Protein 2MZY (pdb70)

Nearest PDB structures (foldseek):
  2mzy-assembly1_A  TM=8.324E-01  e=4.249E-14  Burkholderia pseudomallei 1710b
  1t07-assembly1_A  TM=6.565E-01  e=4.373E-06  Pseudomonas aeruginosa
  1yhd-assembly1_A  TM=6.899E-01  e=6.058E-06  Escherichia coli
  1xs8-assembly1_A  TM=5.961E-01  e=4.283E-05  Salmonella enterica subsp. enterica serovar Typhimurium
  2mzy-assembly1_A  TM=8.734E-01  e=3.561E-15  Burkholderia pseudomallei 1710b

Structure (mmCIF, N/CA/C/O backbone):
data_2MZY
#
_entry.id   2MZY
#
loop_
_atom_site.group_PDB
_atom_site.id
_atom_site.type_symbol
_atom_site.label_atom_id
_atom_site.label_alt_id
_atom_site.label_comp_id
_atom_site.label_asym_id
_atom_site.label_entity_id
_atom_site.label_seq_id
_atom_site.pdbx_PDB_ins_code
_atom_site.Cartn_x
_atom_site.Cartn_y
_atom_site.Cartn_z
_atom_site.occupancy
_atom_site.B_iso_or_equiv
_atom_site.auth_seq_id
_atom_site.auth_comp_id
_atom_site.auth_asym_id
_atom_site.auth_atom_id
_atom_site.pdbx_PDB_model_num
ATOM 1 N N . MET A 1 1 ? 1.329 0.000 0.000 1.00 0.00 1 MET A N 1
ATOM 2 C CA . MET A 1 1 ? 2.093 -0.001 -1.242 1.00 52.33 1 MET A CA 1
ATOM 3 C C . MET A 1 1 ? 1.477 -0.957 -2.258 1.00 62.45 1 MET A C 1
ATOM 4 O O . MET A 1 1 ? 0.744 -1.877 -1.895 1.00 4.44 1 MET A O 1
ATOM 18 N N . ALA A 1 2 ? 1.780 -0.734 -3.533 1.00 75.42 2 ALA A N 1
ATOM 19 C CA . ALA A 1 2 ? 1.257 -1.578 -4.601 1.00 41.21 2 ALA A CA 1
ATOM 20 C C . ALA A 1 2 ? 2.166 -2.777 -4.848 1.00 33.34 2 ALA A C 1
ATOM 21 O O . ALA A 1 2 ? 1.852 -3.898 -4.448 1.00 35.52 2 ALA A O 1
ATOM 28 N N . ARG A 1 3 ? 3.293 -2.534 -5.509 1.00 33.13 3 ARG A N 1
ATOM 29 C CA . ARG A 1 3 ? 4.246 -3.595 -5.810 1.00 71.31 3 ARG A CA 1
ATOM 30 C C . ARG A 1 3 ? 5.554 -3.382 -5.054 1.00 33.35 3 ARG A C 1
ATOM 31 O O . ARG A 1 3 ? 5.636 -2.537 -4.163 1.00 44.00 3 ARG A O 1
ATOM 52 N N . MET A 1 4 ? 6.573 -4.155 -5.414 1.00 73.44 4 MET A N 1
ATOM 53 C CA . MET A 1 4 ? 7.877 -4.051 -4.770 1.00 13.42 4 MET A CA 1
ATOM 54 C C . MET A 1 4 ? 8.993 -3.997 -5.808 1.00 3.14 4 MET A C 1
ATOM 55 O O . MET A 1 4 ? 9.405 -5.026 -6.344 1.00 33.32 4 MET A O 1
ATOM 69 N N . ILE A 1 5 ? 9.479 -2.792 -6.086 1.00 11.21 5 ILE A N 1
ATOM 70 C CA . ILE A 1 5 ? 10.548 -2.606 -7.059 1.00 1.41 5 ILE A CA 1
ATOM 71 C C . ILE A 1 5 ? 11.541 -1.548 -6.589 1.00 11.20 5 ILE A C 1
ATOM 72 O O . ILE A 1 5 ? 11.302 -0.851 -5.602 1.00 33.20 5 ILE A O 1
ATOM 88 N N . HIS A 1 6 ? 12.656 -1.431 -7.303 1.00 72.45 6 HIS A N 1
ATOM 89 C CA . HIS A 1 6 ? 13.685 -0.456 -6.961 1.00 72.02 6 HIS A CA 1
ATOM 90 C C . HIS A 1 6 ? 13.639 0.738 -7.910 1.00 63.44 6 HIS A C 1
ATOM 91 O O . HIS A 1 6 ? 14.189 0.688 -9.012 1.00 13.44 6 HIS A O 1
ATOM 105 N N . CYS A 1 7 ? 12.981 1.807 -7.477 1.00 61.11 7 CYS A N 1
ATOM 106 C CA . CYS A 1 7 ? 12.863 3.013 -8.289 1.00 74.23 7 CYS A CA 1
ATOM 107 C C . CYS A 1 7 ? 14.211 3.399 -8.889 1.00 13.21 7 CYS A C 1
ATOM 108 O O . CYS A 1 7 ? 15.090 3.904 -8.191 1.00 53.02 7 CYS A O 1
ATOM 116 N N . ALA A 1 8 ? 14.367 3.157 -10.186 1.00 74.22 8 ALA A N 1
ATOM 117 C CA . ALA A 1 8 ? 15.607 3.480 -10.880 1.00 23.41 8 ALA A CA 1
ATOM 118 C C . ALA A 1 8 ? 15.731 4.982 -11.112 1.00 64.55 8 ALA A C 1
ATOM 119 O O . ALA A 1 8 ? 16.809 5.484 -11.430 1.00 44.34 8 ALA A O 1
ATOM 126 N N . LYS A 1 9 ? 14.621 5.694 -10.953 1.00 23.02 9 LYS A N 1
ATOM 127 C CA . LYS A 1 9 ? 14.605 7.139 -11.145 1.00 11.34 9 LYS A CA 1
ATOM 128 C C . LYS A 1 9 ? 15.294 7.850 -9.984 1.00 12.00 9 LYS A C 1
ATOM 129 O O . LYS A 1 9 ? 15.539 9.056 -10.039 1.00 22.12 9 LYS A O 1
ATOM 148 N N . LEU A 1 10 ? 15.605 7.096 -8.935 1.00 53.14 10 LEU A N 1
ATOM 149 C CA . LEU A 1 10 ? 16.267 7.654 -7.762 1.00 24.14 10 LEU A CA 1
ATOM 150 C C . LEU A 1 10 ? 17.365 6.720 -7.261 1.00 13.24 10 LEU A C 1
ATOM 151 O O . LEU A 1 10 ? 18.503 7.139 -7.052 1.00 34.21 10 LEU A O 1
ATOM 167 N N . GLY A 1 11 ? 17.015 5.451 -7.072 1.00 13.44 11 GLY A N 1
ATOM 168 C CA . GLY A 1 11 ? 17.981 4.478 -6.599 1.00 24.21 11 GLY A CA 1
ATOM 169 C C . GLY A 1 11 ? 17.596 3.882 -5.260 1.00 23.54 11 GLY A C 1
ATOM 170 O O . GLY A 1 11 ? 18.460 3.489 -4.475 1.00 33.15 11 GLY A O 1
ATOM 174 N N . LYS A 1 12 ? 16.296 3.814 -4.996 1.00 12.33 12 LYS A N 1
ATOM 175 C CA . LYS A 1 12 ? 15.797 3.262 -3.742 1.00 15.31 12 LYS A CA 1
ATOM 176 C C . LYS A 1 12 ? 14.761 2.173 -4.001 1.00 54.12 12 LYS A C 1
ATOM 177 O O . LYS A 1 12 ? 14.643 1.670 -5.118 1.00 23.53 12 LYS A O 1
ATOM 196 N N . GLU A 1 13 ? 14.011 1.816 -2.963 1.00 3.12 13 GLU A N 1
ATOM 197 C CA . GLU A 1 13 ? 12.985 0.787 -3.080 1.00 71.13 13 GLU A CA 1
ATOM 198 C C . GLU A 1 13 ? 11.589 1.397 -2.984 1.00 24.32 13 GLU A C 1
ATOM 199 O O . GLU A 1 13 ? 11.157 1.817 -1.911 1.00 70.10 13 GLU A O 1
ATOM 211 N N . ALA A 1 14 ? 10.890 1.442 -4.113 1.00 64.32 14 ALA A N 1
ATOM 212 C CA . ALA A 1 14 ? 9.544 1.998 -4.157 1.00 11.34 14 ALA A CA 1
ATOM 213 C C . ALA A 1 14 ? 8.544 0.975 -4.684 1.00 52.22 14 ALA A C 1
ATOM 214 O O . ALA A 1 14 ? 8.897 -0.175 -4.941 1.00 33.21 14 ALA A O 1
ATOM 221 N N . GLU A 1 15 ? 7.295 1.403 -4.843 1.00 31.42 15 GLU A N 1
ATOM 222 C CA . GLU A 1 15 ? 6.244 0.522 -5.339 1.00 20.44 15 GLU A CA 1
ATOM 223 C C . GLU A 1 15 ? 6.137 0.604 -6.859 1.00 10.24 15 GLU A C 1
ATOM 224 O O . GLU A 1 15 ? 6.142 1.692 -7.434 1.00 34.50 15 GLU A O 1
ATOM 236 N N . GLY A 1 16 ? 6.041 -0.555 -7.503 1.00 42.12 16 GLY A N 1
ATOM 237 C CA . GLY A 1 16 ? 5.935 -0.592 -8.950 1.00 62.41 16 GLY A CA 1
ATOM 238 C C . GLY A 1 16 ? 4.498 -0.541 -9.428 1.00 35.34 16 GLY A C 1
ATOM 239 O O . GLY A 1 16 ? 3.568 -0.739 -8.644 1.00 73.12 16 GLY A O 1
ATOM 243 N N . LEU A 1 17 ? 4.313 -0.274 -10.716 1.00 11.34 17 LEU A N 1
ATOM 244 C CA . LEU A 1 17 ? 2.977 -0.195 -11.297 1.00 22.20 17 LEU A CA 1
ATOM 245 C C . LEU A 1 17 ? 2.266 -1.542 -11.212 1.00 23.02 17 LEU A C 1
ATOM 246 O O . LEU A 1 17 ? 1.052 -1.603 -11.020 1.00 32.15 17 LEU A O 1
ATOM 262 N N . ASP A 1 18 ? 3.031 -2.619 -11.354 1.00 1.20 18 ASP A N 1
ATOM 263 C CA . ASP A 1 18 ? 2.475 -3.965 -11.290 1.00 22.52 18 ASP A CA 1
ATOM 264 C C . ASP A 1 18 ? 1.489 -4.201 -12.429 1.00 55.12 18 ASP A C 1
ATOM 265 O O . ASP A 1 18 ? 0.525 -4.954 -12.285 1.00 24.13 18 ASP A O 1
ATOM 274 N N . PHE A 1 19 ? 1.735 -3.551 -13.562 1.00 15.11 19 PHE A N 1
ATOM 275 C CA . PHE A 1 19 ? 0.867 -3.688 -14.726 1.00 13.32 19 PHE A CA 1
ATOM 276 C C . PHE A 1 19 ? 1.598 -3.279 -16.001 1.00 4.11 19 PHE A C 1
ATOM 277 O O . PHE A 1 19 ? 2.542 -2.489 -15.979 1.00 5.21 19 PHE A O 1
ATOM 294 N N . PRO A 1 20 ? 1.154 -3.830 -17.140 1.00 52.31 20 PRO A N 1
ATOM 295 C CA . PRO A 1 20 ? 1.751 -3.538 -18.446 1.00 43.15 20 PRO A CA 1
ATOM 296 C C . PRO A 1 20 ? 1.466 -2.113 -18.909 1.00 61.21 20 PRO A C 1
ATOM 297 O O . PRO A 1 20 ? 0.330 -1.749 -19.212 1.00 13.11 20 PRO A O 1
ATOM 308 N N . PRO A 1 21 ? 2.521 -1.286 -18.966 1.00 73.45 21 PRO A N 1
ATOM 309 C CA . PRO A 1 21 ? 2.408 0.112 -19.393 1.00 24.34 21 PRO A CA 1
ATOM 310 C C . PRO A 1 21 ? 2.102 0.241 -20.881 1.00 12.33 21 PRO A C 1
ATOM 311 O O . PRO A 1 21 ? 1.480 1.212 -21.315 1.00 34.23 21 PRO A O 1
ATOM 322 N N . LEU A 1 22 ? 2.541 -0.742 -21.658 1.00 43.03 22 LEU A N 1
ATOM 323 C CA . LEU A 1 22 ? 2.313 -0.738 -23.099 1.00 62.21 22 LEU A CA 1
ATOM 324 C C . LEU A 1 22 ? 2.309 -2.159 -23.654 1.00 24.14 22 LEU A C 1
ATOM 325 O O . LEU A 1 22 ? 2.809 -3.096 -23.030 1.00 72.35 22 LEU A O 1
ATOM 341 N N . PRO A 1 23 ? 1.735 -2.325 -24.854 1.00 51.43 23 PRO A N 1
ATOM 342 C CA . PRO A 1 23 ? 1.655 -3.628 -25.521 1.00 11.23 23 PRO A CA 1
ATOM 343 C C . PRO A 1 23 ? 3.017 -4.121 -25.996 1.00 4.42 23 PRO A C 1
ATOM 344 O O . PRO A 1 23 ? 3.558 -3.624 -26.983 1.00 61.42 23 PRO A O 1
ATOM 355 N N . GLY A 1 24 ? 3.568 -5.101 -25.286 1.00 32.01 24 GLY A N 1
ATOM 356 C CA . GLY A 1 24 ? 4.863 -5.645 -25.651 1.00 52.32 24 GLY A CA 1
ATOM 357 C C . GLY A 1 24 ? 5.652 -6.122 -24.448 1.00 14.20 24 GLY A C 1
ATOM 358 O O . GLY A 1 24 ? 5.212 -5.967 -23.309 1.00 41.12 24 GLY A O 1
ATOM 362 N N . GLU A 1 25 ? 6.819 -6.705 -24.701 1.00 20.20 25 GLU A N 1
ATOM 363 C CA . GLU A 1 25 ? 7.669 -7.209 -23.628 1.00 51.24 25 GLU A CA 1
ATOM 364 C C . GLU A 1 25 ? 8.386 -6.064 -22.919 1.00 50.42 25 GLU A C 1
ATOM 365 O O . GLU A 1 25 ? 8.733 -6.167 -21.742 1.00 21.51 25 GLU A O 1
ATOM 377 N N . LEU A 1 26 ? 8.605 -4.972 -23.644 1.00 1.13 26 LEU A N 1
ATOM 378 C CA . LEU A 1 26 ? 9.281 -3.806 -23.085 1.00 64.14 26 LEU A CA 1
ATOM 379 C C . LEU A 1 26 ? 8.585 -3.329 -21.815 1.00 22.43 26 LEU A C 1
ATOM 380 O O . LEU A 1 26 ? 9.224 -3.127 -20.783 1.00 44.22 26 LEU A O 1
ATOM 396 N N . GLY A 1 27 ? 7.270 -3.154 -21.897 1.00 33.34 27 GLY A N 1
ATOM 397 C CA . GLY A 1 27 ? 6.508 -2.705 -20.746 1.00 20.01 27 GLY A CA 1
ATOM 398 C C . GLY A 1 27 ? 6.772 -3.545 -19.512 1.00 5.41 27 GLY A C 1
ATOM 399 O O . GLY A 1 27 ? 6.825 -3.025 -18.397 1.00 42.41 27 GLY A O 1
ATOM 403 N N . LYS A 1 28 ? 6.938 -4.848 -19.709 1.00 72.14 28 LYS A N 1
ATOM 404 C CA . LYS A 1 28 ? 7.198 -5.763 -18.604 1.00 72.03 28 LYS A CA 1
ATOM 405 C C . LYS A 1 28 ? 8.399 -5.300 -17.786 1.00 30.41 28 LYS A C 1
ATOM 406 O O . LYS A 1 28 ? 8.467 -5.534 -16.579 1.00 53.11 28 LYS A O 1
ATOM 425 N N . ARG A 1 29 ? 9.344 -4.642 -18.450 1.00 34.40 29 ARG A N 1
ATOM 426 C CA . ARG A 1 29 ? 10.542 -4.147 -17.783 1.00 52.25 29 ARG A CA 1
ATOM 427 C C . ARG A 1 29 ? 10.331 -2.724 -17.274 1.00 4.01 29 ARG A C 1
ATOM 428 O O . ARG A 1 29 ? 11.067 -2.248 -16.409 1.00 3.35 29 ARG A O 1
ATOM 449 N N . LEU A 1 30 ? 9.323 -2.050 -17.816 1.00 62.12 30 LEU A N 1
ATOM 450 C CA . LEU A 1 30 ? 9.016 -0.681 -17.417 1.00 54.02 30 LEU A CA 1
ATOM 451 C C . LEU A 1 30 ? 8.314 -0.653 -16.063 1.00 62.01 30 LEU A C 1
ATOM 452 O O . LEU A 1 30 ? 8.666 0.137 -15.186 1.00 62.44 30 LEU A O 1
ATOM 468 N N . TYR A 1 31 ? 7.322 -1.521 -15.899 1.00 0.23 31 TYR A N 1
ATOM 469 C CA . TYR A 1 31 ? 6.571 -1.596 -14.651 1.00 51.43 31 TYR A CA 1
ATOM 470 C C . TYR A 1 31 ? 7.412 -2.228 -13.546 1.00 54.41 31 TYR A C 1
ATOM 471 O O . TYR A 1 31 ? 7.120 -2.067 -12.361 1.00 41.05 31 TYR A O 1
ATOM 489 N N . GLU A 1 32 ? 8.457 -2.946 -13.944 1.00 73.32 32 GLU A N 1
ATOM 490 C CA . GLU A 1 32 ? 9.340 -3.603 -12.988 1.00 2.12 32 GLU A CA 1
ATOM 491 C C . GLU A 1 32 ? 10.544 -2.722 -12.665 1.00 52.13 32 GLU A C 1
ATOM 492 O O . GLU A 1 32 ? 11.420 -3.109 -11.893 1.00 4.13 32 GLU A O 1
ATOM 504 N N . SER A 1 33 ? 10.579 -1.536 -13.264 1.00 14.43 33 SER A N 1
ATOM 505 C CA . SER A 1 33 ? 11.676 -0.601 -13.044 1.00 40.33 33 SER A CA 1
ATOM 506 C C . SER A 1 33 ? 11.156 0.734 -12.519 1.00 51.03 33 SER A C 1
ATOM 507 O O . SER A 1 33 ? 11.759 1.344 -11.636 1.00 54.32 33 SER A O 1
ATOM 515 N N . VAL A 1 34 ? 10.032 1.182 -13.070 1.00 31.23 34 VAL A N 1
ATOM 516 C CA . VAL A 1 34 ? 9.428 2.443 -12.657 1.00 45.43 34 VAL A CA 1
ATOM 517 C C . VAL A 1 34 ? 8.678 2.289 -11.340 1.00 33.25 34 VAL A C 1
ATOM 518 O O . VAL A 1 34 ? 8.239 1.194 -10.988 1.00 23.42 34 VAL A O 1
ATOM 531 N N . SER A 1 35 ? 8.533 3.393 -10.614 1.00 54.23 35 SER A N 1
ATOM 532 C CA . SER A 1 35 ? 7.837 3.380 -9.333 1.00 2.14 35 SER A CA 1
ATOM 533 C C . SER A 1 35 ? 6.687 4.382 -9.329 1.00 12.35 35 SER A C 1
ATOM 534 O O . SER A 1 35 ? 6.562 5.206 -10.235 1.00 1.43 35 SER A O 1
ATOM 542 N N . LYS A 1 36 ? 5.847 4.306 -8.301 1.00 64.54 36 LYS A N 1
ATOM 543 C CA . LYS A 1 36 ? 4.707 5.205 -8.176 1.00 11.21 36 LYS A CA 1
ATOM 544 C C . LYS A 1 36 ? 5.165 6.658 -8.104 1.00 44.34 36 LYS A C 1
ATOM 545 O O . LYS A 1 36 ? 4.389 7.576 -8.365 1.00 53.51 36 LYS A O 1
ATOM 564 N N . GLN A 1 37 ? 6.431 6.858 -7.751 1.00 60.00 37 GLN A N 1
ATOM 565 C CA . GLN A 1 37 ? 6.992 8.200 -7.647 1.00 32.14 37 GLN A CA 1
ATOM 566 C C . GLN A 1 37 ? 7.594 8.643 -8.976 1.00 25.03 37 GLN A C 1
ATOM 567 O O . GLN A 1 37 ? 7.353 9.758 -9.437 1.00 34.11 37 GLN A O 1
ATOM 581 N N . ALA A 1 38 ? 8.381 7.762 -9.586 1.00 55.32 38 ALA A N 1
ATOM 582 C CA . ALA A 1 38 ? 9.016 8.062 -10.863 1.00 44.31 38 ALA A CA 1
ATOM 583 C C . ALA A 1 38 ? 7.981 8.192 -11.975 1.00 71.20 38 ALA A C 1
ATOM 584 O O . ALA A 1 38 ? 8.231 8.831 -12.997 1.00 13.21 38 ALA A O 1
ATOM 591 N N . TRP A 1 39 ? 6.820 7.581 -11.769 1.00 52.14 39 TRP A N 1
ATOM 592 C CA . TRP A 1 39 ? 5.747 7.628 -12.756 1.00 15.01 39 TRP A CA 1
ATOM 593 C C . TRP A 1 39 ? 5.434 9.067 -13.153 1.00 23.33 39 TRP A C 1
ATOM 594 O O . TRP A 1 39 ? 5.280 9.374 -14.334 1.00 65.34 39 TRP A O 1
ATOM 615 N N . GLN A 1 40 ? 5.343 9.944 -12.158 1.00 75.32 40 GLN A N 1
ATOM 616 C CA . GLN A 1 40 ? 5.048 11.350 -12.405 1.00 40.24 40 GLN A CA 1
ATOM 617 C C . GLN A 1 40 ? 6.039 11.947 -13.399 1.00 51.33 40 GLN A C 1
ATOM 618 O O . GLN A 1 40 ? 5.674 12.779 -14.231 1.00 23.13 40 GLN A O 1
ATOM 632 N N . ASP A 1 41 ? 7.293 11.518 -13.307 1.00 53.12 41 ASP A N 1
ATOM 633 C CA . ASP A 1 41 ? 8.337 12.010 -14.199 1.00 34.21 41 ASP A CA 1
ATOM 634 C C . ASP A 1 41 ? 8.119 11.503 -15.621 1.00 65.13 41 ASP A C 1
ATOM 635 O O . ASP A 1 41 ? 8.377 12.216 -16.591 1.00 13.52 41 ASP A O 1
ATOM 644 N N . TRP A 1 42 ? 7.646 10.268 -15.738 1.00 21.45 42 TRP A N 1
ATOM 645 C CA . TRP A 1 42 ? 7.396 9.665 -17.042 1.00 34.11 42 TRP A CA 1
ATOM 646 C C . TRP A 1 42 ? 6.390 10.489 -17.838 1.00 73.21 42 TRP A C 1
ATOM 647 O O . TRP A 1 42 ? 6.510 10.625 -19.056 1.00 51.34 42 TRP A O 1
ATOM 668 N N . LEU A 1 43 ? 5.398 11.036 -17.144 1.00 4.42 43 LEU A N 1
ATOM 669 C CA . LEU A 1 43 ? 4.371 11.848 -17.787 1.00 30.01 43 LEU A CA 1
ATOM 670 C C . LEU A 1 43 ? 4.949 13.174 -18.272 1.00 34.23 43 LEU A C 1
ATOM 671 O O . LEU A 1 43 ? 4.523 13.713 -19.293 1.00 74.25 43 LEU A O 1
ATOM 687 N N . LYS A 1 44 ? 5.923 13.694 -17.533 1.00 52.21 44 LYS A N 1
ATOM 688 C CA . LYS A 1 44 ? 6.563 14.955 -17.888 1.00 53.22 44 LYS A CA 1
ATOM 689 C C . LYS A 1 44 ? 7.148 14.891 -19.295 1.00 63.13 44 LYS A C 1
ATOM 690 O O . LYS A 1 44 ? 6.729 15.630 -20.185 1.00 42.23 44 LYS A O 1
ATOM 709 N N . GLN A 1 45 ? 8.117 14.002 -19.488 1.00 23.20 45 GLN A N 1
ATOM 710 C CA . GLN A 1 45 ? 8.759 13.841 -20.788 1.00 12.55 45 GLN A CA 1
ATOM 711 C C . GLN A 1 45 ? 7.744 13.430 -21.849 1.00 33.54 45 GLN A C 1
ATOM 712 O O . GLN A 1 45 ? 7.871 13.795 -23.017 1.00 22.41 45 GLN A O 1
ATOM 726 N N . GLN A 1 46 ? 6.737 12.667 -21.433 1.00 42.32 46 GLN A N 1
ATOM 727 C CA . GLN A 1 46 ? 5.701 12.205 -22.349 1.00 41.22 46 GLN A CA 1
ATOM 728 C C . GLN A 1 46 ? 5.122 13.368 -23.147 1.00 53.54 46 GLN A C 1
ATOM 729 O O . GLN A 1 46 ? 4.989 13.293 -24.369 1.00 64.34 46 GLN A O 1
ATOM 743 N N . THR A 1 47 ? 4.777 14.446 -22.449 1.00 33.43 47 THR A N 1
ATOM 744 C CA . THR A 1 47 ? 4.210 15.624 -23.092 1.00 10.45 47 THR A CA 1
ATOM 745 C C . THR A 1 47 ? 5.252 16.342 -23.941 1.00 65.13 47 THR A C 1
ATOM 746 O O . THR A 1 47 ? 5.000 16.677 -25.098 1.00 54.40 47 THR A O 1
ATOM 757 N N . MET A 1 48 ? 6.425 16.574 -23.360 1.00 61.44 48 MET A N 1
ATOM 758 C CA . MET A 1 48 ? 7.507 17.250 -24.067 1.00 11.15 48 MET A CA 1
ATOM 759 C C . MET A 1 48 ? 7.780 16.583 -25.411 1.00 34.32 48 MET A C 1
ATOM 760 O O . MET A 1 48 ? 8.018 17.257 -26.413 1.00 45.53 48 MET A O 1
ATOM 774 N N . LEU A 1 49 ? 7.743 15.255 -25.425 1.00 70.12 49 LEU A N 1
ATOM 775 C CA . LEU A 1 49 ? 7.986 14.496 -26.647 1.00 25.00 49 LEU A CA 1
ATOM 776 C C . LEU A 1 49 ? 6.817 14.634 -27.616 1.00 34.21 49 LEU A C 1
ATOM 777 O O . LEU A 1 49 ? 7.012 14.783 -28.823 1.00 13.25 49 LEU A O 1
ATOM 793 N N . ILE A 1 50 ? 5.602 14.585 -27.080 1.00 31.45 50 ILE A N 1
ATOM 794 C CA . ILE A 1 50 ? 4.401 14.707 -27.897 1.00 1.35 50 ILE A CA 1
ATOM 795 C C . ILE A 1 50 ? 4.337 16.070 -28.579 1.00 21.34 50 ILE A C 1
ATOM 796 O O . ILE A 1 50 ? 3.811 16.198 -29.683 1.00 62.23 50 ILE A O 1
ATOM 812 N N . ASN A 1 51 ? 4.878 17.085 -27.913 1.00 21.24 51 ASN A N 1
ATOM 813 C CA . ASN A 1 51 ? 4.884 18.438 -28.455 1.00 52.52 51 ASN A CA 1
ATOM 814 C C . ASN A 1 51 ? 6.139 18.686 -29.287 1.00 33.12 51 ASN A C 1
ATOM 815 O O . ASN A 1 51 ? 6.126 19.484 -30.224 1.00 25.53 51 ASN A O 1
ATOM 826 N N . GLU A 1 52 ? 7.220 17.996 -28.937 1.00 34.41 52 GLU A N 1
ATOM 827 C CA . GLU A 1 52 ? 8.482 18.141 -29.651 1.00 45.13 52 GLU A CA 1
ATOM 828 C C . GLU A 1 52 ? 8.470 17.335 -30.947 1.00 45.42 52 GLU A C 1
ATOM 829 O O . GLU A 1 52 ? 9.236 17.612 -31.869 1.00 63.14 52 GLU A O 1
ATOM 841 N N . ASN A 1 53 ? 7.595 16.337 -31.008 1.00 65.31 53 ASN A N 1
ATOM 842 C CA . ASN A 1 53 ? 7.484 15.489 -32.190 1.00 12.42 53 ASN A CA 1
ATOM 843 C C . ASN A 1 53 ? 6.103 15.621 -32.825 1.00 50.01 53 ASN A C 1
ATOM 844 O O . ASN A 1 53 ? 5.890 15.203 -33.963 1.00 73.21 53 ASN A O 1
ATOM 855 N N . ARG A 1 54 ? 5.169 16.205 -32.082 1.00 0.52 54 ARG A N 1
ATOM 856 C CA . ARG A 1 54 ? 3.809 16.392 -32.572 1.00 34.12 54 ARG A CA 1
ATOM 857 C C . ARG A 1 54 ? 3.155 15.049 -32.885 1.00 52.32 54 ARG A C 1
ATOM 858 O O . ARG A 1 54 ? 2.446 14.910 -33.883 1.00 31.42 54 ARG A O 1
ATOM 879 N N . LEU A 1 55 ? 3.398 14.064 -32.028 1.00 1.33 55 LEU A N 1
ATOM 880 C CA . LEU A 1 55 ? 2.834 12.732 -32.213 1.00 33.12 55 LEU A CA 1
ATOM 881 C C . LEU A 1 55 ? 1.322 12.748 -32.011 1.00 52.34 55 LEU A C 1
ATOM 882 O O . LEU A 1 55 ? 0.746 13.771 -31.641 1.00 62.52 55 LEU A O 1
ATOM 898 N N . ASN A 1 56 ? 0.685 11.608 -32.256 1.00 20.52 56 ASN A N 1
ATOM 899 C CA . ASN A 1 56 ? -0.760 11.490 -32.100 1.00 12.34 56 ASN A CA 1
ATOM 900 C C . ASN A 1 56 ? -1.109 10.661 -30.868 1.00 23.54 56 ASN A C 1
ATOM 901 O O . ASN A 1 56 ? -1.188 9.434 -30.935 1.00 54.41 56 ASN A O 1
ATOM 912 N N . MET A 1 57 ? -1.316 11.339 -29.744 1.00 22.45 57 MET A N 1
ATOM 913 C CA . MET A 1 57 ? -1.658 10.664 -28.497 1.00 3.04 57 MET A CA 1
ATOM 914 C C . MET A 1 57 ? -2.824 9.702 -28.701 1.00 11.52 57 MET A C 1
ATOM 915 O O . MET A 1 57 ? -2.834 8.599 -28.156 1.00 3.34 57 MET A O 1
ATOM 929 N N . ALA A 1 58 ? -3.806 10.129 -29.489 1.00 24.30 58 ALA A N 1
ATOM 930 C CA . ALA A 1 58 ? -4.975 9.305 -29.766 1.00 34.51 58 ALA A CA 1
ATOM 931 C C . ALA A 1 58 ? -4.567 7.915 -30.245 1.00 15.44 58 ALA A C 1
ATOM 932 O O . ALA A 1 58 ? -5.168 6.913 -29.856 1.00 5.25 58 ALA A O 1
ATOM 939 N N . ASP A 1 59 ? -3.545 7.863 -31.091 1.00 3.12 59 ASP A N 1
ATOM 940 C CA . ASP A 1 59 ? -3.056 6.596 -31.623 1.00 13.15 59 ASP A CA 1
ATOM 941 C C . ASP A 1 59 ? -1.884 6.076 -30.796 1.00 72.24 59 ASP A C 1
ATOM 942 O O . ASP A 1 59 ? -1.224 6.821 -30.073 1.00 3.34 59 ASP A O 1
ATOM 951 N N . PRO A 1 60 ? -1.619 4.765 -30.905 1.00 10.44 60 PRO A N 1
ATOM 952 C CA . PRO A 1 60 ? -0.526 4.116 -30.174 1.00 74.14 60 PRO A CA 1
ATOM 953 C C . PRO A 1 60 ? 0.846 4.536 -30.690 1.00 52.11 60 PRO A C 1
ATOM 954 O O . PRO A 1 60 ? 1.862 4.307 -30.035 1.00 25.41 60 PRO A O 1
ATOM 965 N N . ARG A 1 61 ? 0.867 5.153 -31.867 1.00 60.53 61 ARG A N 1
ATOM 966 C CA . ARG A 1 61 ? 2.115 5.604 -32.471 1.00 30.02 61 ARG A CA 1
ATOM 967 C C . ARG A 1 61 ? 2.827 6.604 -31.565 1.00 14.44 61 ARG A C 1
ATOM 968 O O . ARG A 1 61 ? 4.050 6.729 -31.601 1.00 23.51 61 ARG A O 1
ATOM 989 N N . ALA A 1 62 ? 2.051 7.316 -30.753 1.00 72.31 62 ALA A N 1
ATOM 990 C CA . ALA A 1 62 ? 2.607 8.304 -29.837 1.00 34.42 62 ALA A CA 1
ATOM 991 C C . ALA A 1 62 ? 3.178 7.636 -28.591 1.00 2.25 62 ALA A C 1
ATOM 992 O O . ALA A 1 62 ? 4.099 8.159 -27.962 1.00 70.41 62 ALA A O 1
ATOM 999 N N . ARG A 1 63 ? 2.626 6.480 -28.238 1.00 61.33 63 ARG A N 1
ATOM 1000 C CA . ARG A 1 63 ? 3.080 5.742 -27.066 1.00 2.14 63 ARG A CA 1
ATOM 1001 C C . ARG A 1 63 ? 4.234 4.810 -27.423 1.00 5.32 63 ARG A C 1
ATOM 1002 O O . ARG A 1 63 ? 5.102 4.537 -26.594 1.00 63.22 63 ARG A O 1
ATOM 1023 N N . GLN A 1 64 ? 4.236 4.326 -28.661 1.00 2.44 64 GLN A N 1
ATOM 1024 C CA . GLN A 1 64 ? 5.283 3.424 -29.126 1.00 50.42 64 GLN A CA 1
ATOM 1025 C C . GLN A 1 64 ? 6.574 4.187 -29.404 1.00 64.42 64 GLN A C 1
ATOM 1026 O O . GLN A 1 64 ? 7.668 3.628 -29.314 1.00 2.43 64 GLN A O 1
ATOM 1040 N N . TYR A 1 65 ? 6.440 5.464 -29.743 1.00 22.11 65 TYR A N 1
ATOM 1041 C CA . TYR A 1 65 ? 7.596 6.302 -30.037 1.00 4.20 65 TYR A CA 1
ATOM 1042 C C . TYR A 1 65 ? 8.323 6.697 -28.755 1.00 1.20 65 TYR A C 1
ATOM 1043 O O . TYR A 1 65 ? 9.551 6.790 -28.727 1.00 1.25 65 TYR A O 1
ATOM 1061 N N . LEU A 1 66 ? 7.556 6.928 -27.695 1.00 41.03 66 LEU A N 1
ATOM 1062 C CA . LEU A 1 66 ? 8.125 7.313 -26.408 1.00 71.52 66 LEU A CA 1
ATOM 1063 C C . LEU A 1 66 ? 8.800 6.122 -25.734 1.00 11.52 66 LEU A C 1
ATOM 1064 O O . LEU A 1 66 ? 9.729 6.289 -24.945 1.00 24.13 66 LEU A O 1
ATOM 1080 N N . MET A 1 67 ? 8.327 4.922 -26.052 1.00 72.00 67 MET A N 1
ATOM 1081 C CA . MET A 1 67 ? 8.887 3.704 -25.479 1.00 64.32 67 MET A CA 1
ATOM 1082 C C . MET A 1 67 ? 10.381 3.602 -25.773 1.00 73.21 67 MET A C 1
ATOM 1083 O O . MET A 1 67 ? 11.130 2.975 -25.024 1.00 2.32 67 MET A O 1
ATOM 1097 N N . LYS A 1 68 ? 10.807 4.221 -26.869 1.00 1.24 68 LYS A N 1
ATOM 1098 C CA . LYS A 1 68 ? 12.211 4.202 -27.262 1.00 20.42 68 LYS A CA 1
ATOM 1099 C C . LYS A 1 68 ? 13.023 5.190 -26.430 1.00 72.52 68 LYS A C 1
ATOM 1100 O O . LYS A 1 68 ? 14.244 5.074 -26.331 1.00 30.40 68 LYS A O 1
ATOM 1119 N N . GLN A 1 69 ? 12.336 6.159 -25.834 1.00 61.21 69 GLN A N 1
ATOM 1120 C CA . GLN A 1 69 ? 12.995 7.166 -25.011 1.00 33.25 69 GLN A CA 1
ATOM 1121 C C . GLN A 1 69 ? 13.144 6.680 -23.572 1.00 51.34 69 GLN A C 1
ATOM 1122 O O . GLN A 1 69 ? 13.976 7.186 -22.818 1.00 33.42 69 GLN A O 1
ATOM 1136 N N . THR A 1 70 ? 12.332 5.696 -23.198 1.00 0.31 70 THR A N 1
ATOM 1137 C CA . THR A 1 70 ? 12.372 5.143 -21.850 1.00 44.41 70 THR A CA 1
ATOM 1138 C C . THR A 1 70 ? 13.348 3.976 -21.764 1.00 24.42 70 THR A C 1
ATOM 1139 O O . THR A 1 70 ? 14.023 3.793 -20.751 1.00 33.41 70 THR A O 1
ATOM 1150 N N . GLU A 1 71 ? 13.419 3.189 -22.833 1.00 72.21 71 GLU A N 1
ATOM 1151 C CA . GLU A 1 71 ? 14.314 2.038 -22.876 1.00 55.24 71 GLU A CA 1
ATOM 1152 C C . GLU A 1 71 ? 15.765 2.483 -23.027 1.00 43.33 71 GLU A C 1
ATOM 1153 O O . GLU A 1 71 ? 16.612 2.174 -22.189 1.00 1.23 71 GLU A O 1
ATOM 1165 N N . LYS A 1 72 ? 16.046 3.211 -24.103 1.00 1.11 72 LYS A N 1
ATOM 1166 C CA . LYS A 1 72 ? 17.394 3.700 -24.366 1.00 2.53 72 LYS A CA 1
ATOM 1167 C C . LYS A 1 72 ? 17.895 4.563 -23.211 1.00 73.32 72 LYS A C 1
ATOM 1168 O O . LYS A 1 72 ? 19.095 4.803 -23.078 1.00 30.52 72 LYS A O 1
ATOM 1187 N N . TYR A 1 73 ? 16.968 5.025 -22.379 1.00 21.50 73 TYR A N 1
ATOM 1188 C CA . TYR A 1 73 ? 17.316 5.861 -21.236 1.00 74.22 73 TYR A CA 1
ATOM 1189 C C . TYR A 1 73 ? 18.097 5.064 -20.196 1.00 11.22 73 TYR A C 1
ATOM 1190 O O . TYR A 1 73 ? 19.306 5.238 -20.043 1.00 42.21 73 TYR A O 1
ATOM 1208 N N . PHE A 1 74 ? 17.397 4.189 -19.482 1.00 74.44 74 PHE A N 1
ATOM 1209 C CA . PHE A 1 74 ? 18.023 3.364 -18.455 1.00 51.24 74 PHE A CA 1
ATOM 1210 C C . PHE A 1 74 ? 18.427 2.005 -19.020 1.00 53.42 74 PHE A C 1
ATOM 1211 O O . PHE A 1 74 ? 19.551 1.546 -18.819 1.00 2.20 74 PHE A O 1
ATOM 1228 N N . PHE A 1 75 ? 17.501 1.367 -19.728 1.00 31.42 75 PHE A N 1
ATOM 1229 C CA . PHE A 1 75 ? 17.759 0.060 -20.321 1.00 34.40 75 PHE A CA 1
ATOM 1230 C C . PHE A 1 75 ? 18.776 0.167 -21.453 1.00 5.23 75 PHE A C 1
ATOM 1231 O O . PHE A 1 75 ? 19.234 -0.841 -21.988 1.00 63.25 75 PHE A O 1
ATOM 1248 N N . GLY A 1 76 ? 19.126 1.399 -21.812 1.00 34.12 76 GLY A N 1
ATOM 1249 C CA . GLY A 1 76 ? 20.086 1.617 -22.878 1.00 31.21 76 GLY A CA 1
ATOM 1250 C C . GLY A 1 76 ? 21.335 2.328 -22.397 1.00 11.23 76 GLY A C 1
ATOM 1251 O O . GLY A 1 76 ? 22.177 1.731 -21.727 1.00 1.30 76 GLY A O 1
ATOM 1255 N N . GLU A 1 77 ? 21.455 3.607 -22.740 1.00 65.33 77 GLU A N 1
ATOM 1256 C CA . GLU A 1 77 ? 22.613 4.399 -22.340 1.00 72.44 77 GLU A CA 1
ATOM 1257 C C . GLU A 1 77 ? 22.874 4.263 -20.843 1.00 72.20 77 GLU A C 1
ATOM 1258 O O . GLU A 1 77 ? 24.018 4.319 -20.394 1.00 33.33 77 GLU A O 1
ATOM 1270 N N . GLY A 1 78 ? 21.803 4.084 -20.075 1.00 50.42 78 GLY A N 1
ATOM 1271 C CA . GLY A 1 78 ? 21.936 3.944 -18.637 1.00 5.21 78 GLY A CA 1
ATOM 1272 C C . GLY A 1 78 ? 22.262 5.258 -17.954 1.00 73.20 78 GLY A C 1
ATOM 1273 O O . GLY A 1 78 ? 23.358 5.794 -18.115 1.00 55.10 78 GLY A O 1
ATOM 1277 N N . ALA A 1 79 ? 21.307 5.778 -17.190 1.00 54.35 79 ALA A N 1
ATOM 1278 C CA . ALA A 1 79 ? 21.497 7.037 -16.481 1.00 1.04 79 ALA A CA 1
ATOM 1279 C C . ALA A 1 79 ? 20.676 7.073 -15.196 1.00 23.50 79 ALA A C 1
ATOM 1280 O O . ALA A 1 79 ? 19.447 7.022 -15.232 1.00 73.11 79 ALA A O 1
ATOM 1287 N N . ASP A 1 80 ? 21.364 7.159 -14.063 1.00 13.05 80 ASP A N 1
ATOM 1288 C CA . ASP A 1 80 ? 20.698 7.202 -12.766 1.00 32.42 80 ASP A CA 1
ATOM 1289 C C . ASP A 1 80 ? 21.334 8.254 -11.863 1.00 34.13 80 ASP A C 1
ATOM 1290 O O . ASP A 1 80 ? 22.553 8.421 -11.853 1.00 12.14 80 ASP A O 1
ATOM 1299 N N . GLN A 1 81 ? 20.499 8.960 -11.107 1.00 51.54 81 GLN A N 1
ATOM 1300 C CA . GLN A 1 81 ? 20.980 9.998 -10.203 1.00 22.23 81 GLN A CA 1
ATOM 1301 C C . GLN A 1 81 ? 20.217 9.966 -8.883 1.00 31.23 81 GLN A C 1
ATOM 1302 O O . GLN A 1 81 ? 19.083 9.493 -8.822 1.00 35.42 81 GLN A O 1
ATOM 1316 N N . ALA A 1 82 ? 20.847 10.472 -7.828 1.00 2.01 82 ALA A N 1
ATOM 1317 C CA . ALA A 1 82 ? 20.227 10.503 -6.509 1.00 73.23 82 ALA A CA 1
ATOM 1318 C C . ALA A 1 82 ? 19.619 11.871 -6.220 1.00 51.24 82 ALA A C 1
ATOM 1319 O O . ALA A 1 82 ? 20.336 12.836 -5.957 1.00 40.41 82 ALA A O 1
ATOM 1326 N N . SER A 1 83 ? 18.293 11.947 -6.272 1.00 51.52 83 SER A N 1
ATOM 1327 C CA . SER A 1 83 ? 17.589 13.199 -6.020 1.00 51.44 83 SER A CA 1
ATOM 1328 C C . SER A 1 83 ? 16.083 12.968 -5.934 1.00 4.12 83 SER A C 1
ATOM 1329 O O . SER A 1 83 ? 15.613 11.834 -6.008 1.00 31.22 83 SER A O 1
ATOM 1337 N N . GLY A 1 84 ? 15.332 14.054 -5.776 1.00 61.12 84 GLY A N 1
ATOM 1338 C CA . GLY A 1 84 ? 13.888 13.949 -5.682 1.00 13.23 84 GLY A CA 1
ATOM 1339 C C . GLY A 1 84 ? 13.403 13.892 -4.247 1.00 22.14 84 GLY A C 1
ATOM 1340 O O . GLY A 1 84 ? 14.169 13.571 -3.338 1.00 22.42 84 GLY A O 1
ATOM 1344 N N . TYR A 1 85 ? 12.129 14.206 -4.041 1.00 71.43 85 TYR A N 1
ATOM 1345 C CA . TYR A 1 85 ? 11.544 14.192 -2.706 1.00 1.53 85 TYR A CA 1
ATOM 1346 C C . TYR A 1 85 ? 10.375 13.215 -2.633 1.00 12.34 85 TYR A C 1
ATOM 1347 O O . TYR A 1 85 ? 9.927 12.688 -3.651 1.00 34.34 85 TYR A O 1
ATOM 1365 N N . VAL A 1 86 ? 9.884 12.979 -1.420 1.00 4.22 86 VAL A N 1
ATOM 1366 C CA . VAL A 1 86 ? 8.766 12.067 -1.212 1.00 10.34 86 VAL A CA 1
ATOM 1367 C C . VAL A 1 86 ? 7.578 12.789 -0.586 1.00 32.24 86 VAL A C 1
ATOM 1368 O O . VAL A 1 86 ? 7.317 12.683 0.613 1.00 51.21 86 VAL A O 1
ATOM 1381 N N . PRO A 1 87 ? 6.838 13.540 -1.415 1.00 3.43 87 PRO A N 1
ATOM 1382 C CA . PRO A 1 87 ? 5.664 14.294 -0.965 1.00 21.11 87 PRO A CA 1
ATOM 1383 C C . PRO A 1 87 ? 4.499 13.384 -0.593 1.00 32.42 87 PRO A C 1
ATOM 1384 O O . PRO A 1 87 ? 4.497 12.187 -0.883 1.00 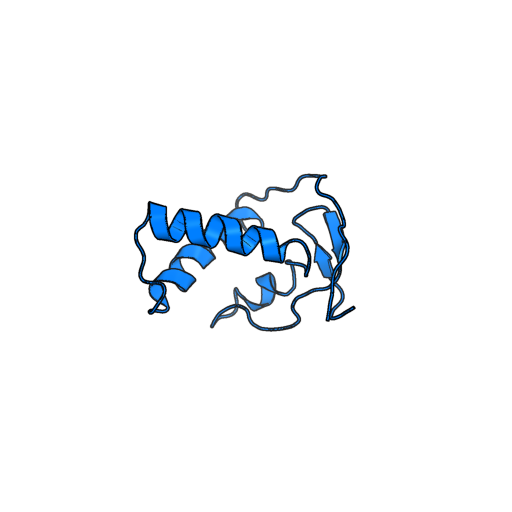2.12 87 PRO A O 1
ATOM 1395 N N . PRO A 1 88 ? 3.482 13.961 0.065 1.00 42.14 88 PRO A N 1
ATOM 1396 C CA . PRO A 1 88 ? 2.291 13.219 0.489 1.00 2.55 88 PRO A CA 1
ATOM 1397 C C . PRO A 1 88 ? 1.419 12.799 -0.689 1.00 2.03 88 PRO A C 1
ATOM 1398 O O . PRO A 1 88 ? 1.737 13.087 -1.842 1.00 52.41 88 PRO A O 1
ATOM 1409 N N . ALA A 1 89 ? 0.319 12.116 -0.390 1.00 53.34 89 ALA A N 1
ATOM 1410 C CA . ALA A 1 89 ? -0.600 11.659 -1.425 1.00 73.41 89 ALA A CA 1
ATOM 1411 C C . ALA A 1 89 ? -2.027 11.573 -0.893 1.00 61.44 89 ALA A C 1
ATOM 1412 O O . ALA A 1 89 ? -2.285 11.884 0.269 1.00 40.53 89 ALA A O 1
ATOM 1419 N N . GLN A 1 90 ? -2.949 11.149 -1.752 1.00 21.53 90 GLN A N 1
ATOM 1420 C CA . GLN A 1 90 ? -4.350 11.023 -1.367 1.00 42.43 90 GLN A CA 1
ATOM 1421 C C . GLN A 1 90 ? -5.010 9.854 -2.090 1.00 53.21 90 GLN A C 1
ATOM 1422 O O . GLN A 1 90 ? -4.461 9.315 -3.050 1.00 34.42 90 GLN A O 1
ATOM 1436 N N . GLY A 1 91 ? -6.193 9.467 -1.622 1.00 11.11 91 GLY A N 1
ATOM 1437 C CA . GLY A 1 91 ? -6.909 8.364 -2.235 1.00 62.33 91 GLY A CA 1
ATOM 1438 C C . GLY A 1 91 ? -6.202 7.036 -2.044 1.00 12.40 91 GLY A C 1
ATOM 1439 O O . GLY A 1 91 ? -6.700 6.156 -1.342 1.00 50.22 91 GLY A O 1
ATOM 1443 N N . MET A 1 1 ? -0.646 -6.892 -1.321 1.00 74.24 1 MET A N 2
ATOM 1444 C CA . MET A 1 1 ? 0.619 -7.432 -1.806 1.00 11.22 1 MET A CA 2
ATOM 1445 C C . MET A 1 1 ? 0.459 -8.019 -3.204 1.00 65.25 1 MET A C 2
ATOM 1446 O O . MET A 1 1 ? 0.220 -9.216 -3.361 1.00 61.14 1 MET A O 2
ATOM 1460 N N . ALA A 1 2 ? 0.593 -7.169 -4.217 1.00 64.23 2 ALA A N 2
ATOM 1461 C CA . ALA A 1 2 ? 0.466 -7.605 -5.602 1.00 71.03 2 ALA A CA 2
ATOM 1462 C C . ALA A 1 2 ? 1.581 -8.576 -5.977 1.00 54.33 2 ALA A C 2
ATOM 1463 O O . ALA A 1 2 ? 1.361 -9.784 -6.063 1.00 64.13 2 ALA A O 2
ATOM 1470 N N . ARG A 1 3 ? 2.776 -8.039 -6.200 1.00 31.20 3 ARG A N 2
ATOM 1471 C CA . ARG A 1 3 ? 3.924 -8.858 -6.568 1.00 25.42 3 ARG A CA 2
ATOM 1472 C C . ARG A 1 3 ? 5.043 -8.719 -5.539 1.00 61.53 3 ARG A C 2
ATOM 1473 O O . ARG A 1 3 ? 4.846 -8.149 -4.467 1.00 1.21 3 ARG A O 2
ATOM 1494 N N . MET A 1 4 ? 6.217 -9.246 -5.874 1.00 54.43 4 MET A N 2
ATOM 1495 C CA . MET A 1 4 ? 7.367 -9.179 -4.980 1.00 34.51 4 MET A CA 2
ATOM 1496 C C . MET A 1 4 ? 8.623 -8.765 -5.739 1.00 71.25 4 MET A C 2
ATOM 1497 O O . MET A 1 4 ? 9.257 -9.586 -6.403 1.00 22.34 4 MET A O 2
ATOM 1511 N N . ILE A 1 5 ? 8.976 -7.488 -5.638 1.00 71.34 5 ILE A N 2
ATOM 1512 C CA . ILE A 1 5 ? 10.157 -6.967 -6.315 1.00 53.25 5 ILE A CA 2
ATOM 1513 C C . ILE A 1 5 ? 10.886 -5.950 -5.444 1.00 23.42 5 ILE A C 2
ATOM 1514 O O . ILE A 1 5 ? 10.379 -5.531 -4.403 1.00 55.33 5 ILE A O 2
ATOM 1530 N N . HIS A 1 6 ? 12.080 -5.557 -5.876 1.00 41.21 6 HIS A N 2
ATOM 1531 C CA . HIS A 1 6 ? 12.879 -4.587 -5.136 1.00 45.32 6 HIS A CA 2
ATOM 1532 C C . HIS A 1 6 ? 12.810 -3.212 -5.793 1.00 43.44 6 HIS A C 2
ATOM 1533 O O . HIS A 1 6 ? 13.518 -2.941 -6.764 1.00 42.33 6 HIS A O 2
ATOM 1547 N N . CYS A 1 7 ? 11.954 -2.348 -5.259 1.00 72.30 7 CYS A N 2
ATOM 1548 C CA . CYS A 1 7 ? 11.791 -1.001 -5.795 1.00 22.42 7 CYS A CA 2
ATOM 1549 C C . CYS A 1 7 ? 13.146 -0.341 -6.026 1.00 64.12 7 CYS A C 2
ATOM 1550 O O . CYS A 1 7 ? 13.814 0.076 -5.081 1.00 1.44 7 CYS A O 2
ATOM 1558 N N . ALA A 1 8 ? 13.547 -0.252 -7.290 1.00 40.42 8 ALA A N 2
ATOM 1559 C CA . ALA A 1 8 ? 14.822 0.358 -7.646 1.00 3.10 8 ALA A CA 2
ATOM 1560 C C . ALA A 1 8 ? 14.760 1.876 -7.517 1.00 51.35 8 ALA A C 2
ATOM 1561 O O . ALA A 1 8 ? 15.790 2.551 -7.492 1.00 34.32 8 ALA A O 2
ATOM 1568 N N . LYS A 1 9 ? 13.545 2.409 -7.438 1.00 3.13 9 LYS A N 2
ATOM 1569 C CA . LYS A 1 9 ? 13.347 3.848 -7.311 1.00 44.22 9 LYS A CA 2
ATOM 1570 C C . LYS A 1 9 ? 13.759 4.334 -5.925 1.00 54.21 9 LYS A C 2
ATOM 1571 O O . LYS A 1 9 ? 13.890 5.536 -5.691 1.00 41.42 9 LYS A O 2
ATOM 1590 N N . LEU A 1 10 ? 13.962 3.393 -5.009 1.00 55.45 10 LEU A N 2
ATOM 1591 C CA . LEU A 1 10 ? 14.360 3.726 -3.646 1.00 72.10 10 LEU A CA 2
ATOM 1592 C C . LEU A 1 10 ? 15.490 2.818 -3.172 1.00 61.01 10 LEU A C 2
ATOM 1593 O O . LEU A 1 10 ? 16.512 3.289 -2.675 1.00 12.51 10 LEU A O 2
ATOM 1609 N N . GLY A 1 11 ? 15.300 1.512 -3.332 1.00 71.30 11 GLY A N 2
ATOM 1610 C CA . GLY A 1 11 ? 16.312 0.558 -2.918 1.00 5.45 11 GLY A CA 2
ATOM 1611 C C . GLY A 1 11 ? 15.819 -0.376 -1.831 1.00 72.31 11 GLY A C 2
ATOM 1612 O O . GLY A 1 11 ? 16.597 -0.832 -0.992 1.00 55.23 11 GLY A O 2
ATOM 1616 N N . LYS A 1 12 ? 14.521 -0.662 -1.844 1.00 23.43 12 LYS A N 2
ATOM 1617 C CA . LYS A 1 12 ? 13.923 -1.548 -0.852 1.00 61.52 12 LYS A CA 2
ATOM 1618 C C . LYS A 1 12 ? 13.113 -2.651 -1.526 1.00 54.13 12 LYS A C 2
ATOM 1619 O O . LYS A 1 12 ? 13.238 -2.879 -2.729 1.00 5.51 12 LYS A O 2
ATOM 1638 N N . GLU A 1 13 ? 12.281 -3.331 -0.743 1.00 54.33 13 GLU A N 2
ATOM 1639 C CA . GLU A 1 13 ? 11.450 -4.409 -1.266 1.00 54.45 13 GLU A CA 2
ATOM 1640 C C . GLU A 1 13 ? 9.980 -3.998 -1.295 1.00 21.14 13 GLU A C 2
ATOM 1641 O O . GLU A 1 13 ? 9.332 -3.899 -0.253 1.00 23.40 13 GLU A O 2
ATOM 1653 N N . ALA A 1 14 ? 9.461 -3.760 -2.495 1.00 3.33 14 ALA A N 2
ATOM 1654 C CA . ALA A 1 14 ? 8.069 -3.361 -2.660 1.00 31.35 14 ALA A CA 2
ATOM 1655 C C . ALA A 1 14 ? 7.302 -4.379 -3.498 1.00 3.15 14 ALA A C 2
ATOM 1656 O O . ALA A 1 14 ? 7.843 -5.417 -3.877 1.00 45.34 14 ALA A O 2
ATOM 1663 N N . GLU A 1 15 ? 6.040 -4.074 -3.781 1.00 73.31 15 GLU A N 2
ATOM 1664 C CA . GLU A 1 15 ? 5.199 -4.965 -4.573 1.00 42.41 15 GLU A CA 2
ATOM 1665 C C . GLU A 1 15 ? 5.257 -4.595 -6.052 1.00 45.34 15 GLU A C 2
ATOM 1666 O O . GLU A 1 15 ? 5.034 -3.444 -6.425 1.00 2.30 15 GLU A O 2
ATOM 1678 N N . GLY A 1 16 ? 5.560 -5.581 -6.892 1.00 2.33 16 GLY A N 2
ATOM 1679 C CA . GLY A 1 16 ? 5.643 -5.339 -8.320 1.00 64.53 16 GLY A CA 2
ATOM 1680 C C . GLY A 1 16 ? 4.289 -5.058 -8.941 1.00 3.14 16 GLY A C 2
ATOM 1681 O O . GLY A 1 16 ? 3.252 -5.360 -8.349 1.00 10.43 16 GLY A O 2
ATOM 1685 N N . LEU A 1 17 ? 4.297 -4.477 -10.135 1.00 51.31 17 LEU A N 2
ATOM 1686 C CA . LEU A 1 17 ? 3.059 -4.152 -10.836 1.00 64.31 17 LEU A CA 2
ATOM 1687 C C . LEU A 1 17 ? 2.349 -5.419 -11.301 1.00 71.33 17 LEU A C 2
ATOM 1688 O O . LEU A 1 17 ? 1.119 -5.480 -11.326 1.00 25.35 17 LEU A O 2
ATOM 1704 N N . ASP A 1 18 ? 3.131 -6.429 -11.668 1.00 14.02 18 ASP A N 2
ATOM 1705 C CA . ASP A 1 18 ? 2.576 -7.697 -12.129 1.00 44.51 18 ASP A CA 2
ATOM 1706 C C . ASP A 1 18 ? 1.728 -7.495 -13.381 1.00 63.31 18 ASP A C 2
ATOM 1707 O O . ASP A 1 18 ? 0.673 -8.111 -13.534 1.00 41.23 18 ASP A O 2
ATOM 1716 N N . PHE A 1 19 ? 2.196 -6.629 -14.273 1.00 41.25 19 PHE A N 2
ATOM 1717 C CA . PHE A 1 19 ? 1.480 -6.345 -15.511 1.00 52.44 19 PHE A CA 2
ATOM 1718 C C . PHE A 1 19 ? 2.321 -5.472 -16.438 1.00 53.53 19 PHE A C 2
ATOM 1719 O O . PHE A 1 19 ? 2.950 -4.501 -16.017 1.00 12.23 19 PHE A O 2
ATOM 1736 N N . PRO A 1 20 ? 2.333 -5.824 -17.732 1.00 63.23 20 PRO A N 2
ATOM 1737 C CA . PRO A 1 20 ? 3.093 -5.087 -18.746 1.00 55.25 20 PRO A CA 2
ATOM 1738 C C . PRO A 1 20 ? 2.500 -3.710 -19.026 1.00 44.33 20 PRO A C 2
ATOM 1739 O O . PRO A 1 20 ? 1.406 -3.578 -19.574 1.00 14.22 20 PRO A O 2
ATOM 1750 N N . PRO A 1 21 ? 3.239 -2.658 -18.643 1.00 43.12 21 PRO A N 2
ATOM 1751 C CA . PRO A 1 21 ? 2.807 -1.272 -18.844 1.00 41.40 21 PRO A CA 2
ATOM 1752 C C . PRO A 1 21 ? 2.818 -0.868 -20.315 1.00 22.25 21 PRO A C 2
ATOM 1753 O O . PRO A 1 21 ? 1.848 -0.302 -20.821 1.00 25.01 21 PRO A O 2
ATOM 1764 N N . LEU A 1 22 ? 3.920 -1.163 -20.996 1.00 32.13 22 LEU A N 2
ATOM 1765 C CA . LEU A 1 22 ? 4.057 -0.831 -22.410 1.00 32.43 22 LEU A CA 2
ATOM 1766 C C . LEU A 1 22 ? 4.461 -2.059 -23.220 1.00 50.22 22 LEU A C 2
ATOM 1767 O O . LEU A 1 22 ? 5.006 -3.029 -22.694 1.00 3.13 22 LEU A O 2
ATOM 1783 N N . PRO A 1 23 ? 4.190 -2.017 -24.533 1.00 41.42 23 PRO A N 2
ATOM 1784 C CA . PRO A 1 23 ? 4.520 -3.116 -25.445 1.00 74.02 23 PRO A CA 2
ATOM 1785 C C . PRO A 1 23 ? 6.022 -3.260 -25.660 1.00 63.22 23 PRO A C 2
ATOM 1786 O O . PRO A 1 23 ? 6.737 -2.269 -25.802 1.00 51.14 23 PRO A O 2
ATOM 1797 N N . GLY A 1 24 ? 6.496 -4.503 -25.683 1.00 51.51 24 GLY A N 2
ATOM 1798 C CA . GLY A 1 24 ? 7.911 -4.753 -25.882 1.00 25.23 24 GLY A CA 2
ATOM 1799 C C . GLY A 1 24 ? 8.562 -5.392 -24.671 1.00 65.42 24 GLY A C 2
ATOM 1800 O O . GLY A 1 24 ? 7.879 -5.784 -23.726 1.00 70.42 24 GLY A O 2
ATOM 1804 N N . GLU A 1 25 ? 9.887 -5.499 -24.701 1.00 3.13 25 GLU A N 2
ATOM 1805 C CA . GLU A 1 25 ? 10.630 -6.098 -23.598 1.00 15.23 25 GLU A CA 2
ATOM 1806 C C . GLU A 1 25 ? 10.773 -5.113 -22.441 1.00 23.34 25 GLU A C 2
ATOM 1807 O O . GLU A 1 25 ? 10.886 -5.513 -21.281 1.00 0.21 25 GLU A O 2
ATOM 1819 N N . LEU A 1 26 ? 10.769 -3.825 -22.764 1.00 42.11 26 LEU A N 2
ATOM 1820 C CA . LEU A 1 26 ? 10.900 -2.782 -21.753 1.00 14.32 26 LEU A CA 2
ATOM 1821 C C . LEU A 1 26 ? 9.846 -2.946 -20.662 1.00 51.22 26 LEU A C 2
ATOM 1822 O O . LEU A 1 26 ? 10.162 -2.941 -19.473 1.00 64.23 26 LEU A O 2
ATOM 1838 N N . GLY A 1 27 ? 8.591 -3.093 -21.076 1.00 51.00 27 GLY A N 2
ATOM 1839 C CA . GLY A 1 27 ? 7.510 -3.259 -20.122 1.00 52.22 27 GLY A CA 2
ATOM 1840 C C . GLY A 1 27 ? 7.780 -4.370 -19.128 1.00 33.44 27 GLY A C 2
ATOM 1841 O O . GLY A 1 27 ? 7.648 -4.178 -17.919 1.00 2.04 27 GLY A O 2
ATOM 1845 N N . LYS A 1 28 ? 8.157 -5.539 -19.636 1.00 52.52 28 LYS A N 2
ATOM 1846 C CA . LYS A 1 28 ? 8.446 -6.687 -18.785 1.00 53.32 28 LYS A CA 2
ATOM 1847 C C . LYS A 1 28 ? 9.494 -6.335 -17.734 1.00 55.10 28 LYS A C 2
ATOM 1848 O O . LYS A 1 28 ? 9.507 -6.905 -16.643 1.00 2.32 28 LYS A O 2
ATOM 1867 N N . ARG A 1 29 ? 10.368 -5.392 -18.069 1.00 64.45 29 ARG A N 2
ATOM 1868 C CA . ARG A 1 29 ? 11.419 -4.965 -17.154 1.00 44.10 29 ARG A CA 2
ATOM 1869 C C . ARG A 1 29 ? 10.948 -3.798 -16.292 1.00 14.15 29 ARG A C 2
ATOM 1870 O O . ARG A 1 29 ? 11.525 -3.515 -15.241 1.00 20.11 29 ARG A O 2
ATOM 1891 N N . LEU A 1 30 ? 9.896 -3.123 -16.742 1.00 73.43 30 LEU A N 2
ATOM 1892 C CA . LEU A 1 30 ? 9.346 -1.986 -16.012 1.00 72.25 30 LEU A CA 2
ATOM 1893 C C . LEU A 1 30 ? 8.565 -2.451 -14.787 1.00 62.43 30 LEU A C 2
ATOM 1894 O O . LEU A 1 30 ? 8.645 -1.843 -13.720 1.00 2.01 30 LEU A O 2
ATOM 1910 N N . TYR A 1 31 ? 7.813 -3.534 -14.948 1.00 32.10 31 TYR A N 2
ATOM 1911 C CA . TYR A 1 31 ? 7.017 -4.081 -13.855 1.00 65.21 31 TYR A CA 2
ATOM 1912 C C . TYR A 1 31 ? 7.876 -4.944 -12.935 1.00 70.15 31 TYR A C 2
ATOM 1913 O O . TYR A 1 31 ? 7.514 -5.196 -11.787 1.00 35.21 31 TYR A O 2
ATOM 1931 N N . GLU A 1 32 ? 9.016 -5.393 -13.450 1.00 64.24 32 GLU A N 2
ATOM 1932 C CA . GLU A 1 32 ? 9.927 -6.228 -12.676 1.00 21.11 32 GLU A CA 2
ATOM 1933 C C . GLU A 1 32 ? 10.972 -5.376 -11.962 1.00 44.21 32 GLU A C 2
ATOM 1934 O O . GLU A 1 32 ? 11.832 -5.896 -11.250 1.00 15.50 32 GLU A O 2
ATOM 1946 N N . SER A 1 33 ? 10.893 -4.064 -12.159 1.00 55.30 33 SER A N 2
ATOM 1947 C CA . SER A 1 33 ? 11.834 -3.139 -11.538 1.00 53.14 33 SER A CA 2
ATOM 1948 C C . SER A 1 33 ? 11.095 -2.043 -10.775 1.00 64.40 33 SER A C 2
ATOM 1949 O O . SER A 1 33 ? 11.519 -1.629 -9.696 1.00 20.11 33 SER A O 2
ATOM 1957 N N . VAL A 1 34 ? 9.988 -1.578 -11.344 1.00 12.01 34 VAL A N 2
ATOM 1958 C CA . VAL A 1 34 ? 9.189 -0.531 -10.718 1.00 33.40 34 VAL A CA 2
ATOM 1959 C C . VAL A 1 34 ? 8.070 -1.127 -9.871 1.00 12.23 34 VAL A C 2
ATOM 1960 O O . VAL A 1 34 ? 7.386 -2.059 -10.294 1.00 13.44 34 VAL A O 2
ATOM 1973 N N . SER A 1 35 ? 7.889 -0.582 -8.672 1.00 32.01 35 SER A N 2
ATOM 1974 C CA . SER A 1 35 ? 6.855 -1.061 -7.763 1.00 34.54 35 SER A CA 2
ATOM 1975 C C . SER A 1 35 ? 5.705 -0.062 -7.672 1.00 24.14 35 SER A C 2
ATOM 1976 O O . SER A 1 35 ? 5.698 0.958 -8.360 1.00 51.45 35 SER A O 2
ATOM 1984 N N . LYS A 1 36 ? 4.734 -0.363 -6.816 1.00 25.01 36 LYS A N 2
ATOM 1985 C CA . LYS A 1 36 ? 3.579 0.508 -6.632 1.00 24.54 36 LYS A CA 2
ATOM 1986 C C . LYS A 1 36 ? 3.995 1.840 -6.016 1.00 40.04 36 LYS A C 2
ATOM 1987 O O . LYS A 1 36 ? 3.308 2.848 -6.176 1.00 53.23 36 LYS A O 2
ATOM 2006 N N . GLN A 1 37 ? 5.124 1.836 -5.315 1.00 13.25 37 GLN A N 2
ATOM 2007 C CA . GLN A 1 37 ? 5.630 3.046 -4.677 1.00 21.43 37 GLN A CA 2
ATOM 2008 C C . GLN A 1 37 ? 6.164 4.026 -5.716 1.00 14.44 37 GLN A C 2
ATOM 2009 O O . GLN A 1 37 ? 5.867 5.220 -5.666 1.00 65.24 37 GLN A O 2
ATOM 2023 N N . ALA A 1 38 ? 6.952 3.515 -6.655 1.00 62.21 38 ALA A N 2
ATOM 2024 C CA . ALA A 1 38 ? 7.526 4.345 -7.707 1.00 14.33 38 ALA A CA 2
ATOM 2025 C C . ALA A 1 38 ? 6.504 4.625 -8.804 1.00 22.21 38 ALA A C 2
ATOM 2026 O O . ALA A 1 38 ? 6.681 5.536 -9.612 1.00 43.30 38 ALA A O 2
ATOM 2033 N N . TRP A 1 39 ? 5.437 3.835 -8.827 1.00 13.24 39 TRP A N 2
ATOM 2034 C CA . TRP A 1 39 ? 4.387 3.998 -9.826 1.00 70.11 39 TRP A CA 2
ATOM 2035 C C . TRP A 1 39 ? 3.897 5.441 -9.871 1.00 32.03 39 TRP A C 2
ATOM 2036 O O . TRP A 1 39 ? 3.472 5.929 -10.918 1.00 33.44 39 TRP A O 2
ATOM 2057 N N . GLN A 1 40 ? 3.959 6.118 -8.729 1.00 3.32 40 GLN A N 2
ATOM 2058 C CA . GLN A 1 40 ? 3.521 7.506 -8.639 1.00 73.03 40 GLN A CA 2
ATOM 2059 C C . GLN A 1 40 ? 4.450 8.422 -9.429 1.00 15.42 40 GLN A C 2
ATOM 2060 O O . GLN A 1 40 ? 3.997 9.233 -10.238 1.00 65.41 40 GLN A O 2
ATOM 2074 N N . ASP A 1 41 ? 5.749 8.289 -9.188 1.00 0.02 41 ASP A N 2
ATOM 2075 C CA . ASP A 1 41 ? 6.742 9.105 -9.877 1.00 22.21 41 ASP A CA 2
ATOM 2076 C C . ASP A 1 41 ? 6.646 8.917 -11.388 1.00 24.53 41 ASP A C 2
ATOM 2077 O O . ASP A 1 41 ? 7.041 9.792 -12.158 1.00 63.42 41 ASP A O 2
ATOM 2086 N N . TRP A 1 42 ? 6.121 7.770 -11.803 1.00 60.14 42 TRP A N 2
ATOM 2087 C CA . TRP A 1 42 ? 5.975 7.467 -13.223 1.00 33.54 42 TRP A CA 2
ATOM 2088 C C . TRP A 1 42 ? 4.877 8.318 -13.851 1.00 44.40 42 TRP A C 2
ATOM 2089 O O . TRP A 1 42 ? 4.901 8.591 -15.052 1.00 12.40 42 TRP A O 2
ATOM 2110 N N . LEU A 1 43 ? 3.917 8.736 -13.033 1.00 44.14 43 LEU A N 2
ATOM 2111 C CA . LEU A 1 43 ? 2.811 9.558 -13.510 1.00 14.30 43 LEU A CA 2
ATOM 2112 C C . LEU A 1 43 ? 3.168 11.040 -13.451 1.00 60.10 43 LEU A C 2
ATOM 2113 O O . LEU A 1 43 ? 2.540 11.868 -14.111 1.00 13.34 43 LEU A O 2
ATOM 2129 N N . LYS A 1 44 ? 4.183 11.367 -12.658 1.00 52.32 44 LYS A N 2
ATOM 2130 C CA . LYS A 1 44 ? 4.628 12.748 -12.515 1.00 13.41 44 LYS A CA 2
ATOM 2131 C C . LYS A 1 44 ? 5.440 13.187 -13.729 1.00 4.00 44 LYS A C 2
ATOM 2132 O O . LYS A 1 44 ? 5.167 14.227 -14.326 1.00 53.55 44 LYS A O 2
ATOM 2151 N N . GLN A 1 45 ? 6.439 12.386 -14.088 1.00 15.20 45 GLN A N 2
ATOM 2152 C CA . GLN A 1 45 ? 7.290 12.693 -15.232 1.00 34.34 45 GLN A CA 2
ATOM 2153 C C . GLN A 1 45 ? 6.522 12.534 -16.540 1.00 14.24 45 GLN A C 2
ATOM 2154 O O . GLN A 1 45 ? 6.861 13.153 -17.548 1.00 10.23 45 GLN A O 2
ATOM 2168 N N . GLN A 1 46 ? 5.486 11.701 -16.515 1.00 64.01 46 GLN A N 2
ATOM 2169 C CA . GLN A 1 46 ? 4.671 11.461 -17.700 1.00 64.11 46 GLN A CA 2
ATOM 2170 C C . GLN A 1 46 ? 3.998 12.747 -18.168 1.00 2.14 46 GLN A C 2
ATOM 2171 O O . GLN A 1 46 ? 4.140 13.151 -19.322 1.00 51.03 46 GLN A O 2
ATOM 2185 N N . THR A 1 47 ? 3.264 13.388 -17.263 1.00 70.40 47 THR A N 2
ATOM 2186 C CA . THR A 1 47 ? 2.567 14.627 -17.583 1.00 3.12 47 THR A CA 2
ATOM 2187 C C . THR A 1 47 ? 3.542 15.794 -17.690 1.00 24.12 47 THR A C 2
ATOM 2188 O O . THR A 1 47 ? 3.279 16.773 -18.388 1.00 21.15 47 THR A O 2
ATOM 2199 N N . MET A 1 48 ? 4.670 15.683 -16.995 1.00 34.34 48 MET A N 2
ATOM 2200 C CA . MET A 1 48 ? 5.685 16.729 -17.014 1.00 2.11 48 MET A CA 2
ATOM 2201 C C . MET A 1 48 ? 6.430 16.739 -18.345 1.00 3.11 48 MET A C 2
ATOM 2202 O O . MET A 1 48 ? 6.942 17.774 -18.774 1.00 14.41 48 MET A O 2
ATOM 2216 N N . LEU A 1 49 ? 6.488 15.582 -18.994 1.00 25.52 49 LEU A N 2
ATOM 2217 C CA . LEU A 1 49 ? 7.172 15.457 -20.277 1.00 13.12 49 LEU A CA 2
ATOM 2218 C C . LEU A 1 49 ? 6.226 15.775 -21.430 1.00 71.25 49 LEU A C 2
ATOM 2219 O O . LEU A 1 49 ? 6.628 16.374 -22.428 1.00 72.24 49 LEU A O 2
ATOM 2235 N N . ILE A 1 50 ? 4.968 15.372 -21.286 1.00 21.53 50 ILE A N 2
ATOM 2236 C CA . ILE A 1 50 ? 3.965 15.616 -22.314 1.00 52.43 50 ILE A CA 2
ATOM 2237 C C . ILE A 1 50 ? 3.652 17.104 -22.434 1.00 12.02 50 ILE A C 2
ATOM 2238 O O . ILE A 1 50 ? 3.433 17.616 -23.531 1.00 13.24 50 ILE A O 2
ATOM 2254 N N . ASN A 1 51 ? 3.634 17.793 -21.297 1.00 64.32 51 ASN A N 2
ATOM 2255 C CA . ASN A 1 51 ? 3.350 19.223 -21.274 1.00 74.23 51 ASN A CA 2
ATOM 2256 C C . ASN A 1 51 ? 4.552 20.025 -21.764 1.00 34.22 51 ASN A C 2
ATOM 2257 O O . ASN A 1 51 ? 4.404 20.982 -22.523 1.00 34.21 51 ASN A O 2
ATOM 2268 N N . GLU A 1 52 ? 5.741 19.626 -21.324 1.00 0.23 52 GLU A N 2
ATOM 2269 C CA . GLU A 1 52 ? 6.968 20.308 -21.717 1.00 43.32 52 GLU A CA 2
ATOM 2270 C C . GLU A 1 52 ? 7.257 20.096 -23.201 1.00 12.54 52 GLU A C 2
ATOM 2271 O O . GLU A 1 52 ? 7.360 21.054 -23.966 1.00 63.33 52 GLU A O 2
ATOM 2283 N N . ASN A 1 53 ? 7.386 18.835 -23.598 1.00 22.21 53 ASN A N 2
ATOM 2284 C CA . ASN A 1 53 ? 7.664 18.496 -24.989 1.00 40.20 53 ASN A CA 2
ATOM 2285 C C . ASN A 1 53 ? 6.439 18.745 -25.864 1.00 64.34 53 ASN A C 2
ATOM 2286 O O . ASN A 1 53 ? 6.546 18.835 -27.088 1.00 2.15 53 ASN A O 2
ATOM 2297 N N . ARG A 1 54 ? 5.277 18.855 -25.229 1.00 63.22 54 ARG A N 2
ATOM 2298 C CA . ARG A 1 54 ? 4.032 19.092 -25.950 1.00 3.34 54 ARG A CA 2
ATOM 2299 C C . ARG A 1 54 ? 3.728 17.941 -26.903 1.00 72.23 54 ARG A C 2
ATOM 2300 O O . ARG A 1 54 ? 3.379 18.158 -28.065 1.00 31.14 54 ARG A O 2
ATOM 2321 N N . LEU A 1 55 ? 3.863 16.716 -26.406 1.00 54.40 55 LEU A N 2
ATOM 2322 C CA . LEU A 1 55 ? 3.602 15.530 -27.214 1.00 25.44 55 LEU A CA 2
ATOM 2323 C C . LEU A 1 55 ? 2.105 15.332 -27.424 1.00 32.41 55 LEU A C 2
ATOM 2324 O O . LEU A 1 55 ? 1.290 16.107 -26.925 1.00 22.32 55 LEU A O 2
ATOM 2340 N N . ASN A 1 56 ? 1.749 14.287 -28.165 1.00 25.24 56 ASN A N 2
ATOM 2341 C CA . ASN A 1 56 ? 0.349 13.986 -28.439 1.00 62.45 56 ASN A CA 2
ATOM 2342 C C . ASN A 1 56 ? -0.029 12.612 -27.894 1.00 10.03 56 ASN A C 2
ATOM 2343 O O . ASN A 1 56 ? 0.067 11.606 -28.596 1.00 3.02 56 ASN A O 2
ATOM 2354 N N . MET A 1 57 ? -0.460 12.579 -26.637 1.00 31.00 57 MET A N 2
ATOM 2355 C CA . MET A 1 57 ? -0.855 11.329 -25.997 1.00 42.25 57 MET A CA 2
ATOM 2356 C C . MET A 1 57 ? -1.861 10.572 -26.858 1.00 55.41 57 MET A C 2
ATOM 2357 O O . MET A 1 57 ? -1.890 9.342 -26.860 1.00 2.15 57 MET A O 2
ATOM 2371 N N . ALA A 1 58 ? -2.686 11.316 -27.588 1.00 72.03 58 ALA A N 2
ATOM 2372 C CA . ALA A 1 58 ? -3.693 10.715 -28.454 1.00 62.41 58 ALA A CA 2
ATOM 2373 C C . ALA A 1 58 ? -3.057 9.745 -29.445 1.00 2.34 58 ALA A C 2
ATOM 2374 O O . ALA A 1 58 ? -3.684 8.773 -29.866 1.00 25.13 58 ALA A O 2
ATOM 2381 N N . ASP A 1 59 ? -1.810 10.017 -29.813 1.00 62.11 59 ASP A N 2
ATOM 2382 C CA . ASP A 1 59 ? -1.089 9.168 -30.754 1.00 45.25 59 ASP A CA 2
ATOM 2383 C C . ASP A 1 59 ? -0.045 8.321 -30.033 1.00 33.31 59 ASP A C 2
ATOM 2384 O O . ASP A 1 59 ? 0.368 8.622 -28.913 1.00 62.10 59 ASP A O 2
ATOM 2393 N N . PRO A 1 60 ? 0.391 7.234 -30.687 1.00 55.14 60 PRO A N 2
ATOM 2394 C CA . PRO A 1 60 ? 1.390 6.320 -30.127 1.00 4.41 60 PRO A CA 2
ATOM 2395 C C . PRO A 1 60 ? 2.776 6.952 -30.053 1.00 43.20 60 PRO A C 2
ATOM 2396 O O . PRO A 1 60 ? 3.670 6.434 -29.384 1.00 63.42 60 PRO A O 2
ATOM 2407 N N . ARG A 1 61 ? 2.947 8.075 -30.744 1.00 24.43 61 ARG A N 2
ATOM 2408 C CA . ARG A 1 61 ? 4.225 8.777 -30.757 1.00 22.55 61 ARG A CA 2
ATOM 2409 C C . ARG A 1 61 ? 4.665 9.131 -29.339 1.00 53.40 61 ARG A C 2
ATOM 2410 O O . ARG A 1 61 ? 5.832 8.976 -28.983 1.00 64.34 61 ARG A O 2
ATOM 2431 N N . ALA A 1 62 ? 3.721 9.610 -28.535 1.00 30.43 62 ALA A N 2
ATOM 2432 C CA . ALA A 1 62 ? 4.010 9.985 -27.156 1.00 43.13 62 ALA A CA 2
ATOM 2433 C C . ALA A 1 62 ? 4.203 8.752 -26.280 1.00 72.22 62 ALA A C 2
ATOM 2434 O O . ALA A 1 62 ? 4.989 8.769 -25.333 1.00 34.54 62 ALA A O 2
ATOM 2441 N N . ARG A 1 63 ? 3.480 7.684 -26.603 1.00 2.14 63 ARG A N 2
ATOM 2442 C CA . ARG A 1 63 ? 3.570 6.443 -25.843 1.00 64.22 63 ARG A CA 2
ATOM 2443 C C . ARG A 1 63 ? 4.865 5.702 -26.165 1.00 32.40 63 ARG A C 2
ATOM 2444 O O . ARG A 1 63 ? 5.332 4.880 -25.377 1.00 62.21 63 ARG A O 2
ATOM 2465 N N . GLN A 1 64 ? 5.437 5.998 -27.327 1.00 42.13 64 GLN A N 2
ATOM 2466 C CA . GLN A 1 64 ? 6.677 5.359 -27.753 1.00 34.40 64 GLN A CA 2
ATOM 2467 C C . GLN A 1 64 ? 7.890 6.150 -27.275 1.00 55.13 64 GLN A C 2
ATOM 2468 O O . GLN A 1 64 ? 8.983 5.602 -27.129 1.00 55.34 64 GLN A O 2
ATOM 2482 N N . TYR A 1 65 ? 7.690 7.441 -27.034 1.00 34.12 65 TYR A N 2
ATOM 2483 C CA . TYR A 1 65 ? 8.768 8.309 -26.575 1.00 71.42 65 TYR A CA 2
ATOM 2484 C C . TYR A 1 65 ? 8.908 8.248 -25.057 1.00 73.02 65 TYR A C 2
ATOM 2485 O O . TYR A 1 65 ? 10.011 8.352 -24.519 1.00 14.24 65 TYR A O 2
ATOM 2503 N N . LEU A 1 66 ? 7.782 8.078 -24.372 1.00 41.25 66 LEU A N 2
ATOM 2504 C CA . LEU A 1 66 ? 7.777 8.002 -22.916 1.00 12.44 66 LEU A CA 2
ATOM 2505 C C . LEU A 1 66 ? 8.590 6.807 -22.430 1.00 31.14 66 LEU A C 2
ATOM 2506 O O . LEU A 1 66 ? 9.253 6.874 -21.395 1.00 41.31 66 LEU A O 2
ATOM 2522 N N . MET A 1 67 ? 8.535 5.714 -23.184 1.00 42.43 67 MET A N 2
ATOM 2523 C CA . MET A 1 67 ? 9.270 4.505 -22.832 1.00 34.13 67 MET A CA 2
ATOM 2524 C C . MET A 1 67 ? 10.759 4.798 -22.678 1.00 53.33 67 MET A C 2
ATOM 2525 O O . MET A 1 67 ? 11.442 4.185 -21.858 1.00 13.02 67 MET A O 2
ATOM 2539 N N . LYS A 1 68 ? 11.257 5.739 -23.473 1.00 54.52 68 LYS A N 2
ATOM 2540 C CA . LYS A 1 68 ? 12.665 6.116 -23.426 1.00 35.43 68 LYS A CA 2
ATOM 2541 C C . LYS A 1 68 ? 12.965 6.943 -22.180 1.00 50.00 68 LYS A C 2
ATOM 2542 O O . LYS A 1 68 ? 14.116 7.050 -21.759 1.00 2.23 68 LYS A O 2
ATOM 2561 N N . GLN A 1 69 ? 11.922 7.524 -21.596 1.00 3.34 69 GLN A N 2
ATOM 2562 C CA . GLN A 1 69 ? 12.076 8.341 -20.398 1.00 1.24 69 GLN A CA 2
ATOM 2563 C C . GLN A 1 69 ? 12.028 7.479 -19.141 1.00 22.43 69 GLN A C 2
ATOM 2564 O O . GLN A 1 69 ? 12.503 7.883 -18.079 1.00 32.55 69 GLN A O 2
ATOM 2578 N N . THR A 1 70 ? 11.451 6.288 -19.268 1.00 24.41 70 THR A N 2
ATOM 2579 C CA . THR A 1 70 ? 11.340 5.368 -18.142 1.00 52.34 70 THR A CA 2
ATOM 2580 C C . THR A 1 70 ? 12.549 4.443 -18.066 1.00 72.15 70 THR A C 2
ATOM 2581 O O . THR A 1 70 ? 13.136 4.261 -17.001 1.00 1.24 70 THR A O 2
ATOM 2592 N N . GLU A 1 71 ? 12.915 3.861 -19.204 1.00 63.11 71 GLU A N 2
ATOM 2593 C CA . GLU A 1 71 ? 14.055 2.954 -19.265 1.00 23.23 71 GLU A CA 2
ATOM 2594 C C . GLU A 1 71 ? 15.350 3.683 -18.919 1.00 1.34 71 GLU A C 2
ATOM 2595 O O . GLU A 1 71 ? 16.030 3.341 -17.951 1.00 20.20 71 GLU A O 2
ATOM 2607 N N . LYS A 1 72 ? 15.686 4.691 -19.717 1.00 12.23 72 LYS A N 2
ATOM 2608 C CA . LYS A 1 72 ? 16.898 5.471 -19.497 1.00 11.24 72 LYS A CA 2
ATOM 2609 C C . LYS A 1 72 ? 16.892 6.106 -18.110 1.00 0.13 72 LYS A C 2
ATOM 2610 O O . LYS A 1 72 ? 17.935 6.515 -17.599 1.00 62.11 72 LYS A O 2
ATOM 2629 N N . TYR A 1 73 ? 15.712 6.184 -17.505 1.00 10.11 73 TYR A N 2
ATOM 2630 C CA . TYR A 1 73 ? 15.571 6.770 -16.177 1.00 52.12 73 TYR A CA 2
ATOM 2631 C C . TYR A 1 73 ? 16.450 6.043 -15.164 1.00 61.15 73 TYR A C 2
ATOM 2632 O O . TYR A 1 73 ? 17.426 6.599 -14.660 1.00 21.51 73 TYR A O 2
ATOM 2650 N N . PHE A 1 74 ? 16.097 4.796 -14.872 1.00 70.52 74 PHE A N 2
ATOM 2651 C CA . PHE A 1 74 ? 16.853 3.990 -13.920 1.00 14.33 74 PHE A CA 2
ATOM 2652 C C . PHE A 1 74 ? 17.911 3.155 -14.633 1.00 63.32 74 PHE A C 2
ATOM 2653 O O . PHE A 1 74 ? 19.076 3.136 -14.235 1.00 1.22 74 PHE A O 2
ATOM 2670 N N . PHE A 1 75 ? 17.498 2.464 -15.690 1.00 74.42 75 PHE A N 2
ATOM 2671 C CA . PHE A 1 75 ? 18.409 1.624 -16.459 1.00 51.33 75 PHE A CA 2
ATOM 2672 C C . PHE A 1 75 ? 19.463 2.471 -17.166 1.00 2.42 75 PHE A C 2
ATOM 2673 O O . PHE A 1 75 ? 20.606 2.047 -17.334 1.00 54.13 75 PHE A O 2
ATOM 2690 N N . GLY A 1 76 ? 19.070 3.673 -17.578 1.00 32.11 76 GLY A N 2
ATOM 2691 C CA . GLY A 1 76 ? 19.991 4.561 -18.262 1.00 64.00 76 GLY A CA 2
ATOM 2692 C C . GLY A 1 76 ? 20.824 3.841 -19.304 1.00 43.31 76 GLY A C 2
ATOM 2693 O O . GLY A 1 76 ? 22.033 4.054 -19.396 1.00 53.04 76 GLY A O 2
ATOM 2697 N N . GLU A 1 77 ? 20.177 2.986 -20.089 1.00 61.14 77 GLU A N 2
ATOM 2698 C CA . GLU A 1 77 ? 20.868 2.231 -21.128 1.00 72.31 77 GLU A CA 2
ATOM 2699 C C . GLU A 1 77 ? 21.656 3.162 -22.045 1.00 20.23 77 GLU A C 2
ATOM 2700 O O . GLU A 1 77 ? 22.619 2.748 -22.689 1.00 20.23 77 GLU A O 2
ATOM 2712 N N . GLY A 1 78 ? 21.238 4.423 -22.098 1.00 45.12 78 GLY A N 2
ATOM 2713 C CA . GLY A 1 78 ? 21.915 5.394 -22.939 1.00 21.52 78 GLY A CA 2
ATOM 2714 C C . GLY A 1 78 ? 20.991 6.013 -23.969 1.00 22.15 78 GLY A C 2
ATOM 2715 O O . GLY A 1 78 ? 20.843 7.233 -24.025 1.00 12.23 78 GLY A O 2
ATOM 2719 N N . ALA A 1 79 ? 20.370 5.170 -24.787 1.00 33.04 79 ALA A N 2
ATOM 2720 C CA . ALA A 1 79 ? 19.455 5.642 -25.819 1.00 64.21 79 ALA A CA 2
ATOM 2721 C C . ALA A 1 79 ? 18.404 6.580 -25.235 1.00 25.30 79 ALA A C 2
ATOM 2722 O O . ALA A 1 79 ? 17.555 6.162 -24.447 1.00 43.34 79 ALA A O 2
ATOM 2729 N N . ASP A 1 80 ? 18.468 7.848 -25.625 1.00 60.00 80 ASP A N 2
ATOM 2730 C CA . ASP A 1 80 ? 17.521 8.845 -25.140 1.00 2.40 80 ASP A CA 2
ATOM 2731 C C . ASP A 1 80 ? 17.395 10.001 -26.128 1.00 71.43 80 ASP A C 2
ATOM 2732 O O . ASP A 1 80 ? 18.379 10.416 -26.740 1.00 75.11 80 ASP A O 2
ATOM 2741 N N . GLN A 1 81 ? 16.178 10.513 -26.279 1.00 51.31 81 GLN A N 2
ATOM 2742 C CA . GLN A 1 81 ? 15.924 11.619 -27.195 1.00 14.23 81 GLN A CA 2
ATOM 2743 C C . GLN A 1 81 ? 15.041 12.677 -26.539 1.00 64.32 81 GLN A C 2
ATOM 2744 O O . GLN A 1 81 ? 14.503 12.463 -25.453 1.00 52.55 81 GLN A O 2
ATOM 2758 N N . ALA A 1 82 ? 14.898 13.817 -27.206 1.00 45.23 82 ALA A N 2
ATOM 2759 C CA . ALA A 1 82 ? 14.080 14.907 -26.689 1.00 44.23 82 ALA A CA 2
ATOM 2760 C C . ALA A 1 82 ? 14.028 16.070 -27.675 1.00 71.50 82 ALA A C 2
ATOM 2761 O O . ALA A 1 82 ? 15.060 16.630 -28.044 1.00 71.45 82 ALA A O 2
ATOM 2768 N N . SER A 1 83 ? 12.819 16.427 -28.098 1.00 24.41 83 SER A N 2
ATOM 2769 C CA . SER A 1 83 ? 12.633 17.520 -29.045 1.00 21.22 83 SER A CA 2
ATOM 2770 C C . SER A 1 83 ? 11.164 17.921 -29.129 1.00 14.44 83 SER A C 2
ATOM 2771 O O . SER A 1 83 ? 10.271 17.103 -28.909 1.00 43.32 83 SER A O 2
ATOM 2779 N N . GLY A 1 84 ? 10.920 19.189 -29.448 1.00 62.01 84 GLY A N 2
ATOM 2780 C CA . GLY A 1 84 ? 9.558 19.679 -29.555 1.00 62.53 84 GLY A CA 2
ATOM 2781 C C . GLY A 1 84 ? 9.476 21.189 -29.465 1.00 4.42 84 GLY A C 2
ATOM 2782 O O . GLY A 1 84 ? 10.488 21.881 -29.582 1.00 3.04 84 GLY A O 2
ATOM 2786 N N . TYR A 1 85 ? 8.269 21.703 -29.258 1.00 2.43 85 TYR A N 2
ATOM 2787 C CA . TYR A 1 85 ? 8.058 23.143 -29.156 1.00 24.41 85 TYR A CA 2
ATOM 2788 C C . TYR A 1 85 ? 8.867 23.731 -28.004 1.00 42.51 85 TYR A C 2
ATOM 2789 O O . TYR A 1 85 ? 9.458 23.002 -27.208 1.00 63.30 85 TYR A O 2
ATOM 2807 N N . VAL A 1 86 ? 8.888 25.058 -27.922 1.00 0.13 86 VAL A N 2
ATOM 2808 C CA . VAL A 1 86 ? 9.622 25.747 -26.867 1.00 50.21 86 VAL A CA 2
ATOM 2809 C C . VAL A 1 86 ? 9.249 25.203 -25.493 1.00 2.34 86 VAL A C 2
ATOM 2810 O O . VAL A 1 86 ? 8.171 24.645 -25.290 1.00 33.00 86 VAL A O 2
ATOM 2823 N N . PRO A 1 87 ? 10.161 25.369 -24.523 1.00 43.43 87 PRO A N 2
ATOM 2824 C CA . PRO A 1 87 ? 9.951 24.903 -23.150 1.00 34.14 87 PRO A CA 2
ATOM 2825 C C . PRO A 1 87 ? 8.884 25.712 -22.420 1.00 1.23 87 PRO A C 2
ATOM 2826 O O . PRO A 1 87 ? 8.455 26.772 -22.875 1.00 51.44 87 PRO A O 2
ATOM 2837 N N . PRO A 1 88 ? 8.445 25.203 -21.259 1.00 40.30 88 PRO A N 2
ATOM 2838 C CA . PRO A 1 88 ? 7.424 25.864 -20.441 1.00 34.01 88 PRO A CA 2
ATOM 2839 C C . PRO A 1 88 ? 7.937 27.147 -19.797 1.00 5.02 88 PRO A C 2
ATOM 2840 O O . PRO A 1 88 ? 9.076 27.554 -20.024 1.00 64.13 88 PRO A O 2
ATOM 2851 N N . ALA A 1 89 ? 7.090 27.780 -18.992 1.00 24.23 89 ALA A N 2
ATOM 2852 C CA . ALA A 1 89 ? 7.460 29.015 -18.313 1.00 3.53 89 ALA A CA 2
ATOM 2853 C C . ALA A 1 89 ? 7.217 28.911 -16.811 1.00 24.41 89 ALA A C 2
ATOM 2854 O O . ALA A 1 89 ? 6.079 28.991 -16.351 1.00 31.13 89 ALA A O 2
ATOM 2861 N N . GLN A 1 90 ? 8.294 28.730 -16.053 1.00 44.22 90 GLN A N 2
ATOM 2862 C CA . GLN A 1 90 ? 8.197 28.613 -14.603 1.00 75.21 90 GLN A CA 2
ATOM 2863 C C . GLN A 1 90 ? 9.011 29.702 -13.913 1.00 14.13 90 GLN A C 2
ATOM 2864 O O . GLN A 1 90 ? 9.826 30.375 -14.542 1.00 54.22 90 GLN A O 2
ATOM 2878 N N . GLY A 1 91 ? 8.784 29.870 -12.613 1.00 55.33 91 GLY A N 2
ATOM 2879 C CA . GLY A 1 91 ? 9.503 30.880 -11.859 1.00 63.20 91 GLY A CA 2
ATOM 2880 C C . GLY A 1 91 ? 8.727 32.176 -11.738 1.00 44.32 91 GLY A C 2
ATOM 2881 O O . GLY A 1 91 ? 8.501 32.672 -10.634 1.00 63.52 91 GLY A O 2
ATOM 2885 N N . MET A 1 1 ? 7.065 1.565 4.938 1.00 1.31 1 MET A N 3
ATOM 2886 C CA . MET A 1 1 ? 7.947 0.764 4.098 1.00 64.21 1 MET A CA 3
ATOM 2887 C C . MET A 1 1 ? 7.315 0.508 2.734 1.00 54.13 1 MET A C 3
ATOM 2888 O O . MET A 1 1 ? 6.259 -0.118 2.636 1.00 5.32 1 MET A O 3
ATOM 2902 N N . ALA A 1 2 ? 7.966 0.997 1.683 1.00 31.43 2 ALA A N 3
ATOM 2903 C CA . ALA A 1 2 ? 7.467 0.819 0.325 1.00 4.12 2 ALA A CA 3
ATOM 2904 C C . ALA A 1 2 ? 7.996 -0.473 -0.289 1.00 41.53 2 ALA A C 3
ATOM 2905 O O . ALA A 1 2 ? 7.272 -1.463 -0.394 1.00 25.05 2 ALA A O 3
ATOM 2912 N N . ARG A 1 3 ? 9.261 -0.455 -0.695 1.00 44.43 3 ARG A N 3
ATOM 2913 C CA . ARG A 1 3 ? 9.886 -1.624 -1.301 1.00 70.25 3 ARG A CA 3
ATOM 2914 C C . ARG A 1 3 ? 11.403 -1.569 -1.151 1.00 65.43 3 ARG A C 3
ATOM 2915 O O . ARG A 1 3 ? 11.935 -0.732 -0.423 1.00 10.10 3 ARG A O 3
ATOM 2936 N N . MET A 1 4 ? 12.094 -2.468 -1.845 1.00 24.21 4 MET A N 3
ATOM 2937 C CA . MET A 1 4 ? 13.551 -2.521 -1.789 1.00 34.41 4 MET A CA 3
ATOM 2938 C C . MET A 1 4 ? 14.141 -2.727 -3.180 1.00 61.02 4 MET A C 3
ATOM 2939 O O . MET A 1 4 ? 14.175 -3.847 -3.691 1.00 21.24 4 MET A O 3
ATOM 2953 N N . ILE A 1 5 ? 14.604 -1.640 -3.788 1.00 62.11 5 ILE A N 3
ATOM 2954 C CA . ILE A 1 5 ? 15.194 -1.703 -5.120 1.00 14.23 5 ILE A CA 3
ATOM 2955 C C . ILE A 1 5 ? 16.458 -0.854 -5.202 1.00 13.21 5 ILE A C 3
ATOM 2956 O O . ILE A 1 5 ? 16.770 -0.095 -4.284 1.00 13.23 5 ILE A O 3
ATOM 2972 N N . HIS A 1 6 ? 17.182 -0.986 -6.309 1.00 14.30 6 HIS A N 3
ATOM 2973 C CA . HIS A 1 6 ? 18.412 -0.229 -6.513 1.00 15.51 6 HIS A CA 3
ATOM 2974 C C . HIS A 1 6 ? 18.187 0.920 -7.492 1.00 73.53 6 HIS A C 3
ATOM 2975 O O . HIS A 1 6 ? 18.220 0.726 -8.708 1.00 42.42 6 HIS A O 3
ATOM 2989 N N . CYS A 1 7 ? 17.957 2.112 -6.955 1.00 41.41 7 CYS A N 3
ATOM 2990 C CA . CYS A 1 7 ? 17.725 3.291 -7.782 1.00 0.51 7 CYS A CA 3
ATOM 2991 C C . CYS A 1 7 ? 18.721 3.351 -8.936 1.00 34.12 7 CYS A C 3
ATOM 2992 O O . CYS A 1 7 ? 19.898 3.650 -8.738 1.00 52.01 7 CYS A O 3
ATOM 3000 N N . ALA A 1 8 ? 18.240 3.062 -10.141 1.00 11.33 8 ALA A N 3
ATOM 3001 C CA . ALA A 1 8 ? 19.087 3.083 -11.326 1.00 43.24 8 ALA A CA 3
ATOM 3002 C C . ALA A 1 8 ? 19.406 4.514 -11.748 1.00 71.44 8 ALA A C 3
ATOM 3003 O O . ALA A 1 8 ? 20.287 4.746 -12.576 1.00 3.32 8 ALA A O 3
ATOM 3010 N N . LYS A 1 9 ? 18.683 5.470 -11.175 1.00 74.52 9 LYS A N 3
ATOM 3011 C CA . LYS A 1 9 ? 18.888 6.878 -11.491 1.00 13.11 9 LYS A CA 3
ATOM 3012 C C . LYS A 1 9 ? 20.173 7.397 -10.855 1.00 24.35 9 LYS A C 3
ATOM 3013 O O . LYS A 1 9 ? 20.701 8.436 -11.254 1.00 73.30 9 LYS A O 3
ATOM 3032 N N . LEU A 1 10 ? 20.674 6.667 -9.864 1.00 31.30 10 LEU A N 3
ATOM 3033 C CA . LEU A 1 10 ? 21.900 7.052 -9.173 1.00 55.21 10 LEU A CA 3
ATOM 3034 C C . LEU A 1 10 ? 22.873 5.881 -9.096 1.00 61.55 10 LEU A C 3
ATOM 3035 O O . LEU A 1 10 ? 24.032 5.997 -9.492 1.00 23.54 10 LEU A O 3
ATOM 3051 N N . GLY A 1 11 ? 22.392 4.750 -8.587 1.00 4.44 11 GLY A N 3
ATOM 3052 C CA . GLY A 1 11 ? 23.233 3.573 -8.470 1.00 34.04 11 GLY A CA 3
ATOM 3053 C C . GLY A 1 11 ? 23.330 3.070 -7.043 1.00 73.51 11 GLY A C 3
ATOM 3054 O O . GLY A 1 11 ? 24.275 2.365 -6.688 1.00 11.10 11 GLY A O 3
ATOM 3058 N N . LYS A 1 12 ? 22.351 3.432 -6.221 1.00 55.34 12 LYS A N 3
ATOM 3059 C CA . LYS A 1 12 ? 22.329 3.014 -4.825 1.00 35.31 12 LYS A CA 3
ATOM 3060 C C . LYS A 1 12 ? 21.095 2.166 -4.530 1.00 40.23 12 LYS A C 3
ATOM 3061 O O . LYS A 1 12 ? 20.414 1.706 -5.446 1.00 42.54 12 LYS A O 3
ATOM 3080 N N . GLU A 1 13 ? 20.813 1.965 -3.247 1.00 3.13 13 GLU A N 3
ATOM 3081 C CA . GLU A 1 13 ? 19.661 1.173 -2.833 1.00 51.22 13 GLU A CA 3
ATOM 3082 C C . GLU A 1 13 ? 18.575 2.063 -2.235 1.00 42.54 13 GLU A C 3
ATOM 3083 O O . GLU A 1 13 ? 18.734 2.605 -1.142 1.00 4.20 13 GLU A O 3
ATOM 3095 N N . ALA A 1 14 ? 17.472 2.210 -2.962 1.00 32.25 14 ALA A N 3
ATOM 3096 C CA . ALA A 1 14 ? 16.359 3.032 -2.503 1.00 42.43 14 ALA A CA 3
ATOM 3097 C C . ALA A 1 14 ? 15.066 2.226 -2.450 1.00 52.45 14 ALA A C 3
ATOM 3098 O O . ALA A 1 14 ? 15.063 1.023 -2.709 1.00 1.41 14 ALA A O 3
ATOM 3105 N N . GLU A 1 15 ? 13.969 2.898 -2.113 1.00 70.43 15 GLU A N 3
ATOM 3106 C CA . GLU A 1 15 ? 12.670 2.242 -2.025 1.00 74.33 15 GLU A CA 3
ATOM 3107 C C . GLU A 1 15 ? 11.979 2.217 -3.386 1.00 42.30 15 GLU A C 3
ATOM 3108 O O . GLU A 1 15 ? 12.000 3.202 -4.123 1.00 2.43 15 GLU A O 3
ATOM 3120 N N . GLY A 1 16 ? 11.368 1.083 -3.713 1.00 33.32 16 GLY A N 3
ATOM 3121 C CA . GLY A 1 16 ? 10.680 0.950 -4.984 1.00 23.11 16 GLY A CA 3
ATOM 3122 C C . GLY A 1 16 ? 9.275 1.516 -4.945 1.00 34.23 16 GLY A C 3
ATOM 3123 O O . GLY A 1 16 ? 8.712 1.728 -3.869 1.00 64.14 16 GLY A O 3
ATOM 3127 N N . LEU A 1 17 ? 8.705 1.763 -6.119 1.00 61.21 17 LEU A N 3
ATOM 3128 C CA . LEU A 1 17 ? 7.356 2.310 -6.215 1.00 61.44 17 LEU A CA 3
ATOM 3129 C C . LEU A 1 17 ? 6.317 1.271 -5.806 1.00 71.21 17 LEU A C 3
ATOM 3130 O O . LEU A 1 17 ? 5.299 1.602 -5.198 1.00 2.42 17 LEU A O 3
ATOM 3146 N N . ASP A 1 18 ? 6.581 0.013 -6.142 1.00 44.00 18 ASP A N 3
ATOM 3147 C CA . ASP A 1 18 ? 5.671 -1.076 -5.807 1.00 12.43 18 ASP A CA 3
ATOM 3148 C C . ASP A 1 18 ? 4.337 -0.910 -6.528 1.00 71.01 18 ASP A C 3
ATOM 3149 O O . ASP A 1 18 ? 3.284 -1.260 -5.996 1.00 34.53 18 ASP A O 3
ATOM 3158 N N . PHE A 1 19 ? 4.389 -0.373 -7.742 1.00 45.24 19 PHE A N 3
ATOM 3159 C CA . PHE A 1 19 ? 3.185 -0.159 -8.536 1.00 42.44 19 PHE A CA 3
ATOM 3160 C C . PHE A 1 19 ? 3.516 -0.114 -10.025 1.00 43.53 19 PHE A C 3
ATOM 3161 O O . PHE A 1 19 ? 4.538 0.431 -10.444 1.00 2.03 19 PHE A O 3
ATOM 3178 N N . PRO A 1 20 ? 2.632 -0.700 -10.846 1.00 20.35 20 PRO A N 3
ATOM 3179 C CA . PRO A 1 20 ? 2.808 -0.741 -12.300 1.00 73.13 20 PRO A CA 3
ATOM 3180 C C . PRO A 1 20 ? 2.641 0.632 -12.943 1.00 61.40 20 PRO A C 3
ATOM 3181 O O . PRO A 1 20 ? 1.551 1.204 -12.968 1.00 62.33 20 PRO A O 3
ATOM 3192 N N . PRO A 1 21 ? 3.746 1.174 -13.476 1.00 12.40 21 PRO A N 3
ATOM 3193 C CA . PRO A 1 21 ? 3.747 2.486 -14.130 1.00 11.53 21 PRO A CA 3
ATOM 3194 C C . PRO A 1 21 ? 2.995 2.474 -15.456 1.00 73.11 21 PRO A C 3
ATOM 3195 O O . PRO A 1 21 ? 2.256 3.408 -15.771 1.00 72.45 21 PRO A O 3
ATOM 3206 N N . LEU A 1 22 ? 3.187 1.411 -16.230 1.00 14.15 22 LEU A N 3
ATOM 3207 C CA . LEU A 1 22 ? 2.525 1.277 -17.523 1.00 23.41 22 LEU A CA 3
ATOM 3208 C C . LEU A 1 22 ? 2.352 -0.192 -17.896 1.00 23.31 22 LEU A C 3
ATOM 3209 O O . LEU A 1 22 ? 3.043 -1.074 -17.385 1.00 5.43 22 LEU A O 3
ATOM 3225 N N . PRO A 1 23 ? 1.409 -0.464 -18.810 1.00 41.22 23 PRO A N 3
ATOM 3226 C CA . PRO A 1 23 ? 1.125 -1.825 -19.274 1.00 42.14 23 PRO A CA 3
ATOM 3227 C C . PRO A 1 23 ? 2.254 -2.394 -20.127 1.00 22.01 23 PRO A C 3
ATOM 3228 O O . PRO A 1 23 ? 2.793 -1.711 -20.997 1.00 73.31 23 PRO A O 3
ATOM 3239 N N . GLY A 1 24 ? 2.608 -3.650 -19.871 1.00 32.02 24 GLY A N 3
ATOM 3240 C CA . GLY A 1 24 ? 3.671 -4.290 -20.624 1.00 11.52 24 GLY A CA 3
ATOM 3241 C C . GLY A 1 24 ? 4.691 -4.964 -19.728 1.00 71.11 24 GLY A C 3
ATOM 3242 O O . GLY A 1 24 ? 4.461 -5.130 -18.531 1.00 10.43 24 GLY A O 3
ATOM 3246 N N . GLU A 1 25 ? 5.820 -5.356 -20.310 1.00 42.50 25 GLU A N 3
ATOM 3247 C CA . GLU A 1 25 ? 6.878 -6.018 -19.556 1.00 34.43 25 GLU A CA 3
ATOM 3248 C C . GLU A 1 25 ? 7.852 -4.998 -18.974 1.00 21.43 25 GLU A C 3
ATOM 3249 O O . GLU A 1 25 ? 8.536 -5.270 -17.986 1.00 10.42 25 GLU A O 3
ATOM 3261 N N . LEU A 1 26 ? 7.910 -3.825 -19.593 1.00 45.31 26 LEU A N 3
ATOM 3262 C CA . LEU A 1 26 ? 8.801 -2.763 -19.138 1.00 4.10 26 LEU A CA 3
ATOM 3263 C C . LEU A 1 26 ? 8.347 -2.211 -17.790 1.00 61.25 26 LEU A C 3
ATOM 3264 O O . LEU A 1 26 ? 9.164 -1.948 -16.909 1.00 13.31 26 LEU A O 3
ATOM 3280 N N . GLY A 1 27 ? 7.037 -2.041 -17.638 1.00 3.34 27 GLY A N 3
ATOM 3281 C CA . GLY A 1 27 ? 6.497 -1.523 -16.394 1.00 73.41 27 GLY A CA 3
ATOM 3282 C C . GLY A 1 27 ? 6.989 -2.292 -15.184 1.00 3.42 27 GLY A C 3
ATOM 3283 O O . GLY A 1 27 ? 7.504 -1.703 -14.232 1.00 60.45 27 GLY A O 3
ATOM 3287 N N . LYS A 1 28 ? 6.830 -3.610 -15.217 1.00 63.42 28 LYS A N 3
ATOM 3288 C CA . LYS A 1 28 ? 7.262 -4.462 -14.115 1.00 11.31 28 LYS A CA 3
ATOM 3289 C C . LYS A 1 28 ? 8.743 -4.255 -13.815 1.00 41.43 28 LYS A C 3
ATOM 3290 O O . LYS A 1 28 ? 9.197 -4.481 -12.693 1.00 74.44 28 LYS A O 3
ATOM 3309 N N . ARG A 1 29 ? 9.492 -3.822 -14.825 1.00 15.44 29 ARG A N 3
ATOM 3310 C CA . ARG A 1 29 ? 10.921 -3.584 -14.668 1.00 44.23 29 ARG A CA 3
ATOM 3311 C C . ARG A 1 29 ? 11.190 -2.140 -14.256 1.00 4.44 29 ARG A C 3
ATOM 3312 O O . ARG A 1 29 ? 12.269 -1.816 -13.756 1.00 13.10 29 ARG A O 3
ATOM 3333 N N . LEU A 1 30 ? 10.204 -1.276 -14.468 1.00 51.42 30 LEU A N 3
ATOM 3334 C CA . LEU A 1 30 ? 10.334 0.135 -14.119 1.00 33.21 30 LEU A CA 3
ATOM 3335 C C . LEU A 1 30 ? 10.144 0.344 -12.620 1.00 1.31 30 LEU A C 3
ATOM 3336 O O . LEU A 1 30 ? 11.008 0.907 -11.947 1.00 65.42 30 LEU A O 3
ATOM 3352 N N . TYR A 1 31 ? 9.009 -0.113 -12.103 1.00 23.31 31 TYR A N 3
ATOM 3353 C CA . TYR A 1 31 ? 8.706 0.024 -10.683 1.00 61.14 31 TYR A CA 3
ATOM 3354 C C . TYR A 1 31 ? 9.761 -0.675 -9.831 1.00 34.21 31 TYR A C 3
ATOM 3355 O O . TYR A 1 31 ? 9.905 -0.387 -8.643 1.00 53.14 31 TYR A O 3
ATOM 3373 N N . GLU A 1 32 ? 10.496 -1.595 -10.447 1.00 73.55 32 GLU A N 3
ATOM 3374 C CA . GLU A 1 32 ? 11.537 -2.336 -9.746 1.00 22.34 32 GLU A CA 3
ATOM 3375 C C . GLU A 1 32 ? 12.916 -1.756 -10.048 1.00 14.41 32 GLU A C 3
ATOM 3376 O O . GLU A 1 32 ? 13.930 -2.250 -9.557 1.00 4.34 32 GLU A O 3
ATOM 3388 N N . SER A 1 33 ? 12.943 -0.704 -10.860 1.00 41.03 33 SER A N 3
ATOM 3389 C CA . SER A 1 33 ? 14.196 -0.058 -11.232 1.00 43.04 33 SER A CA 3
ATOM 3390 C C . SER A 1 33 ? 14.270 1.354 -10.660 1.00 5.22 33 SER A C 3
ATOM 3391 O O . SER A 1 33 ? 15.321 1.792 -10.191 1.00 21.05 33 SER A O 3
ATOM 3399 N N . VAL A 1 34 ? 13.147 2.063 -10.702 1.00 73.11 34 VAL A N 3
ATOM 3400 C CA . VAL A 1 34 ? 13.082 3.425 -10.187 1.00 43.41 34 VAL A CA 3
ATOM 3401 C C . VAL A 1 34 ? 12.694 3.438 -8.713 1.00 35.10 34 VAL A C 3
ATOM 3402 O O . VAL A 1 34 ? 12.045 2.513 -8.224 1.00 12.33 34 VAL A O 3
ATOM 3415 N N . SER A 1 35 ? 13.094 4.492 -8.010 1.00 3.31 35 SER A N 3
ATOM 3416 C CA . SER A 1 35 ? 12.791 4.624 -6.590 1.00 13.33 35 SER A CA 3
ATOM 3417 C C . SER A 1 35 ? 12.104 5.956 -6.302 1.00 44.24 35 SER A C 3
ATOM 3418 O O . SER A 1 35 ? 11.868 6.755 -7.209 1.00 4.21 35 SER A O 3
ATOM 3426 N N . LYS A 1 36 ? 11.786 6.189 -5.034 1.00 20.25 36 LYS A N 3
ATOM 3427 C CA . LYS A 1 36 ? 11.128 7.423 -4.623 1.00 52.53 36 LYS A CA 3
ATOM 3428 C C . LYS A 1 36 ? 12.061 8.619 -4.789 1.00 71.35 36 LYS A C 3
ATOM 3429 O O . LYS A 1 36 ? 11.612 9.762 -4.861 1.00 13.24 36 LYS A O 3
ATOM 3448 N N . GLN A 1 37 ? 13.360 8.345 -4.852 1.00 0.21 37 GLN A N 3
ATOM 3449 C CA . GLN A 1 37 ? 14.355 9.399 -5.011 1.00 2.03 37 GLN A CA 3
ATOM 3450 C C . GLN A 1 37 ? 14.351 9.941 -6.436 1.00 50.41 37 GLN A C 3
ATOM 3451 O O . GLN A 1 37 ? 14.438 11.150 -6.651 1.00 32.01 37 GLN A O 3
ATOM 3465 N N . ALA A 1 38 ? 14.250 9.039 -7.407 1.00 11.41 38 ALA A N 3
ATOM 3466 C CA . ALA A 1 38 ? 14.233 9.428 -8.812 1.00 32.33 38 ALA A CA 3
ATOM 3467 C C . ALA A 1 38 ? 12.820 9.774 -9.268 1.00 52.33 38 ALA A C 3
ATOM 3468 O O . ALA A 1 38 ? 12.629 10.370 -10.329 1.00 33.05 38 ALA A O 3
ATOM 3475 N N . TRP A 1 39 ? 11.834 9.397 -8.463 1.00 12.35 39 TRP A N 3
ATOM 3476 C CA . TRP A 1 39 ? 10.437 9.668 -8.785 1.00 44.11 39 TRP A CA 3
ATOM 3477 C C . TRP A 1 39 ? 10.233 11.140 -9.126 1.00 61.04 39 TRP A C 3
ATOM 3478 O O . TRP A 1 39 ? 9.605 11.471 -10.131 1.00 51.04 39 TRP A O 3
ATOM 3499 N N . GLN A 1 40 ? 10.768 12.018 -8.284 1.00 13.11 40 GLN A N 3
ATOM 3500 C CA . GLN A 1 40 ? 10.643 13.455 -8.498 1.00 35.02 40 GLN A CA 3
ATOM 3501 C C . GLN A 1 40 ? 11.205 13.854 -9.858 1.00 71.22 40 GLN A C 3
ATOM 3502 O O . GLN A 1 40 ? 10.596 14.638 -10.587 1.00 24.22 40 GLN A O 3
ATOM 3516 N N . ASP A 1 41 ? 12.369 13.310 -10.194 1.00 23.31 41 ASP A N 3
ATOM 3517 C CA . ASP A 1 41 ? 13.014 13.608 -11.468 1.00 11.25 41 ASP A CA 3
ATOM 3518 C C . ASP A 1 41 ? 12.162 13.120 -12.635 1.00 65.42 41 ASP A C 3
ATOM 3519 O O . ASP A 1 41 ? 12.104 13.761 -13.685 1.00 25.45 41 ASP A O 3
ATOM 3528 N N . TRP A 1 42 ? 11.505 11.981 -12.445 1.00 41.44 42 TRP A N 3
ATOM 3529 C CA . TRP A 1 42 ? 10.658 11.406 -13.484 1.00 14.32 42 TRP A CA 3
ATOM 3530 C C . TRP A 1 42 ? 9.534 12.365 -13.862 1.00 70.13 42 TRP A C 3
ATOM 3531 O O . TRP A 1 42 ? 8.987 12.292 -14.964 1.00 1.24 42 TRP A O 3
ATOM 3552 N N . LEU A 1 43 ? 9.194 13.263 -12.944 1.00 72.41 43 LEU A N 3
ATOM 3553 C CA . LEU A 1 43 ? 8.134 14.237 -13.182 1.00 63.23 43 LEU A CA 3
ATOM 3554 C C . LEU A 1 43 ? 8.691 15.498 -13.834 1.00 42.34 43 LEU A C 3
ATOM 3555 O O . LEU A 1 43 ? 7.978 16.213 -14.539 1.00 12.23 43 LEU A O 3
ATOM 3571 N N . LYS A 1 44 ? 9.971 15.765 -13.597 1.00 11.31 44 LYS A N 3
ATOM 3572 C CA . LYS A 1 44 ? 10.626 16.938 -14.163 1.00 42.23 44 LYS A CA 3
ATOM 3573 C C . LYS A 1 44 ? 10.793 16.793 -15.672 1.00 64.54 44 LYS A C 3
ATOM 3574 O O . LYS A 1 44 ? 10.287 17.608 -16.443 1.00 24.21 44 LYS A O 3
ATOM 3593 N N . GLN A 1 45 ? 11.505 15.749 -16.086 1.00 72.14 45 GLN A N 3
ATOM 3594 C CA . GLN A 1 45 ? 11.737 15.497 -17.504 1.00 0.13 45 GLN A CA 3
ATOM 3595 C C . GLN A 1 45 ? 10.425 15.216 -18.229 1.00 1.12 45 GLN A C 3
ATOM 3596 O O . GLN A 1 45 ? 10.269 15.555 -19.401 1.00 51.33 45 GLN A O 3
ATOM 3610 N N . GLN A 1 46 ? 9.486 14.594 -17.523 1.00 41.20 46 GLN A N 3
ATOM 3611 C CA . GLN A 1 46 ? 8.188 14.267 -18.101 1.00 30.21 46 GLN A CA 3
ATOM 3612 C C . GLN A 1 46 ? 7.557 15.493 -18.753 1.00 5.13 46 GLN A C 3
ATOM 3613 O O . GLN A 1 46 ? 7.092 15.435 -19.892 1.00 24.34 46 GLN A O 3
ATOM 3627 N N . THR A 1 47 ? 7.544 16.604 -18.023 1.00 3.30 47 THR A N 3
ATOM 3628 C CA . THR A 1 47 ? 6.970 17.844 -18.529 1.00 54.31 47 THR A CA 3
ATOM 3629 C C . THR A 1 47 ? 7.858 18.465 -19.601 1.00 23.11 47 THR A C 3
ATOM 3630 O O . THR A 1 47 ? 7.374 18.911 -20.640 1.00 74.14 47 THR A O 3
ATOM 3641 N N . MET A 1 48 ? 9.161 18.490 -19.341 1.00 65.41 48 MET A N 3
ATOM 3642 C CA . MET A 1 48 ? 10.118 19.054 -20.286 1.00 1.51 48 MET A CA 3
ATOM 3643 C C . MET A 1 48 ? 9.987 18.393 -21.654 1.00 33.52 48 MET A C 3
ATOM 3644 O O . MET A 1 48 ? 10.059 19.059 -22.687 1.00 12.40 48 MET A O 3
ATOM 3658 N N . LEU A 1 49 ? 9.794 17.078 -21.654 1.00 11.21 49 LEU A N 3
ATOM 3659 C CA . LEU A 1 49 ? 9.653 16.326 -22.896 1.00 34.33 49 LEU A CA 3
ATOM 3660 C C . LEU A 1 49 ? 8.339 16.667 -23.593 1.00 23.34 49 LEU A C 3
ATOM 3661 O O . LEU A 1 49 ? 8.301 16.852 -24.809 1.00 71.03 49 LEU A O 3
ATOM 3677 N N . ILE A 1 50 ? 7.266 16.750 -22.813 1.00 63.24 50 ILE A N 3
ATOM 3678 C CA . ILE A 1 50 ? 5.952 17.072 -23.356 1.00 22.04 50 ILE A CA 3
ATOM 3679 C C . ILE A 1 50 ? 5.927 18.483 -23.934 1.00 32.15 50 ILE A C 3
ATOM 3680 O O . ILE A 1 50 ? 5.270 18.740 -24.942 1.00 24.32 50 ILE A O 3
ATOM 3696 N N . ASN A 1 51 ? 6.648 19.394 -23.288 1.00 72.11 51 ASN A N 3
ATOM 3697 C CA . ASN A 1 51 ? 6.709 20.780 -23.739 1.00 23.43 51 ASN A CA 3
ATOM 3698 C C . ASN A 1 51 ? 7.737 20.944 -24.854 1.00 62.21 51 ASN A C 3
ATOM 3699 O O . ASN A 1 51 ? 7.633 21.852 -25.678 1.00 60.41 51 ASN A O 3
ATOM 3710 N N . GLU A 1 52 ? 8.729 20.058 -24.873 1.00 13.52 52 GLU A N 3
ATOM 3711 C CA . GLU A 1 52 ? 9.775 20.106 -25.887 1.00 4.11 52 GLU A CA 3
ATOM 3712 C C . GLU A 1 52 ? 9.287 19.505 -27.202 1.00 31.44 52 GLU A C 3
ATOM 3713 O O . GLU A 1 52 ? 9.400 20.123 -28.259 1.00 62.10 52 GLU A O 3
ATOM 3725 N N . ASN A 1 53 ? 8.744 18.294 -27.126 1.00 14.01 53 ASN A N 3
ATOM 3726 C CA . ASN A 1 53 ? 8.239 17.608 -28.309 1.00 74.54 53 ASN A CA 3
ATOM 3727 C C . ASN A 1 53 ? 6.795 18.008 -28.596 1.00 14.11 53 ASN A C 3
ATOM 3728 O O . ASN A 1 53 ? 6.247 17.684 -29.650 1.00 22.31 53 ASN A O 3
ATOM 3739 N N . ARG A 1 54 ? 6.184 18.715 -27.651 1.00 11.31 54 ARG A N 3
ATOM 3740 C CA . ARG A 1 54 ? 4.804 19.160 -27.801 1.00 75.12 54 ARG A CA 3
ATOM 3741 C C . ARG A 1 54 ? 3.869 17.972 -28.011 1.00 24.44 54 ARG A C 3
ATOM 3742 O O . ARG A 1 54 ? 3.012 17.990 -28.895 1.00 44.12 54 ARG A O 3
ATOM 3763 N N . LEU A 1 55 ? 4.041 16.940 -27.192 1.00 61.50 55 LEU A N 3
ATOM 3764 C CA . LEU A 1 55 ? 3.214 15.742 -27.287 1.00 71.33 55 LEU A CA 3
ATOM 3765 C C . LEU A 1 55 ? 1.817 15.998 -26.730 1.00 5.50 55 LEU A C 3
ATOM 3766 O O . LEU A 1 55 ? 1.557 17.046 -26.140 1.00 51.34 55 LEU A O 3
ATOM 3782 N N . ASN A 1 56 ? 0.924 15.033 -26.919 1.00 54.34 56 ASN A N 3
ATOM 3783 C CA . ASN A 1 56 ? -0.446 15.154 -26.434 1.00 54.30 56 ASN A CA 3
ATOM 3784 C C . ASN A 1 56 ? -0.704 14.185 -25.284 1.00 5.51 56 ASN A C 3
ATOM 3785 O O . ASN A 1 56 ? -1.077 13.033 -25.501 1.00 40.24 56 ASN A O 3
ATOM 3796 N N . MET A 1 57 ? -0.501 14.662 -24.060 1.00 34.22 57 MET A N 3
ATOM 3797 C CA . MET A 1 57 ? -0.713 13.838 -22.875 1.00 53.30 57 MET A CA 3
ATOM 3798 C C . MET A 1 57 ? -2.101 13.205 -22.894 1.00 11.51 57 MET A C 3
ATOM 3799 O O . MET A 1 57 ? -2.307 12.123 -22.347 1.00 31.34 57 MET A O 3
ATOM 3813 N N . ALA A 1 58 ? -3.049 13.888 -23.527 1.00 14.42 58 ALA A N 3
ATOM 3814 C CA . ALA A 1 58 ? -4.417 13.392 -23.618 1.00 22.20 58 ALA A CA 3
ATOM 3815 C C . ALA A 1 58 ? -4.457 12.008 -24.258 1.00 2.12 58 ALA A C 3
ATOM 3816 O O . ALA A 1 58 ? -5.392 11.239 -24.037 1.00 72.42 58 ALA A O 3
ATOM 3823 N N . ASP A 1 59 ? -3.437 11.699 -25.051 1.00 72.30 59 ASP A N 3
ATOM 3824 C CA . ASP A 1 59 ? -3.356 10.407 -25.723 1.00 22.11 59 ASP A CA 3
ATOM 3825 C C . ASP A 1 59 ? -2.154 9.610 -25.225 1.00 44.44 59 ASP A C 3
ATOM 3826 O O . ASP A 1 59 ? -1.207 10.157 -24.659 1.00 12.24 59 ASP A O 3
ATOM 3835 N N . PRO A 1 60 ? -2.190 8.287 -25.441 1.00 31.05 60 PRO A N 3
ATOM 3836 C CA . PRO A 1 60 ? -1.112 7.387 -25.021 1.00 62.22 60 PRO A CA 3
ATOM 3837 C C . PRO A 1 60 ? 0.159 7.584 -25.840 1.00 62.24 60 PRO A C 3
ATOM 3838 O O . PRO A 1 60 ? 1.208 7.023 -25.521 1.00 73.24 60 PRO A O 3
ATOM 3849 N N . ARG A 1 61 ? 0.059 8.384 -26.897 1.00 11.14 61 ARG A N 3
ATOM 3850 C CA . ARG A 1 61 ? 1.201 8.654 -27.762 1.00 12.22 61 ARG A CA 3
ATOM 3851 C C . ARG A 1 61 ? 2.295 9.399 -27.002 1.00 34.22 61 ARG A C 3
ATOM 3852 O O . ARG A 1 61 ? 3.483 9.157 -27.210 1.00 2.40 61 ARG A O 3
ATOM 3873 N N . ALA A 1 62 ? 1.884 10.305 -26.121 1.00 32.03 62 ALA A N 3
ATOM 3874 C CA . ALA A 1 62 ? 2.828 11.084 -25.329 1.00 20.40 62 ALA A CA 3
ATOM 3875 C C . ALA A 1 62 ? 3.379 10.262 -24.168 1.00 43.43 62 ALA A C 3
ATOM 3876 O O . ALA A 1 62 ? 4.427 10.586 -23.609 1.00 1.40 62 ALA A O 3
ATOM 3883 N N . ARG A 1 63 ? 2.667 9.199 -23.811 1.00 31.01 63 ARG A N 3
ATOM 3884 C CA . ARG A 1 63 ? 3.084 8.333 -22.715 1.00 64.31 63 ARG A CA 3
ATOM 3885 C C . ARG A 1 63 ? 4.033 7.246 -23.213 1.00 32.35 63 ARG A C 3
ATOM 3886 O O . ARG A 1 63 ? 4.935 6.819 -22.492 1.00 51.52 63 ARG A O 3
ATOM 3907 N N . GLN A 1 64 ? 3.821 6.802 -24.447 1.00 53.34 64 GLN A N 3
ATOM 3908 C CA . GLN A 1 64 ? 4.656 5.764 -25.040 1.00 1.32 64 GLN A CA 3
ATOM 3909 C C . GLN A 1 64 ? 5.986 6.340 -25.513 1.00 44.54 64 GLN A C 3
ATOM 3910 O O . GLN A 1 64 ? 6.988 5.629 -25.596 1.00 2.45 64 GLN A O 3
ATOM 3924 N N . TYR A 1 65 ? 5.989 7.632 -25.824 1.00 72.12 65 TYR A N 3
ATOM 3925 C CA . TYR A 1 65 ? 7.195 8.303 -26.293 1.00 5.15 65 TYR A CA 3
ATOM 3926 C C . TYR A 1 65 ? 8.162 8.553 -25.139 1.00 43.12 65 TYR A C 3
ATOM 3927 O O . TYR A 1 65 ? 9.380 8.467 -25.304 1.00 30.30 65 TYR A O 3
ATOM 3945 N N . LEU A 1 66 ? 7.611 8.863 -23.971 1.00 3.12 66 LEU A N 3
ATOM 3946 C CA . LEU A 1 66 ? 8.423 9.125 -22.788 1.00 3.54 66 LEU A CA 3
ATOM 3947 C C . LEU A 1 66 ? 9.073 7.843 -22.278 1.00 44.20 66 LEU A C 3
ATOM 3948 O O . LEU A 1 66 ? 10.154 7.875 -21.690 1.00 60.11 66 LEU A O 3
ATOM 3964 N N . MET A 1 67 ? 8.408 6.716 -22.510 1.00 3.23 67 MET A N 3
ATOM 3965 C CA . MET A 1 67 ? 8.924 5.422 -22.077 1.00 13.41 67 MET A CA 3
ATOM 3966 C C . MET A 1 67 ? 10.303 5.159 -22.674 1.00 14.34 67 MET A C 3
ATOM 3967 O O . MET A 1 67 ? 11.093 4.392 -22.123 1.00 53.11 67 MET A O 3
ATOM 3981 N N . LYS A 1 68 ? 10.586 5.800 -23.803 1.00 11.14 68 LYS A N 3
ATOM 3982 C CA . LYS A 1 68 ? 11.870 5.637 -24.474 1.00 73.42 68 LYS A CA 3
ATOM 3983 C C . LYS A 1 68 ? 12.950 6.471 -23.793 1.00 61.15 68 LYS A C 3
ATOM 3984 O O . LYS A 1 68 ? 14.142 6.211 -23.957 1.00 52.44 68 LYS A O 3
ATOM 4003 N N . GLN A 1 69 ? 12.525 7.472 -23.029 1.00 32.50 69 GLN A N 3
ATOM 4004 C CA . GLN A 1 69 ? 13.457 8.343 -22.323 1.00 61.51 69 GLN A CA 3
ATOM 4005 C C . GLN A 1 69 ? 13.820 7.761 -20.961 1.00 11.34 69 GLN A C 3
ATOM 4006 O O . GLN A 1 69 ? 14.877 8.064 -20.406 1.00 30.53 69 GLN A O 3
ATOM 4020 N N . THR A 1 70 ? 12.936 6.925 -20.425 1.00 20.00 70 THR A N 3
ATOM 4021 C CA . THR A 1 70 ? 13.162 6.302 -19.127 1.00 2.53 70 THR A CA 3
ATOM 4022 C C . THR A 1 70 ? 13.893 4.973 -19.274 1.00 61.13 70 THR A C 3
ATOM 4023 O O . THR A 1 70 ? 14.903 4.733 -18.614 1.00 1.54 70 THR A O 3
ATOM 4034 N N . GLU A 1 71 ? 13.376 4.112 -20.146 1.00 2.14 71 GLU A N 3
ATOM 4035 C CA . GLU A 1 71 ? 13.981 2.806 -20.379 1.00 4.11 71 GLU A CA 3
ATOM 4036 C C . GLU A 1 71 ? 15.396 2.953 -20.932 1.00 21.03 71 GLU A C 3
ATOM 4037 O O . GLU A 1 71 ? 16.363 2.490 -20.327 1.00 30.54 71 GLU A O 3
ATOM 4049 N N . LYS A 1 72 ? 15.509 3.601 -22.086 1.00 64.23 72 LYS A N 3
ATOM 4050 C CA . LYS A 1 72 ? 16.804 3.811 -22.723 1.00 24.44 72 LYS A CA 3
ATOM 4051 C C . LYS A 1 72 ? 17.764 4.528 -21.779 1.00 43.21 72 LYS A C 3
ATOM 4052 O O . LYS A 1 72 ? 18.980 4.492 -21.970 1.00 2.43 72 LYS A O 3
ATOM 4071 N N . TYR A 1 73 ? 17.211 5.178 -20.761 1.00 72.31 73 TYR A N 3
ATOM 4072 C CA . TYR A 1 73 ? 18.018 5.904 -19.788 1.00 42.45 73 TYR A CA 3
ATOM 4073 C C . TYR A 1 73 ? 18.988 4.967 -19.076 1.00 61.52 73 TYR A C 3
ATOM 4074 O O . TYR A 1 73 ? 20.204 5.074 -19.236 1.00 22.11 73 TYR A O 3
ATOM 4092 N N . PHE A 1 74 ? 18.441 4.046 -18.290 1.00 33.14 74 PHE A N 3
ATOM 4093 C CA . PHE A 1 74 ? 19.256 3.088 -17.552 1.00 11.24 74 PHE A CA 3
ATOM 4094 C C . PHE A 1 74 ? 19.423 1.793 -18.342 1.00 13.44 74 PHE A C 3
ATOM 4095 O O . PHE A 1 74 ? 20.531 1.277 -18.481 1.00 64.34 74 PHE A O 3
ATOM 4112 N N . PHE A 1 75 ? 18.313 1.274 -18.856 1.00 32.12 75 PHE A N 3
ATOM 4113 C CA . PHE A 1 75 ? 18.335 0.039 -19.631 1.00 35.34 75 PHE A CA 3
ATOM 4114 C C . PHE A 1 75 ? 19.053 0.244 -20.961 1.00 73.22 75 PHE A C 3
ATOM 4115 O O . PHE A 1 75 ? 19.701 -0.666 -21.476 1.00 72.31 75 PHE A O 3
ATOM 4132 N N . GLY A 1 76 ? 18.931 1.447 -21.513 1.00 44.42 76 GLY A N 3
ATOM 4133 C CA . GLY A 1 76 ? 19.573 1.751 -22.779 1.00 10.10 76 GLY A CA 3
ATOM 4134 C C . GLY A 1 76 ? 19.349 0.669 -23.817 1.00 13.41 76 GLY A C 3
ATOM 4135 O O . GLY A 1 76 ? 20.289 0.231 -24.479 1.00 1.54 76 GLY A O 3
ATOM 4139 N N . GLU A 1 77 ? 18.100 0.237 -23.958 1.00 73.41 77 GLU A N 3
ATOM 4140 C CA . GLU A 1 77 ? 17.756 -0.803 -24.921 1.00 44.25 77 GLU A CA 3
ATOM 4141 C C . GLU A 1 77 ? 16.800 -0.267 -25.983 1.00 2.51 77 GLU A C 3
ATOM 4142 O O . GLU A 1 77 ? 16.928 -0.581 -27.165 1.00 62.43 77 GLU A O 3
ATOM 4154 N N . GLY A 1 78 ? 15.840 0.546 -25.551 1.00 24.25 78 GLY A N 3
ATOM 4155 C CA . GLY A 1 78 ? 14.876 1.112 -26.475 1.00 11.51 78 GLY A CA 3
ATOM 4156 C C . GLY A 1 78 ? 13.874 0.088 -26.968 1.00 34.44 78 GLY A C 3
ATOM 4157 O O . GLY A 1 78 ? 13.538 0.057 -28.151 1.00 65.43 78 GLY A O 3
ATOM 4161 N N . ALA A 1 79 ? 13.395 -0.755 -26.058 1.00 1.32 79 ALA A N 3
ATOM 4162 C CA . ALA A 1 79 ? 12.425 -1.785 -26.406 1.00 62.43 79 ALA A CA 3
ATOM 4163 C C . ALA A 1 79 ? 11.076 -1.514 -25.750 1.00 53.11 79 ALA A C 3
ATOM 4164 O O . ALA A 1 79 ? 10.998 -1.274 -24.545 1.00 72.11 79 ALA A O 3
ATOM 4171 N N . ASP A 1 80 ? 10.016 -1.552 -26.550 1.00 71.50 80 ASP A N 3
ATOM 4172 C CA . ASP A 1 80 ? 8.669 -1.311 -26.047 1.00 12.25 80 ASP A CA 3
ATOM 4173 C C . ASP A 1 80 ? 7.622 -1.887 -26.996 1.00 4.34 80 ASP A C 3
ATOM 4174 O O . ASP A 1 80 ? 7.608 -1.568 -28.184 1.00 75.12 80 ASP A O 3
ATOM 4183 N N . GLN A 1 81 ? 6.751 -2.736 -26.462 1.00 73.30 81 GLN A N 3
ATOM 4184 C CA . GLN A 1 81 ? 5.702 -3.358 -27.263 1.00 4.34 81 GLN A CA 3
ATOM 4185 C C . GLN A 1 81 ? 4.759 -2.305 -27.835 1.00 72.34 81 GLN A C 3
ATOM 4186 O O . GLN A 1 81 ? 4.711 -1.173 -27.355 1.00 33.41 81 GLN A O 3
ATOM 4200 N N . ALA A 1 82 ? 4.010 -2.686 -28.865 1.00 65.54 82 ALA A N 3
ATOM 4201 C CA . ALA A 1 82 ? 3.067 -1.776 -29.503 1.00 21.14 82 ALA A CA 3
ATOM 4202 C C . ALA A 1 82 ? 1.787 -2.503 -29.902 1.00 2.34 82 ALA A C 3
ATOM 4203 O O . ALA A 1 82 ? 1.833 -3.573 -30.508 1.00 51.11 82 ALA A O 3
ATOM 4210 N N . SER A 1 83 ? 0.646 -1.915 -29.557 1.00 2.45 83 SER A N 3
ATOM 4211 C CA . SER A 1 83 ? -0.647 -2.509 -29.875 1.00 2.30 83 SER A CA 3
ATOM 4212 C C . SER A 1 83 ? -1.778 -1.517 -29.621 1.00 42.31 83 SER A C 3
ATOM 4213 O O . SER A 1 83 ? -1.833 -0.877 -28.572 1.00 15.31 83 SER A O 3
ATOM 4221 N N . GLY A 1 84 ? -2.679 -1.395 -30.591 1.00 41.24 84 GLY A N 3
ATOM 4222 C CA . GLY A 1 84 ? -3.797 -0.479 -30.455 1.00 24.40 84 GLY A CA 3
ATOM 4223 C C . GLY A 1 84 ? -4.955 -0.839 -31.365 1.00 3.24 84 GLY A C 3
ATOM 4224 O O . GLY A 1 84 ? -4.751 -1.294 -32.490 1.00 62.23 84 GLY A O 3
ATOM 4228 N N . TYR A 1 85 ? -6.173 -0.636 -30.877 1.00 12.35 85 TYR A N 3
ATOM 4229 C CA . TYR A 1 85 ? -7.369 -0.945 -31.652 1.00 24.41 85 TYR A CA 3
ATOM 4230 C C . TYR A 1 85 ? -7.978 0.322 -32.243 1.00 13.13 85 TYR A C 3
ATOM 4231 O O . TYR A 1 85 ? -7.573 1.435 -31.906 1.00 54.14 85 TYR A O 3
ATOM 4249 N N . VAL A 1 86 ? -8.956 0.145 -33.126 1.00 21.33 86 VAL A N 3
ATOM 4250 C CA . VAL A 1 86 ? -9.624 1.273 -33.763 1.00 73.23 86 VAL A CA 3
ATOM 4251 C C . VAL A 1 86 ? -11.138 1.168 -33.619 1.00 33.32 86 VAL A C 3
ATOM 4252 O O . VAL A 1 86 ? -11.862 0.903 -34.579 1.00 63.42 86 VAL A O 3
ATOM 4265 N N . PRO A 1 87 ? -11.632 1.381 -32.390 1.00 24.52 87 PRO A N 3
ATOM 4266 C CA . PRO A 1 87 ? -13.065 1.316 -32.090 1.00 11.20 87 PRO A CA 3
ATOM 4267 C C . PRO A 1 87 ? -13.839 2.476 -32.708 1.00 31.40 87 PRO A C 3
ATOM 4268 O O . PRO A 1 87 ? -13.263 3.455 -33.182 1.00 15.32 87 PRO A O 3
ATOM 4279 N N . PRO A 1 88 ? -15.176 2.365 -32.704 1.00 22.31 88 PRO A N 3
ATOM 4280 C CA . PRO A 1 88 ? -16.057 3.396 -33.260 1.00 34.43 88 PRO A CA 3
ATOM 4281 C C . PRO A 1 88 ? -16.062 4.668 -32.420 1.00 14.41 88 PRO A C 3
ATOM 4282 O O . PRO A 1 88 ? -15.308 4.790 -31.456 1.00 23.14 88 PRO A O 3
ATOM 4293 N N . ALA A 1 89 ? -16.918 5.614 -32.793 1.00 13.33 89 ALA A N 3
ATOM 4294 C CA . ALA A 1 89 ? -17.023 6.877 -32.072 1.00 21.11 89 ALA A CA 3
ATOM 4295 C C . ALA A 1 89 ? -18.476 7.325 -31.958 1.00 10.04 89 ALA A C 3
ATOM 4296 O O . ALA A 1 89 ? -19.181 7.437 -32.960 1.00 65.14 89 ALA A O 3
ATOM 4303 N N . GLN A 1 90 ? -18.917 7.579 -30.730 1.00 13.21 90 GLN A N 3
ATOM 4304 C CA . GLN A 1 90 ? -20.288 8.014 -30.486 1.00 24.31 90 GLN A CA 3
ATOM 4305 C C . GLN A 1 90 ? -20.316 9.424 -29.905 1.00 73.42 90 GLN A C 3
ATOM 4306 O O . GLN A 1 90 ? -19.384 9.843 -29.221 1.00 42.22 90 GLN A O 3
ATOM 4320 N N . GLY A 1 91 ? -21.394 10.151 -30.183 1.00 40.23 91 GLY A N 3
ATOM 4321 C CA . GLY A 1 91 ? -21.524 11.507 -29.681 1.00 63.42 91 GLY A CA 3
ATOM 4322 C C . GLY A 1 91 ? -22.835 12.151 -30.084 1.00 13.11 91 GLY A C 3
ATOM 4323 O O . GLY A 1 91 ? -22.858 13.067 -30.906 1.00 3.23 91 GLY A O 3
ATOM 4327 N N . MET A 1 1 ? -6.581 -6.926 -3.345 1.00 13.30 1 MET A N 4
ATOM 4328 C CA . MET A 1 1 ? -5.308 -6.215 -3.322 1.00 53.53 1 MET A CA 4
ATOM 4329 C C . MET A 1 1 ? -4.641 -6.251 -4.693 1.00 41.45 1 MET A C 4
ATOM 4330 O O . MET A 1 1 ? -4.743 -7.240 -5.418 1.00 22.33 1 MET A O 4
ATOM 4344 N N . ALA A 1 2 ? -3.959 -5.165 -5.043 1.00 63.13 2 ALA A N 4
ATOM 4345 C CA . ALA A 1 2 ? -3.274 -5.074 -6.327 1.00 25.13 2 ALA A CA 4
ATOM 4346 C C . ALA A 1 2 ? -1.875 -5.676 -6.246 1.00 61.42 2 ALA A C 4
ATOM 4347 O O . ALA A 1 2 ? -1.637 -6.783 -6.730 1.00 22.20 2 ALA A O 4
ATOM 4354 N N . ARG A 1 3 ? -0.953 -4.941 -5.633 1.00 53.12 3 ARG A N 4
ATOM 4355 C CA . ARG A 1 3 ? 0.422 -5.402 -5.492 1.00 24.35 3 ARG A CA 4
ATOM 4356 C C . ARG A 1 3 ? 1.114 -4.701 -4.326 1.00 51.21 3 ARG A C 4
ATOM 4357 O O . ARG A 1 3 ? 0.480 -3.972 -3.564 1.00 2.32 3 ARG A O 4
ATOM 4378 N N . MET A 1 4 ? 2.417 -4.927 -4.195 1.00 32.42 4 MET A N 4
ATOM 4379 C CA . MET A 1 4 ? 3.194 -4.316 -3.123 1.00 21.42 4 MET A CA 4
ATOM 4380 C C . MET A 1 4 ? 4.522 -3.783 -3.650 1.00 65.42 4 MET A C 4
ATOM 4381 O O . MET A 1 4 ? 5.464 -4.546 -3.871 1.00 11.23 4 MET A O 4
ATOM 4395 N N . ILE A 1 5 ? 4.591 -2.472 -3.850 1.00 51.43 5 ILE A N 4
ATOM 4396 C CA . ILE A 1 5 ? 5.804 -1.838 -4.351 1.00 24.10 5 ILE A CA 4
ATOM 4397 C C . ILE A 1 5 ? 6.035 -0.487 -3.682 1.00 63.13 5 ILE A C 4
ATOM 4398 O O . ILE A 1 5 ? 5.177 0.012 -2.953 1.00 64.51 5 ILE A O 4
ATOM 4414 N N . HIS A 1 6 ? 7.199 0.102 -3.937 1.00 64.11 6 HIS A N 4
ATOM 4415 C CA . HIS A 1 6 ? 7.543 1.397 -3.362 1.00 12.53 6 HIS A CA 4
ATOM 4416 C C . HIS A 1 6 ? 7.428 2.504 -4.406 1.00 75.52 6 HIS A C 4
ATOM 4417 O O . HIS A 1 6 ? 8.298 2.653 -5.265 1.00 10.04 6 HIS A O 4
ATOM 4431 N N . CYS A 1 7 ? 6.349 3.275 -4.328 1.00 32.45 7 CYS A N 4
ATOM 4432 C CA . CYS A 1 7 ? 6.119 4.366 -5.267 1.00 40.23 7 CYS A CA 4
ATOM 4433 C C . CYS A 1 7 ? 7.390 5.185 -5.471 1.00 15.25 7 CYS A C 4
ATOM 4434 O O . CYS A 1 7 ? 7.901 5.798 -4.534 1.00 50.42 7 CYS A O 4
ATOM 4442 N N . ALA A 1 8 ? 7.895 5.189 -6.700 1.00 34.12 8 ALA A N 4
ATOM 4443 C CA . ALA A 1 8 ? 9.105 5.932 -7.026 1.00 41.41 8 ALA A CA 4
ATOM 4444 C C . ALA A 1 8 ? 8.798 7.408 -7.256 1.00 53.23 8 ALA A C 4
ATOM 4445 O O . ALA A 1 8 ? 9.693 8.202 -7.546 1.00 61.02 8 ALA A O 4
ATOM 4452 N N . LYS A 1 9 ? 7.526 7.770 -7.126 1.00 52.01 9 LYS A N 4
ATOM 4453 C CA . LYS A 1 9 ? 7.099 9.151 -7.319 1.00 61.22 9 LYS A CA 4
ATOM 4454 C C . LYS A 1 9 ? 6.964 9.871 -5.981 1.00 71.32 9 LYS A C 4
ATOM 4455 O O . LYS A 1 9 ? 7.381 11.021 -5.838 1.00 64.34 9 LYS A O 4
ATOM 4474 N N . LEU A 1 10 ? 6.380 9.187 -5.003 1.00 53.24 10 LEU A N 4
ATOM 4475 C CA . LEU A 1 10 ? 6.191 9.761 -3.676 1.00 1.15 10 LEU A CA 4
ATOM 4476 C C . LEU A 1 10 ? 7.401 9.489 -2.788 1.00 21.24 10 LEU A C 4
ATOM 4477 O O . LEU A 1 10 ? 8.005 10.412 -2.243 1.00 52.23 10 LEU A O 4
ATOM 4493 N N . GLY A 1 11 ? 7.751 8.214 -2.648 1.00 23.32 11 GLY A N 4
ATOM 4494 C CA . GLY A 1 11 ? 8.889 7.843 -1.827 1.00 20.32 11 GLY A CA 4
ATOM 4495 C C . GLY A 1 11 ? 8.506 6.915 -0.691 1.00 3.13 11 GLY A C 4
ATOM 4496 O O . GLY A 1 11 ? 9.238 6.789 0.292 1.00 55.42 11 GLY A O 4
ATOM 4500 N N . LYS A 1 12 ? 7.356 6.264 -0.823 1.00 15.13 12 LYS A N 4
ATOM 4501 C CA . LYS A 1 12 ? 6.875 5.343 0.201 1.00 42.14 12 LYS A CA 4
ATOM 4502 C C . LYS A 1 12 ? 6.392 4.039 -0.425 1.00 75.20 12 LYS A C 4
ATOM 4503 O O . LYS A 1 12 ? 6.637 3.777 -1.602 1.00 74.20 12 LYS A O 4
ATOM 4522 N N . GLU A 1 13 ? 5.703 3.226 0.370 1.00 33.10 13 GLU A N 4
ATOM 4523 C CA . GLU A 1 13 ? 5.185 1.949 -0.108 1.00 14.42 13 GLU A CA 4
ATOM 4524 C C . GLU A 1 13 ? 3.733 2.086 -0.558 1.00 70.32 13 GLU A C 4
ATOM 4525 O O . GLU A 1 13 ? 2.850 2.395 0.241 1.00 4.45 13 GLU A O 4
ATOM 4537 N N . ALA A 1 14 ? 3.494 1.853 -1.845 1.00 24.43 14 ALA A N 4
ATOM 4538 C CA . ALA A 1 14 ? 2.151 1.948 -2.402 1.00 31.41 14 ALA A CA 4
ATOM 4539 C C . ALA A 1 14 ? 1.828 0.734 -3.267 1.00 44.12 14 ALA A C 4
ATOM 4540 O O . ALA A 1 14 ? 2.705 -0.076 -3.566 1.00 73.14 14 ALA A O 4
ATOM 4547 N N . GLU A 1 15 ? 0.565 0.616 -3.665 1.00 65.51 15 GLU A N 4
ATOM 4548 C CA . GLU A 1 15 ? 0.128 -0.501 -4.495 1.00 4.00 15 GLU A CA 4
ATOM 4549 C C . GLU A 1 15 ? 0.669 -0.367 -5.916 1.00 24.44 15 GLU A C 4
ATOM 4550 O O . GLU A 1 15 ? 0.658 0.717 -6.496 1.00 71.05 15 GLU A O 4
ATOM 4562 N N . GLY A 1 16 ? 1.144 -1.479 -6.469 1.00 71.50 16 GLY A N 4
ATOM 4563 C CA . GLY A 1 16 ? 1.683 -1.466 -7.816 1.00 43.22 16 GLY A CA 4
ATOM 4564 C C . GLY A 1 16 ? 0.816 -2.231 -8.796 1.00 30.12 16 GLY A C 4
ATOM 4565 O O . GLY A 1 16 ? -0.093 -2.959 -8.395 1.00 13.33 16 GLY A O 4
ATOM 4569 N N . LEU A 1 17 ? 1.095 -2.067 -10.084 1.00 50.51 17 LEU A N 4
ATOM 4570 C CA . LEU A 1 17 ? 0.332 -2.747 -11.125 1.00 41.41 17 LEU A CA 4
ATOM 4571 C C . LEU A 1 17 ? 0.676 -4.232 -11.170 1.00 30.02 17 LEU A C 4
ATOM 4572 O O . LEU A 1 17 ? 1.494 -4.714 -10.386 1.00 43.23 17 LEU A O 4
ATOM 4588 N N . ASP A 1 18 ? 0.047 -4.952 -12.093 1.00 4.25 18 ASP A N 4
ATOM 4589 C CA . ASP A 1 18 ? 0.289 -6.382 -12.242 1.00 61.21 18 ASP A CA 4
ATOM 4590 C C . ASP A 1 18 ? 0.549 -6.740 -13.702 1.00 44.51 18 ASP A C 4
ATOM 4591 O O . ASP A 1 18 ? 0.204 -7.831 -14.156 1.00 45.21 18 ASP A O 4
ATOM 4600 N N . PHE A 1 19 ? 1.159 -5.812 -14.433 1.00 63.42 19 PHE A N 4
ATOM 4601 C CA . PHE A 1 19 ? 1.464 -6.029 -15.843 1.00 1.42 19 PHE A CA 4
ATOM 4602 C C . PHE A 1 19 ? 2.120 -4.794 -16.453 1.00 42.50 19 PHE A C 4
ATOM 4603 O O . PHE A 1 19 ? 1.952 -3.671 -15.977 1.00 55.41 19 PHE A O 4
ATOM 4620 N N . PRO A 1 20 ? 2.888 -5.004 -17.533 1.00 32.34 20 PRO A N 4
ATOM 4621 C CA . PRO A 1 20 ? 3.585 -3.921 -18.232 1.00 22.02 20 PRO A CA 4
ATOM 4622 C C . PRO A 1 20 ? 2.625 -2.997 -18.974 1.00 21.34 20 PRO A C 4
ATOM 4623 O O . PRO A 1 20 ? 1.658 -3.437 -19.596 1.00 24.50 20 PRO A O 4
ATOM 4634 N N . PRO A 1 21 ? 2.896 -1.685 -18.908 1.00 33.21 21 PRO A N 4
ATOM 4635 C CA . PRO A 1 21 ? 2.068 -0.672 -19.569 1.00 34.12 21 PRO A CA 4
ATOM 4636 C C . PRO A 1 21 ? 2.193 -0.722 -21.088 1.00 12.23 21 PRO A C 4
ATOM 4637 O O . PRO A 1 21 ? 1.299 -0.276 -21.809 1.00 65.34 21 PRO A O 4
ATOM 4648 N N . LEU A 1 22 ? 3.305 -1.266 -21.567 1.00 65.34 22 LEU A N 4
ATOM 4649 C CA . LEU A 1 22 ? 3.547 -1.375 -23.002 1.00 4.21 22 LEU A CA 4
ATOM 4650 C C . LEU A 1 22 ? 4.381 -2.611 -23.321 1.00 64.25 22 LEU A C 4
ATOM 4651 O O . LEU A 1 22 ? 5.074 -3.161 -22.465 1.00 70.40 22 LEU A O 4
ATOM 4667 N N . PRO A 1 23 ? 4.317 -3.059 -24.584 1.00 51.33 23 PRO A N 4
ATOM 4668 C CA . PRO A 1 23 ? 5.062 -4.233 -25.047 1.00 20.30 23 PRO A CA 4
ATOM 4669 C C . PRO A 1 23 ? 6.564 -3.979 -25.110 1.00 42.12 23 PRO A C 4
ATOM 4670 O O . PRO A 1 23 ? 7.077 -3.478 -26.110 1.00 63.40 23 PRO A O 4
ATOM 4681 N N . GLY A 1 24 ? 7.265 -4.328 -24.035 1.00 52.33 24 GLY A N 4
ATOM 4682 C CA . GLY A 1 24 ? 8.702 -4.130 -23.990 1.00 13.41 24 GLY A CA 4
ATOM 4683 C C . GLY A 1 24 ? 9.290 -4.462 -22.633 1.00 43.21 24 GLY A C 4
ATOM 4684 O O . GLY A 1 24 ? 8.558 -4.686 -21.670 1.00 73.24 24 GLY A O 4
ATOM 4688 N N . GLU A 1 25 ? 10.617 -4.495 -22.557 1.00 61.03 25 GLU A N 4
ATOM 4689 C CA . GLU A 1 25 ? 11.303 -4.805 -21.308 1.00 73.23 25 GLU A CA 4
ATOM 4690 C C . GLU A 1 25 ? 11.290 -3.604 -20.368 1.00 2.42 25 GLU A C 4
ATOM 4691 O O . GLU A 1 25 ? 11.446 -3.749 -19.155 1.00 11.45 25 GLU A O 4
ATOM 4703 N N . LEU A 1 26 ? 11.105 -2.417 -20.936 1.00 34.20 26 LEU A N 4
ATOM 4704 C CA . LEU A 1 26 ? 11.072 -1.189 -20.150 1.00 1.14 26 LEU A CA 4
ATOM 4705 C C . LEU A 1 26 ? 9.816 -1.128 -19.286 1.00 22.40 26 LEU A C 4
ATOM 4706 O O . LEU A 1 26 ? 9.895 -0.973 -18.068 1.00 72.31 26 LEU A O 4
ATOM 4722 N N . GLY A 1 27 ? 8.657 -1.254 -19.926 1.00 4.02 27 GLY A N 4
ATOM 4723 C CA . GLY A 1 27 ? 7.401 -1.213 -19.200 1.00 42.03 27 GLY A CA 4
ATOM 4724 C C . GLY A 1 27 ? 7.370 -2.187 -18.040 1.00 30.45 27 GLY A C 4
ATOM 4725 O O . GLY A 1 27 ? 6.701 -1.946 -17.034 1.00 64.41 27 GLY A O 4
ATOM 4729 N N . LYS A 1 28 ? 8.094 -3.293 -18.178 1.00 32.03 28 LYS A N 4
ATOM 4730 C CA . LYS A 1 28 ? 8.147 -4.309 -17.133 1.00 0.20 28 LYS A CA 4
ATOM 4731 C C . LYS A 1 28 ? 8.581 -3.700 -15.803 1.00 52.35 28 LYS A C 4
ATOM 4732 O O . LYS A 1 28 ? 8.247 -4.215 -14.736 1.00 44.41 28 LYS A O 4
ATOM 4751 N N . ARG A 1 29 ? 9.324 -2.601 -15.876 1.00 2.51 29 ARG A N 4
ATOM 4752 C CA . ARG A 1 29 ? 9.803 -1.922 -14.678 1.00 12.43 29 ARG A CA 4
ATOM 4753 C C . ARG A 1 29 ? 8.831 -0.827 -14.248 1.00 53.43 29 ARG A C 4
ATOM 4754 O O . ARG A 1 29 ? 8.852 -0.377 -13.102 1.00 31.44 29 ARG A O 4
ATOM 4775 N N . LEU A 1 30 ? 7.980 -0.401 -15.176 1.00 21.13 30 LEU A N 4
ATOM 4776 C CA . LEU A 1 30 ? 7.000 0.642 -14.894 1.00 32.11 30 LEU A CA 4
ATOM 4777 C C . LEU A 1 30 ? 5.943 0.145 -13.913 1.00 73.00 30 LEU A C 4
ATOM 4778 O O . LEU A 1 30 ? 5.528 0.872 -13.010 1.00 42.31 30 LEU A O 4
ATOM 4794 N N . TYR A 1 31 ? 5.512 -1.098 -14.095 1.00 62.32 31 TYR A N 4
ATOM 4795 C CA . TYR A 1 31 ? 4.503 -1.693 -13.227 1.00 2.24 31 TYR A CA 4
ATOM 4796 C C . TYR A 1 31 ? 5.121 -2.155 -11.911 1.00 23.14 31 TYR A C 4
ATOM 4797 O O . TYR A 1 31 ? 4.418 -2.366 -10.923 1.00 63.20 31 TYR A O 4
ATOM 4815 N N . GLU A 1 32 ? 6.442 -2.309 -11.906 1.00 73.54 32 GLU A N 4
ATOM 4816 C CA . GLU A 1 32 ? 7.155 -2.747 -10.712 1.00 43.24 32 GLU A CA 4
ATOM 4817 C C . GLU A 1 32 ? 7.785 -1.560 -9.989 1.00 51.43 32 GLU A C 4
ATOM 4818 O O . GLU A 1 32 ? 8.437 -1.722 -8.958 1.00 62.01 32 GLU A O 4
ATOM 4830 N N . SER A 1 33 ? 7.585 -0.366 -10.539 1.00 12.14 33 SER A N 4
ATOM 4831 C CA . SER A 1 33 ? 8.136 0.849 -9.949 1.00 61.25 33 SER A CA 4
ATOM 4832 C C . SER A 1 33 ? 7.035 1.871 -9.682 1.00 63.21 33 SER A C 4
ATOM 4833 O O . SER A 1 33 ? 7.033 2.543 -8.651 1.00 5.12 33 SER A O 4
ATOM 4841 N N . VAL A 1 34 ? 6.100 1.982 -10.620 1.00 15.24 34 VAL A N 4
ATOM 4842 C CA . VAL A 1 34 ? 4.992 2.921 -10.486 1.00 71.14 34 VAL A CA 4
ATOM 4843 C C . VAL A 1 34 ? 3.859 2.321 -9.661 1.00 24.13 34 VAL A C 4
ATOM 4844 O O . VAL A 1 34 ? 3.559 1.132 -9.772 1.00 14.53 34 VAL A O 4
ATOM 4857 N N . SER A 1 35 ? 3.234 3.151 -8.832 1.00 40.44 35 SER A N 4
ATOM 4858 C CA . SER A 1 35 ? 2.136 2.702 -7.985 1.00 11.34 35 SER A CA 4
ATOM 4859 C C . SER A 1 35 ? 0.812 3.303 -8.447 1.00 72.22 35 SER A C 4
ATOM 4860 O O . SER A 1 35 ? 0.761 4.040 -9.432 1.00 10.43 35 SER A O 4
ATOM 4868 N N . LYS A 1 36 ? -0.259 2.981 -7.729 1.00 51.44 36 LYS A N 4
ATOM 4869 C CA . LYS A 1 36 ? -1.585 3.488 -8.063 1.00 42.51 36 LYS A CA 4
ATOM 4870 C C . LYS A 1 36 ? -1.639 5.006 -7.918 1.00 34.15 36 LYS A C 4
ATOM 4871 O O . LYS A 1 36 ? -2.514 5.661 -8.484 1.00 45.02 36 LYS A O 4
ATOM 4890 N N . GLN A 1 37 ? -0.700 5.557 -7.156 1.00 43.02 37 GLN A N 4
ATOM 4891 C CA . GLN A 1 37 ? -0.642 6.998 -6.938 1.00 24.51 37 GLN A CA 4
ATOM 4892 C C . GLN A 1 37 ? -0.010 7.704 -8.133 1.00 12.21 37 GLN A C 4
ATOM 4893 O O . GLN A 1 37 ? -0.637 8.553 -8.767 1.00 21.42 37 GLN A O 4
ATOM 4907 N N . ALA A 1 38 ? 1.234 7.349 -8.434 1.00 64.44 38 ALA A N 4
ATOM 4908 C CA . ALA A 1 38 ? 1.950 7.948 -9.554 1.00 71.52 38 ALA A CA 4
ATOM 4909 C C . ALA A 1 38 ? 1.333 7.532 -10.885 1.00 61.54 38 ALA A C 4
ATOM 4910 O O . ALA A 1 38 ? 1.545 8.182 -11.909 1.00 2.34 38 ALA A O 4
ATOM 4917 N N . TRP A 1 39 ? 0.571 6.445 -10.864 1.00 74.55 39 TRP A N 4
ATOM 4918 C CA . TRP A 1 39 ? -0.076 5.942 -12.071 1.00 73.41 39 TRP A CA 4
ATOM 4919 C C . TRP A 1 39 ? -0.861 7.047 -12.769 1.00 34.22 39 TRP A C 4
ATOM 4920 O O . TRP A 1 39 ? -1.009 7.038 -13.991 1.00 31.15 39 TRP A O 4
ATOM 4941 N N . GLN A 1 40 ? -1.362 7.996 -11.985 1.00 51.42 40 GLN A N 4
ATOM 4942 C CA . GLN A 1 40 ? -2.133 9.108 -12.530 1.00 4.11 40 GLN A CA 4
ATOM 4943 C C . GLN A 1 40 ? -1.211 10.220 -13.022 1.00 33.44 40 GLN A C 4
ATOM 4944 O O . GLN A 1 40 ? -1.533 10.930 -13.974 1.00 14.30 40 GLN A O 4
ATOM 4958 N N . ASP A 1 41 ? -0.065 10.364 -12.366 1.00 40.32 41 ASP A N 4
ATOM 4959 C CA . ASP A 1 41 ? 0.904 11.389 -12.737 1.00 52.22 41 ASP A CA 4
ATOM 4960 C C . ASP A 1 41 ? 1.464 11.128 -14.132 1.00 23.13 41 ASP A C 4
ATOM 4961 O O . ASP A 1 41 ? 1.580 12.043 -14.946 1.00 53.44 41 ASP A O 4
ATOM 4970 N N . TRP A 1 42 ? 1.812 9.874 -14.398 1.00 53.14 42 TRP A N 4
ATOM 4971 C CA . TRP A 1 42 ? 2.361 9.493 -15.694 1.00 65.24 42 TRP A CA 4
ATOM 4972 C C . TRP A 1 42 ? 1.365 9.776 -16.813 1.00 71.31 42 TRP A C 4
ATOM 4973 O O . TRP A 1 42 ? 1.750 9.968 -17.967 1.00 40.41 42 TRP A O 4
ATOM 4994 N N . LEU A 1 43 ? 0.083 9.800 -16.465 1.00 60.24 43 LEU A N 4
ATOM 4995 C CA . LEU A 1 43 ? -0.970 10.060 -17.441 1.00 64.03 43 LEU A CA 4
ATOM 4996 C C . LEU A 1 43 ? -1.102 11.555 -17.714 1.00 63.24 43 LEU A C 4
ATOM 4997 O O . LEU A 1 43 ? -1.598 11.964 -18.764 1.00 64.14 43 LEU A O 4
ATOM 5013 N N . LYS A 1 44 ? -0.653 12.367 -16.763 1.00 63.42 44 LYS A N 4
ATOM 5014 C CA . LYS A 1 44 ? -0.717 13.817 -16.901 1.00 64.22 44 LYS A CA 4
ATOM 5015 C C . LYS A 1 44 ? 0.283 14.309 -17.943 1.00 20.21 44 LYS A C 4
ATOM 5016 O O . LYS A 1 44 ? -0.097 14.931 -18.934 1.00 43.14 44 LYS A O 4
ATOM 5035 N N . GLN A 1 45 ? 1.561 14.024 -17.711 1.00 55.33 45 GLN A N 4
ATOM 5036 C CA . GLN A 1 45 ? 2.614 14.438 -18.631 1.00 74.11 45 GLN A CA 4
ATOM 5037 C C . GLN A 1 45 ? 2.443 13.768 -19.991 1.00 11.34 45 GLN A C 4
ATOM 5038 O O . GLN A 1 45 ? 2.806 14.335 -21.021 1.00 71.41 45 GLN A O 4
ATOM 5052 N N . GLN A 1 46 ? 1.889 12.560 -19.984 1.00 52.24 46 GLN A N 4
ATOM 5053 C CA . GLN A 1 46 ? 1.671 11.814 -21.218 1.00 25.42 46 GLN A CA 4
ATOM 5054 C C . GLN A 1 46 ? 0.845 12.627 -22.208 1.00 43.44 46 GLN A C 4
ATOM 5055 O O . GLN A 1 46 ? 1.168 12.696 -23.395 1.00 22.41 46 GLN A O 4
ATOM 5069 N N . THR A 1 47 ? -0.224 13.244 -21.714 1.00 2.01 47 THR A N 4
ATOM 5070 C CA . THR A 1 47 ? -1.097 14.052 -22.555 1.00 54.03 47 THR A CA 4
ATOM 5071 C C . THR A 1 47 ? -0.410 15.345 -22.980 1.00 32.23 47 THR A C 4
ATOM 5072 O O . THR A 1 47 ? -0.505 15.759 -24.135 1.00 23.42 47 THR A O 4
ATOM 5083 N N . MET A 1 48 ? 0.282 15.978 -22.038 1.00 51.24 48 MET A N 4
ATOM 5084 C CA . MET A 1 48 ? 0.987 17.224 -22.317 1.00 10.13 48 MET A CA 4
ATOM 5085 C C . MET A 1 48 ? 2.044 17.021 -23.397 1.00 64.40 48 MET A C 4
ATOM 5086 O O . MET A 1 48 ? 2.227 17.871 -24.269 1.00 3.20 48 MET A O 4
ATOM 5100 N N . LEU A 1 49 ? 2.738 15.890 -23.334 1.00 23.43 49 LEU A N 4
ATOM 5101 C CA . LEU A 1 49 ? 3.778 15.575 -24.307 1.00 24.40 49 LEU A CA 4
ATOM 5102 C C . LEU A 1 49 ? 3.172 15.277 -25.675 1.00 2.03 49 LEU A C 4
ATOM 5103 O O . LEU A 1 49 ? 3.658 15.760 -26.698 1.00 15.41 49 LEU A O 4
ATOM 5119 N N . ILE A 1 50 ? 2.109 14.481 -25.684 1.00 74.20 50 ILE A N 4
ATOM 5120 C CA . ILE A 1 50 ? 1.434 14.122 -26.926 1.00 4.05 50 ILE A CA 4
ATOM 5121 C C . ILE A 1 50 ? 0.782 15.341 -27.569 1.00 21.10 50 ILE A C 4
ATOM 5122 O O . ILE A 1 50 ? 0.747 15.466 -28.792 1.00 63.43 50 ILE A O 4
ATOM 5138 N N . ASN A 1 51 ? 0.267 16.239 -26.735 1.00 43.03 51 ASN A N 4
ATOM 5139 C CA . ASN A 1 51 ? -0.383 17.450 -27.223 1.00 31.13 51 ASN A CA 4
ATOM 5140 C C . ASN A 1 51 ? 0.650 18.491 -27.643 1.00 61.22 51 ASN A C 4
ATOM 5141 O O . ASN A 1 51 ? 0.478 19.179 -28.648 1.00 54.33 51 ASN A O 4
ATOM 5152 N N . GLU A 1 52 ? 1.724 18.598 -26.866 1.00 54.55 52 GLU A N 4
ATOM 5153 C CA . GLU A 1 52 ? 2.784 19.556 -27.159 1.00 22.42 52 GLU A CA 4
ATOM 5154 C C . GLU A 1 52 ? 3.574 19.132 -28.394 1.00 23.34 52 GLU A C 4
ATOM 5155 O O . GLU A 1 52 ? 3.753 19.913 -29.327 1.00 71.32 52 GLU A O 4
ATOM 5167 N N . ASN A 1 53 ? 4.045 17.889 -28.390 1.00 25.04 53 ASN A N 4
ATOM 5168 C CA . ASN A 1 53 ? 4.818 17.361 -29.508 1.00 73.33 53 ASN A CA 4
ATOM 5169 C C . ASN A 1 53 ? 3.901 16.950 -30.656 1.00 73.53 53 ASN A C 4
ATOM 5170 O O . ASN A 1 53 ? 4.355 16.735 -31.780 1.00 54.04 53 ASN A O 4
ATOM 5181 N N . ARG A 1 54 ? 2.609 16.842 -30.365 1.00 15.32 54 ARG A N 4
ATOM 5182 C CA . ARG A 1 54 ? 1.628 16.456 -31.372 1.00 14.40 54 ARG A CA 4
ATOM 5183 C C . ARG A 1 54 ? 1.968 15.094 -31.968 1.00 71.33 54 ARG A C 4
ATOM 5184 O O . ARG A 1 54 ? 1.918 14.906 -33.185 1.00 1.33 54 ARG A O 4
ATOM 5205 N N . LEU A 1 55 ? 2.314 14.146 -31.105 1.00 20.45 55 LEU A N 4
ATOM 5206 C CA . LEU A 1 55 ? 2.663 12.800 -31.545 1.00 63.42 55 LEU A CA 4
ATOM 5207 C C . LEU A 1 55 ? 1.415 12.011 -31.927 1.00 61.43 55 LEU A C 4
ATOM 5208 O O . LEU A 1 55 ? 0.292 12.452 -31.687 1.00 2.00 55 LEU A O 4
ATOM 5224 N N . ASN A 1 56 ? 1.620 10.840 -32.522 1.00 22.21 56 ASN A N 4
ATOM 5225 C CA . ASN A 1 56 ? 0.511 9.988 -32.936 1.00 21.13 56 ASN A CA 4
ATOM 5226 C C . ASN A 1 56 ? 0.454 8.720 -32.089 1.00 52.01 56 ASN A C 4
ATOM 5227 O O . ASN A 1 56 ? 1.082 7.714 -32.417 1.00 5.14 56 ASN A O 4
ATOM 5238 N N . MET A 1 57 ? -0.305 8.776 -30.999 1.00 50.45 57 MET A N 4
ATOM 5239 C CA . MET A 1 57 ? -0.446 7.632 -30.107 1.00 30.12 57 MET A CA 4
ATOM 5240 C C . MET A 1 57 ? -0.841 6.381 -30.885 1.00 31.10 57 MET A C 4
ATOM 5241 O O . MET A 1 57 ? -0.493 5.265 -30.502 1.00 65.40 57 MET A O 4
ATOM 5255 N N . ALA A 1 58 ? -1.571 6.575 -31.979 1.00 4.53 58 ALA A N 4
ATOM 5256 C CA . ALA A 1 58 ? -2.011 5.463 -32.811 1.00 72.00 58 ALA A CA 4
ATOM 5257 C C . ALA A 1 58 ? -0.834 4.587 -33.224 1.00 63.52 58 ALA A C 4
ATOM 5258 O O . ALA A 1 58 ? -0.992 3.389 -33.461 1.00 72.21 58 ALA A O 4
ATOM 5265 N N . ASP A 1 59 ? 0.346 5.191 -33.309 1.00 62.24 59 ASP A N 4
ATOM 5266 C CA . ASP A 1 59 ? 1.551 4.465 -33.694 1.00 21.21 59 ASP A CA 4
ATOM 5267 C C . ASP A 1 59 ? 2.504 4.328 -32.511 1.00 1.24 59 ASP A C 4
ATOM 5268 O O . ASP A 1 59 ? 2.421 5.064 -31.527 1.00 43.32 59 ASP A O 4
ATOM 5277 N N . PRO A 1 60 ? 3.431 3.363 -32.605 1.00 51.22 60 PRO A N 4
ATOM 5278 C CA . PRO A 1 60 ? 4.417 3.107 -31.551 1.00 62.14 60 PRO A CA 4
ATOM 5279 C C . PRO A 1 60 ? 5.450 4.223 -31.440 1.00 13.43 60 PRO A C 4
ATOM 5280 O O . PRO A 1 60 ? 6.214 4.281 -30.476 1.00 61.44 60 PRO A O 4
ATOM 5291 N N . ARG A 1 61 ? 5.466 5.109 -32.430 1.00 43.05 61 ARG A N 4
ATOM 5292 C CA . ARG A 1 61 ? 6.406 6.224 -32.443 1.00 71.32 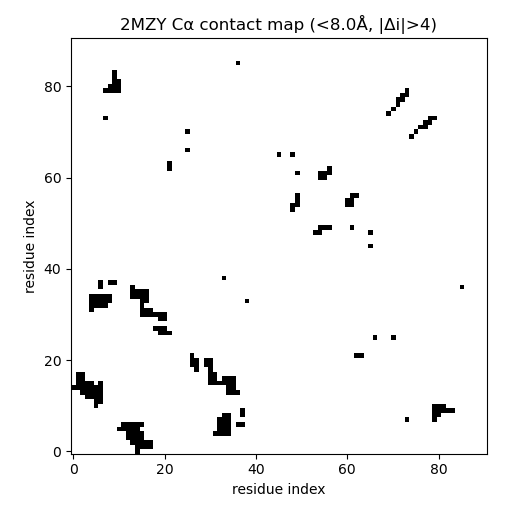61 ARG A CA 4
ATOM 5293 C C . ARG A 1 61 ? 6.194 7.128 -31.232 1.00 73.53 61 ARG A C 4
ATOM 5294 O O . ARG A 1 61 ? 7.152 7.595 -30.619 1.00 5.31 61 ARG A O 4
ATOM 5315 N N . ALA A 1 62 ? 4.931 7.369 -30.895 1.00 2.13 62 ALA A N 4
ATOM 5316 C CA . ALA A 1 62 ? 4.593 8.215 -29.757 1.00 41.20 62 ALA A CA 4
ATOM 5317 C C . ALA A 1 62 ? 4.711 7.445 -28.446 1.00 44.40 62 ALA A C 4
ATOM 5318 O O . ALA A 1 62 ? 4.828 8.040 -27.374 1.00 43.14 62 ALA A O 4
ATOM 5325 N N . ARG A 1 63 ? 4.680 6.120 -28.539 1.00 35.05 63 ARG A N 4
ATOM 5326 C CA . ARG A 1 63 ? 4.781 5.269 -27.359 1.00 42.10 63 ARG A CA 4
ATOM 5327 C C . ARG A 1 63 ? 6.241 5.029 -26.986 1.00 43.11 63 ARG A C 4
ATOM 5328 O O . ARG A 1 63 ? 6.569 4.840 -25.815 1.00 40.40 63 ARG A O 4
ATOM 5349 N N . GLN A 1 64 ? 7.112 5.038 -27.990 1.00 62.50 64 GLN A N 4
ATOM 5350 C CA . GLN A 1 64 ? 8.537 4.819 -27.767 1.00 15.51 64 GLN A CA 4
ATOM 5351 C C . GLN A 1 64 ? 9.215 6.099 -27.288 1.00 34.23 64 GLN A C 4
ATOM 5352 O O . GLN A 1 64 ? 10.238 6.052 -26.605 1.00 43.41 64 GLN A O 4
ATOM 5366 N N . TYR A 1 65 ? 8.638 7.239 -27.650 1.00 11.22 65 TYR A N 4
ATOM 5367 C CA . TYR A 1 65 ? 9.188 8.532 -27.259 1.00 62.32 65 TYR A CA 4
ATOM 5368 C C . TYR A 1 65 ? 8.856 8.848 -25.804 1.00 51.12 65 TYR A C 4
ATOM 5369 O O . TYR A 1 65 ? 9.719 9.276 -25.036 1.00 71.15 65 TYR A O 4
ATOM 5387 N N . LEU A 1 66 ? 7.599 8.634 -25.431 1.00 51.05 66 LEU A N 4
ATOM 5388 C CA . LEU A 1 66 ? 7.150 8.895 -24.068 1.00 61.01 66 LEU A CA 4
ATOM 5389 C C . LEU A 1 66 ? 7.961 8.083 -23.063 1.00 74.32 66 LEU A C 4
ATOM 5390 O O . LEU A 1 66 ? 8.300 8.571 -21.986 1.00 22.12 66 LEU A O 4
ATOM 5406 N N . MET A 1 67 ? 8.269 6.841 -23.425 1.00 12.54 67 MET A N 4
ATOM 5407 C CA . MET A 1 67 ? 9.043 5.963 -22.555 1.00 72.35 67 MET A CA 4
ATOM 5408 C C . MET A 1 67 ? 10.391 6.588 -22.211 1.00 14.50 67 MET A C 4
ATOM 5409 O O . MET A 1 67 ? 11.000 6.254 -21.195 1.00 3.52 67 MET A O 4
ATOM 5423 N N . LYS A 1 68 ? 10.851 7.498 -23.064 1.00 30.45 68 LYS A N 4
ATOM 5424 C CA . LYS A 1 68 ? 12.126 8.171 -22.850 1.00 2.44 68 LYS A CA 4
ATOM 5425 C C . LYS A 1 68 ? 12.001 9.244 -21.773 1.00 12.34 68 LYS A C 4
ATOM 5426 O O . LYS A 1 68 ? 12.997 9.664 -21.184 1.00 53.33 68 LYS A O 4
ATOM 5445 N N . GLN A 1 69 ? 10.771 9.682 -21.520 1.00 25.43 69 GLN A N 4
ATOM 5446 C CA . GLN A 1 69 ? 10.517 10.705 -20.513 1.00 24.14 69 GLN A CA 4
ATOM 5447 C C . GLN A 1 69 ? 10.265 10.074 -19.147 1.00 54.12 69 GLN A C 4
ATOM 5448 O O . GLN A 1 69 ? 10.469 10.707 -18.111 1.00 10.22 69 GLN A O 4
ATOM 5462 N N . THR A 1 70 ? 9.818 8.822 -19.153 1.00 30.22 70 THR A N 4
ATOM 5463 C CA . THR A 1 70 ? 9.536 8.106 -17.915 1.00 74.43 70 THR A CA 4
ATOM 5464 C C . THR A 1 70 ? 10.767 7.356 -17.420 1.00 44.34 70 THR A C 4
ATOM 5465 O O . THR A 1 70 ? 11.006 7.263 -16.217 1.00 11.21 70 THR A O 4
ATOM 5476 N N . GLU A 1 71 ? 11.547 6.824 -18.357 1.00 11.41 71 GLU A N 4
ATOM 5477 C CA . GLU A 1 71 ? 12.755 6.083 -18.014 1.00 33.12 71 GLU A CA 4
ATOM 5478 C C . GLU A 1 71 ? 13.856 7.027 -17.540 1.00 63.32 71 GLU A C 4
ATOM 5479 O O . GLU A 1 71 ? 14.368 6.894 -16.428 1.00 50.22 71 GLU A O 4
ATOM 5491 N N . LYS A 1 72 ? 14.218 7.980 -18.393 1.00 35.25 72 LYS A N 4
ATOM 5492 C CA . LYS A 1 72 ? 15.258 8.947 -18.063 1.00 55.34 72 LYS A CA 4
ATOM 5493 C C . LYS A 1 72 ? 14.902 9.718 -16.796 1.00 23.12 72 LYS A C 4
ATOM 5494 O O . LYS A 1 72 ? 15.764 10.338 -16.172 1.00 65.54 72 LYS A O 4
ATOM 5513 N N . TYR A 1 73 ? 13.629 9.674 -16.420 1.00 1.03 73 TYR A N 4
ATOM 5514 C CA . TYR A 1 73 ? 13.160 10.369 -15.227 1.00 2.02 73 TYR A CA 4
ATOM 5515 C C . TYR A 1 73 ? 13.723 9.724 -13.964 1.00 1.11 73 TYR A C 4
ATOM 5516 O O . TYR A 1 73 ? 14.603 10.281 -13.307 1.00 41.34 73 TYR A O 4
ATOM 5534 N N . PHE A 1 74 ? 13.209 8.545 -13.630 1.00 51.10 74 PHE A N 4
ATOM 5535 C CA . PHE A 1 74 ? 13.659 7.823 -12.446 1.00 33.41 74 PHE A CA 4
ATOM 5536 C C . PHE A 1 74 ? 14.753 6.821 -12.803 1.00 2.10 74 PHE A C 4
ATOM 5537 O O . PHE A 1 74 ? 15.795 6.764 -12.150 1.00 4.21 74 PHE A O 4
ATOM 5554 N N . PHE A 1 75 ? 14.508 6.032 -13.844 1.00 43.20 75 PHE A N 4
ATOM 5555 C CA . PHE A 1 75 ? 15.471 5.031 -14.288 1.00 44.30 75 PHE A CA 4
ATOM 5556 C C . PHE A 1 75 ? 16.710 5.695 -14.882 1.00 64.33 75 PHE A C 4
ATOM 5557 O O . PHE A 1 75 ? 17.699 5.029 -15.186 1.00 61.22 75 PHE A O 4
ATOM 5574 N N . GLY A 1 76 ? 16.648 7.013 -15.046 1.00 30.14 76 GLY A N 4
ATOM 5575 C CA . GLY A 1 76 ? 17.770 7.745 -15.603 1.00 51.24 76 GLY A CA 4
ATOM 5576 C C . GLY A 1 76 ? 18.343 8.756 -14.631 1.00 4.34 76 GLY A C 4
ATOM 5577 O O . GLY A 1 76 ? 19.029 8.389 -13.677 1.00 42.31 76 GLY A O 4
ATOM 5581 N N . GLU A 1 77 ? 18.064 10.033 -14.873 1.00 14.21 77 GLU A N 4
ATOM 5582 C CA . GLU A 1 77 ? 18.559 11.100 -14.011 1.00 64.03 77 GLU A CA 4
ATOM 5583 C C . GLU A 1 77 ? 18.267 10.795 -12.545 1.00 11.30 77 GLU A C 4
ATOM 5584 O O . GLU A 1 77 ? 19.028 11.177 -11.657 1.00 34.04 77 GLU A O 4
ATOM 5596 N N . GLY A 1 78 ? 17.157 10.105 -12.300 1.00 24.32 78 GLY A N 4
ATOM 5597 C CA . GLY A 1 78 ? 16.783 9.761 -10.941 1.00 33.24 78 GLY A CA 4
ATOM 5598 C C . GLY A 1 78 ? 17.337 8.418 -10.509 1.00 23.15 78 GLY A C 4
ATOM 5599 O O . GLY A 1 78 ? 16.646 7.633 -9.859 1.00 44.42 78 GLY A O 4
ATOM 5603 N N . ALA A 1 79 ? 18.588 8.152 -10.871 1.00 31.41 79 ALA A N 4
ATOM 5604 C CA . ALA A 1 79 ? 19.235 6.894 -10.516 1.00 52.52 79 ALA A CA 4
ATOM 5605 C C . ALA A 1 79 ? 20.631 7.135 -9.953 1.00 43.42 79 ALA A C 4
ATOM 5606 O O . ALA A 1 79 ? 21.036 8.278 -9.739 1.00 50.21 79 ALA A O 4
ATOM 5613 N N . ASP A 1 80 ? 21.363 6.052 -9.715 1.00 51.51 80 ASP A N 4
ATOM 5614 C CA . ASP A 1 80 ? 22.715 6.146 -9.177 1.00 1.40 80 ASP A CA 4
ATOM 5615 C C . ASP A 1 80 ? 23.726 5.528 -10.137 1.00 62.41 80 ASP A C 4
ATOM 5616 O O . ASP A 1 80 ? 24.527 4.678 -9.747 1.00 12.52 80 ASP A O 4
ATOM 5625 N N . GLN A 1 81 ? 23.682 5.959 -11.394 1.00 30.44 81 GLN A N 4
ATOM 5626 C CA . GLN A 1 81 ? 24.593 5.445 -12.409 1.00 43.14 81 GLN A CA 4
ATOM 5627 C C . GLN A 1 81 ? 25.373 6.580 -13.065 1.00 53.14 81 GLN A C 4
ATOM 5628 O O . GLN A 1 81 ? 24.943 7.733 -13.047 1.00 33.01 81 GLN A O 4
ATOM 5642 N N . ALA A 1 82 ? 26.521 6.245 -13.644 1.00 43.41 82 ALA A N 4
ATOM 5643 C CA . ALA A 1 82 ? 27.360 7.236 -14.307 1.00 53.33 82 ALA A CA 4
ATOM 5644 C C . ALA A 1 82 ? 27.782 8.335 -13.338 1.00 53.42 82 ALA A C 4
ATOM 5645 O O . ALA A 1 82 ? 27.651 9.523 -13.636 1.00 33.40 82 ALA A O 4
ATOM 5652 N N . SER A 1 83 ? 28.288 7.932 -12.177 1.00 51.12 83 SER A N 4
ATOM 5653 C CA . SER A 1 83 ? 28.725 8.883 -11.162 1.00 51.41 83 SER A CA 4
ATOM 5654 C C . SER A 1 83 ? 30.238 8.823 -10.977 1.00 0.14 83 SER A C 4
ATOM 5655 O O . SER A 1 83 ? 30.754 9.100 -9.895 1.00 13.44 83 SER A O 4
ATOM 5663 N N . GLY A 1 84 ? 30.945 8.458 -12.042 1.00 73.12 84 GLY A N 4
ATOM 5664 C CA . GLY A 1 84 ? 32.392 8.367 -11.977 1.00 54.02 84 GLY A CA 4
ATOM 5665 C C . GLY A 1 84 ? 33.070 9.094 -13.121 1.00 1.41 84 GLY A C 4
ATOM 5666 O O . GLY A 1 84 ? 33.218 10.316 -13.088 1.00 54.42 84 GLY A O 4
ATOM 5670 N N . TYR A 1 85 ? 33.486 8.343 -14.134 1.00 75.23 85 TYR A N 4
ATOM 5671 C CA . TYR A 1 85 ? 34.156 8.923 -15.292 1.00 2.04 85 TYR A CA 4
ATOM 5672 C C . TYR A 1 85 ? 33.234 8.934 -16.507 1.00 61.50 85 TYR A C 4
ATOM 5673 O O . TYR A 1 85 ? 32.158 8.336 -16.490 1.00 31.11 85 TYR A O 4
ATOM 5691 N N . VAL A 1 86 ? 33.665 9.617 -17.562 1.00 53.45 86 VAL A N 4
ATOM 5692 C CA . VAL A 1 86 ? 32.880 9.705 -18.788 1.00 43.53 86 VAL A CA 4
ATOM 5693 C C . VAL A 1 86 ? 33.746 10.144 -19.964 1.00 72.33 86 VAL A C 4
ATOM 5694 O O . VAL A 1 86 ? 33.723 11.300 -20.387 1.00 24.12 86 VAL A O 4
ATOM 5707 N N . PRO A 1 87 ? 34.528 9.199 -20.508 1.00 11.23 87 PRO A N 4
ATOM 5708 C CA . PRO A 1 87 ? 35.416 9.464 -21.644 1.00 35.31 87 PRO A CA 4
ATOM 5709 C C . PRO A 1 87 ? 34.645 9.708 -22.937 1.00 0.21 87 PRO A C 4
ATOM 5710 O O . PRO A 1 87 ? 33.442 9.461 -23.027 1.00 64.23 87 PRO A O 4
ATOM 5721 N N . PRO A 1 88 ? 35.352 10.205 -23.963 1.00 13.21 88 PRO A N 4
ATOM 5722 C CA . PRO A 1 88 ? 34.754 10.493 -25.270 1.00 70.11 88 PRO A CA 4
ATOM 5723 C C . PRO A 1 88 ? 34.368 9.224 -26.023 1.00 0.21 88 PRO A C 4
ATOM 5724 O O . PRO A 1 88 ? 34.558 8.114 -25.526 1.00 45.44 88 PRO A O 4
ATOM 5735 N N . ALA A 1 89 ? 33.825 9.396 -27.224 1.00 1.23 89 ALA A N 4
ATOM 5736 C CA . ALA A 1 89 ? 33.415 8.265 -28.046 1.00 31.42 89 ALA A CA 4
ATOM 5737 C C . ALA A 1 89 ? 34.623 7.461 -28.516 1.00 52.42 89 ALA A C 4
ATOM 5738 O O . ALA A 1 89 ? 35.672 8.026 -28.826 1.00 34.32 89 ALA A O 4
ATOM 5745 N N . GLN A 1 90 ? 34.467 6.142 -28.566 1.00 43.34 90 GLN A N 4
ATOM 5746 C CA . GLN A 1 90 ? 35.547 5.262 -28.998 1.00 11.30 90 GLN A CA 4
ATOM 5747 C C . GLN A 1 90 ? 36.096 5.698 -30.352 1.00 42.43 90 GLN A C 4
ATOM 5748 O O . GLN A 1 90 ? 37.277 5.513 -30.643 1.00 42.42 90 GLN A O 4
ATOM 5762 N N . GLY A 1 91 ? 35.230 6.279 -31.178 1.00 23.51 91 GLY A N 4
ATOM 5763 C CA . GLY A 1 91 ? 35.647 6.731 -32.492 1.00 45.30 91 GLY A CA 4
ATOM 5764 C C . GLY A 1 91 ? 35.337 5.721 -33.579 1.00 1.32 91 GLY A C 4
ATOM 5765 O O . GLY A 1 91 ? 34.712 6.055 -34.585 1.00 51.03 91 GLY A O 4
ATOM 5769 N N . MET A 1 1 ? -3.580 1.161 -1.461 1.00 54.30 1 MET A N 5
ATOM 5770 C CA . MET A 1 1 ? -2.463 0.291 -1.808 1.00 42.10 1 MET A CA 5
ATOM 5771 C C . MET A 1 1 ? -2.533 -0.126 -3.273 1.00 75.35 1 MET A C 5
ATOM 5772 O O . MET A 1 1 ? -3.619 -0.296 -3.828 1.00 44.14 1 MET A O 5
ATOM 5786 N N . ALA A 1 2 ? -1.370 -0.290 -3.894 1.00 42.23 2 ALA A N 5
ATOM 5787 C CA . ALA A 1 2 ? -1.301 -0.689 -5.295 1.00 5.05 2 ALA A CA 5
ATOM 5788 C C . ALA A 1 2 ? -0.329 -1.848 -5.487 1.00 62.24 2 ALA A C 5
ATOM 5789 O O . ALA A 1 2 ? -0.742 -2.991 -5.682 1.00 75.31 2 ALA A O 5
ATOM 5796 N N . ARG A 1 3 ? 0.964 -1.546 -5.433 1.00 2.21 3 ARG A N 5
ATOM 5797 C CA . ARG A 1 3 ? 1.995 -2.563 -5.604 1.00 35.03 3 ARG A CA 5
ATOM 5798 C C . ARG A 1 3 ? 3.256 -2.195 -4.828 1.00 41.54 3 ARG A C 5
ATOM 5799 O O . ARG A 1 3 ? 3.250 -1.269 -4.017 1.00 34.41 3 ARG A O 5
ATOM 5820 N N . MET A 1 4 ? 4.336 -2.925 -5.084 1.00 62.42 4 MET A N 5
ATOM 5821 C CA . MET A 1 4 ? 5.605 -2.675 -4.411 1.00 2.43 4 MET A CA 5
ATOM 5822 C C . MET A 1 4 ? 6.774 -2.823 -5.380 1.00 13.21 4 MET A C 5
ATOM 5823 O O . MET A 1 4 ? 7.211 -3.936 -5.673 1.00 4.10 4 MET A O 5
ATOM 5837 N N . ILE A 1 5 ? 7.274 -1.695 -5.874 1.00 34.22 5 ILE A N 5
ATOM 5838 C CA . ILE A 1 5 ? 8.392 -1.701 -6.809 1.00 54.11 5 ILE A CA 5
ATOM 5839 C C . ILE A 1 5 ? 9.473 -0.715 -6.380 1.00 33.04 5 ILE A C 5
ATOM 5840 O O . ILE A 1 5 ? 9.272 0.083 -5.464 1.00 13.52 5 ILE A O 5
ATOM 5856 N N . HIS A 1 6 ? 10.620 -0.775 -7.048 1.00 40.12 6 HIS A N 5
ATOM 5857 C CA . HIS A 1 6 ? 11.733 0.115 -6.737 1.00 63.25 6 HIS A CA 5
ATOM 5858 C C . HIS A 1 6 ? 11.792 1.277 -7.725 1.00 21.35 6 HIS A C 5
ATOM 5859 O O . HIS A 1 6 ? 12.307 1.135 -8.834 1.00 41.53 6 HIS A O 5
ATOM 5873 N N . CYS A 1 7 ? 11.261 2.423 -7.314 1.00 22.14 7 CYS A N 5
ATOM 5874 C CA . CYS A 1 7 ? 11.252 3.609 -8.163 1.00 31.04 7 CYS A CA 5
ATOM 5875 C C . CYS A 1 7 ? 12.632 3.860 -8.762 1.00 31.43 7 CYS A C 5
ATOM 5876 O O . CYS A 1 7 ? 13.604 4.072 -8.038 1.00 43.51 7 CYS A O 5
ATOM 5884 N N . ALA A 1 8 ? 12.709 3.831 -10.088 1.00 45.01 8 ALA A N 5
ATOM 5885 C CA . ALA A 1 8 ? 13.970 4.055 -10.785 1.00 1.43 8 ALA A CA 5
ATOM 5886 C C . ALA A 1 8 ? 14.260 5.546 -10.928 1.00 25.41 8 ALA A C 5
ATOM 5887 O O . ALA A 1 8 ? 15.273 5.939 -11.508 1.00 74.34 8 ALA A O 5
ATOM 5894 N N . LYS A 1 9 ? 13.366 6.372 -10.396 1.00 21.31 9 LYS A N 5
ATOM 5895 C CA . LYS A 1 9 ? 13.526 7.819 -10.463 1.00 52.44 9 LYS A CA 5
ATOM 5896 C C . LYS A 1 9 ? 14.023 8.375 -9.132 1.00 74.34 9 LYS A C 5
ATOM 5897 O O . LYS A 1 9 ? 14.885 9.254 -9.098 1.00 32.32 9 LYS A O 5
ATOM 5916 N N . LEU A 1 10 ? 13.475 7.856 -8.039 1.00 30.10 10 LEU A N 5
ATOM 5917 C CA . LEU A 1 10 ? 13.864 8.299 -6.705 1.00 31.04 10 LEU A CA 5
ATOM 5918 C C . LEU A 1 10 ? 15.059 7.501 -6.193 1.00 1.42 10 LEU A C 5
ATOM 5919 O O . LEU A 1 10 ? 16.128 8.057 -5.943 1.00 31.15 10 LEU A O 5
ATOM 5935 N N . GLY A 1 11 ? 14.871 6.194 -6.042 1.00 32.24 11 GLY A N 5
ATOM 5936 C CA . GLY A 1 11 ? 15.943 5.340 -5.563 1.00 15.53 11 GLY A CA 5
ATOM 5937 C C . GLY A 1 11 ? 15.504 4.443 -4.423 1.00 14.14 11 GLY A C 5
ATOM 5938 O O . GLY A 1 11 ? 16.310 3.704 -3.858 1.00 62.11 11 GLY A O 5
ATOM 5942 N N . LYS A 1 12 ? 14.221 4.508 -4.081 1.00 22.21 12 LYS A N 5
ATOM 5943 C CA . LYS A 1 12 ? 13.675 3.695 -3.000 1.00 50.53 12 LYS A CA 5
ATOM 5944 C C . LYS A 1 12 ? 12.495 2.861 -3.489 1.00 43.35 12 LYS A C 5
ATOM 5945 O O . LYS A 1 12 ? 12.210 2.816 -4.685 1.00 54.45 12 LYS A O 5
ATOM 5964 N N . GLU A 1 13 ? 11.814 2.204 -2.556 1.00 73.14 13 GLU A N 5
ATOM 5965 C CA . GLU A 1 13 ? 10.665 1.372 -2.894 1.00 53.24 13 GLU A CA 5
ATOM 5966 C C . GLU A 1 13 ? 9.375 2.188 -2.866 1.00 4.11 13 GLU A C 5
ATOM 5967 O O . GLU A 1 13 ? 8.960 2.676 -1.815 1.00 60.42 13 GLU A O 5
ATOM 5979 N N . ALA A 1 14 ? 8.748 2.332 -4.028 1.00 54.34 14 ALA A N 5
ATOM 5980 C CA . ALA A 1 14 ? 7.505 3.087 -4.137 1.00 45.23 14 ALA A CA 5
ATOM 5981 C C . ALA A 1 14 ? 6.406 2.246 -4.776 1.00 71.15 14 ALA A C 5
ATOM 5982 O O . ALA A 1 14 ? 6.640 1.108 -5.182 1.00 72.00 14 ALA A O 5
ATOM 5989 N N . GLU A 1 15 ? 5.207 2.813 -4.862 1.00 51.50 15 GLU A N 5
ATOM 5990 C CA . GLU A 1 15 ? 4.071 2.113 -5.451 1.00 3.41 15 GLU A CA 5
ATOM 5991 C C . GLU A 1 15 ? 4.331 1.796 -6.921 1.00 33.33 15 GLU A C 5
ATOM 5992 O O . GLU A 1 15 ? 5.013 2.545 -7.618 1.00 2.00 15 GLU A O 5
ATOM 6004 N N . GLY A 1 16 ? 3.781 0.677 -7.385 1.00 13.54 16 GLY A N 5
ATOM 6005 C CA . GLY A 1 16 ? 3.964 0.279 -8.768 1.00 1.01 16 GLY A CA 5
ATOM 6006 C C . GLY A 1 16 ? 2.715 0.486 -9.601 1.00 40.14 16 GLY A C 5
ATOM 6007 O O . GLY A 1 16 ? 1.601 0.485 -9.075 1.00 43.52 16 GLY A O 5
ATOM 6011 N N . LEU A 1 17 ? 2.899 0.665 -10.905 1.00 14.53 17 LEU A N 5
ATOM 6012 C CA . LEU A 1 17 ? 1.777 0.877 -11.813 1.00 60.34 17 LEU A CA 5
ATOM 6013 C C . LEU A 1 17 ? 0.889 -0.362 -11.879 1.00 13.51 17 LEU A C 5
ATOM 6014 O O . LEU A 1 17 ? -0.337 -0.262 -11.823 1.00 12.12 17 LEU A O 5
ATOM 6030 N N . ASP A 1 18 ? 1.515 -1.527 -11.996 1.00 21.13 18 ASP A N 5
ATOM 6031 C CA . ASP A 1 18 ? 0.782 -2.786 -12.065 1.00 52.33 18 ASP A CA 5
ATOM 6032 C C . ASP A 1 18 ? -0.123 -2.821 -13.293 1.00 44.54 18 ASP A C 5
ATOM 6033 O O . ASP A 1 18 ? -1.228 -3.361 -13.248 1.00 40.31 18 ASP A O 5
ATOM 6042 N N . PHE A 1 19 ? 0.354 -2.240 -14.390 1.00 1.25 19 PHE A N 5
ATOM 6043 C CA . PHE A 1 19 ? -0.412 -2.202 -15.630 1.00 30.53 19 PHE A CA 5
ATOM 6044 C C . PHE A 1 19 ? 0.513 -2.074 -16.837 1.00 13.54 19 PHE A C 5
ATOM 6045 O O . PHE A 1 19 ? 0.872 -0.975 -17.260 1.00 44.05 19 PHE A O 5
ATOM 6062 N N . PRO A 1 20 ? 0.908 -3.223 -17.404 1.00 10.11 20 PRO A N 5
ATOM 6063 C CA . PRO A 1 20 ? 1.796 -3.266 -18.570 1.00 32.04 20 PRO A CA 5
ATOM 6064 C C . PRO A 1 20 ? 1.114 -2.761 -19.837 1.00 31.34 20 PRO A C 5
ATOM 6065 O O . PRO A 1 20 ? 0.191 -3.383 -20.364 1.00 23.22 20 PRO A O 5
ATOM 6076 N N . PRO A 1 21 ? 1.577 -1.607 -20.339 1.00 73.01 21 PRO A N 5
ATOM 6077 C CA . PRO A 1 21 ? 1.026 -0.994 -21.551 1.00 71.04 21 PRO A CA 5
ATOM 6078 C C . PRO A 1 21 ? 1.363 -1.790 -22.808 1.00 10.41 21 PRO A C 5
ATOM 6079 O O . PRO A 1 21 ? 0.489 -2.076 -23.627 1.00 34.42 21 PRO A O 5
ATOM 6090 N N . LEU A 1 22 ? 2.635 -2.144 -22.954 1.00 72.05 22 LEU A N 5
ATOM 6091 C CA . LEU A 1 22 ? 3.088 -2.908 -24.112 1.00 14.11 22 LEU A CA 5
ATOM 6092 C C . LEU A 1 22 ? 3.291 -4.376 -23.750 1.00 40.41 22 LEU A C 5
ATOM 6093 O O . LEU A 1 22 ? 3.842 -4.711 -22.702 1.00 24.33 22 LEU A O 5
ATOM 6109 N N . PRO A 1 23 ? 2.838 -5.273 -24.638 1.00 52.33 23 PRO A N 5
ATOM 6110 C CA . PRO A 1 23 ? 2.961 -6.719 -24.436 1.00 22.33 23 PRO A CA 5
ATOM 6111 C C . PRO A 1 23 ? 4.405 -7.198 -24.541 1.00 70.33 23 PRO A C 5
ATOM 6112 O O . PRO A 1 23 ? 4.762 -8.246 -24.005 1.00 5.03 23 PRO A O 5
ATOM 6123 N N . GLY A 1 24 ? 5.232 -6.423 -25.237 1.00 33.21 24 GLY A N 5
ATOM 6124 C CA . GLY A 1 24 ? 6.628 -6.785 -25.400 1.00 35.43 24 GLY A CA 5
ATOM 6125 C C . GLY A 1 24 ? 7.358 -6.890 -24.075 1.00 75.13 24 GLY A C 5
ATOM 6126 O O . GLY A 1 24 ? 6.735 -6.876 -23.014 1.00 41.20 24 GLY A O 5
ATOM 6130 N N . GLU A 1 25 ? 8.681 -6.997 -24.138 1.00 21.43 25 GLU A N 5
ATOM 6131 C CA . GLU A 1 25 ? 9.496 -7.108 -22.933 1.00 55.32 25 GLU A CA 5
ATOM 6132 C C . GLU A 1 25 ? 9.793 -5.729 -22.349 1.00 72.53 25 GLU A C 5
ATOM 6133 O O . GLU A 1 25 ? 10.313 -5.612 -21.239 1.00 41.01 25 GLU A O 5
ATOM 6145 N N . LEU A 1 26 ? 9.459 -4.689 -23.105 1.00 64.10 26 LEU A N 5
ATOM 6146 C CA . LEU A 1 26 ? 9.690 -3.318 -22.664 1.00 44.21 26 LEU A CA 5
ATOM 6147 C C . LEU A 1 26 ? 8.539 -2.824 -21.794 1.00 73.13 26 LEU A C 5
ATOM 6148 O O . LEU A 1 26 ? 8.741 -2.420 -20.650 1.00 55.52 26 LEU A O 5
ATOM 6164 N N . GLY A 1 27 ? 7.329 -2.862 -22.345 1.00 61.51 27 GLY A N 5
ATOM 6165 C CA . GLY A 1 27 ? 6.163 -2.418 -21.605 1.00 35.21 27 GLY A CA 5
ATOM 6166 C C . GLY A 1 27 ? 6.038 -3.098 -20.256 1.00 61.51 27 GLY A C 5
ATOM 6167 O O . GLY A 1 27 ? 5.679 -2.465 -19.263 1.00 42.02 27 GLY A O 5
ATOM 6171 N N . LYS A 1 28 ? 6.334 -4.393 -20.219 1.00 33.33 28 LYS A N 5
ATOM 6172 C CA . LYS A 1 28 ? 6.253 -5.162 -18.982 1.00 41.32 28 LYS A CA 5
ATOM 6173 C C . LYS A 1 28 ? 7.320 -4.709 -17.990 1.00 73.30 28 LYS A C 5
ATOM 6174 O O . LYS A 1 28 ? 7.177 -4.899 -16.782 1.00 4.00 28 LYS A O 5
ATOM 6193 N N . ARG A 1 29 ? 8.387 -4.110 -18.508 1.00 13.42 29 ARG A N 5
ATOM 6194 C CA . ARG A 1 29 ? 9.477 -3.630 -17.667 1.00 32.02 29 ARG A CA 5
ATOM 6195 C C . ARG A 1 29 ? 9.242 -2.182 -17.246 1.00 22.34 29 ARG A C 5
ATOM 6196 O O . ARG A 1 29 ? 9.826 -1.706 -16.271 1.00 54.42 29 ARG A O 5
ATOM 6217 N N . LEU A 1 30 ? 8.385 -1.488 -17.986 1.00 2.11 30 LEU A N 5
ATOM 6218 C CA . LEU A 1 30 ? 8.073 -0.094 -17.690 1.00 42.20 30 LEU A CA 5
ATOM 6219 C C . LEU A 1 30 ? 7.220 0.018 -16.431 1.00 33.32 30 LEU A C 5
ATOM 6220 O O . LEU A 1 30 ? 7.491 0.840 -15.556 1.00 15.42 30 LEU A O 5
ATOM 6236 N N . TYR A 1 31 ? 6.189 -0.816 -16.345 1.00 64.42 31 TYR A N 5
ATOM 6237 C CA . TYR A 1 31 ? 5.296 -0.812 -15.193 1.00 52.50 31 TYR A CA 5
ATOM 6238 C C . TYR A 1 31 ? 5.952 -1.485 -13.992 1.00 3.55 31 TYR A C 5
ATOM 6239 O O . TYR A 1 31 ? 5.544 -1.274 -12.850 1.00 24.52 31 TYR A O 5
ATOM 6257 N N . GLU A 1 32 ? 6.972 -2.294 -14.259 1.00 63.11 32 GLU A N 5
ATOM 6258 C CA . GLU A 1 32 ? 7.686 -2.998 -13.200 1.00 72.43 32 GLU A CA 5
ATOM 6259 C C . GLU A 1 32 ? 8.865 -2.171 -12.695 1.00 73.43 32 GLU A C 5
ATOM 6260 O O . GLU A 1 32 ? 9.595 -2.594 -11.799 1.00 71.52 32 GLU A O 5
ATOM 6272 N N . SER A 1 33 ? 9.044 -0.990 -13.278 1.00 30.22 33 SER A N 5
ATOM 6273 C CA . SER A 1 33 ? 10.136 -0.105 -12.891 1.00 2.02 33 SER A CA 5
ATOM 6274 C C . SER A 1 33 ? 9.607 1.270 -12.496 1.00 10.40 33 SER A C 5
ATOM 6275 O O . SER A 1 33 ? 10.082 1.880 -11.538 1.00 23.33 33 SER A O 5
ATOM 6283 N N . VAL A 1 34 ? 8.619 1.754 -13.242 1.00 71.03 34 VAL A N 5
ATOM 6284 C CA . VAL A 1 34 ? 8.023 3.057 -12.971 1.00 70.30 34 VAL A CA 5
ATOM 6285 C C . VAL A 1 34 ? 7.206 3.030 -11.684 1.00 60.01 34 VAL A C 5
ATOM 6286 O O . VAL A 1 34 ? 6.763 1.971 -11.240 1.00 54.01 34 VAL A O 5
ATOM 6299 N N . SER A 1 35 ? 7.010 4.203 -11.090 1.00 23.45 35 SER A N 5
ATOM 6300 C CA . SER A 1 35 ? 6.249 4.314 -9.851 1.00 30.22 35 SER A CA 5
ATOM 6301 C C . SER A 1 35 ? 5.155 5.369 -9.979 1.00 12.43 35 SER A C 5
ATOM 6302 O O . SER A 1 35 ? 4.979 5.974 -11.037 1.00 3.23 35 SER A O 5
ATOM 6310 N N . LYS A 1 36 ? 4.421 5.586 -8.893 1.00 33.24 36 LYS A N 5
ATOM 6311 C CA . LYS A 1 36 ? 3.344 6.569 -8.880 1.00 34.41 36 LYS A CA 5
ATOM 6312 C C . LYS A 1 36 ? 3.897 7.980 -8.714 1.00 41.33 36 LYS A C 5
ATOM 6313 O O . LYS A 1 36 ? 3.225 8.961 -9.033 1.00 31.35 36 LYS A O 5
ATOM 6332 N N . GLN A 1 37 ? 5.126 8.075 -8.216 1.00 73.32 37 GLN A N 5
ATOM 6333 C CA . GLN A 1 37 ? 5.769 9.367 -8.010 1.00 14.12 37 GLN A CA 5
ATOM 6334 C C . GLN A 1 37 ? 6.480 9.829 -9.277 1.00 4.51 37 GLN A C 5
ATOM 6335 O O . GLN A 1 37 ? 6.343 10.979 -9.693 1.00 51.32 37 GLN A O 5
ATOM 6349 N N . ALA A 1 38 ? 7.242 8.926 -9.885 1.00 74.24 38 ALA A N 5
ATOM 6350 C CA . ALA A 1 38 ? 7.974 9.241 -11.106 1.00 33.22 38 ALA A CA 5
ATOM 6351 C C . ALA A 1 38 ? 7.034 9.324 -12.304 1.00 13.43 38 ALA A C 5
ATOM 6352 O O . ALA A 1 38 ? 7.373 9.913 -13.330 1.00 55.33 38 ALA A O 5
ATOM 6359 N N . TRP A 1 39 ? 5.853 8.732 -12.166 1.00 24.42 39 TRP A N 5
ATOM 6360 C CA . TRP A 1 39 ? 4.865 8.739 -13.238 1.00 73.11 39 TRP A CA 5
ATOM 6361 C C . TRP A 1 39 ? 4.623 10.156 -13.746 1.00 41.01 39 TRP A C 5
ATOM 6362 O O . TRP A 1 39 ? 4.353 10.362 -14.929 1.00 1.41 39 TRP A O 5
ATOM 6383 N N . GLN A 1 40 ? 4.722 11.128 -12.845 1.00 43.11 40 GLN A N 5
ATOM 6384 C CA . GLN A 1 40 ? 4.514 12.526 -13.204 1.00 74.21 40 GLN A CA 5
ATOM 6385 C C . GLN A 1 40 ? 5.613 13.018 -14.140 1.00 21.43 40 GLN A C 5
ATOM 6386 O O . GLN A 1 40 ? 5.335 13.582 -15.198 1.00 13.02 40 GLN A O 5
ATOM 6400 N N . ASP A 1 41 ? 6.862 12.800 -13.743 1.00 31.14 41 ASP A N 5
ATOM 6401 C CA . ASP A 1 41 ? 8.004 13.220 -14.546 1.00 50.41 41 ASP A CA 5
ATOM 6402 C C . ASP A 1 41 ? 8.135 12.358 -15.798 1.00 12.03 41 ASP A C 5
ATOM 6403 O O . ASP A 1 41 ? 8.780 12.751 -16.769 1.00 41.34 41 ASP A O 5
ATOM 6412 N N . TRP A 1 42 ? 7.520 11.182 -15.766 1.00 33.52 42 TRP A N 5
ATOM 6413 C CA . TRP A 1 42 ? 7.569 10.263 -16.898 1.00 34.24 42 TRP A CA 5
ATOM 6414 C C . TRP A 1 42 ? 6.496 10.608 -17.925 1.00 63.53 42 TRP A C 5
ATOM 6415 O O . TRP A 1 42 ? 6.736 10.546 -19.132 1.00 2.41 42 TRP A O 5
ATOM 6436 N N . LEU A 1 43 ? 5.314 10.970 -17.441 1.00 34.11 43 LEU A N 5
ATOM 6437 C CA . LEU A 1 43 ? 4.204 11.325 -18.318 1.00 53.04 43 LEU A CA 5
ATOM 6438 C C . LEU A 1 43 ? 4.369 12.742 -18.859 1.00 71.43 43 LEU A C 5
ATOM 6439 O O . LEU A 1 43 ? 3.767 13.106 -19.870 1.00 2.33 43 LEU A O 5
ATOM 6455 N N . LYS A 1 44 ? 5.190 13.536 -18.181 1.00 41.23 44 LYS A N 5
ATOM 6456 C CA . LYS A 1 44 ? 5.439 14.912 -18.595 1.00 14.24 44 LYS A CA 5
ATOM 6457 C C . LYS A 1 44 ? 6.058 14.959 -19.988 1.00 31.52 44 LYS A C 5
ATOM 6458 O O . LYS A 1 44 ? 5.494 15.552 -20.907 1.00 64.41 44 LYS A O 5
ATOM 6477 N N . GLN A 1 45 ? 7.219 14.328 -20.136 1.00 14.23 45 GLN A N 5
ATOM 6478 C CA . GLN A 1 45 ? 7.913 14.298 -21.418 1.00 32.34 45 GLN A CA 5
ATOM 6479 C C . GLN A 1 45 ? 7.110 13.518 -22.453 1.00 74.42 45 GLN A C 5
ATOM 6480 O O . GLN A 1 45 ? 7.165 13.814 -23.646 1.00 61.13 45 GLN A O 5
ATOM 6494 N N . GLN A 1 46 ? 6.365 12.520 -21.988 1.00 74.01 46 GLN A N 5
ATOM 6495 C CA . GLN A 1 46 ? 5.551 11.697 -22.875 1.00 61.11 46 GLN A CA 5
ATOM 6496 C C . GLN A 1 46 ? 4.655 12.564 -23.753 1.00 45.34 46 GLN A C 5
ATOM 6497 O O . GLN A 1 46 ? 4.415 12.247 -24.919 1.00 1.21 46 GLN A O 5
ATOM 6511 N N . THR A 1 47 ? 4.163 13.661 -23.187 1.00 12.52 47 THR A N 5
ATOM 6512 C CA . THR A 1 47 ? 3.292 14.574 -23.917 1.00 44.03 47 THR A CA 5
ATOM 6513 C C . THR A 1 47 ? 4.102 15.641 -24.646 1.00 73.42 47 THR A C 5
ATOM 6514 O O . THR A 1 47 ? 3.667 16.173 -25.667 1.00 64.43 47 THR A O 5
ATOM 6525 N N . MET A 1 48 ? 5.281 15.948 -24.115 1.00 74.02 48 MET A N 5
ATOM 6526 C CA . MET A 1 48 ? 6.152 16.951 -24.718 1.00 34.43 48 MET A CA 5
ATOM 6527 C C . MET A 1 48 ? 6.629 16.499 -26.094 1.00 51.54 48 MET A C 5
ATOM 6528 O O . MET A 1 48 ? 6.740 17.306 -27.019 1.00 70.31 48 MET A O 5
ATOM 6542 N N . LEU A 1 49 ? 6.910 15.208 -26.224 1.00 61.31 49 LEU A N 5
ATOM 6543 C CA . LEU A 1 49 ? 7.376 14.649 -27.489 1.00 10.33 49 LEU A CA 5
ATOM 6544 C C . LEU A 1 49 ? 6.253 14.628 -28.521 1.00 22.51 49 LEU A C 5
ATOM 6545 O O . LEU A 1 49 ? 6.472 14.921 -29.697 1.00 21.23 49 LEU A O 5
ATOM 6561 N N . ILE A 1 50 ? 5.051 14.280 -28.073 1.00 4.51 50 ILE A N 5
ATOM 6562 C CA . ILE A 1 50 ? 3.894 14.224 -28.957 1.00 40.12 50 ILE A CA 5
ATOM 6563 C C . ILE A 1 50 ? 3.503 15.617 -29.440 1.00 33.32 50 ILE A C 5
ATOM 6564 O O . ILE A 1 50 ? 2.996 15.781 -30.549 1.00 32.53 50 ILE A O 5
ATOM 6580 N N . ASN A 1 51 ? 3.743 16.618 -28.599 1.00 65.33 51 ASN A N 5
ATOM 6581 C CA . ASN A 1 51 ? 3.417 17.998 -28.941 1.00 23.44 51 ASN A CA 5
ATOM 6582 C C . ASN A 1 51 ? 4.572 18.661 -29.685 1.00 52.14 51 ASN A C 5
ATOM 6583 O O . ASN A 1 51 ? 4.367 19.589 -30.467 1.00 12.33 51 ASN A O 5
ATOM 6594 N N . GLU A 1 52 ? 5.785 18.177 -29.437 1.00 51.42 52 GLU A N 5
ATOM 6595 C CA . GLU A 1 52 ? 6.972 18.724 -30.084 1.00 53.24 52 GLU A CA 5
ATOM 6596 C C . GLU A 1 52 ? 7.186 18.089 -31.455 1.00 75.52 52 GLU A C 5
ATOM 6597 O O . GLU A 1 52 ? 7.790 18.689 -32.342 1.00 5.31 52 GLU A O 5
ATOM 6609 N N . ASN A 1 53 ? 6.685 16.869 -31.620 1.00 34.52 53 ASN A N 5
ATOM 6610 C CA . ASN A 1 53 ? 6.821 16.150 -32.882 1.00 23.05 53 ASN A CA 5
ATOM 6611 C C . ASN A 1 53 ? 5.477 16.043 -33.595 1.00 20.10 53 ASN A C 5
ATOM 6612 O O . ASN A 1 53 ? 5.418 15.749 -34.789 1.00 42.21 53 ASN A O 5
ATOM 6623 N N . ARG A 1 54 ? 4.400 16.284 -32.855 1.00 33.30 54 ARG A N 5
ATOM 6624 C CA . ARG A 1 54 ? 3.056 16.214 -33.416 1.00 70.13 54 ARG A CA 5
ATOM 6625 C C . ARG A 1 54 ? 2.738 14.799 -33.891 1.00 50.00 54 ARG A C 5
ATOM 6626 O O . ARG A 1 54 ? 2.207 14.604 -34.985 1.00 41.43 54 ARG A O 5
ATOM 6647 N N . LEU A 1 55 ? 3.066 13.815 -33.062 1.00 23.43 55 LEU A N 5
ATOM 6648 C CA . LEU A 1 55 ? 2.816 12.417 -33.396 1.00 63.23 55 LEU A CA 5
ATOM 6649 C C . LEU A 1 55 ? 1.332 12.086 -33.280 1.00 11.15 55 LEU A C 5
ATOM 6650 O O . LEU A 1 55 ? 0.544 12.891 -32.786 1.00 54.31 55 LEU A O 5
ATOM 6666 N N . ASN A 1 56 ? 0.959 10.895 -33.735 1.00 72.43 56 ASN A N 5
ATOM 6667 C CA . ASN A 1 56 ? -0.431 10.456 -33.680 1.00 51.34 56 ASN A CA 5
ATOM 6668 C C . ASN A 1 56 ? -0.636 9.437 -32.564 1.00 15.45 56 ASN A C 5
ATOM 6669 O O . ASN A 1 56 ? -0.427 8.240 -32.756 1.00 13.11 56 ASN A O 5
ATOM 6680 N N . MET A 1 57 ? -1.048 9.922 -31.396 1.00 62.13 57 MET A N 5
ATOM 6681 C CA . MET A 1 57 ? -1.283 9.053 -30.249 1.00 54.10 57 MET A CA 5
ATOM 6682 C C . MET A 1 57 ? -2.314 7.979 -30.583 1.00 23.11 57 MET A C 5
ATOM 6683 O O . MET A 1 57 ? -2.324 6.907 -29.979 1.00 60.32 57 MET A O 5
ATOM 6697 N N . ALA A 1 58 ? -3.179 8.275 -31.548 1.00 23.54 58 ALA A N 5
ATOM 6698 C CA . ALA A 1 58 ? -4.212 7.333 -31.962 1.00 45.32 58 ALA A CA 5
ATOM 6699 C C . ALA A 1 58 ? -3.615 5.965 -32.272 1.00 64.33 58 ALA A C 5
ATOM 6700 O O . ALA A 1 58 ? -4.274 4.938 -32.110 1.00 31.03 58 ALA A O 5
ATOM 6707 N N . ASP A 1 59 ? -2.364 5.958 -32.720 1.00 61.20 59 ASP A N 5
ATOM 6708 C CA . ASP A 1 59 ? -1.678 4.715 -33.053 1.00 22.23 59 ASP A CA 5
ATOM 6709 C C . ASP A 1 59 ? -0.474 4.498 -32.141 1.00 31.40 59 ASP A C 5
ATOM 6710 O O . ASP A 1 59 ? 0.045 5.429 -31.525 1.00 32.42 59 ASP A O 5
ATOM 6719 N N . PRO A 1 60 ? -0.019 3.239 -32.051 1.00 10.11 60 PRO A N 5
ATOM 6720 C CA . PRO A 1 60 ? 1.128 2.870 -31.216 1.00 41.03 60 PRO A CA 5
ATOM 6721 C C . PRO A 1 60 ? 2.443 3.410 -31.767 1.00 44.20 60 PRO A C 5
ATOM 6722 O O . PRO A 1 60 ? 3.477 3.353 -31.100 1.00 54.01 60 PRO A O 5
ATOM 6733 N N . ARG A 1 61 ? 2.398 3.935 -32.987 1.00 73.23 61 ARG A N 5
ATOM 6734 C CA . ARG A 1 61 ? 3.586 4.485 -33.628 1.00 25.35 61 ARG A CA 5
ATOM 6735 C C . ARG A 1 61 ? 4.205 5.586 -32.771 1.00 61.22 61 ARG A C 5
ATOM 6736 O O . ARG A 1 61 ? 5.424 5.753 -32.743 1.00 51.24 61 ARG A O 5
ATOM 6757 N N . ALA A 1 62 ? 3.356 6.334 -32.074 1.00 71.15 62 ALA A N 5
ATOM 6758 C CA . ALA A 1 62 ? 3.819 7.418 -31.217 1.00 31.55 62 ALA A CA 5
ATOM 6759 C C . ALA A 1 62 ? 4.330 6.882 -29.883 1.00 43.15 62 ALA A C 5
ATOM 6760 O O . ALA A 1 62 ? 5.224 7.466 -29.271 1.00 45.12 62 ALA A O 5
ATOM 6767 N N . ARG A 1 63 ? 3.757 5.768 -29.439 1.00 51.52 63 ARG A N 5
ATOM 6768 C CA . ARG A 1 63 ? 4.154 5.156 -28.177 1.00 71.33 63 ARG A CA 5
ATOM 6769 C C . ARG A 1 63 ? 5.441 4.354 -28.344 1.00 24.33 63 ARG A C 5
ATOM 6770 O O . ARG A 1 63 ? 6.193 4.163 -27.388 1.00 15.54 63 ARG A O 5
ATOM 6791 N N . GLN A 1 64 ? 5.688 3.886 -29.563 1.00 40.42 64 GLN A N 5
ATOM 6792 C CA . GLN A 1 64 ? 6.884 3.104 -29.854 1.00 13.23 64 GLN A CA 5
ATOM 6793 C C . GLN A 1 64 ? 8.112 4.003 -29.951 1.00 0.05 64 GLN A C 5
ATOM 6794 O O . GLN A 1 64 ? 9.235 3.565 -29.699 1.00 42.53 64 GLN A O 5
ATOM 6808 N N . TYR A 1 65 ? 7.891 5.261 -30.317 1.00 21.45 65 TYR A N 5
ATOM 6809 C CA . TYR A 1 65 ? 8.980 6.221 -30.449 1.00 65.44 65 TYR A CA 5
ATOM 6810 C C . TYR A 1 65 ? 9.411 6.748 -29.084 1.00 42.33 65 TYR A C 5
ATOM 6811 O O . TYR A 1 65 ? 10.602 6.919 -28.819 1.00 32.14 65 TYR A O 5
ATOM 6829 N N . LEU A 1 66 ? 8.434 7.005 -28.221 1.00 62.55 66 LEU A N 5
ATOM 6830 C CA . LEU A 1 66 ? 8.710 7.512 -26.882 1.00 0.30 66 LEU A CA 5
ATOM 6831 C C . LEU A 1 66 ? 9.399 6.452 -26.029 1.00 10.11 66 LEU A C 5
ATOM 6832 O O . LEU A 1 66 ? 10.146 6.774 -25.105 1.00 72.22 66 LEU A O 5
ATOM 6848 N N . MET A 1 67 ? 9.144 5.187 -26.346 1.00 41.05 67 MET A N 5
ATOM 6849 C CA . MET A 1 67 ? 9.743 4.079 -25.611 1.00 11.32 67 MET A CA 5
ATOM 6850 C C . MET A 1 67 ? 11.265 4.169 -25.637 1.00 4.31 67 MET A C 5
ATOM 6851 O O . MET A 1 67 ? 11.945 3.631 -24.762 1.00 54.12 67 MET A O 5
ATOM 6865 N N . LYS A 1 68 ? 11.796 4.852 -26.645 1.00 41.54 68 LYS A N 5
ATOM 6866 C CA . LYS A 1 68 ? 13.238 5.014 -26.786 1.00 4.35 68 LYS A CA 5
ATOM 6867 C C . LYS A 1 68 ? 13.777 6.003 -25.757 1.00 44.30 68 LYS A C 5
ATOM 6868 O O . LYS A 1 68 ? 14.971 6.010 -25.456 1.00 53.34 68 LYS A O 5
ATOM 6887 N N . GLN A 1 69 ? 12.890 6.835 -25.221 1.00 1.01 69 GLN A N 5
ATOM 6888 C CA . GLN A 1 69 ? 13.278 7.827 -24.225 1.00 43.34 69 GLN A CA 5
ATOM 6889 C C . GLN A 1 69 ? 13.167 7.256 -22.816 1.00 13.44 69 GLN A C 5
ATOM 6890 O O . GLN A 1 69 ? 13.850 7.707 -21.895 1.00 54.32 69 GLN A O 5
ATOM 6904 N N . THR A 1 70 ? 12.301 6.261 -22.652 1.00 55.21 70 THR A N 5
ATOM 6905 C CA . THR A 1 70 ? 12.098 5.630 -21.354 1.00 61.54 70 THR A CA 5
ATOM 6906 C C . THR A 1 70 ? 13.046 4.451 -21.162 1.00 41.44 70 THR A C 5
ATOM 6907 O O . THR A 1 70 ? 13.530 4.207 -20.058 1.00 30.41 70 THR A O 5
ATOM 6918 N N . GLU A 1 71 ? 13.308 3.726 -22.245 1.00 74.50 71 GLU A N 5
ATOM 6919 C CA . GLU A 1 71 ? 14.199 2.572 -22.194 1.00 13.41 71 GLU A CA 5
ATOM 6920 C C . GLU A 1 71 ? 15.653 3.014 -22.057 1.00 51.25 71 GLU A C 5
ATOM 6921 O O . GLU A 1 71 ? 16.345 2.629 -21.115 1.00 64.33 71 GLU A O 5
ATOM 6933 N N . LYS A 1 72 ? 16.110 3.825 -23.005 1.00 50.44 72 LYS A N 5
ATOM 6934 C CA . LYS A 1 72 ? 17.481 4.322 -22.993 1.00 31.50 72 LYS A CA 5
ATOM 6935 C C . LYS A 1 72 ? 17.767 5.098 -21.712 1.00 12.32 72 LYS A C 5
ATOM 6936 O O . LYS A 1 72 ? 18.924 5.320 -21.354 1.00 31.54 72 LYS A O 5
ATOM 6955 N N . TYR A 1 73 ? 16.706 5.508 -21.025 1.00 43.51 73 TYR A N 5
ATOM 6956 C CA . TYR A 1 73 ? 16.844 6.261 -19.784 1.00 12.30 73 TYR A CA 5
ATOM 6957 C C . TYR A 1 73 ? 17.436 5.390 -18.681 1.00 21.32 73 TYR A C 5
ATOM 6958 O O . TYR A 1 73 ? 18.594 5.554 -18.298 1.00 5.53 73 TYR A O 5
ATOM 6976 N N . PHE A 1 74 ? 16.632 4.461 -18.174 1.00 62.42 74 PHE A N 5
ATOM 6977 C CA . PHE A 1 74 ? 17.075 3.562 -17.115 1.00 31.24 74 PHE A CA 5
ATOM 6978 C C . PHE A 1 74 ? 17.615 2.259 -17.697 1.00 3.01 74 PHE A C 5
ATOM 6979 O O . PHE A 1 74 ? 18.702 1.808 -17.335 1.00 62.11 74 PHE A O 5
ATOM 6996 N N . PHE A 1 75 ? 16.848 1.659 -18.601 1.00 31.23 75 PHE A N 5
ATOM 6997 C CA . PHE A 1 75 ? 17.248 0.407 -19.233 1.00 33.13 75 PHE A CA 5
ATOM 6998 C C . PHE A 1 75 ? 18.437 0.623 -20.164 1.00 55.45 75 PHE A C 5
ATOM 6999 O O . PHE A 1 75 ? 19.009 -0.330 -20.691 1.00 35.23 75 PHE A O 5
ATOM 7016 N N . GLY A 1 76 ? 18.802 1.886 -20.364 1.00 4.11 76 GLY A N 5
ATOM 7017 C CA . GLY A 1 76 ? 19.920 2.206 -21.232 1.00 42.14 76 GLY A CA 5
ATOM 7018 C C . GLY A 1 76 ? 21.073 2.845 -20.483 1.00 34.53 76 GLY A C 5
ATOM 7019 O O . GLY A 1 76 ? 21.814 2.163 -19.776 1.00 45.11 76 GLY A O 5
ATOM 7023 N N . GLU A 1 77 ? 21.224 4.156 -20.638 1.00 53.13 77 GLU A N 5
ATOM 7024 C CA . GLU A 1 77 ? 22.296 4.885 -19.972 1.00 4.23 77 GLU A CA 5
ATOM 7025 C C . GLU A 1 77 ? 22.337 4.553 -18.483 1.00 14.01 77 GLU A C 5
ATOM 7026 O O . GLU A 1 77 ? 23.403 4.523 -17.871 1.00 4.30 77 GLU A O 5
ATOM 7038 N N . GLY A 1 78 ? 21.165 4.304 -17.906 1.00 13.20 78 GLY A N 5
ATOM 7039 C CA . GLY A 1 78 ? 21.087 3.978 -16.494 1.00 3.30 78 GLY A CA 5
ATOM 7040 C C . GLY A 1 78 ? 20.309 5.011 -15.702 1.00 64.24 78 GLY A C 5
ATOM 7041 O O . GLY A 1 78 ? 19.384 4.670 -14.966 1.00 3.20 78 GLY A O 5
ATOM 7045 N N . ALA A 1 79 ? 20.686 6.276 -15.853 1.00 2.41 79 ALA A N 5
ATOM 7046 C CA . ALA A 1 79 ? 20.017 7.362 -15.146 1.00 61.35 79 ALA A CA 5
ATOM 7047 C C . ALA A 1 79 ? 20.483 8.720 -15.660 1.00 13.12 79 ALA A C 5
ATOM 7048 O O . ALA A 1 79 ? 21.421 8.807 -16.452 1.00 22.41 79 ALA A O 5
ATOM 7055 N N . ASP A 1 80 ? 19.821 9.778 -15.204 1.00 75.15 80 ASP A N 5
ATOM 7056 C CA . ASP A 1 80 ? 20.167 11.133 -15.618 1.00 20.23 80 ASP A CA 5
ATOM 7057 C C . ASP A 1 80 ? 20.484 12.006 -14.407 1.00 74.24 80 ASP A C 5
ATOM 7058 O O . ASP A 1 80 ? 20.344 13.227 -14.459 1.00 0.44 80 ASP A O 5
ATOM 7067 N N . GLN A 1 81 ? 20.909 11.370 -13.321 1.00 21.04 81 GLN A N 5
ATOM 7068 C CA . GLN A 1 81 ? 21.243 12.089 -12.097 1.00 44.31 81 GLN A CA 5
ATOM 7069 C C . GLN A 1 81 ? 22.247 11.303 -11.260 1.00 71.21 81 GLN A C 5
ATOM 7070 O O . GLN A 1 81 ? 22.350 10.083 -11.382 1.00 31.53 81 GLN A O 5
ATOM 7084 N N . ALA A 1 82 ? 22.985 12.010 -10.411 1.00 50.20 82 ALA A N 5
ATOM 7085 C CA . ALA A 1 82 ? 23.979 11.378 -9.553 1.00 21.12 82 ALA A CA 5
ATOM 7086 C C . ALA A 1 82 ? 23.562 11.445 -8.088 1.00 1.34 82 ALA A C 5
ATOM 7087 O O . ALA A 1 82 ? 24.406 11.523 -7.195 1.00 22.50 82 ALA A O 5
ATOM 7094 N N . SER A 1 83 ? 22.255 11.416 -7.847 1.00 41.41 83 SER A N 5
ATOM 7095 C CA . SER A 1 83 ? 21.726 11.479 -6.490 1.00 21.13 83 SER A CA 5
ATOM 7096 C C . SER A 1 83 ? 20.212 11.290 -6.488 1.00 1.44 83 SER A C 5
ATOM 7097 O O . SER A 1 83 ? 19.586 11.192 -7.542 1.00 11.21 83 SER A O 5
ATOM 7105 N N . GLY A 1 84 ? 19.630 11.241 -5.293 1.00 72.42 84 GLY A N 5
ATOM 7106 C CA . GLY A 1 84 ? 18.194 11.064 -5.175 1.00 23.24 84 GLY A CA 5
ATOM 7107 C C . GLY A 1 84 ? 17.601 11.881 -4.044 1.00 30.31 84 GLY A C 5
ATOM 7108 O O . GLY A 1 84 ? 18.230 12.058 -3.000 1.00 72.23 84 GLY A O 5
ATOM 7112 N N . TYR A 1 85 ? 16.388 12.381 -4.251 1.00 41.12 85 TYR A N 5
ATOM 7113 C CA . TYR A 1 85 ? 15.711 13.188 -3.242 1.00 64.43 85 TYR A CA 5
ATOM 7114 C C . TYR A 1 85 ? 14.320 12.636 -2.947 1.00 22.41 85 TYR A C 5
ATOM 7115 O O . TYR A 1 85 ? 13.884 11.660 -3.558 1.00 32.12 85 TYR A O 5
ATOM 7133 N N . VAL A 1 86 ? 13.627 13.268 -2.005 1.00 44.22 86 VAL A N 5
ATOM 7134 C CA . VAL A 1 86 ? 12.285 12.843 -1.628 1.00 54.23 86 VAL A CA 5
ATOM 7135 C C . VAL A 1 86 ? 12.296 11.432 -1.051 1.00 44.14 86 VAL A C 5
ATOM 7136 O O . VAL A 1 86 ? 11.821 10.478 -1.668 1.00 51.50 86 VAL A O 5
ATOM 7149 N N . PRO A 1 87 ? 12.852 11.293 0.161 1.00 4.44 87 PRO A N 5
ATOM 7150 C CA . PRO A 1 87 ? 12.939 10.002 0.850 1.00 51.04 87 PRO A CA 5
ATOM 7151 C C . PRO A 1 87 ? 11.575 9.498 1.309 1.00 22.51 87 PRO A C 5
ATOM 7152 O O . PRO A 1 87 ? 10.583 10.227 1.305 1.00 22.40 87 PRO A O 5
ATOM 7163 N N . PRO A 1 88 ? 11.522 8.220 1.716 1.00 41.53 88 PRO A N 5
ATOM 7164 C CA . PRO A 1 88 ? 10.285 7.591 2.187 1.00 61.41 88 PRO A CA 5
ATOM 7165 C C . PRO A 1 88 ? 9.831 8.141 3.535 1.00 42.05 88 PRO A C 5
ATOM 7166 O O . PRO A 1 88 ? 10.434 9.070 4.071 1.00 21.00 88 PRO A O 5
ATOM 7177 N N . ALA A 1 89 ? 8.765 7.561 4.077 1.00 40.45 89 ALA A N 5
ATOM 7178 C CA . ALA A 1 89 ? 8.232 7.993 5.363 1.00 63.31 89 ALA A CA 5
ATOM 7179 C C . ALA A 1 89 ? 7.228 6.983 5.908 1.00 62.43 89 ALA A C 5
ATOM 7180 O O . ALA A 1 89 ? 6.797 6.077 5.195 1.00 62.22 89 ALA A O 5
ATOM 7187 N N . GLN A 1 90 ? 6.861 7.145 7.175 1.00 71.22 90 GLN A N 5
ATOM 7188 C CA . GLN A 1 90 ? 5.908 6.245 7.815 1.00 43.15 90 GLN A CA 5
ATOM 7189 C C . GLN A 1 90 ? 4.575 6.946 8.055 1.00 21.33 90 GLN A C 5
ATOM 7190 O O . GLN A 1 90 ? 4.534 8.065 8.563 1.00 13.41 90 GLN A O 5
ATOM 7204 N N . GLY A 1 91 ? 3.486 6.278 7.686 1.00 0.03 91 GLY A N 5
ATOM 7205 C CA . GLY A 1 91 ? 2.166 6.853 7.870 1.00 60.53 91 GLY A CA 5
ATOM 7206 C C . GLY A 1 91 ? 1.145 5.827 8.321 1.00 50.12 91 GLY A C 5
ATOM 7207 O O . GLY A 1 91 ? 1.450 4.638 8.416 1.00 12.32 91 GLY A O 5
ATOM 7211 N N . MET A 1 1 ? -3.785 7.095 0.833 1.00 42.05 1 MET A N 6
ATOM 7212 C CA . MET A 1 1 ? -2.440 6.545 0.710 1.00 23.05 1 MET A CA 6
ATOM 7213 C C . MET A 1 1 ? -2.338 5.621 -0.499 1.00 42.21 1 MET A C 6
ATOM 7214 O O . MET A 1 1 ? -3.088 4.653 -0.617 1.00 53.13 1 MET A O 6
ATOM 7228 N N . ALA A 1 2 ? -1.405 5.927 -1.395 1.00 11.40 2 ALA A N 6
ATOM 7229 C CA . ALA A 1 2 ? -1.205 5.123 -2.594 1.00 44.42 2 ALA A CA 6
ATOM 7230 C C . ALA A 1 2 ? -0.129 4.066 -2.373 1.00 24.15 2 ALA A C 6
ATOM 7231 O O . ALA A 1 2 ? -0.431 2.883 -2.215 1.00 22.13 2 ALA A O 6
ATOM 7238 N N . ARG A 1 3 ? 1.128 4.500 -2.363 1.00 34.54 3 ARG A N 6
ATOM 7239 C CA . ARG A 1 3 ? 2.249 3.589 -2.162 1.00 54.22 3 ARG A CA 6
ATOM 7240 C C . ARG A 1 3 ? 3.454 4.329 -1.590 1.00 44.15 3 ARG A C 6
ATOM 7241 O O . ARG A 1 3 ? 3.352 5.490 -1.194 1.00 61.34 3 ARG A O 6
ATOM 7262 N N . MET A 1 4 ? 4.595 3.649 -1.551 1.00 23.34 4 MET A N 6
ATOM 7263 C CA . MET A 1 4 ? 5.821 4.242 -1.028 1.00 13.00 4 MET A CA 6
ATOM 7264 C C . MET A 1 4 ? 7.012 3.903 -1.918 1.00 72.24 4 MET A C 6
ATOM 7265 O O . MET A 1 4 ? 7.571 2.809 -1.833 1.00 33.12 4 MET A O 6
ATOM 7279 N N . ILE A 1 5 ? 7.394 4.846 -2.772 1.00 4.50 5 ILE A N 6
ATOM 7280 C CA . ILE A 1 5 ? 8.519 4.647 -3.677 1.00 24.31 5 ILE A CA 6
ATOM 7281 C C . ILE A 1 5 ? 9.415 5.880 -3.722 1.00 14.32 5 ILE A C 6
ATOM 7282 O O . ILE A 1 5 ? 9.066 6.933 -3.187 1.00 2.42 5 ILE A O 6
ATOM 7298 N N . HIS A 1 6 ? 10.570 5.744 -4.365 1.00 73.53 6 HIS A N 6
ATOM 7299 C CA . HIS A 1 6 ? 11.515 6.848 -4.483 1.00 10.23 6 HIS A CA 6
ATOM 7300 C C . HIS A 1 6 ? 11.398 7.521 -5.847 1.00 55.00 6 HIS A C 6
ATOM 7301 O O . HIS A 1 6 ? 11.895 7.006 -6.849 1.00 23.32 6 HIS A O 6
ATOM 7315 N N . CYS A 1 7 ? 10.736 8.673 -5.878 1.00 65.32 7 CYS A N 6
ATOM 7316 C CA . CYS A 1 7 ? 10.552 9.415 -7.120 1.00 43.22 7 CYS A CA 6
ATOM 7317 C C . CYS A 1 7 ? 11.870 9.545 -7.877 1.00 4.15 7 CYS A C 6
ATOM 7318 O O . CYS A 1 7 ? 12.802 10.201 -7.412 1.00 21.13 7 CYS A O 6
ATOM 7326 N N . ALA A 1 8 ? 11.941 8.914 -9.044 1.00 43.10 8 ALA A N 6
ATOM 7327 C CA . ALA A 1 8 ? 13.145 8.959 -9.865 1.00 11.40 8 ALA A CA 6
ATOM 7328 C C . ALA A 1 8 ? 13.233 10.271 -10.638 1.00 72.45 8 ALA A C 6
ATOM 7329 O O . ALA A 1 8 ? 14.196 10.511 -11.366 1.00 63.13 8 ALA A O 6
ATOM 7336 N N . LYS A 1 9 ? 12.221 11.116 -10.477 1.00 52.31 9 LYS A N 6
ATOM 7337 C CA . LYS A 1 9 ? 12.183 12.404 -11.159 1.00 41.35 9 LYS A CA 6
ATOM 7338 C C . LYS A 1 9 ? 12.688 13.518 -10.248 1.00 11.13 9 LYS A C 6
ATOM 7339 O O . LYS A 1 9 ? 13.295 14.485 -10.710 1.00 4.05 9 LYS A O 6
ATOM 7358 N N . LEU A 1 10 ? 12.434 13.376 -8.951 1.00 63.35 10 LEU A N 6
ATOM 7359 C CA . LEU A 1 10 ? 12.865 14.370 -7.974 1.00 74.51 10 LEU A CA 6
ATOM 7360 C C . LEU A 1 10 ? 14.053 13.859 -7.166 1.00 4.21 10 LEU A C 6
ATOM 7361 O O . LEU A 1 10 ? 15.016 14.588 -6.930 1.00 53.51 10 LEU A O 6
ATOM 7377 N N . GLY A 1 11 ? 13.980 12.600 -6.746 1.00 20.25 11 GLY A N 6
ATOM 7378 C CA . GLY A 1 11 ? 15.057 12.013 -5.970 1.00 62.33 11 GLY A CA 6
ATOM 7379 C C . GLY A 1 11 ? 14.699 11.855 -4.506 1.00 14.20 11 GLY A C 6
ATOM 7380 O O . GLY A 1 11 ? 15.570 11.625 -3.667 1.00 35.23 11 GLY A O 6
ATOM 7384 N N . LYS A 1 12 ? 13.413 11.981 -4.197 1.00 14.34 12 LYS A N 6
ATOM 7385 C CA . LYS A 1 12 ? 12.939 11.852 -2.823 1.00 43.25 12 LYS A CA 6
ATOM 7386 C C . LYS A 1 12 ? 11.964 10.687 -2.691 1.00 64.54 12 LYS A C 6
ATOM 7387 O O . LYS A 1 12 ? 11.843 9.862 -3.597 1.00 11.31 12 LYS A O 6
ATOM 7406 N N . GLU A 1 13 ? 11.271 10.626 -1.558 1.00 65.25 13 GLU A N 6
ATOM 7407 C CA . GLU A 1 13 ? 10.307 9.561 -1.310 1.00 31.21 13 GLU A CA 6
ATOM 7408 C C . GLU A 1 13 ? 8.884 10.042 -1.579 1.00 31.03 13 GLU A C 6
ATOM 7409 O O . GLU A 1 13 ? 8.356 10.886 -0.856 1.00 11.15 13 GLU A O 6
ATOM 7421 N N . ALA A 1 14 ? 8.270 9.499 -2.624 1.00 75.44 14 ALA A N 6
ATOM 7422 C CA . ALA A 1 14 ? 6.908 9.871 -2.989 1.00 30.55 14 ALA A CA 6
ATOM 7423 C C . ALA A 1 14 ? 6.036 8.635 -3.188 1.00 1.44 14 ALA A C 6
ATOM 7424 O O . ALA A 1 14 ? 6.534 7.511 -3.211 1.00 65.43 14 ALA A O 6
ATOM 7431 N N . GLU A 1 15 ? 4.732 8.853 -3.329 1.00 44.54 15 GLU A N 6
ATOM 7432 C CA . GLU A 1 15 ? 3.792 7.756 -3.525 1.00 11.43 15 GLU A CA 6
ATOM 7433 C C . GLU A 1 15 ? 3.826 7.261 -4.967 1.00 65.55 15 GLU A C 6
ATOM 7434 O O . GLU A 1 15 ? 3.835 8.054 -5.908 1.00 31.41 15 GLU A O 6
ATOM 7446 N N . GLY A 1 16 ? 3.847 5.941 -5.134 1.00 0.45 16 GLY A N 6
ATOM 7447 C CA . GLY A 1 16 ? 3.881 5.362 -6.463 1.00 63.54 16 GLY A CA 6
ATOM 7448 C C . GLY A 1 16 ? 2.564 4.719 -6.850 1.00 30.22 16 GLY A C 6
ATOM 7449 O O . GLY A 1 16 ? 1.708 4.479 -5.997 1.00 52.23 16 GLY A O 6
ATOM 7453 N N . LEU A 1 17 ? 2.399 4.440 -8.138 1.00 41.11 17 LEU A N 6
ATOM 7454 C CA . LEU A 1 17 ? 1.175 3.822 -8.637 1.00 1.53 17 LEU A CA 6
ATOM 7455 C C . LEU A 1 17 ? 1.076 2.369 -8.186 1.00 63.53 17 LEU A C 6
ATOM 7456 O O . LEU A 1 17 ? 1.876 1.904 -7.374 1.00 4.20 17 LEU A O 6
ATOM 7472 N N . ASP A 1 18 ? 0.092 1.655 -8.721 1.00 35.24 18 ASP A N 6
ATOM 7473 C CA . ASP A 1 18 ? -0.110 0.252 -8.376 1.00 51.13 18 ASP A CA 6
ATOM 7474 C C . ASP A 1 18 ? -0.566 -0.546 -9.594 1.00 31.13 18 ASP A C 6
ATOM 7475 O O . ASP A 1 18 ? -1.273 -1.546 -9.464 1.00 40.24 18 ASP A O 6
ATOM 7484 N N . PHE A 1 19 ? -0.158 -0.097 -10.776 1.00 22.20 19 PHE A N 6
ATOM 7485 C CA . PHE A 1 19 ? -0.526 -0.768 -12.017 1.00 71.32 19 PHE A CA 6
ATOM 7486 C C . PHE A 1 19 ? 0.412 -0.367 -13.152 1.00 4.05 19 PHE A C 6
ATOM 7487 O O . PHE A 1 19 ? 0.974 0.728 -13.168 1.00 44.31 19 PHE A O 6
ATOM 7504 N N . PRO A 1 20 ? 0.587 -1.275 -14.123 1.00 42.13 20 PRO A N 6
ATOM 7505 C CA . PRO A 1 20 ? 1.457 -1.039 -15.280 1.00 33.23 20 PRO A CA 6
ATOM 7506 C C . PRO A 1 20 ? 0.888 0.011 -16.228 1.00 62.31 20 PRO A C 6
ATOM 7507 O O . PRO A 1 20 ? -0.129 -0.201 -16.889 1.00 44.23 20 PRO A O 6
ATOM 7518 N N . PRO A 1 21 ? 1.558 1.170 -16.299 1.00 3.54 21 PRO A N 6
ATOM 7519 C CA . PRO A 1 21 ? 1.138 2.276 -17.165 1.00 0.15 21 PRO A CA 6
ATOM 7520 C C . PRO A 1 21 ? 1.333 1.961 -18.644 1.00 22.44 21 PRO A C 6
ATOM 7521 O O . PRO A 1 21 ? 0.808 2.658 -19.512 1.00 51.23 21 PRO A O 6
ATOM 7532 N N . LEU A 1 22 ? 2.091 0.906 -18.924 1.00 33.13 22 LEU A N 6
ATOM 7533 C CA . LEU A 1 22 ? 2.355 0.497 -20.299 1.00 12.21 22 LEU A CA 6
ATOM 7534 C C . LEU A 1 22 ? 2.299 -1.021 -20.436 1.00 45.10 22 LEU A C 6
ATOM 7535 O O . LEU A 1 22 ? 2.783 -1.764 -19.582 1.00 31.03 22 LEU A O 6
ATOM 7551 N N . PRO A 1 23 ? 1.698 -1.494 -21.538 1.00 21.35 23 PRO A N 6
ATOM 7552 C CA . PRO A 1 23 ? 1.568 -2.928 -21.814 1.00 52.02 23 PRO A CA 6
ATOM 7553 C C . PRO A 1 23 ? 2.906 -3.578 -22.147 1.00 24.22 23 PRO A C 6
ATOM 7554 O O . PRO A 1 23 ? 3.248 -3.756 -23.315 1.00 51.12 23 PRO A O 6
ATOM 7565 N N . GLY A 1 24 ? 3.661 -3.932 -21.111 1.00 1.02 24 GLY A N 6
ATOM 7566 C CA . GLY A 1 24 ? 4.954 -4.559 -21.315 1.00 31.13 24 GLY A CA 6
ATOM 7567 C C . GLY A 1 24 ? 5.736 -4.709 -20.025 1.00 14.34 24 GLY A C 6
ATOM 7568 O O . GLY A 1 24 ? 5.156 -4.730 -18.940 1.00 34.24 24 GLY A O 6
ATOM 7572 N N . GLU A 1 25 ? 7.055 -4.814 -20.143 1.00 25.10 25 GLU A N 6
ATOM 7573 C CA . GLU A 1 25 ? 7.917 -4.965 -18.976 1.00 73.30 25 GLU A CA 6
ATOM 7574 C C . GLU A 1 25 ? 8.358 -3.604 -18.446 1.00 24.33 25 GLU A C 6
ATOM 7575 O O . GLU A 1 25 ? 8.792 -3.483 -17.299 1.00 52.21 25 GLU A O 6
ATOM 7587 N N . LEU A 1 26 ? 8.246 -2.583 -19.288 1.00 31.21 26 LEU A N 6
ATOM 7588 C CA . LEU A 1 26 ? 8.634 -1.230 -18.906 1.00 12.24 26 LEU A CA 6
ATOM 7589 C C . LEU A 1 26 ? 7.696 -0.676 -17.838 1.00 0.23 26 LEU A C 6
ATOM 7590 O O . LEU A 1 26 ? 8.139 -0.216 -16.786 1.00 51.12 26 LEU A O 6
ATOM 7606 N N . GLY A 1 27 ? 6.397 -0.725 -18.115 1.00 35.31 27 GLY A N 6
ATOM 7607 C CA . GLY A 1 27 ? 5.416 -0.227 -17.168 1.00 24.13 27 GLY A CA 6
ATOM 7608 C C . 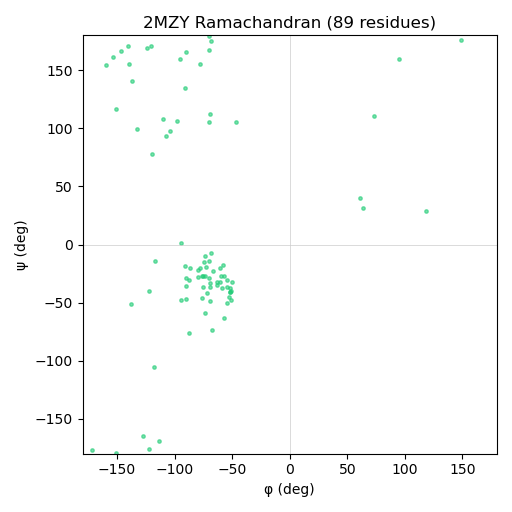GLY A 1 27 ? 5.603 -0.809 -15.780 1.00 40.14 27 GLY A C 6
ATOM 7609 O O . GLY A 1 27 ? 5.451 -0.109 -14.779 1.00 52.33 27 GLY A O 6
ATOM 7613 N N . LYS A 1 28 ? 5.932 -2.095 -15.719 1.00 43.33 28 LYS A N 6
ATOM 7614 C CA . LYS A 1 28 ? 6.140 -2.772 -14.445 1.00 34.21 28 LYS A CA 6
ATOM 7615 C C . LYS A 1 28 ? 7.110 -1.991 -13.565 1.00 0.21 28 LYS A C 6
ATOM 7616 O O . LYS A 1 28 ? 6.975 -1.971 -12.341 1.00 71.04 28 LYS A O 6
ATOM 7635 N N . ARG A 1 29 ? 8.087 -1.347 -14.196 1.00 31.33 29 ARG A N 6
ATOM 7636 C CA . ARG A 1 29 ? 9.079 -0.564 -13.470 1.00 24.24 29 ARG A CA 6
ATOM 7637 C C . ARG A 1 29 ? 8.649 0.896 -13.365 1.00 30.05 29 ARG A C 6
ATOM 7638 O O . ARG A 1 29 ? 9.149 1.643 -12.522 1.00 62.14 29 ARG A O 6
ATOM 7659 N N . LEU A 1 30 ? 7.719 1.297 -14.225 1.00 24.43 30 LEU A N 6
ATOM 7660 C CA . LEU A 1 30 ? 7.221 2.668 -14.230 1.00 24.24 30 LEU A CA 6
ATOM 7661 C C . LEU A 1 30 ? 6.383 2.947 -12.986 1.00 42.12 30 LEU A C 6
ATOM 7662 O O . LEU A 1 30 ? 6.462 4.028 -12.402 1.00 22.13 30 LEU A O 6
ATOM 7678 N N . TYR A 1 31 ? 5.583 1.966 -12.586 1.00 74.52 31 TYR A N 6
ATOM 7679 C CA . TYR A 1 31 ? 4.729 2.105 -11.412 1.00 45.51 31 TYR A CA 6
ATOM 7680 C C . TYR A 1 31 ? 5.533 1.916 -10.129 1.00 41.51 31 TYR A C 6
ATOM 7681 O O . TYR A 1 31 ? 5.102 2.320 -9.050 1.00 4.35 31 TYR A O 6
ATOM 7699 N N . GLU A 1 32 ? 6.704 1.300 -10.257 1.00 71.03 32 GLU A N 6
ATOM 7700 C CA . GLU A 1 32 ? 7.568 1.057 -9.108 1.00 63.03 32 GLU A CA 6
ATOM 7701 C C . GLU A 1 32 ? 8.702 2.077 -9.055 1.00 13.42 32 GLU A C 6
ATOM 7702 O O . GLU A 1 32 ? 9.551 2.032 -8.165 1.00 30.51 32 GLU A O 6
ATOM 7714 N N . SER A 1 33 ? 8.708 2.997 -10.014 1.00 53.22 33 SER A N 6
ATOM 7715 C CA . SER A 1 33 ? 9.738 4.027 -10.080 1.00 25.42 33 SER A CA 6
ATOM 7716 C C . SER A 1 33 ? 9.115 5.419 -10.106 1.00 30.20 33 SER A C 6
ATOM 7717 O O . SER A 1 33 ? 9.603 6.343 -9.455 1.00 20.31 33 SER A O 6
ATOM 7725 N N . VAL A 1 34 ? 8.032 5.561 -10.864 1.00 3.40 34 VAL A N 6
ATOM 7726 C CA . VAL A 1 34 ? 7.340 6.840 -10.976 1.00 20.35 34 VAL A CA 6
ATOM 7727 C C . VAL A 1 34 ? 6.445 7.087 -9.766 1.00 42.33 34 VAL A C 6
ATOM 7728 O O . VAL A 1 34 ? 5.898 6.151 -9.184 1.00 2.03 34 VAL A O 6
ATOM 7741 N N . SER A 1 35 ? 6.300 8.355 -9.394 1.00 41.12 35 SER A N 6
ATOM 7742 C CA . SER A 1 35 ? 5.474 8.727 -8.252 1.00 33.55 35 SER A CA 6
ATOM 7743 C C . SER A 1 35 ? 4.321 9.627 -8.685 1.00 32.03 35 SER A C 6
ATOM 7744 O O . SER A 1 35 ? 4.160 9.923 -9.869 1.00 13.42 35 SER A O 6
ATOM 7752 N N . LYS A 1 36 ? 3.520 10.059 -7.716 1.00 43.55 36 LYS A N 6
ATOM 7753 C CA . LYS A 1 36 ? 2.382 10.927 -7.995 1.00 1.35 36 LYS A CA 6
ATOM 7754 C C . LYS A 1 36 ? 2.846 12.283 -8.518 1.00 24.14 36 LYS A C 6
ATOM 7755 O O . LYS A 1 36 ? 2.080 13.010 -9.149 1.00 33.32 36 LYS A O 6
ATOM 7774 N N . GLN A 1 37 ? 4.106 12.615 -8.252 1.00 34.13 37 GLN A N 6
ATOM 7775 C CA . GLN A 1 37 ? 4.671 13.883 -8.697 1.00 11.10 37 GLN A CA 6
ATOM 7776 C C . GLN A 1 37 ? 5.108 13.802 -10.156 1.00 11.01 37 GLN A C 6
ATOM 7777 O O . GLN A 1 37 ? 4.570 14.501 -11.015 1.00 24.44 37 GLN A O 6
ATOM 7791 N N . ALA A 1 38 ? 6.086 12.945 -10.429 1.00 5.14 38 ALA A N 6
ATOM 7792 C CA . ALA A 1 38 ? 6.594 12.772 -11.784 1.00 24.32 38 ALA A CA 6
ATOM 7793 C C . ALA A 1 38 ? 5.483 12.342 -12.736 1.00 2.42 38 ALA A C 6
ATOM 7794 O O . ALA A 1 38 ? 5.551 12.596 -13.939 1.00 24.25 38 ALA A O 6
ATOM 7801 N N . TRP A 1 39 ? 4.462 11.691 -12.190 1.00 43.53 39 TRP A N 6
ATOM 7802 C CA . TRP A 1 39 ? 3.336 11.226 -12.992 1.00 44.35 39 TRP A CA 6
ATOM 7803 C C . TRP A 1 39 ? 2.778 12.354 -13.853 1.00 44.32 39 TRP A C 6
ATOM 7804 O O . TRP A 1 39 ? 2.285 12.119 -14.956 1.00 23.31 39 TRP A O 6
ATOM 7825 N N . GLN A 1 40 ? 2.860 13.579 -13.342 1.00 72.44 40 GLN A N 6
ATOM 7826 C CA . GLN A 1 40 ? 2.362 14.742 -14.066 1.00 12.41 40 GLN A CA 6
ATOM 7827 C C . GLN A 1 40 ? 3.454 15.347 -14.942 1.00 72.13 40 GLN A C 6
ATOM 7828 O O . GLN A 1 40 ? 3.169 15.956 -15.974 1.00 24.12 40 GLN A O 6
ATOM 7842 N N . ASP A 1 41 ? 4.703 15.175 -14.525 1.00 21.11 41 ASP A N 6
ATOM 7843 C CA . ASP A 1 41 ? 5.839 15.703 -15.272 1.00 55.03 41 ASP A CA 6
ATOM 7844 C C . ASP A 1 41 ? 6.044 14.926 -16.569 1.00 50.42 41 ASP A C 6
ATOM 7845 O O . ASP A 1 41 ? 6.373 15.505 -17.605 1.00 35.11 41 ASP A O 6
ATOM 7854 N N . TRP A 1 42 ? 5.849 13.614 -16.504 1.00 4.41 42 TRP A N 6
ATOM 7855 C CA . TRP A 1 42 ? 6.015 12.758 -17.673 1.00 54.31 42 TRP A CA 6
ATOM 7856 C C . TRP A 1 42 ? 4.959 13.068 -18.728 1.00 53.44 42 TRP A C 6
ATOM 7857 O O . TRP A 1 42 ? 5.172 12.840 -19.920 1.00 12.50 42 TRP A O 6
ATOM 7878 N N . LEU A 1 43 ? 3.820 13.589 -18.284 1.00 41.15 43 LEU A N 6
ATOM 7879 C CA . LEU A 1 43 ? 2.730 13.931 -19.192 1.00 1.12 43 LEU A CA 6
ATOM 7880 C C . LEU A 1 43 ? 3.023 15.234 -19.929 1.00 3.15 43 LEU A C 6
ATOM 7881 O O . LEU A 1 43 ? 2.543 15.453 -21.041 1.00 30.02 43 LEU A O 6
ATOM 7897 N N . LYS A 1 44 ? 3.817 16.096 -19.302 1.00 52.20 44 LYS A N 6
ATOM 7898 C CA . LYS A 1 44 ? 4.178 17.377 -19.898 1.00 62.23 44 LYS A CA 6
ATOM 7899 C C . LYS A 1 44 ? 4.968 17.173 -21.187 1.00 41.22 44 LYS A C 6
ATOM 7900 O O . LYS A 1 44 ? 4.617 17.719 -22.233 1.00 3.32 44 LYS A O 6
ATOM 7919 N N . GLN A 1 45 ? 6.034 16.384 -21.104 1.00 70.53 45 GLN A N 6
ATOM 7920 C CA . GLN A 1 45 ? 6.872 16.108 -22.265 1.00 42.11 45 GLN A CA 6
ATOM 7921 C C . GLN A 1 45 ? 6.103 15.313 -23.315 1.00 64.22 45 GLN A C 6
ATOM 7922 O O . GLN A 1 45 ? 6.327 15.474 -24.515 1.00 30.54 45 GLN A O 6
ATOM 7936 N N . GLN A 1 46 ? 5.198 14.455 -22.855 1.00 41.33 46 GLN A N 6
ATOM 7937 C CA . GLN A 1 46 ? 4.397 13.634 -23.756 1.00 4.40 46 GLN A CA 6
ATOM 7938 C C . GLN A 1 46 ? 3.754 14.488 -24.843 1.00 53.43 46 GLN A C 6
ATOM 7939 O O . GLN A 1 46 ? 3.723 14.104 -26.013 1.00 55.30 46 GLN A O 6
ATOM 7953 N N . THR A 1 47 ? 3.240 15.650 -24.450 1.00 75.32 47 THR A N 6
ATOM 7954 C CA . THR A 1 47 ? 2.595 16.558 -25.391 1.00 30.44 47 THR A CA 6
ATOM 7955 C C . THR A 1 47 ? 3.623 17.413 -26.122 1.00 3.14 47 THR A C 6
ATOM 7956 O O . THR A 1 47 ? 3.361 17.919 -27.213 1.00 31.45 47 THR A O 6
ATOM 7967 N N . MET A 1 48 ? 4.795 17.571 -25.514 1.00 34.42 48 MET A N 6
ATOM 7968 C CA . MET A 1 48 ? 5.863 18.364 -26.109 1.00 45.23 48 MET A CA 6
ATOM 7969 C C . MET A 1 48 ? 6.515 17.616 -27.268 1.00 24.13 48 MET A C 6
ATOM 7970 O O . MET A 1 48 ? 6.962 18.225 -28.241 1.00 2.04 48 MET A O 6
ATOM 7984 N N . LEU A 1 49 ? 6.567 16.293 -27.157 1.00 42.11 49 LEU A N 6
ATOM 7985 C CA . LEU A 1 49 ? 7.165 15.461 -28.196 1.00 1.33 49 LEU A CA 6
ATOM 7986 C C . LEU A 1 49 ? 6.184 15.230 -29.340 1.00 51.13 49 LEU A C 6
ATOM 7987 O O . LEU A 1 49 ? 6.566 15.243 -30.511 1.00 3.12 49 LEU A O 6
ATOM 8003 N N . ILE A 1 50 ? 4.918 15.021 -28.994 1.00 61.15 50 ILE A N 6
ATOM 8004 C CA . ILE A 1 50 ? 3.882 14.790 -29.993 1.00 51.43 50 ILE A CA 6
ATOM 8005 C C . ILE A 1 50 ? 3.707 16.008 -30.895 1.00 34.05 50 ILE A C 6
ATOM 8006 O O . ILE A 1 50 ? 3.455 15.876 -32.092 1.00 25.35 50 ILE A O 6
ATOM 8022 N N . ASN A 1 51 ? 3.843 17.194 -30.311 1.00 14.15 51 ASN A N 6
ATOM 8023 C CA . ASN A 1 51 ? 3.701 18.436 -31.061 1.00 55.42 51 ASN A CA 6
ATOM 8024 C C . ASN A 1 51 ? 4.991 18.776 -31.800 1.00 62.15 51 ASN A C 6
ATOM 8025 O O . ASN A 1 51 ? 4.963 19.194 -32.958 1.00 22.35 51 ASN A O 6
ATOM 8036 N N . GLU A 1 52 ? 6.120 18.592 -31.123 1.00 45.54 52 GLU A N 6
ATOM 8037 C CA . GLU A 1 52 ? 7.421 18.880 -31.717 1.00 22.34 52 GLU A CA 6
ATOM 8038 C C . GLU A 1 52 ? 7.732 17.901 -32.846 1.00 4.35 52 GLU A C 6
ATOM 8039 O O . GLU A 1 52 ? 7.862 18.295 -34.004 1.00 23.22 52 GLU A O 6
ATOM 8051 N N . ASN A 1 53 ? 7.851 16.624 -32.498 1.00 21.03 53 ASN A N 6
ATOM 8052 C CA . ASN A 1 53 ? 8.148 15.589 -33.481 1.00 22.52 53 ASN A CA 6
ATOM 8053 C C . ASN A 1 53 ? 6.976 15.394 -34.437 1.00 74.02 53 ASN A C 6
ATOM 8054 O O . ASN A 1 53 ? 7.129 14.819 -35.515 1.00 2.00 53 ASN A O 6
ATOM 8065 N N . ARG A 1 54 ? 5.805 15.878 -34.035 1.00 73.43 54 ARG A N 6
ATOM 8066 C CA . ARG A 1 54 ? 4.606 15.757 -34.856 1.00 32.51 54 ARG A CA 6
ATOM 8067 C C . ARG A 1 54 ? 4.254 14.291 -35.092 1.00 30.44 54 ARG A C 6
ATOM 8068 O O . ARG A 1 54 ? 4.029 13.870 -36.227 1.00 61.32 54 ARG A O 6
ATOM 8089 N N . LEU A 1 55 ? 4.209 13.518 -34.012 1.00 73.31 55 LEU A N 6
ATOM 8090 C CA . LEU A 1 55 ? 3.885 12.098 -34.101 1.00 13.03 55 LEU A CA 6
ATOM 8091 C C . LEU A 1 55 ? 2.379 11.890 -34.229 1.00 1.10 55 LEU A C 6
ATOM 8092 O O . LEU A 1 55 ? 1.597 12.825 -34.063 1.00 42.35 55 LEU A O 6
ATOM 8108 N N . ASN A 1 56 ? 1.980 10.657 -34.523 1.00 22.21 56 ASN A N 6
ATOM 8109 C CA . ASN A 1 56 ? 0.568 10.325 -34.672 1.00 13.43 56 ASN A CA 6
ATOM 8110 C C . ASN A 1 56 ? 0.090 9.449 -33.518 1.00 1.35 56 ASN A C 6
ATOM 8111 O O . ASN A 1 56 ? 0.211 8.225 -33.563 1.00 12.50 56 ASN A O 6
ATOM 8122 N N . MET A 1 57 ? -0.453 10.085 -32.485 1.00 11.13 57 MET A N 6
ATOM 8123 C CA . MET A 1 57 ? -0.951 9.363 -31.319 1.00 42.43 57 MET A CA 6
ATOM 8124 C C . MET A 1 57 ? -1.921 8.262 -31.735 1.00 53.53 57 MET A C 6
ATOM 8125 O O . MET A 1 57 ? -2.052 7.247 -31.052 1.00 52.24 57 MET A O 6
ATOM 8139 N N . ALA A 1 58 ? -2.599 8.471 -32.859 1.00 54.10 58 ALA A N 6
ATOM 8140 C CA . ALA A 1 58 ? -3.556 7.496 -33.366 1.00 73.51 58 ALA A CA 6
ATOM 8141 C C . ALA A 1 58 ? -2.931 6.107 -33.453 1.00 50.44 58 ALA A C 6
ATOM 8142 O O . ALA A 1 58 ? -3.621 5.096 -33.325 1.00 12.13 58 ALA A O 6
ATOM 8149 N N . ASP A 1 59 ? -1.622 6.066 -33.674 1.00 4.45 59 ASP A N 6
ATOM 8150 C CA . ASP A 1 59 ? -0.903 4.802 -33.778 1.00 31.32 59 ASP A CA 6
ATOM 8151 C C . ASP A 1 59 ? 0.079 4.638 -32.622 1.00 31.31 59 ASP A C 6
ATOM 8152 O O . ASP A 1 59 ? 0.467 5.603 -31.963 1.00 71.22 59 ASP A O 6
ATOM 8161 N N . PRO A 1 60 ? 0.490 3.387 -32.368 1.00 24.34 60 PRO A N 6
ATOM 8162 C CA . PRO A 1 60 ? 1.432 3.067 -31.290 1.00 73.44 60 PRO A CA 6
ATOM 8163 C C . PRO A 1 60 ? 2.840 3.575 -31.581 1.00 14.44 60 PRO A C 6
ATOM 8164 O O . PRO A 1 60 ? 3.713 3.542 -30.713 1.00 53.33 60 PRO A O 6
ATOM 8175 N N . ARG A 1 61 ? 3.053 4.046 -32.805 1.00 1.00 61 ARG A N 6
ATOM 8176 C CA . ARG A 1 61 ? 4.356 4.561 -33.209 1.00 53.21 61 ARG A CA 6
ATOM 8177 C C . ARG A 1 61 ? 4.757 5.757 -32.351 1.00 43.31 61 ARG A C 6
ATOM 8178 O O . ARG A 1 61 ? 5.940 5.980 -32.094 1.00 50.55 61 ARG A O 6
ATOM 8199 N N . ALA A 1 62 ? 3.764 6.523 -31.911 1.00 44.42 62 ALA A N 6
ATOM 8200 C CA . ALA A 1 62 ? 4.014 7.695 -31.081 1.00 50.43 62 ALA A CA 6
ATOM 8201 C C . ALA A 1 62 ? 4.387 7.292 -29.659 1.00 65.41 62 ALA A C 6
ATOM 8202 O O . ALA A 1 62 ? 5.148 7.987 -28.986 1.00 11.23 62 ALA A O 6
ATOM 8209 N N . ARG A 1 63 ? 3.847 6.164 -29.208 1.00 5.21 63 ARG A N 6
ATOM 8210 C CA . ARG A 1 63 ? 4.123 5.669 -27.865 1.00 10.25 63 ARG A CA 6
ATOM 8211 C C . ARG A 1 63 ? 5.420 4.866 -27.836 1.00 44.53 63 ARG A C 6
ATOM 8212 O O . ARG A 1 63 ? 6.144 4.874 -26.841 1.00 11.21 63 ARG A O 6
ATOM 8233 N N . GLN A 1 64 ? 5.707 4.175 -28.935 1.00 14.31 64 GLN A N 6
ATOM 8234 C CA . GLN A 1 64 ? 6.916 3.367 -29.035 1.00 32.23 64 GLN A CA 6
ATOM 8235 C C . GLN A 1 64 ? 8.163 4.230 -28.875 1.00 12.24 64 GLN A C 6
ATOM 8236 O O . GLN A 1 64 ? 9.232 3.734 -28.520 1.00 64.24 64 GLN A O 6
ATOM 8250 N N . TYR A 1 65 ? 8.018 5.524 -29.138 1.00 10.00 65 TYR A N 6
ATOM 8251 C CA . TYR A 1 65 ? 9.133 6.456 -29.026 1.00 4.42 65 TYR A CA 6
ATOM 8252 C C . TYR A 1 65 ? 9.217 7.039 -27.618 1.00 64.41 65 TYR A C 6
ATOM 8253 O O . TYR A 1 65 ? 10.301 7.151 -27.043 1.00 40.24 65 TYR A O 6
ATOM 8271 N N . LEU A 1 66 ? 8.066 7.407 -27.068 1.00 33.32 66 LEU A N 6
ATOM 8272 C CA . LEU A 1 66 ? 8.006 7.977 -25.726 1.00 45.14 66 LEU A CA 6
ATOM 8273 C C . LEU A 1 66 ? 8.617 7.025 -24.703 1.00 1.54 66 LEU A C 6
ATOM 8274 O O . LEU A 1 66 ? 9.328 7.450 -23.793 1.00 4.52 66 LEU A O 6
ATOM 8290 N N . MET A 1 67 ? 8.336 5.736 -24.859 1.00 54.12 67 MET A N 6
ATOM 8291 C CA . MET A 1 67 ? 8.860 4.724 -23.950 1.00 63.20 67 MET A CA 6
ATOM 8292 C C . MET A 1 67 ? 10.386 4.724 -23.958 1.00 13.54 67 MET A C 6
ATOM 8293 O O . MET A 1 67 ? 11.022 4.232 -23.026 1.00 32.04 67 MET A O 6
ATOM 8307 N N . LYS A 1 68 ? 10.967 5.280 -25.015 1.00 64.02 68 LYS A N 6
ATOM 8308 C CA . LYS A 1 68 ? 12.418 5.346 -25.144 1.00 62.15 68 LYS A CA 6
ATOM 8309 C C . LYS A 1 68 ? 12.966 6.608 -24.486 1.00 24.22 68 LYS A C 6
ATOM 8310 O O . LYS A 1 68 ? 14.152 6.686 -24.166 1.00 21.01 68 LYS A O 6
ATOM 8329 N N . GLN A 1 69 ? 12.095 7.591 -24.285 1.00 43.43 69 GLN A N 6
ATOM 8330 C CA . GLN A 1 69 ? 12.493 8.849 -23.664 1.00 24.23 69 GLN A CA 6
ATOM 8331 C C . GLN A 1 69 ? 12.365 8.770 -22.146 1.00 1.40 69 GLN A C 6
ATOM 8332 O O . GLN A 1 69 ? 13.027 9.510 -21.417 1.00 13.13 69 GLN A O 6
ATOM 8346 N N . THR A 1 70 ? 11.509 7.869 -21.675 1.00 52.00 70 THR A N 6
ATOM 8347 C CA . THR A 1 70 ? 11.292 7.695 -20.244 1.00 63.24 70 THR A CA 6
ATOM 8348 C C . THR A 1 70 ? 12.244 6.653 -19.667 1.00 41.41 70 THR A C 6
ATOM 8349 O O . THR A 1 70 ? 12.866 6.876 -18.629 1.00 12.12 70 THR A O 6
ATOM 8360 N N . GLU A 1 71 ? 12.353 5.516 -20.347 1.00 42.43 71 GLU A N 6
ATOM 8361 C CA . GLU A 1 71 ? 13.230 4.441 -19.900 1.00 63.32 71 GLU A CA 6
ATOM 8362 C C . GLU A 1 71 ? 14.686 4.899 -19.877 1.00 55.31 71 GLU A C 6
ATOM 8363 O O . GLU A 1 71 ? 15.360 4.811 -18.851 1.00 64.01 71 GLU A O 6
ATOM 8375 N N . LYS A 1 72 ? 15.163 5.389 -21.016 1.00 4.20 72 LYS A N 6
ATOM 8376 C CA . LYS A 1 72 ? 16.538 5.863 -21.129 1.00 33.12 72 LYS A CA 6
ATOM 8377 C C . LYS A 1 72 ? 16.813 6.979 -20.126 1.00 33.21 72 LYS A C 6
ATOM 8378 O O . LYS A 1 72 ? 17.967 7.294 -19.834 1.00 34.42 72 LYS A O 6
ATOM 8397 N N . TYR A 1 73 ? 15.746 7.572 -19.601 1.00 24.00 73 TYR A N 6
ATOM 8398 C CA . TYR A 1 73 ? 15.873 8.653 -18.631 1.00 43.42 73 TYR A CA 6
ATOM 8399 C C . TYR A 1 73 ? 16.424 8.135 -17.306 1.00 40.12 73 TYR A C 6
ATOM 8400 O O . TYR A 1 73 ? 17.569 8.410 -16.946 1.00 13.30 73 TYR A O 6
ATOM 8418 N N . PHE A 1 74 ? 15.600 7.382 -16.585 1.00 3.23 74 PHE A N 6
ATOM 8419 C CA . PHE A 1 74 ? 16.003 6.824 -15.299 1.00 1.41 74 PHE A CA 6
ATOM 8420 C C . PHE A 1 74 ? 16.549 5.410 -15.467 1.00 24.41 74 PHE A C 6
ATOM 8421 O O . PHE A 1 74 ? 17.627 5.085 -14.967 1.00 71.35 74 PHE A O 6
ATOM 8438 N N . PHE A 1 75 ? 15.798 4.572 -16.173 1.00 71.32 75 PHE A N 6
ATOM 8439 C CA . PHE A 1 75 ? 16.205 3.191 -16.406 1.00 71.15 75 PHE A CA 6
ATOM 8440 C C . PHE A 1 75 ? 17.419 3.130 -17.328 1.00 44.22 75 PHE A C 6
ATOM 8441 O O . PHE A 1 75 ? 18.005 2.068 -17.533 1.00 75.40 75 PHE A O 6
ATOM 8458 N N . GLY A 1 76 ? 17.792 4.280 -17.883 1.00 24.25 76 GLY A N 6
ATOM 8459 C CA . GLY A 1 76 ? 18.934 4.336 -18.776 1.00 42.35 76 GLY A CA 6
ATOM 8460 C C . GLY A 1 76 ? 20.068 5.172 -18.217 1.00 1.14 76 GLY A C 6
ATOM 8461 O O . GLY A 1 76 ? 20.794 4.728 -17.328 1.00 62.01 76 GLY A O 6
ATOM 8465 N N . GLU A 1 77 ? 20.221 6.385 -18.739 1.00 0.02 77 GLU A N 6
ATOM 8466 C CA . GLU A 1 77 ? 21.277 7.283 -18.286 1.00 51.23 77 GLU A CA 6
ATOM 8467 C C . GLU A 1 77 ? 21.277 7.400 -16.765 1.00 30.12 77 GLU A C 6
ATOM 8468 O O . GLU A 1 77 ? 22.323 7.588 -16.146 1.00 24.53 77 GLU A O 6
ATOM 8480 N N . GLY A 1 78 ? 20.094 7.288 -16.168 1.00 71.33 78 GLY A N 6
ATOM 8481 C CA . GLY A 1 78 ? 19.979 7.384 -14.725 1.00 32.22 78 GLY A CA 6
ATOM 8482 C C . GLY A 1 78 ? 20.092 6.035 -14.043 1.00 72.31 78 GLY A C 6
ATOM 8483 O O . GLY A 1 78 ? 19.335 5.733 -13.121 1.00 24.34 78 GLY A O 6
ATOM 8487 N N . ALA A 1 79 ? 21.038 5.220 -14.499 1.00 1.50 79 ALA A N 6
ATOM 8488 C CA . ALA A 1 79 ? 21.247 3.896 -13.927 1.00 4.44 79 ALA A CA 6
ATOM 8489 C C . ALA A 1 79 ? 22.699 3.455 -14.080 1.00 1.43 79 ALA A C 6
ATOM 8490 O O . ALA A 1 79 ? 23.527 4.190 -14.618 1.00 64.13 79 ALA A O 6
ATOM 8497 N N . ASP A 1 80 ? 23.001 2.253 -13.602 1.00 74.03 80 ASP A N 6
ATOM 8498 C CA . ASP A 1 80 ? 24.353 1.714 -13.686 1.00 60.15 80 ASP A CA 6
ATOM 8499 C C . ASP A 1 80 ? 24.376 0.430 -14.511 1.00 1.45 80 ASP A C 6
ATOM 8500 O O . ASP A 1 80 ? 23.373 0.052 -15.115 1.00 10.30 80 ASP A O 6
ATOM 8509 N N . GLN A 1 81 ? 25.527 -0.234 -14.530 1.00 42.31 81 GLN A N 6
ATOM 8510 C CA . GLN A 1 81 ? 25.681 -1.474 -15.282 1.00 14.33 81 GLN A CA 6
ATOM 8511 C C . GLN A 1 81 ? 24.594 -2.476 -14.906 1.00 24.14 81 GLN A C 6
ATOM 8512 O O . GLN A 1 81 ? 23.979 -2.371 -13.845 1.00 3.40 81 GLN A O 6
ATOM 8526 N N . ALA A 1 82 ? 24.364 -3.448 -15.782 1.00 52.02 82 ALA A N 6
ATOM 8527 C CA . ALA A 1 82 ? 23.353 -4.470 -15.541 1.00 61.21 82 ALA A CA 6
ATOM 8528 C C . ALA A 1 82 ? 23.996 -5.832 -15.302 1.00 71.23 82 ALA A C 6
ATOM 8529 O O . ALA A 1 82 ? 24.819 -6.288 -16.095 1.00 64.35 82 ALA A O 6
ATOM 8536 N N . SER A 1 83 ? 23.615 -6.477 -14.204 1.00 50.20 83 SER A N 6
ATOM 8537 C CA . SER A 1 83 ? 24.158 -7.785 -13.858 1.00 60.35 83 SER A CA 6
ATOM 8538 C C . SER A 1 83 ? 23.831 -8.812 -14.939 1.00 11.22 83 SER A C 6
ATOM 8539 O O . SER A 1 83 ? 23.274 -8.475 -15.983 1.00 3.11 83 SER A O 6
ATOM 8547 N N . GLY A 1 84 ? 24.182 -10.068 -14.679 1.00 14.33 84 GLY A N 6
ATOM 8548 C CA . GLY A 1 84 ? 23.918 -11.125 -15.637 1.00 62.12 84 GLY A CA 6
ATOM 8549 C C . GLY A 1 84 ? 22.452 -11.504 -15.694 1.00 14.00 84 GLY A C 6
ATOM 8550 O O . GLY A 1 84 ? 21.606 -10.686 -16.056 1.00 55.00 84 GLY A O 6
ATOM 8554 N N . TYR A 1 85 ? 22.149 -12.747 -15.337 1.00 63.33 85 TYR A N 6
ATOM 8555 C CA . TYR A 1 85 ? 20.775 -13.234 -15.353 1.00 61.32 85 TYR A CA 6
ATOM 8556 C C . TYR A 1 85 ? 19.897 -12.418 -14.410 1.00 53.32 85 TYR A C 6
ATOM 8557 O O . TYR A 1 85 ? 20.392 -11.602 -13.632 1.00 55.02 85 TYR A O 6
ATOM 8575 N N . VAL A 1 86 ? 18.589 -12.644 -14.485 1.00 60.23 86 VAL A N 6
ATOM 8576 C CA . VAL A 1 86 ? 17.640 -11.932 -13.638 1.00 51.11 86 VAL A CA 6
ATOM 8577 C C . VAL A 1 86 ? 16.253 -12.561 -13.717 1.00 43.43 86 VAL A C 6
ATOM 8578 O O . VAL A 1 86 ? 15.355 -12.059 -14.393 1.00 73.03 86 VAL A O 6
ATOM 8591 N N . PRO A 1 87 ? 16.073 -13.686 -13.010 1.00 55.20 87 PRO A N 6
ATOM 8592 C CA . PRO A 1 87 ? 14.797 -14.407 -12.983 1.00 32.51 87 PRO A CA 6
ATOM 8593 C C . PRO A 1 87 ? 13.714 -13.643 -12.229 1.00 23.14 87 PRO A C 6
ATOM 8594 O O . PRO A 1 87 ? 13.983 -12.664 -11.532 1.00 52.11 87 PRO A O 6
ATOM 8605 N N . PRO A 1 88 ? 12.461 -14.099 -12.368 1.00 54.21 88 PRO A N 6
ATOM 8606 C CA . PRO A 1 88 ? 11.312 -13.473 -11.706 1.00 44.50 88 PRO A CA 6
ATOM 8607 C C . PRO A 1 88 ? 11.326 -13.686 -10.196 1.00 64.03 88 PRO A C 6
ATOM 8608 O O . PRO A 1 88 ? 12.213 -14.352 -9.662 1.00 75.44 88 PRO A O 6
ATOM 8619 N N . ALA A 1 89 ? 10.339 -13.116 -9.514 1.00 35.54 89 ALA A N 6
ATOM 8620 C CA . ALA A 1 89 ? 10.236 -13.247 -8.065 1.00 44.04 89 ALA A CA 6
ATOM 8621 C C . ALA A 1 89 ? 9.042 -14.110 -7.675 1.00 34.31 89 ALA A C 6
ATOM 8622 O O . ALA A 1 89 ? 7.892 -13.696 -7.820 1.00 11.23 89 ALA A O 6
ATOM 8629 N N . GLN A 1 90 ? 9.322 -15.312 -7.180 1.00 52.34 90 GLN A N 6
ATOM 8630 C CA . GLN A 1 90 ? 8.269 -16.233 -6.771 1.00 32.23 90 GLN A CA 6
ATOM 8631 C C . GLN A 1 90 ? 8.531 -16.771 -5.368 1.00 25.11 90 GLN A C 6
ATOM 8632 O O . GLN A 1 90 ? 9.666 -17.093 -5.018 1.00 61.32 90 GLN A O 6
ATOM 8646 N N . GLY A 1 91 ? 7.474 -16.865 -4.568 1.00 32.24 91 GLY A N 6
ATOM 8647 C CA . GLY A 1 91 ? 7.611 -17.364 -3.212 1.00 5.02 91 GLY A CA 6
ATOM 8648 C C . GLY A 1 91 ? 6.364 -18.074 -2.726 1.00 15.03 91 GLY A C 6
ATOM 8649 O O . GLY A 1 91 ? 6.429 -18.914 -1.828 1.00 61.14 91 GLY A O 6
ATOM 8653 N N . MET A 1 1 ? -3.744 -2.435 -0.311 1.00 24.14 1 MET A N 7
ATOM 8654 C CA . MET A 1 1 ? -2.821 -3.534 -0.573 1.00 51.44 1 MET A CA 7
ATOM 8655 C C . MET A 1 1 ? -2.524 -3.649 -2.065 1.00 43.41 1 MET A C 7
ATOM 8656 O O . MET A 1 1 ? -3.117 -4.470 -2.764 1.00 43.41 1 MET A O 7
ATOM 8670 N N . ALA A 1 2 ? -1.602 -2.820 -2.546 1.00 32.42 2 ALA A N 7
ATOM 8671 C CA . ALA A 1 2 ? -1.225 -2.831 -3.954 1.00 35.01 2 ALA A CA 7
ATOM 8672 C C . ALA A 1 2 ? 0.026 -3.672 -4.181 1.00 3.31 2 ALA A C 7
ATOM 8673 O O . ALA A 1 2 ? -0.051 -4.797 -4.673 1.00 75.43 2 ALA A O 7
ATOM 8680 N N . ARG A 1 3 ? 1.179 -3.118 -3.820 1.00 1.23 3 ARG A N 7
ATOM 8681 C CA . ARG A 1 3 ? 2.448 -3.816 -3.986 1.00 72.52 3 ARG A CA 7
ATOM 8682 C C . ARG A 1 3 ? 3.484 -3.307 -2.989 1.00 1.12 3 ARG A C 7
ATOM 8683 O O . ARG A 1 3 ? 3.155 -2.573 -2.058 1.00 10.43 3 ARG A O 7
ATOM 8704 N N . MET A 1 4 ? 4.737 -3.702 -3.191 1.00 33.43 4 MET A N 7
ATOM 8705 C CA . MET A 1 4 ? 5.821 -3.285 -2.309 1.00 51.04 4 MET A CA 7
ATOM 8706 C C . MET A 1 4 ? 7.069 -2.931 -3.112 1.00 72.54 4 MET A C 7
ATOM 8707 O O . MET A 1 4 ? 7.813 -3.814 -3.540 1.00 61.14 4 MET A O 7
ATOM 8721 N N . ILE A 1 5 ? 7.291 -1.637 -3.313 1.00 53.11 5 ILE A N 7
ATOM 8722 C CA . ILE A 1 5 ? 8.449 -1.168 -4.064 1.00 33.30 5 ILE A CA 7
ATOM 8723 C C . ILE A 1 5 ? 9.107 0.022 -3.374 1.00 33.43 5 ILE A C 7
ATOM 8724 O O . ILE A 1 5 ? 8.564 0.576 -2.417 1.00 43.22 5 ILE A O 7
ATOM 8740 N N . HIS A 1 6 ? 10.279 0.411 -3.866 1.00 74.31 6 HIS A N 7
ATOM 8741 C CA . HIS A 1 6 ? 11.010 1.537 -3.298 1.00 44.41 6 HIS A CA 7
ATOM 8742 C C . HIS A 1 6 ? 10.906 2.763 -4.201 1.00 2.25 6 HIS A C 7
ATOM 8743 O O . HIS A 1 6 ? 11.661 2.903 -5.164 1.00 30.23 6 HIS A O 7
ATOM 8757 N N . CYS A 1 7 ? 9.967 3.647 -3.883 1.00 1.30 7 CYS A N 7
ATOM 8758 C CA . CYS A 1 7 ? 9.763 4.861 -4.666 1.00 62.22 7 CYS A CA 7
ATOM 8759 C C . CYS A 1 7 ? 11.097 5.515 -5.012 1.00 52.20 7 CYS A C 7
ATOM 8760 O O . CYS A 1 7 ? 11.742 6.121 -4.157 1.00 65.22 7 CYS A O 7
ATOM 8768 N N . ALA A 1 8 ? 11.504 5.387 -6.271 1.00 11.34 8 ALA A N 7
ATOM 8769 C CA . ALA A 1 8 ? 12.760 5.966 -6.730 1.00 4.34 8 ALA A CA 7
ATOM 8770 C C . ALA A 1 8 ? 12.640 7.477 -6.896 1.00 2.43 8 ALA A C 7
ATOM 8771 O O . ALA A 1 8 ? 13.642 8.178 -7.041 1.00 11.31 8 ALA A O 7
ATOM 8778 N N . LYS A 1 9 ? 11.408 7.974 -6.874 1.00 40.12 9 LYS A N 7
ATOM 8779 C CA . LYS A 1 9 ? 11.156 9.403 -7.022 1.00 33.42 9 LYS A CA 7
ATOM 8780 C C . LYS A 1 9 ? 11.274 10.117 -5.680 1.00 14.45 9 LYS A C 7
ATOM 8781 O O . LYS A 1 9 ? 11.012 11.317 -5.578 1.00 60.23 9 LYS A O 7
ATOM 8800 N N . LEU A 1 10 ? 11.670 9.375 -4.652 1.00 32.22 10 LEU A N 7
ATOM 8801 C CA . LEU A 1 10 ? 11.824 9.938 -3.315 1.00 41.31 10 LEU A CA 7
ATOM 8802 C C . LEU A 1 10 ? 12.981 9.275 -2.575 1.00 4.41 10 LEU A C 7
ATOM 8803 O O . LEU A 1 10 ? 13.831 9.952 -1.997 1.00 50.01 10 LEU A O 7
ATOM 8819 N N . GLY A 1 11 ? 13.009 7.946 -2.599 1.00 13.22 11 GLY A N 7
ATOM 8820 C CA . GLY A 1 11 ? 14.067 7.214 -1.928 1.00 61.13 11 GLY A CA 7
ATOM 8821 C C . GLY A 1 11 ? 13.572 6.471 -0.703 1.00 61.13 11 GLY A C 7
ATOM 8822 O O . GLY A 1 11 ? 14.327 6.246 0.243 1.00 72.40 11 GLY A O 7
ATOM 8826 N N . LYS A 1 12 ? 12.299 6.090 -0.719 1.00 2.13 12 LYS A N 7
ATOM 8827 C CA . LYS A 1 12 ? 11.703 5.368 0.399 1.00 15.40 12 LYS A CA 7
ATOM 8828 C C . LYS A 1 12 ? 10.999 4.104 -0.083 1.00 61.23 12 LYS A C 7
ATOM 8829 O O . LYS A 1 12 ? 11.227 3.645 -1.202 1.00 53.11 12 LYS A O 7
ATOM 8848 N N . GLU A 1 13 ? 10.143 3.547 0.768 1.00 25.50 13 GLU A N 7
ATOM 8849 C CA . GLU A 1 13 ? 9.407 2.335 0.427 1.00 40.23 13 GLU A CA 7
ATOM 8850 C C . GLU A 1 13 ? 7.917 2.629 0.274 1.00 23.02 13 GLU A C 7
ATOM 8851 O O . GLU A 1 13 ? 7.217 2.867 1.258 1.00 70.23 13 GLU A O 7
ATOM 8863 N N . ALA A 1 14 ? 7.441 2.611 -0.966 1.00 73.02 14 ALA A N 7
ATOM 8864 C CA . ALA A 1 14 ? 6.035 2.874 -1.248 1.00 70.33 14 ALA A CA 7
ATOM 8865 C C . ALA A 1 14 ? 5.382 1.682 -1.940 1.00 33.12 14 ALA A C 7
ATOM 8866 O O . ALA A 1 14 ? 6.008 0.639 -2.121 1.00 64.33 14 ALA A O 7
ATOM 8873 N N . GLU A 1 15 ? 4.119 1.845 -2.323 1.00 21.33 15 GLU A N 7
ATOM 8874 C CA . GLU A 1 15 ? 3.382 0.780 -2.993 1.00 14.20 15 GLU A CA 7
ATOM 8875 C C . GLU A 1 15 ? 3.641 0.802 -4.497 1.00 22.24 15 GLU A C 7
ATOM 8876 O O . GLU A 1 15 ? 3.841 1.862 -5.088 1.00 33.10 15 GLU A O 7
ATOM 8888 N N . GLY A 1 16 ? 3.638 -0.379 -5.109 1.00 14.50 16 GLY A N 7
ATOM 8889 C CA . GLY A 1 16 ? 3.874 -0.474 -6.538 1.00 5.35 16 GLY A CA 7
ATOM 8890 C C . GLY A 1 16 ? 2.589 -0.454 -7.341 1.00 2.21 16 GLY A C 7
ATOM 8891 O O . GLY A 1 16 ? 1.530 -0.833 -6.841 1.00 35.53 16 GLY A O 7
ATOM 8895 N N . LEU A 1 17 ? 2.681 -0.009 -8.589 1.00 53.32 17 LEU A N 7
ATOM 8896 C CA . LEU A 1 17 ? 1.515 0.061 -9.464 1.00 2.11 17 LEU A CA 7
ATOM 8897 C C . LEU A 1 17 ? 0.878 -1.314 -9.633 1.00 32.35 17 LEU A C 7
ATOM 8898 O O . LEU A 1 17 ? -0.346 -1.441 -9.681 1.00 41.33 17 LEU A O 7
ATOM 8914 N N . ASP A 1 18 ? 1.715 -2.342 -9.719 1.00 21.01 18 ASP A N 7
ATOM 8915 C CA . ASP A 1 18 ? 1.234 -3.709 -9.879 1.00 34.35 18 ASP A CA 7
ATOM 8916 C C . ASP A 1 18 ? 0.480 -3.870 -11.195 1.00 52.31 18 ASP A C 7
ATOM 8917 O O . ASP A 1 18 ? -0.579 -4.496 -11.244 1.00 21.30 18 ASP A O 7
ATOM 8926 N N . PHE A 1 19 ? 1.032 -3.298 -12.260 1.00 72.54 19 PHE A N 7
ATOM 8927 C CA . PHE A 1 19 ? 0.411 -3.376 -13.578 1.00 33.25 19 PHE A CA 7
ATOM 8928 C C . PHE A 1 19 ? 1.398 -2.975 -14.669 1.00 45.12 19 PHE A C 7
ATOM 8929 O O . PHE A 1 19 ? 1.724 -1.801 -14.846 1.00 3.12 19 PHE A O 7
ATOM 8946 N N . PRO A 1 20 ? 1.888 -3.973 -15.420 1.00 32.23 20 PRO A N 7
ATOM 8947 C CA . PRO A 1 20 ? 2.845 -3.750 -16.507 1.00 23.01 20 PRO A CA 7
ATOM 8948 C C . PRO A 1 20 ? 2.215 -3.033 -17.696 1.00 63.54 20 PRO A C 7
ATOM 8949 O O . PRO A 1 20 ? 1.359 -3.575 -18.396 1.00 21.32 20 PRO A O 7
ATOM 8960 N N . PRO A 1 21 ? 2.647 -1.786 -17.933 1.00 44.04 21 PRO A N 7
ATOM 8961 C CA . PRO A 1 21 ? 2.139 -0.969 -19.039 1.00 42.13 21 PRO A CA 7
ATOM 8962 C C . PRO A 1 21 ? 2.591 -1.489 -20.400 1.00 3.14 21 PRO A C 7
ATOM 8963 O O . PRO A 1 21 ? 2.065 -1.084 -21.437 1.00 12.41 21 PRO A O 7
ATOM 8974 N N . LEU A 1 22 ? 3.569 -2.388 -20.389 1.00 32.32 22 LEU A N 7
ATOM 8975 C CA . LEU A 1 22 ? 4.092 -2.965 -21.623 1.00 12.24 22 LEU A CA 7
ATOM 8976 C C . LEU A 1 22 ? 4.799 -4.288 -21.348 1.00 73.35 22 LEU A C 7
ATOM 8977 O O . LEU A 1 22 ? 5.264 -4.554 -20.240 1.00 44.51 22 LEU A O 7
ATOM 8993 N N . PRO A 1 23 ? 4.884 -5.139 -22.382 1.00 32.22 23 PRO A N 7
ATOM 8994 C CA . PRO A 1 23 ? 5.535 -6.448 -22.278 1.00 22.23 23 PRO A CA 7
ATOM 8995 C C . PRO A 1 23 ? 7.048 -6.332 -22.122 1.00 73.30 23 PRO A C 7
ATOM 8996 O O . PRO A 1 23 ? 7.683 -7.174 -21.489 1.00 34.53 23 PRO A O 7
ATOM 9007 N N . GLY A 1 24 ? 7.619 -5.282 -22.704 1.00 64.41 24 GLY A N 7
ATOM 9008 C CA . GLY A 1 24 ? 9.053 -5.076 -22.618 1.00 3.23 24 GLY A CA 7
ATOM 9009 C C . GLY A 1 24 ? 9.547 -5.027 -21.185 1.00 54.43 24 GLY A C 7
ATOM 9010 O O . GLY A 1 24 ? 8.750 -5.024 -20.248 1.00 34.51 24 GLY A O 7
ATOM 9014 N N . GLU A 1 25 ? 10.865 -4.989 -21.016 1.00 14.31 25 GLU A N 7
ATOM 9015 C CA . GLU A 1 25 ? 11.462 -4.942 -19.687 1.00 22.14 25 GLU A CA 7
ATOM 9016 C C . GLU A 1 25 ? 11.257 -3.573 -19.046 1.00 0.55 25 GLU A C 7
ATOM 9017 O O . GLU A 1 25 ? 11.177 -3.453 -17.822 1.00 44.42 25 GLU A O 7
ATOM 9029 N N . LEU A 1 26 ? 11.173 -2.542 -19.880 1.00 32.22 26 LEU A N 7
ATOM 9030 C CA . LEU A 1 26 ? 10.977 -1.180 -19.396 1.00 4.11 26 LEU A CA 7
ATOM 9031 C C . LEU A 1 26 ? 9.743 -1.091 -18.504 1.00 42.41 26 LEU A C 7
ATOM 9032 O O . LEU A 1 26 ? 9.835 -0.722 -17.334 1.00 45.41 26 LEU A O 7
ATOM 9048 N N . GLY A 1 27 ? 8.588 -1.433 -19.065 1.00 75.44 27 GLY A N 7
ATOM 9049 C CA . GLY A 1 27 ? 7.352 -1.387 -18.306 1.00 74.12 27 GLY A CA 7
ATOM 9050 C C . GLY A 1 27 ? 7.453 -2.128 -16.988 1.00 32.22 27 GLY A C 7
ATOM 9051 O O . GLY A 1 27 ? 7.058 -1.610 -15.943 1.00 52.22 27 GLY A O 7
ATOM 9055 N N . LYS A 1 28 ? 7.982 -3.346 -17.035 1.00 2.04 28 LYS A N 7
ATOM 9056 C CA . LYS A 1 28 ? 8.134 -4.161 -15.835 1.00 64.23 28 LYS A CA 7
ATOM 9057 C C . LYS A 1 28 ? 8.955 -3.428 -14.779 1.00 40.23 28 LYS A C 7
ATOM 9058 O O . LYS A 1 28 ? 8.824 -3.692 -13.584 1.00 52.30 28 LYS A O 7
ATOM 9077 N N . ARG A 1 29 ? 9.800 -2.505 -15.228 1.00 71.43 29 ARG A N 7
ATOM 9078 C CA . ARG A 1 29 ? 10.641 -1.734 -14.322 1.00 3.25 29 ARG A CA 7
ATOM 9079 C C . ARG A 1 29 ? 9.941 -0.448 -13.891 1.00 73.33 29 ARG A C 7
ATOM 9080 O O . ARG A 1 29 ? 10.303 0.162 -12.885 1.00 22.15 29 ARG A O 7
ATOM 9101 N N . LEU A 1 30 ? 8.937 -0.042 -14.660 1.00 74.23 30 LEU A N 7
ATOM 9102 C CA . LEU A 1 30 ? 8.185 1.171 -14.359 1.00 51.35 30 LEU A CA 7
ATOM 9103 C C . LEU A 1 30 ? 7.256 0.956 -13.169 1.00 23.43 30 LEU A C 7
ATOM 9104 O O . LEU A 1 30 ? 7.121 1.826 -12.308 1.00 62.32 30 LEU A O 7
ATOM 9120 N N . TYR A 1 31 ? 6.620 -0.210 -13.125 1.00 3.22 31 TYR A N 7
ATOM 9121 C CA . TYR A 1 31 ? 5.704 -0.540 -12.040 1.00 23.23 31 TYR A CA 7
ATOM 9122 C C . TYR A 1 31 ? 6.470 -0.980 -10.795 1.00 53.43 31 TYR A C 7
ATOM 9123 O O . TYR A 1 31 ? 5.937 -0.959 -9.686 1.00 52.54 31 TYR A O 7
ATOM 9141 N N . GLU A 1 32 ? 7.724 -1.377 -10.989 1.00 55.22 32 GLU A N 7
ATOM 9142 C CA . GLU A 1 32 ? 8.563 -1.822 -9.883 1.00 10.40 32 GLU A CA 7
ATOM 9143 C C . GLU A 1 32 ? 9.397 -0.667 -9.334 1.00 74.23 32 GLU A C 7
ATOM 9144 O O . GLU A 1 32 ? 10.101 -0.816 -8.336 1.00 63.00 32 GLU A O 7
ATOM 9156 N N . SER A 1 33 ? 9.311 0.483 -9.995 1.00 10.12 33 SER A N 7
ATOM 9157 C CA . SER A 1 33 ? 10.060 1.662 -9.577 1.00 2.22 33 SER A CA 7
ATOM 9158 C C . SER A 1 33 ? 9.117 2.805 -9.215 1.00 13.22 33 SER A C 7
ATOM 9159 O O . SER A 1 33 ? 9.340 3.526 -8.242 1.00 45.13 33 SER A O 7
ATOM 9167 N N . VAL A 1 34 ? 8.060 2.965 -10.005 1.00 70.23 34 VAL A N 7
ATOM 9168 C CA . VAL A 1 34 ? 7.081 4.019 -9.769 1.00 73.21 34 VAL A CA 7
ATOM 9169 C C . VAL A 1 34 ? 6.145 3.653 -8.622 1.00 62.23 34 VAL A C 7
ATOM 9170 O O . VAL A 1 34 ? 5.690 2.514 -8.519 1.00 15.04 34 VAL A O 7
ATOM 9183 N N . SER A 1 35 ? 5.862 4.626 -7.763 1.00 3.52 35 SER A N 7
ATOM 9184 C CA . SER A 1 35 ? 4.983 4.406 -6.621 1.00 1.35 35 SER A CA 7
ATOM 9185 C C . SER A 1 35 ? 3.660 5.144 -6.803 1.00 61.33 35 SER A C 7
ATOM 9186 O O . SER A 1 35 ? 3.531 6.005 -7.673 1.00 14.50 35 SER A O 7
ATOM 9194 N N . LYS A 1 36 ? 2.679 4.799 -5.977 1.00 33.43 36 LYS A N 7
ATOM 9195 C CA . LYS A 1 36 ? 1.365 5.427 -6.044 1.00 34.11 36 LYS A CA 7
ATOM 9196 C C . LYS A 1 36 ? 1.471 6.934 -5.832 1.00 75.25 36 LYS A C 7
ATOM 9197 O O . LYS A 1 36 ? 0.583 7.688 -6.229 1.00 43.55 36 LYS A O 7
ATOM 9216 N N . GLN A 1 37 ? 2.561 7.364 -5.207 1.00 23.35 37 GLN A N 7
ATOM 9217 C CA . GLN A 1 37 ? 2.782 8.781 -4.944 1.00 22.10 37 GLN A CA 7
ATOM 9218 C C . GLN A 1 37 ? 3.461 9.455 -6.132 1.00 14.32 37 GLN A C 7
ATOM 9219 O O . GLN A 1 37 ? 2.950 10.433 -6.677 1.00 42.24 37 GLN A O 7
ATOM 9233 N N . ALA A 1 38 ? 4.614 8.926 -6.527 1.00 11.30 38 ALA A N 7
ATOM 9234 C CA . ALA A 1 38 ? 5.361 9.476 -7.651 1.00 43.21 38 ALA A CA 7
ATOM 9235 C C . ALA A 1 38 ? 4.561 9.374 -8.945 1.00 52.10 38 ALA A C 7
ATOM 9236 O O . ALA A 1 38 ? 4.869 10.044 -9.931 1.00 13.33 38 ALA A O 7
ATOM 9243 N N . TRP A 1 39 ? 3.534 8.532 -8.935 1.00 21.22 39 TRP A N 7
ATOM 9244 C CA . TRP A 1 39 ? 2.690 8.342 -10.109 1.00 71.10 39 TRP A CA 7
ATOM 9245 C C . TRP A 1 39 ? 2.186 9.680 -10.639 1.00 61.33 39 TRP A C 7
ATOM 9246 O O . TRP A 1 39 ? 2.022 9.856 -11.846 1.00 70.02 39 TRP A O 7
ATOM 9267 N N . GLN A 1 40 ? 1.943 10.618 -9.730 1.00 40.22 40 GLN A N 7
ATOM 9268 C CA . GLN A 1 40 ? 1.457 11.940 -10.109 1.00 23.05 40 GLN A CA 7
ATOM 9269 C C . GLN A 1 40 ? 2.498 12.685 -10.938 1.00 13.41 40 GLN A C 7
ATOM 9270 O O . GLN A 1 40 ? 2.169 13.316 -11.943 1.00 61.31 40 GLN A O 7
ATOM 9284 N N . ASP A 1 41 ? 3.753 12.609 -10.510 1.00 40.40 41 ASP A N 7
ATOM 9285 C CA . ASP A 1 41 ? 4.842 13.277 -11.214 1.00 24.44 41 ASP A CA 7
ATOM 9286 C C . ASP A 1 41 ? 4.938 12.787 -12.655 1.00 42.44 41 ASP A C 7
ATOM 9287 O O . ASP A 1 41 ? 5.240 13.561 -13.564 1.00 71.45 41 ASP A O 7
ATOM 9296 N N . TRP A 1 42 ? 4.681 11.500 -12.856 1.00 12.20 42 TRP A N 7
ATOM 9297 C CA . TRP A 1 42 ? 4.739 10.908 -14.188 1.00 22.35 42 TRP A CA 7
ATOM 9298 C C . TRP A 1 42 ? 3.614 11.438 -15.069 1.00 43.43 42 TRP A C 7
ATOM 9299 O O . TRP A 1 42 ? 3.752 11.512 -16.291 1.00 72.22 42 TRP A O 7
ATOM 9320 N N . LEU A 1 43 ? 2.502 11.808 -14.444 1.00 21.43 43 LEU A N 7
ATOM 9321 C CA . LEU A 1 43 ? 1.353 12.332 -15.173 1.00 15.45 43 LEU A CA 7
ATOM 9322 C C . LEU A 1 43 ? 1.638 13.733 -15.704 1.00 0.41 43 LEU A C 7
ATOM 9323 O O . LEU A 1 43 ? 1.037 14.172 -16.685 1.00 64.53 43 LEU A O 7
ATOM 9339 N N . LYS A 1 44 ? 2.560 14.432 -15.051 1.00 25.34 44 LYS A N 7
ATOM 9340 C CA . LYS A 1 44 ? 2.930 15.782 -15.458 1.00 53.12 44 LYS A CA 7
ATOM 9341 C C . LYS A 1 44 ? 3.716 15.760 -16.765 1.00 4.12 44 LYS A C 7
ATOM 9342 O O . LYS A 1 44 ? 3.322 16.388 -17.747 1.00 61.01 44 LYS A O 7
ATOM 9361 N N . GLN A 1 45 ? 4.829 15.033 -16.768 1.00 74.54 45 GLN A N 7
ATOM 9362 C CA . GLN A 1 45 ? 5.669 14.929 -17.955 1.00 63.03 45 GLN A CA 7
ATOM 9363 C C . GLN A 1 45 ? 4.915 14.259 -19.100 1.00 4.44 45 GLN A C 7
ATOM 9364 O O . GLN A 1 45 ? 5.133 14.578 -20.268 1.00 51.02 45 GLN A O 7
ATOM 9378 N N . GLN A 1 46 ? 4.030 13.331 -18.755 1.00 34.54 46 GLN A N 7
ATOM 9379 C CA . GLN A 1 46 ? 3.245 12.616 -19.754 1.00 74.40 46 GLN A CA 7
ATOM 9380 C C . GLN A 1 46 ? 2.559 13.590 -20.707 1.00 24.41 46 GLN A C 7
ATOM 9381 O O . GLN A 1 46 ? 2.451 13.330 -21.906 1.00 31.02 46 GLN A O 7
ATOM 9395 N N . THR A 1 47 ? 2.097 14.713 -20.166 1.00 64.20 47 THR A N 7
ATOM 9396 C CA . THR A 1 47 ? 1.421 15.725 -20.967 1.00 42.13 47 THR A CA 7
ATOM 9397 C C . THR A 1 47 ? 2.412 16.746 -21.514 1.00 4.34 47 THR A C 7
ATOM 9398 O O . THR A 1 4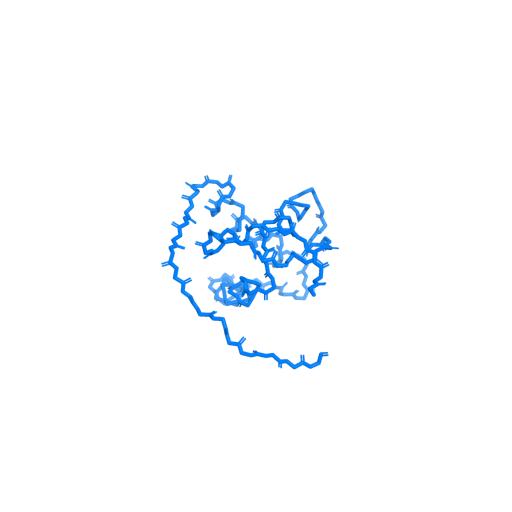7 ? 2.227 17.282 -22.606 1.00 0.22 47 THR A O 7
ATOM 9409 N N . MET A 1 48 ? 3.466 17.011 -20.747 1.00 75.52 48 MET A N 7
ATOM 9410 C CA . MET A 1 48 ? 4.487 17.967 -21.157 1.00 24.14 48 MET A CA 7
ATOM 9411 C C . MET A 1 48 ? 5.193 17.499 -22.425 1.00 71.25 48 MET A C 7
ATOM 9412 O O . MET A 1 48 ? 5.410 18.281 -23.352 1.00 2.22 48 MET A O 7
ATOM 9426 N N . LEU A 1 49 ? 5.549 16.219 -22.461 1.00 53.55 49 LEU A N 7
ATOM 9427 C CA . LEU A 1 49 ? 6.230 15.647 -23.617 1.00 43.13 49 LEU A CA 7
ATOM 9428 C C . LEU A 1 49 ? 5.319 15.644 -24.840 1.00 50.05 49 LEU A C 7
ATOM 9429 O O . LEU A 1 49 ? 5.755 15.946 -25.952 1.00 13.11 49 LEU A O 7
ATOM 9445 N N . ILE A 1 50 ? 4.053 15.303 -24.627 1.00 74.04 50 ILE A N 7
ATOM 9446 C CA . ILE A 1 50 ? 3.080 15.264 -25.712 1.00 54.30 50 ILE A CA 7
ATOM 9447 C C . ILE A 1 50 ? 2.758 16.668 -26.212 1.00 51.43 50 ILE A C 7
ATOM 9448 O O . ILE A 1 50 ? 2.564 16.883 -27.408 1.00 60.10 50 ILE A O 7
ATOM 9464 N N . ASN A 1 51 ? 2.705 17.622 -25.288 1.00 53.22 51 ASN A N 7
ATOM 9465 C CA . ASN A 1 51 ? 2.408 19.007 -25.636 1.00 11.25 51 ASN A CA 7
ATOM 9466 C C . ASN A 1 51 ? 3.619 19.679 -26.276 1.00 73.23 51 ASN A C 7
ATOM 9467 O O . ASN A 1 51 ? 3.476 20.537 -27.147 1.00 31.15 51 ASN A O 7
ATOM 9478 N N . GLU A 1 52 ? 4.810 19.281 -25.839 1.00 75.03 52 GLU A N 7
ATOM 9479 C CA . GLU A 1 52 ? 6.045 19.845 -26.371 1.00 32.05 52 GLU A CA 7
ATOM 9480 C C . GLU A 1 52 ? 6.390 19.224 -27.721 1.00 54.22 52 GLU A C 7
ATOM 9481 O O . GLU A 1 52 ? 6.600 19.931 -28.706 1.00 13.44 52 GLU A O 7
ATOM 9493 N N . ASN A 1 53 ? 6.446 17.897 -27.759 1.00 23.24 53 ASN A N 7
ATOM 9494 C CA . ASN A 1 53 ? 6.767 17.180 -28.987 1.00 73.25 53 ASN A CA 7
ATOM 9495 C C . ASN A 1 53 ? 5.571 17.163 -29.935 1.00 42.32 53 ASN A C 7
ATOM 9496 O O . ASN A 1 53 ? 5.719 16.918 -31.133 1.00 33.15 53 ASN A O 7
ATOM 9507 N N . ARG A 1 54 ? 4.388 17.427 -29.391 1.00 32.44 54 ARG A N 7
ATOM 9508 C CA . ARG A 1 54 ? 3.167 17.441 -30.187 1.00 13.50 54 ARG A CA 7
ATOM 9509 C C . ARG A 1 54 ? 2.881 16.061 -30.770 1.00 62.34 54 ARG A C 7
ATOM 9510 O O . ARG A 1 54 ? 2.808 15.893 -31.988 1.00 62.45 54 ARG A O 7
ATOM 9531 N N . LEU A 1 55 ? 2.721 15.076 -29.894 1.00 22.51 55 LEU A N 7
ATOM 9532 C CA . LEU A 1 55 ? 2.444 13.709 -30.321 1.00 61.54 55 LEU A CA 7
ATOM 9533 C C . LEU A 1 55 ?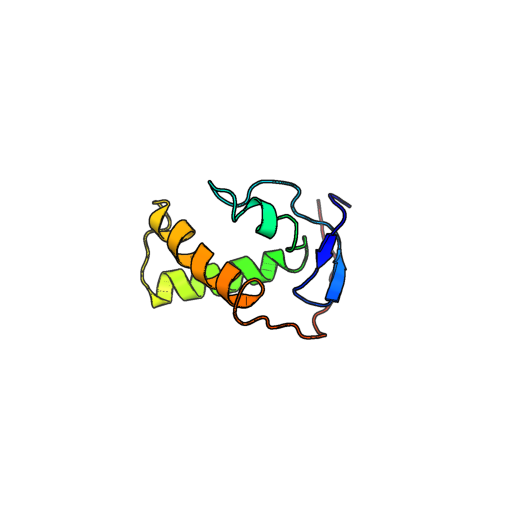 0.952 13.402 -30.234 1.00 4.41 55 LEU A C 7
ATOM 9534 O O . LEU A 1 55 ? 0.173 14.205 -29.721 1.00 63.42 55 LEU A O 7
ATOM 9550 N N . ASN A 1 56 ? 0.563 12.235 -30.736 1.00 54.32 56 ASN A N 7
ATOM 9551 C CA . ASN A 1 56 ? -0.836 11.822 -30.713 1.00 41.12 56 ASN A CA 7
ATOM 9552 C C . ASN A 1 56 ? -1.150 11.036 -29.444 1.00 10.00 56 ASN A C 7
ATOM 9553 O O . ASN A 1 56 ? -1.159 9.805 -29.450 1.00 45.51 56 ASN A O 7
ATOM 9564 N N . MET A 1 57 ? -1.408 11.756 -28.357 1.00 54.23 57 MET A N 7
ATOM 9565 C CA . MET A 1 57 ? -1.725 11.126 -27.081 1.00 30.02 57 MET A CA 7
ATOM 9566 C C . MET A 1 57 ? -2.802 10.060 -27.253 1.00 72.23 57 MET A C 7
ATOM 9567 O O . MET A 1 57 ? -2.648 8.928 -26.794 1.00 42.45 57 MET A O 7
ATOM 9581 N N . ALA A 1 58 ? -3.893 10.429 -27.917 1.00 62.32 58 ALA A N 7
ATOM 9582 C CA . ALA A 1 58 ? -4.994 9.503 -28.151 1.00 52.23 58 ALA A CA 7
ATOM 9583 C C . ALA A 1 58 ? -4.489 8.180 -28.715 1.00 62.34 58 ALA A C 7
ATOM 9584 O O . ALA A 1 58 ? -5.061 7.122 -28.450 1.00 44.21 58 ALA A O 7
ATOM 9591 N N . ASP A 1 59 ? -3.415 8.246 -29.495 1.00 20.24 59 ASP A N 7
ATOM 9592 C CA . ASP A 1 59 ? -2.832 7.052 -30.096 1.00 72.12 59 ASP A CA 7
ATOM 9593 C C . ASP A 1 59 ? -1.679 6.524 -29.248 1.00 74.41 59 ASP A C 7
ATOM 9594 O O . ASP A 1 59 ? -1.026 7.265 -28.513 1.00 73.14 59 ASP A O 7
ATOM 9603 N N . PRO A 1 60 ? -1.423 5.211 -29.350 1.00 22.03 60 PRO A N 7
ATOM 9604 C CA . PRO A 1 60 ? -0.349 4.554 -28.599 1.00 21.12 60 PRO A CA 7
ATOM 9605 C C . PRO A 1 60 ? 1.036 4.962 -29.090 1.00 53.31 60 PRO A C 7
ATOM 9606 O O . PRO A 1 60 ? 2.047 4.626 -28.474 1.00 63.13 60 PRO A O 7
ATOM 9617 N N . ARG A 1 61 ? 1.073 5.689 -30.202 1.00 4.52 61 ARG A N 7
ATOM 9618 C CA . ARG A 1 61 ? 2.335 6.143 -30.776 1.00 15.03 61 ARG A CA 7
ATOM 9619 C C . ARG A 1 61 ? 3.019 7.150 -29.856 1.00 41.45 61 ARG A C 7
ATOM 9620 O O . ARG A 1 61 ? 4.244 7.164 -29.737 1.00 52.43 61 ARG A O 7
ATOM 9641 N N . ALA A 1 62 ? 2.219 7.992 -29.209 1.00 64.15 62 ALA A N 7
ATOM 9642 C CA . ALA A 1 62 ? 2.748 9.001 -28.300 1.00 53.33 62 ALA A CA 7
ATOM 9643 C C . ALA A 1 62 ? 3.080 8.396 -26.941 1.00 22.51 62 ALA A C 7
ATOM 9644 O O . ALA A 1 62 ? 3.856 8.962 -26.171 1.00 45.15 62 ALA A O 7
ATOM 9651 N N . ARG A 1 63 ? 2.487 7.242 -26.651 1.00 63.14 63 ARG A N 7
ATOM 9652 C CA . ARG A 1 63 ? 2.719 6.561 -25.383 1.00 65.45 63 ARG A CA 7
ATOM 9653 C C . ARG A 1 63 ? 3.985 5.710 -25.447 1.00 12.21 63 ARG A C 7
ATOM 9654 O O . ARG A 1 63 ? 4.624 5.455 -24.427 1.00 35.25 63 ARG A O 7
ATOM 9675 N N . GLN A 1 64 ? 4.339 5.275 -26.652 1.00 4.23 64 GLN A N 7
ATOM 9676 C CA . GLN A 1 64 ? 5.527 4.453 -26.847 1.00 64.33 64 GLN A CA 7
ATOM 9677 C C . GLN A 1 64 ? 6.791 5.306 -26.818 1.00 41.02 64 GLN A C 7
ATOM 9678 O O . GLN A 1 64 ? 7.891 4.797 -26.601 1.00 10.12 64 GLN A O 7
ATOM 9692 N N . TYR A 1 65 ? 6.627 6.605 -27.039 1.00 14.50 65 TYR A N 7
ATOM 9693 C CA . TYR A 1 65 ? 7.755 7.529 -27.041 1.00 14.31 65 TYR A CA 7
ATOM 9694 C C . TYR A 1 65 ? 7.993 8.101 -25.647 1.00 12.23 65 TYR A C 7
ATOM 9695 O O . TYR A 1 65 ? 9.128 8.395 -25.269 1.00 14.42 65 TYR A O 7
ATOM 9713 N N . LEU A 1 66 ? 6.915 8.256 -24.886 1.00 31.41 66 LEU A N 7
ATOM 9714 C CA . LEU A 1 66 ? 7.004 8.792 -23.532 1.00 63.41 66 LEU A CA 7
ATOM 9715 C C . LEU A 1 66 ? 7.961 7.963 -22.681 1.00 1.44 66 LEU A C 7
ATOM 9716 O O . LEU A 1 66 ? 8.631 8.490 -21.793 1.00 25.42 66 LEU A O 7
ATOM 9732 N N . MET A 1 67 ? 8.020 6.665 -22.959 1.00 44.22 67 MET A N 7
ATOM 9733 C CA . MET A 1 67 ? 8.898 5.765 -22.221 1.00 23.13 67 MET A CA 7
ATOM 9734 C C . MET A 1 67 ? 10.346 6.239 -22.290 1.00 3.52 67 MET A C 7
ATOM 9735 O O . MET A 1 67 ? 11.146 5.960 -21.396 1.00 74.42 67 MET A O 7
ATOM 9749 N N . LYS A 1 68 ? 10.678 6.959 -23.356 1.00 62.15 68 LYS A N 7
ATOM 9750 C CA . LYS A 1 68 ? 12.030 7.474 -23.542 1.00 74.35 68 LYS A CA 7
ATOM 9751 C C . LYS A 1 68 ? 12.318 8.611 -22.567 1.00 73.25 68 LYS A C 7
ATOM 9752 O O . LYS A 1 68 ? 13.475 8.912 -22.277 1.00 10.11 68 LYS A O 7
ATOM 9771 N N . GLN A 1 69 ? 11.258 9.237 -22.065 1.00 61.54 69 GLN A N 7
ATOM 9772 C CA . GLN A 1 69 ? 11.399 10.340 -21.122 1.00 72.33 69 GLN A CA 7
ATOM 9773 C C . GLN A 1 69 ? 11.425 9.828 -19.686 1.00 22.21 69 GLN A C 7
ATOM 9774 O O . GLN A 1 69 ? 12.008 10.456 -18.802 1.00 4.13 69 GLN A O 7
ATOM 9788 N N . THR A 1 70 ? 10.789 8.683 -19.459 1.00 62.40 70 THR A N 7
ATOM 9789 C CA . THR A 1 70 ? 10.738 8.087 -18.130 1.00 22.11 70 THR A CA 7
ATOM 9790 C C . THR A 1 70 ? 11.918 7.149 -17.902 1.00 42.11 70 THR A C 7
ATOM 9791 O O . THR A 1 70 ? 12.466 7.083 -16.802 1.00 45.35 70 THR A O 7
ATOM 9802 N N . GLU A 1 71 ? 12.304 6.426 -18.949 1.00 22.03 71 GLU A N 7
ATOM 9803 C CA . GLU A 1 71 ? 13.420 5.492 -18.861 1.00 22.51 71 GLU A CA 7
ATOM 9804 C C . GLU A 1 71 ? 14.748 6.237 -18.766 1.00 1.32 71 GLU A C 7
ATOM 9805 O O . GLU A 1 71 ? 15.517 6.042 -17.824 1.00 43.15 71 GLU A O 7
ATOM 9817 N N . LYS A 1 72 ? 15.011 7.093 -19.748 1.00 61.51 72 LYS A N 7
ATOM 9818 C CA . LYS A 1 72 ? 16.245 7.869 -19.777 1.00 52.22 72 LYS A CA 7
ATOM 9819 C C . LYS A 1 72 ? 16.379 8.725 -18.521 1.00 71.44 72 LYS A C 7
ATOM 9820 O O . LYS A 1 72 ? 17.470 9.188 -18.188 1.00 53.30 72 LYS A O 7
ATOM 9839 N N . TYR A 1 73 ? 15.264 8.928 -17.828 1.00 42.43 73 TYR A N 7
ATOM 9840 C CA . TYR A 1 73 ? 15.258 9.729 -16.610 1.00 34.24 73 TYR A CA 7
ATOM 9841 C C . TYR A 1 73 ? 16.013 9.021 -15.489 1.00 1.11 73 TYR A C 7
ATOM 9842 O O . TYR A 1 73 ? 17.117 9.422 -15.119 1.00 33.05 73 TYR A O 7
ATOM 9860 N N . PHE A 1 74 ? 15.410 7.965 -14.953 1.00 22.01 74 PHE A N 7
ATOM 9861 C CA . PHE A 1 74 ? 16.024 7.200 -13.874 1.00 64.10 74 PHE A CA 7
ATOM 9862 C C . PHE A 1 74 ? 16.823 6.023 -14.428 1.00 13.23 74 PHE A C 7
ATOM 9863 O O . PHE A 1 74 ? 17.982 5.820 -14.066 1.00 71.12 74 PHE A O 7
ATOM 9880 N N . PHE A 1 75 ? 16.193 5.251 -15.307 1.00 24.41 75 PHE A N 7
ATOM 9881 C CA . PHE A 1 75 ? 16.843 4.093 -15.910 1.00 63.21 75 PHE A CA 7
ATOM 9882 C C . PHE A 1 75 ? 17.956 4.527 -16.860 1.00 1.15 75 PHE A C 7
ATOM 9883 O O . PHE A 1 75 ? 18.712 3.700 -17.367 1.00 22.21 75 PHE A O 7
ATOM 9900 N N . GLY A 1 76 ? 18.049 5.832 -17.095 1.00 50.44 76 GLY A N 7
ATOM 9901 C CA . GLY A 1 76 ? 19.071 6.355 -17.984 1.00 31.24 76 GLY A CA 7
ATOM 9902 C C . GLY A 1 76 ? 20.090 7.209 -17.256 1.00 20.10 76 GLY A C 7
ATOM 9903 O O . GLY A 1 76 ? 20.987 6.687 -16.595 1.00 10.13 76 GLY A O 7
ATOM 9907 N N . GLU A 1 77 ? 19.953 8.525 -17.379 1.00 52.44 77 GLU A N 7
ATOM 9908 C CA . GLU A 1 77 ? 20.871 9.453 -16.729 1.00 65.25 77 GLU A CA 7
ATOM 9909 C C . GLU A 1 77 ? 20.991 9.145 -15.240 1.00 3.44 77 GLU A C 7
ATOM 9910 O O . GLU A 1 77 ? 22.051 9.323 -14.641 1.00 44.52 77 GLU A O 7
ATOM 9922 N N . GLY A 1 78 ? 19.895 8.683 -14.646 1.00 72.25 78 GLY A N 7
ATOM 9923 C CA . GLY A 1 78 ? 19.897 8.359 -13.232 1.00 21.31 78 GLY A CA 7
ATOM 9924 C C . GLY A 1 78 ? 20.715 7.121 -12.922 1.00 44.00 78 GLY A C 7
ATOM 9925 O O . GLY A 1 78 ? 21.355 7.038 -11.874 1.00 41.11 78 GLY A O 7
ATOM 9929 N N . ALA A 1 79 ? 20.694 6.156 -13.835 1.00 62.41 79 ALA A N 7
ATOM 9930 C CA . ALA A 1 79 ? 21.440 4.916 -13.654 1.00 41.41 79 ALA A CA 7
ATOM 9931 C C . ALA A 1 79 ? 22.906 5.199 -13.343 1.00 60.41 79 ALA A C 7
ATOM 9932 O O . ALA A 1 79 ? 23.359 6.340 -13.425 1.00 43.31 79 ALA A O 7
ATOM 9939 N N . ASP A 1 80 ? 23.642 4.152 -12.985 1.00 50.14 80 ASP A N 7
ATOM 9940 C CA . ASP A 1 80 ? 25.058 4.287 -12.662 1.00 54.52 80 ASP A CA 7
ATOM 9941 C C . ASP A 1 80 ? 25.886 3.242 -13.402 1.00 22.23 80 ASP A C 7
ATOM 9942 O O . ASP A 1 80 ? 26.949 2.835 -12.934 1.00 22.23 80 ASP A O 7
ATOM 9951 N N . GLN A 1 81 ? 25.391 2.811 -14.558 1.00 3.14 81 GLN A N 7
ATOM 9952 C CA . GLN A 1 81 ? 26.086 1.811 -15.360 1.00 53.33 81 GLN A CA 7
ATOM 9953 C C . GLN A 1 81 ? 26.899 2.472 -16.469 1.00 13.03 81 GLN A C 7
ATOM 9954 O O . GLN A 1 81 ? 26.545 3.546 -16.955 1.00 25.10 81 GLN A O 7
ATOM 9968 N N . ALA A 1 82 ? 27.989 1.823 -16.863 1.00 63.01 82 ALA A N 7
ATOM 9969 C CA . ALA A 1 82 ? 28.852 2.347 -17.915 1.00 75.22 82 ALA A CA 7
ATOM 9970 C C . ALA A 1 82 ? 28.746 1.504 -19.182 1.00 13.51 82 ALA A C 7
ATOM 9971 O O . ALA A 1 82 ? 29.741 0.967 -19.666 1.00 64.41 82 ALA A O 7
ATOM 9978 N N . SER A 1 83 ? 27.533 1.393 -19.714 1.00 15.54 83 SER A N 7
ATOM 9979 C CA . SER A 1 83 ? 27.296 0.612 -20.922 1.00 41.30 83 SER A CA 7
ATOM 9980 C C . SER A 1 83 ? 25.971 1.002 -21.570 1.00 43.34 83 SER A C 7
ATOM 9981 O O . SER A 1 83 ? 25.048 1.458 -20.897 1.00 41.11 83 SER A O 7
ATOM 9989 N N . GLY A 1 84 ? 25.886 0.819 -22.885 1.00 2.23 84 GLY A N 7
ATOM 9990 C CA . GLY A 1 84 ? 24.671 1.157 -23.604 1.00 25.34 84 GLY A CA 7
ATOM 9991 C C . GLY A 1 84 ? 24.839 1.052 -25.106 1.00 61.04 84 GLY A C 7
ATOM 9992 O O . GLY A 1 84 ? 25.340 1.976 -25.748 1.00 74.01 84 GLY A O 7
ATOM 9996 N N . TYR A 1 85 ? 24.421 -0.076 -25.669 1.00 65.34 85 TYR A N 7
ATOM 9997 C CA . TYR A 1 85 ? 24.532 -0.300 -27.106 1.00 33.11 85 TYR A CA 7
ATOM 9998 C C . TYR A 1 85 ? 23.166 -0.599 -27.717 1.00 42.01 85 TYR A C 7
ATOM 9999 O O . TYR A 1 85 ? 22.177 -0.769 -27.004 1.00 2.41 85 TYR A O 7
ATOM 10017 N N . VAL A 1 86 ? 23.120 -0.663 -29.044 1.00 42.41 86 VAL A N 7
ATOM 10018 C CA . VAL A 1 86 ? 21.878 -0.943 -29.753 1.00 54.35 86 VAL A CA 7
ATOM 10019 C C . VAL A 1 86 ? 20.836 0.137 -29.485 1.00 12.44 86 VAL A C 7
ATOM 10020 O O . VAL A 1 86 ? 19.845 -0.081 -28.787 1.00 1.41 86 VAL A O 7
ATOM 10033 N N . PRO A 1 87 ? 21.062 1.332 -30.051 1.00 23.00 87 PRO A N 7
ATOM 10034 C CA . PRO A 1 87 ? 20.154 2.471 -29.888 1.00 34.44 87 PRO A CA 7
ATOM 10035 C C . PRO A 1 87 ? 18.831 2.266 -30.618 1.00 34.25 87 PRO A C 7
ATOM 10036 O O . PRO A 1 87 ? 18.679 1.357 -31.434 1.00 34.21 87 PRO A O 7
ATOM 10047 N N . PRO A 1 88 ? 17.849 3.130 -30.319 1.00 21.10 88 PRO A N 7
ATOM 10048 C CA . PRO A 1 88 ? 16.522 3.064 -30.937 1.00 54.41 88 PRO A CA 7
ATOM 10049 C C . PRO A 1 88 ? 16.549 3.453 -32.411 1.00 53.13 88 PRO A C 7
ATOM 10050 O O . PRO A 1 88 ? 17.611 3.715 -32.974 1.00 41.23 88 PRO A O 7
ATOM 10061 N N . ALA A 1 89 ? 15.373 3.489 -33.031 1.00 25.41 89 ALA A N 7
ATOM 10062 C CA . ALA A 1 89 ? 15.263 3.848 -34.439 1.00 71.12 89 ALA A CA 7
ATOM 10063 C C . ALA A 1 89 ? 13.933 4.537 -34.727 1.00 63.33 89 ALA A C 7
ATOM 10064 O O . ALA A 1 89 ? 13.126 4.749 -33.823 1.00 41.50 89 ALA A O 7
ATOM 10071 N N . GLN A 1 90 ? 13.713 4.883 -35.992 1.00 22.15 90 GLN A N 7
ATOM 10072 C CA . GLN A 1 90 ? 12.481 5.549 -36.397 1.00 42.11 90 GLN A CA 7
ATOM 10073 C C . GLN A 1 90 ? 11.689 4.683 -37.371 1.00 21.11 90 GLN A C 7
ATOM 10074 O O . GLN A 1 90 ? 10.581 4.243 -37.066 1.00 64.22 90 GLN A O 7
ATOM 10088 N N . GLY A 1 91 ? 12.265 4.442 -38.545 1.00 1.40 91 GLY A N 7
ATOM 10089 C CA . GLY A 1 91 ? 11.598 3.630 -39.546 1.00 3.12 91 GLY A CA 7
ATOM 10090 C C . GLY A 1 91 ? 11.792 2.145 -39.310 1.00 51.34 91 GLY A C 7
ATOM 10091 O O . GLY A 1 91 ? 11.976 1.379 -40.256 1.00 41.10 91 GLY A O 7
ATOM 10095 N N . MET A 1 1 ? -1.373 6.604 -1.658 1.00 11.11 1 MET A N 8
ATOM 10096 C CA . MET A 1 1 ? -0.623 5.381 -1.396 1.00 10.21 1 MET A CA 8
ATOM 10097 C C . MET A 1 1 ? -0.946 4.312 -2.435 1.00 42.31 1 MET A C 8
ATOM 10098 O O . MET A 1 1 ? -1.339 3.198 -2.091 1.00 54.23 1 MET A O 8
ATOM 10112 N N . ALA A 1 2 ? -0.777 4.659 -3.707 1.00 2.43 2 ALA A N 8
ATOM 10113 C CA . ALA A 1 2 ? -1.049 3.729 -4.795 1.00 64.12 2 ALA A CA 8
ATOM 10114 C C . ALA A 1 2 ? -0.242 2.445 -4.634 1.00 70.20 2 ALA A C 8
ATOM 10115 O O . ALA A 1 2 ? -0.775 1.413 -4.225 1.00 50.05 2 ALA A O 8
ATOM 10122 N N . ARG A 1 3 ? 1.045 2.515 -4.958 1.00 51.32 3 ARG A N 8
ATOM 10123 C CA . ARG A 1 3 ? 1.924 1.357 -4.851 1.00 3.40 3 ARG A CA 8
ATOM 10124 C C . ARG A 1 3 ? 3.172 1.695 -4.039 1.00 55.34 3 ARG A C 8
ATOM 10125 O O . ARG A 1 3 ? 3.249 2.751 -3.412 1.00 54.34 3 ARG A O 8
ATOM 10146 N N . MET A 1 4 ? 4.145 0.791 -4.056 1.00 60.31 4 MET A N 8
ATOM 10147 C CA . MET A 1 4 ? 5.389 0.994 -3.322 1.00 72.43 4 MET A CA 8
ATOM 10148 C C . MET A 1 4 ? 6.596 0.696 -4.206 1.00 1.31 4 MET A C 8
ATOM 10149 O O . MET A 1 4 ? 6.969 -0.462 -4.394 1.00 22.15 4 MET A O 8
ATOM 10163 N N . ILE A 1 5 ? 7.202 1.748 -4.746 1.00 53.50 5 ILE A N 8
ATOM 10164 C CA . ILE A 1 5 ? 8.367 1.599 -5.609 1.00 31.01 5 ILE A CA 8
ATOM 10165 C C . ILE A 1 5 ? 9.367 2.728 -5.383 1.00 21.44 5 ILE A C 8
ATOM 10166 O O . ILE A 1 5 ? 9.072 3.705 -4.694 1.00 35.20 5 ILE A O 8
ATOM 10182 N N . HIS A 1 6 ? 10.552 2.587 -5.968 1.00 41.23 6 HIS A N 8
ATOM 10183 C CA . HIS A 1 6 ? 11.596 3.597 -5.833 1.00 22.42 6 HIS A CA 8
ATOM 10184 C C . HIS A 1 6 ? 11.697 4.447 -7.096 1.00 23.33 6 HIS A C 8
ATOM 10185 O O . HIS A 1 6 ? 12.300 4.033 -8.087 1.00 54.33 6 HIS A O 8
ATOM 10199 N N . CYS A 1 7 ? 11.104 5.634 -7.052 1.00 41.44 7 CYS A N 8
ATOM 10200 C CA . CYS A 1 7 ? 11.126 6.542 -8.194 1.00 10.10 7 CYS A CA 8
ATOM 10201 C C . CYS A 1 7 ? 12.538 6.678 -8.754 1.00 23.23 7 CYS A C 8
ATOM 10202 O O . CYS A 1 7 ? 13.387 7.349 -8.168 1.00 20.24 7 CYS A O 8
ATOM 10210 N N . ALA A 1 8 ? 12.783 6.035 -9.891 1.00 32.54 8 ALA A N 8
ATOM 10211 C CA . ALA A 1 8 ? 14.092 6.084 -10.530 1.00 30.43 8 ALA A CA 8
ATOM 10212 C C . ALA A 1 8 ? 14.328 7.436 -11.194 1.00 61.32 8 ALA A C 8
ATOM 10213 O O . ALA A 1 8 ? 15.456 7.774 -11.554 1.00 71.00 8 ALA A O 8
ATOM 10220 N N . LYS A 1 9 ? 13.257 8.206 -11.355 1.00 63.31 9 LYS A N 8
ATOM 10221 C CA . LYS A 1 9 ? 13.347 9.522 -11.976 1.00 60.20 9 LYS A CA 8
ATOM 10222 C C . LYS A 1 9 ? 14.051 10.512 -11.054 1.00 23.34 9 LYS A C 8
ATOM 10223 O O . LYS A 1 9 ? 14.510 11.567 -11.493 1.00 64.10 9 LYS A O 8
ATOM 10242 N N . LEU A 1 10 ? 14.135 10.165 -9.774 1.00 74.41 10 LEU A N 8
ATOM 10243 C CA . LEU A 1 10 ? 14.785 11.022 -8.789 1.00 40.34 10 LEU A CA 8
ATOM 10244 C C . LEU A 1 10 ? 15.782 10.229 -7.950 1.00 54.21 10 LEU A C 8
ATOM 10245 O O . LEU A 1 10 ? 16.942 10.615 -7.817 1.00 1.11 10 LEU A O 8
ATOM 10261 N N . GLY A 1 11 ? 15.320 9.116 -7.387 1.00 42.41 11 GLY A N 8
ATOM 10262 C CA . GLY A 1 11 ? 16.184 8.285 -6.570 1.00 4.33 11 GLY A CA 8
ATOM 10263 C C . GLY A 1 11 ? 15.673 8.137 -5.151 1.00 33.54 11 GLY A C 8
ATOM 10264 O O . GLY A 1 11 ? 16.457 8.063 -4.204 1.00 54.20 11 GLY A O 8
ATOM 10268 N N . LYS A 1 12 ? 14.353 8.093 -5.001 1.00 2.43 12 LYS A N 8
ATOM 10269 C CA . LYS A 1 12 ? 13.736 7.953 -3.687 1.00 40.02 12 LYS A CA 8
ATOM 10270 C C . LYS A 1 12 ? 12.614 6.920 -3.721 1.00 22.04 12 LYS A C 8
ATOM 10271 O O . LYS A 1 12 ? 12.514 6.131 -4.659 1.00 73.41 12 LYS A O 8
ATOM 10290 N N . GLU A 1 13 ? 11.773 6.933 -2.691 1.00 70.13 13 GLU A N 8
ATOM 10291 C CA . GLU A 1 13 ? 10.658 5.997 -2.605 1.00 23.20 13 GLU A CA 8
ATOM 10292 C C . GLU A 1 13 ? 9.329 6.710 -2.836 1.00 44.42 13 GLU A C 8
ATOM 10293 O O . GLU A 1 13 ? 8.897 7.520 -2.017 1.00 12.13 13 GLU A O 8
ATOM 10305 N N . ALA A 1 14 ? 8.687 6.404 -3.959 1.00 24.23 14 ALA A N 8
ATOM 10306 C CA . ALA A 1 14 ? 7.408 7.014 -4.298 1.00 32.20 14 ALA A CA 8
ATOM 10307 C C . ALA A 1 14 ? 6.351 5.952 -4.582 1.00 22.52 14 ALA A C 8
ATOM 10308 O O . ALA A 1 14 ? 6.605 4.757 -4.435 1.00 63.53 14 ALA A O 8
ATOM 10315 N N . GLU A 1 15 ? 5.166 6.396 -4.988 1.00 31.12 15 GLU A N 8
ATOM 10316 C CA . GLU A 1 15 ? 4.071 5.482 -5.290 1.00 72.23 15 GLU A CA 8
ATOM 10317 C C . GLU A 1 15 ? 4.135 5.017 -6.742 1.00 44.14 15 GLU A C 8
ATOM 10318 O O . GLU A 1 15 ? 4.282 5.825 -7.658 1.00 50.33 15 GLU A O 8
ATOM 10330 N N . GLY A 1 16 ? 4.025 3.707 -6.944 1.00 43.52 16 GLY A N 8
ATOM 10331 C CA . GLY A 1 16 ? 4.074 3.157 -8.286 1.00 61.10 16 GLY A CA 8
ATOM 10332 C C . GLY A 1 16 ? 2.752 3.290 -9.016 1.00 3.40 16 GLY A C 8
ATOM 10333 O O . GLY A 1 16 ? 1.712 3.516 -8.396 1.00 42.40 16 GLY A O 8
ATOM 10337 N N . LEU A 1 17 ? 2.791 3.152 -10.337 1.00 2.44 17 LEU A N 8
ATOM 10338 C CA . LEU A 1 17 ? 1.587 3.261 -11.153 1.00 20.41 17 LEU A CA 8
ATOM 10339 C C . LEU A 1 17 ? 0.658 2.075 -10.913 1.00 21.21 17 LEU A C 8
ATOM 10340 O O . LEU A 1 17 ? -0.564 2.224 -10.900 1.00 20.43 17 LEU A O 8
ATOM 10356 N N . ASP A 1 18 ? 1.246 0.899 -10.721 1.00 73.05 18 ASP A N 8
ATOM 10357 C CA . ASP A 1 18 ? 0.471 -0.312 -10.478 1.00 61.42 18 ASP A CA 8
ATOM 10358 C C . ASP A 1 18 ? -0.418 -0.638 -11.674 1.00 54.10 18 ASP A C 8
ATOM 10359 O O . ASP A 1 18 ? -1.602 -0.938 -11.517 1.00 70.21 18 ASP A O 8
ATOM 10368 N N . PHE A 1 19 ? 0.159 -0.575 -12.869 1.00 63.21 19 PHE A N 8
ATOM 10369 C CA . PHE A 1 19 ? -0.581 -0.861 -14.092 1.00 73.23 19 PHE A CA 8
ATOM 10370 C C . PHE A 1 19 ? 0.360 -0.952 -15.290 1.00 22.14 19 PHE A C 8
ATOM 10371 O O . PHE A 1 19 ? 1.263 -0.133 -15.465 1.00 72.33 19 PHE A O 8
ATOM 10388 N N . PRO A 1 20 ? 0.146 -1.972 -16.134 1.00 25.44 20 PRO A N 8
ATOM 10389 C CA . PRO A 1 20 ? 0.965 -2.196 -17.329 1.00 40.41 20 PRO A CA 8
ATOM 10390 C C . PRO A 1 20 ? 0.731 -1.134 -18.398 1.00 42.13 20 PRO A C 8
ATOM 10391 O O . PRO A 1 20 ? -0.341 -1.046 -18.997 1.00 33.55 20 PRO A O 8
ATOM 10402 N N . PRO A 1 21 ? 1.758 -0.307 -18.646 1.00 54.34 21 PRO A N 8
ATOM 10403 C CA . PRO A 1 21 ? 1.688 0.764 -19.646 1.00 31.35 21 PRO A CA 8
ATOM 10404 C C . PRO A 1 21 ? 1.650 0.224 -21.071 1.00 43.33 21 PRO A C 8
ATOM 10405 O O . PRO A 1 21 ? 1.125 0.872 -21.977 1.00 55.24 21 PRO A O 8
ATOM 10416 N N . LEU A 1 22 ? 2.210 -0.965 -21.264 1.00 4.21 22 LEU A N 8
ATOM 10417 C CA . LEU A 1 22 ? 2.240 -1.592 -22.581 1.00 24.14 22 LEU A CA 8
ATOM 10418 C C . LEU A 1 22 ? 2.347 -3.109 -22.459 1.00 11.22 22 LEU A C 8
ATOM 10419 O O . LEU A 1 22 ? 2.820 -3.644 -21.456 1.00 32.01 22 LEU A O 8
ATOM 10435 N N . PRO A 1 23 ? 1.899 -3.820 -23.504 1.00 41.45 23 PRO A N 8
ATOM 10436 C CA . PRO A 1 23 ? 1.936 -5.285 -23.540 1.00 11.41 23 PRO A CA 8
ATOM 10437 C C . PRO A 1 23 ? 3.357 -5.826 -23.655 1.00 72.11 23 PRO A C 8
ATOM 10438 O O . PRO A 1 23 ? 3.583 -7.031 -23.550 1.00 53.20 23 PRO A O 8
ATOM 10449 N N . GLY A 1 24 ? 4.312 -4.927 -23.871 1.00 63.14 24 GLY A N 8
ATOM 10450 C CA . GLY A 1 24 ? 5.699 -5.335 -23.997 1.00 5.51 24 GLY A CA 8
ATOM 10451 C C . GLY A 1 24 ? 6.328 -5.673 -22.659 1.00 53.45 24 GLY A C 8
ATOM 10452 O O . GLY A 1 24 ? 5.783 -5.337 -21.609 1.00 34.04 24 GLY A O 8
ATOM 10456 N N . GLU A 1 25 ? 7.477 -6.340 -22.699 1.00 34.22 25 GLU A N 8
ATOM 10457 C CA . GLU A 1 25 ? 8.177 -6.726 -21.480 1.00 4.35 25 GLU A CA 8
ATOM 10458 C C . GLU A 1 25 ? 8.747 -5.501 -20.769 1.00 35.12 25 GLU A C 8
ATOM 10459 O O . GLU A 1 25 ? 9.027 -5.539 -19.570 1.00 22.40 25 GLU A O 8
ATOM 10471 N N . LEU A 1 26 ? 8.915 -4.416 -21.516 1.00 51.11 26 LEU A N 8
ATOM 10472 C CA . LEU A 1 26 ? 9.451 -3.179 -20.959 1.00 1.20 26 LEU A CA 8
ATOM 10473 C C . LEU A 1 26 ? 8.393 -2.448 -20.139 1.00 3.43 26 LEU A C 8
ATOM 10474 O O . LEU A 1 26 ? 8.713 -1.734 -19.189 1.00 42.22 26 LEU A O 8
ATOM 10490 N N . GLY A 1 27 ? 7.130 -2.633 -20.511 1.00 43.42 27 GLY A N 8
ATOM 10491 C CA . GLY A 1 27 ? 6.044 -1.986 -19.798 1.00 43.23 27 GLY A CA 8
ATOM 10492 C C . GLY A 1 27 ? 6.002 -2.372 -18.333 1.00 14.50 27 GLY A C 8
ATOM 10493 O O . GLY A 1 27 ? 5.925 -1.509 -17.458 1.00 34.02 27 GLY A O 8
ATOM 10497 N N . LYS A 1 28 ? 6.050 -3.672 -18.064 1.00 1.35 28 LYS A N 8
ATOM 10498 C CA . LYS A 1 28 ? 6.016 -4.172 -16.694 1.00 42.42 28 LYS A CA 8
ATOM 10499 C C . LYS A 1 28 ? 7.155 -3.579 -15.870 1.00 52.13 28 LYS A C 8
ATOM 10500 O O . LYS A 1 28 ? 7.080 -3.519 -14.643 1.00 34.11 28 LYS A O 8
ATOM 10519 N N . ARG A 1 29 ? 8.207 -3.141 -16.553 1.00 45.21 29 ARG A N 8
ATOM 10520 C CA . ARG A 1 29 ? 9.361 -2.552 -15.884 1.00 24.52 29 ARG A CA 8
ATOM 10521 C C . ARG A 1 29 ? 9.196 -1.042 -15.741 1.00 74.32 29 ARG A C 8
ATOM 10522 O O . ARG A 1 29 ? 9.868 -0.407 -14.928 1.00 20.12 29 ARG A O 8
ATOM 10543 N N . LEU A 1 30 ? 8.297 -0.473 -16.537 1.00 60.42 30 LEU A N 8
ATOM 10544 C CA . LEU A 1 30 ? 8.043 0.963 -16.501 1.00 33.44 30 LEU A CA 8
ATOM 10545 C C . LEU A 1 30 ? 7.228 1.340 -15.268 1.00 10.15 30 LEU A C 8
ATOM 10546 O O . LEU A 1 30 ? 7.586 2.260 -14.532 1.00 41.31 30 LEU A O 8
ATOM 10562 N N . TYR A 1 31 ? 6.132 0.622 -15.047 1.00 3.45 31 TYR A N 8
ATOM 10563 C CA . TYR A 1 31 ? 5.266 0.882 -13.902 1.00 64.15 31 TYR A CA 8
ATOM 10564 C C . TYR A 1 31 ? 5.949 0.477 -12.600 1.00 2.14 31 TYR A C 8
ATOM 10565 O O . TYR A 1 31 ? 5.568 0.929 -11.521 1.00 11.25 31 TYR A O 8
ATOM 10583 N N . GLU A 1 32 ? 6.961 -0.378 -12.710 1.00 43.42 32 GLU A N 8
ATOM 10584 C CA . GLU A 1 32 ? 7.698 -0.844 -11.541 1.00 53.12 32 GLU A CA 8
ATOM 10585 C C . GLU A 1 32 ? 8.929 0.023 -11.292 1.00 71.34 32 GLU A C 8
ATOM 10586 O O . GLU A 1 32 ? 9.694 -0.221 -10.360 1.00 2.35 32 GLU A O 8
ATOM 10598 N N . SER A 1 33 ? 9.113 1.035 -12.134 1.00 71.43 33 SER A N 8
ATOM 10599 C CA . SER A 1 33 ? 10.253 1.935 -12.009 1.00 51.34 33 SER A CA 8
ATOM 10600 C C . SER A 1 33 ? 9.789 3.376 -11.817 1.00 34.21 33 SER A C 8
ATOM 10601 O O . SER A 1 33 ? 10.361 4.124 -11.024 1.00 52.12 33 SER A O 8
ATOM 10609 N N . VAL A 1 34 ? 8.747 3.758 -12.548 1.00 74.25 34 VAL A N 8
ATOM 10610 C CA . VAL A 1 34 ? 8.203 5.108 -12.459 1.00 23.23 34 VAL A CA 8
ATOM 10611 C C . VAL A 1 34 ? 7.217 5.228 -11.302 1.00 62.42 34 VAL A C 8
ATOM 10612 O O . VAL A 1 34 ? 6.664 4.230 -10.839 1.00 0.42 34 VAL A O 8
ATOM 10625 N N . SER A 1 35 ? 7.001 6.455 -10.840 1.00 44.25 35 SER A N 8
ATOM 10626 C CA . SER A 1 35 ? 6.084 6.706 -9.735 1.00 71.11 35 SER A CA 8
ATOM 10627 C C . SER A 1 35 ? 5.124 7.843 -10.073 1.00 5.13 35 SER A C 8
ATOM 10628 O O . SER A 1 35 ? 5.212 8.449 -11.141 1.00 5.54 35 SER A O 8
ATOM 10636 N N . LYS A 1 36 ? 4.207 8.127 -9.154 1.00 44.21 36 LYS A N 8
ATOM 10637 C CA . LYS A 1 36 ? 3.231 9.192 -9.351 1.00 72.20 36 LYS A CA 8
ATOM 10638 C C . LYS A 1 36 ? 3.923 10.541 -9.518 1.00 33.13 36 LYS A C 8
ATOM 10639 O O . LYS A 1 36 ? 3.338 11.487 -10.046 1.00 23.54 36 LYS A O 8
ATOM 10658 N N . GLN A 1 37 ? 5.170 10.621 -9.065 1.00 50.14 37 GLN A N 8
ATOM 10659 C CA . GLN A 1 37 ? 5.941 11.855 -9.166 1.00 34.21 37 GLN A CA 8
ATOM 10660 C C . GLN A 1 37 ? 6.524 12.020 -10.565 1.00 64.42 37 GLN A C 8
ATOM 10661 O O . GLN A 1 37 ? 6.361 13.063 -11.198 1.00 31.55 37 GLN A O 8
ATOM 10675 N N . ALA A 1 38 ? 7.206 10.983 -11.042 1.00 51.34 38 ALA A N 8
ATOM 10676 C CA . ALA A 1 38 ? 7.813 11.013 -12.367 1.00 75.25 38 ALA A CA 8
ATOM 10677 C C . ALA A 1 38 ? 6.748 11.008 -13.459 1.00 13.00 38 ALA A C 8
ATOM 10678 O O . ALA A 1 38 ? 6.985 11.476 -14.572 1.00 50.34 38 ALA A O 8
ATOM 10685 N N . TRP A 1 39 ? 5.576 10.476 -13.133 1.00 35.22 39 TRP A N 8
ATOM 10686 C CA . TRP A 1 39 ? 4.474 10.410 -14.087 1.00 23.21 39 TRP A CA 8
ATOM 10687 C C . TRP A 1 39 ? 4.203 11.779 -14.701 1.00 21.22 39 TRP A C 8
ATOM 10688 O O . TRP A 1 39 ? 3.850 11.882 -15.875 1.00 41.42 39 TRP A O 8
ATOM 10709 N N . GLN A 1 40 ? 4.371 12.826 -13.899 1.00 75.33 40 GLN A N 8
ATOM 10710 C CA . GLN A 1 40 ? 4.143 14.188 -14.366 1.00 12.33 40 GLN A CA 8
ATOM 10711 C C . GLN A 1 40 ? 5.250 14.630 -15.317 1.00 11.30 40 GLN A C 8
ATOM 10712 O O . GLN A 1 40 ? 4.980 15.145 -16.402 1.00 44.42 40 GLN A O 8
ATOM 10726 N N . ASP A 1 41 ? 6.495 14.426 -14.903 1.00 4.04 41 ASP A N 8
ATOM 10727 C CA . ASP A 1 41 ? 7.644 14.803 -15.718 1.00 60.13 41 ASP A CA 8
ATOM 10728 C C . ASP A 1 41 ? 7.650 14.034 -17.036 1.00 43.41 41 ASP A C 8
ATOM 10729 O O . ASP A 1 41 ? 8.021 14.574 -18.079 1.00 14.13 41 ASP A O 8
ATOM 10738 N N . TRP A 1 42 ? 7.240 12.773 -16.981 1.00 35.31 42 TRP A N 8
ATOM 10739 C CA . TRP A 1 42 ? 7.199 11.930 -18.170 1.00 60.44 42 TRP A CA 8
ATOM 10740 C C . TRP A 1 42 ? 6.168 12.445 -19.168 1.00 34.10 42 TRP A C 8
ATOM 10741 O O . TRP A 1 42 ? 6.310 12.255 -20.377 1.00 15.12 42 TRP A O 8
ATOM 10762 N N . LEU A 1 43 ? 5.130 13.097 -18.656 1.00 0.43 43 LEU A N 8
ATOM 10763 C CA . LEU A 1 43 ? 4.074 13.641 -19.503 1.00 30.21 43 LEU A CA 8
ATOM 10764 C C . LEU A 1 43 ? 4.581 14.833 -20.307 1.00 51.54 43 LEU A C 8
ATOM 10765 O O . LEU A 1 43 ? 4.189 15.032 -21.457 1.00 50.45 43 LEU A O 8
ATOM 10781 N N . LYS A 1 44 ? 5.456 15.624 -19.696 1.00 25.12 44 LYS A N 8
ATOM 10782 C CA . LYS A 1 44 ? 6.021 16.796 -20.355 1.00 60.50 44 LYS A CA 8
ATOM 10783 C C . LYS A 1 44 ? 6.655 16.416 -21.690 1.00 11.34 44 LYS A C 8
ATOM 10784 O O . LYS A 1 44 ? 6.201 16.851 -22.748 1.00 2.34 44 LYS A O 8
ATOM 10803 N N . GLN A 1 45 ? 7.704 15.603 -21.631 1.00 62.42 45 GLN A N 8
ATOM 10804 C CA . GLN A 1 45 ? 8.399 15.165 -22.836 1.00 72.12 45 GLN A CA 8
ATOM 10805 C C . GLN A 1 45 ? 7.468 14.364 -23.741 1.00 31.25 45 GLN A C 8
ATOM 10806 O O . GLN A 1 45 ? 7.588 14.407 -24.964 1.00 43.45 45 GLN A O 8
ATOM 10820 N N . GLN A 1 46 ? 6.541 13.633 -23.129 1.00 42.20 46 GLN A N 8
ATOM 10821 C CA . GLN A 1 46 ? 5.591 12.821 -23.880 1.00 12.50 46 GLN A CA 8
ATOM 10822 C C . GLN A 1 46 ? 4.901 13.650 -24.959 1.00 32.41 46 GLN A C 8
ATOM 10823 O O . GLN A 1 46 ? 4.660 13.169 -26.067 1.00 13.11 46 GLN A O 8
ATOM 10837 N N . THR A 1 47 ? 4.584 14.898 -24.628 1.00 61.31 47 THR A N 8
ATOM 10838 C CA . THR A 1 47 ? 3.920 15.792 -25.568 1.00 3.43 47 THR A CA 8
ATOM 10839 C C . THR A 1 47 ? 4.932 16.503 -26.459 1.00 65.43 47 THR A C 8
ATOM 10840 O O . THR A 1 47 ? 4.618 16.890 -27.584 1.00 42.32 47 THR A O 8
ATOM 10851 N N . MET A 1 48 ? 6.149 16.669 -25.950 1.00 14.21 48 MET A N 8
ATOM 10852 C CA . MET A 1 48 ? 7.208 17.332 -26.702 1.00 72.43 48 MET A CA 8
ATOM 10853 C C . MET A 1 48 ? 7.648 16.478 -27.888 1.00 10.25 48 MET A C 8
ATOM 10854 O O . MET A 1 48 ? 7.954 16.999 -28.961 1.00 3.32 48 MET A O 8
ATOM 10868 N N . LEU A 1 49 ? 7.678 15.165 -27.687 1.00 12.42 49 LEU A N 8
ATOM 10869 C CA . LEU A 1 49 ? 8.081 14.239 -28.739 1.00 40.55 49 LEU A CA 8
ATOM 10870 C C . LEU A 1 49 ? 6.970 14.070 -29.770 1.00 72.35 49 LEU A C 8
ATOM 10871 O O . LEU A 1 49 ? 7.232 13.970 -30.969 1.00 41.45 49 LEU A O 8
ATOM 10887 N N . ILE A 1 50 ? 5.729 14.039 -29.296 1.00 1.32 50 ILE A N 8
ATOM 10888 C CA . ILE A 1 50 ? 4.578 13.885 -30.177 1.00 2.21 50 ILE A CA 8
ATOM 10889 C C . ILE A 1 50 ? 4.382 15.122 -31.047 1.00 3.23 50 ILE A C 8
ATOM 10890 O O . ILE A 1 50 ? 3.938 15.026 -32.190 1.00 34.43 50 ILE A O 8
ATOM 10906 N N . ASN A 1 51 ? 4.719 16.285 -30.497 1.00 62.43 51 ASN A N 8
ATOM 10907 C CA . ASN A 1 51 ? 4.582 17.542 -31.224 1.00 35.33 51 ASN A CA 8
ATOM 10908 C C . ASN A 1 51 ? 5.801 17.797 -32.104 1.00 52.45 51 ASN A C 8
ATOM 10909 O O . ASN A 1 51 ? 5.683 18.350 -33.198 1.00 24.42 51 ASN A O 8
ATOM 10920 N N . GLU A 1 52 ? 6.970 17.391 -31.620 1.00 10.03 52 GLU A N 8
ATOM 10921 C CA . GLU A 1 52 ? 8.211 17.577 -32.363 1.00 75.43 52 GLU A CA 8
ATOM 10922 C C . GLU A 1 52 ? 8.311 16.577 -33.512 1.00 52.42 52 GLU A C 8
ATOM 10923 O O . GLU A 1 52 ? 8.693 16.933 -34.626 1.00 73.03 52 GLU A O 8
ATOM 10935 N N . ASN A 1 53 ? 7.965 15.325 -33.231 1.00 44.14 53 ASN A N 8
ATOM 10936 C CA . ASN A 1 53 ? 8.017 14.273 -34.240 1.00 44.34 53 ASN A CA 8
ATOM 10937 C C . ASN A 1 53 ? 6.698 14.183 -35.000 1.00 73.05 53 ASN A C 8
ATOM 10938 O O . ASN A 1 53 ? 6.619 13.553 -36.055 1.00 71.31 53 ASN A O 8
ATOM 10949 N N . ARG A 1 54 ? 5.664 14.818 -34.458 1.00 31.33 54 ARG A N 8
ATOM 10950 C CA . ARG A 1 54 ? 4.347 14.809 -35.084 1.00 23.31 54 ARG A CA 8
ATOM 10951 C C . ARG A 1 54 ? 3.834 13.381 -35.250 1.00 43.35 54 ARG A C 8
ATOM 10952 O O . ARG A 1 54 ? 3.449 12.972 -36.347 1.00 4.42 54 ARG A O 8
ATOM 10973 N N . LEU A 1 55 ? 3.832 12.628 -34.157 1.00 21.44 55 LEU A N 8
ATOM 10974 C CA . LEU A 1 55 ? 3.367 11.245 -34.181 1.00 12.22 55 LEU A CA 8
ATOM 10975 C C . LEU A 1 55 ? 1.861 11.173 -33.949 1.00 0.34 55 LEU A C 8
ATOM 10976 O O . LEU A 1 55 ? 1.202 12.196 -33.763 1.00 23.51 55 LEU A O 8
ATOM 10992 N N . ASN A 1 56 ? 1.323 9.958 -33.958 1.00 63.24 56 ASN A N 8
ATOM 10993 C CA . ASN A 1 56 ? -0.105 9.752 -33.747 1.00 40.22 56 ASN A CA 8
ATOM 10994 C C . ASN A 1 56 ? -0.393 9.386 -32.294 1.00 62.13 56 ASN A C 8
ATOM 10995 O O . ASN A 1 56 ? -0.590 8.216 -31.966 1.00 53.41 56 ASN A O 8
ATOM 11006 N N . MET A 1 57 ? -0.415 10.394 -31.429 1.00 13.21 57 MET A N 8
ATOM 11007 C CA . MET A 1 57 ? -0.681 10.178 -30.011 1.00 41.33 57 MET A CA 8
ATOM 11008 C C . MET A 1 57 ? -1.927 9.321 -29.816 1.00 72.32 57 MET A C 8
ATOM 11009 O O . MET A 1 57 ? -1.901 8.327 -29.091 1.00 65.43 57 MET A O 8
ATOM 11023 N N . ALA A 1 58 ? -3.018 9.712 -30.467 1.00 45.43 58 ALA A N 8
ATOM 11024 C CA . ALA A 1 58 ? -4.273 8.978 -30.366 1.00 43.33 58 ALA A CA 8
ATOM 11025 C C . ALA A 1 58 ? -4.063 7.493 -30.639 1.00 32.43 58 ALA A C 8
ATOM 11026 O O . ALA A 1 58 ? -4.776 6.646 -30.099 1.00 2.33 58 ALA A O 8
ATOM 11033 N N . ASP A 1 59 ? -3.083 7.183 -31.479 1.00 65.34 59 ASP A N 8
ATOM 11034 C CA . ASP A 1 59 ? -2.779 5.798 -31.823 1.00 51.44 59 ASP A CA 8
ATOM 11035 C C . ASP A 1 59 ? -1.580 5.291 -31.028 1.00 52.21 59 ASP A C 8
ATOM 11036 O O . ASP A 1 59 ? -0.779 6.066 -30.504 1.00 33.41 59 ASP A O 8
ATOM 11045 N N . PRO A 1 60 ? -1.453 3.959 -30.934 1.00 44.32 60 PRO A N 8
ATOM 11046 C CA . PRO A 1 60 ? -0.355 3.319 -30.204 1.00 63.30 60 PRO A CA 8
ATOM 11047 C C . PRO A 1 60 ? 0.988 3.496 -30.904 1.00 4.31 60 PRO A C 8
ATOM 11048 O O . PRO A 1 60 ? 2.038 3.183 -30.342 1.00 70.10 60 PRO A O 8
ATOM 11059 N N . ARG A 1 61 ? 0.948 4.001 -32.133 1.00 31.13 61 ARG A N 8
ATOM 11060 C CA . ARG A 1 61 ? 2.162 4.219 -32.909 1.00 43.33 61 ARG A CA 8
ATOM 11061 C C . ARG A 1 61 ? 3.071 5.235 -32.223 1.00 23.41 61 ARG A C 8
ATOM 11062 O O . ARG A 1 61 ? 4.292 5.080 -32.209 1.00 61.12 61 ARG A O 8
ATOM 11083 N N . ALA A 1 62 ? 2.467 6.273 -31.655 1.00 42.20 62 ALA A N 8
ATOM 11084 C CA . ALA A 1 62 ? 3.222 7.313 -30.966 1.00 34.21 62 ALA A CA 8
ATOM 11085 C C . ALA A 1 62 ? 3.620 6.864 -29.564 1.00 63.12 62 ALA A C 8
ATOM 11086 O O . ALA A 1 62 ? 4.544 7.415 -28.965 1.00 71.00 62 ALA A O 8
ATOM 11093 N N . ARG A 1 63 ? 2.918 5.861 -29.047 1.00 11.43 63 ARG A N 8
ATOM 11094 C CA . ARG A 1 63 ? 3.198 5.340 -27.714 1.00 51.22 63 ARG A CA 8
ATOM 11095 C C . ARG A 1 63 ? 4.292 4.278 -27.765 1.00 21.12 63 ARG A C 8
ATOM 11096 O O . ARG A 1 63 ? 4.992 4.047 -26.779 1.00 12.40 63 ARG A O 8
ATOM 11117 N N . GLN A 1 64 ? 4.432 3.635 -28.919 1.00 65.24 64 GLN A N 8
ATOM 11118 C CA . GLN A 1 64 ? 5.440 2.596 -29.097 1.00 45.43 64 GLN A CA 8
ATOM 11119 C C . GLN A 1 64 ? 6.826 3.208 -29.279 1.00 32.21 64 GLN A C 8
ATOM 11120 O O . GLN A 1 64 ? 7.841 2.539 -29.085 1.00 31.33 64 GLN A O 8
ATOM 11134 N N . TYR A 1 65 ? 6.860 4.482 -29.653 1.00 20.12 65 TYR A N 8
ATOM 11135 C CA . TYR A 1 65 ? 8.121 5.183 -29.864 1.00 20.04 65 TYR A CA 8
ATOM 11136 C C . TYR A 1 65 ? 8.595 5.850 -28.576 1.00 41.42 65 TYR A C 8
ATOM 11137 O O . TYR A 1 65 ? 9.795 6.021 -28.357 1.00 1.33 65 TYR A O 8
ATOM 11155 N N . LEU A 1 66 ? 7.644 6.225 -27.727 1.00 45.24 66 LEU A N 8
ATOM 11156 C CA . LEU A 1 66 ? 7.963 6.874 -26.460 1.00 33.31 66 LEU A CA 8
ATOM 11157 C C . LEU A 1 66 ? 8.770 5.944 -25.560 1.00 65.22 66 LEU A C 8
ATOM 11158 O O . LEU A 1 66 ? 9.602 6.394 -24.773 1.00 11.14 66 LEU A O 8
ATOM 11174 N N . MET A 1 67 ? 8.521 4.644 -25.685 1.00 1.41 67 MET A N 8
ATOM 11175 C CA . MET A 1 67 ? 9.228 3.651 -24.885 1.00 60.21 67 MET A CA 8
ATOM 11176 C C . MET A 1 67 ? 10.737 3.775 -25.072 1.00 53.45 67 MET A C 8
ATOM 11177 O O . MET A 1 67 ? 11.514 3.421 -24.186 1.00 3.40 67 MET A O 8
ATOM 11191 N N . LYS A 1 68 ? 11.145 4.280 -26.232 1.00 14.52 68 LYS A N 8
ATOM 11192 C CA . LYS A 1 68 ? 12.560 4.453 -26.536 1.00 2.00 68 LYS A CA 8
ATOM 11193 C C . LYS A 1 68 ? 13.149 5.617 -25.745 1.00 32.33 68 LYS A C 8
ATOM 11194 O O . LYS A 1 68 ? 14.356 5.674 -25.515 1.00 24.24 68 LYS A O 8
ATOM 11213 N N . GLN A 1 69 ? 12.288 6.540 -25.330 1.00 54.33 69 GLN A N 8
ATOM 11214 C CA . GLN A 1 69 ? 12.724 7.702 -24.564 1.00 33.41 69 GLN A CA 8
ATOM 11215 C C . GLN A 1 69 ? 12.728 7.397 -23.070 1.00 3.25 69 GLN A C 8
ATOM 11216 O O . GLN A 1 69 ? 13.445 8.034 -22.297 1.00 2.21 69 GLN A O 8
ATOM 11230 N N . THR A 1 70 ? 11.923 6.419 -22.667 1.00 72.02 70 THR A N 8
ATOM 11231 C CA . THR A 1 70 ? 11.833 6.031 -21.265 1.00 73.13 70 THR A CA 8
ATOM 11232 C C . THR A 1 70 ? 12.843 4.940 -20.931 1.00 23.22 70 THR A C 8
ATOM 11233 O O . THR A 1 70 ? 13.403 4.915 -19.835 1.00 70.03 70 THR A O 8
ATOM 11244 N N . GLU A 1 71 ? 13.072 4.040 -21.882 1.00 62.31 71 GLU A N 8
ATOM 11245 C CA . GLU A 1 71 ? 14.016 2.946 -21.686 1.00 63.25 71 GLU A CA 8
ATOM 11246 C C . GLU A 1 71 ? 15.453 3.459 -21.695 1.00 3.33 71 GLU A C 8
ATOM 11247 O O . GLU A 1 71 ? 16.191 3.291 -20.723 1.00 54.51 71 GLU A O 8
ATOM 11259 N N . LYS A 1 72 ? 15.845 4.086 -22.799 1.00 61.30 72 LYS A N 8
ATOM 11260 C CA . LYS A 1 72 ? 17.193 4.625 -22.936 1.00 52.21 72 LYS A CA 8
ATOM 11261 C C . LYS A 1 72 ? 17.491 5.631 -21.829 1.00 24.01 72 LYS A C 8
ATOM 11262 O O . LYS A 1 72 ? 18.651 5.945 -21.559 1.00 12.23 72 LYS A O 8
ATOM 11281 N N . TYR A 1 73 ? 16.439 6.131 -21.191 1.00 2.21 73 TYR A N 8
ATOM 11282 C CA . TYR A 1 73 ? 16.589 7.102 -20.114 1.00 2.15 73 TYR A CA 8
ATOM 11283 C C . TYR A 1 73 ? 17.233 6.461 -18.888 1.00 30.20 73 TYR A C 8
ATOM 11284 O O . TYR A 1 73 ? 18.397 6.716 -18.578 1.00 51.13 73 TYR A O 8
ATOM 11302 N N . PHE A 1 74 ? 16.467 5.626 -18.194 1.00 73.31 74 PHE A N 8
ATOM 11303 C CA . PHE A 1 74 ? 16.961 4.947 -17.002 1.00 35.23 74 PHE A CA 8
ATOM 11304 C C . PHE A 1 74 ? 17.527 3.574 -17.353 1.00 2.23 74 PHE A C 8
ATOM 11305 O O . PHE A 1 74 ? 18.639 3.229 -16.953 1.00 63.52 74 PHE A O 8
ATOM 11322 N N . PHE A 1 75 ? 16.754 2.795 -18.102 1.00 52.51 75 PHE A N 8
ATOM 11323 C CA . PHE A 1 75 ? 17.177 1.460 -18.506 1.00 72.32 75 PHE A CA 8
ATOM 11324 C C . PHE A 1 75 ? 18.333 1.533 -19.500 1.00 32.44 75 PHE A C 8
ATOM 11325 O O . PHE A 1 75 ? 18.924 0.514 -19.857 1.00 53.50 75 PHE A O 8
ATOM 11342 N N . GLY A 1 76 ? 18.649 2.746 -19.942 1.00 63.24 76 GLY A N 8
ATOM 11343 C CA . GLY A 1 76 ? 19.732 2.930 -20.891 1.00 3.13 76 GLY A CA 8
ATOM 11344 C C . GLY A 1 76 ? 20.899 3.694 -20.297 1.00 51.51 76 GLY A C 8
ATOM 11345 O O . GLY A 1 76 ? 21.700 3.134 -19.550 1.00 61.22 76 GLY A O 8
ATOM 11349 N N . GLU A 1 77 ? 20.995 4.978 -20.631 1.00 63.53 77 GLU A N 8
ATOM 11350 C CA . GLU A 1 77 ? 22.075 5.818 -20.127 1.00 52.43 77 GLU A CA 8
ATOM 11351 C C . GLU A 1 77 ? 22.172 5.726 -18.607 1.00 52.32 77 GLU A C 8
ATOM 11352 O O . GLU A 1 77 ? 23.251 5.868 -18.033 1.00 71.44 77 GLU A O 8
ATOM 11364 N N . GLY A 1 78 ? 21.034 5.489 -17.961 1.00 25.44 78 GLY A N 8
ATOM 11365 C CA . GLY A 1 78 ? 21.012 5.382 -16.513 1.00 41.34 78 GLY A CA 8
ATOM 11366 C C . GLY A 1 78 ? 21.682 6.561 -15.835 1.00 55.11 78 GLY A C 8
ATOM 11367 O O . GLY A 1 78 ? 22.650 6.392 -15.095 1.00 30.10 78 GLY A O 8
ATOM 11371 N N . ALA A 1 79 ? 21.166 7.759 -16.089 1.00 55.21 79 ALA A N 8
ATOM 11372 C CA . ALA A 1 79 ? 21.719 8.971 -15.497 1.00 65.43 79 ALA A CA 8
ATOM 11373 C C . ALA A 1 79 ? 20.960 9.362 -14.234 1.00 74.53 79 ALA A C 8
ATOM 11374 O O . ALA A 1 79 ? 20.865 10.541 -13.895 1.00 43.33 79 ALA A O 8
ATOM 11381 N N . ASP A 1 80 ? 20.419 8.365 -13.542 1.00 60.34 80 ASP A N 8
ATOM 11382 C CA . ASP A 1 80 ? 19.667 8.605 -12.316 1.00 63.40 80 ASP A CA 8
ATOM 11383 C C . ASP A 1 80 ? 20.229 7.778 -11.164 1.00 4.14 80 ASP A C 8
ATOM 11384 O O . ASP A 1 80 ? 20.439 6.573 -11.297 1.00 33.21 80 ASP A O 8
ATOM 11393 N N . GLN A 1 81 ? 20.472 8.435 -10.034 1.00 41.31 81 GLN A N 8
ATOM 11394 C CA . GLN A 1 81 ? 21.012 7.761 -8.859 1.00 72.24 81 GLN A CA 8
ATOM 11395 C C . GLN A 1 81 ? 19.929 7.554 -7.805 1.00 43.01 81 GLN A C 8
ATOM 11396 O O . GLN A 1 81 ? 18.754 7.826 -8.047 1.00 32.10 81 GLN A O 8
ATOM 11410 N N . ALA A 1 82 ? 20.334 7.071 -6.635 1.00 64.02 82 ALA A N 8
ATOM 11411 C CA . ALA A 1 82 ? 19.399 6.829 -5.543 1.00 43.35 82 ALA A CA 8
ATOM 11412 C C . ALA A 1 82 ? 20.124 6.766 -4.203 1.00 43.24 82 ALA A C 8
ATOM 11413 O O . ALA A 1 82 ? 20.937 5.872 -3.968 1.00 42.42 82 ALA A O 8
ATOM 11420 N N . SER A 1 83 ? 19.825 7.721 -3.328 1.00 60.04 83 SER A N 8
ATOM 11421 C CA . SER A 1 83 ? 20.452 7.776 -2.013 1.00 41.20 83 SER A CA 8
ATOM 11422 C C . SER A 1 83 ? 19.615 7.027 -0.980 1.00 41.43 83 SER A C 8
ATOM 11423 O O . SER A 1 83 ? 19.397 7.513 0.129 1.00 54.34 83 SER A O 8
ATOM 11431 N N . GLY A 1 84 ? 19.149 5.840 -1.354 1.00 74.33 84 GLY A N 8
ATOM 11432 C CA . GLY A 1 84 ? 18.341 5.042 -0.450 1.00 73.15 84 GLY A CA 8
ATOM 11433 C C . GLY A 1 84 ? 18.141 3.624 -0.949 1.00 5.31 84 GLY A C 8
ATOM 11434 O O . GLY A 1 84 ? 18.385 3.330 -2.119 1.00 43.44 84 GLY A O 8
ATOM 11438 N N . TYR A 1 85 ? 17.699 2.743 -0.059 1.00 71.01 85 TYR A N 8
ATOM 11439 C CA . TYR A 1 85 ? 17.471 1.347 -0.414 1.00 1.21 85 TYR A CA 8
ATOM 11440 C C . TYR A 1 85 ? 16.049 0.921 -0.063 1.00 52.02 85 TYR A C 8
ATOM 11441 O O . TYR A 1 85 ? 15.336 1.624 0.654 1.00 43.05 85 TYR A O 8
ATOM 11459 N N . VAL A 1 86 ? 15.642 -0.237 -0.574 1.00 1.02 86 VAL A N 8
ATOM 11460 C CA . VAL A 1 86 ? 14.306 -0.760 -0.314 1.00 41.23 86 VAL A CA 8
ATOM 11461 C C . VAL A 1 86 ? 14.357 -2.237 0.060 1.00 0.34 86 VAL A C 8
ATOM 11462 O O . VAL A 1 86 ? 15.295 -2.958 -0.282 1.00 14.51 86 VAL A O 8
ATOM 11475 N N . PRO A 1 87 ? 13.325 -2.700 0.780 1.00 32.35 87 PRO A N 8
ATOM 11476 C CA . PRO A 1 87 ? 13.228 -4.096 1.217 1.00 73.42 87 PRO A CA 8
ATOM 11477 C C . PRO A 1 87 ? 12.973 -5.050 0.055 1.00 75.50 87 PRO A C 8
ATOM 11478 O O . PRO A 1 87 ? 12.647 -4.638 -1.059 1.00 24.04 87 PRO A O 8
ATOM 11489 N N . PRO A 1 88 ? 13.122 -6.357 0.317 1.00 22.35 88 PRO A N 8
ATOM 11490 C CA . PRO A 1 88 ? 12.912 -7.397 -0.694 1.00 74.11 88 PRO A CA 8
ATOM 11491 C C . PRO A 1 88 ? 11.443 -7.542 -1.079 1.00 64.51 88 PRO A C 8
ATOM 11492 O O . PRO A 1 88 ? 11.116 -7.754 -2.246 1.00 41.14 88 PRO A O 8
ATOM 11503 N N . ALA A 1 89 ? 10.563 -7.427 -0.090 1.00 71.33 89 ALA A N 8
ATOM 11504 C CA . ALA A 1 89 ? 9.129 -7.543 -0.327 1.00 23.45 89 ALA A CA 8
ATOM 11505 C C . ALA A 1 89 ? 8.682 -6.618 -1.453 1.00 12.01 89 ALA A C 8
ATOM 11506 O O . ALA A 1 89 ? 9.186 -5.504 -1.589 1.00 52.43 89 ALA A O 8
ATOM 11513 N N . GLN A 1 90 ? 7.734 -7.088 -2.257 1.00 53.12 90 GLN A N 8
ATOM 11514 C CA . GLN A 1 90 ? 7.220 -6.302 -3.373 1.00 2.33 90 GLN A CA 8
ATOM 11515 C C . GLN A 1 90 ? 5.698 -6.368 -3.430 1.00 54.00 90 GLN A C 8
ATOM 11516 O O . GLN A 1 90 ? 5.068 -7.084 -2.653 1.00 33.10 90 GLN A O 8
ATOM 11530 N N . GLY A 1 91 ? 5.112 -5.615 -4.356 1.00 74.23 91 GLY A N 8
ATOM 11531 C CA . GLY A 1 91 ? 3.667 -5.603 -4.497 1.00 44.44 91 GLY A CA 8
ATOM 11532 C C . GLY A 1 91 ? 2.959 -5.314 -3.189 1.00 5.54 91 GLY A C 8
ATOM 11533 O O . GLY A 1 91 ? 2.539 -4.184 -2.939 1.00 3.21 91 GLY A O 8
ATOM 11537 N N . MET A 1 1 ? -3.833 3.490 -2.118 1.00 73.43 1 MET A N 9
ATOM 11538 C CA . MET A 1 1 ? -3.014 2.284 -2.079 1.00 32.34 1 MET A CA 9
ATOM 11539 C C . MET A 1 1 ? -3.029 1.571 -3.427 1.00 55.44 1 MET A C 9
ATOM 11540 O O . MET A 1 1 ? -3.980 0.861 -3.754 1.00 10.41 1 MET A O 9
ATOM 11554 N N . ALA A 1 2 ? -1.971 1.766 -4.207 1.00 3.54 2 ALA A N 9
ATOM 11555 C CA . ALA A 1 2 ? -1.862 1.141 -5.519 1.00 15.22 2 ALA A CA 9
ATOM 11556 C C . ALA A 1 2 ? -0.723 0.129 -5.552 1.00 63.32 2 ALA A C 9
ATOM 11557 O O . ALA A 1 2 ? -0.951 -1.079 -5.487 1.00 21.30 2 ALA A O 9
ATOM 11564 N N . ARG A 1 3 ? 0.504 0.629 -5.655 1.00 2.12 3 ARG A N 9
ATOM 11565 C CA . ARG A 1 3 ? 1.679 -0.233 -5.699 1.00 5.51 3 ARG A CA 9
ATOM 11566 C C . ARG A 1 3 ? 2.769 0.286 -4.765 1.00 44.45 3 ARG A C 9
ATOM 11567 O O . ARG A 1 3 ? 2.586 1.292 -4.080 1.00 43.14 3 ARG A O 9
ATOM 11588 N N . MET A 1 4 ? 3.903 -0.407 -4.744 1.00 73.32 4 MET A N 9
ATOM 11589 C CA . MET A 1 4 ? 5.022 -0.016 -3.895 1.00 41.14 4 MET A CA 9
ATOM 11590 C C . MET A 1 4 ? 6.328 -0.017 -4.683 1.00 62.13 4 MET A C 9
ATOM 11591 O O . MET A 1 4 ? 6.934 -1.068 -4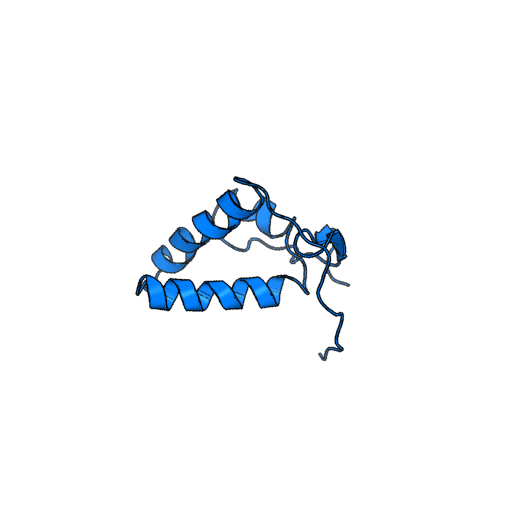.897 1.00 11.24 4 MET A O 9
ATOM 11605 N N . ILE A 1 5 ? 6.756 1.165 -5.113 1.00 50.20 5 ILE A N 9
ATOM 11606 C CA . ILE A 1 5 ? 7.990 1.299 -5.876 1.00 45.13 5 ILE A CA 9
ATOM 11607 C C . ILE A 1 5 ? 8.757 2.552 -5.466 1.00 63.32 5 ILE A C 9
ATOM 11608 O O . ILE A 1 5 ? 8.245 3.392 -4.727 1.00 14.35 5 ILE A O 9
ATOM 11624 N N . HIS A 1 6 ? 9.988 2.671 -5.953 1.00 5.21 6 HIS A N 9
ATOM 11625 C CA . HIS A 1 6 ? 10.826 3.823 -5.639 1.00 41.30 6 HIS A CA 9
ATOM 11626 C C . HIS A 1 6 ? 10.896 4.783 -6.823 1.00 64.33 6 HIS A C 9
ATOM 11627 O O . HIS A 1 6 ? 11.661 4.567 -7.764 1.00 40.25 6 HIS A O 9
ATOM 11641 N N . CYS A 1 7 ? 10.094 5.840 -6.770 1.00 5.21 7 CYS A N 9
ATOM 11642 C CA . CYS A 1 7 ? 10.065 6.832 -7.839 1.00 74.12 7 CYS A CA 9
ATOM 11643 C C . CYS A 1 7 ? 11.478 7.224 -8.256 1.00 42.34 7 CYS A C 9
ATOM 11644 O O . CYS A 1 7 ? 12.167 7.952 -7.542 1.00 42.25 7 CYS A O 9
ATOM 11652 N N . ALA A 1 8 ? 11.904 6.735 -9.416 1.00 44.44 8 ALA A N 9
ATOM 11653 C CA . ALA A 1 8 ? 13.236 7.035 -9.929 1.00 14.22 8 ALA A CA 9
ATOM 11654 C C . ALA A 1 8 ? 13.309 8.461 -10.465 1.00 24.05 8 ALA A C 9
ATOM 11655 O O . ALA A 1 8 ? 14.396 9.001 -10.675 1.00 13.01 8 ALA A O 9
ATOM 11662 N N . LYS A 1 9 ? 12.147 9.066 -10.684 1.00 42.33 9 LYS A N 9
ATOM 11663 C CA . LYS A 1 9 ? 12.079 10.430 -11.195 1.00 40.32 9 LYS A CA 9
ATOM 11664 C C . LYS A 1 9 ? 12.418 11.438 -10.102 1.00 11.42 9 LYS A C 9
ATOM 11665 O O . LYS A 1 9 ? 12.527 12.638 -10.361 1.00 75.30 9 LYS A O 9
ATOM 11684 N N . LEU A 1 10 ? 12.585 10.945 -8.880 1.00 1.01 10 LEU A N 9
ATOM 11685 C CA . LEU A 1 10 ? 12.914 11.803 -7.747 1.00 34.04 10 LEU A CA 9
ATOM 11686 C C . LEU A 1 10 ? 13.953 11.142 -6.847 1.00 13.24 10 LEU A C 9
ATOM 11687 O O . LEU A 1 10 ? 14.957 11.755 -6.487 1.00 21.00 10 LEU A O 9
ATOM 11703 N N . GLY A 1 11 ? 13.705 9.886 -6.488 1.00 15.24 11 GLY A N 9
ATOM 11704 C CA . GLY A 1 11 ? 14.629 9.162 -5.634 1.00 54.14 11 GLY A CA 9
ATOM 11705 C C . GLY A 1 11 ? 14.025 8.818 -4.287 1.00 64.32 11 GLY A C 9
ATOM 11706 O O . GLY A 1 11 ? 14.738 8.702 -3.290 1.00 44.40 11 GLY A O 9
ATOM 11710 N N . LYS A 1 12 ? 12.707 8.654 -4.255 1.00 41.23 12 LYS A N 9
ATOM 11711 C CA . LYS A 1 12 ? 12.007 8.321 -3.021 1.00 15.43 12 LYS A CA 9
ATOM 11712 C C . LYS A 1 12 ? 11.115 7.099 -3.213 1.00 63.44 12 LYS A C 9
ATOM 11713 O O . LYS A 1 12 ? 11.269 6.355 -4.181 1.00 73.34 12 LYS A O 9
ATOM 11732 N N . GLU A 1 13 ? 10.184 6.899 -2.286 1.00 73.24 13 GLU A N 9
ATOM 11733 C CA . GLU A 1 13 ? 9.268 5.766 -2.356 1.00 40.13 13 GLU A CA 9
ATOM 11734 C C . GLU A 1 13 ? 7.847 6.233 -2.661 1.00 25.11 13 GLU A C 9
ATOM 11735 O O . GLU A 1 13 ? 7.196 6.858 -1.825 1.00 75.20 13 GLU A O 9
ATOM 11747 N N . ALA A 1 14 ? 7.375 5.925 -3.864 1.00 70.23 14 ALA A N 9
ATOM 11748 C CA . ALA A 1 14 ? 6.032 6.311 -4.280 1.00 22.14 14 ALA A CA 9
ATOM 11749 C C . ALA A 1 14 ? 5.226 5.097 -4.729 1.00 22.20 14 ALA A C 9
ATOM 11750 O O . ALA A 1 14 ? 5.712 3.967 -4.683 1.00 50.25 14 ALA A O 9
ATOM 11757 N N . GLU A 1 15 ? 3.993 5.338 -5.162 1.00 13.32 15 GLU A N 9
ATOM 11758 C CA . GLU A 1 15 ? 3.120 4.263 -5.618 1.00 33.02 15 GLU A CA 9
ATOM 11759 C C . GLU A 1 15 ? 3.407 3.910 -7.074 1.00 72.33 15 GLU A C 9
ATOM 11760 O O . GLU A 1 15 ? 3.618 4.790 -7.908 1.00 24.43 15 GLU A O 9
ATOM 11772 N N . GLY A 1 16 ? 3.413 2.614 -7.373 1.00 14.00 16 GLY A N 9
ATOM 11773 C CA . GLY A 1 16 ? 3.675 2.166 -8.728 1.00 44.32 16 GLY A CA 9
ATOM 11774 C C . GLY A 1 16 ? 2.425 2.145 -9.585 1.00 12.35 16 GLY A C 9
ATOM 11775 O O . GLY A 1 16 ? 1.308 2.151 -9.066 1.00 13.14 16 GLY A O 9
ATOM 11779 N N . LEU A 1 17 ? 2.611 2.123 -10.900 1.00 32.44 17 LEU A N 9
ATOM 11780 C CA . LEU A 1 17 ? 1.488 2.102 -11.831 1.00 0.51 17 LEU A CA 9
ATOM 11781 C C . LEU A 1 17 ? 0.706 0.798 -11.713 1.00 42.11 17 LEU A C 9
ATOM 11782 O O . LEU A 1 17 ? -0.517 0.781 -11.855 1.00 23.35 17 LEU A O 9
ATOM 11798 N N . ASP A 1 18 ? 1.420 -0.292 -11.451 1.00 53.55 18 ASP A N 9
ATOM 11799 C CA . ASP A 1 18 ? 0.793 -1.601 -11.311 1.00 54.40 18 ASP A CA 9
ATOM 11800 C C . ASP A 1 18 ? 0.133 -2.030 -12.618 1.00 34.04 18 ASP A C 9
ATOM 11801 O O . ASP A 1 18 ? -0.981 -2.554 -12.620 1.00 33.44 18 ASP A O 9
ATOM 11810 N N . PHE A 1 19 ? 0.827 -1.803 -13.728 1.00 30.12 19 PHE A N 9
ATOM 11811 C CA . PHE A 1 19 ? 0.308 -2.165 -15.042 1.00 13.54 19 PHE A CA 9
ATOM 11812 C C . PHE A 1 19 ? 1.347 -1.903 -16.128 1.00 31.11 19 PHE A C 9
ATOM 11813 O O . PHE A 1 19 ? 2.015 -0.869 -16.148 1.00 32.14 19 PHE A O 9
ATOM 11830 N N . PRO A 1 20 ? 1.488 -2.863 -17.054 1.00 40.12 20 PRO A N 9
ATOM 11831 C CA . PRO A 1 20 ? 2.444 -2.761 -18.161 1.00 13.50 20 PRO A CA 9
ATOM 11832 C C . PRO A 1 20 ? 2.039 -1.700 -19.180 1.00 24.42 20 PRO A C 9
ATOM 11833 O O . PRO A 1 20 ? 1.043 -1.836 -19.891 1.00 25.13 20 PRO A O 9
ATOM 11844 N N . PRO A 1 21 ? 2.829 -0.619 -19.255 1.00 1.25 21 PRO A N 9
ATOM 11845 C CA . PRO A 1 21 ? 2.573 0.485 -20.184 1.00 43.24 21 PRO A CA 9
ATOM 11846 C C . PRO A 1 21 ? 2.815 0.088 -21.637 1.00 34.34 21 PRO A C 9
ATOM 11847 O O . PRO A 1 21 ? 2.386 0.781 -22.560 1.00 44.22 21 PRO A O 9
ATOM 11858 N N . LEU A 1 22 ? 3.502 -1.032 -21.832 1.00 72.21 22 LEU A N 9
ATOM 11859 C CA . LEU A 1 22 ? 3.800 -1.523 -23.173 1.00 53.23 22 LEU A CA 9
ATOM 11860 C C . LEU A 1 22 ? 4.109 -3.016 -23.151 1.00 34.33 22 LEU A C 9
ATOM 11861 O O . LEU A 1 22 ? 4.797 -3.520 -22.262 1.00 54.53 22 LEU A O 9
ATOM 11877 N N . PRO A 1 23 ? 3.590 -3.743 -24.152 1.00 25.32 23 PRO A N 9
ATOM 11878 C CA . PRO A 1 23 ? 3.800 -5.189 -24.271 1.00 31.32 23 PRO A CA 9
ATOM 11879 C C . PRO A 1 23 ? 5.240 -5.539 -24.631 1.00 53.33 23 PRO A C 9
ATOM 11880 O O . PRO A 1 23 ? 5.545 -5.844 -25.783 1.00 51.45 23 PRO A O 9
ATOM 11891 N N . GLY A 1 24 ? 6.122 -5.493 -23.638 1.00 11.35 24 GLY A N 9
ATOM 11892 C CA . GLY A 1 24 ? 7.519 -5.807 -23.871 1.00 23.31 24 GLY A CA 9
ATOM 11893 C C . GLY A 1 24 ? 8.286 -6.034 -22.583 1.00 15.23 24 GLY A C 9
ATOM 11894 O O . GLY A 1 24 ? 7.689 -6.255 -21.530 1.00 10.25 24 GLY A O 9
ATOM 11898 N N . GLU A 1 25 ? 9.611 -5.980 -22.667 1.00 62.42 25 GLU A N 9
ATOM 11899 C CA . GLU A 1 25 ? 10.459 -6.184 -21.499 1.00 22.33 25 GLU A CA 9
ATOM 11900 C C . GLU A 1 25 ? 10.726 -4.863 -20.783 1.00 30.21 25 GLU A C 9
ATOM 11901 O O . GLU A 1 25 ? 11.121 -4.845 -19.616 1.00 42.33 25 GLU A O 9
ATOM 11913 N N . LEU A 1 26 ? 10.508 -3.760 -21.490 1.00 11.23 26 LEU A N 9
ATOM 11914 C CA . LEU A 1 26 ? 10.725 -2.433 -20.923 1.00 72.03 26 LEU A CA 9
ATOM 11915 C C . LEU A 1 26 ? 9.546 -2.014 -20.051 1.00 30.13 26 LEU A C 9
ATOM 11916 O O . LEU A 1 26 ? 9.723 -1.368 -19.019 1.00 50.41 26 LEU A O 9
ATOM 11932 N N . GLY A 1 27 ? 8.342 -2.389 -20.472 1.00 33.24 27 GLY A N 9
ATOM 11933 C CA . GLY A 1 27 ? 7.151 -2.045 -19.716 1.00 24.31 27 GLY A CA 9
ATOM 11934 C C . GLY A 1 27 ? 7.205 -2.552 -18.288 1.00 51.51 27 GLY A C 9
ATOM 11935 O O . GLY A 1 27 ? 6.970 -1.797 -17.344 1.00 43.52 27 GLY A O 9
ATOM 11939 N N . LYS A 1 28 ? 7.513 -3.834 -18.128 1.00 33.11 28 LYS A N 9
ATOM 11940 C CA . LYS A 1 28 ? 7.596 -4.442 -16.805 1.00 70.02 28 LYS A CA 9
ATOM 11941 C C . LYS A 1 28 ? 8.568 -3.676 -15.914 1.00 44.54 28 LYS A C 9
ATOM 11942 O O . LYS A 1 28 ? 8.421 -3.655 -14.692 1.00 52.03 28 LYS A O 9
ATOM 11961 N N . ARG A 1 29 ? 9.561 -3.046 -16.534 1.00 51.33 29 ARG A N 9
ATOM 11962 C CA . ARG A 1 29 ? 10.557 -2.278 -15.797 1.00 50.30 29 ARG A CA 9
ATOM 11963 C C . ARG A 1 29 ? 10.125 -0.821 -15.656 1.00 30.14 29 ARG A C 9
ATOM 11964 O O . ARG A 1 29 ? 10.629 -0.093 -14.799 1.00 35.21 29 ARG A O 9
ATOM 11985 N N . LEU A 1 30 ? 9.190 -0.402 -16.501 1.00 43.04 30 LEU A N 9
ATOM 11986 C CA . LEU A 1 30 ? 8.690 0.968 -16.472 1.00 2.14 30 LEU A CA 9
ATOM 11987 C C . LEU A 1 30 ? 7.689 1.158 -15.337 1.00 31.23 30 LEU A C 9
ATOM 11988 O O . LEU A 1 30 ? 7.862 2.026 -14.481 1.00 41.00 30 LEU A O 9
ATOM 12004 N N . TYR A 1 31 ? 6.643 0.339 -15.335 1.00 20.14 31 TYR A N 9
ATOM 12005 C CA . TYR A 1 31 ? 5.614 0.416 -14.305 1.00 13.41 31 TYR A CA 9
ATOM 12006 C C . TYR A 1 31 ? 6.210 0.184 -12.920 1.00 10.41 31 TYR A C 9
ATOM 12007 O O . TYR A 1 31 ? 5.620 0.560 -11.908 1.00 34.02 31 TYR A O 9
ATOM 12025 N N . GLU A 1 32 ? 7.385 -0.437 -12.885 1.00 53.01 32 GLU A N 9
ATOM 12026 C CA . GLU A 1 32 ? 8.062 -0.720 -11.625 1.00 15.42 32 GLU A CA 9
ATOM 12027 C C . GLU A 1 32 ? 9.136 0.325 -11.338 1.00 43.13 32 GLU A C 9
ATOM 12028 O O . GLU A 1 32 ? 9.828 0.257 -10.322 1.00 50.13 32 GLU A O 9
ATOM 12040 N N . SER A 1 33 ? 9.271 1.291 -12.242 1.00 34.42 33 SER A N 9
ATOM 12041 C CA . SER A 1 33 ? 10.264 2.348 -12.089 1.00 74.54 33 SER A CA 9
ATOM 12042 C C . SER A 1 33 ? 9.590 3.699 -11.872 1.00 33.11 33 SER A C 9
ATOM 12043 O O . SER A 1 33 ? 10.041 4.508 -11.061 1.00 21.52 33 SER A O 9
ATOM 12051 N N . VAL A 1 34 ? 8.505 3.937 -12.603 1.00 64.22 34 VAL A N 9
ATOM 12052 C CA . VAL A 1 34 ? 7.767 5.189 -12.491 1.00 2.12 34 VAL A CA 9
ATOM 12053 C C . VAL A 1 34 ? 6.691 5.098 -11.415 1.00 0.02 34 VAL A C 9
ATOM 12054 O O . VAL A 1 34 ? 6.257 4.006 -11.047 1.00 43.30 34 VAL A O 9
ATOM 12067 N N . SER A 1 35 ? 6.264 6.253 -10.914 1.00 33.43 35 SER A N 9
ATOM 12068 C CA . SER A 1 35 ? 5.240 6.304 -9.877 1.00 32.43 35 SER A CA 9
ATOM 12069 C C . SER A 1 35 ? 4.131 7.280 -10.256 1.00 14.00 35 SER A C 9
ATOM 12070 O O . SER A 1 35 ? 4.167 7.897 -11.321 1.00 22.11 35 SER A O 9
ATOM 12078 N N . LYS A 1 36 ? 3.144 7.415 -9.376 1.00 50.44 36 LYS A N 9
ATOM 12079 C CA . LYS A 1 36 ? 2.023 8.317 -9.616 1.00 23.14 36 LYS A CA 9
ATOM 12080 C C . LYS A 1 36 ? 2.509 9.750 -9.805 1.00 10.54 36 LYS A C 9
ATOM 12081 O O . LYS A 1 36 ? 1.811 10.579 -10.389 1.00 2.15 36 LYS A O 9
ATOM 12100 N N . GLN A 1 37 ? 3.709 10.034 -9.308 1.00 52.32 37 GLN A N 9
ATOM 12101 C CA . GLN A 1 37 ? 4.287 11.368 -9.424 1.00 32.11 37 GLN A CA 9
ATOM 12102 C C . GLN A 1 37 ? 4.886 11.583 -10.810 1.00 13.31 37 GLN A C 9
ATOM 12103 O O . GLN A 1 37 ? 4.479 12.488 -11.539 1.00 30.34 37 GLN A O 9
ATOM 12117 N N . ALA A 1 38 ? 5.854 10.746 -11.167 1.00 44.51 38 ALA A N 9
ATOM 12118 C CA . ALA A 1 38 ? 6.508 10.845 -12.466 1.00 60.52 38 ALA A CA 9
ATOM 12119 C C . ALA A 1 38 ? 5.514 10.617 -13.600 1.00 15.43 38 ALA A C 9
ATOM 12120 O O . ALA A 1 38 ? 5.776 10.972 -14.749 1.00 3.33 38 ALA A O 9
ATOM 12127 N N . TRP A 1 39 ? 4.373 10.024 -13.269 1.00 35.11 39 TRP A N 9
ATOM 12128 C CA . TRP A 1 39 ? 3.339 9.749 -14.260 1.00 72.24 39 TRP A CA 9
ATOM 12129 C C . TRP A 1 39 ? 2.994 11.006 -15.051 1.00 1.44 39 TRP A C 9
ATOM 12130 O O . TRP A 1 39 ? 2.626 10.931 -16.222 1.00 53.44 39 TRP A O 9
ATOM 12151 N N . GLN A 1 40 ? 3.116 12.160 -14.402 1.00 24.12 40 GLN A N 9
ATOM 12152 C CA . GLN A 1 40 ? 2.817 13.433 -15.046 1.00 13.44 40 GLN A CA 9
ATOM 12153 C C . GLN A 1 40 ? 3.941 13.844 -15.991 1.00 23.44 40 GLN A C 9
ATOM 12154 O O . GLN A 1 40 ? 3.693 14.368 -17.076 1.00 53.42 40 GLN A O 9
ATOM 12168 N N . ASP A 1 41 ? 5.178 13.601 -15.571 1.00 0.34 41 ASP A N 9
ATOM 12169 C CA . ASP A 1 41 ? 6.341 13.945 -16.380 1.00 25.11 41 ASP A CA 9
ATOM 12170 C C . ASP A 1 41 ? 6.271 13.272 -17.747 1.00 35.31 41 ASP A C 9
ATOM 12171 O O . ASP A 1 41 ? 6.840 13.763 -18.722 1.00 31.34 41 ASP A O 9
ATOM 12180 N N . TRP A 1 42 ? 5.569 12.146 -17.810 1.00 64.41 42 TRP A N 9
ATOM 12181 C CA . TRP A 1 42 ? 5.425 11.404 -19.058 1.00 2.21 42 TRP A CA 9
ATOM 12182 C C . TRP A 1 42 ? 4.572 12.179 -20.056 1.00 43.31 42 TRP A C 9
ATOM 12183 O O . TRP A 1 42 ? 4.957 12.352 -21.214 1.00 12.55 42 TRP A O 9
ATOM 12204 N N . LEU A 1 43 ? 3.414 12.644 -19.602 1.00 53.22 43 LEU A N 9
ATOM 12205 C CA . LEU A 1 43 ? 2.506 13.402 -20.456 1.00 72.04 43 LEU A CA 9
ATOM 12206 C C . LEU A 1 43 ? 3.186 14.655 -20.998 1.00 64.12 43 LEU A C 9
ATOM 12207 O O . LEU A 1 43 ? 2.803 15.180 -22.044 1.00 4.12 43 LEU A O 9
ATOM 12223 N N . LYS A 1 44 ? 4.200 15.128 -20.281 1.00 12.50 44 LYS A N 9
ATOM 12224 C CA . LYS A 1 44 ? 4.937 16.318 -20.690 1.00 65.32 44 LYS A CA 9
ATOM 12225 C C . LYS A 1 44 ? 5.798 16.029 -21.916 1.00 41.11 44 LYS A C 9
ATOM 12226 O O . LYS A 1 44 ? 5.682 16.704 -22.939 1.00 22.42 44 LYS A O 9
ATOM 12245 N N . GLN A 1 45 ? 6.659 15.023 -21.805 1.00 61.34 45 GLN A N 9
ATOM 12246 C CA . GLN A 1 45 ? 7.538 14.645 -22.906 1.00 10.40 45 GLN A CA 9
ATOM 12247 C C . GLN A 1 45 ? 6.743 14.019 -24.047 1.00 43.11 45 GLN A C 9
ATOM 12248 O O . GLN A 1 45 ? 7.088 14.182 -25.217 1.00 73.33 45 GLN A O 9
ATOM 12262 N N . GLN A 1 46 ? 5.680 13.303 -23.698 1.00 34.14 46 GLN A N 9
ATOM 12263 C CA . GLN A 1 46 ? 4.837 12.651 -24.693 1.00 41.45 46 GLN A CA 9
ATOM 12264 C C . GLN A 1 46 ? 4.402 13.641 -25.770 1.00 21.33 46 GLN A C 9
ATOM 12265 O O . GLN A 1 46 ? 4.509 13.363 -26.965 1.00 25.55 46 GLN A O 9
ATOM 12279 N N . THR A 1 47 ? 3.910 14.798 -25.339 1.00 34.03 47 THR A N 9
ATOM 12280 C CA . THR A 1 47 ? 3.457 15.828 -26.265 1.00 12.23 47 THR A CA 9
ATOM 12281 C C . THR A 1 47 ? 4.631 16.451 -27.011 1.00 10.41 47 THR A C 9
ATOM 12282 O O . THR A 1 47 ? 4.496 16.869 -28.160 1.00 43.35 47 THR A O 9
ATOM 12293 N N . MET A 1 48 ? 5.782 16.510 -26.350 1.00 23.13 48 MET A N 9
ATOM 12294 C CA . MET A 1 48 ? 6.981 17.081 -26.953 1.00 22.15 48 MET A CA 9
ATOM 12295 C C . MET A 1 48 ? 7.465 16.224 -28.118 1.00 33.30 48 MET A C 9
ATOM 12296 O O . MET A 1 48 ? 8.080 16.727 -29.059 1.00 1.23 48 MET A O 9
ATOM 12310 N N . LEU A 1 49 ? 7.183 14.927 -28.050 1.00 1.34 49 LEU A N 9
ATOM 12311 C CA . LEU A 1 49 ? 7.590 14.000 -29.100 1.00 32.35 49 LEU A CA 9
ATOM 12312 C C . LEU A 1 49 ? 6.522 13.904 -30.185 1.00 45.11 49 LEU A C 9
ATOM 12313 O O . LEU A 1 49 ? 6.837 13.840 -31.374 1.00 14.30 49 LEU A O 9
ATOM 12329 N N . ILE A 1 50 ? 5.261 13.897 -29.768 1.00 71.21 50 ILE A N 9
ATOM 12330 C CA . ILE A 1 50 ? 4.148 13.813 -30.705 1.00 73.32 50 ILE A CA 9
ATOM 12331 C C . ILE A 1 50 ? 4.102 15.035 -31.616 1.00 64.43 50 ILE A C 9
ATOM 12332 O O . ILE A 1 50 ? 3.760 14.931 -32.793 1.00 54.52 50 ILE A O 9
ATOM 12348 N N . ASN A 1 51 ? 4.453 16.191 -31.063 1.00 52.44 51 ASN A N 9
ATOM 12349 C CA . ASN A 1 51 ? 4.454 17.434 -31.827 1.00 14.13 51 ASN A CA 9
ATOM 12350 C C . ASN A 1 51 ? 5.681 17.518 -32.729 1.00 23.24 51 ASN A C 9
ATOM 12351 O O . ASN A 1 51 ? 5.574 17.847 -33.909 1.00 44.33 51 ASN A O 9
ATOM 12362 N N . GLU A 1 52 ? 6.846 17.217 -32.163 1.00 21.41 52 GLU A N 9
ATOM 12363 C CA . GLU A 1 52 ? 8.094 17.258 -32.916 1.00 52.24 52 GLU A CA 9
ATOM 12364 C C . GLU A 1 52 ? 8.108 16.188 -34.004 1.00 44.23 52 GLU A C 9
ATOM 12365 O O . GLU A 1 52 ? 8.186 16.497 -35.192 1.00 50.34 52 GLU A O 9
ATOM 12377 N N . ASN A 1 53 ? 8.034 14.928 -33.588 1.00 12.22 53 ASN A N 9
ATOM 12378 C CA . ASN A 1 53 ? 8.040 13.812 -34.526 1.00 34.41 53 ASN A CA 9
ATOM 12379 C C . ASN A 1 53 ? 6.766 13.801 -35.366 1.00 63.53 53 ASN A C 9
ATOM 12380 O O . ASN A 1 53 ? 6.702 13.144 -36.406 1.00 21.34 53 ASN A O 9
ATOM 12391 N N . ARG A 1 54 ? 5.756 14.533 -34.909 1.00 72.41 54 ARG A N 9
ATOM 12392 C CA . ARG A 1 54 ? 4.484 14.607 -35.618 1.00 70.20 54 ARG A CA 9
ATOM 12393 C C . ARG A 1 54 ? 3.838 13.228 -35.721 1.00 51.34 54 ARG A C 9
ATOM 12394 O O . ARG A 1 54 ? 3.395 12.817 -36.795 1.00 11.23 54 ARG A O 9
ATOM 12415 N N . LEU A 1 55 ? 3.788 12.519 -34.600 1.00 21.54 55 LEU A N 9
ATOM 12416 C CA . LEU A 1 55 ? 3.197 11.185 -34.563 1.00 53.52 55 LEU A CA 9
ATOM 12417 C C . LEU A 1 55 ? 1.675 11.266 -34.506 1.00 14.42 55 LEU A C 9
ATOM 12418 O O . LEU A 1 55 ? 1.109 12.331 -34.259 1.00 72.43 55 LEU A O 9
ATOM 12434 N N . ASN A 1 56 ? 1.018 10.133 -34.733 1.00 51.52 56 ASN A N 9
ATOM 12435 C CA . ASN A 1 56 ? -0.439 10.076 -34.706 1.00 31.13 56 ASN A CA 9
ATOM 12436 C C . ASN A 1 56 ? -0.932 9.359 -33.452 1.00 44.12 56 ASN A C 9
ATOM 12437 O O . ASN A 1 56 ? -1.024 8.132 -33.422 1.00 43.33 56 ASN A O 9
ATOM 12448 N N . MET A 1 57 ? -1.247 10.134 -32.420 1.00 32.14 57 MET A N 9
ATOM 12449 C CA . MET A 1 57 ? -1.732 9.573 -31.164 1.00 32.01 57 MET A CA 9
ATOM 12450 C C . MET A 1 57 ? -2.939 8.670 -31.402 1.00 4.33 57 MET A C 9
ATOM 12451 O O . MET A 1 57 ? -3.195 7.746 -30.631 1.00 72.20 57 MET A O 9
ATOM 12465 N N . ALA A 1 58 ? -3.676 8.945 -32.473 1.00 4.01 58 ALA A N 9
ATOM 12466 C CA . ALA A 1 58 ? -4.854 8.156 -32.812 1.00 44.54 58 ALA A CA 9
ATOM 12467 C C . ALA A 1 58 ? -4.526 6.668 -32.848 1.00 30.44 58 ALA A C 9
ATOM 12468 O O . ALA A 1 58 ? -5.385 5.827 -32.582 1.00 32.24 58 ALA A O 9
ATOM 12475 N N . ASP A 1 59 ? -3.280 6.349 -33.178 1.00 24.50 59 ASP A N 9
ATOM 12476 C CA . ASP A 1 59 ? -2.838 4.960 -33.248 1.00 15.34 59 ASP A CA 9
ATOM 12477 C C . ASP A 1 59 ? -1.720 4.695 -32.245 1.00 20.51 59 ASP A C 9
ATOM 12478 O O . ASP A 1 59 ? -1.049 5.611 -31.769 1.00 30.40 59 ASP A O 9
ATOM 12487 N N . PRO A 1 60 ? -1.514 3.411 -31.914 1.00 43.13 60 PRO A N 9
ATOM 12488 C CA . PRO A 1 60 ? -0.478 2.995 -30.965 1.00 25.14 60 PRO A CA 9
ATOM 12489 C C . PRO A 1 60 ? 0.929 3.179 -31.524 1.00 21.11 60 PRO A C 9
ATOM 12490 O O . PRO A 1 60 ? 1.916 3.069 -30.796 1.00 11.00 60 PRO A O 9
ATOM 12501 N N . ARG A 1 61 ? 1.013 3.460 -32.820 1.00 64.31 61 ARG A N 9
ATOM 12502 C CA . ARG A 1 61 ? 2.300 3.658 -33.477 1.00 11.23 61 ARG A CA 9
ATOM 12503 C C . ARG A 1 61 ? 3.109 4.742 -32.770 1.00 63.13 61 ARG A C 9
ATOM 12504 O O . ARG A 1 61 ? 4.334 4.657 -32.681 1.00 53.01 61 ARG A O 9
ATOM 12525 N N . ALA A 1 62 ? 2.416 5.760 -32.271 1.00 22.23 62 ALA A N 9
ATOM 12526 C CA . ALA A 1 62 ? 3.070 6.859 -31.571 1.00 71.03 62 ALA A CA 9
ATOM 12527 C C . ALA A 1 62 ? 3.516 6.434 -30.176 1.00 55.32 62 ALA A C 9
ATOM 12528 O O . ALA A 1 62 ? 4.516 6.929 -29.656 1.00 53.33 62 ALA A O 9
ATOM 12535 N N . ARG A 1 63 ? 2.767 5.516 -29.575 1.00 32.40 63 ARG A N 9
ATOM 12536 C CA . ARG A 1 63 ? 3.084 5.026 -28.239 1.00 1.11 63 ARG A CA 9
ATOM 12537 C C . ARG A 1 63 ? 4.190 3.977 -28.293 1.00 24.51 63 ARG A C 9
ATOM 12538 O O . ARG A 1 63 ? 4.939 3.800 -27.332 1.00 14.42 63 ARG A O 9
ATOM 12559 N N . GLN A 1 64 ? 4.286 3.283 -29.423 1.00 23.14 64 GLN A N 9
ATOM 12560 C CA . GLN A 1 64 ? 5.300 2.250 -29.601 1.00 2.33 64 GLN A CA 9
ATOM 12561 C C . GLN A 1 64 ? 6.683 2.869 -29.772 1.00 45.31 64 GLN A C 9
ATOM 12562 O O . GLN A 1 64 ? 7.701 2.210 -29.557 1.00 33.20 64 GLN A O 9
ATOM 12576 N N . TYR A 1 65 ? 6.714 4.139 -30.161 1.00 13.11 65 TYR A N 9
ATOM 12577 C CA . TYR A 1 65 ? 7.972 4.846 -30.364 1.00 43.51 65 TYR A CA 9
ATOM 12578 C C . TYR A 1 65 ? 8.426 5.531 -29.078 1.00 65.43 65 TYR A C 9
ATOM 12579 O O . TYR A 1 65 ? 9.623 5.711 -28.846 1.00 14.40 65 TYR A O 9
ATOM 12597 N N . LEU A 1 66 ? 7.463 5.909 -28.245 1.00 63.42 66 LEU A N 9
ATOM 12598 C CA . LEU A 1 66 ? 7.762 6.573 -26.981 1.00 70.31 66 LEU A CA 9
ATOM 12599 C C . LEU A 1 66 ? 8.552 5.653 -26.056 1.00 62.41 66 LEU A C 9
ATOM 12600 O O . LEU A 1 66 ? 9.304 6.115 -25.199 1.00 10.33 66 LEU A O 9
ATOM 12616 N N . MET A 1 67 ? 8.378 4.348 -26.238 1.00 31.31 67 MET A N 9
ATOM 12617 C CA . MET A 1 67 ? 9.078 3.363 -25.422 1.00 33.55 67 MET A CA 9
ATOM 12618 C C . MET A 1 67 ? 10.586 3.579 -25.482 1.00 44.23 67 MET A C 9
ATOM 12619 O O . MET A 1 67 ? 11.303 3.306 -24.519 1.00 33.21 67 MET A O 9
ATOM 12633 N N . LYS A 1 68 ? 11.064 4.072 -26.620 1.00 75.34 68 LYS A N 9
ATOM 12634 C CA . LYS A 1 68 ? 12.487 4.326 -26.807 1.00 50.32 68 LYS A CA 9
ATOM 12635 C C . LYS A 1 68 ? 12.923 5.568 -26.037 1.00 3.51 68 LYS A C 9
ATOM 12636 O O . LYS A 1 68 ? 14.095 5.713 -25.688 1.00 55.22 68 LYS A O 9
ATOM 12655 N N . GLN A 1 69 ? 11.973 6.460 -25.774 1.00 44.31 69 GLN A N 9
ATOM 12656 C CA . GLN A 1 69 ? 12.261 7.689 -25.044 1.00 41.31 69 GLN A CA 9
ATOM 12657 C C . GLN A 1 69 ? 12.239 7.446 -23.539 1.00 24.03 69 GLN A C 9
ATOM 12658 O O . GLN A 1 69 ? 12.842 8.195 -22.769 1.00 31.23 69 GLN A O 9
ATOM 12672 N N . THR A 1 70 ? 11.541 6.394 -23.124 1.00 74.31 70 THR A N 9
ATOM 12673 C CA . THR A 1 70 ? 11.439 6.052 -21.711 1.00 12.31 70 THR A CA 9
ATOM 12674 C C . THR A 1 70 ? 12.656 5.261 -21.248 1.00 22.55 70 THR A C 9
ATOM 12675 O O . THR A 1 70 ? 13.236 5.553 -20.203 1.00 25.04 70 THR A O 9
ATOM 12686 N N . GLU A 1 71 ? 13.038 4.257 -22.032 1.00 52.50 71 GLU A N 9
ATOM 12687 C CA . GLU A 1 71 ? 14.187 3.424 -21.700 1.00 63.23 71 GLU A CA 9
ATOM 12688 C C . GLU A 1 71 ? 15.456 4.265 -21.589 1.00 54.14 71 GLU A C 9
ATOM 12689 O O . GLU A 1 71 ? 16.121 4.272 -20.554 1.00 5.22 71 GLU A O 9
ATOM 12701 N N . LYS A 1 72 ? 15.785 4.973 -22.665 1.00 14.15 72 LYS A N 9
ATOM 12702 C CA . LYS A 1 72 ? 16.972 5.819 -22.690 1.00 51.03 72 LYS A CA 9
ATOM 12703 C C . LYS A 1 72 ? 16.935 6.843 -21.561 1.00 12.43 72 LYS A C 9
ATOM 12704 O O . LYS A 1 72 ? 17.960 7.424 -21.202 1.00 73.13 72 LYS A O 9
ATOM 12723 N N . TYR A 1 73 ? 15.749 7.059 -21.003 1.00 13.40 73 TYR A N 9
ATOM 12724 C CA . TYR A 1 73 ? 15.579 8.014 -19.914 1.00 55.45 73 TYR A CA 9
ATOM 12725 C C . TYR A 1 73 ? 16.253 7.514 -18.641 1.00 1.44 73 TYR A C 9
ATOM 12726 O O . TYR A 1 73 ? 17.271 8.057 -18.209 1.00 73.31 73 TYR A O 9
ATOM 12744 N N . PHE A 1 74 ? 15.679 6.476 -18.043 1.00 74.43 74 PHE A N 9
ATOM 12745 C CA . PHE A 1 74 ? 16.223 5.901 -16.818 1.00 74.05 74 PHE A CA 9
ATOM 12746 C C . PHE A 1 74 ? 17.162 4.740 -17.133 1.00 1.42 74 PHE A C 9
ATOM 12747 O O . PHE A 1 74 ? 18.292 4.693 -16.647 1.00 22.44 74 PHE A O 9
ATOM 12764 N N . PHE A 1 75 ? 16.686 3.806 -17.949 1.00 32.23 75 PHE A N 9
ATOM 12765 C CA . PHE A 1 75 ? 17.481 2.644 -18.327 1.00 65.14 75 PHE A CA 9
ATOM 12766 C C . PHE A 1 75 ? 18.305 2.933 -19.579 1.00 4.43 75 PHE A C 9
ATOM 12767 O O . PHE A 1 75 ? 18.610 2.031 -20.357 1.00 63.21 75 PHE A O 9
ATOM 12784 N N . GLY A 1 76 ? 18.662 4.201 -19.765 1.00 61.43 76 GLY A N 9
ATOM 12785 C CA . GLY A 1 76 ? 19.446 4.588 -20.923 1.00 65.33 76 GLY A CA 9
ATOM 12786 C C . GLY A 1 76 ? 20.938 4.466 -20.681 1.00 33.05 76 GLY A C 9
ATOM 12787 O O . GLY A 1 76 ? 21.408 3.451 -20.169 1.00 23.31 76 GLY A O 9
ATOM 12791 N N . GLU A 1 77 ? 21.683 5.503 -21.050 1.00 54.21 77 GLU A N 9
ATOM 12792 C CA . GLU A 1 77 ? 23.130 5.506 -20.871 1.00 72.23 77 GLU A CA 9
ATOM 12793 C C . GLU A 1 77 ? 23.499 5.226 -19.417 1.00 51.12 77 GLU A C 9
ATOM 12794 O O . GLU A 1 77 ? 24.583 4.722 -19.126 1.00 73.25 77 GLU A O 9
ATOM 12806 N N . GLY A 1 78 ? 22.588 5.559 -18.507 1.00 63.50 78 GLY A N 9
ATOM 12807 C CA . GLY A 1 78 ? 22.836 5.337 -17.094 1.00 62.14 78 GLY A CA 9
ATOM 12808 C C . GLY A 1 78 ? 21.806 6.013 -16.212 1.00 33.11 78 GLY A C 9
ATOM 12809 O O . GLY A 1 78 ? 20.687 5.521 -16.064 1.00 5.15 78 GLY A O 9
ATOM 12813 N N . ALA A 1 79 ? 22.183 7.143 -15.623 1.00 62.02 79 ALA A N 9
ATOM 12814 C CA . ALA A 1 79 ? 21.283 7.887 -14.751 1.00 4.41 79 ALA A CA 9
ATOM 12815 C C . ALA A 1 79 ? 20.685 6.983 -13.679 1.00 3.14 79 ALA A C 9
ATOM 12816 O O . ALA A 1 79 ? 19.568 7.210 -13.214 1.00 50.11 79 ALA A O 9
ATOM 12823 N N . ASP A 1 80 ? 21.435 5.958 -13.291 1.00 23.44 80 ASP A N 9
ATOM 12824 C CA . ASP A 1 80 ? 20.979 5.019 -12.272 1.00 70.33 80 ASP A CA 9
ATOM 12825 C C . ASP A 1 80 ? 21.459 5.443 -10.888 1.00 24.21 80 ASP A C 9
ATOM 12826 O O . ASP A 1 80 ? 22.385 4.850 -10.334 1.00 10.40 80 ASP A O 9
ATOM 12835 N N . GLN A 1 81 ? 20.824 6.472 -10.336 1.00 65.13 81 GLN A N 9
ATOM 12836 C CA . GLN A 1 81 ? 21.189 6.976 -9.017 1.00 71.25 81 GLN A CA 9
ATOM 12837 C C . GLN A 1 81 ? 20.069 6.729 -8.012 1.00 1.31 81 GLN A C 9
ATOM 12838 O O . GLN A 1 81 ? 19.774 7.582 -7.176 1.00 11.35 81 GLN A O 9
ATOM 12852 N N . ALA A 1 82 ? 19.449 5.557 -8.100 1.00 52.21 82 ALA A N 9
ATOM 12853 C CA . ALA A 1 82 ? 18.363 5.198 -7.197 1.00 35.10 82 ALA A CA 9
ATOM 12854 C C . ALA A 1 82 ? 18.604 3.832 -6.564 1.00 72.43 82 ALA A C 9
ATOM 12855 O O . ALA A 1 82 ? 17.697 3.002 -6.491 1.00 2.21 82 ALA A O 9
ATOM 12862 N N . SER A 1 83 ? 19.832 3.604 -6.109 1.00 73.34 83 SER A N 9
ATOM 12863 C CA . SER A 1 83 ? 20.193 2.336 -5.487 1.00 22.51 83 SER A CA 9
ATOM 12864 C C . SER A 1 83 ? 20.808 2.562 -4.109 1.00 14.40 83 SER A C 9
ATOM 12865 O O . SER A 1 83 ? 21.907 3.100 -3.988 1.00 45.12 83 SER A O 9
ATOM 12873 N N . GLY A 1 84 ? 20.087 2.148 -3.071 1.00 64.40 84 GLY A N 9
ATOM 12874 C CA . GLY A 1 84 ? 20.576 2.314 -1.715 1.00 25.11 84 GLY A CA 9
ATOM 12875 C C . GLY A 1 84 ? 20.177 1.165 -0.810 1.00 3.43 84 GLY A C 9
ATOM 12876 O O . GLY A 1 84 ? 19.371 0.317 -1.191 1.00 31.30 84 GLY A O 9
ATOM 12880 N N . TYR A 1 85 ? 20.743 1.137 0.392 1.00 65.14 85 TYR A N 9
ATOM 12881 C CA . TYR A 1 85 ? 20.445 0.081 1.352 1.00 2.42 85 TYR A CA 9
ATOM 12882 C C . TYR A 1 85 ? 19.868 0.663 2.639 1.00 3.22 85 TYR A C 9
ATOM 12883 O O . TYR A 1 85 ? 19.846 1.879 2.830 1.00 43.35 85 TYR A O 9
ATOM 12901 N N . VAL A 1 86 ? 19.402 -0.215 3.521 1.00 22.32 86 VAL A N 9
ATOM 12902 C CA . VAL A 1 86 ? 18.826 0.209 4.792 1.00 64.02 86 VAL A CA 9
ATOM 12903 C C . VAL A 1 86 ? 17.607 1.098 4.573 1.00 22.21 86 VAL A C 9
ATOM 12904 O O . VAL A 1 86 ? 17.640 2.306 4.805 1.00 15.51 86 VAL A O 9
ATOM 12917 N N . PRO A 1 87 ? 16.504 0.487 4.116 1.00 61.10 87 PRO A N 9
ATOM 12918 C CA . PRO A 1 87 ? 15.252 1.204 3.857 1.00 60.13 87 PRO A CA 9
ATOM 12919 C C . PRO A 1 87 ? 14.578 1.676 5.140 1.00 34.44 87 PRO A C 9
ATOM 12920 O O . PRO A 1 87 ? 14.940 1.271 6.245 1.00 0.13 87 PRO A O 9
ATOM 12931 N N . PRO A 1 88 ? 13.572 2.551 4.994 1.00 3.43 88 PRO A N 9
ATOM 12932 C CA . PRO A 1 88 ? 12.825 3.096 6.132 1.00 44.20 88 PRO A CA 9
ATOM 12933 C C . PRO A 1 88 ? 11.945 2.048 6.803 1.00 74.42 88 PRO A C 9
ATOM 12934 O O . PRO A 1 88 ? 11.907 0.893 6.380 1.00 74.33 88 PRO A O 9
ATOM 12945 N N . ALA A 1 89 ? 11.238 2.458 7.851 1.00 53.03 89 ALA A N 9
ATOM 12946 C CA . ALA A 1 89 ? 10.355 1.554 8.578 1.00 4.32 89 ALA A CA 9
ATOM 12947 C C . ALA A 1 89 ? 8.891 1.873 8.298 1.00 73.03 89 ALA A C 9
ATOM 12948 O O . ALA A 1 89 ? 8.520 3.035 8.132 1.00 23.21 89 ALA A O 9
ATOM 12955 N N . GLN A 1 90 ? 8.063 0.834 8.245 1.00 4.12 90 GLN A N 9
ATOM 12956 C CA . GLN A 1 90 ? 6.639 1.005 7.983 1.00 23.20 90 GLN A CA 9
ATOM 12957 C C . GLN A 1 90 ? 5.896 1.403 9.254 1.00 73.23 90 GLN A C 9
ATOM 12958 O O . GLN A 1 90 ? 5.539 0.553 10.068 1.00 32.32 90 GLN A O 9
ATOM 12972 N N . GLY A 1 91 ? 5.666 2.702 9.417 1.00 54.33 91 GLY A N 9
ATOM 12973 C CA . GLY A 1 91 ? 4.966 3.190 10.591 1.00 41.21 91 GLY A CA 9
ATOM 12974 C C . GLY A 1 91 ? 4.969 4.703 10.680 1.00 12.43 91 GLY A C 9
ATOM 12975 O O . GLY A 1 91 ? 3.911 5.331 10.727 1.00 72.25 91 GLY A O 9
ATOM 12979 N N . MET A 1 1 ? -5.523 0.970 0.299 1.00 54.20 1 MET A N 10
ATOM 12980 C CA . MET A 1 1 ? -4.082 0.784 0.179 1.00 31.50 1 MET A CA 10
ATOM 12981 C C . MET A 1 1 ? -3.697 0.429 -1.254 1.00 32.23 1 MET A C 10
ATOM 12982 O O . MET A 1 1 ? -4.472 -0.195 -1.978 1.00 54.42 1 MET A O 10
ATOM 12996 N N . ALA A 1 2 ? -2.496 0.830 -1.656 1.00 3.23 2 ALA A N 10
ATOM 12997 C CA . ALA A 1 2 ? -2.008 0.553 -3.001 1.00 71.10 2 ALA A CA 10
ATOM 12998 C C . ALA A 1 2 ? -0.725 -0.271 -2.961 1.00 53.51 2 ALA A C 10
ATOM 12999 O O . ALA A 1 2 ? -0.740 -1.472 -3.227 1.00 65.43 2 ALA A O 10
ATOM 13006 N N . ARG A 1 3 ? 0.382 0.384 -2.628 1.00 23.11 3 ARG A N 10
ATOM 13007 C CA . ARG A 1 3 ? 1.674 -0.288 -2.555 1.00 42.14 3 ARG A CA 10
ATOM 13008 C C . ARG A 1 3 ? 2.622 0.456 -1.620 1.00 3.34 3 ARG A C 10
ATOM 13009 O O . ARG A 1 3 ? 2.212 1.366 -0.900 1.00 30.05 3 ARG A O 10
ATOM 13030 N N . MET A 1 4 ? 3.891 0.063 -1.636 1.00 25.51 4 MET A N 10
ATOM 13031 C CA . MET A 1 4 ? 4.898 0.693 -0.789 1.00 73.12 4 MET A CA 10
ATOM 13032 C C . MET A 1 4 ? 6.219 0.845 -1.536 1.00 60.32 4 MET A C 10
ATOM 13033 O O . MET A 1 4 ? 6.956 -0.125 -1.715 1.00 61.33 4 MET A O 10
ATOM 13047 N N . ILE A 1 5 ? 6.512 2.066 -1.970 1.00 14.24 5 ILE A N 10
ATOM 13048 C CA . ILE A 1 5 ? 7.744 2.344 -2.696 1.00 63.42 5 ILE A CA 10
ATOM 13049 C C . ILE A 1 5 ? 8.350 3.674 -2.263 1.00 40.43 5 ILE A C 10
ATOM 13050 O O . ILE A 1 5 ? 7.724 4.447 -1.536 1.00 62.43 5 ILE A O 10
ATOM 13066 N N . HIS A 1 6 ? 9.572 3.938 -2.716 1.00 73.44 6 HIS A N 10
ATOM 13067 C CA . HIS A 1 6 ? 10.262 5.177 -2.378 1.00 50.21 6 HIS A CA 10
ATOM 13068 C C . HIS A 1 6 ? 10.152 6.188 -3.516 1.00 3.14 6 HIS A C 10
ATOM 13069 O O . HIS A 1 6 ? 10.885 6.109 -4.502 1.00 64.11 6 HIS A O 10
ATOM 13083 N N . CYS A 1 7 ? 9.233 7.136 -3.371 1.00 72.25 7 CYS A N 10
ATOM 13084 C CA . CYS A 1 7 ? 9.026 8.161 -4.388 1.00 2.51 7 CYS A CA 10
ATOM 13085 C C . CYS A 1 7 ? 10.356 8.763 -4.831 1.00 53.05 7 CYS A C 10
ATOM 13086 O O . CYS A 1 7 ? 11.007 9.481 -4.073 1.00 62.24 7 CYS A O 10
ATOM 13094 N N . ALA A 1 8 ? 10.753 8.464 -6.064 1.00 32.31 8 ALA A N 10
ATOM 13095 C CA . ALA A 1 8 ? 12.004 8.975 -6.609 1.00 3.04 8 ALA A CA 10
ATOM 13096 C C . ALA A 1 8 ? 11.941 10.486 -6.804 1.00 4.12 8 ALA A C 10
ATOM 13097 O O . ALA A 1 8 ? 12.961 11.135 -7.039 1.00 12.45 8 ALA A O 10
ATOM 13104 N N . LYS A 1 9 ? 10.738 11.041 -6.706 1.00 60.11 9 LYS A N 10
ATOM 13105 C CA . LYS A 1 9 ? 10.541 12.476 -6.871 1.00 40.13 9 LYS A CA 10
ATOM 13106 C C . LYS A 1 9 ? 10.684 13.202 -5.537 1.00 42.04 9 LYS A C 10
ATOM 13107 O O . LYS A 1 9 ? 11.561 14.052 -5.372 1.00 75.23 9 LYS A O 10
ATOM 13126 N N . LEU A 1 10 ? 9.820 12.861 -4.588 1.00 53.40 10 LEU A N 10
ATOM 13127 C CA . LEU A 1 10 ? 9.851 13.480 -3.267 1.00 71.21 10 LEU A CA 10
ATOM 13128 C C . LEU A 1 10 ? 11.144 13.136 -2.535 1.00 62.42 10 LEU A C 10
ATOM 13129 O O . LEU A 1 10 ? 11.923 14.020 -2.181 1.00 61.50 10 LEU A O 10
ATOM 13145 N N . GLY A 1 11 ? 11.367 11.844 -2.313 1.00 60.44 11 GLY A N 10
ATOM 13146 C CA . GLY A 1 11 ? 12.568 11.405 -1.627 1.00 1.21 11 GLY A CA 10
ATOM 13147 C C . GLY A 1 11 ? 12.262 10.621 -0.367 1.00 32.44 11 GLY A C 10
ATOM 13148 O O . GLY A 1 11 ? 13.112 10.490 0.515 1.00 73.34 11 GLY A O 10
ATOM 13152 N N . LYS A 1 12 ? 11.043 10.098 -0.278 1.00 64.04 12 LYS A N 10
ATOM 13153 C CA . LYS A 1 12 ? 10.625 9.322 0.883 1.00 3.33 12 LYS A CA 10
ATOM 13154 C C . LYS A 1 12 ? 9.714 8.171 0.470 1.00 52.34 12 LYS A C 10
ATOM 13155 O O . LYS A 1 12 ? 9.532 7.909 -0.719 1.00 20.44 12 LYS A O 10
ATOM 13174 N N . GLU A 1 13 ? 9.143 7.490 1.458 1.00 32.10 13 GLU A N 10
ATOM 13175 C CA . GLU A 1 13 ? 8.250 6.368 1.195 1.00 74.32 13 GLU A CA 10
ATOM 13176 C C . GLU A 1 13 ? 6.845 6.858 0.855 1.00 1.32 13 GLU A C 10
ATOM 13177 O O . GLU A 1 13 ? 6.204 7.540 1.654 1.00 3.23 13 GLU A O 10
ATOM 13189 N N . ALA A 1 14 ? 6.374 6.506 -0.337 1.00 12.15 14 ALA A N 10
ATOM 13190 C CA . ALA A 1 14 ? 5.046 6.909 -0.782 1.00 74.41 14 ALA A CA 10
ATOM 13191 C C . ALA A 1 14 ? 4.307 5.742 -1.430 1.00 10.32 14 ALA A C 10
ATOM 13192 O O . ALA A 1 14 ? 4.903 4.709 -1.729 1.00 62.55 14 ALA A O 10
ATOM 13199 N N . GLU A 1 15 ? 3.006 5.916 -1.642 1.00 42.10 15 GLU A N 10
ATOM 13200 C CA . GLU A 1 15 ? 2.187 4.876 -2.253 1.00 11.00 15 GLU A CA 10
ATOM 13201 C C . GLU A 1 15 ? 2.675 4.557 -3.663 1.00 41.02 15 GLU A C 10
ATOM 13202 O O . GLU A 1 15 ? 2.989 5.457 -4.442 1.00 35.44 15 GLU A O 10
ATOM 13214 N N . GLY A 1 16 ? 2.737 3.268 -3.984 1.00 44.24 16 GLY A N 10
ATOM 13215 C CA . GLY A 1 16 ? 3.189 2.852 -5.299 1.00 53.44 16 GLY A CA 10
ATOM 13216 C C . GLY A 1 16 ? 2.053 2.756 -6.299 1.00 10.43 16 GLY A C 10
ATOM 13217 O O . GLY A 1 16 ? 0.908 2.500 -5.925 1.00 74.34 16 GLY A O 10
ATOM 13221 N N . LEU A 1 17 ? 2.369 2.964 -7.572 1.00 55.42 17 LEU A N 10
ATOM 13222 C CA . LEU A 1 17 ? 1.365 2.902 -8.629 1.00 61.42 17 LEU A CA 10
ATOM 13223 C C . LEU A 1 17 ? 0.546 1.619 -8.527 1.00 12.12 17 LEU A C 10
ATOM 13224 O O . LEU A 1 17 ? -0.685 1.655 -8.525 1.00 42.23 17 LEU A O 10
ATOM 13240 N N . ASP A 1 18 ? 1.236 0.488 -8.439 1.00 64.33 18 ASP A N 10
ATOM 13241 C CA . ASP A 1 18 ? 0.573 -0.807 -8.333 1.00 1.31 18 ASP A CA 10
ATOM 13242 C C . ASP A 1 18 ? -0.216 -1.119 -9.601 1.00 2.13 18 ASP A C 10
ATOM 13243 O O . ASP A 1 18 ? -1.191 -1.870 -9.569 1.00 22.05 18 ASP A O 10
ATOM 13252 N N . PHE A 1 19 ? 0.212 -0.536 -10.716 1.00 73.40 19 PHE A N 10
ATOM 13253 C CA . PHE A 1 19 ? -0.456 -0.751 -11.995 1.00 1.43 19 PHE A CA 10
ATOM 13254 C C . PHE A 1 19 ? 0.471 -0.405 -13.157 1.00 13.44 19 PHE A C 10
ATOM 13255 O O . PHE A 1 19 ? 1.287 0.514 -13.081 1.00 21.25 19 PHE A O 10
ATOM 13272 N N . PRO A 1 20 ? 0.343 -1.158 -14.259 1.00 52.21 20 PRO A N 10
ATOM 13273 C CA . PRO A 1 20 ? 1.160 -0.951 -15.459 1.00 13.55 20 PRO A CA 10
ATOM 13274 C C . PRO A 1 20 ? 0.807 0.344 -16.183 1.00 45.03 20 PRO A C 10
ATOM 13275 O O . PRO A 1 20 ? -0.273 0.489 -16.756 1.00 64.13 20 PRO A O 10
ATOM 13286 N N . PRO A 1 21 ? 1.739 1.309 -16.160 1.00 20.25 21 PRO A N 10
ATOM 13287 C CA . PRO A 1 21 ? 1.550 2.608 -16.811 1.00 14.32 21 PRO A CA 10
ATOM 13288 C C . PRO A 1 21 ? 1.559 2.501 -18.332 1.00 13.31 21 PRO A C 10
ATOM 13289 O O . PRO A 1 21 ? 0.726 3.102 -19.012 1.00 35.12 21 PRO A O 10
ATOM 13300 N N . LEU A 1 22 ? 2.505 1.733 -18.860 1.00 51.24 22 LEU A N 10
ATOM 13301 C CA . LEU A 1 22 ? 2.622 1.547 -20.303 1.00 22.24 22 LEU A CA 10
ATOM 13302 C C . LEU A 1 22 ? 2.688 0.065 -20.656 1.00 70.45 22 LEU A C 10
ATOM 13303 O O . LEU A 1 22 ? 3.097 -0.773 -19.852 1.00 72.33 22 LEU A O 10
ATOM 13319 N N . PRO A 1 23 ? 2.278 -0.268 -21.889 1.00 63.55 23 PRO A N 10
ATOM 13320 C CA . PRO A 1 23 ? 2.284 -1.650 -22.379 1.00 72.13 23 PRO A CA 10
ATOM 13321 C C . PRO A 1 23 ? 3.696 -2.182 -22.599 1.00 0.32 23 PRO A C 10
ATOM 13322 O O . PRO A 1 23 ? 3.889 -3.367 -22.867 1.00 1.24 23 PRO A O 10
ATOM 13333 N N . GLY A 1 24 ? 4.682 -1.296 -22.483 1.00 75.50 24 GLY A N 10
ATOM 13334 C CA . GLY A 1 24 ? 6.064 -1.696 -22.672 1.00 33.32 24 GLY A CA 10
ATOM 13335 C C . GLY A 1 24 ? 6.729 -2.111 -21.375 1.00 25.32 24 GLY A C 10
ATOM 13336 O O . GLY A 1 24 ? 6.155 -1.956 -20.298 1.00 12.11 24 GLY A O 10
ATOM 13340 N N . GLU A 1 25 ? 7.944 -2.642 -21.478 1.00 71.21 25 GLU A N 10
ATOM 13341 C CA . GLU A 1 25 ? 8.687 -3.083 -20.303 1.00 74.12 25 GLU A CA 10
ATOM 13342 C C . GLU A 1 25 ? 9.054 -1.898 -19.415 1.00 42.34 25 GLU A C 10
ATOM 13343 O O . GLU A 1 25 ? 8.986 -1.981 -18.188 1.00 74.54 25 GLU A O 10
ATOM 13355 N N . LEU A 1 26 ? 9.445 -0.794 -20.044 1.00 30.52 26 LEU A N 10
ATOM 13356 C CA . LEU A 1 26 ? 9.824 0.409 -19.312 1.00 44.21 26 LEU A CA 10
ATOM 13357 C C . LEU A 1 26 ? 8.746 0.798 -18.306 1.00 73.31 26 LEU A C 10
ATOM 13358 O O . LEU A 1 26 ? 9.041 1.345 -17.245 1.00 14.42 26 LEU A O 10
ATOM 13374 N N . GLY A 1 27 ? 7.494 0.508 -18.647 1.00 75.01 27 GLY A N 10
ATOM 13375 C CA . GLY A 1 27 ? 6.390 0.832 -17.762 1.00 51.23 27 GLY A CA 10
ATOM 13376 C C . GLY A 1 27 ? 6.393 -0.008 -16.500 1.00 54.43 27 GLY A C 10
ATOM 13377 O O . GLY A 1 27 ? 6.045 0.476 -15.423 1.00 34.32 27 GLY A O 10
ATOM 13381 N N . LYS A 1 28 ? 6.785 -1.270 -16.633 1.00 34.23 28 LYS A N 10
ATOM 13382 C CA . LYS A 1 28 ? 6.831 -2.181 -15.495 1.00 1.32 28 LYS A CA 10
ATOM 13383 C C . LYS A 1 28 ? 7.757 -1.645 -14.407 1.00 34.21 28 LYS A C 10
ATOM 13384 O O . LYS A 1 28 ? 7.586 -1.952 -13.227 1.00 35.10 28 LYS A O 10
ATOM 13403 N N . ARG A 1 29 ? 8.736 -0.843 -14.811 1.00 53.25 29 ARG A N 10
ATOM 13404 C CA . ARG A 1 29 ? 9.688 -0.265 -13.871 1.00 14.43 29 ARG A CA 10
ATOM 13405 C C . ARG A 1 29 ? 9.205 1.096 -13.377 1.00 4.24 29 ARG A C 10
ATOM 13406 O O . ARG A 1 29 ? 9.659 1.590 -12.343 1.00 72.11 29 ARG A O 10
ATOM 13427 N N . LEU A 1 30 ? 8.284 1.698 -14.121 1.00 65.24 30 LEU A N 10
ATOM 13428 C CA . LEU A 1 30 ? 7.740 3.002 -13.760 1.00 5.22 30 LEU A CA 10
ATOM 13429 C C . LEU A 1 30 ? 6.906 2.910 -12.487 1.00 12.25 30 LEU A C 10
ATOM 13430 O O . LEU A 1 30 ? 7.139 3.643 -11.525 1.00 52.10 30 LEU A O 10
ATOM 13446 N N . TYR A 1 31 ? 5.934 2.004 -12.486 1.00 44.25 31 TYR A N 10
ATOM 13447 C CA . TYR A 1 31 ? 5.065 1.816 -11.331 1.00 53.14 31 TYR A CA 10
ATOM 13448 C C . TYR A 1 31 ? 5.871 1.403 -10.104 1.00 0.11 31 TYR A C 10
ATOM 13449 O O . TYR A 1 31 ? 5.385 1.475 -8.976 1.00 13.31 31 TYR A O 10
ATOM 13467 N N . GLU A 1 32 ? 7.107 0.971 -10.334 1.00 31.42 32 GLU A N 10
ATOM 13468 C CA . GLU A 1 32 ? 7.981 0.546 -9.247 1.00 24.30 32 GLU A CA 10
ATOM 13469 C C . GLU A 1 32 ? 8.927 1.671 -8.838 1.00 44.22 32 GLU A C 10
ATOM 13470 O O . GLU A 1 32 ? 9.763 1.502 -7.950 1.00 42.25 32 GLU A O 10
ATOM 13482 N N . SER A 1 33 ? 8.789 2.820 -9.493 1.00 21.40 33 SER A N 10
ATOM 13483 C CA . SER A 1 33 ? 9.634 3.972 -9.202 1.00 13.15 33 SER A CA 10
ATOM 13484 C C . SER A 1 33 ? 8.787 5.187 -8.835 1.00 50.20 33 SER A C 10
ATOM 13485 O O . SER A 1 33 ? 9.116 5.932 -7.912 1.00 31.15 33 SER A O 10
ATOM 13493 N N . VAL A 1 34 ? 7.694 5.381 -9.566 1.00 51.32 34 VAL A N 10
ATOM 13494 C CA . VAL A 1 34 ? 6.798 6.505 -9.319 1.00 22.33 34 VAL A CA 10
ATOM 13495 C C . VAL A 1 34 ? 5.791 6.174 -8.223 1.00 72.54 34 VAL A C 10
ATOM 13496 O O . VAL A 1 34 ? 5.383 5.023 -8.068 1.00 71.54 34 VAL A O 10
ATOM 13509 N N . SER A 1 35 ? 5.393 7.191 -7.466 1.00 31.42 35 SER A N 10
ATOM 13510 C CA . SER A 1 35 ? 4.435 7.007 -6.382 1.00 10.23 35 SER A CA 10
ATOM 13511 C C . SER A 1 35 ? 3.099 7.662 -6.721 1.00 21.43 35 SER A C 10
ATOM 13512 O O . SER A 1 35 ? 2.870 8.082 -7.855 1.00 60.10 35 SER A O 10
ATOM 13520 N N . LYS A 1 36 ? 2.219 7.744 -5.728 1.00 44.44 36 LYS A N 10
ATOM 13521 C CA . LYS A 1 36 ? 0.906 8.348 -5.918 1.00 51.11 36 LYS A CA 10
ATOM 13522 C C . LYS A 1 36 ? 1.020 9.861 -6.080 1.00 64.51 36 LYS A C 10
ATOM 13523 O O . LYS A 1 36 ? 0.116 10.507 -6.608 1.00 31.12 36 LYS A O 10
ATOM 13542 N N . GLN A 1 37 ? 2.138 10.417 -5.624 1.00 61.03 37 GLN A N 10
ATOM 13543 C CA . GLN A 1 37 ? 2.370 11.853 -5.720 1.00 52.42 37 GLN A CA 10
ATOM 13544 C C . GLN A 1 37 ? 3.078 12.205 -7.025 1.00 33.34 37 GLN A C 10
ATOM 13545 O O . GLN A 1 37 ? 2.609 13.048 -7.789 1.00 22.22 37 GLN A O 10
ATOM 13559 N N . ALA A 1 38 ? 4.209 11.553 -7.272 1.00 71.44 38 ALA A N 10
ATOM 13560 C CA . ALA A 1 38 ? 4.980 11.795 -8.485 1.00 45.11 38 ALA A CA 10
ATOM 13561 C C . ALA A 1 38 ? 4.205 11.362 -9.725 1.00 23.23 38 ALA A C 10
ATOM 13562 O O . ALA A 1 38 ? 4.560 11.723 -10.847 1.00 74.41 38 ALA A O 10
ATOM 13569 N N . TRP A 1 39 ? 3.148 10.587 -9.514 1.00 72.42 39 TRP A N 10
ATOM 13570 C CA . TRP A 1 39 ? 2.323 10.104 -10.616 1.00 20.41 39 TRP A CA 10
ATOM 13571 C C . TRP A 1 39 ? 1.891 11.255 -11.517 1.00 74.45 39 TRP A C 10
ATOM 13572 O O . TRP A 1 39 ? 1.727 11.080 -12.725 1.00 2.53 39 TRP A O 10
ATOM 13593 N N . GLN A 1 40 ? 1.707 12.429 -10.923 1.00 44.44 40 GLN A N 10
ATOM 13594 C CA . GLN A 1 40 ? 1.293 13.608 -11.675 1.00 3.43 40 GLN A CA 10
ATOM 13595 C C . GLN A 1 40 ? 2.496 14.300 -12.308 1.00 53.15 40 GLN A C 10
ATOM 13596 O O . GLN A 1 40 ? 2.392 14.882 -13.388 1.00 75.04 40 GLN A O 10
ATOM 13610 N N . ASP A 1 41 ? 3.636 14.233 -11.630 1.00 71.11 41 ASP A N 10
ATOM 13611 C CA . ASP A 1 41 ? 4.859 14.852 -12.127 1.00 50.21 41 ASP A CA 10
ATOM 13612 C C . ASP A 1 41 ? 5.351 14.148 -13.388 1.00 23.14 41 ASP A C 10
ATOM 13613 O O . ASP A 1 41 ? 5.917 14.778 -14.282 1.00 34.45 41 ASP A O 10
ATOM 13622 N N . TRP A 1 42 ? 5.134 12.839 -13.451 1.00 14.41 42 TRP A N 10
ATOM 13623 C CA . TRP A 1 42 ? 5.556 12.049 -14.602 1.00 4.24 42 TRP A CA 10
ATOM 13624 C C . TRP A 1 42 ? 4.615 12.260 -15.782 1.00 72.21 42 TRP A C 10
ATOM 13625 O O . TRP A 1 42 ? 4.986 12.029 -16.934 1.00 34.42 42 TRP A O 10
ATOM 13646 N N . LEU A 1 43 ? 3.396 12.700 -15.490 1.00 32.52 43 LEU A N 10
ATOM 13647 C CA . LEU A 1 43 ? 2.400 12.942 -16.528 1.00 64.24 43 LEU A CA 10
ATOM 13648 C C . LEU A 1 43 ? 2.704 14.232 -17.283 1.00 52.02 43 LEU A C 10
ATOM 13649 O O . LEU A 1 43 ? 2.359 14.374 -18.457 1.00 31.34 43 LEU A O 10
ATOM 13665 N N . LYS A 1 44 ? 3.353 15.171 -16.603 1.00 23.51 44 LYS A N 10
ATOM 13666 C CA . LYS A 1 44 ? 3.707 16.449 -17.209 1.00 25.42 44 LYS A CA 10
ATOM 13667 C C . LYS A 1 44 ? 4.448 16.240 -18.526 1.00 24.34 44 LYS A C 10
ATOM 13668 O O . LYS A 1 44 ? 3.985 16.667 -19.583 1.00 4.44 44 LYS A O 10
ATOM 13687 N N . GLN A 1 45 ? 5.599 15.579 -18.453 1.00 63.24 45 GLN A N 10
ATOM 13688 C CA . GLN A 1 45 ? 6.403 15.313 -19.641 1.00 12.12 45 GLN A CA 10
ATOM 13689 C C . GLN A 1 45 ? 5.630 14.459 -20.641 1.00 4.21 45 GLN A C 10
ATOM 13690 O O . GLN A 1 45 ? 5.745 14.649 -21.851 1.00 51.34 45 GLN A O 10
ATOM 13704 N N . GLN A 1 46 ? 4.845 13.519 -20.126 1.00 71.32 46 GLN A N 10
ATOM 13705 C CA . GLN A 1 46 ? 4.055 12.635 -20.975 1.00 53.12 46 GLN A CA 10
ATOM 13706 C C . GLN A 1 46 ? 3.233 13.437 -21.980 1.00 23.43 46 GLN A C 10
ATOM 13707 O O . GLN A 1 46 ? 3.245 13.150 -23.177 1.00 53.14 46 GLN A O 10
ATOM 13721 N N . THR A 1 47 ? 2.520 14.443 -21.484 1.00 52.13 47 THR A N 10
ATOM 13722 C CA . THR A 1 47 ? 1.691 15.285 -22.338 1.00 2.33 47 THR A CA 10
ATOM 13723 C C . THR A 1 47 ? 2.541 16.278 -23.122 1.00 2.30 47 THR A C 10
ATOM 13724 O O . THR A 1 47 ? 2.298 16.520 -24.304 1.00 21.21 47 THR A O 10
ATOM 13735 N N . MET A 1 48 ? 3.539 16.851 -22.457 1.00 22.33 48 MET A N 10
ATOM 13736 C CA . MET A 1 48 ? 4.427 17.817 -23.094 1.00 33.15 48 MET A CA 10
ATOM 13737 C C . MET A 1 48 ? 5.078 17.220 -24.337 1.00 20.41 48 MET A C 10
ATOM 13738 O O . MET A 1 48 ? 5.221 17.892 -25.359 1.00 73.21 48 MET A O 10
ATOM 13752 N N . LEU A 1 49 ? 5.472 15.954 -24.243 1.00 54.31 49 LEU A N 10
ATOM 13753 C CA . LEU A 1 49 ? 6.108 15.266 -25.361 1.00 4.32 49 LEU A CA 10
ATOM 13754 C C . LEU A 1 49 ? 5.121 15.056 -26.505 1.00 3.25 49 LEU A C 10
ATOM 13755 O O . LEU A 1 49 ? 5.427 15.344 -27.662 1.00 41.30 49 LEU A O 10
ATOM 13771 N N . ILE A 1 50 ? 3.937 14.555 -26.172 1.00 74.21 50 ILE A N 10
ATOM 13772 C CA . ILE A 1 50 ? 2.904 14.310 -27.171 1.00 72.30 50 ILE A CA 10
ATOM 13773 C C . ILE A 1 50 ? 2.454 15.611 -27.827 1.00 72.31 50 ILE A C 10
ATOM 13774 O O . ILE A 1 50 ? 2.151 15.644 -29.019 1.00 3.20 50 ILE A O 10
ATOM 13790 N N . ASN A 1 51 ? 2.414 16.681 -27.040 1.00 71.01 51 ASN A N 10
ATOM 13791 C CA . ASN A 1 51 ? 2.002 17.986 -27.545 1.00 22.23 51 ASN A CA 10
ATOM 13792 C C . ASN A 1 51 ? 3.147 18.667 -28.289 1.00 13.23 51 ASN A C 10
ATOM 13793 O O . ASN A 1 51 ? 2.921 19.508 -29.159 1.00 33.44 51 ASN A O 10
ATOM 13804 N N . GLU A 1 52 ? 4.375 18.298 -27.940 1.00 22.22 52 GLU A N 10
ATOM 13805 C CA . GLU A 1 52 ? 5.555 18.874 -28.575 1.00 33.13 52 GLU A CA 10
ATOM 13806 C C . GLU A 1 52 ? 5.826 18.210 -29.922 1.00 5.04 52 GLU A C 10
ATOM 13807 O O . GLU A 1 52 ? 6.016 18.886 -30.932 1.00 14.33 52 GLU A O 10
ATOM 13819 N N . ASN A 1 53 ? 5.845 16.881 -29.927 1.00 13.13 53 ASN A N 10
ATOM 13820 C CA . ASN A 1 53 ? 6.095 16.125 -31.148 1.00 75.25 53 ASN A CA 10
ATOM 13821 C C . ASN A 1 53 ? 4.793 15.861 -31.900 1.00 65.33 53 ASN A C 10
ATOM 13822 O O . ASN A 1 53 ? 4.805 15.353 -33.022 1.00 31.33 53 ASN A O 10
ATOM 13833 N N . ARG A 1 54 ? 3.674 16.210 -31.275 1.00 71.40 54 ARG A N 10
ATOM 13834 C CA . ARG A 1 54 ? 2.365 16.010 -31.884 1.00 75.13 54 ARG A CA 10
ATOM 13835 C C . ARG A 1 54 ? 2.165 14.549 -32.279 1.00 5.33 54 ARG A C 10
ATOM 13836 O O . ARG A 1 54 ? 1.733 14.249 -33.392 1.00 53.13 54 ARG A O 10
ATOM 13857 N N . LEU A 1 55 ? 2.484 13.645 -31.359 1.00 44.04 55 LEU A N 10
ATOM 13858 C CA . LEU A 1 55 ? 2.341 12.215 -31.611 1.00 3.23 55 LEU A CA 10
ATOM 13859 C C . LEU A 1 55 ? 0.883 11.784 -31.488 1.00 43.15 55 LEU A C 10
ATOM 13860 O O . LEU A 1 55 ? 0.049 12.523 -30.968 1.00 10.13 55 LEU A O 10
ATOM 13876 N N . ASN A 1 56 ? 0.585 10.582 -31.970 1.00 54.05 56 ASN A N 10
ATOM 13877 C CA . ASN A 1 56 ? -0.773 10.051 -31.914 1.00 3.43 56 ASN A CA 10
ATOM 13878 C C . ASN A 1 56 ? -0.907 9.019 -30.799 1.00 22.42 56 ASN A C 10
ATOM 13879 O O . ASN A 1 56 ? -0.604 7.841 -30.990 1.00 41.30 56 ASN A O 10
ATOM 13890 N N . MET A 1 57 ? -1.363 9.469 -29.635 1.00 33.44 57 MET A N 10
ATOM 13891 C CA . MET A 1 57 ? -1.539 8.583 -28.489 1.00 54.04 57 MET A CA 10
ATOM 13892 C C . MET A 1 57 ? -2.426 7.396 -28.852 1.00 20.34 57 MET A C 10
ATOM 13893 O O . MET A 1 57 ? -2.319 6.325 -28.255 1.00 32.21 57 MET A O 10
ATOM 13907 N N . ALA A 1 58 ? -3.301 7.594 -29.832 1.00 62.53 58 ALA A N 10
ATOM 13908 C CA . ALA A 1 58 ? -4.204 6.539 -30.274 1.00 72.54 58 ALA A CA 10
ATOM 13909 C C . ALA A 1 58 ? -3.436 5.267 -30.620 1.00 52.43 58 ALA A C 10
ATOM 13910 O O . ALA A 1 58 ? -3.961 4.161 -30.497 1.00 73.43 58 ALA A O 10
ATOM 13917 N N . ASP A 1 59 ? -2.191 5.433 -31.054 1.00 15.32 59 ASP A N 10
ATOM 13918 C CA . ASP A 1 59 ? -1.351 4.299 -31.417 1.00 62.44 59 ASP A CA 10
ATOM 13919 C C . ASP A 1 59 ? -0.217 4.119 -30.413 1.00 62.40 59 ASP A C 10
ATOM 13920 O O . ASP A 1 59 ? 0.137 5.033 -29.668 1.00 75.01 59 ASP A O 10
ATOM 13929 N N . PRO A 1 60 ? 0.368 2.912 -30.390 1.00 33.51 60 PRO A N 10
ATOM 13930 C CA . PRO A 1 60 ? 1.470 2.583 -29.481 1.00 71.00 60 PRO A CA 10
ATOM 13931 C C . PRO A 1 60 ? 2.760 3.309 -29.848 1.00 33.12 60 PRO A C 10
ATOM 13932 O O . PRO A 1 60 ? 3.724 3.306 -29.082 1.00 60.35 60 PRO A O 10
ATOM 13943 N N . ARG A 1 61 ? 2.770 3.930 -31.022 1.00 50.55 61 ARG A N 10
ATOM 13944 C CA . ARG A 1 61 ? 3.942 4.660 -31.491 1.00 2.15 61 ARG A CA 10
ATOM 13945 C C . ARG A 1 61 ? 4.280 5.810 -30.546 1.00 21.33 61 ARG A C 10
ATOM 13946 O O . ARG A 1 61 ? 5.449 6.076 -30.269 1.00 63.50 61 ARG A O 10
ATOM 13967 N N . ALA A 1 62 ? 3.248 6.488 -30.055 1.00 1.03 62 ALA A N 10
ATOM 13968 C CA . ALA A 1 62 ? 3.435 7.608 -29.140 1.00 63.43 62 ALA A CA 10
ATOM 13969 C C . ALA A 1 62 ? 3.688 7.119 -27.718 1.00 73.51 62 ALA A C 10
ATOM 13970 O O . ALA A 1 62 ? 4.220 7.852 -26.885 1.00 21.22 62 ALA A O 10
ATOM 13977 N N . ARG A 1 63 ? 3.301 5.876 -27.447 1.00 45.13 63 ARG A N 10
ATOM 13978 C CA . ARG A 1 63 ? 3.484 5.290 -26.125 1.00 4.21 63 ARG A CA 10
ATOM 13979 C C . ARG A 1 63 ? 4.869 4.663 -25.995 1.00 4.11 63 ARG A C 10
ATOM 13980 O O . ARG A 1 63 ? 5.427 4.589 -24.900 1.00 53.12 63 ARG A O 10
ATOM 14001 N N . GLN A 1 64 ? 5.417 4.213 -27.119 1.00 44.10 64 GLN A N 10
ATOM 14002 C CA . GLN A 1 64 ? 6.736 3.591 -27.130 1.00 3.42 64 GLN A CA 10
ATOM 14003 C C . GLN A 1 64 ? 7.836 4.647 -27.087 1.00 42.15 64 GLN A C 10
ATOM 14004 O O . GLN A 1 64 ? 8.951 4.379 -26.639 1.00 31.13 64 GLN A O 10
ATOM 14018 N N . TYR A 1 65 ? 7.516 5.847 -27.558 1.00 15.33 65 TYR A N 10
ATOM 14019 C CA . TYR A 1 65 ? 8.477 6.943 -27.576 1.00 64.12 65 TYR A CA 10
ATOM 14020 C C . TYR A 1 65 ? 8.597 7.586 -26.198 1.00 53.41 65 TYR A C 10
ATOM 14021 O O . TYR A 1 65 ? 9.696 7.900 -25.739 1.00 51.42 65 TYR A O 10
ATOM 14039 N N . LEU A 1 66 ? 7.458 7.780 -25.542 1.00 72.52 66 LEU A N 10
ATOM 14040 C CA . LEU A 1 66 ? 7.432 8.385 -24.215 1.00 43.02 66 LEU A CA 10
ATOM 14041 C C . LEU A 1 66 ? 8.310 7.604 -23.243 1.00 63.51 66 LEU A C 10
ATOM 14042 O O . LEU A 1 66 ? 8.929 8.180 -22.350 1.00 4.35 66 LEU A O 10
ATOM 14058 N N . MET A 1 67 ? 8.361 6.288 -23.426 1.00 15.15 67 MET A N 10
ATOM 14059 C CA . MET A 1 67 ? 9.166 5.428 -22.566 1.00 70.04 67 MET A CA 10
ATOM 14060 C C . MET A 1 67 ? 10.645 5.786 -22.672 1.00 61.53 67 MET A C 10
ATOM 14061 O O . MET A 1 67 ? 11.422 5.537 -21.750 1.00 42.22 67 MET A O 10
ATOM 14075 N N . LYS A 1 68 ? 11.028 6.370 -23.802 1.00 65.45 68 LYS A N 10
ATOM 14076 C CA . LYS A 1 68 ? 12.414 6.763 -24.029 1.00 61.44 68 LYS A CA 10
ATOM 14077 C C . LYS A 1 68 ? 12.779 7.981 -23.188 1.00 11.32 68 LYS A C 10
ATOM 14078 O O . LYS A 1 68 ? 13.946 8.194 -22.862 1.00 23.13 68 LYS A O 10
ATOM 14097 N N . GLN A 1 69 ? 11.773 8.777 -22.839 1.00 73.41 69 GLN A N 10
ATOM 14098 C CA . GLN A 1 69 ? 11.989 9.973 -22.035 1.00 1.34 69 GLN A CA 10
ATOM 14099 C C . GLN A 1 69 ? 11.877 9.657 -20.547 1.00 31.31 69 GLN A C 10
ATOM 14100 O O . GLN A 1 69 ? 12.485 10.326 -19.711 1.00 33.03 69 GLN A O 10
ATOM 14114 N N . THR A 1 70 ? 11.095 8.632 -20.222 1.00 72.22 70 THR A N 10
ATOM 14115 C CA . THR A 1 70 ? 10.901 8.227 -18.836 1.00 4.25 70 THR A CA 10
ATOM 14116 C C . THR A 1 70 ? 12.148 7.545 -18.283 1.00 13.32 70 THR A C 10
ATOM 14117 O O . THR A 1 70 ? 12.645 7.911 -17.218 1.00 63.05 70 THR A O 10
ATOM 14128 N N . GLU A 1 71 ? 12.647 6.553 -19.013 1.00 42.22 71 GLU A N 10
ATOM 14129 C CA . GLU A 1 71 ? 13.836 5.821 -18.594 1.00 63.31 71 GLU A CA 10
ATOM 14130 C C . GLU A 1 71 ? 15.041 6.752 -18.490 1.00 14.10 71 GLU A C 10
ATOM 14131 O O . GLU A 1 71 ? 15.707 6.812 -17.456 1.00 74.32 71 GLU A O 10
ATOM 14143 N N . LYS A 1 72 ? 15.315 7.478 -19.569 1.00 32.23 72 LYS A N 10
ATOM 14144 C CA . LYS A 1 72 ? 16.438 8.407 -19.601 1.00 14.41 72 LYS A CA 10
ATOM 14145 C C . LYS A 1 72 ? 16.338 9.421 -18.465 1.00 31.50 72 LYS A C 10
ATOM 14146 O O . LYS A 1 72 ? 17.325 10.062 -18.104 1.00 20.32 72 LYS A O 10
ATOM 14165 N N . TYR A 1 73 ? 15.141 9.559 -17.905 1.00 63.31 73 TYR A N 10
ATOM 14166 C CA . TYR A 1 73 ? 14.913 10.495 -16.811 1.00 21.55 73 TYR A CA 10
ATOM 14167 C C . TYR A 1 73 ? 15.636 10.041 -15.546 1.00 63.11 73 TYR A C 10
ATOM 14168 O O . TYR A 1 73 ? 16.621 10.650 -15.128 1.00 20.14 73 TYR A O 10
ATOM 14186 N N . PHE A 1 74 ? 15.140 8.966 -14.942 1.00 43.11 74 PHE A N 10
ATOM 14187 C CA . PHE A 1 74 ? 15.738 8.429 -13.725 1.00 13.20 74 PHE A CA 10
ATOM 14188 C C . PHE A 1 74 ? 16.738 7.325 -14.052 1.00 24.42 74 PHE A C 10
ATOM 14189 O O . PHE A 1 74 ? 17.875 7.341 -13.578 1.00 72.13 74 PHE A O 10
ATOM 14206 N N . PHE A 1 75 ? 16.307 6.365 -14.864 1.00 43.31 75 PHE A N 10
ATOM 14207 C CA . PHE A 1 75 ? 17.164 5.251 -15.254 1.00 11.32 75 PHE A CA 10
ATOM 14208 C C . PHE A 1 75 ? 17.980 5.601 -16.495 1.00 31.12 75 PHE A C 10
ATOM 14209 O O . PHE A 1 75 ? 18.366 4.723 -17.265 1.00 73.32 75 PHE A O 10
ATOM 14226 N N . GLY A 1 76 ? 18.239 6.892 -16.682 1.00 34.34 76 GLY A N 10
ATOM 14227 C CA . GLY A 1 76 ? 19.006 7.336 -17.830 1.00 63.33 76 GLY A CA 10
ATOM 14228 C C . GLY A 1 76 ? 20.502 7.239 -17.601 1.00 15.32 76 GLY A C 10
ATOM 14229 O O . GLY A 1 76 ? 21.004 6.201 -17.172 1.00 12.11 76 GLY A O 10
ATOM 14233 N N . GLU A 1 77 ? 21.214 8.324 -17.889 1.00 22.03 77 GLU A N 10
ATOM 14234 C CA . GLU A 1 77 ? 22.661 8.355 -17.713 1.00 44.11 77 GLU A CA 10
ATOM 14235 C C . GLU A 1 77 ? 23.050 7.883 -16.315 1.00 41.00 77 GLU A C 10
ATOM 14236 O O . GLU A 1 77 ? 24.084 7.242 -16.129 1.00 52.34 77 GLU A O 10
ATOM 14248 N N . GLY A 1 78 ? 22.213 8.206 -15.334 1.00 20.34 78 GLY A N 10
ATOM 14249 C CA . GLY A 1 78 ? 22.486 7.808 -13.965 1.00 20.21 78 GLY A CA 10
ATOM 14250 C C . GLY A 1 78 ? 21.940 6.431 -13.642 1.00 5.04 78 GLY A C 10
ATOM 14251 O O . GLY A 1 78 ? 21.237 6.253 -12.648 1.00 74.41 78 GLY A O 10
ATOM 14255 N N . ALA A 1 79 ? 22.264 5.455 -14.484 1.00 4.14 79 ALA A N 10
ATOM 14256 C CA . ALA A 1 79 ? 21.802 4.088 -14.282 1.00 63.51 79 ALA A CA 10
ATOM 14257 C C . ALA A 1 79 ? 22.977 3.129 -14.123 1.00 23.25 79 ALA A C 10
ATOM 14258 O O . ALA A 1 79 ? 23.835 3.032 -15.000 1.00 62.22 79 ALA A O 10
ATOM 14265 N N . ASP A 1 80 ? 23.011 2.423 -12.997 1.00 55.34 80 ASP A N 10
ATOM 14266 C CA . ASP A 1 80 ? 24.081 1.472 -12.723 1.00 72.51 80 ASP A CA 10
ATOM 14267 C C . ASP A 1 80 ? 23.706 0.076 -13.213 1.00 0.31 80 ASP A C 10
ATOM 14268 O O . ASP A 1 80 ? 22.905 -0.617 -12.586 1.00 40.24 80 ASP A O 10
ATOM 14277 N N . GLN A 1 81 ? 24.290 -0.328 -14.336 1.00 40.45 81 GLN A N 10
ATOM 14278 C CA . GLN A 1 81 ? 24.015 -1.639 -14.911 1.00 24.42 81 GLN A CA 10
ATOM 14279 C C . GLN A 1 81 ? 25.311 -2.393 -15.192 1.00 43.40 81 GLN A C 10
ATOM 14280 O O . GLN A 1 81 ? 26.403 -1.839 -15.063 1.00 32.21 81 GLN A O 10
ATOM 14294 N N . ALA A 1 82 ? 25.183 -3.658 -15.577 1.00 32.33 82 ALA A N 10
ATOM 14295 C CA . ALA A 1 82 ? 26.344 -4.487 -15.878 1.00 14.23 82 ALA A CA 10
ATOM 14296 C C . ALA A 1 82 ? 26.030 -5.491 -16.982 1.00 11.04 82 ALA A C 10
ATOM 14297 O O . ALA A 1 82 ? 25.066 -6.250 -16.887 1.00 72.44 82 ALA A O 10
ATOM 14304 N N . SER A 1 83 ? 26.850 -5.489 -18.028 1.00 11.22 83 SER A N 10
ATOM 14305 C CA . SER A 1 83 ? 26.657 -6.397 -19.152 1.00 52.12 83 SER A CA 10
ATOM 14306 C C . SER A 1 83 ? 27.827 -6.311 -20.127 1.00 24.21 83 SER A C 10
ATOM 14307 O O . SER A 1 83 ? 28.463 -5.266 -20.261 1.00 22.53 83 SER A O 10
ATOM 14315 N N . GLY A 1 84 ? 28.106 -7.420 -20.806 1.00 43.33 84 GLY A N 10
ATOM 14316 C CA . GLY A 1 84 ? 29.200 -7.450 -21.760 1.00 53.10 84 GLY A CA 10
ATOM 14317 C C . GLY A 1 84 ? 28.735 -7.207 -23.182 1.00 43.43 84 GLY A C 10
ATOM 14318 O O . GLY A 1 84 ? 28.544 -6.062 -23.593 1.00 2.30 84 GLY A O 10
ATOM 14322 N N . TYR A 1 85 ? 28.555 -8.285 -23.937 1.00 12.15 85 TYR A N 10
ATOM 14323 C CA . TYR A 1 85 ? 28.114 -8.183 -25.323 1.00 21.13 85 TYR A CA 10
ATOM 14324 C C . TYR A 1 85 ? 26.731 -8.802 -25.502 1.00 23.35 85 TYR A C 10
ATOM 14325 O O . TYR A 1 85 ? 26.207 -9.451 -24.596 1.00 72.34 85 TYR A O 10
ATOM 14343 N N . VAL A 1 86 ? 26.146 -8.597 -26.677 1.00 72.12 86 VAL A N 10
ATOM 14344 C CA . VAL A 1 86 ? 24.825 -9.136 -26.978 1.00 13.24 86 VAL A CA 10
ATOM 14345 C C . VAL A 1 86 ? 24.840 -9.937 -28.275 1.00 31.04 86 VAL A C 10
ATOM 14346 O O . VAL A 1 86 ? 25.688 -9.740 -29.145 1.00 53.13 86 VAL A O 10
ATOM 14359 N N . PRO A 1 87 ? 23.879 -10.863 -28.409 1.00 23.50 87 PRO A N 10
ATOM 14360 C CA . PRO A 1 87 ? 23.760 -11.713 -29.598 1.00 32.25 87 PRO A CA 10
ATOM 14361 C C . PRO A 1 87 ? 23.313 -10.930 -30.827 1.00 72.13 87 PRO A C 10
ATOM 14362 O O . PRO A 1 87 ? 22.877 -9.782 -30.737 1.00 64.05 87 PRO A O 10
ATOM 14373 N N . PRO A 1 88 ? 23.421 -11.563 -32.005 1.00 24.43 88 PRO A N 10
ATOM 14374 C CA . PRO A 1 88 ? 23.032 -10.944 -33.275 1.00 62.43 88 PRO A CA 10
ATOM 14375 C C . PRO A 1 88 ? 21.522 -10.771 -33.397 1.00 2.51 88 PRO A C 10
ATOM 14376 O O . PRO A 1 88 ? 20.772 -11.131 -32.491 1.00 35.40 88 PRO A O 10
ATOM 14387 N N . ALA A 1 89 ? 21.084 -10.216 -34.522 1.00 52.02 89 ALA A N 10
ATOM 14388 C CA . ALA A 1 89 ? 19.663 -9.997 -34.763 1.00 10.11 89 ALA A CA 10
ATOM 14389 C C . ALA A 1 89 ? 18.969 -11.292 -35.171 1.00 21.13 89 ALA A C 10
ATOM 14390 O O . ALA A 1 89 ? 19.261 -11.857 -36.224 1.00 74.04 89 ALA A O 10
ATOM 14397 N N . GLN A 1 90 ? 18.051 -11.757 -34.329 1.00 41.42 90 GLN A N 10
ATOM 14398 C CA . GLN A 1 90 ? 17.317 -12.986 -34.603 1.00 24.51 90 GLN A CA 10
ATOM 14399 C C . GLN A 1 90 ? 15.976 -12.685 -35.262 1.00 52.34 90 GLN A C 10
ATOM 14400 O O . GLN A 1 90 ? 15.471 -13.477 -36.056 1.00 72.24 90 GLN A O 10
ATOM 14414 N N . GLY A 1 91 ? 15.403 -11.533 -34.927 1.00 53.43 91 GLY A N 10
ATOM 14415 C CA . GLY A 1 91 ? 14.124 -11.147 -35.496 1.00 4.22 91 GLY A CA 10
ATOM 14416 C C . GLY A 1 91 ? 14.141 -9.740 -36.059 1.00 3.41 91 GLY A C 10
ATOM 14417 O O . GLY A 1 91 ? 15.095 -9.344 -36.729 1.00 51.41 91 GLY A O 10
ATOM 14421 N N . MET A 1 1 ? -5.322 3.060 -1.494 1.00 34.31 1 MET A N 11
ATOM 14422 C CA . MET A 1 1 ? -4.832 1.692 -1.622 1.00 2.32 1 MET A CA 11
ATOM 14423 C C . MET A 1 1 ? -4.319 1.429 -3.034 1.00 22.31 1 MET A C 11
ATOM 14424 O O . MET A 1 1 ? -5.103 1.268 -3.969 1.00 4.20 1 MET A O 11
ATOM 14438 N N . ALA A 1 2 ? -2.999 1.386 -3.181 1.00 23.32 2 ALA A N 11
ATOM 14439 C CA . ALA A 1 2 ? -2.382 1.140 -4.478 1.00 71.25 2 ALA A CA 11
ATOM 14440 C C . ALA A 1 2 ? -1.216 0.164 -4.356 1.00 53.44 2 ALA A C 11
ATOM 14441 O O . ALA A 1 2 ? -1.335 -1.008 -4.714 1.00 12.40 2 ALA A O 11
ATOM 14448 N N . ARG A 1 3 ? -0.090 0.656 -3.850 1.00 31.00 3 ARG A N 11
ATOM 14449 C CA . ARG A 1 3 ? 1.098 -0.172 -3.683 1.00 31.41 3 ARG A CA 11
ATOM 14450 C C . ARG A 1 3 ? 2.087 0.483 -2.724 1.00 2.13 3 ARG A C 11
ATOM 14451 O O . ARG A 1 3 ? 1.800 1.527 -2.138 1.00 63.22 3 ARG A O 11
ATOM 14472 N N . MET A 1 4 ? 3.252 -0.137 -2.568 1.00 63.23 4 MET A N 11
ATOM 14473 C CA . MET A 1 4 ? 4.284 0.387 -1.681 1.00 20.43 4 MET A CA 11
ATOM 14474 C C . MET A 1 4 ? 5.654 0.333 -2.349 1.00 24.44 4 MET A C 11
ATOM 14475 O O . MET A 1 4 ? 6.303 -0.714 -2.371 1.00 3.32 4 MET A O 11
ATOM 14489 N N . ILE A 1 5 ? 6.088 1.465 -2.892 1.00 10.14 5 ILE A N 11
ATOM 14490 C CA . ILE A 1 5 ? 7.381 1.546 -3.559 1.00 23.41 5 ILE A CA 11
ATOM 14491 C C . ILE A 1 5 ? 8.144 2.795 -3.131 1.00 71.01 5 ILE A C 11
ATOM 14492 O O . ILE A 1 5 ? 7.601 3.663 -2.447 1.00 52.11 5 ILE A O 11
ATOM 14508 N N . HIS A 1 6 ? 9.406 2.880 -3.540 1.00 52.50 6 HIS A N 11
ATOM 14509 C CA . HIS A 1 6 ? 10.243 4.026 -3.201 1.00 63.41 6 HIS A CA 11
ATOM 14510 C C . HIS A 1 6 ? 10.370 4.976 -4.388 1.00 65.20 6 HIS A C 11
ATOM 14511 O O . HIS A 1 6 ? 11.175 4.750 -5.293 1.00 75.32 6 HIS A O 11
ATOM 14525 N N . CYS A 1 7 ? 9.572 6.038 -4.378 1.00 24.45 7 CYS A N 11
ATOM 14526 C CA . CYS A 1 7 ? 9.595 7.021 -5.454 1.00 54.51 7 CYS A CA 11
ATOM 14527 C C . CYS A 1 7 ? 11.027 7.393 -5.821 1.00 45.34 7 CYS A C 11
ATOM 14528 O O . CYS A 1 7 ? 11.709 8.094 -5.073 1.00 73.42 7 CYS A O 11
ATOM 14536 N N . ALA A 1 8 ? 11.479 6.918 -6.978 1.00 12.15 8 ALA A N 11
ATOM 14537 C CA . ALA A 1 8 ? 12.830 7.201 -7.444 1.00 64.22 8 ALA A CA 11
ATOM 14538 C C . ALA A 1 8 ? 12.956 8.643 -7.923 1.00 14.34 8 ALA A C 11
ATOM 14539 O O . ALA A 1 8 ? 14.051 9.115 -8.227 1.00 24.21 8 ALA A O 11
ATOM 14546 N N . LYS A 1 9 ? 11.826 9.340 -7.988 1.00 2.24 9 LYS A N 11
ATOM 14547 C CA . LYS A 1 9 ? 11.808 10.730 -8.428 1.00 64.15 9 LYS A CA 11
ATOM 14548 C C . LYS A 1 9 ? 12.224 11.665 -7.297 1.00 72.02 9 LYS A C 11
ATOM 14549 O O . LYS A 1 9 ? 12.906 12.665 -7.524 1.00 13.42 9 LYS A O 11
ATOM 14568 N N . LEU A 1 10 ? 11.810 11.333 -6.079 1.00 61.24 10 LEU A N 11
ATOM 14569 C CA . LEU A 1 10 ? 12.141 12.142 -4.912 1.00 12.43 10 LEU A CA 11
ATOM 14570 C C . LEU A 1 10 ? 13.223 11.471 -4.072 1.00 74.30 10 LEU A C 11
ATOM 14571 O O . LEU A 1 10 ? 14.287 12.042 -3.841 1.00 23.05 10 LEU A O 11
ATOM 14587 N N . GLY A 1 11 ? 12.942 10.252 -3.620 1.00 5.01 11 GLY A N 11
ATOM 14588 C CA . GLY A 1 11 ? 13.902 9.521 -2.813 1.00 1.52 11 GLY A CA 11
ATOM 14589 C C . GLY A 1 11 ? 13.330 9.095 -1.476 1.00 35.42 11 GLY A C 11
ATOM 14590 O O . GLY A 1 11 ? 14.004 9.175 -0.449 1.00 33.13 11 GLY A O 11
ATOM 14594 N N . LYS A 1 12 ? 12.081 8.641 -1.487 1.00 31.35 12 LYS A N 11
ATOM 14595 C CA . LYS A 1 12 ? 11.416 8.200 -0.266 1.00 60.41 12 LYS A CA 11
ATOM 14596 C C . LYS A 1 12 ? 10.371 7.131 -0.571 1.00 50.34 12 LYS A C 11
ATOM 14597 O O . LYS A 1 12 ? 10.309 6.612 -1.685 1.00 24.40 12 LYS A O 11
ATOM 14616 N N . GLU A 1 13 ? 9.551 6.810 0.425 1.00 40.15 13 GLU A N 11
ATOM 14617 C CA . GLU A 1 13 ? 8.508 5.804 0.260 1.00 24.04 13 GLU A CA 11
ATOM 14618 C C . GLU A 1 13 ? 7.200 6.445 -0.192 1.00 13.41 13 GLU A C 11
ATOM 14619 O O . GLU A 1 13 ? 6.651 7.309 0.492 1.00 74.23 13 GLU A O 11
ATOM 14631 N N . ALA A 1 14 ? 6.706 6.017 -1.349 1.00 64.31 14 ALA A N 11
ATOM 14632 C CA . ALA A 1 14 ? 5.462 6.547 -1.893 1.00 3.23 14 ALA A CA 11
ATOM 14633 C C . ALA A 1 14 ? 4.653 5.453 -2.580 1.00 33.22 14 ALA A C 11
ATOM 14634 O O . ALA A 1 14 ? 5.183 4.394 -2.914 1.00 34.32 14 ALA A O 11
ATOM 14641 N N . GLU A 1 15 ? 3.366 5.716 -2.787 1.00 2.22 15 GLU A N 11
ATOM 14642 C CA . GLU A 1 15 ? 2.484 4.752 -3.433 1.00 30.30 15 GLU A CA 11
ATOM 14643 C C . GLU A 1 15 ? 3.052 4.312 -4.779 1.00 72.24 15 GLU A C 11
ATOM 14644 O O . GLU A 1 15 ? 3.842 5.026 -5.395 1.00 73.04 15 GLU A O 11
ATOM 14656 N N . GLY A 1 16 ? 2.643 3.129 -5.230 1.00 10.41 16 GLY A N 11
ATOM 14657 C CA . GLY A 1 16 ? 3.121 2.614 -6.499 1.00 71.43 16 GLY A CA 11
ATOM 14658 C C . GLY A 1 16 ? 2.044 2.609 -7.566 1.00 13.12 16 GLY A C 11
ATOM 14659 O O . GLY A 1 16 ? 0.853 2.556 -7.256 1.00 32.42 16 GLY A O 11
ATOM 14663 N N . LEU A 1 17 ? 2.461 2.667 -8.826 1.00 13.13 17 LEU A N 11
ATOM 14664 C CA . LEU A 1 17 ? 1.522 2.671 -9.943 1.00 5.12 17 LEU A CA 11
ATOM 14665 C C . LEU A 1 17 ? 0.534 1.515 -9.828 1.00 12.33 17 LEU A C 11
ATOM 14666 O O . LEU A 1 17 ? -0.664 1.685 -10.057 1.00 21.43 17 LEU A O 11
ATOM 14682 N N . ASP A 1 18 ? 1.043 0.342 -9.470 1.00 31.35 18 ASP A N 11
ATOM 14683 C CA . ASP A 1 18 ? 0.204 -0.842 -9.320 1.00 64.04 18 ASP A CA 11
ATOM 14684 C C . ASP A 1 18 ? -0.388 -1.261 -10.662 1.00 50.13 18 ASP A C 11
ATOM 14685 O O . ASP A 1 18 ? -1.488 -1.811 -10.723 1.00 22.24 18 ASP A O 11
ATOM 14694 N N . PHE A 1 19 ? 0.348 -0.996 -11.737 1.00 13.33 19 PHE A N 11
ATOM 14695 C CA . PHE A 1 19 ? -0.106 -1.343 -13.078 1.00 63.15 19 PHE A CA 11
ATOM 14696 C C . PHE A 1 19 ? 0.919 -0.917 -14.126 1.00 72.00 19 PHE A C 11
ATOM 14697 O O . PHE A 1 19 ? 1.502 0.165 -14.057 1.00 14.32 19 PHE A O 11
ATOM 14714 N N . PRO A 1 20 ? 1.145 -1.788 -15.120 1.00 72.35 20 PRO A N 11
ATOM 14715 C CA . PRO A 1 20 ? 2.099 -1.525 -16.202 1.00 31.22 20 PRO A CA 11
ATOM 14716 C C . PRO A 1 20 ? 1.620 -0.425 -17.143 1.00 33.22 20 PRO A C 11
ATOM 14717 O O . PRO A 1 20 ? 0.519 -0.481 -17.692 1.00 43.31 20 PRO A O 11
ATOM 14728 N N . PRO A 1 21 ? 2.464 0.599 -17.335 1.00 52.32 21 PRO A N 11
ATOM 14729 C CA . PRO A 1 21 ? 2.148 1.732 -18.211 1.00 72.52 21 PRO A CA 11
ATOM 14730 C C . PRO A 1 21 ? 2.134 1.338 -19.684 1.00 41.44 21 PRO A C 11
ATOM 14731 O O . PRO A 1 21 ? 1.618 2.072 -20.529 1.00 3.34 21 PRO A O 11
ATOM 14742 N N . LEU A 1 22 ? 2.703 0.177 -19.987 1.00 61.12 22 LEU A N 11
ATOM 14743 C CA . LEU A 1 22 ? 2.756 -0.314 -21.360 1.00 32.52 22 LEU A CA 11
ATOM 14744 C C . LEU A 1 22 ? 2.938 -1.829 -21.390 1.00 14.45 22 LEU A C 11
ATOM 14745 O O . LEU A 1 22 ? 3.384 -2.444 -20.421 1.00 63.02 22 LEU A O 11
ATOM 14761 N N . PRO A 1 23 ? 2.586 -2.445 -22.528 1.00 12.13 23 PRO A N 11
ATOM 14762 C CA . PRO A 1 23 ? 2.704 -3.894 -22.712 1.00 72.43 23 PRO A CA 11
ATOM 14763 C C . PRO A 1 23 ? 4.156 -4.351 -22.799 1.00 20.43 23 PRO A C 11
ATOM 14764 O O . PRO A 1 23 ? 4.440 -5.548 -22.830 1.00 34.11 23 PRO A O 11
ATOM 14775 N N . GLY A 1 24 ? 5.073 -3.389 -22.837 1.00 23.53 24 GLY A N 11
ATOM 14776 C CA . GLY A 1 24 ? 6.485 -3.714 -22.919 1.00 4.11 24 GLY A CA 11
ATOM 14777 C C . GLY A 1 24 ? 7.099 -3.979 -21.559 1.00 4.14 24 GLY A C 11
ATOM 14778 O O . GLY A 1 24 ? 6.516 -3.638 -20.530 1.00 74.15 24 GLY A O 11
ATOM 14782 N N . GLU A 1 25 ? 8.280 -4.590 -21.553 1.00 31.33 25 GLU A N 11
ATOM 14783 C CA . GLU A 1 25 ? 8.971 -4.903 -20.308 1.00 4.14 25 GLU A CA 11
ATOM 14784 C C . GLU A 1 25 ? 9.401 -3.627 -19.589 1.00 23.21 25 GLU A C 11
ATOM 14785 O O . GLU A 1 25 ? 9.566 -3.614 -18.368 1.00 55.02 25 GLU A O 11
ATOM 14797 N N . LEU A 1 26 ? 9.582 -2.557 -20.354 1.00 45.32 26 LEU A N 11
ATOM 14798 C CA . LEU A 1 26 ? 9.994 -1.275 -19.792 1.00 11.01 26 LEU A CA 11
ATOM 14799 C C . LEU A 1 26 ? 8.931 -0.730 -18.843 1.00 23.42 26 LEU A C 11
ATOM 14800 O O . LEU A 1 26 ? 9.239 0.006 -17.907 1.00 1.41 26 LEU A O 11
ATOM 14816 N N . GLY A 1 27 ? 7.678 -1.100 -19.090 1.00 63.52 27 GLY A N 11
ATOM 14817 C CA . GLY A 1 27 ? 6.589 -0.642 -18.248 1.00 3.41 27 GLY A CA 11
ATOM 14818 C C . GLY A 1 27 ? 6.590 -1.307 -16.886 1.00 33.01 27 GLY A C 11
ATOM 14819 O O . GLY A 1 27 ? 6.412 -0.645 -15.863 1.00 22.41 27 GLY A O 11
ATOM 14823 N N . LYS A 1 28 ? 6.788 -2.621 -16.871 1.00 51.22 28 LYS A N 11
ATOM 14824 C CA . LYS A 1 28 ? 6.810 -3.378 -15.625 1.00 43.22 28 LYS A CA 11
ATOM 14825 C C . LYS A 1 28 ? 7.857 -2.818 -14.667 1.00 51.12 28 LYS A C 11
ATOM 14826 O O . LYS A 1 28 ? 7.751 -2.984 -13.452 1.00 5.11 28 LYS A O 11
ATOM 14845 N N . ARG A 1 29 ? 8.865 -2.153 -15.222 1.00 63.41 29 ARG A N 11
ATOM 14846 C CA . ARG A 1 29 ? 9.930 -1.569 -14.416 1.00 45.14 29 ARG A CA 11
ATOM 14847 C C . ARG A 1 29 ? 9.595 -0.131 -14.033 1.00 2.43 29 ARG A C 11
ATOM 14848 O O . ARG A 1 29 ? 10.171 0.424 -13.096 1.00 23.23 29 ARG A O 11
ATOM 14869 N N . LEU A 1 30 ? 8.661 0.468 -14.763 1.00 12.32 30 LEU A N 11
ATOM 14870 C CA . LEU A 1 30 ? 8.249 1.843 -14.500 1.00 35.33 30 LEU A CA 11
ATOM 14871 C C . LEU A 1 30 ? 7.255 1.901 -13.343 1.00 43.45 30 LEU A C 11
ATOM 14872 O O . LEU A 1 30 ? 7.441 2.658 -12.390 1.00 21.10 30 LEU A O 11
ATOM 14888 N N . TYR A 1 31 ? 6.202 1.097 -13.434 1.00 1.11 31 TYR A N 11
ATOM 14889 C CA . TYR A 1 31 ? 5.179 1.058 -12.396 1.00 23.55 31 TYR A CA 11
ATOM 14890 C C . TYR A 1 31 ? 5.781 0.653 -11.053 1.00 70.22 31 TYR A C 11
ATOM 14891 O O . TYR A 1 31 ? 5.187 0.883 -10.000 1.00 41.15 31 TYR A O 11
ATOM 14909 N N . GLU A 1 32 ? 6.964 0.049 -11.101 1.00 22.34 32 GLU A N 11
ATOM 14910 C CA . GLU A 1 32 ? 7.647 -0.389 -9.889 1.00 11.55 32 GLU A CA 11
ATOM 14911 C C . GLU A 1 32 ? 8.740 0.600 -9.493 1.00 62.02 32 GLU A C 11
ATOM 14912 O O . GLU A 1 32 ? 9.457 0.391 -8.514 1.00 74.23 32 GLU A O 11
ATOM 14924 N N . SER A 1 33 ? 8.862 1.677 -10.262 1.00 42.14 33 SER A N 11
ATOM 14925 C CA . SER A 1 33 ? 9.871 2.696 -9.996 1.00 55.30 33 SER A CA 11
ATOM 14926 C C . SER A 1 33 ? 9.217 4.045 -9.710 1.00 3.04 33 SER A C 11
ATOM 14927 O O . SER A 1 33 ? 9.634 4.770 -8.806 1.00 52.44 33 SER A O 11
ATOM 14935 N N . VAL A 1 34 ? 8.190 4.375 -10.486 1.00 70.32 34 VAL A N 11
ATOM 14936 C CA . VAL A 1 34 ? 7.477 5.635 -10.317 1.00 1.13 34 VAL A CA 11
ATOM 14937 C C . VAL A 1 34 ? 6.369 5.504 -9.278 1.00 1.53 34 VAL A C 11
ATOM 14938 O O . VAL A 1 34 ? 5.782 4.435 -9.112 1.00 4.10 34 VAL A O 11
ATOM 14951 N N . SER A 1 35 ? 6.087 6.600 -8.580 1.00 43.21 35 SER A N 11
ATOM 14952 C CA . SER A 1 35 ? 5.051 6.608 -7.554 1.00 23.20 35 SER A CA 11
ATOM 14953 C C . SER A 1 35 ? 3.839 7.414 -8.012 1.00 23.44 35 SER A C 11
ATOM 14954 O O . SER A 1 35 ? 3.826 7.968 -9.111 1.00 3.44 35 SER A O 11
ATOM 14962 N N . LYS A 1 36 ? 2.821 7.474 -7.160 1.00 71.52 36 LYS A N 11
ATOM 14963 C CA . LYS A 1 36 ? 1.603 8.212 -7.474 1.00 22.42 36 LYS A CA 11
ATOM 14964 C C . LYS A 1 36 ? 1.846 9.716 -7.405 1.00 60.05 36 LYS A C 11
ATOM 14965 O O . LYS A 1 36 ? 1.091 10.502 -7.977 1.00 34.41 36 LYS A O 11
ATOM 14984 N N . GLN A 1 37 ? 2.905 10.109 -6.704 1.00 72.35 37 GLN A N 11
ATOM 14985 C CA . GLN A 1 37 ? 3.246 11.519 -6.563 1.00 44.22 37 GLN A CA 11
ATOM 14986 C C . GLN A 1 37 ? 4.184 11.967 -7.679 1.00 63.45 37 GLN A C 11
ATOM 14987 O O . GLN A 1 37 ? 4.063 13.076 -8.198 1.00 72.11 37 GLN A O 11
ATOM 15001 N N . ALA A 1 38 ? 5.120 11.096 -8.044 1.00 31.10 38 ALA A N 11
ATOM 15002 C CA . ALA A 1 38 ? 6.077 11.401 -9.100 1.00 25.12 38 ALA A CA 11
ATOM 15003 C C . ALA A 1 38 ? 5.430 11.295 -10.476 1.00 75.31 38 ALA A C 11
ATOM 15004 O O . ALA A 1 38 ? 5.909 11.883 -11.445 1.00 64.22 38 ALA A O 11
ATOM 15011 N N . TRP A 1 39 ? 4.339 10.541 -10.554 1.00 54.54 39 TRP A N 11
ATOM 15012 C CA . TRP A 1 39 ? 3.626 10.358 -11.813 1.00 55.04 39 TRP A CA 11
ATOM 15013 C C . TRP A 1 39 ? 3.310 11.702 -12.461 1.00 63.33 39 TRP A C 11
ATOM 15014 O O . TRP A 1 39 ? 3.353 11.836 -13.684 1.00 32.42 39 TRP A O 11
ATOM 15035 N N . GLN A 1 40 ? 2.995 12.693 -11.634 1.00 55.12 40 GLN A N 11
ATOM 15036 C CA . GLN A 1 40 ? 2.672 14.026 -12.129 1.00 12.33 40 GLN A CA 11
ATOM 15037 C C . GLN A 1 40 ? 3.865 14.643 -12.851 1.00 62.53 40 GLN A C 11
ATOM 15038 O O . GLN A 1 40 ? 3.702 15.376 -13.827 1.00 33.42 40 GLN A O 11
ATOM 15052 N N . ASP A 1 41 ? 5.064 14.341 -12.366 1.00 64.31 41 ASP A N 11
ATOM 15053 C CA . ASP A 1 41 ? 6.286 14.864 -12.966 1.00 51.52 41 ASP A CA 11
ATOM 15054 C C . ASP A 1 41 ? 6.438 14.375 -14.403 1.00 45.41 41 ASP A C 11
ATOM 15055 O O . ASP A 1 41 ? 6.853 15.128 -15.285 1.00 12.35 41 ASP A O 11
ATOM 15064 N N . TRP A 1 42 ? 6.102 13.111 -14.631 1.00 2.02 42 TRP A N 11
ATOM 15065 C CA . TRP A 1 42 ? 6.203 12.521 -15.961 1.00 50.20 42 TRP A CA 11
ATOM 15066 C C . TRP A 1 42 ? 5.144 13.099 -16.894 1.00 65.31 42 TRP A C 11
ATOM 15067 O O . TRP A 1 42 ? 5.397 13.309 -18.081 1.00 61.12 42 TRP A O 11
ATOM 15088 N N . LEU A 1 43 ? 3.959 13.353 -16.351 1.00 41.43 43 LEU A N 11
ATOM 15089 C CA . LEU A 1 43 ? 2.861 13.908 -17.136 1.00 64.43 43 LEU A CA 11
ATOM 15090 C C . LEU A 1 43 ? 3.242 15.263 -17.724 1.00 31.23 43 LEU A C 11
ATOM 15091 O O . LEU A 1 43 ? 2.730 15.664 -18.769 1.00 43.51 43 LEU A O 11
ATOM 15107 N N . LYS A 1 44 ? 4.145 15.963 -17.046 1.00 12.22 44 LYS A N 11
ATOM 15108 C CA . LYS A 1 44 ? 4.598 17.272 -17.501 1.00 51.21 44 LYS A CA 11
ATOM 15109 C C . LYS A 1 44 ? 5.252 17.174 -18.875 1.00 62.34 44 LYS A C 11
ATOM 15110 O O . LYS A 1 44 ? 4.873 17.885 -19.805 1.00 53.21 44 LYS A O 11
ATOM 15129 N N . GLN A 1 45 ? 6.235 16.287 -18.996 1.00 11.12 45 GLN A N 11
ATOM 15130 C CA . GLN A 1 45 ? 6.940 16.096 -20.258 1.00 4.15 45 GLN A CA 11
ATOM 15131 C C . GLN A 1 45 ? 6.075 15.333 -21.255 1.00 41.10 45 GLN A C 11
ATOM 15132 O O . GLN A 1 45 ? 6.160 15.557 -22.462 1.00 63.32 45 GLN A O 11
ATOM 15146 N N . GLN A 1 46 ? 5.244 14.432 -20.742 1.00 14.12 46 GLN A N 11
ATOM 15147 C CA . GLN A 1 46 ? 4.364 13.636 -21.589 1.00 33.53 46 GLN A CA 11
ATOM 15148 C C . GLN A 1 46 ? 3.524 14.530 -22.495 1.00 12.04 46 GLN A C 11
ATOM 15149 O O . GLN A 1 46 ? 3.418 14.290 -23.698 1.00 32.32 46 GLN A O 11
ATOM 15163 N N . THR A 1 47 ? 2.927 15.564 -21.909 1.00 30.41 47 THR A N 11
ATOM 15164 C CA . THR A 1 47 ? 2.095 16.493 -22.662 1.00 41.33 47 THR A CA 11
ATOM 15165 C C . THR A 1 47 ? 2.926 17.287 -23.664 1.00 60.21 47 THR A C 11
ATOM 15166 O O . THR A 1 47 ? 2.581 17.371 -24.842 1.00 54.13 47 THR A O 11
ATOM 15177 N N . MET A 1 48 ? 4.023 17.867 -23.188 1.00 61.43 48 MET A N 11
ATOM 15178 C CA . MET A 1 48 ? 4.905 18.652 -24.044 1.00 55.13 48 MET A CA 11
ATOM 15179 C C . MET A 1 48 ? 5.388 17.825 -25.232 1.00 13.34 48 MET A C 11
ATOM 15180 O O . MET A 1 48 ? 5.465 18.322 -26.356 1.00 72.54 48 MET A O 11
ATOM 15194 N N . LEU A 1 49 ? 5.712 16.563 -24.975 1.00 4.13 49 LEU A N 11
ATOM 15195 C CA . LEU A 1 49 ? 6.189 15.667 -26.023 1.00 13.12 49 LEU A CA 11
ATOM 15196 C C . LEU A 1 49 ? 5.070 15.335 -27.005 1.00 30.41 49 LEU A C 11
ATOM 15197 O O . LEU A 1 49 ? 5.230 15.485 -28.217 1.00 34.44 49 LEU A O 11
ATOM 15213 N N . ILE A 1 50 ? 3.938 14.885 -26.474 1.00 21.30 50 ILE A N 11
ATOM 15214 C CA . ILE A 1 50 ? 2.792 14.535 -27.304 1.00 31.53 50 ILE A CA 11
ATOM 15215 C C . ILE A 1 50 ? 2.328 15.728 -28.132 1.00 34.13 50 ILE A C 11
ATOM 15216 O O . ILE A 1 50 ? 1.932 15.578 -29.287 1.00 3.41 50 ILE A O 11
ATOM 15232 N N . ASN A 1 51 ? 2.380 16.913 -27.533 1.00 4.23 51 ASN A N 11
ATOM 15233 C CA . ASN A 1 51 ? 1.966 18.134 -28.215 1.00 63.33 51 ASN A CA 11
ATOM 15234 C C . ASN A 1 51 ? 3.022 18.578 -29.223 1.00 71.03 51 ASN A C 11
ATOM 15235 O O . ASN A 1 51 ? 2.696 19.003 -30.331 1.00 14.21 51 ASN A O 11
ATOM 15246 N N . GLU A 1 52 ? 4.288 18.475 -28.831 1.00 12.34 52 GLU A N 11
ATOM 15247 C CA . GLU A 1 52 ? 5.391 18.867 -29.700 1.00 72.12 52 GLU A CA 11
ATOM 15248 C C . GLU A 1 52 ? 5.478 17.948 -30.915 1.00 41.25 52 GLU A C 11
ATOM 15249 O O . GLU A 1 52 ? 5.273 18.380 -32.049 1.00 35.21 52 GLU A O 11
ATOM 15261 N N . ASN A 1 53 ? 5.785 16.679 -30.669 1.00 64.33 53 ASN A N 11
ATOM 15262 C CA . ASN A 1 53 ? 5.901 15.698 -31.743 1.00 4.42 53 ASN A CA 11
ATOM 15263 C C . ASN A 1 53 ? 4.543 15.429 -32.383 1.00 50.51 53 ASN A C 11
ATOM 15264 O O . ASN A 1 53 ? 4.460 14.864 -33.474 1.00 4.43 53 ASN A O 11
ATOM 15275 N N . ARG A 1 54 ? 3.480 15.839 -31.698 1.00 25.34 54 ARG A N 11
ATOM 15276 C CA . ARG A 1 54 ? 2.126 15.642 -32.199 1.00 33.43 54 ARG A CA 11
ATOM 15277 C C . ARG A 1 54 ? 1.824 14.157 -32.382 1.00 23.02 54 ARG A C 11
ATOM 15278 O O . ARG A 1 54 ? 1.349 13.734 -33.437 1.00 4.32 54 ARG A O 11
ATOM 15299 N N . LEU A 1 55 ? 2.104 13.370 -31.349 1.00 13.35 55 LEU A N 11
ATOM 15300 C CA . LEU A 1 55 ? 1.863 11.932 -31.395 1.00 2.11 55 LEU A CA 11
ATOM 15301 C C . LEU A 1 55 ? 0.394 11.617 -31.133 1.00 11.10 55 LEU A C 11
ATOM 15302 O O . LEU A 1 55 ? -0.369 12.481 -30.702 1.00 22.54 55 LEU A O 11
ATOM 15318 N N . ASN A 1 56 ? 0.005 10.374 -31.395 1.00 71.51 56 ASN A N 11
ATOM 15319 C CA . ASN A 1 56 ? -1.373 9.944 -31.186 1.00 60.41 56 ASN A CA 11
ATOM 15320 C C . ASN A 1 56 ? -1.470 8.984 -30.004 1.00 70.32 56 ASN A C 11
ATOM 15321 O O . ASN A 1 56 ? -1.295 7.775 -30.157 1.00 44.32 56 ASN A O 11
ATOM 15332 N N . MET A 1 57 ? -1.751 9.531 -28.826 1.00 71.11 57 MET A N 11
ATOM 15333 C CA . MET A 1 57 ? -1.873 8.723 -27.618 1.00 74.24 57 MET A CA 11
ATOM 15334 C C . MET A 1 57 ? -2.855 7.575 -27.829 1.00 75.25 57 MET A C 11
ATOM 15335 O O . MET A 1 57 ? -2.671 6.482 -27.296 1.00 24.53 57 MET A O 11
ATOM 15349 N N . ALA A 1 58 ? -3.900 7.831 -28.611 1.00 5.22 58 ALA A N 11
ATOM 15350 C CA . ALA A 1 58 ? -4.909 6.819 -28.893 1.00 72.43 58 ALA A CA 11
ATOM 15351 C C . ALA A 1 58 ? -4.276 5.558 -29.473 1.00 3.41 58 ALA A C 11
ATOM 15352 O O . ALA A 1 58 ? -4.821 4.462 -29.343 1.00 41.24 58 ALA A O 11
ATOM 15359 N N . ASP A 1 59 ? -3.123 5.722 -30.112 1.00 61.14 59 ASP A N 11
ATOM 15360 C CA . ASP A 1 59 ? -2.415 4.597 -30.712 1.00 22.10 59 ASP A CA 11
ATOM 15361 C C . ASP A 1 59 ? -1.192 4.219 -29.881 1.00 54.22 59 ASP A C 11
ATOM 15362 O O . ASP A 1 59 ? -0.691 5.005 -29.077 1.00 41.11 59 ASP A O 11
ATOM 15371 N N . PRO A 1 60 ? -0.701 2.987 -30.078 1.00 23.22 60 PRO A N 11
ATOM 15372 C CA . PRO A 1 60 ? 0.469 2.477 -29.356 1.00 35.44 60 PRO A CA 11
ATOM 15373 C C . PRO A 1 60 ? 1.760 3.166 -29.783 1.00 11.05 60 PRO A C 11
ATOM 15374 O O . PRO A 1 60 ? 2.798 3.013 -29.139 1.00 2.20 60 PRO A O 11
ATOM 15385 N N . ARG A 1 61 ? 1.688 3.925 -30.871 1.00 10.41 61 ARG A N 11
ATOM 15386 C CA . ARG A 1 61 ? 2.852 4.638 -31.384 1.00 20.34 61 ARG A CA 11
ATOM 15387 C C . ARG A 1 61 ? 3.377 5.634 -30.354 1.00 53.30 61 ARG A C 11
ATOM 15388 O O . ARG A 1 61 ? 4.586 5.781 -30.178 1.00 33.14 61 ARG A O 11
ATOM 15409 N N . ALA A 1 62 ? 2.459 6.317 -29.678 1.00 34.13 62 ALA A N 11
ATOM 15410 C CA . ALA A 1 62 ? 2.828 7.298 -28.665 1.00 43.11 62 ALA A CA 11
ATOM 15411 C C . ALA A 1 62 ? 3.180 6.619 -27.345 1.00 54.45 62 ALA A C 11
ATOM 15412 O O . ALA A 1 62 ? 3.852 7.204 -26.496 1.00 22.31 62 ALA A O 11
ATOM 15419 N N . ARG A 1 63 ? 2.719 5.384 -27.180 1.00 65.42 63 ARG A N 11
ATOM 15420 C CA . ARG A 1 63 ? 2.984 4.626 -25.963 1.00 12.54 63 ARG A CA 11
ATOM 15421 C C . ARG A 1 63 ? 4.329 3.912 -26.048 1.00 62.42 63 ARG A C 11
ATOM 15422 O O . ARG A 1 63 ? 4.942 3.599 -25.028 1.00 33.42 63 ARG A O 11
ATOM 15443 N N . GLN A 1 64 ? 4.781 3.657 -27.272 1.00 23.22 64 GLN A N 11
ATOM 15444 C CA . GLN A 1 64 ? 6.053 2.978 -27.490 1.00 21.23 64 GLN A CA 11
ATOM 15445 C C . GLN A 1 64 ? 7.210 3.971 -27.474 1.00 2.24 64 GLN A C 11
ATOM 15446 O O . GLN A 1 64 ? 8.364 3.592 -27.273 1.00 3.15 64 GLN A O 11
ATOM 15460 N N . TYR A 1 65 ? 6.894 5.244 -27.687 1.00 31.50 65 TYR A N 11
ATOM 15461 C CA . TYR A 1 65 ? 7.908 6.291 -27.700 1.00 13.42 65 TYR A CA 11
ATOM 15462 C C . TYR A 1 65 ? 8.111 6.870 -26.303 1.00 15.40 65 TYR A C 11
ATOM 15463 O O . TYR A 1 65 ? 9.230 7.207 -25.914 1.00 14.41 65 TYR A O 11
ATOM 15481 N N . LEU A 1 66 ? 7.020 6.983 -25.552 1.00 63.44 66 LEU A N 11
ATOM 15482 C CA . LEU A 1 66 ? 7.076 7.520 -24.197 1.00 42.03 66 LEU A CA 11
ATOM 15483 C C . LEU A 1 66 ? 7.992 6.678 -23.315 1.00 33.42 66 LEU A C 11
ATOM 15484 O O . LEU A 1 66 ? 8.769 7.210 -22.523 1.00 14.21 66 LEU A O 11
ATOM 15500 N N . MET A 1 67 ? 7.895 5.360 -23.459 1.00 23.12 67 MET A N 11
ATOM 15501 C CA . MET A 1 67 ? 8.718 4.444 -22.677 1.00 34.02 67 MET A CA 11
ATOM 15502 C C . MET A 1 67 ? 10.200 4.746 -22.869 1.00 25.14 67 MET A C 11
ATOM 15503 O O . MET A 1 67 ? 11.025 4.432 -22.010 1.00 31.13 67 MET A O 11
ATOM 15517 N N . LYS A 1 68 ? 10.534 5.357 -24.001 1.00 33.44 68 LYS A N 11
ATOM 15518 C CA . LYS A 1 68 ? 11.917 5.702 -24.306 1.00 0.24 68 LYS A CA 11
ATOM 15519 C C . LYS A 1 68 ? 12.314 7.009 -23.626 1.00 52.14 68 LYS A C 11
ATOM 15520 O O . LYS A 1 68 ? 13.492 7.250 -23.365 1.00 61.32 68 LYS A O 11
ATOM 15539 N N . GLN A 1 69 ? 11.323 7.848 -23.342 1.00 74.24 69 GLN A N 11
ATOM 15540 C CA . GLN A 1 69 ? 11.570 9.130 -22.693 1.00 32.43 69 GLN A CA 11
ATOM 15541 C C . GLN A 1 69 ? 11.663 8.964 -21.179 1.00 62.25 69 GLN A C 11
ATOM 15542 O O . GLN A 1 69 ? 12.257 9.792 -20.488 1.00 51.44 69 GLN A O 11
ATOM 15556 N N . THR A 1 70 ? 11.072 7.888 -20.669 1.00 65.43 70 THR A N 11
ATOM 15557 C CA . THR A 1 70 ? 11.088 7.614 -19.238 1.00 34.31 70 THR A CA 11
ATOM 15558 C C . THR A 1 70 ? 12.302 6.777 -18.851 1.00 52.10 70 THR A C 11
ATOM 15559 O O . THR A 1 70 ? 12.988 7.078 -17.875 1.00 32.22 70 THR A O 11
ATOM 15570 N N . GLU A 1 71 ? 12.561 5.727 -19.623 1.00 64.42 71 GLU A N 11
ATOM 15571 C CA . GLU A 1 71 ? 13.694 4.847 -19.360 1.00 21.15 71 GLU A CA 11
ATOM 15572 C C . GLU A 1 71 ? 15.003 5.632 -19.354 1.00 72.31 71 GLU A C 11
ATOM 15573 O O . GLU A 1 71 ? 15.738 5.629 -18.367 1.00 21.34 71 GLU A O 11
ATOM 15585 N N . LYS A 1 72 ? 15.288 6.303 -20.465 1.00 14.13 72 LYS A N 11
ATOM 15586 C CA . LYS A 1 72 ? 16.506 7.094 -20.590 1.00 64.42 72 LYS A CA 11
ATOM 15587 C C . LYS A 1 72 ? 16.571 8.169 -19.511 1.00 12.34 72 LYS A C 11
ATOM 15588 O O . LYS A 1 72 ? 17.637 8.718 -19.230 1.00 53.25 72 LYS A O 11
ATOM 15607 N N . TYR A 1 73 ? 15.425 8.465 -18.907 1.00 71.42 73 TYR A N 11
ATOM 15608 C CA . TYR A 1 73 ? 15.351 9.475 -17.859 1.00 4.21 73 TYR A CA 11
ATOM 15609 C C . TYR A 1 73 ? 16.059 9.000 -16.594 1.00 1.25 73 TYR A C 11
ATOM 15610 O O . TYR A 1 73 ? 17.127 9.500 -16.241 1.00 5.03 73 TYR A O 11
ATOM 15628 N N . PHE A 1 74 ? 15.455 8.030 -15.915 1.00 3.44 74 PHE A N 11
ATOM 15629 C CA . PHE A 1 74 ? 16.026 7.486 -14.688 1.00 0.42 74 PHE A CA 11
ATOM 15630 C C . PHE A 1 74 ? 16.873 6.252 -14.983 1.00 3.12 74 PHE A C 11
ATOM 15631 O O . PHE A 1 74 ? 18.018 6.151 -14.541 1.00 60.11 74 PHE A O 11
ATOM 15648 N N . PHE A 1 75 ? 16.302 5.315 -15.732 1.00 40.02 75 PHE A N 11
ATOM 15649 C CA . PHE A 1 75 ? 17.003 4.086 -16.086 1.00 0.13 75 PHE A CA 11
ATOM 15650 C C . PHE A 1 75 ? 18.150 4.373 -17.050 1.00 24.50 75 PHE A C 11
ATOM 15651 O O . PHE A 1 75 ? 18.943 3.488 -17.369 1.00 63.30 75 PHE A O 11
ATOM 15668 N N . GLY A 1 76 ? 18.231 5.617 -17.511 1.00 62.05 76 GLY A N 11
ATOM 15669 C CA . GLY A 1 76 ? 19.283 5.999 -18.435 1.00 64.31 76 GLY A CA 11
ATOM 15670 C C . GLY A 1 76 ? 20.247 7.002 -17.833 1.00 42.14 76 GLY A C 11
ATOM 15671 O O . GLY A 1 76 ? 21.123 6.637 -17.050 1.00 1.31 76 GLY A O 11
ATOM 15675 N N . GLU A 1 77 ? 20.087 8.269 -18.202 1.00 15.31 77 GLU A N 11
ATOM 15676 C CA . GLU A 1 77 ? 20.952 9.327 -17.694 1.00 40.32 77 GLU A CA 11
ATOM 15677 C C . GLU A 1 77 ? 21.014 9.295 -16.170 1.00 10.12 77 GLU A C 11
ATOM 15678 O O . GLU A 1 77 ? 22.017 9.680 -15.570 1.00 52.22 77 GLU A O 11
ATOM 15690 N N . GLY A 1 78 ? 19.933 8.833 -15.549 1.00 32.21 78 GLY A N 11
ATOM 15691 C CA . GLY A 1 78 ? 19.884 8.759 -14.100 1.00 52.24 78 GLY A CA 11
ATOM 15692 C C . GLY A 1 78 ? 20.323 7.408 -13.573 1.00 70.43 78 GLY A C 11
ATOM 15693 O O . GLY A 1 78 ? 19.717 6.868 -12.648 1.00 2.10 78 GLY A O 11
ATOM 15697 N N . ALA A 1 79 ? 21.379 6.858 -14.165 1.00 12.23 79 ALA A N 11
ATOM 15698 C CA . ALA A 1 79 ? 21.898 5.561 -13.749 1.00 5.42 79 ALA A CA 11
ATOM 15699 C C . ALA A 1 79 ? 23.415 5.601 -13.596 1.00 2.32 79 ALA A C 11
ATOM 15700 O O . ALA A 1 79 ? 24.024 6.671 -13.629 1.00 61.35 79 ALA A O 11
ATOM 15707 N N . ASP A 1 80 ? 24.019 4.430 -13.427 1.00 11.11 80 ASP A N 11
ATOM 15708 C CA . ASP A 1 80 ? 25.465 4.331 -13.269 1.00 3.32 80 ASP A CA 11
ATOM 15709 C C . ASP A 1 80 ? 26.153 4.210 -14.625 1.00 61.10 80 ASP A C 11
ATOM 15710 O O . ASP A 1 80 ? 25.494 4.075 -15.655 1.00 72.13 80 ASP A O 11
ATOM 15719 N N . GLN A 1 81 ? 27.481 4.260 -14.616 1.00 2.31 81 GLN A N 11
ATOM 15720 C CA . GLN A 1 81 ? 28.258 4.158 -15.846 1.00 35.21 81 GLN A CA 11
ATOM 15721 C C . GLN A 1 81 ? 28.246 2.729 -16.379 1.00 42.03 81 GLN A C 11
ATOM 15722 O O . GLN A 1 81 ? 29.210 1.984 -16.206 1.00 31.33 81 GLN A O 11
ATOM 15736 N N . ALA A 1 82 ? 27.149 2.354 -17.029 1.00 21.22 82 ALA A N 11
ATOM 15737 C CA . ALA A 1 82 ? 27.013 1.015 -17.589 1.00 1.01 82 ALA A CA 11
ATOM 15738 C C . ALA A 1 82 ? 27.319 -0.051 -16.543 1.00 32.43 82 ALA A C 11
ATOM 15739 O O . ALA A 1 82 ? 27.907 -1.087 -16.852 1.00 62.41 82 ALA A O 11
ATOM 15746 N N . SER A 1 83 ? 26.916 0.210 -15.303 1.00 62.41 83 SER A N 11
ATOM 15747 C CA . SER A 1 83 ? 27.151 -0.726 -14.210 1.00 24.40 83 SER A CA 11
ATOM 15748 C C . SER A 1 83 ? 25.865 -1.454 -13.832 1.00 31.14 83 SER A C 11
ATOM 15749 O O . SER A 1 83 ? 24.775 -0.888 -13.900 1.00 51.14 83 SER A O 11
ATOM 15757 N N . GLY A 1 84 ? 26.001 -2.715 -13.431 1.00 42.23 84 GLY A N 11
ATOM 15758 C CA . GLY A 1 84 ? 24.843 -3.501 -13.048 1.00 10.41 84 GLY A CA 11
ATOM 15759 C C . GLY A 1 84 ? 24.357 -4.401 -14.166 1.00 41.03 84 GLY A C 11
ATOM 15760 O O . GLY A 1 84 ? 25.079 -4.647 -15.133 1.00 41.50 84 GLY A O 11
ATOM 15764 N N . TYR A 1 85 ? 23.131 -4.896 -14.035 1.00 44.20 85 TYR A N 11
ATOM 15765 C CA . TYR A 1 85 ? 22.551 -5.778 -15.041 1.00 4.22 85 TYR A CA 11
ATOM 15766 C C . TYR A 1 85 ? 22.461 -5.077 -16.393 1.00 62.00 85 TYR A C 11
ATOM 15767 O O . TYR A 1 85 ? 22.736 -3.882 -16.506 1.00 71.30 85 TYR A O 11
ATOM 15785 N N . VAL A 1 86 ? 22.073 -5.830 -17.418 1.00 3.14 86 VAL A N 11
ATOM 15786 C CA . VAL A 1 86 ? 21.944 -5.283 -18.763 1.00 4.42 86 VAL A CA 11
ATOM 15787 C C . VAL A 1 86 ? 20.538 -5.497 -19.311 1.00 11.32 86 VAL A C 11
ATOM 15788 O O . VAL A 1 86 ? 19.812 -6.398 -18.891 1.00 13.23 86 VAL A O 11
ATOM 15801 N N . PRO A 1 87 ? 20.142 -4.650 -20.273 1.00 3.45 87 PRO A N 11
ATOM 15802 C CA . PRO A 1 87 ? 18.820 -4.726 -20.900 1.00 72.42 87 PRO A CA 11
ATOM 15803 C C . PRO A 1 87 ? 18.670 -5.958 -21.787 1.00 13.21 87 PRO A C 11
ATOM 15804 O O . PRO A 1 87 ? 19.640 -6.644 -22.107 1.00 24.21 87 PRO A O 11
ATOM 15815 N N . PRO A 1 88 ? 17.425 -6.246 -22.195 1.00 11.01 88 PRO A N 11
ATOM 15816 C CA . PRO A 1 88 ? 17.119 -7.396 -23.052 1.00 12.45 88 PRO A CA 11
ATOM 15817 C C . PRO A 1 88 ? 17.648 -7.218 -24.471 1.00 20.34 88 PRO A C 11
ATOM 15818 O O . PRO A 1 88 ? 18.171 -8.157 -25.070 1.00 31.42 88 PRO A O 11
ATOM 15829 N N . ALA A 1 89 ? 17.509 -6.008 -25.002 1.00 61.22 89 ALA A N 11
ATOM 15830 C CA . ALA A 1 89 ? 17.976 -5.708 -26.350 1.00 13.20 89 ALA A CA 11
ATOM 15831 C C . ALA A 1 89 ? 17.398 -6.691 -27.363 1.00 3.23 89 ALA A C 11
ATOM 15832 O O . ALA A 1 89 ? 18.138 -7.336 -28.106 1.00 13.44 89 ALA A O 11
ATOM 15839 N N . GLN A 1 90 ? 16.074 -6.800 -27.386 1.00 31.14 90 GLN A N 11
ATOM 15840 C CA . GLN A 1 90 ? 15.399 -7.706 -28.307 1.00 35.42 90 GLN A CA 11
ATOM 15841 C C . GLN A 1 90 ? 15.215 -7.056 -29.674 1.00 42.20 90 GLN A C 11
ATOM 15842 O O . GLN A 1 90 ? 15.637 -7.600 -30.693 1.00 62.33 90 GLN A O 11
ATOM 15856 N N . GLY A 1 91 ? 14.582 -5.887 -29.688 1.00 10.33 91 GLY A N 11
ATOM 15857 C CA . GLY A 1 91 ? 14.353 -5.181 -30.935 1.00 65.43 91 GLY A CA 11
ATOM 15858 C C . GLY A 1 91 ? 13.655 -3.852 -30.730 1.00 40.21 91 GLY A C 11
ATOM 15859 O O . GLY A 1 91 ? 13.825 -3.207 -29.695 1.00 73.24 91 GLY A O 11
ATOM 15863 N N . MET A 1 1 ? -0.448 3.670 3.836 1.00 65.12 1 MET A N 12
ATOM 15864 C CA . MET A 1 1 ? 0.786 2.985 3.467 1.00 1.20 1 MET A CA 12
ATOM 15865 C C . MET A 1 1 ? 0.596 2.174 2.190 1.00 64.45 1 MET A C 12
ATOM 15866 O O . MET A 1 1 ? 0.310 0.978 2.240 1.00 74.13 1 MET A O 12
ATOM 15880 N N . ALA A 1 2 ? 0.758 2.832 1.046 1.00 30.52 2 ALA A N 12
ATOM 15881 C CA . ALA A 1 2 ? 0.606 2.170 -0.244 1.00 0.22 2 ALA A CA 12
ATOM 15882 C C . ALA A 1 2 ? 1.662 1.086 -0.433 1.00 14.04 2 ALA A C 12
ATOM 15883 O O . ALA A 1 2 ? 1.369 -0.105 -0.321 1.00 51.42 2 ALA A O 12
ATOM 15890 N N . ARG A 1 3 ? 2.890 1.506 -0.720 1.00 35.35 3 ARG A N 12
ATOM 15891 C CA . ARG A 1 3 ? 3.988 0.570 -0.926 1.00 21.22 3 ARG A CA 12
ATOM 15892 C C . ARG A 1 3 ? 5.246 1.040 -0.202 1.00 3.13 3 ARG A C 12
ATOM 15893 O O . ARG A 1 3 ? 5.207 1.993 0.575 1.00 1.54 3 ARG A O 12
ATOM 15914 N N . MET A 1 4 ? 6.360 0.364 -0.462 1.00 44.24 4 MET A N 12
ATOM 15915 C CA . MET A 1 4 ? 7.630 0.714 0.164 1.00 61.30 4 MET A CA 12
ATOM 15916 C C . MET A 1 4 ? 8.765 0.685 -0.855 1.00 0.22 4 MET A C 12
ATOM 15917 O O . MET A 1 4 ? 9.274 -0.381 -1.200 1.00 64.33 4 MET A O 12
ATOM 15931 N N . ILE A 1 5 ? 9.156 1.862 -1.332 1.00 14.22 5 ILE A N 12
ATOM 15932 C CA . ILE A 1 5 ? 10.231 1.971 -2.310 1.00 75.22 5 ILE A CA 12
ATOM 15933 C C . ILE A 1 5 ? 11.121 3.173 -2.017 1.00 5.11 5 ILE A C 12
ATOM 15934 O O . ILE A 1 5 ? 10.800 4.005 -1.168 1.00 2.13 5 ILE A O 12
ATOM 15950 N N . HIS A 1 6 ? 12.242 3.260 -2.727 1.00 22.55 6 HIS A N 12
ATOM 15951 C CA . HIS A 1 6 ? 13.179 4.362 -2.544 1.00 44.22 6 HIS A CA 12
ATOM 15952 C C . HIS A 1 6 ? 12.995 5.417 -3.631 1.00 13.54 6 HIS A C 12
ATOM 15953 O O . HIS A 1 6 ? 13.433 5.236 -4.767 1.00 71.51 6 HIS A O 12
ATOM 15967 N N . CYS A 1 7 ? 12.343 6.519 -3.274 1.00 24.22 7 CYS A N 12
ATOM 15968 C CA . CYS A 1 7 ? 12.099 7.603 -4.219 1.00 22.31 7 CYS A CA 12
ATOM 15969 C C . CYS A 1 7 ? 13.372 7.956 -4.981 1.00 40.52 7 CYS A C 12
ATOM 15970 O O . CYS A 1 7 ? 14.291 8.560 -4.428 1.00 52.54 7 CYS A O 12
ATOM 15978 N N . ALA A 1 8 ? 13.419 7.574 -6.253 1.00 42.52 8 ALA A N 12
ATOM 15979 C CA . ALA A 1 8 ? 14.579 7.852 -7.091 1.00 60.45 8 ALA A CA 12
ATOM 15980 C C . ALA A 1 8 ? 14.674 9.337 -7.423 1.00 63.14 8 ALA A C 12
ATOM 15981 O O . ALA A 1 8 ? 15.676 9.799 -7.970 1.00 23.24 8 ALA A O 12
ATOM 15988 N N . LYS A 1 9 ? 13.625 10.081 -7.091 1.00 10.12 9 LYS A N 12
ATOM 15989 C CA . LYS A 1 9 ? 13.589 11.515 -7.353 1.00 25.03 9 LYS A CA 12
ATOM 15990 C C . LYS A 1 9 ? 14.246 12.292 -6.216 1.00 42.02 9 LYS A C 12
ATOM 15991 O O . LYS A 1 9 ? 15.012 13.228 -6.452 1.00 22.54 9 LYS A O 12
ATOM 16010 N N . LEU A 1 10 ? 13.943 11.898 -4.984 1.00 41.42 10 LEU A N 12
ATOM 16011 C CA . LEU A 1 10 ? 14.506 12.557 -3.810 1.00 55.34 10 LEU A CA 12
ATOM 16012 C C . LEU A 1 10 ? 15.755 11.830 -3.324 1.00 41.12 10 LEU A C 12
ATOM 16013 O O . LEU A 1 10 ? 16.823 12.427 -3.197 1.00 2.21 10 LEU A O 12
ATOM 16029 N N . GLY A 1 11 ? 15.614 10.536 -3.056 1.00 33.53 11 GLY A N 12
ATOM 16030 C CA . GLY A 1 11 ? 16.739 9.748 -2.589 1.00 23.53 11 GLY A CA 12
ATOM 16031 C C . GLY A 1 11 ? 16.491 9.132 -1.226 1.00 14.21 11 GLY A C 12
ATOM 16032 O O . GLY A 1 11 ? 17.426 8.705 -0.549 1.00 0.44 11 GLY A O 12
ATOM 16036 N N . LYS A 1 12 ? 15.226 9.087 -0.821 1.00 0.23 12 LYS A N 12
ATOM 16037 C CA . LYS A 1 12 ? 14.856 8.520 0.471 1.00 55.34 12 LYS A CA 12
ATOM 16038 C C . LYS A 1 12 ? 13.842 7.394 0.299 1.00 34.44 12 LYS A C 12
ATOM 16039 O O . LYS A 1 12 ? 13.615 6.914 -0.811 1.00 5.10 12 LYS A O 12
ATOM 16058 N N . GLU A 1 13 ? 13.234 6.977 1.406 1.00 54.41 13 GLU A N 12
ATOM 16059 C CA . GLU A 1 13 ? 12.243 5.908 1.376 1.00 23.53 13 GLU A CA 12
ATOM 16060 C C . GLU A 1 13 ? 10.828 6.477 1.355 1.00 73.12 13 GLU A C 12
ATOM 16061 O O . GLU A 1 13 ? 10.383 7.100 2.319 1.00 62.24 13 GLU A O 12
ATOM 16073 N N . ALA A 1 14 ? 10.125 6.259 0.248 1.00 22.50 14 ALA A N 12
ATOM 16074 C CA . ALA A 1 14 ? 8.760 6.748 0.101 1.00 61.03 14 ALA A CA 12
ATOM 16075 C C . ALA A 1 14 ? 7.837 5.652 -0.422 1.00 45.22 14 ALA A C 12
ATOM 16076 O O . ALA A 1 14 ? 8.296 4.588 -0.835 1.00 71.34 14 ALA A O 12
ATOM 16083 N N . GLU A 1 15 ? 6.536 5.921 -0.400 1.00 74.51 15 GLU A N 12
ATOM 16084 C CA . GLU A 1 15 ? 5.549 4.955 -0.871 1.00 3.30 15 GLU A CA 12
ATOM 16085 C C . GLU A 1 15 ? 5.514 4.913 -2.396 1.00 0.30 15 GLU A C 12
ATOM 16086 O O . GLU A 1 15 ? 5.480 5.951 -3.056 1.00 1.12 15 GLU A O 12
ATOM 16098 N N . GLY A 1 16 ? 5.523 3.704 -2.949 1.00 51.34 16 GLY A N 12
ATOM 16099 C CA . GLY A 1 16 ? 5.492 3.549 -4.392 1.00 25.40 16 GLY A CA 12
ATOM 16100 C C . GLY A 1 16 ? 4.107 3.217 -4.910 1.00 62.31 16 GLY A C 12
ATOM 16101 O O . GLY A 1 16 ? 3.221 2.844 -4.140 1.00 71.22 16 GLY A O 12
ATOM 16105 N N . LEU A 1 17 ? 3.918 3.354 -6.218 1.00 21.41 17 LEU A N 12
ATOM 16106 C CA . LEU A 1 17 ? 2.629 3.067 -6.839 1.00 4.13 17 LEU A CA 12
ATOM 16107 C C . LEU A 1 17 ? 2.313 1.576 -6.773 1.00 51.44 17 LEU A C 12
ATOM 16108 O O . LEU A 1 17 ? 3.092 0.789 -6.236 1.00 2.20 17 LEU A O 12
ATOM 16124 N N . ASP A 1 18 ? 1.166 1.196 -7.325 1.00 62.34 18 ASP A N 12
ATOM 16125 C CA . ASP A 1 18 ? 0.748 -0.201 -7.333 1.00 71.30 18 ASP A CA 12
ATOM 16126 C C . ASP A 1 18 ? 0.122 -0.574 -8.673 1.00 53.22 18 ASP A C 12
ATOM 16127 O O . ASP A 1 18 ? -0.965 -1.149 -8.724 1.00 35.53 18 ASP A O 12
ATOM 16136 N N . PHE A 1 19 ? 0.814 -0.240 -9.757 1.00 64.42 19 PHE A N 12
ATOM 16137 C CA . PHE A 1 19 ? 0.325 -0.538 -11.098 1.00 43.15 19 PHE A CA 12
ATOM 16138 C C . PHE A 1 19 ? 1.338 -0.107 -12.155 1.00 5.32 19 PHE A C 12
ATOM 16139 O O . PHE A 1 19 ? 1.968 0.947 -12.055 1.00 34.14 19 PHE A O 12
ATOM 16156 N N . PRO A 1 20 ? 1.501 -0.941 -13.193 1.00 4.52 20 PRO A N 12
ATOM 16157 C CA . PRO A 1 20 ? 2.437 -0.668 -14.288 1.00 53.41 20 PRO A CA 12
ATOM 16158 C C . PRO A 1 20 ? 1.979 0.492 -15.166 1.00 10.43 20 PRO A C 12
ATOM 16159 O O . PRO A 1 20 ? 0.976 0.408 -15.875 1.00 63.41 20 PRO A O 12
ATOM 16170 N N . PRO A 1 21 ? 2.730 1.603 -15.119 1.00 33.11 21 PRO A N 12
ATOM 16171 C CA . PRO A 1 21 ? 2.420 2.801 -15.905 1.00 4.12 21 PRO A CA 12
ATOM 16172 C C . PRO A 1 21 ? 2.650 2.591 -17.397 1.00 64.45 21 PRO A C 12
ATOM 16173 O O . PRO A 1 21 ? 2.218 3.397 -18.222 1.00 62.25 21 PRO A O 12
ATOM 16184 N N . LEU A 1 22 ? 3.333 1.503 -17.739 1.00 13.15 22 LEU A N 12
ATOM 16185 C CA . LEU A 1 22 ? 3.620 1.186 -19.133 1.00 52.13 22 LEU A CA 12
ATOM 16186 C C . LEU A 1 22 ? 3.650 -0.323 -19.354 1.00 14.03 22 LEU A C 12
ATOM 16187 O O . LEU A 1 22 ? 4.174 -1.084 -18.540 1.00 43.32 22 LEU A O 12
ATOM 16203 N N . PRO A 1 23 ? 3.075 -0.768 -20.481 1.00 41.01 23 PRO A N 12
ATOM 16204 C CA . PRO A 1 23 ? 3.025 -2.189 -20.836 1.00 62.34 23 PRO A CA 12
ATOM 16205 C C . PRO A 1 23 ? 4.398 -2.744 -21.201 1.00 20.33 23 PRO A C 12
ATOM 16206 O O . PRO A 1 23 ? 4.840 -2.633 -22.344 1.00 31.45 23 PRO A O 12
ATOM 16217 N N . GLY A 1 24 ? 5.069 -3.343 -20.221 1.00 14.21 24 GLY A N 12
ATOM 16218 C CA . GLY A 1 24 ? 6.384 -3.906 -20.459 1.00 65.51 24 GLY A CA 12
ATOM 16219 C C . GLY A 1 24 ? 7.200 -4.033 -19.188 1.00 32.34 24 GLY A C 12
ATOM 16220 O O . GLY A 1 24 ? 6.653 -3.990 -18.086 1.00 3.20 24 GLY A O 12
ATOM 16224 N N . GLU A 1 25 ? 8.511 -4.192 -19.340 1.00 72.33 25 GLU A N 12
ATOM 16225 C CA . GLU A 1 25 ? 9.402 -4.329 -18.194 1.00 13.50 25 GLU A CA 12
ATOM 16226 C C . GLU A 1 25 ? 9.713 -2.966 -17.581 1.00 55.24 25 GLU A C 12
ATOM 16227 O O . GLU A 1 25 ? 10.086 -2.869 -16.412 1.00 3.22 25 GLU A O 12
ATOM 16239 N N . LEU A 1 26 ? 9.556 -1.916 -18.380 1.00 0.43 26 LEU A N 12
ATOM 16240 C CA . LEU A 1 26 ? 9.820 -0.557 -17.918 1.00 21.34 26 LEU A CA 12
ATOM 16241 C C . LEU A 1 26 ? 8.822 -0.145 -16.840 1.00 63.11 26 LEU A C 12
ATOM 16242 O O . LEU A 1 26 ? 9.208 0.305 -15.762 1.00 30.52 26 LEU A O 12
ATOM 16258 N N . GLY A 1 27 ? 7.536 -0.304 -17.139 1.00 45.32 27 GLY A N 12
ATOM 16259 C CA . GLY A 1 27 ? 6.503 0.055 -16.185 1.00 62.43 27 GLY A CA 12
ATOM 16260 C C . GLY A 1 27 ? 6.739 -0.557 -14.818 1.00 52.34 27 GLY A C 12
ATOM 16261 O O . GLY A 1 27 ? 6.667 0.132 -13.801 1.00 15.34 27 GLY A O 12
ATOM 16265 N N . LYS A 1 28 ? 7.020 -1.855 -14.793 1.00 60.13 28 LYS A N 12
ATOM 16266 C CA . LYS A 1 28 ? 7.267 -2.561 -13.542 1.00 13.15 28 LYS A CA 12
ATOM 16267 C C . LYS A 1 28 ? 8.388 -1.893 -12.752 1.00 14.52 28 LYS A C 12
ATOM 16268 O O . LYS A 1 28 ? 8.438 -1.988 -11.525 1.00 54.34 28 LYS A O 12
ATOM 16287 N N . ARG A 1 29 ? 9.284 -1.216 -13.462 1.00 53.34 29 ARG A N 12
ATOM 16288 C CA . ARG A 1 29 ? 10.403 -0.531 -12.827 1.00 65.32 29 ARG A CA 12
ATOM 16289 C C . ARG A 1 29 ? 10.036 0.909 -12.484 1.00 1.41 29 ARG A C 12
ATOM 16290 O O . ARG A 1 29 ? 10.691 1.549 -11.659 1.00 72.25 29 ARG A O 12
ATOM 16311 N N . LEU A 1 30 ? 8.986 1.415 -13.122 1.00 31.54 30 LEU A N 12
ATOM 16312 C CA . LEU A 1 30 ? 8.531 2.780 -12.884 1.00 50.24 30 LEU A CA 12
ATOM 16313 C C . LEU A 1 30 ? 7.755 2.876 -11.575 1.00 33.10 30 LEU A C 12
ATOM 16314 O O . LEU A 1 30 ? 8.104 3.658 -10.690 1.00 74.03 30 LEU A O 12
ATOM 16330 N N . TYR A 1 31 ? 6.702 2.074 -11.457 1.00 41.25 31 TYR A N 12
ATOM 16331 C CA . TYR A 1 31 ? 5.876 2.069 -10.256 1.00 20.40 31 TYR A CA 12
ATOM 16332 C C . TYR A 1 31 ? 6.704 1.705 -9.027 1.00 71.43 31 TYR A C 12
ATOM 16333 O O . TYR A 1 31 ? 6.310 1.984 -7.896 1.00 31.14 31 TYR A O 12
ATOM 16351 N N . GLU A 1 32 ? 7.854 1.080 -9.261 1.00 31.24 32 GLU A N 12
ATOM 16352 C CA . GLU A 1 32 ? 8.738 0.677 -8.173 1.00 50.11 32 GLU A CA 12
ATOM 16353 C C . GLU A 1 32 ? 9.888 1.667 -8.012 1.00 11.22 32 GLU A C 12
ATOM 16354 O O . GLU A 1 32 ? 10.749 1.499 -7.149 1.00 4.23 32 GLU A O 12
ATOM 16366 N N . SER A 1 33 ? 9.894 2.699 -8.849 1.00 43.33 33 SER A N 12
ATOM 16367 C CA . SER A 1 33 ? 10.940 3.715 -8.803 1.00 71.44 33 SER A CA 12
ATOM 16368 C C . SER A 1 33 ? 10.372 5.060 -8.363 1.00 54.34 33 SER A C 12
ATOM 16369 O O . SER A 1 33 ? 10.995 5.788 -7.591 1.00 21.05 33 SER A O 12
ATOM 16377 N N . VAL A 1 34 ? 9.183 5.385 -8.862 1.00 32.02 34 VAL A N 12
ATOM 16378 C CA . VAL A 1 34 ? 8.528 6.642 -8.520 1.00 41.24 34 VAL A CA 12
ATOM 16379 C C . VAL A 1 34 ? 7.648 6.486 -7.286 1.00 32.15 34 VAL A C 12
ATOM 16380 O O . VAL A 1 34 ? 6.847 5.555 -7.195 1.00 44.10 34 VAL A O 12
ATOM 16393 N N . SER A 1 35 ? 7.801 7.403 -6.336 1.00 41.52 35 SER A N 12
ATOM 16394 C CA . SER A 1 35 ? 7.022 7.366 -5.104 1.00 2.00 35 SER A CA 12
ATOM 16395 C C . SER A 1 35 ? 5.888 8.386 -5.147 1.00 23.21 35 SER A C 12
ATOM 16396 O O . SER A 1 35 ? 5.705 9.087 -6.142 1.00 3.40 35 SER A O 12
ATOM 16404 N N . LYS A 1 36 ? 5.129 8.462 -4.060 1.00 15.35 36 LYS A N 12
ATOM 16405 C CA . LYS A 1 36 ? 4.012 9.396 -3.970 1.00 3.14 36 LYS A CA 12
ATOM 16406 C C . LYS A 1 36 ? 4.496 10.837 -4.103 1.00 30.41 36 LYS A C 12
ATOM 16407 O O . LYS A 1 36 ? 3.717 11.735 -4.421 1.00 61.32 36 LYS A O 12
ATOM 16426 N N . GLN A 1 37 ? 5.785 11.048 -3.859 1.00 2.23 37 GLN A N 12
ATOM 16427 C CA . GLN A 1 37 ? 6.371 12.380 -3.953 1.00 4.04 37 GLN A CA 12
ATOM 16428 C C . GLN A 1 37 ? 6.711 12.724 -5.399 1.00 5.30 37 GLN A C 12
ATOM 16429 O O . GLN A 1 37 ? 6.210 13.705 -5.948 1.00 61.21 37 GLN A O 12
ATOM 16443 N N . ALA A 1 38 ? 7.567 11.911 -6.010 1.00 51.21 38 ALA A N 12
ATOM 16444 C CA . ALA A 1 38 ? 7.973 12.129 -7.393 1.00 54.01 38 ALA A CA 12
ATOM 16445 C C . ALA A 1 38 ? 6.786 11.993 -8.341 1.00 61.22 38 ALA A C 12
ATOM 16446 O O . ALA A 1 38 ? 6.835 12.452 -9.482 1.00 45.51 38 ALA A O 12
ATOM 16453 N N . TRP A 1 39 ? 5.722 11.359 -7.862 1.00 61.43 39 TRP A N 12
ATOM 16454 C CA . TRP A 1 39 ? 4.523 11.161 -8.669 1.00 11.53 39 TRP A CA 12
ATOM 16455 C C . TRP A 1 39 ? 4.057 12.477 -9.283 1.00 4.13 39 TRP A C 12
ATOM 16456 O O . TRP A 1 39 ? 3.561 12.505 -10.408 1.00 61.24 39 TRP A O 12
ATOM 16477 N N . GLN A 1 40 ? 4.221 13.564 -8.536 1.00 44.41 40 GLN A N 12
ATOM 16478 C CA . GLN A 1 40 ? 3.817 14.883 -9.009 1.00 12.23 40 GLN A CA 12
ATOM 16479 C C . GLN A 1 40 ? 4.724 15.358 -10.139 1.00 55.03 40 GLN A C 12
ATOM 16480 O O . GLN A 1 40 ? 4.259 15.947 -11.115 1.00 54.41 40 GLN A O 12
ATOM 16494 N N . ASP A 1 41 ? 6.019 15.098 -10.001 1.00 32.11 41 ASP A N 12
ATOM 16495 C CA . ASP A 1 41 ? 6.991 15.498 -11.011 1.00 43.13 41 ASP A CA 12
ATOM 16496 C C . ASP A 1 41 ? 6.880 14.618 -12.252 1.00 33.51 41 ASP A C 12
ATOM 16497 O O . ASP A 1 41 ? 7.231 15.036 -13.355 1.00 74.33 41 ASP A O 12
ATOM 16506 N N . TRP A 1 42 ? 6.390 13.398 -12.063 1.00 24.53 42 TRP A N 12
ATOM 16507 C CA . TRP A 1 42 ? 6.234 12.457 -13.167 1.00 11.32 42 TRP A CA 12
ATOM 16508 C C . TRP A 1 42 ? 4.983 12.774 -13.978 1.00 53.34 42 TRP A C 12
ATOM 16509 O O . TRP A 1 42 ? 5.046 12.937 -15.198 1.00 3.23 42 TRP A O 12
ATOM 16530 N N . LEU A 1 43 ? 3.846 12.861 -13.296 1.00 23.11 43 LEU A N 12
ATOM 16531 C CA . LEU A 1 43 ? 2.579 13.159 -13.954 1.00 42.15 43 LEU A CA 12
ATOM 16532 C C . LEU A 1 43 ? 2.605 14.550 -14.580 1.00 13.00 43 LEU A C 12
ATOM 16533 O O . LEU A 1 43 ? 1.821 14.853 -15.480 1.00 70.40 43 LEU A O 12
ATOM 16549 N N . LYS A 1 44 ? 3.512 15.393 -14.099 1.00 22.12 44 LYS A N 12
ATOM 16550 C CA . LYS A 1 44 ? 3.644 16.751 -14.612 1.00 53.31 44 LYS A CA 12
ATOM 16551 C C . LYS A 1 44 ? 4.293 16.751 -15.992 1.00 64.12 44 LYS A C 12
ATOM 16552 O O . LYS A 1 44 ? 3.710 17.233 -16.962 1.00 54.03 44 LYS A O 12
ATOM 16571 N N . GLN A 1 45 ? 5.503 16.206 -16.072 1.00 31.33 45 GLN A N 12
ATOM 16572 C CA . GLN A 1 45 ? 6.230 16.142 -17.334 1.00 3.51 45 GLN A CA 12
ATOM 16573 C C . GLN A 1 45 ? 5.437 15.369 -18.381 1.00 75.34 45 GLN A C 12
ATOM 16574 O O . GLN A 1 45 ? 5.533 15.647 -19.576 1.00 55.42 45 GLN A O 12
ATOM 16588 N N . GLN A 1 46 ? 4.654 14.396 -17.925 1.00 11.54 46 GLN A N 12
ATOM 16589 C CA . GLN A 1 46 ? 3.845 13.582 -18.823 1.00 54.04 46 GLN A CA 12
ATOM 16590 C C . GLN A 1 46 ? 3.013 14.460 -19.753 1.00 30.31 46 GLN A C 12
ATOM 16591 O O . GLN A 1 46 ? 2.848 14.151 -20.934 1.00 33.14 46 GLN A O 12
ATOM 16605 N N . THR A 1 47 ? 2.490 15.556 -19.213 1.00 1.31 47 THR A N 12
ATOM 16606 C CA . THR A 1 47 ? 1.674 16.478 -19.993 1.00 42.10 47 THR A CA 12
ATOM 16607 C C . THR A 1 47 ? 2.538 17.528 -20.683 1.00 72.21 47 THR A C 12
ATOM 16608 O O . THR A 1 47 ? 2.198 18.012 -21.762 1.00 44.32 47 THR A O 12
ATOM 16619 N N . MET A 1 48 ? 3.656 17.874 -20.054 1.00 11.22 48 MET A N 12
ATOM 16620 C CA . MET A 1 48 ? 4.569 18.866 -20.610 1.00 23.14 48 MET A CA 12
ATOM 16621 C C . MET A 1 48 ? 5.122 18.403 -21.954 1.00 31.01 48 MET A C 12
ATOM 16622 O O . MET A 1 48 ? 5.265 19.197 -22.885 1.00 15.14 48 MET A O 12
ATOM 16636 N N . LEU A 1 49 ? 5.432 17.115 -22.049 1.00 75.31 49 LEU A N 12
ATOM 16637 C CA . LEU A 1 49 ? 5.969 16.546 -23.280 1.00 70.04 49 LEU A CA 12
ATOM 16638 C C . LEU A 1 49 ? 4.897 16.481 -24.363 1.00 70.15 49 LEU A C 12
ATOM 16639 O O . LEU A 1 49 ? 5.164 16.762 -25.532 1.00 51.32 49 LEU A O 12
ATOM 16655 N N . ILE A 1 50 ? 3.684 16.111 -23.967 1.00 22.52 50 ILE A N 12
ATOM 16656 C CA . ILE A 1 50 ? 2.572 16.012 -24.903 1.00 55.22 50 ILE A CA 12
ATOM 16657 C C . ILE A 1 50 ? 2.229 17.375 -25.495 1.00 14.35 50 ILE A C 12
ATOM 16658 O O . ILE A 1 50 ? 1.791 17.474 -26.640 1.00 34.21 50 ILE A O 12
ATOM 16674 N N . ASN A 1 51 ? 2.433 18.425 -24.705 1.00 71.02 51 ASN A N 12
ATOM 16675 C CA . ASN A 1 51 ? 2.147 19.784 -25.151 1.00 74.31 51 ASN A CA 12
ATOM 16676 C C . ASN A 1 51 ? 3.370 20.407 -25.817 1.00 75.23 51 ASN A C 12
ATOM 16677 O O . ASN A 1 51 ? 3.243 21.282 -26.672 1.00 45.45 51 ASN A O 12
ATOM 16688 N N . GLU A 1 52 ? 4.552 19.948 -25.419 1.00 31.21 52 GLU A N 12
ATOM 16689 C CA . GLU A 1 52 ? 5.797 20.461 -25.978 1.00 23.34 52 GLU A CA 12
ATOM 16690 C C . GLU A 1 52 ? 6.117 19.784 -27.307 1.00 73.53 52 GLU A C 12
ATOM 16691 O O . GLU A 1 52 ? 6.879 20.310 -28.117 1.00 14.32 52 GLU A O 12
ATOM 16703 N N . ASN A 1 53 ? 5.528 18.612 -27.524 1.00 61.23 53 ASN A N 12
ATOM 16704 C CA . ASN A 1 53 ? 5.750 17.861 -28.755 1.00 3.12 53 ASN A CA 12
ATOM 16705 C C . ASN A 1 53 ? 4.448 17.692 -29.532 1.00 1.33 53 ASN A C 12
ATOM 16706 O O . ASN A 1 53 ? 4.456 17.297 -30.697 1.00 72.44 53 ASN A O 12
ATOM 16717 N N . ARG A 1 54 ? 3.332 17.996 -28.878 1.00 33.34 54 ARG A N 12
ATOM 16718 C CA . ARG A 1 54 ? 2.022 17.877 -29.506 1.00 54.13 54 ARG A CA 12
ATOM 16719 C C . ARG A 1 54 ? 1.770 16.446 -29.973 1.00 42.42 54 ARG A C 12
ATOM 16720 O O . ARG A 1 54 ? 1.254 16.221 -31.069 1.00 5.01 54 ARG A O 12
ATOM 16741 N N . LEU A 1 55 ? 2.138 15.483 -29.136 1.00 10.13 55 LEU A N 12
ATOM 16742 C CA . LEU A 1 55 ? 1.953 14.073 -29.462 1.00 51.42 55 LEU A CA 12
ATOM 16743 C C . LEU A 1 55 ? 0.478 13.690 -29.403 1.00 32.22 55 LEU A C 12
ATOM 16744 O O . LEU A 1 55 ? -0.364 14.484 -28.986 1.00 2.05 55 LEU A O 12
ATOM 16760 N N . ASN A 1 56 ? 0.173 12.466 -29.821 1.00 73.24 56 ASN A N 12
ATOM 16761 C CA . ASN A 1 56 ? -1.201 11.976 -29.814 1.00 61.23 56 ASN A CA 12
ATOM 16762 C C . ASN A 1 56 ? -1.428 11.011 -28.655 1.00 32.14 56 ASN A C 12
ATOM 16763 O O . ASN A 1 56 ? -1.167 9.814 -28.770 1.00 22.14 56 ASN A O 12
ATOM 16774 N N . MET A 1 57 ? -1.917 11.541 -27.538 1.00 72.12 57 MET A N 12
ATOM 16775 C CA . MET A 1 57 ? -2.182 10.726 -26.358 1.00 4.21 57 MET A CA 12
ATOM 16776 C C . MET A 1 57 ? -3.055 9.526 -26.710 1.00 65.03 57 MET A C 12
ATOM 16777 O O . MET A 1 57 ? -2.840 8.423 -26.209 1.00 72.43 57 MET A O 12
ATOM 16791 N N . ALA A 1 58 ? -4.039 9.749 -27.575 1.00 10.33 58 ALA A N 12
ATOM 16792 C CA . ALA A 1 58 ? -4.943 8.686 -27.995 1.00 23.53 58 ALA A CA 12
ATOM 16793 C C . ALA A 1 58 ? -4.167 7.465 -28.479 1.00 2.32 58 ALA A C 12
ATOM 16794 O O . ALA A 1 58 ? -4.575 6.327 -28.248 1.00 60.24 58 ALA A O 12
ATOM 16801 N N . ASP A 1 59 ? -3.047 7.710 -29.151 1.00 14.24 59 ASP A N 12
ATOM 16802 C CA . ASP A 1 59 ? -2.214 6.631 -29.667 1.00 61.22 59 ASP A CA 12
ATOM 16803 C C . ASP A 1 59 ? -1.039 6.357 -28.734 1.00 2.34 59 ASP A C 12
ATOM 16804 O O . ASP A 1 59 ? -0.648 7.199 -27.924 1.00 51.05 59 ASP A O 12
ATOM 16813 N N . PRO A 1 60 ? -0.462 5.152 -28.846 1.00 25.21 60 PRO A N 12
ATOM 16814 C CA . PRO A 1 60 ? 0.677 4.739 -28.019 1.00 53.14 60 PRO A CA 12
ATOM 16815 C C . PRO A 1 60 ? 1.954 5.492 -28.374 1.00 41.43 60 PRO A C 12
ATOM 16816 O O . PRO A 1 60 ? 2.955 5.405 -27.663 1.00 42.31 60 PRO A O 12
ATOM 16827 N N . ARG A 1 61 ? 1.912 6.232 -29.478 1.00 23.12 61 ARG A N 12
ATOM 16828 C CA . ARG A 1 61 ? 3.067 7.000 -29.927 1.00 2.01 61 ARG A CA 12
ATOM 16829 C C . ARG A 1 61 ? 3.506 7.997 -28.858 1.00 50.03 61 ARG A C 12
ATOM 16830 O O . ARG A 1 61 ? 4.691 8.304 -28.731 1.00 31.44 61 ARG A O 12
ATOM 16851 N N . ALA A 1 62 ? 2.542 8.500 -28.094 1.00 21.42 62 ALA A N 12
ATOM 16852 C CA . ALA A 1 62 ? 2.829 9.460 -27.036 1.00 11.32 62 ALA A CA 12
ATOM 16853 C C . ALA A 1 62 ? 3.353 8.761 -25.786 1.00 74.31 62 ALA A C 12
ATOM 16854 O O . ALA A 1 62 ? 4.138 9.330 -25.028 1.00 33.23 62 ALA A O 12
ATOM 16861 N N . ARG A 1 63 ? 2.912 7.524 -25.578 1.00 5.25 63 ARG A N 12
ATOM 16862 C CA . ARG A 1 63 ? 3.336 6.748 -24.418 1.00 73.13 63 ARG A CA 12
ATOM 16863 C C . ARG A 1 63 ? 4.700 6.110 -24.660 1.00 65.32 63 ARG A C 12
ATOM 16864 O O . ARG A 1 63 ? 5.444 5.838 -23.718 1.00 61.42 63 ARG A O 12
ATOM 16885 N N . GLN A 1 64 ? 5.021 5.874 -25.928 1.00 62.32 64 GLN A N 12
ATOM 16886 C CA . GLN A 1 64 ? 6.296 5.266 -26.293 1.00 13.40 64 GLN A CA 12
ATOM 16887 C C . GLN A 1 64 ? 7.398 6.317 -26.366 1.00 5.42 64 GLN A C 12
ATOM 16888 O O . GLN A 1 64 ? 8.581 6.001 -26.230 1.00 52.52 64 GLN A O 12
ATOM 16902 N N . TYR A 1 65 ? 7.004 7.567 -26.581 1.00 1.41 65 TYR A N 12
ATOM 16903 C CA . TYR A 1 65 ? 7.959 8.665 -26.675 1.00 25.14 65 TYR A CA 12
ATOM 16904 C C . TYR A 1 65 ? 8.271 9.236 -25.294 1.00 74.34 65 TYR A C 12
ATOM 16905 O O . TYR A 1 65 ? 9.376 9.718 -25.043 1.00 61.43 65 TYR A O 12
ATOM 16923 N N . LEU A 1 66 ? 7.288 9.177 -24.402 1.00 41.22 66 LEU A N 12
ATOM 16924 C CA . LEU A 1 66 ? 7.455 9.687 -23.046 1.00 1.23 66 LEU A CA 12
ATOM 16925 C C . LEU A 1 66 ? 8.267 8.716 -22.195 1.00 30.31 66 LEU A C 12
ATOM 16926 O O . LEU A 1 66 ? 9.082 9.129 -21.371 1.00 3.00 66 LEU A O 12
ATOM 16942 N N . MET A 1 67 ? 8.039 7.423 -22.402 1.00 62.11 67 MET A N 12
ATOM 16943 C CA . MET A 1 67 ? 8.752 6.393 -21.656 1.00 64.41 67 MET A CA 12
ATOM 16944 C C . MET A 1 67 ? 10.260 6.540 -21.831 1.00 44.22 67 MET A C 12
ATOM 16945 O O . MET A 1 67 ? 11.041 6.087 -20.993 1.00 74.04 67 MET A O 12
ATOM 16959 N N . LYS A 1 68 ? 10.665 7.177 -22.925 1.00 60.42 68 LYS A N 12
ATOM 16960 C CA . LYS A 1 68 ? 12.080 7.385 -23.211 1.00 14.25 68 LYS A CA 12
ATOM 16961 C C . LYS A 1 68 ? 12.649 8.507 -22.348 1.00 10.00 68 LYS A C 12
ATOM 16962 O O . LYS A 1 68 ? 13.857 8.575 -22.121 1.00 34.31 68 LYS A O 12
ATOM 16981 N N . GLN A 1 69 ? 11.771 9.383 -21.870 1.00 4.22 69 GLN A N 12
ATOM 16982 C CA . GLN A 1 69 ? 12.188 10.501 -21.032 1.00 2.15 69 GLN A CA 12
ATOM 16983 C C . GLN A 1 69 ? 12.171 10.112 -19.557 1.00 14.00 69 GLN A C 12
ATOM 16984 O O . GLN A 1 69 ? 12.850 10.726 -18.733 1.00 60.42 69 GLN A O 12
ATOM 16998 N N . THR A 1 70 ? 11.389 9.088 -19.229 1.00 55.04 70 THR A N 12
ATOM 16999 C CA . THR A 1 70 ? 11.281 8.618 -17.854 1.00 71.21 70 THR A CA 12
ATOM 17000 C C . THR A 1 70 ? 12.327 7.551 -17.555 1.00 23.55 70 THR A C 12
ATOM 17001 O O . THR A 1 70 ? 12.815 7.446 -16.430 1.00 21.13 70 THR A O 12
ATOM 17012 N N . GLU A 1 71 ? 12.668 6.761 -18.568 1.00 73.14 71 GLU A N 12
ATOM 17013 C CA . GLU A 1 71 ? 13.657 5.701 -18.412 1.00 1.24 71 GLU A CA 12
ATOM 17014 C C . GLU A 1 71 ? 15.068 6.279 -18.355 1.00 65.40 71 GLU A C 12
ATOM 17015 O O . GLU A 1 71 ? 15.788 6.096 -17.373 1.00 13.05 71 GLU A O 12
ATOM 17027 N N . LYS A 1 72 ? 15.459 6.976 -19.416 1.00 51.14 72 LYS A N 12
ATOM 17028 C CA . LYS A 1 72 ? 16.783 7.582 -19.490 1.00 22.24 72 LYS A CA 12
ATOM 17029 C C . LYS A 1 72 ? 17.008 8.542 -18.326 1.00 33.45 72 LYS A C 12
ATOM 17030 O O . LYS A 1 72 ? 18.144 8.896 -18.011 1.00 21.22 72 LYS A O 12
ATOM 17049 N N . TYR A 1 73 ? 15.918 8.957 -17.689 1.00 43.53 73 TYR A N 12
ATOM 17050 C CA . TYR A 1 73 ? 15.997 9.877 -16.560 1.00 73.14 73 TYR A CA 12
ATOM 17051 C C . TYR A 1 73 ? 16.820 9.277 -15.425 1.00 22.40 73 TYR A C 12
ATOM 17052 O O . TYR A 1 73 ? 17.952 9.692 -15.176 1.00 42.03 73 TYR A O 12
ATOM 17070 N N . PHE A 1 74 ? 16.243 8.295 -14.739 1.00 41.51 74 PHE A N 12
ATOM 17071 C CA . PHE A 1 74 ? 16.922 7.637 -13.629 1.00 71.43 74 PHE A CA 12
ATOM 17072 C C . PHE A 1 74 ? 17.638 6.375 -14.102 1.00 21.22 74 PHE A C 12
ATOM 17073 O O . PHE A 1 74 ? 18.813 6.164 -13.799 1.00 35.53 74 PHE A O 12
ATOM 17090 N N . PHE A 1 75 ? 16.922 5.539 -14.846 1.00 33.41 75 PHE A N 12
ATOM 17091 C CA . PHE A 1 75 ? 17.487 4.296 -15.360 1.00 0.44 75 PHE A CA 12
ATOM 17092 C C . PHE A 1 75 ? 18.584 4.580 -16.382 1.00 20.13 75 PHE A C 12
ATOM 17093 O O . PHE A 1 75 ? 19.543 3.820 -16.506 1.00 62.32 75 PHE A O 12
ATOM 17110 N N . GLY A 1 76 ? 18.434 5.681 -17.112 1.00 71.33 76 GLY A N 12
ATOM 17111 C CA . GLY A 1 76 ? 19.418 6.046 -18.115 1.00 32.43 76 GLY A CA 12
ATOM 17112 C C . GLY A 1 76 ? 19.445 5.077 -19.280 1.00 73.13 76 GLY A C 12
ATOM 17113 O O . GLY A 1 76 ? 18.830 5.327 -20.317 1.00 23.43 76 GLY A O 12
ATOM 17117 N N . GLU A 1 77 ? 20.160 3.969 -19.111 1.00 41.31 77 GLU A N 12
ATOM 17118 C CA . GLU A 1 77 ? 20.266 2.962 -20.160 1.00 22.54 77 GLU A CA 12
ATOM 17119 C C . GLU A 1 77 ? 19.600 1.658 -19.730 1.00 73.44 77 GLU A C 12
ATOM 17120 O O . GLU A 1 77 ? 19.254 0.821 -20.563 1.00 60.14 77 GLU A O 12
ATOM 17132 N N . GLY A 1 78 ? 19.423 1.492 -18.423 1.00 1.32 78 GLY A N 12
ATOM 17133 C CA . GLY A 1 78 ? 18.800 0.289 -17.905 1.00 32.52 78 GLY A CA 12
ATOM 17134 C C . GLY A 1 78 ? 19.478 -0.974 -18.399 1.00 33.12 78 GLY A C 12
ATOM 17135 O O . GLY A 1 78 ? 19.052 -1.568 -19.389 1.00 20.43 78 GLY A O 12
ATOM 17139 N N . ALA A 1 79 ? 20.537 -1.384 -17.709 1.00 11.14 79 ALA A N 12
ATOM 17140 C CA . ALA A 1 79 ? 21.275 -2.584 -18.083 1.00 32.02 79 ALA A CA 12
ATOM 17141 C C . ALA A 1 79 ? 20.351 -3.795 -18.158 1.00 62.13 79 ALA A C 12
ATOM 17142 O O . ALA A 1 79 ? 19.753 -4.195 -17.159 1.00 42.12 79 ALA A O 12
ATOM 17149 N N . ASP A 1 80 ? 20.239 -4.374 -19.349 1.00 21.24 80 ASP A N 12
ATOM 17150 C CA . ASP A 1 80 ? 19.388 -5.541 -19.554 1.00 41.52 80 ASP A CA 12
ATOM 17151 C C . ASP A 1 80 ? 19.827 -6.323 -20.788 1.00 4.01 80 ASP A C 12
ATOM 17152 O O . ASP A 1 80 ? 20.269 -5.741 -21.778 1.00 40.12 80 ASP A O 12
ATOM 17161 N N . GLN A 1 81 ? 19.704 -7.645 -20.719 1.00 52.53 81 GLN A N 12
ATOM 17162 C CA . GLN A 1 81 ? 20.090 -8.506 -21.830 1.00 60.14 81 GLN A CA 12
ATOM 17163 C C . GLN A 1 81 ? 19.332 -8.131 -23.099 1.00 51.24 81 GLN A C 12
ATOM 17164 O O . GLN A 1 81 ? 18.263 -7.524 -23.039 1.00 32.52 81 GLN A O 12
ATOM 17178 N N . ALA A 1 82 ? 19.893 -8.495 -24.248 1.00 22.04 82 ALA A N 12
ATOM 17179 C CA . ALA A 1 82 ? 19.269 -8.198 -25.531 1.00 42.10 82 ALA A CA 12
ATOM 17180 C C . ALA A 1 82 ? 19.594 -9.274 -26.562 1.00 2.14 82 ALA A C 12
ATOM 17181 O O . ALA A 1 82 ? 20.734 -9.392 -27.011 1.00 60.12 82 ALA A O 12
ATOM 17188 N N . SER A 1 83 ? 18.586 -10.057 -26.931 1.00 54.33 83 SER A N 12
ATOM 17189 C CA . SER A 1 83 ? 18.766 -11.126 -27.906 1.00 34.31 83 SER A CA 12
ATOM 17190 C C . SER A 1 83 ? 17.430 -11.529 -28.524 1.00 11.33 83 SER A C 12
ATOM 17191 O O . SER A 1 83 ? 16.413 -11.604 -27.836 1.00 73.20 83 SER A O 12
ATOM 17199 N N . GLY A 1 84 ? 17.442 -11.786 -29.828 1.00 71.22 84 GLY A N 12
ATOM 17200 C CA . GLY A 1 84 ? 16.227 -12.178 -30.518 1.00 52.53 84 GLY A CA 12
ATOM 17201 C C . GLY A 1 84 ? 16.059 -11.466 -31.846 1.00 43.12 84 GLY A C 12
ATOM 17202 O O . GLY A 1 84 ? 15.619 -10.317 -31.891 1.00 71.05 84 GLY A O 12
ATOM 17206 N N . TYR A 1 85 ? 16.412 -12.148 -32.930 1.00 25.33 85 TYR A N 12
ATOM 17207 C CA . TYR A 1 85 ? 16.303 -11.573 -34.265 1.00 12.42 85 TYR A CA 12
ATOM 17208 C C . TYR A 1 85 ? 15.118 -12.169 -35.019 1.00 43.55 85 TYR A C 12
ATOM 17209 O O . TYR A 1 85 ? 14.500 -13.132 -34.567 1.00 14.33 85 TYR A O 12
ATOM 17227 N N . VAL A 1 86 ? 14.809 -11.588 -36.175 1.00 35.24 86 VAL A N 12
ATOM 17228 C CA . VAL A 1 86 ? 13.700 -12.061 -36.995 1.00 32.53 86 VAL A CA 12
ATOM 17229 C C . VAL A 1 86 ? 14.086 -12.104 -38.469 1.00 12.10 86 VAL A C 12
ATOM 17230 O O . VAL A 1 86 ? 14.989 -11.400 -38.920 1.00 42.33 86 VAL A O 12
ATOM 17243 N N . PRO A 1 87 ? 13.386 -12.949 -39.240 1.00 34.33 87 PRO A N 12
ATOM 17244 C CA . PRO A 1 87 ? 13.636 -13.104 -40.676 1.00 2.52 87 PRO A CA 12
ATOM 17245 C C . PRO A 1 87 ? 13.216 -11.874 -41.473 1.00 53.50 87 PRO A C 12
ATOM 17246 O O . PRO A 1 87 ? 12.528 -10.984 -40.971 1.00 44.11 87 PRO A O 12
ATOM 17257 N N . PRO A 1 88 ? 13.636 -11.820 -42.745 1.00 45.25 88 PRO A N 12
ATOM 17258 C CA . PRO A 1 88 ? 13.314 -10.704 -43.639 1.00 41.44 88 PRO A CA 12
ATOM 17259 C C . PRO A 1 88 ? 11.839 -10.676 -44.023 1.00 54.22 88 PRO A C 12
ATOM 17260 O O . PRO A 1 88 ? 11.037 -11.449 -43.499 1.00 53.55 88 PRO A O 12
ATOM 17271 N N . ALA A 1 89 ? 11.487 -9.781 -44.941 1.00 3.01 89 ALA A N 12
ATOM 17272 C CA . ALA A 1 89 ? 10.108 -9.655 -45.396 1.00 45.24 89 ALA A CA 12
ATOM 17273 C C . ALA A 1 89 ? 10.050 -9.289 -46.876 1.00 3.34 89 ALA A C 12
ATOM 17274 O O . ALA A 1 89 ? 11.017 -8.772 -47.434 1.00 44.31 89 ALA A O 12
ATOM 17281 N N . GLN A 1 90 ? 8.911 -9.561 -47.503 1.00 51.24 90 GLN A N 12
ATOM 17282 C CA . GLN A 1 90 ? 8.729 -9.261 -48.919 1.00 14.24 90 GLN A CA 12
ATOM 17283 C C . GLN A 1 90 ? 7.247 -9.207 -49.277 1.00 62.43 90 GLN A C 12
ATOM 17284 O O . GLN A 1 90 ? 6.408 -9.768 -48.575 1.00 35.42 90 GLN A O 12
ATOM 17298 N N . GLY A 1 91 ? 6.933 -8.528 -50.376 1.00 44.14 91 GLY A N 12
ATOM 17299 C CA . GLY A 1 91 ? 5.553 -8.413 -50.809 1.00 31.32 91 GLY A CA 12
ATOM 17300 C C . GLY A 1 91 ? 5.407 -8.511 -52.314 1.00 50.24 91 GLY A C 12
ATOM 17301 O O . GLY A 1 91 ? 5.186 -7.506 -52.990 1.00 10.54 91 GLY A O 12
ATOM 17305 N N . MET A 1 1 ? -0.940 1.372 3.153 1.00 45.44 1 MET A N 13
ATOM 17306 C CA . MET A 1 1 ? 0.216 1.407 2.264 1.00 62.31 1 MET A CA 13
ATOM 17307 C C . MET A 1 1 ? -0.005 0.510 1.050 1.00 24.41 1 MET A C 13
ATOM 17308 O O . MET A 1 1 ? -0.608 -0.558 1.157 1.00 4.31 1 MET A O 13
ATOM 17322 N N . ALA A 1 2 ? 0.487 0.950 -0.103 1.00 44.32 2 ALA A N 13
ATOM 17323 C CA . ALA A 1 2 ? 0.345 0.186 -1.336 1.00 40.12 2 ALA A CA 13
ATOM 17324 C C . ALA A 1 2 ? 1.487 -0.812 -1.499 1.00 13.44 2 ALA A C 13
ATOM 17325 O O . ALA A 1 2 ? 1.283 -2.022 -1.408 1.00 61.41 2 ALA A O 13
ATOM 17332 N N . ARG A 1 3 ? 2.688 -0.296 -1.740 1.00 15.44 3 ARG A N 13
ATOM 17333 C CA . ARG A 1 3 ? 3.861 -1.142 -1.917 1.00 23.14 3 ARG A CA 13
ATOM 17334 C C . ARG A 1 3 ? 5.074 -0.546 -1.207 1.00 54.23 3 ARG A C 13
ATOM 17335 O O . ARG A 1 3 ? 4.951 0.417 -0.450 1.00 73.43 3 ARG A O 13
ATOM 17356 N N . MET A 1 4 ? 6.243 -1.125 -1.458 1.00 3.12 4 MET A N 13
ATOM 17357 C CA . MET A 1 4 ? 7.478 -0.650 -0.844 1.00 33.05 4 MET A CA 13
ATOM 17358 C C . MET A 1 4 ? 8.609 -0.601 -1.865 1.00 43.22 4 MET A C 13
ATOM 17359 O O . MET A 1 4 ? 9.211 -1.625 -2.188 1.00 62.41 4 MET A O 13
ATOM 17373 N N . ILE A 1 5 ? 8.893 0.595 -2.370 1.00 40.10 5 ILE A N 13
ATOM 17374 C CA . ILE A 1 5 ? 9.953 0.777 -3.354 1.00 72.51 5 ILE A CA 13
ATOM 17375 C C . ILE A 1 5 ? 10.676 2.103 -3.145 1.00 71.33 5 ILE A C 13
ATOM 17376 O O . ILE A 1 5 ? 10.241 2.941 -2.355 1.00 45.40 5 ILE A O 13
ATOM 17392 N N . HIS A 1 6 ? 11.781 2.287 -3.860 1.00 61.04 6 HIS A N 13
ATOM 17393 C CA . HIS A 1 6 ? 12.564 3.513 -3.756 1.00 1.25 6 HIS A CA 13
ATOM 17394 C C . HIS A 1 6 ? 12.239 4.465 -4.902 1.00 55.43 6 HIS A C 13
ATOM 17395 O O . HIS A 1 6 ? 12.706 4.281 -6.027 1.00 1.03 6 HIS A O 13
ATOM 17409 N N . CYS A 1 7 ? 11.435 5.482 -4.611 1.00 34.24 7 CYS A N 13
ATOM 17410 C CA . CYS A 1 7 ? 11.045 6.462 -5.618 1.00 42.20 7 CYS A CA 13
ATOM 17411 C C . CYS A 1 7 ? 12.253 6.912 -6.434 1.00 13.20 7 CYS A C 13
ATOM 17412 O O . CYS A 1 7 ? 13.176 7.531 -5.905 1.00 54.25 7 CYS A O 13
ATOM 17420 N N . ALA A 1 8 ? 12.240 6.595 -7.725 1.00 15.24 8 ALA A N 13
ATOM 17421 C CA . ALA A 1 8 ? 13.333 6.967 -8.614 1.00 0.23 8 ALA A CA 13
ATOM 17422 C C . ALA A 1 8 ? 13.223 8.427 -9.039 1.00 14.54 8 ALA A C 13
ATOM 17423 O O . ALA A 1 8 ? 14.075 8.940 -9.764 1.00 41.21 8 ALA A O 13
ATOM 17430 N N . LYS A 1 9 ? 12.167 9.093 -8.583 1.00 52.11 9 LYS A N 13
ATOM 17431 C CA . LYS A 1 9 ? 11.944 10.495 -8.915 1.00 41.31 9 LYS A CA 13
ATOM 17432 C C . LYS A 1 9 ? 12.460 11.406 -7.805 1.00 75.21 9 LYS A C 13
ATOM 17433 O O . LYS A 1 9 ? 12.770 12.574 -8.041 1.00 3.24 9 LYS A O 13
ATOM 17452 N N . LEU A 1 10 ? 12.549 10.864 -6.596 1.00 23.34 10 LEU A N 13
ATOM 17453 C CA . LEU A 1 10 ? 13.029 11.627 -5.449 1.00 1.12 10 LEU A CA 13
ATOM 17454 C C . LEU A 1 10 ? 14.326 11.036 -4.906 1.00 3.44 10 LEU A C 13
ATOM 17455 O O . LEU A 1 10 ? 15.345 11.721 -4.822 1.00 11.23 10 LEU A O 13
ATOM 17471 N N . GLY A 1 11 ? 14.281 9.759 -4.539 1.00 63.15 11 GLY A N 13
ATOM 17472 C CA . GLY A 1 11 ? 15.460 9.097 -4.011 1.00 74.21 11 GLY A CA 13
ATOM 17473 C C . GLY A 1 11 ? 15.230 8.522 -2.627 1.00 42.13 11 GLY A C 13
ATOM 17474 O O . GLY A 1 11 ? 16.176 8.121 -1.948 1.00 52.24 11 GLY A O 13
ATOM 17478 N N . LYS A 1 12 ? 13.971 8.483 -2.206 1.00 73.31 12 LYS A N 13
ATOM 17479 C CA . LYS A 1 12 ? 13.618 7.954 -0.894 1.00 24.41 12 LYS A CA 13
ATOM 17480 C C . LYS A 1 12 ? 12.748 6.708 -1.025 1.00 71.13 12 LYS A C 13
ATOM 17481 O O . LYS A 1 12 ? 12.609 6.150 -2.113 1.00 33.40 12 LYS A O 13
ATOM 17500 N N . GLU A 1 13 ? 12.164 6.279 0.089 1.00 13.42 13 GLU A N 13
ATOM 17501 C CA . GLU A 1 13 ? 11.306 5.100 0.097 1.00 63.14 13 GLU A CA 13
ATOM 17502 C C . GLU A 1 13 ? 9.834 5.497 0.044 1.00 51.33 13 GLU A C 13
ATOM 17503 O O . GLU A 1 13 ? 9.299 6.064 0.996 1.00 54.54 13 GLU A O 13
ATOM 17515 N N . ALA A 1 14 ? 9.185 5.196 -1.076 1.00 65.45 14 ALA A N 13
ATOM 17516 C CA . ALA A 1 14 ? 7.775 5.519 -1.254 1.00 4.42 14 ALA A CA 13
ATOM 17517 C C . ALA A 1 14 ? 6.989 4.304 -1.732 1.00 32.54 14 ALA A C 13
ATOM 17518 O O . ALA A 1 14 ? 7.569 3.313 -2.174 1.00 21.32 14 ALA A O 13
ATOM 17525 N N . GLU A 1 15 ? 5.665 4.387 -1.638 1.00 63.35 15 GLU A N 13
ATOM 17526 C CA . GLU A 1 15 ? 4.800 3.291 -2.060 1.00 42.23 15 GLU A CA 13
ATOM 17527 C C . GLU A 1 15 ? 4.805 3.148 -3.580 1.00 0.24 15 GLU A C 13
ATOM 17528 O O . GLU A 1 15 ? 4.563 4.111 -4.305 1.00 51.55 15 GLU A O 13
ATOM 17540 N N . GLY A 1 16 ? 5.084 1.937 -4.053 1.00 54.44 16 GLY A N 13
ATOM 17541 C CA . GLY A 1 16 ? 5.116 1.690 -5.483 1.00 32.41 16 GLY A CA 13
ATOM 17542 C C . GLY A 1 16 ? 3.740 1.409 -6.054 1.00 20.11 16 GLY A C 13
ATOM 17543 O O . GLY A 1 16 ? 2.792 1.152 -5.311 1.00 13.21 16 GLY A O 13
ATOM 17547 N N . LEU A 1 17 ? 3.629 1.459 -7.377 1.00 32.03 17 LEU A N 13
ATOM 17548 C CA . LEU A 1 17 ? 2.358 1.209 -8.048 1.00 13.54 17 LEU A CA 13
ATOM 17549 C C . LEU A 1 17 ? 1.897 -0.227 -7.824 1.00 72.31 17 LEU A C 13
ATOM 17550 O O . LEU A 1 17 ? 2.569 -1.007 -7.149 1.00 34.31 17 LEU A O 13
ATOM 17566 N N . ASP A 1 18 ? 0.748 -0.570 -8.397 1.00 24.41 18 ASP A N 13
ATOM 17567 C CA . ASP A 1 18 ? 0.199 -1.915 -8.263 1.00 51.42 18 ASP A CA 13
ATOM 17568 C C . ASP A 1 18 ? -0.445 -2.371 -9.569 1.00 10.23 18 ASP A C 13
ATOM 17569 O O . ASP A 1 18 ? -1.472 -3.050 -9.562 1.00 51.35 18 ASP A O 13
ATOM 17578 N N . PHE A 1 19 ? 0.165 -1.992 -10.687 1.00 73.32 19 PHE A N 13
ATOM 17579 C CA . PHE A 1 19 ? -0.350 -2.361 -12.001 1.00 12.41 19 PHE A CA 13
ATOM 17580 C C . PHE A 1 19 ? 0.497 -1.743 -13.110 1.00 13.03 19 PHE A C 13
ATOM 17581 O O . PHE A 1 19 ? 1.013 -0.632 -12.986 1.00 33.02 19 PHE A O 13
ATOM 17598 N N . PRO A 1 20 ? 0.644 -2.480 -14.221 1.00 5.22 20 PRO A N 13
ATOM 17599 C CA . PRO A 1 20 ? 1.428 -2.025 -15.374 1.00 31.55 20 PRO A CA 13
ATOM 17600 C C . PRO A 1 20 ? 0.758 -0.871 -16.111 1.00 4.44 20 PRO A C 13
ATOM 17601 O O . PRO A 1 20 ? -0.458 -0.843 -16.297 1.00 33.43 20 PRO A O 13
ATOM 17612 N N . PRO A 1 21 ? 1.569 0.107 -16.541 1.00 64.04 21 PRO A N 13
ATOM 17613 C CA . PRO A 1 21 ? 1.077 1.282 -17.266 1.00 50.22 21 PRO A CA 13
ATOM 17614 C C . PRO A 1 21 ? 0.588 0.936 -18.668 1.00 63.35 21 PRO A C 13
ATOM 17615 O O . PRO A 1 21 ? -0.338 1.561 -19.186 1.00 73.32 21 PRO A O 13
ATOM 17626 N N . LEU A 1 22 ? 1.216 -0.064 -19.278 1.00 50.45 22 LEU A N 13
ATOM 17627 C CA . LEU A 1 22 ? 0.844 -0.494 -20.622 1.00 3.01 22 LEU A CA 13
ATOM 17628 C C . LEU A 1 22 ? 1.727 -1.647 -21.088 1.00 22.20 22 LEU A C 13
ATOM 17629 O O . LEU A 1 22 ? 1.265 -2.769 -21.300 1.00 3.34 22 LEU A O 13
ATOM 17645 N N . PRO A 1 23 ? 3.029 -1.368 -21.250 1.00 60.11 23 PRO A N 13
ATOM 17646 C CA . PRO A 1 23 ? 4.005 -2.370 -21.690 1.00 34.01 23 PRO A CA 13
ATOM 17647 C C . PRO A 1 23 ? 4.264 -3.432 -20.627 1.00 22.01 23 PRO A C 13
ATOM 17648 O O . PRO A 1 23 ? 4.059 -3.196 -19.437 1.00 71.50 23 PRO A O 13
ATOM 17659 N N . GLY A 1 24 ? 4.717 -4.603 -21.065 1.00 4.13 24 GLY A N 13
ATOM 17660 C CA . GLY A 1 24 ? 4.998 -5.683 -20.138 1.00 31.55 24 GLY A CA 13
ATOM 17661 C C . GLY A 1 24 ? 6.471 -5.788 -19.797 1.00 43.41 24 GLY A C 13
ATOM 17662 O O . GLY A 1 24 ? 6.835 -6.289 -18.734 1.00 33.21 24 GLY A O 13
ATOM 17666 N N . GLU A 1 25 ? 7.321 -5.314 -20.703 1.00 4.01 25 GLU A N 13
ATOM 17667 C CA . GLU A 1 25 ? 8.764 -5.359 -20.493 1.00 73.11 25 GLU A CA 13
ATOM 17668 C C . GLU A 1 25 ? 9.237 -4.142 -19.703 1.00 32.41 25 GLU A C 13
ATOM 17669 O O . GLU A 1 25 ? 10.013 -4.267 -18.754 1.00 72.24 25 GLU A O 13
ATOM 17681 N N . LEU A 1 26 ? 8.765 -2.966 -20.101 1.00 32.14 26 LEU A N 13
ATOM 17682 C CA . LEU A 1 26 ? 9.139 -1.725 -19.431 1.00 21.41 26 LEU A CA 13
ATOM 17683 C C . LEU A 1 26 ? 8.133 -1.370 -18.340 1.00 65.43 26 LEU A C 13
ATOM 17684 O O . LEU A 1 26 ? 8.504 -0.871 -17.279 1.00 11.02 26 LEU A O 13
ATOM 17700 N N . GLY A 1 27 ? 6.858 -1.634 -18.609 1.00 63.25 27 GLY A N 13
ATOM 17701 C CA . GLY A 1 27 ? 5.819 -1.338 -17.641 1.00 21.12 27 GLY A CA 13
ATOM 17702 C C . GLY A 1 27 ? 5.948 -2.169 -16.380 1.00 22.13 27 GLY A C 13
ATOM 17703 O O . GLY A 1 27 ? 5.898 -1.639 -15.270 1.00 31.15 27 GLY A O 13
ATOM 17707 N N . LYS A 1 28 ? 6.114 -3.477 -16.549 1.00 14.40 28 LYS A N 13
ATOM 17708 C CA . LYS A 1 28 ? 6.250 -4.384 -15.416 1.00 31.11 28 LYS A CA 13
ATOM 17709 C C . LYS A 1 28 ? 7.309 -3.881 -14.440 1.00 70.13 28 LYS A C 13
ATOM 17710 O O . LYS A 1 28 ? 7.208 -4.100 -13.233 1.00 62.30 28 LYS A O 13
ATOM 17729 N N . ARG A 1 29 ? 8.323 -3.205 -14.971 1.00 74.01 29 ARG A N 13
ATOM 17730 C CA . ARG A 1 29 ? 9.400 -2.671 -14.147 1.00 12.24 29 ARG A CA 13
ATOM 17731 C C . ARG A 1 29 ? 9.096 -1.238 -13.717 1.00 64.40 29 ARG A C 13
ATOM 17732 O O . ARG A 1 29 ? 9.638 -0.748 -12.725 1.00 35.52 29 ARG A O 13
ATOM 17753 N N . LEU A 1 30 ? 8.229 -0.572 -14.470 1.00 52.33 30 LEU A N 13
ATOM 17754 C CA . LEU A 1 30 ? 7.853 0.805 -14.168 1.00 42.34 30 LEU A CA 13
ATOM 17755 C C . LEU A 1 30 ? 7.125 0.890 -12.831 1.00 1.32 30 LEU A C 13
ATOM 17756 O O . LEU A 1 30 ? 7.524 1.644 -11.942 1.00 74.33 30 LEU A O 13
ATOM 17772 N N . TYR A 1 31 ? 6.058 0.112 -12.694 1.00 34.31 31 TYR A N 13
ATOM 17773 C CA . TYR A 1 31 ? 5.274 0.099 -11.465 1.00 35.14 31 TYR A CA 13
ATOM 17774 C C . TYR A 1 31 ? 6.132 -0.321 -10.275 1.00 72.03 31 TYR A C 13
ATOM 17775 O O . TYR A 1 31 ? 5.763 -0.102 -9.122 1.00 51.51 31 TYR A O 13
ATOM 17793 N N . GLU A 1 32 ? 7.279 -0.926 -10.566 1.00 44.12 32 GLU A N 13
ATOM 17794 C CA . GLU A 1 32 ? 8.191 -1.377 -9.521 1.00 53.00 32 GLU A CA 13
ATOM 17795 C C . GLU A 1 32 ? 9.275 -0.336 -9.258 1.00 41.02 32 GLU A C 13
ATOM 17796 O O . GLU A 1 32 ? 10.112 -0.506 -8.372 1.00 22.21 32 GLU A O 13
ATOM 17808 N N . SER A 1 33 ? 9.253 0.742 -10.036 1.00 22.04 33 SER A N 13
ATOM 17809 C CA . SER A 1 33 ? 10.236 1.809 -9.891 1.00 4.04 33 SER A CA 13
ATOM 17810 C C . SER A 1 33 ? 9.564 3.115 -9.478 1.00 21.11 33 SER A C 13
ATOM 17811 O O . SER A 1 33 ? 10.095 3.870 -8.664 1.00 5.13 33 SER A O 13
ATOM 17819 N N . VAL A 1 34 ? 8.391 3.374 -10.046 1.00 53.42 34 VAL A N 13
ATOM 17820 C CA . VAL A 1 34 ? 7.644 4.588 -9.738 1.00 34.13 34 VAL A CA 13
ATOM 17821 C C . VAL A 1 34 ? 6.864 4.437 -8.437 1.00 15.24 34 VAL A C 13
ATOM 17822 O O . VAL A 1 34 ? 6.437 3.339 -8.080 1.00 63.21 34 VAL A O 13
ATOM 17835 N N . SER A 1 35 ? 6.680 5.549 -7.731 1.00 73.41 35 SER A N 13
ATOM 17836 C CA . SER A 1 35 ? 5.953 5.540 -6.467 1.00 22.02 35 SER A CA 13
ATOM 17837 C C . SER A 1 35 ? 4.716 6.429 -6.545 1.00 74.34 35 SER A C 13
ATOM 17838 O O . SER A 1 35 ? 4.412 7.000 -7.593 1.00 72.41 35 SER A O 13
ATOM 17846 N N . LYS A 1 36 ? 4.004 6.541 -5.429 1.00 0.21 36 LYS A N 13
ATOM 17847 C CA . LYS A 1 36 ? 2.800 7.361 -5.368 1.00 75.31 36 LYS A CA 13
ATOM 17848 C C . LYS A 1 36 ? 3.138 8.839 -5.530 1.00 45.04 36 LYS A C 13
ATOM 17849 O O . LYS A 1 36 ? 2.276 9.649 -5.869 1.00 34.33 36 LYS A O 13
ATOM 17868 N N . GLN A 1 37 ? 4.399 9.182 -5.288 1.00 44.53 37 GLN A N 13
ATOM 17869 C CA . GLN A 1 37 ? 4.851 10.564 -5.409 1.00 20.41 37 GLN A CA 13
ATOM 17870 C C . GLN A 1 37 ? 5.133 10.919 -6.865 1.00 23.11 37 GLN A C 13
ATOM 17871 O O . GLN A 1 37 ? 4.537 11.844 -7.415 1.00 0.21 37 GLN A O 13
ATOM 17885 N N . ALA A 1 38 ? 6.047 10.178 -7.483 1.00 73.43 38 ALA A N 13
ATOM 17886 C CA . ALA A 1 38 ? 6.407 10.413 -8.876 1.00 13.51 38 ALA A CA 13
ATOM 17887 C C . ALA A 1 38 ? 5.202 10.231 -9.793 1.00 21.11 38 ALA A C 13
ATOM 17888 O O . ALA A 1 38 ? 5.156 10.786 -10.891 1.00 24.22 38 ALA A O 13
ATOM 17895 N N . TRP A 1 39 ? 4.230 9.450 -9.336 1.00 30.00 39 TRP A N 13
ATOM 17896 C CA . TRP A 1 39 ? 3.025 9.194 -10.117 1.00 31.13 39 TRP A CA 13
ATOM 17897 C C . TRP A 1 39 ? 2.396 10.499 -10.591 1.00 42.34 39 TRP A C 13
ATOM 17898 O O . TRP A 1 39 ? 1.779 10.550 -11.655 1.00 34.44 39 TRP A O 13
ATOM 17919 N N . GLN A 1 40 ? 2.558 11.552 -9.797 1.00 11.42 40 GLN A N 13
ATOM 17920 C CA . GLN A 1 40 ? 2.005 12.858 -10.137 1.00 71.14 40 GLN A CA 13
ATOM 17921 C C . GLN A 1 40 ? 2.972 13.647 -11.014 1.00 73.32 40 GLN A C 13
ATOM 17922 O O . GLN A 1 40 ? 2.555 14.385 -11.907 1.00 35.30 40 GLN A O 13
ATOM 17936 N N . ASP A 1 41 ? 4.264 13.486 -10.753 1.00 44.25 41 ASP A N 13
ATOM 17937 C CA . ASP A 1 41 ? 5.291 14.183 -11.519 1.00 62.05 41 ASP A CA 13
ATOM 17938 C C . ASP A 1 41 ? 5.304 13.708 -12.969 1.00 22.40 41 ASP A C 13
ATOM 17939 O O . ASP A 1 41 ? 5.330 14.516 -13.897 1.00 74.21 41 ASP A O 13
ATOM 17948 N N . TRP A 1 42 ? 5.288 12.393 -13.155 1.00 33.22 42 TRP A N 13
ATOM 17949 C CA . TRP A 1 42 ? 5.299 11.810 -14.492 1.00 32.12 42 TRP A CA 13
ATOM 17950 C C . TRP A 1 42 ? 4.177 12.389 -15.347 1.00 61.52 42 TRP A C 13
ATOM 17951 O O . TRP A 1 42 ? 4.330 12.557 -16.558 1.00 11.02 42 TRP A O 13
ATOM 17972 N N . LEU A 1 43 ? 3.051 12.691 -14.712 1.00 15.32 43 LEU A N 13
ATOM 17973 C CA . LEU A 1 43 ? 1.902 13.252 -15.415 1.00 42.15 43 LEU A CA 13
ATOM 17974 C C . LEU A 1 43 ? 2.193 14.673 -15.887 1.00 44.03 43 LEU A C 13
ATOM 17975 O O . LEU A 1 43 ? 1.735 15.092 -16.951 1.00 4.25 43 LEU A O 13
ATOM 17991 N N . LYS A 1 44 ? 2.960 15.410 -15.091 1.00 30.04 44 LYS A N 13
ATOM 17992 C CA . LYS A 1 44 ? 3.316 16.783 -15.427 1.00 5.20 44 LYS A CA 13
ATOM 17993 C C . LYS A 1 44 ? 4.122 16.835 -16.721 1.00 71.34 44 LYS A C 13
ATOM 17994 O O . LYS A 1 44 ? 3.810 17.609 -17.626 1.00 31.32 44 LYS A O 13
ATOM 18013 N N . GLN A 1 45 ? 5.157 16.005 -16.802 1.00 41.13 45 GLN A N 13
ATOM 18014 C CA . GLN A 1 45 ? 6.006 15.957 -17.987 1.00 72.20 45 GLN A CA 13
ATOM 18015 C C . GLN A 1 45 ? 5.266 15.324 -19.161 1.00 22.30 45 GLN A C 13
ATOM 18016 O O . GLN A 1 45 ? 5.488 15.689 -20.315 1.00 71.21 45 GLN A O 13
ATOM 18030 N N . GLN A 1 46 ? 4.388 14.373 -18.858 1.00 11.54 46 GLN A N 13
ATOM 18031 C CA . GLN A 1 46 ? 3.617 13.689 -19.889 1.00 12.22 46 GLN A CA 13
ATOM 18032 C C . GLN A 1 46 ? 2.927 14.692 -20.808 1.00 65.24 46 GLN A C 13
ATOM 18033 O O . GLN A 1 46 ? 2.893 14.512 -22.026 1.00 52.33 46 GLN A O 13
ATOM 18047 N N . THR A 1 47 ? 2.379 15.749 -20.218 1.00 14.01 47 THR A N 13
ATOM 18048 C CA . THR A 1 47 ? 1.689 16.780 -20.983 1.00 73.44 47 THR A CA 13
ATOM 18049 C C . THR A 1 47 ? 2.681 17.725 -21.651 1.00 54.12 47 THR A C 13
ATOM 18050 O O . THR A 1 47 ? 2.375 18.340 -22.673 1.00 21.34 47 THR A O 13
ATOM 18061 N N . MET A 1 48 ? 3.870 17.836 -21.068 1.00 14.21 48 MET A N 13
ATOM 18062 C CA . MET A 1 48 ? 4.907 18.706 -21.609 1.00 4.31 48 MET A CA 13
ATOM 18063 C C . MET A 1 48 ? 5.494 18.121 -22.890 1.00 2.43 48 MET A C 13
ATOM 18064 O O . MET A 1 48 ? 5.910 18.856 -23.786 1.00 53.55 48 MET A O 13
ATOM 18078 N N . LEU A 1 49 ? 5.526 16.796 -22.969 1.00 33.30 49 LEU A N 13
ATOM 18079 C CA . LEU A 1 49 ? 6.062 16.112 -24.141 1.00 21.14 49 LEU A CA 13
ATOM 18080 C C . LEU A 1 49 ? 5.044 16.096 -25.276 1.00 14.50 49 LEU A C 13
ATOM 18081 O O . LEU A 1 49 ? 5.397 16.275 -26.442 1.00 52.10 49 LEU A O 13
ATOM 18097 N N . ILE A 1 50 ? 3.779 15.884 -24.927 1.00 3.12 50 ILE A N 13
ATOM 18098 C CA . ILE A 1 50 ? 2.710 15.849 -25.916 1.00 54.13 50 ILE A CA 13
ATOM 18099 C C . ILE A 1 50 ? 2.505 17.219 -26.553 1.00 51.43 50 ILE A C 13
ATOM 18100 O O . ILE A 1 50 ? 2.229 17.325 -27.747 1.00 73.14 50 ILE A O 13
ATOM 18116 N N . ASN A 1 51 ? 2.644 18.267 -25.748 1.00 3.24 51 ASN A N 13
ATOM 18117 C CA . ASN A 1 51 ? 2.476 19.632 -26.233 1.00 10.22 51 ASN A CA 13
ATOM 18118 C C . ASN A 1 51 ? 3.721 20.102 -26.978 1.00 64.14 51 ASN A C 13
ATOM 18119 O O . ASN A 1 51 ? 3.625 20.756 -28.016 1.00 40.20 51 ASN A O 13
ATOM 18130 N N . GLU A 1 52 ? 4.889 19.762 -26.442 1.00 2.44 52 GLU A N 13
ATOM 18131 C CA . GLU A 1 52 ? 6.153 20.150 -27.057 1.00 23.05 52 GLU A CA 13
ATOM 18132 C C . GLU A 1 52 ? 6.393 19.369 -28.346 1.00 2.35 52 GLU A C 13
ATOM 18133 O O . GLU A 1 52 ? 6.485 19.949 -29.427 1.00 35.13 52 GLU A O 13
ATOM 18145 N N . ASN A 1 53 ? 6.495 18.050 -28.221 1.00 72.11 53 ASN A N 13
ATOM 18146 C CA . ASN A 1 53 ? 6.725 17.189 -29.375 1.00 63.23 53 ASN A CA 13
ATOM 18147 C C . ASN A 1 53 ? 5.510 17.178 -30.298 1.00 0.44 53 ASN A C 13
ATOM 18148 O O . ASN A 1 53 ? 5.599 16.765 -31.454 1.00 30.33 53 ASN A O 13
ATOM 18159 N N . ARG A 1 54 ? 4.376 17.637 -29.778 1.00 71.11 54 ARG A N 13
ATOM 18160 C CA . ARG A 1 54 ? 3.143 17.680 -30.554 1.00 75.13 54 ARG A CA 13
ATOM 18161 C C . ARG A 1 54 ? 2.760 16.287 -31.044 1.00 73.54 54 ARG A C 13
ATOM 18162 O O . ARG A 1 54 ? 2.536 16.076 -32.237 1.00 75.02 54 ARG A O 13
ATOM 18183 N N . LEU A 1 55 ? 2.687 15.338 -30.117 1.00 1.20 55 LEU A N 13
ATOM 18184 C CA . LEU A 1 55 ? 2.332 13.964 -30.454 1.00 52.00 55 LEU A CA 13
ATOM 18185 C C . LEU A 1 55 ? 0.818 13.782 -30.473 1.00 15.10 55 LEU A C 13
ATOM 18186 O O . LEU A 1 55 ? 0.073 14.650 -30.019 1.00 73.40 55 LEU A O 13
ATOM 18202 N N . ASN A 1 56 ? 0.370 12.647 -31.000 1.00 14.03 56 ASN A N 13
ATOM 18203 C CA . ASN A 1 56 ? -1.056 12.350 -31.076 1.00 53.32 56 ASN A CA 13
ATOM 18204 C C . ASN A 1 56 ? -1.448 11.293 -30.048 1.00 63.24 56 ASN A C 13
ATOM 18205 O O . ASN A 1 56 ? -1.323 10.094 -30.298 1.00 52.31 56 ASN A O 13
ATOM 18216 N N . MET A 1 57 ? -1.922 11.746 -28.893 1.00 23.05 57 MET A N 13
ATOM 18217 C CA . MET A 1 57 ? -2.333 10.839 -27.827 1.00 73.35 57 MET A CA 13
ATOM 18218 C C . MET A 1 57 ? -3.294 9.779 -28.357 1.00 53.11 57 MET A C 13
ATOM 18219 O O . MET A 1 57 ? -3.327 8.654 -27.860 1.00 62.45 57 MET A O 13
ATOM 18233 N N . ALA A 1 58 ? -4.075 10.147 -29.367 1.00 54.04 58 ALA A N 13
ATOM 18234 C CA . ALA A 1 58 ? -5.036 9.227 -29.965 1.00 4.32 58 ALA A CA 13
ATOM 18235 C C . ALA A 1 58 ? -4.363 7.922 -30.376 1.00 41.24 58 ALA A C 13
ATOM 18236 O O . ALA A 1 58 ? -4.997 6.867 -30.403 1.00 52.45 58 ALA A O 13
ATOM 18243 N N . ASP A 1 59 ? -3.076 8.001 -30.697 1.00 31.13 59 ASP A N 13
ATOM 18244 C CA . ASP A 1 59 ? -2.317 6.825 -31.107 1.00 0.31 59 ASP A CA 13
ATOM 18245 C C . ASP A 1 59 ? -1.274 6.458 -30.056 1.00 31.21 59 ASP A C 13
ATOM 18246 O O . ASP A 1 59 ? -0.892 7.271 -29.214 1.00 73.00 59 ASP A O 13
ATOM 18255 N N . PRO A 1 60 ? -0.802 5.203 -30.103 1.00 53.24 60 PRO A N 13
ATOM 18256 C CA . PRO A 1 60 ? 0.202 4.699 -29.162 1.00 42.12 60 PRO A CA 13
ATOM 18257 C C . PRO A 1 60 ? 1.573 5.328 -29.386 1.00 64.41 60 PRO A C 13
ATOM 18258 O O . PRO A 1 60 ? 2.440 5.276 -28.513 1.00 42.04 60 PRO A O 13
ATOM 18269 N N . ARG A 1 61 ? 1.763 5.921 -30.560 1.00 73.22 61 ARG A N 13
ATOM 18270 C CA . ARG A 1 61 ? 3.029 6.559 -30.898 1.00 63.35 61 ARG A CA 13
ATOM 18271 C C . ARG A 1 61 ? 3.450 7.542 -29.811 1.00 1.54 61 ARG A C 13
ATOM 18272 O O . ARG A 1 61 ? 4.607 7.562 -29.391 1.00 32.41 61 ARG A O 13
ATOM 18293 N N . ALA A 1 62 ? 2.503 8.358 -29.359 1.00 40.21 62 ALA A N 13
ATOM 18294 C CA . ALA A 1 62 ? 2.775 9.343 -28.320 1.00 11.24 62 ALA A CA 13
ATOM 18295 C C . ALA A 1 62 ? 3.243 8.670 -27.034 1.00 64.32 62 ALA A C 13
ATOM 18296 O O . ALA A 1 62 ? 3.978 9.263 -26.244 1.00 33.43 62 ALA A O 13
ATOM 18303 N N . ARG A 1 63 ? 2.813 7.429 -26.831 1.00 65.43 63 ARG A N 13
ATOM 18304 C CA . ARG A 1 63 ? 3.188 6.676 -25.640 1.00 73.43 63 ARG A CA 13
ATOM 18305 C C . ARG A 1 63 ? 4.528 5.975 -25.839 1.00 63.53 63 ARG A C 13
ATOM 18306 O O . ARG A 1 63 ? 5.308 5.829 -24.899 1.00 5.33 63 ARG A O 13
ATOM 18327 N N . GLN A 1 64 ? 4.787 5.542 -27.069 1.00 43.00 64 GLN A N 13
ATOM 18328 C CA . GLN A 1 64 ? 6.033 4.855 -27.390 1.00 53.23 64 GLN A CA 13
ATOM 18329 C C . GLN A 1 64 ? 7.230 5.778 -27.191 1.00 4.20 64 GLN A C 13
ATOM 18330 O O . GLN A 1 64 ? 8.353 5.318 -26.979 1.00 14.33 64 GLN A O 13
ATOM 18344 N N . TYR A 1 65 ? 6.984 7.082 -27.261 1.00 64.41 65 TYR A N 13
ATOM 18345 C CA . TYR A 1 65 ? 8.043 8.069 -27.091 1.00 43.52 65 TYR A CA 13
ATOM 18346 C C . TYR A 1 65 ? 8.176 8.480 -25.628 1.00 32.12 65 TYR A C 13
ATOM 18347 O O . TYR A 1 65 ? 9.278 8.731 -25.138 1.00 52.54 65 TYR A O 13
ATOM 18365 N N . LEU A 1 66 ? 7.045 8.545 -24.934 1.00 31.21 66 LEU A N 13
ATOM 18366 C CA . LEU A 1 66 ? 7.032 8.924 -23.525 1.00 63.22 66 LEU A CA 13
ATOM 18367 C C . LEU A 1 66 ? 7.854 7.947 -22.691 1.00 63.50 66 LEU A C 13
ATOM 18368 O O . LEU A 1 66 ? 8.600 8.351 -21.800 1.00 21.14 66 LEU A O 13
ATOM 18384 N N . MET A 1 67 ? 7.714 6.659 -22.988 1.00 73.14 67 MET A N 13
ATOM 18385 C CA . MET A 1 67 ? 8.446 5.624 -22.268 1.00 3.12 67 MET A CA 13
ATOM 18386 C C . MET A 1 67 ? 9.950 5.864 -22.353 1.00 23.53 67 MET A C 13
ATOM 18387 O O . MET A 1 67 ? 10.709 5.425 -21.488 1.00 62.21 67 MET A O 13
ATOM 18401 N N . LYS A 1 68 ? 10.376 6.562 -23.400 1.00 75.21 68 LYS A N 13
ATOM 18402 C CA . LYS A 1 68 ? 11.789 6.861 -23.598 1.00 72.13 68 LYS A CA 13
ATOM 18403 C C . LYS A 1 68 ? 12.254 7.953 -22.640 1.00 35.43 68 LYS A C 13
ATOM 18404 O O . LYS A 1 68 ? 13.448 8.094 -22.379 1.00 32.11 68 LYS A O 13
ATOM 18423 N N . GLN A 1 69 ? 11.302 8.720 -22.118 1.00 0.01 69 GLN A N 13
ATOM 18424 C CA . GLN A 1 69 ? 11.615 9.798 -21.188 1.00 4.14 69 GLN A CA 13
ATOM 18425 C C . GLN A 1 69 ? 11.647 9.286 -19.751 1.00 73.24 69 GLN A C 13
ATOM 18426 O O . GLN A 1 69 ? 12.350 9.832 -18.901 1.00 0.13 69 GLN A O 13
ATOM 18440 N N . THR A 1 70 ? 10.879 8.233 -19.487 1.00 24.21 70 THR A N 13
ATOM 18441 C CA . THR A 1 70 ? 10.818 7.648 -18.154 1.00 31.44 70 THR A CA 13
ATOM 18442 C C . THR A 1 70 ? 11.869 6.557 -17.983 1.00 31.30 70 THR A C 13
ATOM 18443 O O . THR A 1 70 ? 12.486 6.438 -16.925 1.00 61.52 70 THR A O 13
ATOM 18454 N N . GLU A 1 71 ? 12.067 5.763 -19.031 1.00 45.41 71 GLU A N 13
ATOM 18455 C CA . GLU A 1 71 ? 13.045 4.682 -18.995 1.00 72.24 71 GLU A CA 13
ATOM 18456 C C . GLU A 1 71 ? 14.466 5.235 -18.945 1.00 63.41 71 GLU A C 13
ATOM 18457 O O . GLU A 1 71 ? 15.225 4.945 -18.020 1.00 2.13 71 GLU A O 13
ATOM 18469 N N . LYS A 1 72 ? 14.821 6.032 -19.947 1.00 74.23 72 LYS A N 13
ATOM 18470 C CA . LYS A 1 72 ? 16.150 6.627 -20.019 1.00 72.21 72 LYS A CA 13
ATOM 18471 C C . LYS A 1 72 ? 16.456 7.428 -18.758 1.00 22.02 72 LYS A C 13
ATOM 18472 O O . LYS A 1 72 ? 17.616 7.712 -18.458 1.00 10.13 72 LYS A O 13
ATOM 18491 N N . TYR A 1 73 ? 15.410 7.788 -18.023 1.00 21.15 73 TYR A N 13
ATOM 18492 C CA . TYR A 1 73 ? 15.568 8.557 -16.794 1.00 32.01 73 TYR A CA 13
ATOM 18493 C C . TYR A 1 73 ? 16.293 7.740 -15.729 1.00 43.00 73 TYR A C 13
ATOM 18494 O O . TYR A 1 73 ? 17.462 7.986 -15.430 1.00 50.22 73 TYR A O 13
ATOM 18512 N N . PHE A 1 74 ? 15.591 6.766 -15.160 1.00 62.30 74 PHE A N 13
ATOM 18513 C CA . PHE A 1 74 ? 16.167 5.911 -14.128 1.00 14.21 74 PHE A CA 13
ATOM 18514 C C . PHE A 1 74 ? 16.684 4.607 -14.728 1.00 2.14 74 PHE A C 13
ATOM 18515 O O . PHE A 1 74 ? 17.790 4.164 -14.418 1.00 4.13 74 PHE A O 13
ATOM 18532 N N . PHE A 1 75 ? 15.876 3.997 -15.588 1.00 31.43 75 PHE A N 13
ATOM 18533 C CA . PHE A 1 75 ? 16.250 2.742 -16.230 1.00 44.35 75 PHE A CA 13
ATOM 18534 C C . PHE A 1 75 ? 17.384 2.960 -17.229 1.00 33.12 75 PHE A C 13
ATOM 18535 O O . PHE A 1 75 ? 17.937 2.006 -17.775 1.00 35.04 75 PHE A O 13
ATOM 18552 N N . GLY A 1 76 ? 17.724 4.224 -17.463 1.00 30.23 76 GLY A N 13
ATOM 18553 C CA . GLY A 1 76 ? 18.789 4.545 -18.395 1.00 54.01 76 GLY A CA 13
ATOM 18554 C C . GLY A 1 76 ? 19.927 5.300 -17.738 1.00 12.12 76 GLY A C 13
ATOM 18555 O O . GLY A 1 76 ? 20.677 4.735 -16.942 1.00 54.14 76 GLY A O 13
ATOM 18559 N N . GLU A 1 77 ? 20.057 6.580 -18.072 1.00 51.21 77 GLU A N 13
ATOM 18560 C CA . GLU A 1 77 ? 21.114 7.412 -17.510 1.00 2.22 77 GLU A CA 13
ATOM 18561 C C . GLU A 1 77 ? 21.156 7.285 -15.990 1.00 23.23 77 GLU A C 13
ATOM 18562 O O . GLU A 1 77 ? 22.213 7.418 -15.374 1.00 12.13 77 GLU A O 13
ATOM 18574 N N . GLY A 1 78 ? 19.998 7.026 -15.391 1.00 14.22 78 GLY A N 13
ATOM 18575 C CA . GLY A 1 78 ? 19.923 6.886 -13.948 1.00 61.13 78 GLY A CA 13
ATOM 18576 C C . GLY A 1 78 ? 20.120 5.453 -13.494 1.00 55.13 78 GLY A C 13
ATOM 18577 O O . GLY A 1 78 ? 19.429 4.981 -12.591 1.00 64.15 78 GLY A O 13
ATOM 18581 N N . ALA A 1 79 ? 21.063 4.759 -14.123 1.00 34.22 79 ALA A N 13
ATOM 18582 C CA . ALA A 1 79 ? 21.348 3.372 -13.778 1.00 32.31 79 ALA A CA 13
ATOM 18583 C C . ALA A 1 79 ? 22.843 3.153 -13.572 1.00 51.33 79 ALA A C 13
ATOM 18584 O O . ALA A 1 79 ? 23.668 3.770 -14.246 1.00 4.10 79 ALA A O 13
ATOM 18591 N N . ASP A 1 80 ? 23.184 2.273 -12.638 1.00 4.12 80 ASP A N 13
ATOM 18592 C CA . ASP A 1 80 ? 24.581 1.973 -12.344 1.00 11.23 80 ASP A CA 13
ATOM 18593 C C . ASP A 1 80 ? 25.003 0.659 -12.993 1.00 32.32 80 ASP A C 13
ATOM 18594 O O . ASP A 1 80 ? 25.831 -0.073 -12.452 1.00 21.13 80 ASP A O 13
ATOM 18603 N N . GLN A 1 81 ? 24.426 0.366 -14.154 1.00 44.31 81 GLN A N 13
ATOM 18604 C CA . GLN A 1 81 ? 24.742 -0.861 -14.875 1.00 72.03 81 GLN A CA 13
ATOM 18605 C C . GLN A 1 81 ? 25.089 -0.564 -16.330 1.00 51.43 81 GLN A C 13
ATOM 18606 O O . GLN A 1 81 ? 24.940 0.566 -16.796 1.00 33.23 81 GLN A O 13
ATOM 18620 N N . ALA A 1 82 ? 25.553 -1.585 -17.043 1.00 40.54 82 ALA A N 13
ATOM 18621 C CA . ALA A 1 82 ? 25.920 -1.433 -18.446 1.00 12.41 82 ALA A CA 13
ATOM 18622 C C . ALA A 1 82 ? 24.882 -2.078 -19.358 1.00 32.12 82 ALA A C 13
ATOM 18623 O O . ALA A 1 82 ? 24.570 -3.261 -19.220 1.00 3.02 82 ALA A O 13
ATOM 18630 N N . SER A 1 83 ? 24.349 -1.293 -20.289 1.00 62.30 83 SER A N 13
ATOM 18631 C CA . SER A 1 83 ? 23.342 -1.788 -21.221 1.00 5.31 83 SER A CA 13
ATOM 18632 C C . SER A 1 83 ? 23.275 -0.907 -22.465 1.00 33.11 83 SER A C 13
ATOM 18633 O O . SER A 1 83 ? 23.220 0.318 -22.370 1.00 14.23 83 SER A O 13
ATOM 18641 N N . GLY A 1 84 ? 23.279 -1.542 -23.633 1.00 64.31 84 GLY A N 13
ATOM 18642 C CA . GLY A 1 84 ? 23.218 -0.802 -24.880 1.00 64.40 84 GLY A CA 13
ATOM 18643 C C . GLY A 1 84 ? 21.838 -0.834 -25.506 1.00 2.21 84 GLY A C 13
ATOM 18644 O O . GLY A 1 84 ? 20.857 -1.175 -24.845 1.00 70.01 84 GLY A O 13
ATOM 18648 N N . TYR A 1 85 ? 21.761 -0.476 -26.783 1.00 3.33 85 TYR A N 13
ATOM 18649 C CA . TYR A 1 85 ? 20.490 -0.460 -27.497 1.00 22.21 85 TYR A CA 13
ATOM 18650 C C . TYR A 1 85 ? 19.865 -1.851 -27.526 1.00 34.42 85 TYR A C 13
ATOM 18651 O O . TYR A 1 85 ? 20.473 -2.828 -27.087 1.00 53.20 85 TYR A O 13
ATOM 18669 N N . VAL A 1 86 ? 18.644 -1.934 -28.047 1.00 4.32 86 VAL A N 13
ATOM 18670 C CA . VAL A 1 86 ? 17.935 -3.205 -28.136 1.00 2.53 86 VAL A CA 13
ATOM 18671 C C . VAL A 1 86 ? 16.922 -3.190 -29.275 1.00 1.02 86 VAL A C 13
ATOM 18672 O O . VAL A 1 86 ? 15.719 -3.035 -29.067 1.00 14.25 86 VAL A O 13
ATOM 18685 N N . PRO A 1 87 ? 17.418 -3.356 -30.510 1.00 2.20 87 PRO A N 13
ATOM 18686 C CA . PRO A 1 87 ? 16.573 -3.367 -31.708 1.00 10.34 87 PRO A CA 13
ATOM 18687 C C . PRO A 1 87 ? 15.696 -4.611 -31.787 1.00 33.42 87 PRO A C 13
ATOM 18688 O O . PRO A 1 87 ? 15.882 -5.580 -31.049 1.00 41.43 87 PRO A O 13
ATOM 18699 N N . PRO A 1 88 ? 14.716 -4.588 -32.702 1.00 73.53 88 PRO A N 13
ATOM 18700 C CA . PRO A 1 88 ? 13.791 -5.708 -32.900 1.00 32.40 88 PRO A CA 13
ATOM 18701 C C . PRO A 1 88 ? 14.474 -6.923 -33.519 1.00 45.43 88 PRO A C 13
ATOM 18702 O O . PRO A 1 88 ? 15.697 -6.958 -33.652 1.00 4.43 88 PRO A O 13
ATOM 18713 N N . ALA A 1 89 ? 13.677 -7.916 -33.897 1.00 70.24 89 ALA A N 13
ATOM 18714 C CA . ALA A 1 89 ? 14.206 -9.131 -34.505 1.00 53.02 89 ALA A CA 13
ATOM 18715 C C . ALA A 1 89 ? 13.463 -9.469 -35.793 1.00 54.43 89 ALA A C 13
ATOM 18716 O O . ALA A 1 89 ? 12.447 -10.163 -35.770 1.00 13.20 89 ALA A O 13
ATOM 18723 N N . GLN A 1 90 ? 13.976 -8.973 -36.914 1.00 53.55 90 GLN A N 13
ATOM 18724 C CA . GLN A 1 90 ? 13.359 -9.221 -38.212 1.00 33.30 90 GLN A CA 13
ATOM 18725 C C . GLN A 1 90 ? 14.264 -10.080 -39.089 1.00 54.25 90 GLN A C 13
ATOM 18726 O O . GLN A 1 90 ? 15.037 -9.562 -39.894 1.00 23.50 90 GLN A O 13
ATOM 18740 N N . GLY A 1 91 ? 14.161 -11.396 -38.928 1.00 41.32 91 GLY A N 13
ATOM 18741 C CA . GLY A 1 91 ? 14.976 -12.305 -39.712 1.00 45.11 91 GLY A CA 13
ATOM 18742 C C . GLY A 1 91 ? 14.507 -12.412 -41.149 1.00 41.15 91 GLY A C 13
ATOM 18743 O O . GLY A 1 91 ? 13.323 -12.628 -41.408 1.00 64.43 91 GLY A O 13
ATOM 18747 N N . MET A 1 1 ? -3.062 -0.100 -3.139 1.00 52.13 1 MET A N 14
ATOM 18748 C CA . MET A 1 1 ? -1.747 -0.313 -3.732 1.00 22.24 1 MET A CA 14
ATOM 18749 C C . MET A 1 1 ? -1.842 -1.220 -4.954 1.00 62.04 1 MET A C 14
ATOM 18750 O O . MET A 1 1 ? -2.849 -1.897 -5.160 1.00 23.12 1 MET A O 14
ATOM 18764 N N . ALA A 1 2 ? -0.787 -1.228 -5.763 1.00 53.22 2 ALA A N 14
ATOM 18765 C CA . ALA A 1 2 ? -0.752 -2.053 -6.964 1.00 41.34 2 ALA A CA 14
ATOM 18766 C C . ALA A 1 2 ? 0.285 -3.163 -6.837 1.00 63.33 2 ALA A C 14
ATOM 18767 O O . ALA A 1 2 ? -0.060 -4.326 -6.628 1.00 64.52 2 ALA A O 14
ATOM 18774 N N . ARG A 1 3 ? 1.556 -2.797 -6.966 1.00 24.14 3 ARG A N 14
ATOM 18775 C CA . ARG A 1 3 ? 2.644 -3.763 -6.867 1.00 35.51 3 ARG A CA 14
ATOM 18776 C C . ARG A 1 3 ? 3.743 -3.252 -5.941 1.00 43.01 3 ARG A C 14
ATOM 18777 O O . ARG A 1 3 ? 3.564 -2.257 -5.239 1.00 43.14 3 ARG A O 14
ATOM 18798 N N . MET A 1 4 ? 4.880 -3.940 -5.945 1.00 3.12 4 MET A N 14
ATOM 18799 C CA . MET A 1 4 ? 6.009 -3.554 -5.106 1.00 20.53 4 MET A CA 14
ATOM 18800 C C . MET A 1 4 ? 7.307 -3.557 -5.906 1.00 44.03 4 MET A C 14
ATOM 18801 O O . MET A 1 4 ? 7.906 -4.609 -6.133 1.00 34.24 4 MET A O 14
ATOM 18815 N N . ILE A 1 5 ? 7.737 -2.374 -6.332 1.00 40.11 5 ILE A N 14
ATOM 18816 C CA . ILE A 1 5 ? 8.965 -2.241 -7.107 1.00 33.05 5 ILE A CA 14
ATOM 18817 C C . ILE A 1 5 ? 9.682 -0.936 -6.780 1.00 1.31 5 ILE A C 14
ATOM 18818 O O . ILE A 1 5 ? 9.141 -0.074 -6.087 1.00 13.32 5 ILE A O 14
ATOM 18834 N N . HIS A 1 6 ? 10.904 -0.796 -7.285 1.00 53.41 6 HIS A N 14
ATOM 18835 C CA . HIS A 1 6 ? 11.695 0.407 -7.049 1.00 63.52 6 HIS A CA 14
ATOM 18836 C C . HIS A 1 6 ? 11.712 1.298 -8.287 1.00 72.14 6 HIS A C 14
ATOM 18837 O O . HIS A 1 6 ? 12.463 1.051 -9.232 1.00 32.02 6 HIS A O 14
ATOM 18851 N N . CYS A 1 7 ? 10.879 2.333 -8.276 1.00 64.11 7 CYS A N 14
ATOM 18852 C CA . CYS A 1 7 ? 10.797 3.260 -9.399 1.00 42.21 7 CYS A CA 14
ATOM 18853 C C . CYS A 1 7 ? 12.189 3.658 -9.879 1.00 23.02 7 CYS A C 14
ATOM 18854 O O . CYS A 1 7 ? 12.946 4.303 -9.153 1.00 71.53 7 CYS A O 14
ATOM 18862 N N . ALA A 1 8 ? 12.521 3.268 -11.105 1.00 72.32 8 ALA A N 14
ATOM 18863 C CA . ALA A 1 8 ? 13.822 3.584 -11.682 1.00 34.31 8 ALA A CA 14
ATOM 18864 C C . ALA A 1 8 ? 13.893 5.046 -12.108 1.00 13.35 8 ALA A C 14
ATOM 18865 O O . ALA A 1 8 ? 14.969 5.567 -12.401 1.00 61.23 8 ALA A O 14
ATOM 18872 N N . LYS A 1 9 ? 12.739 5.705 -12.140 1.00 3.05 9 LYS A N 14
ATOM 18873 C CA . LYS A 1 9 ? 12.670 7.108 -12.529 1.00 13.53 9 LYS A CA 14
ATOM 18874 C C . LYS A 1 9 ? 12.878 8.019 -11.323 1.00 21.45 9 LYS A C 14
ATOM 18875 O O . LYS A 1 9 ? 13.613 9.005 -11.395 1.00 71.45 9 LYS A O 14
ATOM 18894 N N . LEU A 1 10 ? 12.229 7.681 -10.214 1.00 11.53 10 LEU A N 14
ATOM 18895 C CA . LEU A 1 10 ? 12.344 8.468 -8.990 1.00 64.34 10 LEU A CA 14
ATOM 18896 C C . LEU A 1 10 ? 13.591 8.073 -8.205 1.00 42.12 10 LEU A C 14
ATOM 18897 O O . LEU A 1 10 ? 14.350 8.930 -7.754 1.00 61.20 10 LEU A O 14
ATOM 18913 N N . GLY A 1 11 ? 13.797 6.769 -8.048 1.00 21.05 11 GLY A N 14
ATOM 18914 C CA . GLY A 1 11 ? 14.954 6.284 -7.319 1.00 22.55 11 GLY A CA 14
ATOM 18915 C C . GLY A 1 11 ? 14.610 5.850 -5.907 1.00 44.03 11 GLY A C 14
ATOM 18916 O O . GLY A 1 11 ? 15.353 6.129 -4.965 1.00 53.05 11 GLY A O 14
ATOM 18920 N N . LYS A 1 12 ? 13.481 5.167 -5.759 1.00 34.33 12 LYS A N 14
ATOM 18921 C CA . LYS A 1 12 ? 13.038 4.694 -4.452 1.00 63.44 12 LYS A CA 14
ATOM 18922 C C . LYS A 1 12 ? 12.000 3.586 -4.598 1.00 31.20 12 LYS A C 14
ATOM 18923 O O . LYS A 1 12 ? 11.785 3.065 -5.692 1.00 22.43 12 LYS A O 14
ATOM 18942 N N . GLU A 1 13 ? 11.358 3.233 -3.489 1.00 22.45 13 GLU A N 14
ATOM 18943 C CA . GLU A 1 13 ? 10.342 2.187 -3.495 1.00 31.04 13 GLU A CA 14
ATOM 18944 C C . GLU A 1 13 ? 8.967 2.766 -3.817 1.00 44.13 13 GLU A C 14
ATOM 18945 O O . GLU A 1 13 ? 8.460 3.626 -3.098 1.00 21.02 13 GLU A O 14
ATOM 18957 N N . ALA A 1 14 ? 8.371 2.288 -4.905 1.00 10.35 14 ALA A N 14
ATOM 18958 C CA . ALA A 1 14 ? 7.055 2.757 -5.322 1.00 64.34 14 ALA A CA 14
ATOM 18959 C C . ALA A 1 14 ? 6.167 1.592 -5.745 1.00 73.20 14 ALA A C 14
ATOM 18960 O O . ALA A 1 14 ? 6.626 0.455 -5.847 1.00 31.20 14 ALA A O 14
ATOM 18967 N N . GLU A 1 15 ? 4.893 1.883 -5.989 1.00 12.42 15 GLU A N 14
ATOM 18968 C CA . GLU A 1 15 ? 3.940 0.858 -6.399 1.00 2.32 15 GLU A CA 14
ATOM 18969 C C . GLU A 1 15 ? 4.089 0.541 -7.884 1.00 75.30 15 GLU A C 14
ATOM 18970 O O . GLU A 1 15 ? 3.933 1.415 -8.736 1.00 34.25 15 GLU A O 14
ATOM 18982 N N . GLY A 1 16 ? 4.392 -0.718 -8.187 1.00 32.13 16 GLY A N 14
ATOM 18983 C CA . GLY A 1 16 ? 4.557 -1.130 -9.569 1.00 1.45 16 GLY A CA 14
ATOM 18984 C C . GLY A 1 16 ? 3.281 -0.983 -10.374 1.00 3.22 16 GLY A C 14
ATOM 18985 O O . GLY A 1 16 ? 2.191 -0.876 -9.810 1.00 42.21 16 GLY A O 14
ATOM 18989 N N . LEU A 1 17 ? 3.415 -0.976 -11.695 1.00 44.24 17 LEU A N 14
ATOM 18990 C CA . LEU A 1 17 ? 2.264 -0.839 -12.581 1.00 32.15 17 LEU A CA 14
ATOM 18991 C C . LEU A 1 17 ? 1.528 -2.167 -12.726 1.00 64.43 17 LEU A C 14
ATOM 18992 O O . LEU A 1 17 ? 0.331 -2.197 -13.012 1.00 21.55 17 LEU A O 14
ATOM 19008 N N . ASP A 1 18 ? 2.252 -3.263 -12.527 1.00 21.34 18 ASP A N 14
ATOM 19009 C CA . ASP A 1 18 ? 1.668 -4.595 -12.632 1.00 71.35 18 ASP A CA 14
ATOM 19010 C C . ASP A 1 18 ? 0.750 -4.691 -13.847 1.00 13.01 18 ASP A C 14
ATOM 19011 O O . ASP A 1 18 ? -0.309 -5.317 -13.790 1.00 41.01 18 ASP A O 14
ATOM 19020 N N . PHE A 1 19 ? 1.162 -4.065 -14.945 1.00 32.44 19 PHE A N 14
ATOM 19021 C CA . PHE A 1 19 ? 0.375 -4.078 -16.173 1.00 24.14 19 PHE A CA 14
ATOM 19022 C C . PHE A 1 19 ? 1.248 -3.751 -17.381 1.00 1.43 19 PHE A C 14
ATOM 19023 O O . PHE A 1 19 ? 1.478 -2.588 -17.715 1.00 61.44 19 PHE A O 14
ATOM 19040 N N . PRO A 1 20 ? 1.747 -4.800 -18.051 1.00 51.34 20 PRO A N 14
ATOM 19041 C CA . PRO A 1 20 ? 2.602 -4.650 -19.232 1.00 62.05 20 PRO A CA 14
ATOM 19042 C C . PRO A 1 20 ? 1.836 -4.118 -20.439 1.00 44.10 20 PRO A C 14
ATOM 19043 O O . PRO A 1 20 ? 0.967 -4.788 -20.998 1.00 3.54 20 PRO A O 14
ATOM 19054 N N . PRO A 1 21 ? 2.165 -2.885 -20.853 1.00 11.04 21 PRO A N 14
ATOM 19055 C CA . PRO A 1 21 ? 1.520 -2.236 -21.998 1.00 61.32 21 PRO A CA 14
ATOM 19056 C C . PRO A 1 21 ? 1.900 -2.888 -23.323 1.00 63.32 21 PRO A C 14
ATOM 19057 O O . PRO A 1 21 ? 1.037 -3.198 -24.145 1.00 54.21 21 PRO A O 14
ATOM 19068 N N . LEU A 1 22 ? 3.197 -3.095 -23.525 1.00 10.12 22 LEU A N 14
ATOM 19069 C CA . LEU A 1 22 ? 3.692 -3.711 -24.751 1.00 31.31 22 LEU A CA 14
ATOM 19070 C C . LEU A 1 22 ? 4.017 -5.185 -24.527 1.00 15.20 22 LEU A C 14
ATOM 19071 O O . LEU A 1 22 ? 4.604 -5.570 -23.516 1.00 12.33 22 LEU A O 14
ATOM 19087 N N . PRO A 1 23 ? 3.628 -6.030 -25.493 1.00 71.12 23 PRO A N 14
ATOM 19088 C CA . PRO A 1 23 ? 3.869 -7.474 -25.426 1.00 24.43 23 PRO A CA 14
ATOM 19089 C C . PRO A 1 23 ? 5.346 -7.823 -25.579 1.00 51.02 23 PRO A C 14
ATOM 19090 O O . PRO A 1 23 ? 5.782 -8.905 -25.188 1.00 42.32 23 PRO A O 14
ATOM 19101 N N . GLY A 1 24 ? 6.111 -6.898 -26.151 1.00 65.31 24 GLY A N 14
ATOM 19102 C CA . GLY A 1 24 ? 7.531 -7.127 -26.346 1.00 23.35 24 GLY A CA 14
ATOM 19103 C C . GLY A 1 24 ? 8.275 -7.301 -25.036 1.00 42.13 24 GLY A C 14
ATOM 19104 O O . GLY A 1 24 ? 7.667 -7.569 -24.001 1.00 31.11 24 GLY A O 14
ATOM 19108 N N . GLU A 1 25 ? 9.595 -7.149 -25.083 1.00 21.03 25 GLU A N 14
ATOM 19109 C CA . GLU A 1 25 ? 10.422 -7.294 -23.891 1.00 3.55 25 GLU A CA 14
ATOM 19110 C C . GLU A 1 25 ? 10.501 -5.979 -23.120 1.00 52.41 25 GLU A C 14
ATOM 19111 O O . GLU A 1 25 ? 10.448 -5.963 -21.890 1.00 1.34 25 GLU A O 14
ATOM 19123 N N . LEU A 1 26 ? 10.628 -4.878 -23.852 1.00 53.45 26 LEU A N 14
ATOM 19124 C CA . LEU A 1 26 ? 10.714 -3.557 -23.239 1.00 41.34 26 LEU A CA 14
ATOM 19125 C C . LEU A 1 26 ? 9.482 -3.270 -22.387 1.00 60.21 26 LEU A C 14
ATOM 19126 O O . LEU A 1 26 ? 9.593 -2.960 -21.202 1.00 10.41 26 LEU A O 14
ATOM 19142 N N . GLY A 1 27 ? 8.307 -3.379 -22.999 1.00 53.03 27 GLY A N 14
ATOM 19143 C CA . GLY A 1 27 ? 7.070 -3.130 -22.281 1.00 63.52 27 GLY A CA 14
ATOM 19144 C C . GLY A 1 27 ? 6.980 -3.922 -20.991 1.00 51.35 27 GLY A C 14
ATOM 19145 O O . GLY A 1 27 ? 6.760 -3.355 -19.921 1.00 24.45 27 GLY A O 14
ATOM 19149 N N . LYS A 1 28 ? 7.148 -5.236 -21.092 1.00 52.15 28 LYS A N 14
ATOM 19150 C CA . LYS A 1 28 ? 7.084 -6.108 -19.926 1.00 12.24 28 LYS A CA 14
ATOM 19151 C C . LYS A 1 28 ? 8.122 -5.701 -18.885 1.00 14.45 28 LYS A C 14
ATOM 19152 O O . LYS A 1 28 ? 7.981 -6.009 -17.701 1.00 64.30 28 LYS A O 14
ATOM 19171 N N . ARG A 1 29 ? 9.162 -5.005 -19.333 1.00 34.21 29 ARG A N 14
ATOM 19172 C CA . ARG A 1 29 ? 10.222 -4.556 -18.440 1.00 4.34 29 ARG A CA 14
ATOM 19173 C C . ARG A 1 29 ? 9.927 -3.157 -17.905 1.00 70.30 29 ARG A C 14
ATOM 19174 O O . ARG A 1 29 ? 10.499 -2.731 -16.901 1.00 45.12 29 ARG A O 14
ATOM 19195 N N . LEU A 1 30 ? 9.031 -2.448 -18.582 1.00 73.11 30 LEU A N 14
ATOM 19196 C CA . LEU A 1 30 ? 8.659 -1.097 -18.176 1.00 20.10 30 LEU A CA 14
ATOM 19197 C C . LEU A 1 30 ? 7.732 -1.128 -16.965 1.00 22.20 30 LEU A C 14
ATOM 19198 O O . LEU A 1 30 ? 7.928 -0.387 -16.001 1.00 60.14 30 LEU A O 14
ATOM 19214 N N . TYR A 1 31 ? 6.724 -1.991 -17.020 1.00 62.41 31 TYR A N 14
ATOM 19215 C CA . TYR A 1 31 ? 5.767 -2.119 -15.928 1.00 33.20 31 TYR A CA 14
ATOM 19216 C C . TYR A 1 31 ? 6.423 -2.738 -14.698 1.00 20.33 31 TYR A C 14
ATOM 19217 O O . TYR A 1 31 ? 5.922 -2.606 -13.582 1.00 21.34 31 TYR A O 14
ATOM 19235 N N . GLU A 1 32 ? 7.548 -3.414 -14.912 1.00 11.32 32 GLU A N 14
ATOM 19236 C CA . GLU A 1 32 ? 8.273 -4.054 -13.821 1.00 4.53 32 GLU A CA 14
ATOM 19237 C C . GLU A 1 32 ? 9.463 -3.203 -13.386 1.00 44.11 32 GLU A C 14
ATOM 19238 O O . GLU A 1 32 ? 10.211 -3.577 -12.482 1.00 73.54 32 GLU A O 14
ATOM 19250 N N . SER A 1 33 ? 9.633 -2.056 -14.037 1.00 31.41 33 SER A N 14
ATOM 19251 C CA . SER A 1 33 ? 10.734 -1.154 -13.722 1.00 21.04 33 SER A CA 14
ATOM 19252 C C . SER A 1 33 ? 10.211 0.173 -13.180 1.00 40.04 33 SER A C 14
ATOM 19253 O O . SER A 1 33 ? 10.771 0.737 -12.240 1.00 53.21 33 SER A O 14
ATOM 19261 N N . VAL A 1 34 ? 9.133 0.666 -13.782 1.00 0.44 34 VAL A N 14
ATOM 19262 C CA . VAL A 1 34 ? 8.532 1.926 -13.361 1.00 2.53 34 VAL A CA 14
ATOM 19263 C C . VAL A 1 34 ? 7.423 1.693 -12.341 1.00 72.14 34 VAL A C 14
ATOM 19264 O O . VAL A 1 34 ? 7.054 0.553 -12.061 1.00 35.41 34 VAL A O 14
ATOM 19277 N N . SER A 1 35 ? 6.894 2.781 -11.790 1.00 64.12 35 SER A N 14
ATOM 19278 C CA . SER A 1 35 ? 5.829 2.695 -10.799 1.00 34.22 35 SER A CA 14
ATOM 19279 C C . SER A 1 35 ? 4.818 3.822 -10.989 1.00 33.42 35 SER A C 14
ATOM 19280 O O . SER A 1 35 ? 4.927 4.620 -11.920 1.00 71.40 35 SER A O 14
ATOM 19288 N N . LYS A 1 36 ? 3.833 3.880 -10.099 1.00 13.40 36 LYS A N 14
ATOM 19289 C CA . LYS A 1 36 ? 2.801 4.909 -10.165 1.00 63.14 36 LYS A CA 14
ATOM 19290 C C . LYS A 1 36 ? 3.328 6.242 -9.645 1.00 45.54 36 LYS A C 14
ATOM 19291 O O . LYS A 1 36 ? 2.770 7.298 -9.942 1.00 43.32 36 LYS A O 14
ATOM 19310 N N . GLN A 1 37 ? 4.406 6.186 -8.870 1.00 65.31 37 GLN A N 14
ATOM 19311 C CA . GLN A 1 37 ? 5.008 7.390 -8.310 1.00 64.02 37 GLN A CA 14
ATOM 19312 C C . GLN A 1 37 ? 5.726 8.193 -9.391 1.00 35.15 37 GLN A C 14
ATOM 19313 O O . GLN A 1 37 ? 5.548 9.406 -9.497 1.00 33.11 37 GLN A O 14
ATOM 19327 N N . ALA A 1 38 ? 6.537 7.508 -10.190 1.00 32.34 38 ALA A N 14
ATOM 19328 C CA . ALA A 1 38 ? 7.279 8.157 -11.263 1.00 25.12 38 ALA A CA 14
ATOM 19329 C C . ALA A 1 38 ? 6.450 8.228 -12.540 1.00 75.51 38 ALA A C 14
ATOM 19330 O O . ALA A 1 38 ? 6.812 8.923 -13.489 1.00 13.11 38 ALA A O 14
ATOM 19337 N N . TRP A 1 39 ? 5.336 7.503 -12.557 1.00 44.53 39 TRP A N 14
ATOM 19338 C CA . TRP A 1 39 ? 4.455 7.484 -13.720 1.00 24.05 39 TRP A CA 14
ATOM 19339 C C . TRP A 1 39 ? 4.099 8.901 -14.156 1.00 34.40 39 TRP A C 14
ATOM 19340 O O . TRP A 1 39 ? 3.918 9.166 -15.344 1.00 60.30 39 TRP A O 14
ATOM 19361 N N . GLN A 1 40 ? 3.999 9.806 -13.188 1.00 50.01 40 GLN A N 14
ATOM 19362 C CA . GLN A 1 40 ? 3.663 11.196 -13.474 1.00 60.34 40 GLN A CA 14
ATOM 19363 C C . GLN A 1 40 ? 4.753 11.858 -14.310 1.00 4.30 40 GLN A C 14
ATOM 19364 O O . GLN A 1 40 ? 4.465 12.621 -15.233 1.00 30.52 40 GLN A O 14
ATOM 19378 N N . ASP A 1 41 ? 6.006 11.563 -13.980 1.00 51.03 41 ASP A N 14
ATOM 19379 C CA . ASP A 1 41 ? 7.140 12.130 -14.701 1.00 21.41 41 ASP A CA 14
ATOM 19380 C C . ASP A 1 41 ? 7.338 11.428 -16.041 1.00 55.42 41 ASP A C 14
ATOM 19381 O O . ASP A 1 41 ? 7.929 11.988 -16.964 1.00 51.23 41 ASP A O 14
ATOM 19390 N N . TRP A 1 42 ? 6.840 10.201 -16.140 1.00 12.24 42 TRP A N 14
ATOM 19391 C CA . TRP A 1 42 ? 6.963 9.423 -17.367 1.00 73.11 42 TRP A CA 14
ATOM 19392 C C . TRP A 1 42 ? 5.935 9.870 -18.401 1.00 11.54 42 TRP A C 14
ATOM 19393 O O . TRP A 1 42 ? 6.243 9.986 -19.588 1.00 21.14 42 TRP A O 14
ATOM 19414 N N . LEU A 1 43 ? 4.713 10.122 -17.943 1.00 62.43 43 LEU A N 14
ATOM 19415 C CA . LEU A 1 43 ? 3.639 10.557 -18.829 1.00 43.32 43 LEU A CA 14
ATOM 19416 C C . LEU A 1 43 ? 3.843 12.006 -19.260 1.00 12.41 43 LEU A C 14
ATOM 19417 O O . LEU A 1 43 ? 3.364 12.426 -20.314 1.00 33.42 43 LEU A O 14
ATOM 19433 N N . LYS A 1 44 ? 4.558 12.767 -18.439 1.00 4.23 44 LYS A N 14
ATOM 19434 C CA . LYS A 1 44 ? 4.830 14.169 -18.735 1.00 35.11 44 LYS A CA 14
ATOM 19435 C C . LYS A 1 44 ? 5.456 14.322 -20.117 1.00 74.44 44 LYS A C 14
ATOM 19436 O O . LYS A 1 44 ? 4.917 15.016 -20.979 1.00 33.12 44 LYS A O 14
ATOM 19455 N N . GLN A 1 45 ? 6.594 13.668 -20.322 1.00 25.42 45 GLN A N 14
ATOM 19456 C CA . GLN A 1 45 ? 7.292 13.731 -21.601 1.00 4.05 45 GLN A CA 14
ATOM 19457 C C . GLN A 1 45 ? 6.442 13.131 -22.715 1.00 70.31 45 GLN A C 14
ATOM 19458 O O . GLN A 1 45 ? 6.510 13.568 -23.864 1.00 31.25 45 GLN A O 14
ATOM 19472 N N . GLN A 1 46 ? 5.643 12.127 -22.368 1.00 13.12 46 GLN A N 14
ATOM 19473 C CA . GLN A 1 46 ? 4.780 11.467 -23.340 1.00 61.52 46 GLN A CA 14
ATOM 19474 C C . GLN A 1 46 ? 3.961 12.487 -24.123 1.00 13.30 46 GLN A C 14
ATOM 19475 O O . GLN A 1 46 ? 3.792 12.365 -25.337 1.00 15.13 46 GLN A O 14
ATOM 19489 N N . THR A 1 47 ? 3.453 13.495 -23.420 1.00 54.25 47 THR A N 14
ATOM 19490 C CA . THR A 1 47 ? 2.649 14.536 -24.049 1.00 5.42 47 THR A CA 14
ATOM 19491 C C . THR A 1 47 ? 3.533 15.610 -24.674 1.00 12.35 47 THR A C 14
ATOM 19492 O O . THR A 1 47 ? 3.109 16.326 -25.581 1.00 34.53 47 THR A O 14
ATOM 19503 N N . MET A 1 48 ? 4.763 15.717 -24.183 1.00 1.34 48 MET A N 14
ATOM 19504 C CA . MET A 1 48 ? 5.707 16.704 -24.695 1.00 70.33 48 MET A CA 14
ATOM 19505 C C . MET A 1 48 ? 6.232 16.292 -26.067 1.00 24.22 48 MET A C 14
ATOM 19506 O O . MET A 1 48 ? 6.525 17.140 -26.911 1.00 22.20 48 MET A O 14
ATOM 19520 N N . LEU A 1 49 ? 6.350 14.986 -26.283 1.00 10.43 49 LEU A N 14
ATOM 19521 C CA . LEU A 1 49 ? 6.841 14.462 -27.552 1.00 73.05 49 LEU A CA 14
ATOM 19522 C C . LEU A 1 49 ? 5.726 14.424 -28.593 1.00 61.11 49 LEU A C 14
ATOM 19523 O O . LEU A 1 49 ? 5.944 14.744 -29.762 1.00 11.41 49 LEU A O 14
ATOM 19539 N N . ILE A 1 50 ? 4.533 14.032 -28.160 1.00 14.40 50 ILE A N 14
ATOM 19540 C CA . ILE A 1 50 ? 3.383 13.956 -29.054 1.00 5.25 50 ILE A CA 14
ATOM 19541 C C . ILE A 1 50 ? 3.038 15.328 -29.623 1.00 32.12 50 ILE A C 14
ATOM 19542 O O . ILE A 1 50 ? 2.643 15.449 -30.781 1.00 74.45 50 ILE A O 14
ATOM 19558 N N . ASN A 1 51 ? 3.191 16.360 -28.800 1.00 4.05 51 ASN A N 14
ATOM 19559 C CA . ASN A 1 51 ? 2.897 17.725 -29.221 1.00 73.44 51 ASN A CA 14
ATOM 19560 C C . ASN A 1 51 ? 4.060 18.312 -30.015 1.00 73.22 51 ASN A C 14
ATOM 19561 O O . ASN A 1 51 ? 3.859 18.945 -31.051 1.00 64.43 51 ASN A O 14
ATOM 19572 N N . GLU A 1 52 ? 5.275 18.096 -29.521 1.00 50.32 52 GLU A N 14
ATOM 19573 C CA . GLU A 1 52 ? 6.470 18.605 -30.185 1.00 33.42 52 GLU A CA 14
ATOM 19574 C C . GLU A 1 52 ? 6.686 17.907 -31.525 1.00 24.14 52 GLU A C 14
ATOM 19575 O O . GLU A 1 52 ? 6.580 18.526 -32.583 1.00 25.44 52 GLU A O 14
ATOM 19587 N N . ASN A 1 53 ? 6.991 16.614 -31.470 1.00 1.44 53 ASN A N 14
ATOM 19588 C CA . ASN A 1 53 ? 7.224 15.832 -32.678 1.00 61.10 53 ASN A CA 14
ATOM 19589 C C . ASN A 1 53 ? 5.961 15.757 -33.530 1.00 15.22 53 ASN A C 14
ATOM 19590 O O . ASN A 1 53 ? 6.021 15.467 -34.725 1.00 4.14 53 ASN A O 14
ATOM 19601 N N . ARG A 1 54 ? 4.817 16.021 -32.906 1.00 51.55 54 ARG A N 14
ATOM 19602 C CA . ARG A 1 54 ? 3.539 15.984 -33.607 1.00 33.33 54 ARG A CA 14
ATOM 19603 C C . ARG A 1 54 ? 3.234 14.575 -34.107 1.00 21.44 54 ARG A C 14
ATOM 19604 O O . ARG A 1 54 ? 2.927 14.374 -35.283 1.00 10.35 54 ARG A O 14
ATOM 19625 N N . LEU A 1 55 ? 3.322 13.601 -33.207 1.00 12.44 55 LEU A N 14
ATOM 19626 C CA . LEU A 1 55 ? 3.056 12.210 -33.556 1.00 1.22 55 LEU A CA 14
ATOM 19627 C C . LEU A 1 55 ? 1.558 11.925 -33.554 1.00 73.13 55 LEU A C 14
ATOM 19628 O O . LEU A 1 55 ? 0.766 12.718 -33.047 1.00 74.12 55 LEU A O 14
ATOM 19644 N N . ASN A 1 56 ? 1.177 10.786 -34.124 1.00 13.03 56 ASN A N 14
ATOM 19645 C CA . ASN A 1 56 ? -0.227 10.395 -34.186 1.00 61.05 56 ASN A CA 14
ATOM 19646 C C . ASN A 1 56 ? -0.518 9.256 -33.214 1.00 73.13 56 ASN A C 14
ATOM 19647 O O . ASN A 1 56 ? -0.329 8.084 -33.540 1.00 50.54 56 ASN A O 14
ATOM 19658 N N . MET A 1 57 ? -0.980 9.609 -32.019 1.00 74.12 57 MET A N 14
ATOM 19659 C CA . MET A 1 57 ? -1.300 8.616 -31.000 1.00 62.00 57 MET A CA 14
ATOM 19660 C C . MET A 1 57 ? -2.248 7.556 -31.552 1.00 11.22 57 MET A C 14
ATOM 19661 O O . MET A 1 57 ? -2.247 6.412 -31.098 1.00 44.24 57 MET A O 14
ATOM 19675 N N . ALA A 1 58 ? -3.057 7.945 -32.532 1.00 63.13 58 ALA A N 14
ATOM 19676 C CA . ALA A 1 58 ? -4.008 7.028 -33.146 1.00 75.54 58 ALA A CA 14
ATOM 19677 C C . ALA A 1 58 ? -3.323 5.738 -33.586 1.00 11.05 58 ALA A C 14
ATOM 19678 O O . ALA A 1 58 ? -3.939 4.672 -33.606 1.00 10.31 58 ALA A O 14
ATOM 19685 N N . ASP A 1 59 ? -2.046 5.842 -33.937 1.00 12.42 59 ASP A N 14
ATOM 19686 C CA . ASP A 1 59 ? -1.277 4.684 -34.375 1.00 63.15 59 ASP A CA 14
ATOM 19687 C C . ASP A 1 59 ? -0.242 4.290 -33.326 1.00 61.23 59 ASP A C 14
ATOM 19688 O O . ASP A 1 59 ? 0.128 5.079 -32.457 1.00 2.12 59 ASP A O 14
ATOM 19697 N N . PRO A 1 60 ? 0.237 3.039 -33.407 1.00 14.41 60 PRO A N 14
ATOM 19698 C CA . PRO A 1 60 ? 1.235 2.512 -32.472 1.00 32.11 60 PRO A CA 14
ATOM 19699 C C . PRO A 1 60 ? 2.605 3.153 -32.664 1.00 51.10 60 PRO A C 14
ATOM 19700 O O . PRO A 1 60 ? 3.452 3.109 -31.771 1.00 53.55 60 PRO A O 14
ATOM 19711 N N . ARG A 1 61 ? 2.816 3.748 -33.833 1.00 52.34 61 ARG A N 14
ATOM 19712 C CA . ARG A 1 61 ? 4.084 4.398 -34.142 1.00 51.13 61 ARG A CA 14
ATOM 19713 C C . ARG A 1 61 ? 4.469 5.387 -33.046 1.00 40.32 61 ARG A C 14
ATOM 19714 O O . ARG A 1 61 ? 5.614 5.416 -32.597 1.00 22.13 61 ARG A O 14
ATOM 19735 N N . ALA A 1 62 ? 3.504 6.197 -32.621 1.00 65.13 62 ALA A N 14
ATOM 19736 C CA . ALA A 1 62 ? 3.742 7.186 -31.577 1.00 40.15 62 ALA A CA 14
ATOM 19737 C C . ALA A 1 62 ? 4.253 6.526 -30.301 1.00 73.23 62 ALA A C 14
ATOM 19738 O O . ALA A 1 62 ? 4.958 7.149 -29.508 1.00 42.31 62 ALA A O 14
ATOM 19745 N N . ARG A 1 63 ? 3.891 5.261 -30.109 1.00 43.44 63 ARG A N 14
ATOM 19746 C CA . ARG A 1 63 ? 4.312 4.518 -28.928 1.00 73.51 63 ARG A CA 14
ATOM 19747 C C . ARG A 1 63 ? 5.644 3.815 -29.174 1.00 34.52 63 ARG A C 14
ATOM 19748 O O . ARG A 1 63 ? 6.392 3.539 -28.237 1.00 21.32 63 ARG A O 14
ATOM 19769 N N . GLN A 1 64 ? 5.931 3.528 -30.439 1.00 72.44 64 GLN A N 14
ATOM 19770 C CA . GLN A 1 64 ? 7.171 2.856 -30.807 1.00 65.23 64 GLN A CA 14
ATOM 19771 C C . GLN A 1 64 ? 8.360 3.805 -30.692 1.00 55.10 64 GLN A C 14
ATOM 19772 O O . GLN A 1 64 ? 9.502 3.371 -30.540 1.00 35.21 64 GLN A O 14
ATOM 19786 N N . TYR A 1 65 ? 8.083 5.102 -30.766 1.00 0.21 65 TYR A N 14
ATOM 19787 C CA . TYR A 1 65 ? 9.130 6.113 -30.673 1.00 15.33 65 TYR A CA 14
ATOM 19788 C C . TYR A 1 65 ? 9.350 6.538 -29.224 1.00 34.41 65 TYR A C 14
ATOM 19789 O O . TYR A 1 65 ? 10.483 6.757 -28.794 1.00 31.12 65 TYR A O 14
ATOM 19807 N N . LEU A 1 66 ? 8.258 6.651 -28.475 1.00 61.33 66 LEU A N 14
ATOM 19808 C CA . LEU A 1 66 ? 8.330 7.048 -27.073 1.00 55.04 66 LEU A CA 14
ATOM 19809 C C . LEU A 1 66 ? 9.189 6.073 -26.274 1.00 54.33 66 LEU A C 14
ATOM 19810 O O . LEU A 1 66 ? 9.975 6.481 -25.420 1.00 31.52 66 LEU A O 14
ATOM 19826 N N . MET A 1 67 ? 9.034 4.785 -26.560 1.00 71.32 67 MET A N 14
ATOM 19827 C CA . MET A 1 67 ? 9.798 3.752 -25.870 1.00 44.12 67 MET A CA 14
ATOM 19828 C C . MET A 1 67 ? 11.297 3.990 -26.025 1.00 40.24 67 MET A C 14
ATOM 19829 O O . MET A 1 67 ? 12.096 3.538 -25.205 1.00 43.12 67 MET A O 14
ATOM 19843 N N . LYS A 1 68 ? 11.672 4.702 -27.082 1.00 41.55 68 LYS A N 14
ATOM 19844 C CA . LYS A 1 68 ? 13.075 5.002 -27.345 1.00 74.15 68 LYS A CA 14
ATOM 19845 C C . LYS A 1 68 ? 13.586 6.084 -26.400 1.00 43.45 68 LYS A C 14
ATOM 19846 O O . LYS A 1 68 ? 14.791 6.215 -26.187 1.00 43.13 68 LYS A O 14
ATOM 19865 N N . GLN A 1 69 ? 12.663 6.856 -25.837 1.00 12.33 69 GLN A N 14
ATOM 19866 C CA . GLN A 1 69 ? 13.022 7.927 -24.914 1.00 30.51 69 GLN A CA 14
ATOM 19867 C C . GLN A 1 69 ? 13.079 7.412 -23.479 1.00 43.03 69 GLN A C 14
ATOM 19868 O O . GLN A 1 69 ? 13.842 7.920 -22.656 1.00 34.52 69 GLN A O 14
ATOM 19882 N N . THR A 1 70 ? 12.268 6.401 -23.185 1.00 74.14 70 THR A N 14
ATOM 19883 C CA . THR A 1 70 ? 12.225 5.819 -21.850 1.00 73.52 70 THR A CA 14
ATOM 19884 C C . THR A 1 70 ? 13.276 4.726 -21.693 1.00 5.45 70 THR A C 14
ATOM 19885 O O . THR A 1 70 ? 13.932 4.629 -20.656 1.00 10.12 70 THR A O 14
ATOM 19896 N N . GLU A 1 71 ? 13.432 3.907 -22.728 1.00 44.50 71 GLU A N 14
ATOM 19897 C CA . GLU A 1 71 ? 14.406 2.822 -22.703 1.00 33.13 71 GLU A CA 14
ATOM 19898 C C . GLU A 1 71 ? 15.826 3.367 -22.582 1.00 12.24 71 GLU A C 14
ATOM 19899 O O . GLU A 1 71 ? 16.538 3.070 -21.622 1.00 60.54 71 GLU A O 14
ATOM 19911 N N . LYS A 1 72 ? 16.232 4.167 -23.562 1.00 14.23 72 LYS A N 14
ATOM 19912 C CA . LYS A 1 72 ? 17.566 4.756 -23.567 1.00 34.21 72 LYS A CA 14
ATOM 19913 C C . LYS A 1 72 ? 17.805 5.572 -22.301 1.00 22.34 72 LYS A C 14
ATOM 19914 O O . LYS A 1 72 ? 18.947 5.865 -21.947 1.00 3.43 72 LYS A O 14
ATOM 19933 N N . TYR A 1 73 ? 16.722 5.933 -21.622 1.00 3.42 73 TYR A N 14
ATOM 19934 C CA . TYR A 1 73 ? 16.815 6.716 -20.395 1.00 41.22 73 TYR A CA 14
ATOM 19935 C C . TYR A 1 73 ? 17.458 5.902 -19.277 1.00 20.14 73 TYR A C 14
ATOM 19936 O O . TYR A 1 73 ? 18.604 6.143 -18.897 1.00 0.33 73 TYR A O 14
ATOM 19954 N N . PHE A 1 74 ? 16.711 4.935 -18.753 1.00 44.13 74 PHE A N 14
ATOM 19955 C CA . PHE A 1 74 ? 17.207 4.084 -17.678 1.00 33.12 74 PHE A CA 14
ATOM 19956 C C . PHE A 1 74 ? 17.787 2.787 -18.234 1.00 43.11 74 PHE A C 14
ATOM 19957 O O . PHE A 1 74 ? 18.884 2.373 -17.858 1.00 0.02 74 PHE A O 14
ATOM 19974 N N . PHE A 1 75 ? 17.043 2.150 -19.132 1.00 43.12 75 PHE A N 14
ATOM 19975 C CA . PHE A 1 75 ? 17.482 0.899 -19.740 1.00 43.31 75 PHE A CA 14
ATOM 19976 C C . PHE A 1 75 ? 18.669 1.134 -20.671 1.00 34.13 75 PHE A C 14
ATOM 19977 O O . PHE A 1 75 ? 19.274 0.188 -21.173 1.00 53.15 75 PHE A O 14
ATOM 19994 N N . GLY A 1 76 ? 18.995 2.403 -20.896 1.00 12.12 76 GLY A N 14
ATOM 19995 C CA . GLY A 1 76 ? 20.106 2.740 -21.766 1.00 3.32 76 GLY A CA 14
ATOM 19996 C C . GLY A 1 76 ? 21.208 3.485 -21.037 1.00 73.34 76 GLY A C 14
ATOM 19997 O O . GLY A 1 76 ? 21.914 2.907 -20.212 1.00 11.44 76 GLY A O 14
ATOM 20001 N N . GLU A 1 77 ? 21.355 4.770 -21.345 1.00 63.51 77 GLU A N 14
ATOM 20002 C CA . GLU A 1 77 ? 22.381 5.592 -20.715 1.00 11.43 77 GLU A CA 14
ATOM 20003 C C . GLU A 1 77 ? 22.334 5.451 -19.196 1.00 42.10 77 GLU A C 14
ATOM 20004 O O . GLU A 1 77 ? 23.354 5.575 -18.519 1.00 14.55 77 GLU A O 14
ATOM 20016 N N . GLY A 1 78 ? 21.142 5.191 -18.668 1.00 30.21 78 GLY A N 14
ATOM 20017 C CA . GLY A 1 78 ? 20.983 5.038 -17.234 1.00 25.35 78 GLY A CA 14
ATOM 20018 C C . GLY A 1 78 ? 20.927 6.369 -16.511 1.00 40.00 78 GLY A C 14
ATOM 20019 O O . GLY A 1 78 ? 21.951 6.883 -16.061 1.00 71.43 78 GLY A O 14
ATOM 20023 N N . ALA A 1 79 ? 19.727 6.930 -16.401 1.00 4.32 79 ALA A N 14
ATOM 20024 C CA . ALA A 1 79 ? 19.542 8.210 -15.728 1.00 34.22 79 ALA A CA 14
ATOM 20025 C C . ALA A 1 79 ? 19.930 8.117 -14.256 1.00 52.50 79 ALA A C 14
ATOM 20026 O O . ALA A 1 79 ? 20.314 7.053 -13.771 1.00 73.01 79 ALA A O 14
ATOM 20033 N N . ASP A 1 80 ? 19.828 9.239 -13.551 1.00 21.42 80 ASP A N 14
ATOM 20034 C CA . ASP A 1 80 ? 20.168 9.284 -12.133 1.00 64.15 80 ASP A CA 14
ATOM 20035 C C . ASP A 1 80 ? 18.992 9.797 -11.308 1.00 44.04 80 ASP A C 14
ATOM 20036 O O . ASP A 1 80 ? 17.934 10.115 -11.850 1.00 62.44 80 ASP A O 14
ATOM 20045 N N . GLN A 1 81 ? 19.186 9.874 -9.996 1.00 31.03 81 GLN A N 14
ATOM 20046 C CA . GLN A 1 81 ? 18.140 10.347 -9.096 1.00 61.33 81 GLN A CA 14
ATOM 20047 C C . GLN A 1 81 ? 18.631 11.525 -8.262 1.00 42.32 81 GLN A C 14
ATOM 20048 O O . GLN A 1 81 ? 19.754 11.998 -8.438 1.00 72.32 81 GLN A O 14
ATOM 20062 N N . ALA A 1 82 ? 17.782 11.996 -7.354 1.00 64.22 82 ALA A N 14
ATOM 20063 C CA . ALA A 1 82 ? 18.131 13.118 -6.492 1.00 11.11 82 ALA A CA 14
ATOM 20064 C C . ALA A 1 82 ? 17.103 13.295 -5.379 1.00 42.33 82 ALA A C 14
ATOM 20065 O O . ALA A 1 82 ? 15.932 13.570 -5.641 1.00 2.21 82 ALA A O 14
ATOM 20072 N N . SER A 1 83 ? 17.549 13.135 -4.137 1.00 51.43 83 SER A N 14
ATOM 20073 C CA . SER A 1 83 ? 16.666 13.273 -2.985 1.00 4.32 83 SER A CA 14
ATOM 20074 C C . SER A 1 83 ? 17.346 14.064 -1.871 1.00 44.34 83 SER A C 14
ATOM 20075 O O . SER A 1 83 ? 18.568 14.031 -1.727 1.00 73.44 83 SER A O 14
ATOM 20083 N N . GLY A 1 84 ? 16.545 14.777 -1.085 1.00 72.33 84 GLY A N 14
ATOM 20084 C CA . GLY A 1 84 ? 17.086 15.567 0.005 1.00 32.32 84 GLY A CA 14
ATOM 20085 C C . GLY A 1 84 ? 16.705 15.016 1.365 1.00 74.00 84 GLY A C 14
ATOM 20086 O O . GLY A 1 84 ? 16.125 13.934 1.464 1.00 11.20 84 GLY A O 14
ATOM 20090 N N . TYR A 1 85 ? 17.032 15.760 2.416 1.00 54.04 85 TYR A N 14
ATOM 20091 C CA . TYR A 1 85 ? 16.723 15.338 3.777 1.00 64.12 85 TYR A CA 14
ATOM 20092 C C . TYR A 1 85 ? 15.215 15.282 4.002 1.00 64.15 85 TYR A C 14
ATOM 20093 O O . TYR A 1 85 ? 14.432 15.667 3.134 1.00 73.34 85 TYR A O 14
ATOM 20111 N N . VAL A 1 86 ? 14.816 14.800 5.174 1.00 30.12 86 VAL A N 14
ATOM 20112 C CA . VAL A 1 86 ? 13.403 14.694 5.516 1.00 15.40 86 VAL A CA 14
ATOM 20113 C C . VAL A 1 86 ? 13.173 14.971 6.998 1.00 64.33 86 VAL A C 14
ATOM 20114 O O . VAL A 1 86 ? 12.839 14.078 7.777 1.00 62.22 86 VAL A O 14
ATOM 20127 N N . PRO A 1 87 ? 13.356 16.238 7.399 1.00 62.45 87 PRO A N 14
ATOM 20128 C CA . PRO A 1 87 ? 13.174 16.662 8.790 1.00 73.12 87 PRO A CA 14
ATOM 20129 C C . PRO A 1 87 ? 11.710 16.635 9.217 1.00 61.41 87 PRO A C 14
ATOM 20130 O O . PRO A 1 87 ? 10.801 16.506 8.396 1.00 3.24 87 PRO A O 14
ATOM 20141 N N . PRO A 1 88 ? 11.474 16.758 10.531 1.00 1.55 88 PRO A N 14
ATOM 20142 C CA . PRO A 1 88 ? 10.122 16.752 11.097 1.00 74.10 88 PRO A CA 14
ATOM 20143 C C . PRO A 1 88 ? 9.337 18.009 10.738 1.00 41.20 88 PRO A C 14
ATOM 20144 O O . PRO A 1 88 ? 8.152 17.941 10.413 1.00 42.12 88 PRO A O 14
ATOM 20155 N N . ALA A 1 89 ? 10.006 19.156 10.799 1.00 51.01 89 ALA A N 14
ATOM 20156 C CA . ALA A 1 89 ? 9.371 20.428 10.478 1.00 45.44 89 ALA A CA 14
ATOM 20157 C C . ALA A 1 89 ? 8.175 20.690 11.387 1.00 45.44 89 ALA A C 14
ATOM 20158 O O . ALA A 1 89 ? 7.175 21.266 10.960 1.00 71.34 89 ALA A O 14
ATOM 20165 N N . GLN A 1 90 ? 8.286 20.264 12.641 1.00 65.14 90 GLN A N 14
ATOM 20166 C CA . GLN A 1 90 ? 7.213 20.452 13.609 1.00 75.13 90 GLN A CA 14
ATOM 20167 C C . GLN A 1 90 ? 7.265 21.850 14.215 1.00 12.31 90 GLN A C 14
ATOM 20168 O O . GLN A 1 90 ? 6.241 22.404 14.612 1.00 13.42 90 GLN A O 14
ATOM 20182 N N . GLY A 1 91 ? 8.466 22.416 14.284 1.00 63.04 91 GLY A N 14
ATOM 20183 C CA . GLY A 1 91 ? 8.630 23.745 14.843 1.00 33.14 91 GLY A CA 14
ATOM 20184 C C . GLY A 1 91 ? 9.350 23.728 16.177 1.00 62.31 91 GLY A C 14
ATOM 20185 O O . GLY A 1 91 ? 9.546 22.667 16.771 1.00 54.34 91 GLY A O 14
ATOM 20189 N N . MET A 1 1 ? 0.732 7.051 3.894 1.00 24.15 1 MET A N 15
ATOM 20190 C CA . MET A 1 1 ? 1.439 7.382 2.663 1.00 63.45 1 MET A CA 15
ATOM 20191 C C . MET A 1 1 ? 1.112 6.378 1.562 1.00 60.33 1 MET A C 15
ATOM 20192 O O . MET A 1 1 ? 0.921 5.191 1.828 1.00 42.45 1 MET A O 15
ATOM 20206 N N . ALA A 1 2 ? 1.049 6.862 0.326 1.00 75.55 2 ALA A N 15
ATOM 20207 C CA . ALA A 1 2 ? 0.746 6.006 -0.815 1.00 61.11 2 ALA A CA 15
ATOM 20208 C C . ALA A 1 2 ? 1.676 4.798 -0.858 1.00 4.45 2 ALA A C 15
ATOM 20209 O O . ALA A 1 2 ? 1.276 3.683 -0.524 1.00 64.23 2 ALA A O 15
ATOM 20216 N N . ARG A 1 3 ? 2.919 5.029 -1.270 1.00 33.51 3 ARG A N 15
ATOM 20217 C CA . ARG A 1 3 ? 3.905 3.959 -1.358 1.00 21.45 3 ARG A CA 15
ATOM 20218 C C . ARG A 1 3 ? 5.285 4.455 -0.934 1.00 74.14 3 ARG A C 15
ATOM 20219 O O . ARG A 1 3 ? 5.426 5.568 -0.430 1.00 4.33 3 ARG A O 15
ATOM 20240 N N . MET A 1 4 ? 6.298 3.621 -1.143 1.00 73.44 4 MET A N 15
ATOM 20241 C CA . MET A 1 4 ? 7.666 3.975 -0.784 1.00 51.31 4 MET A CA 15
ATOM 20242 C C . MET A 1 4 ? 8.650 3.489 -1.843 1.00 73.44 4 MET A C 15
ATOM 20243 O O . MET A 1 4 ? 9.022 2.315 -1.865 1.00 4.12 4 MET A O 15
ATOM 20257 N N . ILE A 1 5 ? 9.066 4.397 -2.720 1.00 32.53 5 ILE A N 15
ATOM 20258 C CA . ILE A 1 5 ? 10.007 4.059 -3.780 1.00 73.34 5 ILE A CA 15
ATOM 20259 C C . ILE A 1 5 ? 11.106 5.110 -3.896 1.00 33.43 5 ILE A C 15
ATOM 20260 O O . ILE A 1 5 ? 11.032 6.171 -3.276 1.00 51.31 5 ILE A O 15
ATOM 20276 N N . HIS A 1 6 ? 12.124 4.808 -4.695 1.00 23.44 6 HIS A N 15
ATOM 20277 C CA . HIS A 1 6 ? 13.239 5.728 -4.894 1.00 35.43 6 HIS A CA 15
ATOM 20278 C C . HIS A 1 6 ? 13.051 6.540 -6.172 1.00 33.25 6 HIS A C 15
ATOM 20279 O O . HIS A 1 6 ? 13.333 6.061 -7.270 1.00 63.43 6 HIS A O 15
ATOM 20293 N N . CYS A 1 7 ? 12.572 7.770 -6.020 1.00 20.41 7 CYS A N 15
ATOM 20294 C CA . CYS A 1 7 ? 12.345 8.648 -7.162 1.00 71.11 7 CYS A CA 15
ATOM 20295 C C . CYS A 1 7 ? 13.592 8.736 -8.036 1.00 55.34 7 CYS A C 15
ATOM 20296 O O . CYS A 1 7 ? 14.605 9.307 -7.634 1.00 13.11 7 CYS A O 15
ATOM 20304 N N . ALA A 1 8 ? 13.510 8.166 -9.234 1.00 33.00 8 ALA A N 15
ATOM 20305 C CA . ALA A 1 8 ? 14.631 8.181 -10.165 1.00 72.43 8 ALA A CA 15
ATOM 20306 C C . ALA A 1 8 ? 14.732 9.523 -10.881 1.00 43.22 8 ALA A C 15
ATOM 20307 O O . ALA A 1 8 ? 15.645 9.748 -11.676 1.00 64.50 8 ALA A O 15
ATOM 20314 N N . LYS A 1 9 ? 13.789 10.414 -10.595 1.00 75.32 9 LYS A N 15
ATOM 20315 C CA . LYS A 1 9 ? 13.771 11.735 -11.211 1.00 1.31 9 LYS A CA 15
ATOM 20316 C C . LYS A 1 9 ? 14.580 12.731 -10.386 1.00 20.25 9 LYS A C 15
ATOM 20317 O O . LYS A 1 9 ? 15.246 13.610 -10.933 1.00 41.51 9 LYS A O 15
ATOM 20336 N N . LEU A 1 10 ? 14.519 12.586 -9.066 1.00 61.14 10 LEU A N 15
ATOM 20337 C CA . LEU A 1 10 ? 15.248 13.472 -8.165 1.00 33.20 10 LEU A CA 15
ATOM 20338 C C . LEU A 1 10 ? 16.497 12.787 -7.621 1.00 4.11 10 LEU A C 15
ATOM 20339 O O . LEU A 1 10 ? 17.590 13.352 -7.651 1.00 60.42 10 LEU A O 15
ATOM 20355 N N . GLY A 1 11 ? 16.328 11.565 -7.125 1.00 22.00 11 GLY A N 15
ATOM 20356 C CA . GLY A 1 11 ? 17.451 10.822 -6.583 1.00 41.32 11 GLY A CA 15
ATOM 20357 C C . GLY A 1 11 ? 17.286 10.516 -5.108 1.00 3.42 11 GLY A C 15
ATOM 20358 O O . GLY A 1 11 ? 18.241 10.125 -4.436 1.00 62.03 11 GLY A O 15
ATOM 20362 N N . LYS A 1 12 ? 16.072 10.696 -4.600 1.00 13.40 12 LYS A N 15
ATOM 20363 C CA . LYS A 1 12 ? 15.784 10.438 -3.194 1.00 75.33 12 LYS A CA 15
ATOM 20364 C C . LYS A 1 12 ? 14.609 9.475 -3.048 1.00 3.22 12 LYS A C 15
ATOM 20365 O O . LYS A 1 12 ? 14.126 8.917 -4.033 1.00 4.55 12 LYS A O 15
ATOM 20384 N N . GLU A 1 13 ? 14.155 9.287 -1.813 1.00 14.02 13 GLU A N 15
ATOM 20385 C CA . GLU A 1 13 ? 13.036 8.392 -1.539 1.00 42.24 13 GLU A CA 15
ATOM 20386 C C . GLU A 1 13 ? 11.712 9.150 -1.573 1.00 2.33 13 GLU A C 15
ATOM 20387 O O . GLU A 1 13 ? 11.463 10.022 -0.741 1.00 32.25 13 GLU A O 15
ATOM 20399 N N . ALA A 1 14 ? 10.867 8.812 -2.541 1.00 64.51 14 ALA A N 15
ATOM 20400 C CA . ALA A 1 14 ? 9.569 9.458 -2.683 1.00 12.21 14 ALA A CA 15
ATOM 20401 C C . ALA A 1 14 ? 8.447 8.428 -2.755 1.00 63.54 14 ALA A C 15
ATOM 20402 O O . ALA A 1 14 ? 8.700 7.232 -2.904 1.00 53.51 14 ALA A O 15
ATOM 20409 N N . GLU A 1 15 ? 7.209 8.899 -2.649 1.00 32.24 15 GLU A N 15
ATOM 20410 C CA . GLU A 1 15 ? 6.049 8.016 -2.701 1.00 3.23 15 GLU A CA 15
ATOM 20411 C C . GLU A 1 15 ? 5.940 7.342 -4.065 1.00 74.03 15 GLU A C 15
ATOM 20412 O O . GLU A 1 15 ? 6.450 7.849 -5.063 1.00 40.02 15 GLU A O 15
ATOM 20424 N N . GLY A 1 16 ? 5.270 6.194 -4.100 1.00 35.13 16 GLY A N 15
ATOM 20425 C CA . GLY A 1 16 ? 5.105 5.468 -5.345 1.00 62.05 16 GLY A CA 15
ATOM 20426 C C . GLY A 1 16 ? 3.687 5.539 -5.875 1.00 73.10 16 GLY A C 15
ATOM 20427 O O . GLY A 1 16 ? 2.727 5.533 -5.103 1.00 73.21 16 GLY A O 15
ATOM 20431 N N . LEU A 1 17 ? 3.552 5.608 -7.195 1.00 5.12 17 LEU A N 15
ATOM 20432 C CA . LEU A 1 17 ? 2.240 5.682 -7.828 1.00 1.45 17 LEU A CA 15
ATOM 20433 C C . LEU A 1 17 ? 1.324 4.577 -7.312 1.00 52.13 17 LEU A C 15
ATOM 20434 O O . LEU A 1 17 ? 0.106 4.747 -7.245 1.00 4.41 17 LEU A O 15
ATOM 20450 N N . ASP A 1 18 ? 1.917 3.446 -6.948 1.00 62.21 18 ASP A N 15
ATOM 20451 C CA . ASP A 1 18 ? 1.155 2.313 -6.435 1.00 51.33 18 ASP A CA 15
ATOM 20452 C C . ASP A 1 18 ? 0.222 1.757 -7.506 1.00 75.00 18 ASP A C 15
ATOM 20453 O O . ASP A 1 18 ? -0.887 1.313 -7.208 1.00 34.01 18 ASP A O 15
ATOM 20462 N N . PHE A 1 19 ? 0.677 1.785 -8.754 1.00 5.31 19 PHE A N 15
ATOM 20463 C CA . PHE A 1 19 ? -0.117 1.286 -9.870 1.00 34.22 19 PHE A CA 15
ATOM 20464 C C . PHE A 1 19 ? 0.646 1.419 -11.184 1.00 64.41 19 PHE A C 15
ATOM 20465 O O . PHE A 1 19 ? 1.064 2.507 -11.582 1.00 33.53 19 PHE A O 15
ATOM 20482 N N . PRO A 1 20 ? 0.835 0.285 -11.875 1.00 71.24 20 PRO A N 15
ATOM 20483 C CA . PRO A 1 20 ? 1.549 0.247 -13.155 1.00 41.30 20 PRO A CA 15
ATOM 20484 C C . PRO A 1 20 ? 0.763 0.916 -14.277 1.00 41.34 20 PRO A C 15
ATOM 20485 O O . PRO A 1 20 ? -0.443 0.717 -14.428 1.00 4.33 20 PRO A O 15
ATOM 20496 N N . PRO A 1 21 ? 1.460 1.729 -15.086 1.00 34.11 21 PRO A N 15
ATOM 20497 C CA . PRO A 1 21 ? 0.847 2.443 -16.210 1.00 35.03 21 PRO A CA 15
ATOM 20498 C C . PRO A 1 21 ? 0.441 1.504 -17.341 1.00 14.42 21 PRO A C 15
ATOM 20499 O O . PRO A 1 21 ? -0.396 1.849 -18.177 1.00 63.41 21 PRO A O 15
ATOM 20510 N N . LEU A 1 22 ? 1.037 0.318 -17.361 1.00 60.42 22 LEU A N 15
ATOM 20511 C CA . LEU A 1 22 ? 0.737 -0.672 -18.390 1.00 51.02 22 LEU A CA 15
ATOM 20512 C C . LEU A 1 22 ? 1.038 -2.082 -17.894 1.00 33.55 22 LEU A C 15
ATOM 20513 O O . LEU A 1 22 ? 1.829 -2.287 -16.973 1.00 62.31 22 LEU A O 15
ATOM 20529 N N . PRO A 1 23 ? 0.394 -3.080 -18.518 1.00 15.24 23 PRO A N 15
ATOM 20530 C CA . PRO A 1 23 ? 0.578 -4.489 -18.158 1.00 0.23 23 PRO A CA 15
ATOM 20531 C C . PRO A 1 23 ? 1.959 -5.009 -18.542 1.00 30.23 23 PRO A C 15
ATOM 20532 O O . PRO A 1 23 ? 2.332 -6.128 -18.190 1.00 15.41 23 PRO A O 15
ATOM 20543 N N . GLY A 1 24 ? 2.715 -4.189 -19.266 1.00 21.51 24 GLY A N 15
ATOM 20544 C CA . GLY A 1 24 ? 4.047 -4.585 -19.685 1.00 71.22 24 GLY A CA 15
ATOM 20545 C C . GLY A 1 24 ? 4.994 -4.762 -18.515 1.00 64.24 24 GLY A C 15
ATOM 20546 O O . GLY A 1 24 ? 4.603 -4.594 -17.361 1.00 72.20 24 GLY A O 15
ATOM 20550 N N . GLU A 1 25 ? 6.244 -5.104 -18.814 1.00 51.02 25 GLU A N 15
ATOM 20551 C CA . GLU A 1 25 ? 7.249 -5.306 -17.777 1.00 34.40 25 GLU A CA 15
ATOM 20552 C C . GLU A 1 25 ? 7.876 -3.979 -17.361 1.00 62.10 25 GLU A C 15
ATOM 20553 O O . GLU A 1 25 ? 8.512 -3.882 -16.310 1.00 53.13 25 GLU A O 15
ATOM 20565 N N . LEU A 1 26 ? 7.694 -2.959 -18.192 1.00 60.24 26 LEU A N 15
ATOM 20566 C CA . LEU A 1 26 ? 8.242 -1.637 -17.913 1.00 3.44 26 LEU A CA 15
ATOM 20567 C C . LEU A 1 26 ? 7.323 -0.851 -16.983 1.00 34.52 26 LEU A C 15
ATOM 20568 O O . LEU A 1 26 ? 7.770 0.026 -16.245 1.00 64.45 26 LEU A O 15
ATOM 20584 N N . GLY A 1 27 ? 6.033 -1.175 -17.022 1.00 44.11 27 GLY A N 15
ATOM 20585 C CA . GLY A 1 27 ? 5.071 -0.492 -16.177 1.00 63.00 27 GLY A CA 15
ATOM 20586 C C . GLY A 1 27 ? 5.328 -0.724 -14.701 1.00 61.33 27 GLY A C 15
ATOM 20587 O O . GLY A 1 27 ? 5.353 0.220 -13.911 1.00 61.33 27 GLY A O 15
ATOM 20591 N N . LYS A 1 28 ? 5.518 -1.985 -14.327 1.00 1.13 28 LYS A N 15
ATOM 20592 C CA . LYS A 1 28 ? 5.774 -2.340 -12.936 1.00 32.01 28 LYS A CA 15
ATOM 20593 C C . LYS A 1 28 ? 6.955 -1.551 -12.381 1.00 44.22 28 LYS A C 15
ATOM 20594 O O . LYS A 1 28 ? 7.006 -1.247 -11.189 1.00 63.12 28 LYS A O 15
ATOM 20613 N N . ARG A 1 29 ? 7.902 -1.221 -13.253 1.00 43.53 29 ARG A N 15
ATOM 20614 C CA . ARG A 1 29 ? 9.083 -0.466 -12.850 1.00 71.21 29 ARG A CA 15
ATOM 20615 C C . ARG A 1 29 ? 8.851 1.033 -13.011 1.00 10.43 29 ARG A C 15
ATOM 20616 O O . ARG A 1 29 ? 9.565 1.849 -12.426 1.00 41.20 29 ARG A O 15
ATOM 20637 N N . LEU A 1 30 ? 7.849 1.390 -13.807 1.00 21.21 30 LEU A N 15
ATOM 20638 C CA . LEU A 1 30 ? 7.523 2.791 -14.045 1.00 53.53 30 LEU A CA 15
ATOM 20639 C C . LEU A 1 30 ? 6.810 3.397 -12.840 1.00 42.34 30 LEU A C 15
ATOM 20640 O O . LEU A 1 30 ? 7.085 4.532 -12.450 1.00 12.30 30 LEU A O 15
ATOM 20656 N N . TYR A 1 31 ? 5.896 2.632 -12.254 1.00 40.42 31 TYR A N 15
ATOM 20657 C CA . TYR A 1 31 ? 5.144 3.094 -11.093 1.00 72.34 31 TYR A CA 15
ATOM 20658 C C . TYR A 1 31 ? 5.997 3.027 -9.830 1.00 54.41 31 TYR A C 15
ATOM 20659 O O . TYR A 1 31 ? 5.686 3.666 -8.825 1.00 63.02 31 TYR A O 15
ATOM 20677 N N . GLU A 1 32 ? 7.073 2.250 -9.891 1.00 22.11 32 GLU A N 15
ATOM 20678 C CA . GLU A 1 32 ? 7.971 2.100 -8.752 1.00 23.40 32 GLU A CA 15
ATOM 20679 C C . GLU A 1 32 ? 9.215 2.968 -8.921 1.00 73.02 32 GLU A C 15
ATOM 20680 O O . GLU A 1 32 ? 10.109 2.961 -8.076 1.00 4.21 32 GLU A O 15
ATOM 20692 N N . SER A 1 33 ? 9.263 3.714 -10.020 1.00 51.31 33 SER A N 15
ATOM 20693 C CA . SER A 1 33 ? 10.398 4.585 -10.304 1.00 32.05 33 SER A CA 15
ATOM 20694 C C . SER A 1 33 ? 9.940 6.027 -10.501 1.00 61.13 33 SER A C 15
ATOM 20695 O O . SER A 1 33 ? 10.587 6.965 -10.036 1.00 0.21 33 SER A O 15
ATOM 20703 N N . VAL A 1 34 ? 8.819 6.195 -11.196 1.00 2.43 34 VAL A N 15
ATOM 20704 C CA . VAL A 1 34 ? 8.273 7.522 -11.455 1.00 53.01 34 VAL A CA 15
ATOM 20705 C C . VAL A 1 34 ? 7.926 8.238 -10.154 1.00 64.24 34 VAL A C 15
ATOM 20706 O O . VAL A 1 34 ? 8.109 9.449 -10.033 1.00 14.12 34 VAL A O 15
ATOM 20719 N N . SER A 1 35 ? 7.426 7.480 -9.183 1.00 42.15 35 SER A N 15
ATOM 20720 C CA . SER A 1 35 ? 7.051 8.043 -7.892 1.00 31.55 35 SER A CA 15
ATOM 20721 C C . SER A 1 35 ? 5.906 9.039 -8.045 1.00 32.02 35 SER A C 15
ATOM 20722 O O . SER A 1 35 ? 5.450 9.313 -9.155 1.00 54.01 35 SER A O 15
ATOM 20730 N N . LYS A 1 36 ? 5.445 9.579 -6.921 1.00 61.54 36 LYS A N 15
ATOM 20731 C CA . LYS A 1 36 ? 4.354 10.546 -6.928 1.00 22.12 36 LYS A CA 15
ATOM 20732 C C . LYS A 1 36 ? 4.864 11.939 -7.283 1.00 62.23 36 LYS A C 15
ATOM 20733 O O . LYS A 1 36 ? 4.096 12.800 -7.711 1.00 71.42 36 LYS A O 15
ATOM 20752 N N . GLN A 1 37 ? 6.164 12.152 -7.104 1.00 72.34 37 GLN A N 15
ATOM 20753 C CA . GLN A 1 37 ? 6.775 13.440 -7.407 1.00 42.34 37 GLN A CA 15
ATOM 20754 C C . GLN A 1 37 ? 6.968 13.611 -8.911 1.00 3.14 37 GLN A C 15
ATOM 20755 O O . GLN A 1 37 ? 6.368 14.490 -9.527 1.00 55.25 37 GLN A O 15
ATOM 20769 N N . ALA A 1 38 ? 7.811 12.765 -9.494 1.00 31.22 38 ALA A N 15
ATOM 20770 C CA . ALA A 1 38 ? 8.082 12.821 -10.925 1.00 11.21 38 ALA A CA 15
ATOM 20771 C C . ALA A 1 38 ? 6.816 12.560 -11.734 1.00 50.51 38 ALA A C 15
ATOM 20772 O O . ALA A 1 38 ? 6.763 12.847 -12.930 1.00 73.21 38 ALA A O 15
ATOM 20779 N N . TRP A 1 39 ? 5.800 12.016 -11.075 1.00 21.43 39 TRP A N 15
ATOM 20780 C CA . TRP A 1 39 ? 4.534 11.716 -11.734 1.00 62.41 39 TRP A CA 15
ATOM 20781 C C . TRP A 1 39 ? 4.045 12.912 -12.543 1.00 35.04 39 TRP A C 15
ATOM 20782 O O . TRP A 1 39 ? 3.418 12.749 -13.589 1.00 52.51 39 TRP A O 15
ATOM 20803 N N . GLN A 1 40 ? 4.335 14.112 -12.050 1.00 53.05 40 GLN A N 15
ATOM 20804 C CA . GLN A 1 40 ? 3.923 15.335 -12.729 1.00 14.33 40 GLN A CA 15
ATOM 20805 C C . GLN A 1 40 ? 4.860 15.658 -13.887 1.00 65.22 40 GLN A C 15
ATOM 20806 O O . GLN A 1 40 ? 4.422 16.101 -14.949 1.00 31.40 40 GLN A O 15
ATOM 20820 N N . ASP A 1 41 ? 6.153 15.434 -13.676 1.00 34.52 41 ASP A N 15
ATOM 20821 C CA . ASP A 1 41 ? 7.153 15.700 -14.703 1.00 30.30 41 ASP A CA 15
ATOM 20822 C C . ASP A 1 41 ? 6.957 14.780 -15.904 1.00 31.52 41 ASP A C 15
ATOM 20823 O O . ASP A 1 41 ? 7.024 15.219 -17.052 1.00 31.41 41 ASP A O 15
ATOM 20832 N N . TRP A 1 42 ? 6.716 13.502 -15.631 1.00 11.54 42 TRP A N 15
ATOM 20833 C CA . TRP A 1 42 ? 6.511 12.520 -16.689 1.00 44.01 42 TRP A CA 15
ATOM 20834 C C . TRP A 1 42 ? 5.421 12.976 -17.652 1.00 11.30 42 TRP A C 15
ATOM 20835 O O . TRP A 1 42 ? 5.431 12.619 -18.831 1.00 14.22 42 TRP A O 15
ATOM 20856 N N . LEU A 1 43 ? 4.482 13.767 -17.144 1.00 1.01 43 LEU A N 15
ATOM 20857 C CA . LEU A 1 43 ? 3.384 14.273 -17.960 1.00 72.21 43 LEU A CA 15
ATOM 20858 C C . LEU A 1 43 ? 3.826 15.481 -18.779 1.00 53.40 43 LEU A C 15
ATOM 20859 O O . LEU A 1 43 ? 3.354 15.695 -19.896 1.00 34.40 43 LEU A O 15
ATOM 20875 N N . LYS A 1 44 ? 4.736 16.269 -18.217 1.00 42.32 44 LYS A N 15
ATOM 20876 C CA . LYS A 1 44 ? 5.246 17.455 -18.896 1.00 12.15 44 LYS A CA 15
ATOM 20877 C C . LYS A 1 44 ? 5.986 17.075 -20.174 1.00 73.10 44 LYS A C 15
ATOM 20878 O O . LYS A 1 44 ? 5.912 17.783 -21.178 1.00 0.13 44 LYS A O 15
ATOM 20897 N N . GLN A 1 45 ? 6.696 15.953 -20.130 1.00 25.44 45 GLN A N 15
ATOM 20898 C CA . GLN A 1 45 ? 7.449 15.479 -21.285 1.00 54.15 45 GLN A CA 15
ATOM 20899 C C . GLN A 1 45 ? 6.543 14.720 -22.250 1.00 65.01 45 GLN A C 15
ATOM 20900 O O . GLN A 1 45 ? 6.738 14.767 -23.464 1.00 72.14 45 GLN A O 15
ATOM 20914 N N . GLN A 1 46 ? 5.555 14.021 -21.701 1.00 1.51 46 GLN A N 15
ATOM 20915 C CA . GLN A 1 46 ? 4.621 13.252 -22.514 1.00 30.53 46 GLN A CA 15
ATOM 20916 C C . GLN A 1 46 ? 3.999 14.122 -23.600 1.00 53.51 46 GLN A C 15
ATOM 20917 O O . GLN A 1 46 ? 3.797 13.676 -24.730 1.00 31.11 46 GLN A O 15
ATOM 20931 N N . THR A 1 47 ? 3.695 15.369 -23.251 1.00 44.01 47 THR A N 15
ATOM 20932 C CA . THR A 1 47 ? 3.095 16.302 -24.195 1.00 54.44 47 THR A CA 15
ATOM 20933 C C . THR A 1 47 ? 4.163 17.084 -24.951 1.00 41.11 47 THR A C 15
ATOM 20934 O O . THR A 1 47 ? 4.046 17.308 -26.156 1.00 23.34 47 THR A O 15
ATOM 20945 N N . MET A 1 48 ? 5.205 17.497 -24.236 1.00 35.20 48 MET A N 15
ATOM 20946 C CA . MET A 1 48 ? 6.295 18.252 -24.841 1.00 43.40 48 MET A CA 15
ATOM 20947 C C . MET A 1 48 ? 6.917 17.477 -25.998 1.00 43.22 48 MET A C 15
ATOM 20948 O O .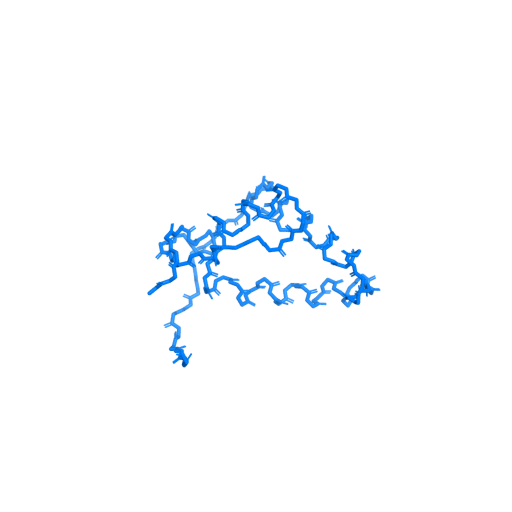 MET A 1 48 ? 7.126 18.022 -27.083 1.00 55.20 48 MET A O 15
ATOM 20962 N N . LEU A 1 49 ? 7.212 16.204 -25.761 1.00 22.05 49 LEU A N 15
ATOM 20963 C CA . LEU A 1 49 ? 7.811 15.354 -26.783 1.00 61.44 49 LEU A CA 15
ATOM 20964 C C . LEU A 1 49 ? 6.904 15.251 -28.005 1.00 70.54 49 LEU A C 15
ATOM 20965 O O . LEU A 1 49 ? 7.363 15.360 -29.143 1.00 4.54 49 LEU A O 15
ATOM 20981 N N . ILE A 1 50 ? 5.615 15.041 -27.763 1.00 15.14 50 ILE A N 15
ATOM 20982 C CA . ILE A 1 50 ? 4.643 14.927 -28.843 1.00 70.11 50 ILE A CA 15
ATOM 20983 C C . ILE A 1 50 ? 4.498 16.246 -29.594 1.00 43.20 50 ILE A C 15
ATOM 20984 O O . ILE A 1 50 ? 4.378 16.265 -30.818 1.00 51.21 50 ILE A O 15
ATOM 21000 N N . ASN A 1 51 ? 4.513 17.348 -28.851 1.00 51.22 51 ASN A N 15
ATOM 21001 C CA . ASN A 1 51 ? 4.385 18.673 -29.447 1.00 14.21 51 ASN A CA 15
ATOM 21002 C C . ASN A 1 51 ? 5.634 19.034 -30.245 1.00 53.10 51 ASN A C 15
ATOM 21003 O O . ASN A 1 51 ? 5.546 19.636 -31.315 1.00 11.04 51 ASN A O 15
ATOM 21014 N N . GLU A 1 52 ? 6.795 18.661 -29.717 1.00 3.02 52 GLU A N 15
ATOM 21015 C CA . GLU A 1 52 ? 8.062 18.946 -30.380 1.00 61.14 52 GLU A CA 15
ATOM 21016 C C . GLU A 1 52 ? 8.266 18.027 -31.582 1.00 33.04 52 GLU A C 15
ATOM 21017 O O . GLU A 1 52 ? 8.361 18.487 -32.719 1.00 33.53 52 GLU A O 15
ATOM 21029 N N . ASN A 1 53 ? 8.332 16.726 -31.319 1.00 64.31 53 ASN A N 15
ATOM 21030 C CA . ASN A 1 53 ? 8.526 15.741 -32.378 1.00 0.53 53 ASN A CA 15
ATOM 21031 C C . ASN A 1 53 ? 7.315 15.694 -33.304 1.00 72.33 53 ASN A C 15
ATOM 21032 O O . ASN A 1 53 ? 7.379 15.132 -34.398 1.00 31.12 53 ASN A O 15
ATOM 21043 N N . ARG A 1 54 ? 6.212 16.287 -32.859 1.00 43.40 54 ARG A N 15
ATOM 21044 C CA . ARG A 1 54 ? 4.986 16.312 -33.648 1.00 3.34 54 ARG A CA 15
ATOM 21045 C C . ARG A 1 54 ? 4.542 14.897 -34.007 1.00 45.42 54 ARG A C 15
ATOM 21046 O O . ARG A 1 54 ? 4.341 14.577 -35.180 1.00 5.34 54 ARG A O 15
ATOM 21067 N N . LEU A 1 55 ? 4.392 14.054 -32.992 1.00 11.22 55 LEU A N 15
ATOM 21068 C CA . LEU A 1 55 ? 3.972 12.673 -33.200 1.00 62.32 55 LEU A CA 15
ATOM 21069 C C . LEU A 1 55 ? 2.452 12.568 -33.258 1.00 54.42 55 LEU A C 15
ATOM 21070 O O . LEU A 1 55 ? 1.743 13.545 -33.016 1.00 61.44 55 LEU A O 15
ATOM 21086 N N . ASN A 1 56 ? 1.957 11.377 -33.579 1.00 1.05 56 ASN A N 15
ATOM 21087 C CA . ASN A 1 56 ? 0.520 11.145 -33.667 1.00 30.55 56 ASN A CA 15
ATOM 21088 C C . ASN A 1 56 ? -0.031 10.636 -32.338 1.00 12.32 56 ASN A C 15
ATOM 21089 O O . ASN A 1 56 ? -0.261 9.439 -32.167 1.00 3.43 56 ASN A O 15
ATOM 21100 N N . MET A 1 57 ? -0.242 11.555 -31.401 1.00 24.24 57 MET A N 15
ATOM 21101 C CA . MET A 1 57 ? -0.768 11.200 -30.088 1.00 23.24 57 MET A CA 15
ATOM 21102 C C . MET A 1 57 ? -2.007 10.320 -30.218 1.00 63.32 57 MET A C 15
ATOM 21103 O O . MET A 1 57 ? -2.094 9.259 -29.601 1.00 22.05 57 MET A O 15
ATOM 21117 N N . ALA A 1 58 ? -2.963 10.767 -31.026 1.00 3.43 58 ALA A N 15
ATOM 21118 C CA . ALA A 1 58 ? -4.196 10.020 -31.238 1.00 64.51 58 ALA A CA 15
ATOM 21119 C C . ALA A 1 58 ? -3.901 8.571 -31.612 1.00 33.33 58 ALA A C 15
ATOM 21120 O O . ALA A 1 58 ? -4.682 7.669 -31.304 1.00 4.52 58 ALA A O 15
ATOM 21127 N N . ASP A 1 59 ? -2.772 8.354 -32.277 1.00 72.11 59 ASP A N 15
ATOM 21128 C CA . ASP A 1 59 ? -2.375 7.014 -32.693 1.00 22.23 59 ASP A CA 15
ATOM 21129 C C . ASP A 1 59 ? -1.338 6.433 -31.736 1.00 11.21 59 ASP A C 15
ATOM 21130 O O . ASP A 1 59 ? -0.669 7.154 -30.995 1.00 30.30 59 ASP A O 15
ATOM 21139 N N . PRO A 1 60 ? -1.201 5.099 -31.750 1.00 34.03 60 PRO A N 15
ATOM 21140 C CA . PRO A 1 60 ? -0.249 4.392 -30.889 1.00 25.12 60 PRO A CA 15
ATOM 21141 C C . PRO A 1 60 ? 1.199 4.643 -31.298 1.00 31.32 60 PRO A C 15
ATOM 21142 O O . PRO A 1 60 ? 2.129 4.262 -30.587 1.00 4.40 60 PRO A O 15
ATOM 21153 N N . ARG A 1 61 ? 1.382 5.285 -32.447 1.00 15.12 61 ARG A N 15
ATOM 21154 C CA . ARG A 1 61 ? 2.716 5.586 -32.950 1.00 63.32 61 ARG A CA 15
ATOM 21155 C C . ARG A 1 61 ? 3.441 6.557 -32.023 1.00 52.54 61 ARG A C 15
ATOM 21156 O O . ARG A 1 61 ? 4.649 6.448 -31.815 1.00 53.30 61 ARG A O 15
ATOM 21177 N N . ALA A 1 62 ? 2.694 7.508 -31.470 1.00 62.24 62 ALA A N 15
ATOM 21178 C CA . ALA A 1 62 ? 3.265 8.497 -30.565 1.00 53.50 62 ALA A CA 15
ATOM 21179 C C . ALA A 1 62 ? 3.434 7.925 -29.162 1.00 23.20 62 ALA A C 15
ATOM 21180 O O . ALA A 1 62 ? 4.213 8.441 -28.361 1.00 2.24 62 ALA A O 15
ATOM 21187 N N . ARG A 1 63 ? 2.700 6.856 -28.871 1.00 71.14 63 ARG A N 15
ATOM 21188 C CA . ARG A 1 63 ? 2.768 6.215 -27.564 1.00 21.41 63 ARG A CA 15
ATOM 21189 C C . ARG A 1 63 ? 3.918 5.213 -27.509 1.00 10.01 63 ARG A C 15
ATOM 21190 O O . ARG A 1 63 ? 4.416 4.884 -26.432 1.00 55.24 63 ARG A O 15
ATOM 21211 N N . GLN A 1 64 ? 4.334 4.732 -28.676 1.00 55.33 64 GLN A N 15
ATOM 21212 C CA . GLN A 1 64 ? 5.424 3.767 -28.760 1.00 54.51 64 GLN A CA 15
ATOM 21213 C C . GLN A 1 64 ? 6.777 4.467 -28.681 1.00 73.35 64 GLN A C 15
ATOM 21214 O O . GLN A 1 64 ? 7.784 3.854 -28.326 1.00 34.22 64 GLN A O 15
ATOM 21228 N N . TYR A 1 65 ? 6.793 5.752 -29.016 1.00 11.12 65 TYR A N 15
ATOM 21229 C CA . TYR A 1 65 ? 8.023 6.534 -28.986 1.00 2.22 65 TYR A CA 15
ATOM 21230 C C . TYR A 1 65 ? 8.286 7.082 -27.587 1.00 2.45 65 TYR A C 15
ATOM 21231 O O . TYR A 1 65 ? 9.415 7.045 -27.094 1.00 53.21 65 TYR A O 15
ATOM 21249 N N . LEU A 1 66 ? 7.236 7.590 -26.951 1.00 4.54 66 LEU A N 15
ATOM 21250 C CA . LEU A 1 66 ? 7.351 8.147 -25.607 1.00 25.52 66 LEU A CA 15
ATOM 21251 C C . LEU A 1 66 ? 7.976 7.135 -24.651 1.00 13.24 66 LEU A C 15
ATOM 21252 O O . LEU A 1 66 ? 8.813 7.487 -23.820 1.00 34.33 66 LEU A O 15
ATOM 21268 N N . MET A 1 67 ? 7.564 5.878 -24.776 1.00 71.20 67 MET A N 15
ATOM 21269 C CA . MET A 1 67 ? 8.086 4.815 -23.925 1.00 33.21 67 MET A CA 15
ATOM 21270 C C . MET A 1 67 ? 9.601 4.703 -24.062 1.00 12.13 67 MET A C 15
ATOM 21271 O O . MET A 1 67 ? 10.278 4.180 -23.176 1.00 53.12 67 MET A O 15
ATOM 21285 N N . LYS A 1 68 ? 10.128 5.198 -25.177 1.00 33.53 68 LYS A N 15
ATOM 21286 C CA . LYS A 1 68 ? 11.563 5.155 -25.430 1.00 20.42 68 LYS A CA 15
ATOM 21287 C C . LYS A 1 68 ? 12.269 6.331 -24.763 1.00 54.10 68 LYS A C 15
ATOM 21288 O O . LYS A 1 68 ? 13.478 6.294 -24.538 1.00 32.35 68 LYS A O 15
ATOM 21307 N N . GLN A 1 69 ? 11.505 7.373 -24.449 1.00 72.33 69 GLN A N 15
ATOM 21308 C CA . GLN A 1 69 ? 12.058 8.559 -23.807 1.00 41.35 69 GLN A CA 15
ATOM 21309 C C . GLN A 1 69 ? 12.097 8.390 -22.292 1.00 52.52 69 GLN A C 15
ATOM 21310 O O . GLN A 1 69 ? 12.908 9.014 -21.607 1.00 45.13 69 GLN A O 15
ATOM 21324 N N . THR A 1 70 ? 11.214 7.543 -21.773 1.00 54.12 70 THR A N 15
ATOM 21325 C CA . THR A 1 70 ? 11.146 7.293 -20.339 1.00 15.40 70 THR A CA 15
ATOM 21326 C C . THR A 1 70 ? 12.059 6.141 -19.938 1.00 31.23 70 THR A C 15
ATOM 21327 O O . THR A 1 70 ? 12.828 6.250 -18.984 1.00 1.44 70 THR A O 15
ATOM 21338 N N . GLU A 1 71 ? 11.969 5.037 -20.673 1.00 31.22 71 GLU A N 15
ATOM 21339 C CA . GLU A 1 71 ? 12.788 3.864 -20.392 1.00 24.12 71 GLU A CA 15
ATOM 21340 C C . GLU A 1 71 ? 14.273 4.205 -20.475 1.00 44.11 71 GLU A C 15
ATOM 21341 O O . GLU A 1 71 ? 15.020 4.017 -19.515 1.00 5.44 71 GLU A O 15
ATOM 21353 N N . LYS A 1 72 ? 14.695 4.707 -21.631 1.00 1.22 72 LYS A N 15
ATOM 21354 C CA . LYS A 1 72 ? 16.090 5.076 -21.842 1.00 32.01 72 LYS A CA 15
ATOM 21355 C C . LYS A 1 72 ? 16.546 6.095 -20.803 1.00 4.20 72 LYS A C 15
ATOM 21356 O O . LYS A 1 72 ? 17.744 6.293 -20.598 1.00 42.21 72 LYS A O 15
ATOM 21375 N N . TYR A 1 73 ? 15.585 6.738 -20.149 1.00 61.23 73 TYR A N 15
ATOM 21376 C CA . TYR A 1 73 ? 15.889 7.737 -19.132 1.00 51.30 73 TYR A CA 15
ATOM 21377 C C . TYR A 1 73 ? 16.490 7.086 -17.890 1.00 60.45 73 TYR A C 15
ATOM 21378 O O . TYR A 1 73 ? 17.675 7.250 -17.601 1.00 2.45 73 TYR A O 15
ATOM 21396 N N . PHE A 1 74 ? 15.664 6.344 -17.161 1.00 35.23 74 PHE A N 15
ATOM 21397 C CA . PHE A 1 74 ? 16.112 5.666 -15.950 1.00 14.44 74 PHE A CA 15
ATOM 21398 C C . PHE A 1 74 ? 16.554 4.239 -16.257 1.00 32.42 74 PHE A C 15
ATOM 21399 O O . PHE A 1 74 ? 17.646 3.819 -15.875 1.00 4.33 74 PHE A O 15
ATOM 21416 N N . PHE A 1 75 ? 15.696 3.496 -16.949 1.00 43.24 75 PHE A N 15
ATOM 21417 C CA . PHE A 1 75 ? 15.997 2.115 -17.307 1.00 74.23 75 PHE A CA 15
ATOM 21418 C C . PHE A 1 75 ? 16.709 2.045 -18.655 1.00 74.41 75 PHE A C 15
ATOM 21419 O O . PHE A 1 75 ? 16.573 1.068 -19.391 1.00 55.43 75 PHE A O 15
ATOM 21436 N N . GLY A 1 76 ? 17.469 3.089 -18.971 1.00 73.24 76 GLY A N 15
ATOM 21437 C CA . GLY A 1 76 ? 18.190 3.127 -20.230 1.00 24.22 76 GLY A CA 15
ATOM 21438 C C . GLY A 1 76 ? 19.540 2.442 -20.145 1.00 72.42 76 GLY A C 15
ATOM 21439 O O . GLY A 1 76 ? 19.654 1.350 -19.590 1.00 23.34 76 GLY A O 15
ATOM 21443 N N . GLU A 1 77 ? 20.564 3.084 -20.699 1.00 74.54 77 GLU A N 15
ATOM 21444 C CA . GLU A 1 77 ? 21.911 2.527 -20.686 1.00 22.43 77 GLU A CA 15
ATOM 21445 C C . GLU A 1 77 ? 22.321 2.129 -19.271 1.00 3.24 77 GLU A C 15
ATOM 21446 O O . GLU A 1 77 ? 23.020 1.136 -19.071 1.00 12.53 77 GLU A O 15
ATOM 21458 N N . GLY A 1 78 ? 21.882 2.913 -18.291 1.00 14.41 78 GLY A N 15
ATOM 21459 C CA . GLY A 1 78 ? 22.213 2.628 -16.907 1.00 51.21 78 GLY A CA 15
ATOM 21460 C C . GLY A 1 78 ? 21.281 3.321 -15.933 1.00 74.10 78 GLY A C 15
ATOM 21461 O O . GLY A 1 78 ? 20.093 3.005 -15.869 1.00 21.23 78 GLY A O 15
ATOM 21465 N N . ALA A 1 79 ? 21.820 4.267 -15.172 1.00 12.43 79 ALA A N 15
ATOM 21466 C CA . ALA A 1 79 ? 21.028 5.007 -14.197 1.00 31.35 79 ALA A CA 15
ATOM 21467 C C . ALA A 1 79 ? 20.250 4.059 -13.289 1.00 44.31 79 ALA A C 15
ATOM 21468 O O . ALA A 1 79 ? 19.170 4.396 -12.805 1.00 32.33 79 ALA A O 15
ATOM 21475 N N . ASP A 1 80 ? 20.807 2.874 -13.064 1.00 15.12 80 ASP A N 15
ATOM 21476 C CA . ASP A 1 80 ? 20.165 1.878 -12.214 1.00 21.31 80 ASP A CA 15
ATOM 21477 C C . ASP A 1 80 ? 21.040 0.635 -12.078 1.00 53.21 80 ASP A C 15
ATOM 21478 O O . ASP A 1 80 ? 22.180 0.614 -12.541 1.00 54.22 80 ASP A O 15
ATOM 21487 N N . GLN A 1 81 ? 20.498 -0.397 -11.439 1.00 52.33 81 GLN A N 15
ATOM 21488 C CA . GLN A 1 81 ? 21.230 -1.642 -11.241 1.00 42.12 81 GLN A CA 15
ATOM 21489 C C . GLN A 1 81 ? 20.692 -2.741 -12.151 1.00 52.23 81 GLN A C 15
ATOM 21490 O O . GLN A 1 81 ? 19.807 -2.502 -12.972 1.00 74.11 81 GLN A O 15
ATOM 21504 N N . ALA A 1 82 ? 21.233 -3.945 -12.000 1.00 75.40 82 ALA A N 15
ATOM 21505 C CA . ALA A 1 82 ? 20.805 -5.081 -12.807 1.00 61.41 82 ALA A CA 15
ATOM 21506 C C . ALA A 1 82 ? 20.104 -6.130 -11.951 1.00 21.53 82 ALA A C 15
ATOM 21507 O O . ALA A 1 82 ? 20.740 -6.821 -11.154 1.00 15.53 82 ALA A O 15
ATOM 21514 N N . SER A 1 83 ? 18.791 -6.245 -12.120 1.00 53.32 83 SER A N 15
ATOM 21515 C CA . SER A 1 83 ? 18.003 -7.207 -11.359 1.00 55.10 83 SER A CA 15
ATOM 21516 C C . SER A 1 83 ? 16.555 -7.225 -11.840 1.00 71.13 83 SER A C 15
ATOM 21517 O O . SER A 1 83 ? 15.924 -6.179 -11.987 1.00 4.13 83 SER A O 15
ATOM 21525 N N . GLY A 1 84 ? 16.034 -8.424 -12.085 1.00 0.20 84 GLY A N 15
ATOM 21526 C CA . GLY A 1 84 ? 14.665 -8.557 -12.547 1.00 71.43 84 GLY A CA 15
ATOM 21527 C C . GLY A 1 84 ? 14.343 -9.966 -13.007 1.00 11.54 84 GLY A C 15
ATOM 21528 O O . GLY A 1 84 ? 15.203 -10.846 -12.982 1.00 42.01 84 GLY A O 15
ATOM 21532 N N . TYR A 1 85 ? 13.101 -10.180 -13.425 1.00 54.11 85 TYR A N 15
ATOM 21533 C CA . TYR A 1 85 ? 12.666 -11.492 -13.888 1.00 73.40 85 TYR A CA 15
ATOM 21534 C C . TYR A 1 85 ? 13.453 -11.923 -15.122 1.00 32.10 85 TYR A C 15
ATOM 21535 O O . TYR A 1 85 ? 14.261 -11.162 -15.655 1.00 34.04 85 TYR A O 15
ATOM 21553 N N . VAL A 1 86 ? 13.210 -13.150 -15.572 1.00 61.20 86 VAL A N 15
ATOM 21554 C CA . VAL A 1 86 ? 13.894 -13.684 -16.744 1.00 54.32 86 VAL A CA 15
ATOM 21555 C C . VAL A 1 86 ? 12.897 -14.088 -17.825 1.00 21.44 86 VAL A C 15
ATOM 21556 O O . VAL A 1 86 ? 11.895 -14.754 -17.562 1.00 63.32 86 VAL A O 15
ATOM 21569 N N . PRO A 1 87 ? 13.176 -13.678 -19.071 1.00 23.03 87 PRO A N 15
ATOM 21570 C CA . PRO A 1 87 ? 12.317 -13.987 -20.217 1.00 72.22 87 PRO A CA 15
ATOM 21571 C C . PRO A 1 87 ? 12.357 -15.465 -20.590 1.00 21.31 87 PRO A C 15
ATOM 21572 O O . PRO A 1 87 ? 13.205 -16.225 -20.122 1.00 63.33 87 PRO A O 15
ATOM 21583 N N . PRO A 1 88 ? 11.419 -15.885 -21.452 1.00 44.34 88 PRO A N 15
ATOM 21584 C CA . PRO A 1 88 ? 11.328 -17.275 -21.908 1.00 33.13 88 PRO A CA 15
ATOM 21585 C C . PRO A 1 88 ? 12.483 -17.662 -22.824 1.00 23.40 88 PRO A C 15
ATOM 21586 O O . PRO A 1 88 ? 13.096 -18.716 -22.655 1.00 34.44 88 PRO A O 15
ATOM 21597 N N . ALA A 1 89 ? 12.777 -16.803 -23.795 1.00 35.25 89 ALA A N 15
ATOM 21598 C CA . ALA A 1 89 ? 13.861 -17.055 -24.736 1.00 14.11 89 ALA A CA 15
ATOM 21599 C C . ALA A 1 89 ? 13.649 -18.370 -25.478 1.00 22.44 89 ALA A C 15
ATOM 21600 O O . ALA A 1 89 ? 14.609 -19.045 -25.847 1.00 65.53 89 ALA A O 15
ATOM 21607 N N . GLN A 1 90 ? 12.387 -18.728 -25.691 1.00 0.01 90 GLN A N 15
ATOM 21608 C CA . GLN A 1 90 ? 12.051 -19.964 -26.387 1.00 60.05 90 GLN A CA 15
ATOM 21609 C C . GLN A 1 90 ? 10.859 -19.759 -27.317 1.00 2.43 90 GLN A C 15
ATOM 21610 O O . GLN A 1 90 ? 9.913 -19.047 -26.981 1.00 62.33 90 GLN A O 15
ATOM 21624 N N . GLY A 1 91 ? 10.913 -20.387 -28.488 1.00 15.45 91 GLY A N 15
ATOM 21625 C CA . GLY A 1 91 ? 9.832 -20.259 -29.447 1.00 74.34 91 GLY A CA 15
ATOM 21626 C C . GLY A 1 91 ? 9.899 -21.308 -30.539 1.00 64.45 91 GLY A C 15
ATOM 21627 O O . GLY A 1 91 ? 9.903 -20.980 -31.726 1.00 2.33 91 GLY A O 15
ATOM 21631 N N . MET A 1 1 ? -2.949 6.368 -0.892 1.00 71.41 1 MET A N 16
ATOM 21632 C CA . MET A 1 1 ? -2.015 5.252 -0.793 1.00 74.21 1 MET A CA 16
ATOM 21633 C C . MET A 1 1 ? -1.801 4.600 -2.155 1.00 70.23 1 MET A C 16
ATOM 21634 O O . MET A 1 1 ? -2.122 3.428 -2.350 1.00 71.13 1 MET A O 16
ATOM 21648 N N . ALA A 1 2 ? -1.257 5.367 -3.094 1.00 61.35 2 ALA A N 16
ATOM 21649 C CA . ALA A 1 2 ? -0.998 4.863 -4.437 1.00 75.45 2 ALA A CA 16
ATOM 21650 C C . ALA A 1 2 ? -0.049 3.669 -4.403 1.00 15.52 2 ALA A C 16
ATOM 21651 O O . ALA A 1 2 ? -0.471 2.524 -4.564 1.00 50.25 2 ALA A O 16
ATOM 21658 N N . ARG A 1 3 ? 1.233 3.946 -4.192 1.00 23.41 3 ARG A N 16
ATOM 21659 C CA . ARG A 1 3 ? 2.242 2.894 -4.138 1.00 42.52 3 ARG A CA 16
ATOM 21660 C C . ARG A 1 3 ? 3.471 3.360 -3.363 1.00 65.11 3 ARG A C 16
ATOM 21661 O O . ARG A 1 3 ? 3.469 4.434 -2.763 1.00 13.21 3 ARG A O 16
ATOM 21682 N N . MET A 1 4 ? 4.520 2.543 -3.381 1.00 11.33 4 MET A N 16
ATOM 21683 C CA . MET A 1 4 ? 5.756 2.872 -2.680 1.00 51.11 4 MET A CA 16
ATOM 21684 C C . MET A 1 4 ? 6.969 2.625 -3.572 1.00 15.30 4 MET A C 16
ATOM 21685 O O . MET A 1 4 ? 7.420 1.489 -3.721 1.00 55.34 4 MET A O 16
ATOM 21699 N N . ILE A 1 5 ? 7.491 3.695 -4.162 1.00 11.11 5 ILE A N 16
ATOM 21700 C CA . ILE A 1 5 ? 8.651 3.593 -5.038 1.00 4.40 5 ILE A CA 16
ATOM 21701 C C . ILE A 1 5 ? 9.578 4.792 -4.864 1.00 51.15 5 ILE A C 16
ATOM 21702 O O . ILE A 1 5 ? 9.231 5.767 -4.196 1.00 64.22 5 ILE A O 16
ATOM 21718 N N . HIS A 1 6 ? 10.758 4.714 -5.472 1.00 55.32 6 HIS A N 16
ATOM 21719 C CA . HIS A 1 6 ? 11.734 5.794 -5.387 1.00 41.42 6 HIS A CA 16
ATOM 21720 C C . HIS A 1 6 ? 11.762 6.604 -6.680 1.00 3.41 6 HIS A C 16
ATOM 21721 O O . HIS A 1 6 ? 12.355 6.184 -7.674 1.00 45.21 6 HIS A O 16
ATOM 21735 N N . CYS A 1 7 ? 11.117 7.765 -6.659 1.00 4.53 7 CYS A N 16
ATOM 21736 C CA . CYS A 1 7 ? 11.067 8.634 -7.830 1.00 23.41 7 CYS A CA 16
ATOM 21737 C C . CYS A 1 7 ? 12.449 8.779 -8.458 1.00 63.04 7 CYS A C 16
ATOM 21738 O O . CYS A 1 7 ? 13.312 9.481 -7.930 1.00 75.55 7 CYS A O 16
ATOM 21746 N N . ALA A 1 8 ? 12.653 8.110 -9.588 1.00 60.34 8 ALA A N 16
ATOM 21747 C CA . ALA A 1 8 ? 13.930 8.165 -10.289 1.00 70.41 8 ALA A CA 16
ATOM 21748 C C . ALA A 1 8 ? 14.106 9.499 -11.005 1.00 42.34 8 ALA A C 16
ATOM 21749 O O . ALA A 1 8 ? 15.209 9.848 -11.428 1.00 13.52 8 ALA A O 16
ATOM 21756 N N . LYS A 1 9 ? 13.013 10.242 -11.140 1.00 12.23 9 LYS A N 16
ATOM 21757 C CA . LYS A 1 9 ? 13.046 11.539 -11.805 1.00 14.55 9 LYS A CA 16
ATOM 21758 C C . LYS A 1 9 ? 13.750 12.578 -10.937 1.00 71.20 9 LYS A C 16
ATOM 21759 O O . LYS A 1 9 ? 14.126 13.649 -11.415 1.00 12.12 9 LYS A O 16
ATOM 21778 N N . LEU A 1 10 ? 13.927 12.254 -9.661 1.00 30.20 10 LEU A N 16
ATOM 21779 C CA . LEU A 1 10 ? 14.588 13.158 -8.727 1.00 2.24 10 LEU A CA 16
ATOM 21780 C C . LEU A 1 10 ? 15.637 12.418 -7.902 1.00 52.23 10 LEU A C 16
ATOM 21781 O O . LEU A 1 10 ? 16.794 12.831 -7.836 1.00 71.12 10 LEU A O 16
ATOM 21797 N N . GLY A 1 11 ? 15.224 11.320 -7.276 1.00 54.31 11 GLY A N 16
ATOM 21798 C CA . GLY A 1 11 ? 16.140 10.539 -6.466 1.00 72.02 11 GLY A CA 16
ATOM 21799 C C . GLY A 1 11 ? 15.691 10.432 -5.022 1.00 52.24 11 GLY A C 16
ATOM 21800 O O . GLY A 1 11 ? 16.514 10.422 -4.107 1.00 62.31 11 GLY A O 16
ATOM 21804 N N . LYS A 1 12 ? 14.381 10.354 -4.816 1.00 55.42 12 LYS A N 16
ATOM 21805 C CA . LYS A 1 12 ? 13.822 10.248 -3.474 1.00 13.54 12 LYS A CA 16
ATOM 21806 C C . LYS A 1 12 ? 12.729 9.186 -3.421 1.00 70.44 12 LYS A C 16
ATOM 21807 O O . LYS A 1 12 ? 12.598 8.372 -4.336 1.00 1.44 12 LYS A O 16
ATOM 21826 N N . GLU A 1 13 ? 11.947 9.200 -2.347 1.00 35.23 13 GLU A N 16
ATOM 21827 C CA . GLU A 1 13 ? 10.865 8.237 -2.177 1.00 72.34 13 GLU A CA 16
ATOM 21828 C C . GLU A 1 13 ? 9.508 8.897 -2.403 1.00 51.32 13 GLU A C 16
ATOM 21829 O O . GLU A 1 13 ? 9.100 9.777 -1.646 1.00 5.52 13 GLU A O 16
ATOM 21841 N N . ALA A 1 14 ? 8.814 8.466 -3.451 1.00 75.01 14 ALA A N 16
ATOM 21842 C CA . ALA A 1 14 ? 7.502 9.014 -3.777 1.00 25.44 14 ALA A CA 16
ATOM 21843 C C . ALA A 1 14 ? 6.499 7.902 -4.062 1.00 74.21 14 ALA A C 16
ATOM 21844 O O . ALA A 1 14 ? 6.846 6.721 -4.048 1.00 10.43 14 ALA A O 16
ATOM 21851 N N . GLU A 1 15 ? 5.253 8.287 -4.321 1.00 11.45 15 GLU A N 16
ATOM 21852 C CA . GLU A 1 15 ? 4.199 7.321 -4.608 1.00 10.53 15 GLU A CA 16
ATOM 21853 C C . GLU A 1 15 ? 4.202 6.936 -6.084 1.00 53.23 15 GLU A C 16
ATOM 21854 O O . GLU A 1 15 ? 4.181 7.798 -6.962 1.00 34.00 15 GLU A O 16
ATOM 21866 N N . GLY A 1 16 ? 4.228 5.634 -6.350 1.00 64.41 16 GLY A N 16
ATOM 21867 C CA . GLY A 1 16 ? 4.234 5.156 -7.721 1.00 3.15 16 GLY A CA 16
ATOM 21868 C C . GLY A 1 16 ? 2.844 4.825 -8.225 1.00 32.20 16 GLY A C 16
ATOM 21869 O O . GLY A 1 16 ? 1.889 4.772 -7.448 1.00 44.30 16 GLY A O 16
ATOM 21873 N N . LEU A 1 17 ? 2.727 4.602 -9.529 1.00 40.14 17 LEU A N 16
ATOM 21874 C CA . LEU A 1 17 ? 1.442 4.276 -10.138 1.00 30.53 17 LEU A CA 16
ATOM 21875 C C . LEU A 1 17 ? 1.069 2.820 -9.875 1.00 1.03 17 LEU A C 16
ATOM 21876 O O . LEU A 1 17 ? 1.697 2.146 -9.058 1.00 33.12 17 LEU A O 16
ATOM 21892 N N . ASP A 1 18 ? 0.046 2.341 -10.574 1.00 12.54 18 ASP A N 16
ATOM 21893 C CA . ASP A 1 18 ? -0.409 0.965 -10.418 1.00 62.43 18 ASP A CA 16
ATOM 21894 C C . ASP A 1 18 ? -1.028 0.448 -11.713 1.00 72.50 18 ASP A C 16
ATOM 21895 O O . ASP A 1 18 ? -2.083 -0.187 -11.699 1.00 13.13 18 ASP A O 16
ATOM 21904 N N . PHE A 1 19 ? -0.366 0.724 -12.831 1.00 41.05 19 PHE A N 16
ATOM 21905 C CA . PHE A 1 19 ? -0.852 0.289 -14.135 1.00 73.35 19 PHE A CA 16
ATOM 21906 C C . PHE A 1 19 ? 0.272 0.299 -15.167 1.00 25.55 19 PHE A C 16
ATOM 21907 O O . PHE A 1 19 ? 1.090 1.217 -15.222 1.00 50.51 19 PHE A O 16
ATOM 21924 N N . PRO A 1 20 ? 0.317 -0.749 -16.003 1.00 54.12 20 PRO A N 16
ATOM 21925 C CA . PRO A 1 20 ? 1.336 -0.885 -17.048 1.00 31.32 20 PRO A CA 16
ATOM 21926 C C . PRO A 1 20 ? 1.154 0.129 -18.171 1.00 51.43 20 PRO A C 16
ATOM 21927 O O . PRO A 1 20 ? 0.193 0.076 -18.939 1.00 62.44 20 PRO A O 16
ATOM 21938 N N . PRO A 1 21 ? 2.097 1.077 -18.272 1.00 44.52 21 PRO A N 16
ATOM 21939 C CA . PRO A 1 21 ? 2.063 2.122 -19.300 1.00 3.10 21 PRO A CA 16
ATOM 21940 C C . PRO A 1 21 ? 2.330 1.570 -20.696 1.00 53.44 21 PRO A C 16
ATOM 21941 O O . PRO A 1 21 ? 2.003 2.207 -21.699 1.00 72.42 21 PRO A O 16
ATOM 21952 N N . LEU A 1 22 ? 2.924 0.384 -20.755 1.00 63.00 22 LEU A N 16
ATOM 21953 C CA . LEU A 1 22 ? 3.234 -0.254 -22.030 1.00 23.33 22 LEU A CA 16
ATOM 21954 C C . LEU A 1 22 ? 3.119 -1.771 -21.921 1.00 73.44 22 LEU A C 16
ATOM 21955 O O . LEU A 1 22 ? 3.385 -2.366 -20.877 1.00 2.23 22 LEU A O 16
ATOM 21971 N N . PRO A 1 23 ? 2.714 -2.415 -23.027 1.00 12.45 23 PRO A N 16
ATOM 21972 C CA . PRO A 1 23 ? 2.557 -3.871 -23.082 1.00 35.01 23 PRO A CA 16
ATOM 21973 C C . PRO A 1 23 ? 3.894 -4.601 -23.029 1.00 23.04 23 PRO A C 16
ATOM 21974 O O . PRO A 1 23 ? 3.940 -5.826 -22.921 1.00 3.45 23 PRO A O 16
ATOM 21985 N N . GLY A 1 24 ? 4.982 -3.840 -23.105 1.00 21.21 24 GLY A N 16
ATOM 21986 C CA . GLY A 1 24 ? 6.306 -4.433 -23.063 1.00 42.33 24 GLY A CA 16
ATOM 21987 C C . GLY A 1 24 ? 6.779 -4.698 -21.648 1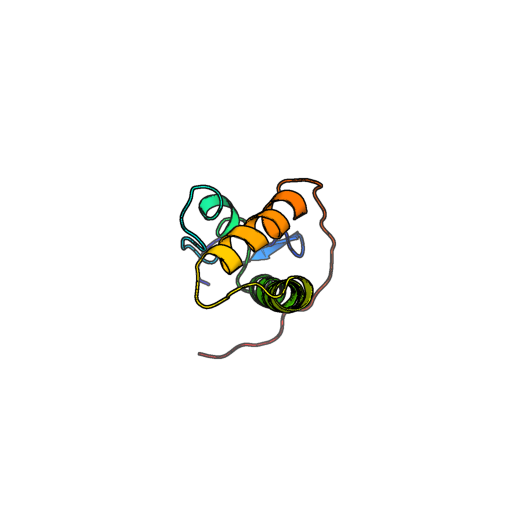.00 14.44 24 GLY A C 16
ATOM 21988 O O . GLY A 1 24 ? 6.119 -4.309 -20.684 1.00 45.51 24 GLY A O 16
ATOM 21992 N N . GLU A 1 25 ? 7.923 -5.363 -21.522 1.00 13.23 25 GLU A N 16
ATOM 21993 C CA . GLU A 1 25 ? 8.480 -5.681 -20.213 1.00 24.24 25 GLU A CA 16
ATOM 21994 C C . GLU A 1 25 ? 9.014 -4.426 -19.529 1.00 5.22 25 GLU A C 16
ATOM 21995 O O . GLU A 1 25 ? 9.362 -4.448 -18.347 1.00 75.52 25 GLU A O 16
ATOM 22007 N N . LEU A 1 26 ? 9.078 -3.332 -20.280 1.00 1.00 26 LEU A N 16
ATOM 22008 C CA . LEU A 1 26 ? 9.570 -2.066 -19.748 1.00 2.02 26 LEU A CA 16
ATOM 22009 C C . LEU A 1 26 ? 8.469 -1.326 -18.995 1.00 74.45 26 LEU A C 16
ATOM 22010 O O . LEU A 1 26 ? 8.728 -0.650 -18.001 1.00 60.21 26 LEU A O 16
ATOM 22026 N N . GLY A 1 27 ? 7.236 -1.462 -19.477 1.00 4.03 27 GLY A N 16
ATOM 22027 C CA . GLY A 1 27 ? 6.113 -0.803 -18.836 1.00 43.22 27 GLY A CA 16
ATOM 22028 C C . GLY A 1 27 ? 5.995 -1.155 -17.367 1.00 22.43 27 GLY A C 16
ATOM 22029 O O . GLY A 1 27 ? 5.855 -0.274 -16.518 1.00 74.42 27 GLY A O 16
ATOM 22033 N N . LYS A 1 28 ? 6.050 -2.448 -17.064 1.00 4.12 28 LYS A N 16
ATOM 22034 C CA . LYS A 1 28 ? 5.948 -2.917 -15.687 1.00 3.51 28 LYS A CA 16
ATOM 22035 C C . LYS A 1 28 ? 7.001 -2.251 -14.806 1.00 53.30 28 LYS A C 16
ATOM 22036 O O . LYS A 1 28 ? 6.817 -2.119 -13.596 1.00 4.41 28 LYS A O 16
ATOM 22055 N N . ARG A 1 29 ? 8.102 -1.832 -15.421 1.00 71.12 29 ARG A N 16
ATOM 22056 C CA . ARG A 1 29 ? 9.183 -1.180 -14.693 1.00 0.44 29 ARG A CA 16
ATOM 22057 C C . ARG A 1 29 ? 8.992 0.334 -14.676 1.00 54.12 29 ARG A C 16
ATOM 22058 O O . ARG A 1 29 ? 9.570 1.035 -13.844 1.00 74.13 29 ARG A O 16
ATOM 22079 N N . LEU A 1 30 ? 8.178 0.832 -15.600 1.00 54.24 30 LEU A N 16
ATOM 22080 C CA . LEU A 1 30 ? 7.910 2.263 -15.693 1.00 51.21 30 LEU A CA 16
ATOM 22081 C C . LEU A 1 30 ? 7.056 2.734 -14.520 1.00 52.54 30 LEU A C 16
ATOM 22082 O O . LEU A 1 30 ? 7.429 3.660 -13.800 1.00 4.23 30 LEU A O 16
ATOM 22098 N N . TYR A 1 31 ? 5.909 2.090 -14.334 1.00 41.52 31 TYR A N 16
ATOM 22099 C CA . TYR A 1 31 ? 5.002 2.444 -13.249 1.00 74.30 31 TYR A CA 16
ATOM 22100 C C . TYR A 1 31 ? 5.665 2.228 -11.892 1.00 71.01 31 TYR A C 16
ATOM 22101 O O . TYR A 1 31 ? 5.203 2.743 -10.875 1.00 12.31 31 TYR A O 16
ATOM 22119 N N . GLU A 1 32 ? 6.752 1.463 -11.887 1.00 71.41 32 GLU A N 16
ATOM 22120 C CA . GLU A 1 32 ? 7.479 1.178 -10.656 1.00 3.23 32 GLU A CA 16
ATOM 22121 C C . GLU A 1 32 ? 8.599 2.192 -10.438 1.00 54.34 32 GLU A C 16
ATOM 22122 O O . GLU A 1 32 ? 9.223 2.226 -9.378 1.00 65.44 32 GLU A O 16
ATOM 22134 N N . SER A 1 33 ? 8.846 3.018 -11.451 1.00 22.54 33 SER A N 16
ATOM 22135 C CA . SER A 1 33 ? 9.893 4.030 -11.373 1.00 72.00 33 SER A CA 16
ATOM 22136 C C . SER A 1 33 ? 9.291 5.431 -11.321 1.00 74.24 33 SER A C 16
ATOM 22137 O O . SER A 1 33 ? 9.758 6.293 -10.577 1.00 72.00 33 SER A O 16
ATOM 22145 N N . VAL A 1 34 ? 8.250 5.650 -12.118 1.00 53.54 34 VAL A N 16
ATOM 22146 C CA . VAL A 1 34 ? 7.582 6.946 -12.164 1.00 74.40 34 VAL A CA 16
ATOM 22147 C C . VAL A 1 34 ? 6.646 7.123 -10.974 1.00 10.54 34 VAL A C 16
ATOM 22148 O O . VAL A 1 34 ? 5.866 6.230 -10.645 1.00 74.13 34 VAL A O 16
ATOM 22161 N N . SER A 1 35 ? 6.730 8.284 -10.330 1.00 74.34 35 SER A N 16
ATOM 22162 C CA . SER A 1 35 ? 5.892 8.578 -9.173 1.00 44.44 35 SER A CA 16
ATOM 22163 C C . SER A 1 35 ? 4.941 9.733 -9.471 1.00 41.42 35 SER A C 16
ATOM 22164 O O . SER A 1 35 ? 4.967 10.311 -10.558 1.00 62.44 35 SER A O 16
ATOM 22172 N N . LYS A 1 36 ? 4.101 10.066 -8.497 1.00 31.31 36 LYS A N 16
ATOM 22173 C CA . LYS A 1 36 ? 3.141 11.152 -8.651 1.00 52.13 36 LYS A CA 16
ATOM 22174 C C . LYS A 1 36 ? 3.851 12.467 -8.955 1.00 5.20 36 LYS A C 16
ATOM 22175 O O . LYS A 1 36 ? 3.249 13.400 -9.485 1.00 14.13 36 LYS A O 16
ATOM 22194 N N . GLN A 1 37 ? 5.135 12.533 -8.617 1.00 63.42 37 GLN A N 16
ATOM 22195 C CA . GLN A 1 37 ? 5.927 13.734 -8.855 1.00 70.31 37 GLN A CA 16
ATOM 22196 C C . GLN A 1 37 ? 6.584 13.689 -10.231 1.00 23.24 37 GLN A C 16
ATOM 22197 O O . GLN A 1 37 ? 6.732 14.716 -10.892 1.00 63.22 37 GLN A O 16
ATOM 22211 N N . ALA A 1 38 ? 6.977 12.492 -10.655 1.00 11.15 38 ALA A N 16
ATOM 22212 C CA . ALA A 1 38 ? 7.617 12.313 -11.952 1.00 11.31 38 ALA A CA 16
ATOM 22213 C C . ALA A 1 38 ? 6.587 12.316 -13.077 1.00 24.42 38 ALA A C 16
ATOM 22214 O O . ALA A 1 38 ? 6.897 12.673 -14.213 1.00 41.13 38 ALA A O 16
ATOM 22221 N N . TRP A 1 39 ? 5.364 11.914 -12.753 1.00 73.00 39 TRP A N 16
ATOM 22222 C CA . TRP A 1 39 ? 4.289 11.869 -13.738 1.00 14.23 39 TRP A CA 16
ATOM 22223 C C . TRP A 1 39 ? 4.173 13.197 -14.478 1.00 13.01 39 TRP A C 16
ATOM 22224 O O . TRP A 1 39 ? 3.844 13.229 -15.663 1.00 52.43 39 TRP A O 16
ATOM 22245 N N . GLN A 1 40 ? 4.445 14.289 -13.771 1.00 41.33 40 GLN A N 16
ATOM 22246 C CA . GLN A 1 40 ? 4.370 15.620 -14.363 1.00 64.22 40 GLN A CA 16
ATOM 22247 C C . GLN A 1 40 ? 5.405 15.781 -15.472 1.00 51.21 40 GLN A C 16
ATOM 22248 O O . GLN A 1 40 ? 5.077 16.190 -16.586 1.00 74.20 40 GLN A O 16
ATOM 22262 N N . ASP A 1 41 ? 6.655 15.458 -15.159 1.00 50.25 41 ASP A N 16
ATOM 22263 C CA . ASP A 1 41 ? 7.738 15.567 -16.130 1.00 22.32 41 ASP A CA 16
ATOM 22264 C C . ASP A 1 41 ? 7.596 14.512 -17.223 1.00 52.52 41 ASP A C 16
ATOM 22265 O O . ASP A 1 41 ? 8.008 14.727 -18.363 1.00 41.11 41 ASP A O 16
ATOM 22274 N N . TRP A 1 42 ? 7.011 13.374 -16.868 1.00 2.43 42 TRP A N 16
ATOM 22275 C CA . TRP A 1 42 ? 6.816 12.286 -17.819 1.00 13.02 42 TRP A CA 16
ATOM 22276 C C . TRP A 1 42 ? 5.789 12.668 -18.879 1.00 74.40 42 TRP A C 16
ATOM 22277 O O . TRP A 1 42 ? 6.023 12.493 -20.076 1.00 13.13 42 TRP A O 16
ATOM 22298 N N . LEU A 1 43 ? 4.651 13.189 -18.434 1.00 11.03 43 LEU A N 16
ATOM 22299 C CA . LEU A 1 43 ? 3.587 13.596 -19.345 1.00 62.13 43 LEU A CA 16
ATOM 22300 C C . LEU A 1 43 ? 3.977 14.858 -20.108 1.00 12.21 43 LEU A C 16
ATOM 22301 O O . LEU A 1 43 ? 3.421 15.154 -21.166 1.00 0.21 43 LEU A O 16
ATOM 22317 N N . LYS A 1 44 ? 4.937 15.599 -19.565 1.00 22.52 44 LYS A N 16
ATOM 22318 C CA . LYS A 1 44 ? 5.405 16.828 -20.194 1.00 61.55 44 LYS A CA 16
ATOM 22319 C C . LYS A 1 44 ? 6.221 16.521 -21.446 1.00 52.05 44 LYS A C 16
ATOM 22320 O O . LYS A 1 44 ? 5.870 16.949 -22.546 1.00 5.23 44 LYS A O 16
ATOM 22339 N N . GLN A 1 45 ? 7.308 15.777 -21.271 1.00 70.25 45 GLN A N 16
ATOM 22340 C CA . GLN A 1 45 ? 8.172 15.413 -22.388 1.00 50.03 45 GLN A CA 16
ATOM 22341 C C . GLN A 1 45 ? 7.403 14.612 -23.433 1.00 74.32 45 GLN A C 16
ATOM 22342 O O . GLN A 1 45 ? 7.800 14.548 -24.596 1.00 42.51 45 GLN A O 16
ATOM 22356 N N . GLN A 1 46 ? 6.300 14.001 -23.010 1.00 43.30 46 GLN A N 16
ATOM 22357 C CA . GLN A 1 46 ? 5.476 13.203 -23.910 1.00 3.01 46 GLN A CA 16
ATOM 22358 C C . GLN A 1 46 ? 4.879 14.070 -25.014 1.00 20.43 46 GLN A C 16
ATOM 22359 O O . GLN A 1 46 ? 4.797 13.653 -26.170 1.00 3.02 46 GLN A O 16
ATOM 22373 N N . THR A 1 47 ? 4.462 15.278 -24.650 1.00 53.30 47 THR A N 16
ATOM 22374 C CA . THR A 1 47 ? 3.870 16.203 -25.609 1.00 4.24 47 THR A CA 16
ATOM 22375 C C . THR A 1 47 ? 4.944 16.882 -26.452 1.00 13.03 47 THR A C 16
ATOM 22376 O O . THR A 1 47 ? 4.815 16.985 -27.671 1.00 41.12 47 THR A O 16
ATOM 22387 N N . MET A 1 48 ? 6.003 17.343 -25.794 1.00 74.11 48 MET A N 16
ATOM 22388 C CA . MET A 1 48 ? 7.100 18.011 -26.485 1.00 32.50 48 MET A CA 16
ATOM 22389 C C . MET A 1 48 ? 7.741 17.082 -27.511 1.00 51.15 48 MET A C 16
ATOM 22390 O O . MET A 1 48 ? 8.403 17.536 -28.446 1.00 24.25 48 MET A O 16
ATOM 22404 N N . LEU A 1 49 ? 7.540 15.781 -27.332 1.00 43.25 49 LEU A N 16
ATOM 22405 C CA . LEU A 1 49 ? 8.099 14.788 -28.244 1.00 4.45 49 LEU A CA 16
ATOM 22406 C C . LEU A 1 49 ? 7.134 14.494 -29.387 1.00 72.11 49 LEU A C 16
ATOM 22407 O O . LEU A 1 49 ? 7.502 14.574 -30.559 1.00 62.44 49 LEU A O 16
ATOM 22423 N N . ILE A 1 50 ? 5.897 14.156 -29.038 1.00 62.21 50 ILE A N 16
ATOM 22424 C CA . ILE A 1 50 ? 4.878 13.853 -30.036 1.00 3.15 50 ILE A CA 16
ATOM 22425 C C . ILE A 1 50 ? 4.618 15.055 -30.938 1.00 21.33 50 ILE A C 16
ATOM 22426 O O . ILE A 1 50 ? 4.342 14.902 -32.127 1.00 12.42 50 ILE A O 16
ATOM 22442 N N . ASN A 1 51 ? 4.710 16.250 -30.364 1.00 23.24 51 ASN A N 16
ATOM 22443 C CA . ASN A 1 51 ? 4.486 17.479 -31.116 1.00 62.34 51 ASN A CA 16
ATOM 22444 C C . ASN A 1 51 ? 5.647 17.753 -32.068 1.00 10.34 51 ASN A C 16
ATOM 22445 O O . ASN A 1 51 ? 5.441 18.140 -33.218 1.00 22.54 51 ASN A O 16
ATOM 22456 N N . GLU A 1 52 ? 6.866 17.550 -31.579 1.00 4.44 52 GLU A N 16
ATOM 22457 C CA . GLU A 1 52 ? 8.060 17.777 -32.386 1.00 33.53 52 GLU A CA 16
ATOM 22458 C C . GLU A 1 52 ? 8.148 16.763 -33.523 1.00 33.53 52 GLU A C 16
ATOM 22459 O O . GLU A 1 52 ? 8.122 17.128 -34.697 1.00 62.42 52 GLU A O 16
ATOM 22471 N N . ASN A 1 53 ? 8.252 15.487 -33.163 1.00 41.25 53 ASN A N 16
ATOM 22472 C CA . ASN A 1 53 ? 8.345 14.420 -34.153 1.00 23.32 53 ASN A CA 16
ATOM 22473 C C . ASN A 1 53 ? 7.035 14.274 -34.921 1.00 30.34 53 ASN A C 16
ATOM 22474 O O . ASN A 1 53 ? 6.991 13.648 -35.980 1.00 11.10 53 ASN A O 16
ATOM 22485 N N . ARG A 1 54 ? 5.970 14.856 -34.379 1.00 21.21 54 ARG A N 16
ATOM 22486 C CA . ARG A 1 54 ? 4.659 14.790 -35.012 1.00 54.23 54 ARG A CA 16
ATOM 22487 C C . ARG A 1 54 ? 4.194 13.343 -35.152 1.00 42.53 54 ARG A C 16
ATOM 22488 O O . ARG A 1 54 ? 3.810 12.906 -36.238 1.00 24.42 54 ARG A O 16
ATOM 22509 N N . LEU A 1 55 ? 4.232 12.606 -34.048 1.00 41.01 55 LEU A N 16
ATOM 22510 C CA . LEU A 1 55 ? 3.816 11.208 -34.047 1.00 74.11 55 LEU A CA 16
ATOM 22511 C C . LEU A 1 55 ? 2.297 11.092 -33.966 1.00 12.23 55 LEU A C 16
ATOM 22512 O O . LEU A 1 55 ? 1.598 12.088 -33.785 1.00 55.14 55 LEU A O 16
ATOM 22528 N N . ASN A 1 56 ? 1.794 9.869 -34.098 1.00 52.10 56 ASN A N 16
ATOM 22529 C CA . ASN A 1 56 ? 0.358 9.623 -34.038 1.00 34.22 56 ASN A CA 16
ATOM 22530 C C . ASN A 1 56 ? -0.001 8.792 -32.809 1.00 42.22 56 ASN A C 16
ATOM 22531 O O . ASN A 1 56 ? -0.004 7.563 -32.858 1.00 64.42 56 ASN A O 16
ATOM 22542 N N . MET A 1 57 ? -0.303 9.473 -31.709 1.00 12.41 57 MET A N 16
ATOM 22543 C CA . MET A 1 57 ? -0.665 8.798 -30.468 1.00 11.41 57 MET A CA 16
ATOM 22544 C C . MET A 1 57 ? -1.777 7.782 -30.706 1.00 54.22 57 MET A C 16
ATOM 22545 O O . MET A 1 57 ? -1.851 6.758 -30.027 1.00 52.35 57 MET A O 16
ATOM 22559 N N . ALA A 1 58 ? -2.641 8.072 -31.674 1.00 43.51 58 ALA A N 16
ATOM 22560 C CA . ALA A 1 58 ? -3.748 7.183 -32.002 1.00 42.03 58 ALA A CA 16
ATOM 22561 C C . ALA A 1 58 ? -3.248 5.776 -32.312 1.00 33.12 58 ALA A C 16
ATOM 22562 O O . ALA A 1 58 ? -3.973 4.797 -32.135 1.00 73.32 58 ALA A O 16
ATOM 22569 N N . ASP A 1 59 ? -2.007 5.682 -32.775 1.00 3.52 59 ASP A N 16
ATOM 22570 C CA . ASP A 1 59 ? -1.410 4.394 -33.109 1.00 10.42 59 ASP A CA 16
ATOM 22571 C C . ASP A 1 59 ? -0.327 4.020 -32.102 1.00 44.12 59 ASP A C 16
ATOM 22572 O O . ASP A 1 59 ? 0.207 4.866 -31.384 1.00 60.02 59 ASP A O 16
ATOM 22581 N N . PRO A 1 60 ? 0.007 2.722 -32.046 1.00 53.13 60 PRO A N 16
ATOM 22582 C CA . PRO A 1 60 ? 1.029 2.206 -31.131 1.00 33.11 60 PRO A CA 16
ATOM 22583 C C . PRO A 1 60 ? 2.434 2.651 -31.521 1.00 21.30 60 PRO A C 16
ATOM 22584 O O . PRO A 1 60 ? 3.393 2.431 -30.781 1.00 31.24 60 PRO A O 16
ATOM 22595 N N . ARG A 1 61 ? 2.549 3.278 -32.687 1.00 61.42 61 ARG A N 16
ATOM 22596 C CA . ARG A 1 61 ? 3.838 3.753 -33.175 1.00 61.34 61 ARG A CA 16
ATOM 22597 C C . ARG A 1 61 ? 4.393 4.847 -32.268 1.00 63.14 61 ARG A C 16
ATOM 22598 O O . ARG A 1 61 ? 5.602 4.935 -32.054 1.00 32.04 61 ARG A O 16
ATOM 22619 N N . ALA A 1 62 ? 3.502 5.679 -31.740 1.00 31.24 62 ALA A N 16
ATOM 22620 C CA . ALA A 1 62 ? 3.902 6.766 -30.855 1.00 62.11 62 ALA A CA 16
ATOM 22621 C C . ALA A 1 62 ? 4.176 6.254 -29.445 1.00 34.01 62 ALA A C 16
ATOM 22622 O O . ALA A 1 62 ? 4.857 6.910 -28.657 1.00 43.34 62 ALA A O 16
ATOM 22629 N N . ARG A 1 63 ? 3.639 5.079 -29.133 1.00 22.23 63 ARG A N 16
ATOM 22630 C CA . ARG A 1 63 ? 3.824 4.480 -27.816 1.00 41.13 63 ARG A CA 16
ATOM 22631 C C . ARG A 1 63 ? 5.097 3.639 -27.775 1.00 74.05 63 ARG A C 16
ATOM 22632 O O . ARG A 1 63 ? 5.663 3.405 -26.708 1.00 54.11 63 ARG A O 16
ATOM 22653 N N . GLN A 1 64 ? 5.539 3.188 -28.945 1.00 21.44 64 GLN A N 16
ATOM 22654 C CA . GLN A 1 64 ? 6.744 2.372 -29.041 1.00 73.44 64 GLN A CA 16
ATOM 22655 C C . GLN A 1 64 ? 7.989 3.248 -29.133 1.00 73.32 64 GLN A C 16
ATOM 22656 O O . GLN A 1 64 ? 9.101 2.794 -28.861 1.00 15.12 64 GLN A O 16
ATOM 22670 N N . TYR A 1 65 ? 7.795 4.504 -29.519 1.00 32.14 65 TYR A N 16
ATOM 22671 C CA . TYR A 1 65 ? 8.903 5.443 -29.649 1.00 55.01 65 TYR A CA 16
ATOM 22672 C C . TYR A 1 65 ? 9.134 6.197 -28.343 1.00 42.02 65 TYR A C 16
ATOM 22673 O O . TYR A 1 65 ? 10.271 6.505 -27.983 1.00 63.42 65 TYR A O 16
ATOM 22691 N N . LEU A 1 66 ? 8.048 6.492 -27.637 1.00 61.53 66 LEU A N 16
ATOM 22692 C CA . LEU A 1 66 ? 8.131 7.209 -26.370 1.00 13.11 66 LEU A CA 16
ATOM 22693 C C . LEU A 1 66 ? 8.886 6.390 -25.329 1.00 23.15 66 LEU A C 16
ATOM 22694 O O . LEU A 1 66 ? 9.703 6.923 -24.579 1.00 4.24 66 LEU A O 16
ATOM 22710 N N . MET A 1 67 ? 8.609 5.091 -25.290 1.00 32.20 67 MET A N 16
ATOM 22711 C CA . MET A 1 67 ? 9.265 4.197 -24.343 1.00 3.33 67 MET A CA 16
ATOM 22712 C C . MET A 1 67 ? 10.782 4.281 -24.478 1.00 64.34 67 MET A C 16
ATOM 22713 O O . MET A 1 67 ? 11.517 4.015 -23.527 1.00 32.13 67 MET A O 16
ATOM 22727 N N . LYS A 1 68 ? 11.246 4.651 -25.667 1.00 40.32 68 LYS A N 16
ATOM 22728 C CA . LYS A 1 68 ? 12.676 4.771 -25.928 1.00 74.10 68 LYS A CA 16
ATOM 22729 C C . LYS A 1 68 ? 13.262 5.977 -25.202 1.00 1.14 68 LYS A C 16
ATOM 22730 O O . LYS A 1 68 ? 14.450 6.001 -24.879 1.00 74.13 68 LYS A O 16
ATOM 22749 N N . GLN A 1 69 ? 12.422 6.975 -24.946 1.00 73.42 69 GLN A N 16
ATOM 22750 C CA . GLN A 1 69 ? 12.858 8.183 -24.257 1.00 3.11 69 GLN A CA 16
ATOM 22751 C C . GLN A 1 69 ? 12.696 8.037 -22.747 1.00 43.34 69 GLN A C 16
ATOM 22752 O O . GLN A 1 69 ? 13.355 8.731 -21.971 1.00 72.42 69 GLN A O 16
ATOM 22766 N N . THR A 1 70 ? 11.815 7.131 -22.336 1.00 72.04 70 THR A N 16
ATOM 22767 C CA . THR A 1 70 ? 11.565 6.895 -20.920 1.00 51.11 70 THR A CA 16
ATOM 22768 C C . THR A 1 70 ? 12.553 5.885 -20.348 1.00 41.31 70 THR A C 16
ATOM 22769 O O . THR A 1 70 ? 13.056 6.057 -19.238 1.00 63.53 70 THR A O 16
ATOM 22780 N N . GLU A 1 71 ? 12.827 4.833 -21.113 1.00 50.34 71 GLU A N 16
ATOM 22781 C CA . GLU A 1 71 ? 13.756 3.796 -20.681 1.00 30.02 71 GLU A CA 16
ATOM 22782 C C . GLU A 1 71 ? 15.156 4.369 -20.481 1.00 23.41 71 GLU A C 16
ATOM 22783 O O . GLU A 1 71 ? 15.701 4.336 -19.377 1.00 44.04 71 GLU A O 16
ATOM 22795 N N . LYS A 1 72 ? 15.734 4.893 -21.557 1.00 32.53 72 LYS A N 16
ATOM 22796 C CA . LYS A 1 72 ? 17.070 5.474 -21.502 1.00 20.50 72 LYS A CA 16
ATOM 22797 C C . LYS A 1 72 ? 17.110 6.656 -20.539 1.00 24.53 72 LYS A C 16
ATOM 22798 O O . LYS A 1 72 ? 18.184 7.099 -20.129 1.00 74.15 72 LYS A O 16
ATOM 22817 N N . TYR A 1 73 ? 15.935 7.160 -20.180 1.00 4.44 73 TYR A N 16
ATOM 22818 C CA . TYR A 1 73 ? 15.837 8.292 -19.265 1.00 71.40 73 TYR A CA 16
ATOM 22819 C C . TYR A 1 73 ? 16.560 7.997 -17.954 1.00 75.21 73 TYR A C 16
ATOM 22820 O O . TYR A 1 73 ? 17.611 8.570 -17.669 1.00 11.35 73 TYR A O 16
ATOM 22838 N N . PHE A 1 74 ? 15.988 7.097 -17.160 1.00 52.43 74 PHE A N 16
ATOM 22839 C CA . PHE A 1 74 ? 16.576 6.725 -15.879 1.00 12.12 74 PHE A CA 16
ATOM 22840 C C . PHE A 1 74 ? 17.416 5.458 -16.013 1.00 51.54 74 PHE A C 16
ATOM 22841 O O . PHE A 1 74 ? 18.549 5.398 -15.536 1.00 20.13 74 PHE A O 16
ATOM 22858 N N . PHE A 1 75 ? 16.852 4.448 -16.667 1.00 12.21 75 PHE A N 16
ATOM 22859 C CA . PHE A 1 75 ? 17.547 3.182 -16.864 1.00 21.44 75 PHE A CA 16
ATOM 22860 C C . PHE A 1 75 ? 18.772 3.366 -17.755 1.00 12.21 75 PHE A C 16
ATOM 22861 O O . PHE A 1 75 ? 19.777 2.675 -17.598 1.00 62.32 75 PHE A O 16
ATOM 22878 N N . GLY A 1 76 ? 18.678 4.305 -18.692 1.00 65.10 76 GLY A N 16
ATOM 22879 C CA . GLY A 1 76 ? 19.784 4.564 -19.595 1.00 63.13 76 GLY A CA 16
ATOM 22880 C C . GLY A 1 76 ? 19.905 3.513 -20.681 1.00 33.32 76 GLY A C 16
ATOM 22881 O O . GLY A 1 76 ? 20.000 2.321 -20.391 1.00 22.23 76 GLY A O 16
ATOM 22885 N N . GLU A 1 77 ? 19.898 3.955 -21.934 1.00 44.24 77 GLU A N 16
ATOM 22886 C CA . GLU A 1 77 ? 20.005 3.042 -23.066 1.00 42.35 77 GLU A CA 16
ATOM 22887 C C . GLU A 1 77 ? 21.338 2.300 -23.043 1.00 44.32 77 GLU A C 16
ATOM 22888 O O . GLU A 1 77 ? 21.549 1.355 -23.802 1.00 53.33 77 GLU A O 16
ATOM 22900 N N . GLY A 1 78 ? 22.237 2.737 -22.165 1.00 71.25 78 GLY A N 16
ATOM 22901 C CA . GLY A 1 78 ? 23.539 2.104 -22.059 1.00 54.05 78 GLY A CA 16
ATOM 22902 C C . GLY A 1 78 ? 24.180 2.322 -20.703 1.00 62.55 78 GLY A C 16
ATOM 22903 O O . GLY A 1 78 ? 25.144 3.077 -20.579 1.00 55.23 78 GLY A O 16
ATOM 22907 N N . ALA A 1 79 ? 23.644 1.659 -19.684 1.00 22.22 79 ALA A N 16
ATOM 22908 C CA . ALA A 1 79 ? 24.171 1.783 -18.330 1.00 50.24 79 ALA A CA 16
ATOM 22909 C C . ALA A 1 79 ? 23.799 0.572 -17.483 1.00 34.52 79 ALA A C 16
ATOM 22910 O O . ALA A 1 79 ? 22.714 0.009 -17.630 1.00 75.21 79 ALA A O 16
ATOM 22917 N N . ASP A 1 80 ? 24.705 0.175 -16.596 1.00 71.54 80 ASP A N 16
ATOM 22918 C CA . ASP A 1 80 ? 24.471 -0.971 -15.725 1.00 2.14 80 ASP A CA 16
ATOM 22919 C C . ASP A 1 80 ? 24.051 -0.516 -14.331 1.00 12.04 80 ASP A C 16
ATOM 22920 O O . ASP A 1 80 ? 23.913 0.680 -14.074 1.00 35.44 80 ASP A O 16
ATOM 22929 N N . GLN A 1 81 ? 23.848 -1.478 -13.436 1.00 3.32 81 GLN A N 16
ATOM 22930 C CA . GLN A 1 81 ? 23.442 -1.175 -12.069 1.00 33.04 81 GLN A CA 16
ATOM 22931 C C . GLN A 1 81 ? 22.252 -0.221 -12.053 1.00 74.30 81 GLN A C 16
ATOM 22932 O O . GLN A 1 81 ? 22.193 0.701 -11.240 1.00 64.31 81 GLN A O 16
ATOM 22946 N N . ALA A 1 82 ? 21.305 -0.450 -12.957 1.00 52.32 82 ALA A N 16
ATOM 22947 C CA . ALA A 1 82 ? 20.115 0.388 -13.046 1.00 44.21 82 ALA A CA 16
ATOM 22948 C C . ALA A 1 82 ? 18.851 -0.460 -13.126 1.00 71.33 82 ALA A C 16
ATOM 22949 O O . ALA A 1 82 ? 17.906 -0.117 -13.836 1.00 73.44 82 ALA A O 16
ATOM 22956 N N . SER A 1 83 ? 18.841 -1.570 -12.394 1.00 53.31 83 SER A N 16
ATOM 22957 C CA . SER A 1 83 ? 17.694 -2.470 -12.386 1.00 54.21 83 SER A CA 16
ATOM 22958 C C . SER A 1 83 ? 17.668 -3.306 -11.110 1.00 61.13 83 SER A C 16
ATOM 22959 O O . SER A 1 83 ? 18.685 -3.460 -10.435 1.00 12.41 83 SER A O 16
ATOM 22967 N N . GLY A 1 84 ? 16.496 -3.845 -10.787 1.00 25.23 84 GLY A N 16
ATOM 22968 C CA . GLY A 1 84 ? 16.359 -4.659 -9.593 1.00 72.11 84 GLY A CA 16
ATOM 22969 C C . GLY A 1 84 ? 14.954 -4.623 -9.026 1.00 33.23 84 GLY A C 16
ATOM 22970 O O . GLY A 1 84 ? 14.239 -3.633 -9.182 1.00 75.35 84 GLY A O 16
ATOM 22974 N N . TYR A 1 85 ? 14.556 -5.705 -8.366 1.00 70.42 85 TYR A N 16
ATOM 22975 C CA . TYR A 1 85 ? 13.225 -5.796 -7.777 1.00 43.51 85 TYR A CA 16
ATOM 22976 C C . TYR A 1 85 ? 13.310 -6.040 -6.274 1.00 5.14 85 TYR A C 16
ATOM 22977 O O . TYR A 1 85 ? 14.386 -6.303 -5.735 1.00 50.13 85 TYR A O 16
ATOM 22995 N N . VAL A 1 86 ? 12.167 -5.952 -5.601 1.00 5.34 86 VAL A N 16
ATOM 22996 C CA . VAL A 1 86 ? 12.111 -6.165 -4.159 1.00 55.44 86 VAL A CA 16
ATOM 22997 C C . VAL A 1 86 ? 11.194 -7.332 -3.812 1.00 74.12 86 VAL A C 16
ATOM 22998 O O . VAL A 1 86 ? 10.076 -7.447 -4.316 1.00 62.41 86 VAL A O 16
ATOM 23011 N N . PRO A 1 87 ? 11.675 -8.220 -2.930 1.00 32.14 87 PRO A N 16
ATOM 23012 C CA . PRO A 1 87 ? 10.914 -9.395 -2.494 1.00 11.12 87 PRO A CA 16
ATOM 23013 C C . PRO A 1 87 ? 9.723 -9.022 -1.618 1.00 11.14 87 PRO A C 16
ATOM 23014 O O . PRO A 1 87 ? 9.594 -7.889 -1.153 1.00 70.01 87 PRO A O 16
ATOM 23025 N N . PRO A 1 88 ? 8.831 -9.996 -1.385 1.00 14.23 88 PRO A N 16
ATOM 23026 C CA . PRO A 1 88 ? 7.635 -9.793 -0.562 1.00 34.44 88 PRO A CA 16
ATOM 23027 C C . PRO A 1 88 ? 7.971 -9.614 0.915 1.00 54.41 88 PRO A C 16
ATOM 23028 O O . PRO A 1 88 ? 9.136 -9.667 1.307 1.00 51.42 88 PRO A O 16
ATOM 23039 N N . ALA A 1 89 ? 6.942 -9.401 1.729 1.00 22.34 89 ALA A N 16
ATOM 23040 C CA . ALA A 1 89 ? 7.129 -9.216 3.163 1.00 32.42 89 ALA A CA 16
ATOM 23041 C C . ALA A 1 89 ? 6.725 -10.468 3.935 1.00 12.23 89 ALA A C 16
ATOM 23042 O O . ALA A 1 89 ? 6.125 -11.385 3.376 1.00 33.44 89 ALA A O 16
ATOM 23049 N N . GLN A 1 90 ? 7.059 -10.497 5.221 1.00 35.45 90 GLN A N 16
ATOM 23050 C CA . GLN A 1 90 ? 6.731 -11.638 6.069 1.00 1.20 90 GLN A CA 16
ATOM 23051 C C . GLN A 1 90 ? 6.106 -11.178 7.382 1.00 32.51 90 GLN A C 16
ATOM 23052 O O . GLN A 1 90 ? 6.514 -10.170 7.957 1.00 65.35 90 GLN A O 16
ATOM 23066 N N . GLY A 1 91 ? 5.111 -11.926 7.852 1.00 43.42 91 GLY A N 16
ATOM 23067 C CA . GLY A 1 91 ? 4.445 -11.579 9.094 1.00 42.54 91 GLY A CA 16
ATOM 23068 C C . GLY A 1 91 ? 3.102 -10.915 8.865 1.00 13.10 91 GLY A C 16
ATOM 23069 O O . GLY A 1 91 ? 2.364 -10.650 9.814 1.00 53.52 91 GLY A O 16
ATOM 23073 N N . MET A 1 1 ? -3.349 -5.559 -0.111 1.00 23.14 1 MET A N 17
ATOM 23074 C CA . MET A 1 1 ? -1.910 -5.565 -0.352 1.00 15.22 1 MET A CA 17
ATOM 23075 C C . MET A 1 1 ? -1.598 -6.042 -1.766 1.00 74.45 1 MET A C 17
ATOM 23076 O O . MET A 1 1 ? -1.940 -7.163 -2.143 1.00 31.13 1 MET A O 17
ATOM 23090 N N . ALA A 1 2 ? -0.948 -5.185 -2.546 1.00 1.42 2 ALA A N 17
ATOM 23091 C CA . ALA A 1 2 ? -0.589 -5.520 -3.918 1.00 63.20 2 ALA A CA 17
ATOM 23092 C C . ALA A 1 2 ? 0.802 -6.142 -3.985 1.00 60.20 2 ALA A C 17
ATOM 23093 O O . ALA A 1 2 ? 0.943 -7.353 -4.154 1.00 20.51 2 ALA A O 17
ATOM 23100 N N . ARG A 1 3 ? 1.826 -5.306 -3.852 1.00 43.23 3 ARG A N 17
ATOM 23101 C CA . ARG A 1 3 ? 3.206 -5.774 -3.900 1.00 21.12 3 ARG A CA 17
ATOM 23102 C C . ARG A 1 3 ? 4.046 -5.103 -2.817 1.00 34.15 3 ARG A C 17
ATOM 23103 O O . ARG A 1 3 ? 3.514 -4.429 -1.934 1.00 64.34 3 ARG A O 17
ATOM 23124 N N . MET A 1 4 ? 5.359 -5.293 -2.890 1.00 72.22 4 MET A N 17
ATOM 23125 C CA . MET A 1 4 ? 6.271 -4.706 -1.916 1.00 45.32 4 MET A CA 17
ATOM 23126 C C . MET A 1 4 ? 7.474 -4.075 -2.610 1.00 44.40 4 MET A C 17
ATOM 23127 O O . MET A 1 4 ? 8.416 -4.769 -2.994 1.00 31.22 4 MET A O 17
ATOM 23141 N N . ILE A 1 5 ? 7.436 -2.756 -2.768 1.00 1.22 5 ILE A N 17
ATOM 23142 C CA . ILE A 1 5 ? 8.524 -2.032 -3.415 1.00 34.43 5 ILE A CA 17
ATOM 23143 C C . ILE A 1 5 ? 8.819 -0.723 -2.692 1.00 2.32 5 ILE A C 17
ATOM 23144 O O . ILE A 1 5 ? 8.074 -0.310 -1.802 1.00 62.13 5 ILE A O 17
ATOM 23160 N N . HIS A 1 6 ? 9.911 -0.072 -3.081 1.00 52.50 6 HIS A N 17
ATOM 23161 C CA . HIS A 1 6 ? 10.304 1.194 -2.472 1.00 21.03 6 HIS A CA 17
ATOM 23162 C C . HIS A 1 6 ? 10.036 2.360 -3.419 1.00 62.40 6 HIS A C 17
ATOM 23163 O O . HIS A 1 6 ? 10.828 2.633 -4.322 1.00 4.25 6 HIS A O 17
ATOM 23177 N N . CYS A 1 7 ? 8.916 3.041 -3.208 1.00 50.41 7 CYS A N 17
ATOM 23178 C CA . CYS A 1 7 ? 8.543 4.177 -4.044 1.00 71.34 7 CYS A CA 17
ATOM 23179 C C . CYS A 1 7 ? 9.752 5.060 -4.333 1.00 64.13 7 CYS A C 17
ATOM 23180 O O . CYS A 1 7 ? 10.216 5.798 -3.465 1.00 11.23 7 CYS A O 17
ATOM 23188 N N . ALA A 1 8 ? 10.260 4.977 -5.559 1.00 13.11 8 ALA A N 17
ATOM 23189 C CA . ALA A 1 8 ? 11.415 5.769 -5.962 1.00 61.14 8 ALA A CA 17
ATOM 23190 C C . ALA A 1 8 ? 11.029 7.226 -6.192 1.00 0.25 8 ALA A C 17
ATOM 23191 O O . ALA A 1 8 ? 11.892 8.095 -6.319 1.00 54.41 8 ALA A O 17
ATOM 23198 N N . LYS A 1 9 ? 9.727 7.487 -6.244 1.00 3.34 9 LYS A N 17
ATOM 23199 C CA . LYS A 1 9 ? 9.226 8.840 -6.457 1.00 34.31 9 LYS A CA 17
ATOM 23200 C C . LYS A 1 9 ? 9.352 9.674 -5.186 1.00 62.30 9 LYS A C 17
ATOM 23201 O O . LYS A 1 9 ? 9.290 10.903 -5.229 1.00 42.13 9 LYS A O 17
ATOM 23220 N N . LEU A 1 10 ? 9.531 8.998 -4.056 1.00 51.41 10 LEU A N 17
ATOM 23221 C CA . LEU A 1 10 ? 9.668 9.678 -2.772 1.00 61.54 10 LEU A CA 17
ATOM 23222 C C . LEU A 1 10 ? 10.906 9.189 -2.027 1.00 43.25 10 LEU A C 17
ATOM 23223 O O . LEU A 1 10 ? 11.753 9.984 -1.622 1.00 42.10 10 LEU A O 17
ATOM 23239 N N . GLY A 1 11 ? 11.006 7.875 -1.853 1.00 34.24 11 GLY A N 17
ATOM 23240 C CA . GLY A 1 11 ? 12.145 7.303 -1.159 1.00 34.33 11 GLY A CA 17
ATOM 23241 C C . GLY A 1 11 ? 11.739 6.517 0.072 1.00 33.32 11 GLY A C 17
ATOM 23242 O O . GLY A 1 11 ? 12.456 6.500 1.073 1.00 42.34 11 GLY A O 17
ATOM 23246 N N . LYS A 1 12 ? 10.584 5.864 0.001 1.00 35.01 12 LYS A N 17
ATOM 23247 C CA . LYS A 1 12 ? 10.082 5.072 1.118 1.00 55.22 12 LYS A CA 17
ATOM 23248 C C . LYS A 1 12 ? 9.583 3.712 0.640 1.00 52.32 12 LYS A C 17
ATOM 23249 O O . LYS A 1 12 ? 9.869 3.296 -0.482 1.00 63.10 12 LYS A O 17
ATOM 23268 N N . GLU A 1 13 ? 8.834 3.026 1.498 1.00 5.21 13 GLU A N 17
ATOM 23269 C CA . GLU A 1 13 ? 8.296 1.714 1.161 1.00 31.45 13 GLU A CA 17
ATOM 23270 C C . GLU A 1 13 ? 6.799 1.796 0.876 1.00 1.43 13 GLU A C 17
ATOM 23271 O O . GLU A 1 13 ? 6.004 2.108 1.763 1.00 61.25 13 GLU A O 17
ATOM 23283 N N . ALA A 1 14 ? 6.423 1.516 -0.367 1.00 62.11 14 ALA A N 17
ATOM 23284 C CA . ALA A 1 14 ? 5.023 1.557 -0.770 1.00 11.05 14 ALA A CA 17
ATOM 23285 C C . ALA A 1 14 ? 4.661 0.345 -1.621 1.00 75.00 14 ALA A C 17
ATOM 23286 O O . ALA A 1 14 ? 5.536 -0.400 -2.061 1.00 0.54 14 ALA A O 17
ATOM 23293 N N . GLU A 1 15 ? 3.365 0.153 -1.849 1.00 11.52 15 GLU A N 17
ATOM 23294 C CA . GLU A 1 15 ? 2.888 -0.970 -2.647 1.00 22.12 15 GLU A CA 17
ATOM 23295 C C . GLU A 1 15 ? 3.145 -0.730 -4.132 1.00 33.32 15 GLU A C 17
ATOM 23296 O O . GLU A 1 15 ? 2.928 0.368 -4.641 1.00 12.40 15 GLU A O 17
ATOM 23308 N N . GLY A 1 16 ? 3.609 -1.768 -4.821 1.00 61.14 16 GLY A N 17
ATOM 23309 C CA . GLY A 1 16 ? 3.889 -1.650 -6.241 1.00 34.54 16 GLY A CA 17
ATOM 23310 C C . GLY A 1 16 ? 2.867 -2.375 -7.095 1.00 24.34 16 GLY A C 17
ATOM 23311 O O . GLY A 1 16 ? 2.121 -3.221 -6.600 1.00 22.23 16 GLY A O 17
ATOM 23315 N N . LEU A 1 17 ? 2.832 -2.043 -8.380 1.00 74.54 17 LEU A N 17
ATOM 23316 C CA . LEU A 1 17 ? 1.893 -2.668 -9.306 1.00 15.12 17 LEU A CA 17
ATOM 23317 C C . LEU A 1 17 ? 2.252 -4.131 -9.542 1.00 20.44 17 LEU A C 17
ATOM 23318 O O . LEU A 1 17 ? 3.171 -4.663 -8.918 1.00 72.44 17 LEU A O 17
ATOM 23334 N N . ASP A 1 18 ? 1.523 -4.776 -10.446 1.00 43.33 18 ASP A N 17
ATOM 23335 C CA . ASP A 1 18 ? 1.767 -6.177 -10.767 1.00 63.23 18 ASP A CA 17
ATOM 23336 C C . ASP A 1 18 ? 1.493 -6.452 -12.243 1.00 24.34 18 ASP A C 17
ATOM 23337 O O . ASP A 1 18 ? 1.011 -7.525 -12.606 1.00 32.34 18 ASP A O 17
ATOM 23346 N N . PHE A 1 19 ? 1.804 -5.476 -13.089 1.00 14.21 19 PHE A N 17
ATOM 23347 C CA . PHE A 1 19 ? 1.589 -5.612 -14.525 1.00 1.21 19 PHE A CA 17
ATOM 23348 C C . PHE A 1 19 ? 2.407 -4.581 -15.297 1.00 42.10 19 PHE A C 17
ATOM 23349 O O . PHE A 1 19 ? 2.794 -3.537 -14.771 1.00 33.23 19 PHE A O 17
ATOM 23366 N N . PRO A 1 20 ? 2.679 -4.879 -16.576 1.00 74.42 20 PRO A N 17
ATOM 23367 C CA . PRO A 1 20 ? 3.453 -3.992 -17.449 1.00 22.20 20 PRO A CA 17
ATOM 23368 C C . PRO A 1 20 ? 2.692 -2.720 -17.805 1.00 52.11 20 PRO A C 17
ATOM 23369 O O . PRO A 1 20 ? 1.692 -2.746 -18.523 1.00 61.42 20 PRO A O 17
ATOM 23380 N N . PRO A 1 21 ? 3.174 -1.578 -17.293 1.00 12.13 21 PRO A N 17
ATOM 23381 C CA . PRO A 1 21 ? 2.554 -0.274 -17.544 1.00 52.44 21 PRO A CA 17
ATOM 23382 C C . PRO A 1 21 ? 2.732 0.184 -18.988 1.00 2.10 21 PRO A C 17
ATOM 23383 O O . PRO A 1 21 ? 1.956 0.996 -19.493 1.00 52.21 21 PRO A O 17
ATOM 23394 N N . LEU A 1 22 ? 3.758 -0.341 -19.648 1.00 25.43 22 LEU A N 17
ATOM 23395 C CA . LEU A 1 22 ? 4.039 0.013 -21.035 1.00 14.02 22 LEU A CA 17
ATOM 23396 C C . LEU A 1 22 ? 4.589 -1.185 -21.802 1.00 42.43 22 LEU A C 17
ATOM 23397 O O . LEU A 1 22 ? 5.150 -2.118 -21.227 1.00 11.52 22 LEU A O 17
ATOM 23413 N N . PRO A 1 23 ? 4.429 -1.159 -23.134 1.00 34.22 23 PRO A N 17
ATOM 23414 C CA . PRO A 1 23 ? 4.905 -2.234 -24.009 1.00 43.03 23 PRO A CA 17
ATOM 23415 C C . PRO A 1 23 ? 6.427 -2.280 -24.095 1.00 40.44 23 PRO A C 17
ATOM 23416 O O . PRO A 1 23 ? 7.051 -1.410 -24.702 1.00 55.13 23 PRO A O 17
ATOM 23427 N N . GLY A 1 24 ? 7.020 -3.301 -23.484 1.00 13.22 24 GLY A N 17
ATOM 23428 C CA . GLY A 1 24 ? 8.464 -3.441 -23.504 1.00 0.51 24 GLY A CA 17
ATOM 23429 C C . GLY A 1 24 ? 9.024 -3.868 -22.162 1.00 32.42 24 GLY A C 17
ATOM 23430 O O . GLY A 1 24 ? 8.280 -4.031 -21.196 1.00 35.04 24 GLY A O 17
ATOM 23434 N N . GLU A 1 25 ? 10.339 -4.053 -22.102 1.00 41.44 25 GLU A N 17
ATOM 23435 C CA . GLU A 1 25 ? 10.997 -4.467 -20.869 1.00 33.03 25 GLU A CA 17
ATOM 23436 C C . GLU A 1 25 ? 10.987 -3.339 -19.841 1.00 40.44 25 GLU A C 17
ATOM 23437 O O . GLU A 1 25 ? 11.028 -3.582 -18.635 1.00 14.14 25 GLU A O 17
ATOM 23449 N N . LEU A 1 26 ? 10.934 -2.104 -20.328 1.00 54.15 26 LEU A N 17
ATOM 23450 C CA . LEU A 1 26 ? 10.919 -0.936 -19.454 1.00 21.41 26 LEU A CA 17
ATOM 23451 C C . LEU A 1 26 ? 9.773 -1.022 -18.451 1.00 10.50 26 LEU A C 17
ATOM 23452 O O . LEU A 1 26 ? 9.906 -0.600 -17.303 1.00 4.10 26 LEU A O 17
ATOM 23468 N N . GLY A 1 27 ? 8.646 -1.572 -18.893 1.00 22.42 27 GLY A N 17
ATOM 23469 C CA . GLY A 1 27 ? 7.494 -1.705 -18.021 1.00 32.01 27 GLY A CA 17
ATOM 23470 C C . GLY A 1 27 ? 7.773 -2.588 -16.821 1.00 61.31 27 GLY A C 17
ATOM 23471 O O . GLY A 1 27 ? 7.392 -2.261 -15.697 1.00 4.30 27 GLY A O 17
ATOM 23475 N N . LYS A 1 28 ? 8.439 -3.713 -17.059 1.00 32.31 28 LYS A N 17
ATOM 23476 C CA . LYS A 1 28 ? 8.769 -4.648 -15.990 1.00 21.13 28 LYS A CA 17
ATOM 23477 C C . LYS A 1 28 ? 9.530 -3.946 -14.869 1.00 75.20 28 LYS A C 17
ATOM 23478 O O . LYS A 1 28 ? 9.443 -4.340 -13.706 1.00 20.51 28 LYS A O 17
ATOM 23497 N N . ARG A 1 29 ? 10.273 -2.904 -15.227 1.00 33.13 29 ARG A N 17
ATOM 23498 C CA . ARG A 1 29 ? 11.048 -2.148 -14.251 1.00 13.53 29 ARG A CA 17
ATOM 23499 C C . ARG A 1 29 ? 10.230 -0.989 -13.688 1.00 2.42 29 ARG A C 17
ATOM 23500 O O . ARG A 1 29 ? 10.556 -0.438 -12.635 1.00 64.22 29 ARG A O 17
ATOM 23521 N N . LEU A 1 30 ? 9.167 -0.623 -14.396 1.00 2.45 30 LEU A N 17
ATOM 23522 C CA . LEU A 1 30 ? 8.303 0.471 -13.967 1.00 55.42 30 LEU A CA 17
ATOM 23523 C C . LEU A 1 30 ? 7.375 0.024 -12.842 1.00 74.24 30 LEU A C 17
ATOM 23524 O O . LEU A 1 30 ? 7.310 0.657 -11.788 1.00 61.32 30 LEU A O 17
ATOM 23540 N N . TYR A 1 31 ? 6.660 -1.072 -13.073 1.00 53.31 31 TYR A N 17
ATOM 23541 C CA . TYR A 1 31 ? 5.735 -1.604 -12.079 1.00 61.34 31 TYR A CA 17
ATOM 23542 C C . TYR A 1 31 ? 6.481 -2.055 -10.827 1.00 43.32 31 TYR A C 17
ATOM 23543 O O . TYR A 1 31 ? 5.887 -2.214 -9.762 1.00 11.04 31 TYR A O 17
ATOM 23561 N N . GLU A 1 32 ? 7.788 -2.257 -10.966 1.00 32.45 32 GLU A N 17
ATOM 23562 C CA . GLU A 1 32 ? 8.616 -2.690 -9.846 1.00 11.42 32 GLU A CA 17
ATOM 23563 C C . GLU A 1 32 ? 9.371 -1.510 -9.240 1.00 15.20 32 GLU A C 17
ATOM 23564 O O . GLU A 1 32 ? 10.143 -1.672 -8.296 1.00 23.33 32 GLU A O 17
ATOM 23576 N N . SER A 1 33 ? 9.141 -0.322 -9.791 1.00 32.10 33 SER A N 17
ATOM 23577 C CA . SER A 1 33 ? 9.802 0.885 -9.309 1.00 33.13 33 SER A CA 17
ATOM 23578 C C . SER A 1 33 ? 8.783 1.882 -8.765 1.00 33.45 33 SER A C 17
ATOM 23579 O O . SER A 1 33 ? 9.011 2.524 -7.739 1.00 65.15 33 SER A O 17
ATOM 23587 N N . VAL A 1 34 ? 7.656 2.005 -9.459 1.00 41.31 34 VAL A N 17
ATOM 23588 C CA . VAL A 1 34 ? 6.600 2.922 -9.046 1.00 44.45 34 VAL A CA 17
ATOM 23589 C C . VAL A 1 34 ? 5.626 2.244 -8.089 1.00 45.34 34 VAL A C 17
ATOM 23590 O O . VAL A 1 34 ? 5.398 1.038 -8.172 1.00 31.42 34 VAL A O 17
ATOM 23603 N N . SER A 1 35 ? 5.055 3.029 -7.182 1.00 34.14 35 SER A N 17
ATOM 23604 C CA . SER A 1 35 ? 4.107 2.504 -6.206 1.00 31.14 35 SER A CA 17
ATOM 23605 C C . SER A 1 35 ? 2.704 3.042 -6.467 1.00 55.20 35 SER A C 17
ATOM 23606 O O . SER A 1 35 ? 2.483 3.803 -7.410 1.00 11.15 35 SER A O 17
ATOM 23614 N N . LYS A 1 36 ? 1.757 2.642 -5.625 1.00 73.53 36 LYS A N 17
ATOM 23615 C CA . LYS A 1 36 ? 0.374 3.083 -5.762 1.00 71.01 36 LYS A CA 17
ATOM 23616 C C . LYS A 1 36 ? 0.247 4.574 -5.467 1.00 11.04 36 LYS A C 17
ATOM 23617 O O . LYS A 1 36 ? -0.732 5.211 -5.855 1.00 1.03 36 LYS A O 17
ATOM 23636 N N . GLN A 1 37 ? 1.243 5.123 -4.779 1.00 40.31 37 GLN A N 17
ATOM 23637 C CA . GLN A 1 37 ? 1.242 6.540 -4.433 1.00 73.21 37 GLN A CA 17
ATOM 23638 C C . GLN A 1 37 ? 1.912 7.367 -5.525 1.00 4.44 37 GLN A C 17
ATOM 23639 O O . GLN A 1 37 ? 1.513 8.500 -5.792 1.00 0.33 37 GLN A O 17
ATOM 23653 N N . ALA A 1 38 ? 2.934 6.794 -6.152 1.00 30.32 38 ALA A N 17
ATOM 23654 C CA . ALA A 1 38 ? 3.659 7.478 -7.215 1.00 70.23 38 ALA A CA 17
ATOM 23655 C C . ALA A 1 38 ? 3.019 7.214 -8.574 1.00 33.11 38 ALA A C 17
ATOM 23656 O O . ALA A 1 38 ? 3.316 7.897 -9.554 1.00 12.54 38 ALA A O 17
ATOM 23663 N N . TRP A 1 39 ? 2.140 6.219 -8.625 1.00 43.23 39 TRP A N 17
ATOM 23664 C CA . TRP A 1 39 ? 1.459 5.865 -9.865 1.00 53.02 39 TRP A CA 17
ATOM 23665 C C . TRP A 1 39 ? 0.807 7.090 -10.497 1.00 44.14 39 TRP A C 17
ATOM 23666 O O . TRP A 1 39 ? 0.720 7.195 -11.720 1.00 43.05 39 TRP A O 17
ATOM 23687 N N . GLN A 1 40 ? 0.352 8.013 -9.657 1.00 1.24 40 GLN A N 17
ATOM 23688 C CA . GLN A 1 40 ? -0.292 9.231 -10.135 1.00 63.23 40 GLN A CA 17
ATOM 23689 C C . GLN A 1 40 ? 0.740 10.219 -10.668 1.00 65.15 40 GLN A C 17
ATOM 23690 O O . GLN A 1 40 ? 0.587 10.762 -11.763 1.00 20.23 40 GLN A O 17
ATOM 23704 N N . ASP A 1 41 ? 1.791 10.448 -9.888 1.00 61.55 41 ASP A N 17
ATOM 23705 C CA . ASP A 1 41 ? 2.850 11.370 -10.283 1.00 14.15 41 ASP A CA 17
ATOM 23706 C C . ASP A 1 41 ? 3.585 10.858 -11.517 1.00 53.33 41 ASP A C 17
ATOM 23707 O O . ASP A 1 41 ? 4.203 11.632 -12.248 1.00 62.24 41 ASP A O 17
ATOM 23716 N N . TRP A 1 42 ? 3.513 9.551 -11.742 1.00 44.43 42 TRP A N 17
ATOM 23717 C CA . TRP A 1 42 ? 4.173 8.936 -12.888 1.00 44.23 42 TRP A CA 17
ATOM 23718 C C . TRP A 1 42 ? 3.337 9.103 -14.152 1.00 62.02 42 TRP A C 17
ATOM 23719 O O . TRP A 1 42 ? 3.820 9.610 -15.166 1.00 21.13 42 TRP A O 17
ATOM 23740 N N . LEU A 1 43 ? 2.082 8.674 -14.086 1.00 55.35 43 LEU A N 17
ATOM 23741 C CA . LEU A 1 43 ? 1.177 8.777 -15.227 1.00 24.23 43 LEU A CA 17
ATOM 23742 C C . LEU A 1 43 ? 0.761 10.225 -15.463 1.00 33.02 43 LEU A C 17
ATOM 23743 O O . LEU A 1 43 ? 0.160 10.551 -16.487 1.00 33.42 43 LEU A O 17
ATOM 23759 N N . LYS A 1 44 ? 1.086 11.092 -14.510 1.00 32.45 44 LYS A N 17
ATOM 23760 C CA . LYS A 1 44 ? 0.749 12.506 -14.614 1.00 1.41 44 LYS A CA 17
ATOM 23761 C C . LYS A 1 44 ? 1.573 13.183 -15.705 1.00 75.44 44 LYS A C 17
ATOM 23762 O O . LYS A 1 44 ? 1.026 13.848 -16.585 1.00 31.14 44 LYS A O 17
ATOM 23781 N N . GLN A 1 45 ? 2.888 13.006 -15.643 1.00 4.02 45 GLN A N 17
ATOM 23782 C CA . GLN A 1 45 ? 3.786 13.599 -16.627 1.00 51.12 45 GLN A CA 17
ATOM 23783 C C . GLN A 1 45 ? 3.487 13.069 -18.026 1.00 13.24 45 GLN A C 17
ATOM 23784 O O . GLN A 1 45 ? 3.725 13.752 -19.022 1.00 35.15 45 GLN A O 17
ATOM 23798 N N . GLN A 1 46 ? 2.964 11.849 -18.091 1.00 65.24 46 GLN A N 17
ATOM 23799 C CA . GLN A 1 46 ? 2.634 11.228 -19.369 1.00 21.44 46 GLN A CA 17
ATOM 23800 C C . GLN A 1 46 ? 1.712 12.125 -20.188 1.00 22.30 46 GLN A C 17
ATOM 23801 O O . GLN A 1 46 ? 1.861 12.241 -21.405 1.00 4.11 46 GLN A O 17
ATOM 23815 N N . THR A 1 47 ? 0.758 12.758 -19.513 1.00 74.12 47 THR A N 17
ATOM 23816 C CA . THR A 1 47 ? -0.190 13.643 -20.178 1.00 43.45 47 THR A CA 17
ATOM 23817 C C . THR A 1 47 ? 0.376 15.052 -20.314 1.00 2.35 47 THR A C 17
ATOM 23818 O O . THR A 1 47 ? 0.098 15.752 -21.287 1.00 3.10 47 THR A O 17
ATOM 23829 N N . MET A 1 48 ? 1.172 15.462 -19.331 1.00 52.10 48 MET A N 17
ATOM 23830 C CA . MET A 1 48 ? 1.779 16.788 -19.342 1.00 55.23 48 MET A CA 17
ATOM 23831 C C . MET A 1 48 ? 2.651 16.976 -20.579 1.00 51.44 48 MET A C 17
ATOM 23832 O O . MET A 1 48 ? 2.677 18.054 -21.175 1.00 53.31 48 MET A O 17
ATOM 23846 N N . LEU A 1 49 ? 3.364 15.923 -20.961 1.00 22.44 49 LEU A N 17
ATOM 23847 C CA . LEU A 1 49 ? 4.238 15.972 -22.127 1.00 44.04 49 LEU A CA 17
ATOM 23848 C C . LEU A 1 49 ? 3.424 16.040 -23.415 1.00 42.15 49 LEU A C 17
ATOM 23849 O O . LEU A 1 49 ? 3.780 16.761 -24.349 1.00 32.54 49 LEU A O 17
ATOM 23865 N N . ILE A 1 50 ? 2.330 15.287 -23.458 1.00 41.40 50 ILE A N 17
ATOM 23866 C CA . ILE A 1 50 ? 1.464 15.265 -24.630 1.00 51.31 50 ILE A CA 17
ATOM 23867 C C . ILE A 1 50 ? 0.784 16.615 -24.837 1.00 22.40 50 ILE A C 17
ATOM 23868 O O . ILE A 1 50 ? 0.517 17.020 -25.968 1.00 24.45 50 ILE A O 17
ATOM 23884 N N . ASN A 1 51 ? 0.508 17.307 -23.736 1.00 63.15 51 ASN A N 17
ATOM 23885 C CA . ASN A 1 51 ? -0.139 18.612 -23.797 1.00 14.20 51 ASN A CA 17
ATOM 23886 C C . ASN A 1 51 ? 0.895 19.727 -23.921 1.00 14.23 51 ASN A C 17
ATOM 23887 O O . ASN A 1 51 ? 0.596 20.810 -24.424 1.00 24.23 51 ASN A O 17
ATOM 23898 N N . GLU A 1 52 ? 2.111 19.453 -23.459 1.00 14.34 52 GLU A N 17
ATOM 23899 C CA . GLU A 1 52 ? 3.188 20.434 -23.518 1.00 23.23 52 GLU A CA 17
ATOM 23900 C C . GLU A 1 52 ? 3.907 20.372 -24.863 1.00 14.43 52 GLU A C 17
ATOM 23901 O O . GLU A 1 52 ? 4.566 21.328 -25.270 1.00 23.50 52 GLU A O 17
ATOM 23913 N N . ASN A 1 53 ? 3.773 19.241 -25.547 1.00 61.20 53 ASN A N 17
ATOM 23914 C CA . ASN A 1 53 ? 4.410 19.053 -26.846 1.00 11.34 53 ASN A CA 17
ATOM 23915 C C . ASN A 1 53 ? 3.366 18.842 -27.938 1.00 20.21 53 ASN A C 17
ATOM 23916 O O . ASN A 1 53 ? 3.679 18.888 -29.128 1.00 4.25 53 ASN A O 17
ATOM 23927 N N . ARG A 1 54 ? 2.124 18.610 -27.525 1.00 42.11 54 ARG A N 17
ATOM 23928 C CA . ARG A 1 54 ? 1.034 18.391 -28.468 1.00 20.11 54 ARG A CA 17
ATOM 23929 C C . ARG A 1 54 ? 1.336 17.207 -29.382 1.00 35.10 54 ARG A C 17
ATOM 23930 O O . ARG A 1 54 ? 1.174 17.292 -30.600 1.00 54.01 54 ARG A O 17
ATOM 23951 N N . LEU A 1 55 ? 1.775 16.104 -28.787 1.00 30.34 55 LEU A N 17
ATOM 23952 C CA . LEU A 1 55 ? 2.100 14.902 -29.547 1.00 31.43 55 LEU A CA 17
ATOM 23953 C C . LEU A 1 55 ? 0.841 14.273 -30.136 1.00 2.10 55 LEU A C 17
ATOM 23954 O O . LEU A 1 55 ? -0.234 14.870 -30.107 1.00 72.20 55 LEU A O 17
ATOM 23970 N N . ASN A 1 56 ? 0.983 13.064 -30.668 1.00 65.43 56 ASN A N 17
ATOM 23971 C CA . ASN A 1 56 ? -0.143 12.353 -31.263 1.00 2.00 56 ASN A CA 17
ATOM 23972 C C . ASN A 1 56 ? -0.375 11.018 -30.562 1.00 21.00 56 ASN A C 17
ATOM 23973 O O . ASN A 1 56 ? 0.134 9.983 -30.992 1.00 1.24 56 ASN A O 17
ATOM 23984 N N . MET A 1 57 ? -1.148 11.050 -29.481 1.00 65.11 57 MET A N 17
ATOM 23985 C CA . MET A 1 57 ? -1.449 9.842 -28.722 1.00 2.04 57 MET A CA 17
ATOM 23986 C C . MET A 1 57 ? -1.978 8.742 -29.637 1.00 2.23 57 MET A C 17
ATOM 23987 O O . MET A 1 57 ? -1.815 7.556 -29.354 1.00 73.53 57 MET A O 17
ATOM 24001 N N . ALA A 1 58 ? -2.611 9.145 -30.733 1.00 75.13 58 ALA A N 17
ATOM 24002 C CA . ALA A 1 58 ? -3.163 8.193 -31.690 1.00 44.30 58 ALA A CA 17
ATOM 24003 C C . ALA A 1 58 ? -2.122 7.153 -32.092 1.00 0.55 58 ALA A C 17
ATOM 24004 O O . ALA A 1 58 ? -2.461 6.014 -32.412 1.00 42.24 58 ALA A O 17
ATOM 24011 N N . ASP A 1 59 ? -0.855 7.553 -32.072 1.00 53.02 59 ASP A N 17
ATOM 24012 C CA . ASP A 1 59 ? 0.235 6.655 -32.434 1.00 43.11 59 ASP A CA 17
ATOM 24013 C C . ASP A 1 59 ? 1.221 6.504 -31.279 1.00 51.35 59 ASP A C 17
ATOM 24014 O O . ASP A 1 59 ? 1.328 7.365 -30.406 1.00 0.30 59 ASP A O 17
ATOM 24023 N N . PRO A 1 60 ? 1.958 5.384 -31.273 1.00 21.21 60 PRO A N 17
ATOM 24024 C CA . PRO A 1 60 ? 2.948 5.093 -30.231 1.00 14.30 60 PRO A CA 17
ATOM 24025 C C . PRO A 1 60 ? 4.164 6.010 -30.315 1.00 35.34 60 PRO A C 17
ATOM 24026 O O . PRO A 1 60 ? 5.022 6.000 -29.432 1.00 73.10 60 PRO A O 17
ATOM 24037 N N . ARG A 1 61 ? 4.230 6.801 -31.381 1.00 24.45 61 ARG A N 17
ATOM 24038 C CA . ARG A 1 61 ? 5.342 7.723 -31.579 1.00 61.42 61 ARG A CA 17
ATOM 24039 C C . ARG A 1 61 ? 5.458 8.695 -30.409 1.00 21.44 61 ARG A C 17
ATOM 24040 O O . ARG A 1 61 ? 6.557 9.106 -30.037 1.00 32.31 61 ARG A O 17
ATOM 24061 N N . ALA A 1 62 ? 4.317 9.058 -29.833 1.00 12.12 62 ALA A N 17
ATOM 24062 C CA . ALA A 1 62 ? 4.290 9.980 -28.704 1.00 44.21 62 ALA A CA 17
ATOM 24063 C C . ALA A 1 62 ? 4.634 9.264 -27.402 1.00 51.33 62 ALA A C 17
ATOM 24064 O O . ALA A 1 62 ? 5.271 9.836 -26.518 1.00 2.32 62 ALA A O 17
ATOM 24071 N N . ARG A 1 63 ? 4.207 8.011 -27.291 1.00 70.44 63 ARG A N 17
ATOM 24072 C CA . ARG A 1 63 ? 4.468 7.218 -26.096 1.00 71.52 63 ARG A CA 17
ATOM 24073 C C . ARG A 1 63 ? 5.903 6.698 -26.091 1.00 12.32 63 ARG A C 17
ATOM 24074 O O . ARG A 1 63 ? 6.430 6.317 -25.046 1.00 44.14 63 ARG A O 17
ATOM 24095 N N . GLN A 1 64 ? 6.527 6.687 -27.264 1.00 72.43 64 GLN A N 17
ATOM 24096 C CA . GLN A 1 64 ? 7.900 6.213 -27.394 1.00 53.01 64 GLN A CA 17
ATOM 24097 C C . GLN A 1 64 ? 8.892 7.335 -27.107 1.00 40.02 64 GLN A C 17
ATOM 24098 O O . GLN A 1 64 ? 10.061 7.083 -26.815 1.00 44.44 64 GLN A O 17
ATOM 24112 N N . TYR A 1 65 ? 8.418 8.573 -27.192 1.00 43.04 65 TYR A N 17
ATOM 24113 C CA . TYR A 1 65 ? 9.265 9.734 -26.945 1.00 12.14 65 TYR A CA 17
ATOM 24114 C C . TYR A 1 65 ? 9.192 10.159 -25.481 1.00 61.11 65 TYR A C 17
ATOM 24115 O O . TYR A 1 65 ? 10.170 10.651 -24.916 1.00 15.03 65 TYR A O 17
ATOM 24133 N N . LEU A 1 66 ? 8.027 9.965 -24.873 1.00 22.31 66 LEU A N 17
ATOM 24134 C CA . LEU A 1 66 ? 7.825 10.326 -23.474 1.00 54.42 66 LEU A CA 17
ATOM 24135 C C . LEU A 1 66 ? 8.340 9.230 -22.548 1.00 70.50 66 LEU A C 17
ATOM 24136 O O . LEU A 1 66 ? 8.791 9.504 -21.436 1.00 72.42 66 LEU A O 17
ATOM 24152 N N . MET A 1 67 ? 8.272 7.987 -23.015 1.00 53.22 67 MET A N 17
ATOM 24153 C CA . MET A 1 67 ? 8.735 6.849 -22.230 1.00 12.24 67 MET A CA 17
ATOM 24154 C C . MET A 1 67 ? 10.199 7.020 -21.836 1.00 15.01 67 MET A C 17
ATOM 24155 O O . MET A 1 67 ? 10.636 6.520 -20.799 1.00 13.50 67 MET A O 17
ATOM 24169 N N . LYS A 1 68 ? 10.952 7.729 -22.670 1.00 21.51 68 LYS A N 17
ATOM 24170 C CA . LYS A 1 68 ? 12.367 7.967 -22.409 1.00 72.52 68 LYS A CA 17
ATOM 24171 C C . LYS A 1 68 ? 12.550 8.957 -21.264 1.00 11.12 68 LYS A C 17
ATOM 24172 O O . LYS A 1 68 ? 13.612 9.014 -20.645 1.00 31.53 68 LYS A O 17
ATOM 24191 N N . GLN A 1 69 ? 11.508 9.734 -20.987 1.00 53.23 69 GLN A N 17
ATOM 24192 C CA . GLN A 1 69 ? 11.555 10.722 -19.915 1.00 72.44 69 GLN A CA 17
ATOM 24193 C C . GLN A 1 69 ? 11.225 10.082 -18.571 1.00 22.52 69 GLN A C 17
ATOM 24194 O O . GLN A 1 69 ? 11.550 10.626 -17.515 1.00 63.11 69 GLN A O 17
ATOM 24208 N N . THR A 1 70 ? 10.577 8.922 -18.616 1.00 61.40 70 THR A N 17
ATOM 24209 C CA . THR A 1 70 ? 10.202 8.208 -17.402 1.00 31.10 70 THR A CA 17
ATOM 24210 C C . THR A 1 70 ? 11.308 7.258 -16.959 1.00 23.43 70 THR A C 17
ATOM 24211 O O . THR A 1 70 ? 11.653 7.200 -15.779 1.00 31.21 70 THR A O 17
ATOM 24222 N N . GLU A 1 71 ? 11.861 6.515 -17.912 1.00 65.34 71 GLU A N 17
ATOM 24223 C CA . GLU A 1 71 ? 12.930 5.567 -17.618 1.00 74.43 71 GLU A CA 17
ATOM 24224 C C . GLU A 1 71 ? 14.184 6.292 -17.139 1.00 70.32 71 GLU A C 17
ATOM 24225 O O . GLU A 1 71 ? 14.646 6.083 -16.017 1.00 74.01 71 GLU A O 17
ATOM 24237 N N . LYS A 1 72 ? 14.732 7.145 -17.998 1.00 74.54 72 LYS A N 17
ATOM 24238 C CA . LYS A 1 72 ? 15.932 7.902 -17.665 1.00 40.22 72 LYS A CA 17
ATOM 24239 C C . LYS A 1 72 ? 15.703 8.771 -16.432 1.00 75.34 72 LYS A C 17
ATOM 24240 O O . LYS A 1 72 ? 16.653 9.220 -15.792 1.00 43.11 72 LYS A O 17
ATOM 24259 N N . TYR A 1 73 ? 14.436 9.002 -16.105 1.00 22.22 73 TYR A N 17
ATOM 24260 C CA . TYR A 1 73 ? 14.082 9.817 -14.949 1.00 43.30 73 TYR A CA 17
ATOM 24261 C C . TYR A 1 73 ? 14.795 9.322 -13.694 1.00 74.21 73 TYR A C 17
ATOM 24262 O O . TYR A 1 73 ? 15.689 9.986 -13.171 1.00 2.25 73 TYR A O 17
ATOM 24280 N N . PHE A 1 74 ? 14.391 8.149 -13.217 1.00 2.01 74 PHE A N 17
ATOM 24281 C CA . PHE A 1 74 ? 14.989 7.563 -12.023 1.00 64.32 74 PHE A CA 17
ATOM 24282 C C . PHE A 1 74 ? 16.105 6.591 -12.395 1.00 62.45 74 PHE A C 17
ATOM 24283 O O . PHE A 1 74 ? 17.183 6.608 -11.800 1.00 71.34 74 PHE A O 17
ATOM 24300 N N . PHE A 1 75 ? 15.838 5.743 -13.384 1.00 3.42 75 PHE A N 17
ATOM 24301 C CA . PHE A 1 75 ? 16.818 4.762 -13.835 1.00 42.34 75 PHE A CA 17
ATOM 24302 C C . PHE A 1 75 ? 18.004 5.448 -14.508 1.00 71.20 75 PHE A C 17
ATOM 24303 O O . PHE A 1 75 ? 19.140 4.988 -14.406 1.00 5.21 75 PHE A O 17
ATOM 24320 N N . GLY A 1 76 ? 17.729 6.551 -15.197 1.00 41.32 76 GLY A N 17
ATOM 24321 C CA . GLY A 1 76 ? 18.782 7.282 -15.877 1.00 40.55 76 GLY A CA 17
ATOM 24322 C C . GLY A 1 76 ? 19.673 6.379 -16.707 1.00 33.01 76 GLY A C 17
ATOM 24323 O O . GLY A 1 76 ? 20.897 6.433 -16.596 1.00 30.22 76 GLY A O 17
ATOM 24327 N N . GLU A 1 77 ? 19.057 5.545 -17.539 1.00 54.43 77 GLU A N 17
ATOM 24328 C CA . GLU A 1 77 ? 19.803 4.625 -18.389 1.00 21.44 77 GLU A CA 17
ATOM 24329 C C . GLU A 1 77 ? 20.876 5.365 -19.182 1.00 22.40 77 GLU A C 17
ATOM 24330 O O . GLU A 1 77 ? 21.873 4.776 -19.598 1.00 20.32 77 GLU A O 17
ATOM 24342 N N . GLY A 1 78 ? 20.663 6.661 -19.388 1.00 61.24 78 GLY A N 17
ATOM 24343 C CA . GLY A 1 78 ? 21.619 7.461 -20.132 1.00 22.53 78 GLY A CA 17
ATOM 24344 C C . GLY A 1 78 ? 22.838 7.822 -19.307 1.00 24.14 78 GLY A C 17
ATOM 24345 O O . GLY A 1 78 ? 23.137 9.000 -19.110 1.00 75.45 78 GLY A O 17
ATOM 24349 N N . ALA A 1 79 ? 23.544 6.806 -18.820 1.00 42.15 79 ALA A N 17
ATOM 24350 C CA . ALA A 1 79 ? 24.738 7.023 -18.012 1.00 73.22 79 ALA A CA 17
ATOM 24351 C C . ALA A 1 79 ? 25.948 6.325 -18.622 1.00 62.45 79 ALA A C 17
ATOM 24352 O O . ALA A 1 79 ? 25.876 5.791 -19.730 1.00 3.51 79 ALA A O 17
ATOM 24359 N N . ASP A 1 80 ? 27.059 6.332 -17.894 1.00 0.00 80 ASP A N 17
ATOM 24360 C CA . ASP A 1 80 ? 28.286 5.699 -18.364 1.00 32.32 80 ASP A CA 17
ATOM 24361 C C . ASP A 1 80 ? 28.035 4.243 -18.743 1.00 73.35 80 ASP A C 17
ATOM 24362 O O . ASP A 1 80 ? 27.936 3.374 -17.877 1.00 43.22 80 ASP A O 17
ATOM 24371 N N . GLN A 1 81 ? 27.931 3.985 -20.043 1.00 62.22 81 GLN A N 17
ATOM 24372 C CA . GLN A 1 81 ? 27.690 2.634 -20.537 1.00 14.24 81 GLN A CA 17
ATOM 24373 C C . GLN A 1 81 ? 28.822 2.178 -21.451 1.00 53.12 81 GLN A C 17
ATOM 24374 O O . GLN A 1 81 ? 29.820 2.879 -21.616 1.00 20.42 81 GLN A O 17
ATOM 24388 N N . ALA A 1 82 ? 28.659 1.000 -22.043 1.00 61.53 82 ALA A N 17
ATOM 24389 C CA . ALA A 1 82 ? 29.667 0.451 -22.942 1.00 74.25 82 ALA A CA 17
ATOM 24390 C C . ALA A 1 82 ? 29.051 0.053 -24.280 1.00 31.24 82 ALA A C 17
ATOM 24391 O O . ALA A 1 82 ? 29.462 -0.931 -24.895 1.00 43.40 82 ALA A O 17
ATOM 24398 N N . SER A 1 83 ? 28.062 0.823 -24.723 1.00 64.22 83 SER A N 17
ATOM 24399 C CA . SER A 1 83 ? 27.387 0.547 -25.986 1.00 13.43 83 SER A CA 17
ATOM 24400 C C . SER A 1 83 ? 26.809 1.827 -26.583 1.00 45.03 83 SER A C 17
ATOM 24401 O O . SER A 1 83 ? 26.424 2.745 -25.860 1.00 61.50 83 SER A O 17
ATOM 24409 N N . GLY A 1 84 ? 26.753 1.880 -27.911 1.00 4.12 84 GLY A N 17
ATOM 24410 C CA . GLY A 1 84 ? 26.222 3.051 -28.585 1.00 25.34 84 GLY A CA 17
ATOM 24411 C C . GLY A 1 84 ? 25.347 2.691 -29.769 1.00 22.23 84 GLY A C 17
ATOM 24412 O O . GLY A 1 84 ? 25.847 2.437 -30.865 1.00 23.43 84 GLY A O 17
ATOM 24416 N N . TYR A 1 85 ? 24.037 2.667 -29.549 1.00 5.54 85 TYR A N 17
ATOM 24417 C CA . TYR A 1 85 ? 23.091 2.332 -30.605 1.00 73.24 85 TYR A CA 17
ATOM 24418 C C . TYR A 1 85 ? 22.002 3.395 -30.720 1.00 22.35 85 TYR A C 17
ATOM 24419 O O . TYR A 1 85 ? 21.855 4.246 -29.843 1.00 11.05 85 TYR A O 17
ATOM 24437 N N . VAL A 1 86 ? 21.241 3.338 -31.808 1.00 12.14 86 VAL A N 17
ATOM 24438 C CA . VAL A 1 86 ? 20.164 4.294 -32.038 1.00 31.23 86 VAL A CA 17
ATOM 24439 C C . VAL A 1 86 ? 20.538 5.678 -31.521 1.00 0.33 86 VAL A C 17
ATOM 24440 O O . VAL A 1 86 ? 19.962 6.186 -30.558 1.00 74.43 86 VAL A O 17
ATOM 24453 N N . PRO A 1 87 ? 21.527 6.307 -32.174 1.00 32.50 87 PRO A N 17
ATOM 24454 C CA . PRO A 1 87 ? 22.000 7.642 -31.799 1.00 10.24 87 PRO A CA 17
ATOM 24455 C C . PRO A 1 87 ? 20.974 8.728 -32.106 1.00 45.11 87 PRO A C 17
ATOM 24456 O O . PRO A 1 87 ? 19.988 8.503 -32.808 1.00 2.41 87 PRO A O 17
ATOM 24467 N N . PRO A 1 88 ? 21.210 9.935 -31.570 1.00 23.32 88 PRO A N 17
ATOM 24468 C CA . PRO A 1 88 ? 20.318 11.080 -31.774 1.00 63.14 88 PRO A CA 17
ATOM 24469 C C . PRO A 1 88 ? 20.362 11.600 -33.207 1.00 74.33 88 PRO A C 17
ATOM 24470 O O . PRO A 1 88 ? 20.959 10.978 -34.085 1.00 43.12 88 PRO A O 17
ATOM 24481 N N . ALA A 1 89 ? 19.725 12.743 -33.436 1.00 54.44 89 ALA A N 17
ATOM 24482 C CA . ALA A 1 89 ? 19.693 13.348 -34.762 1.00 70.35 89 ALA A CA 17
ATOM 24483 C C . ALA A 1 89 ? 20.059 14.827 -34.701 1.00 23.33 89 ALA A C 17
ATOM 24484 O O . ALA A 1 89 ? 19.923 15.465 -33.658 1.00 5.35 89 ALA A O 17
ATOM 24491 N N . GLN A 1 90 ? 20.524 15.364 -35.824 1.00 24.21 90 GLN A N 17
ATOM 24492 C CA . GLN A 1 90 ? 20.912 16.768 -35.896 1.00 34.25 90 GLN A CA 17
ATOM 24493 C C . GLN A 1 90 ? 19.700 17.654 -36.165 1.00 73.52 90 GLN A C 17
ATOM 24494 O O . GLN A 1 90 ? 19.641 18.797 -35.715 1.00 22.25 90 GLN A O 17
ATOM 24508 N N . GLY A 1 91 ? 18.733 17.117 -36.904 1.00 42.12 91 GLY A N 17
ATOM 24509 C CA . GLY A 1 91 ? 17.536 17.873 -37.222 1.00 13.04 91 GLY A CA 17
ATOM 24510 C C . GLY A 1 91 ? 16.533 17.874 -36.085 1.00 53.41 91 GLY A C 17
ATOM 24511 O O . GLY A 1 91 ? 15.434 17.335 -36.217 1.00 63.22 91 GLY A O 17
ATOM 24515 N N . MET A 1 1 ? -1.268 -4.228 -1.997 1.00 53.02 1 MET A N 18
ATOM 24516 C CA . MET A 1 1 ? -1.080 -5.588 -2.488 1.00 65.13 1 MET A CA 18
ATOM 24517 C C . MET A 1 1 ? -0.913 -5.600 -4.004 1.00 63.55 1 MET A C 18
ATOM 24518 O O . MET A 1 1 ? -1.522 -6.414 -4.699 1.00 24.05 1 MET A O 18
ATOM 24532 N N . ALA A 1 2 ? -0.084 -4.693 -4.512 1.00 34.34 2 ALA A N 18
ATOM 24533 C CA . ALA A 1 2 ? 0.163 -4.602 -5.945 1.00 42.41 2 ALA A CA 18
ATOM 24534 C C . ALA A 1 2 ? 1.107 -5.705 -6.411 1.00 3.22 2 ALA A C 18
ATOM 24535 O O . ALA A 1 2 ? 0.680 -6.681 -7.028 1.00 43.41 2 ALA A O 18
ATOM 24542 N N . ARG A 1 3 ? 2.392 -5.543 -6.112 1.00 21.13 3 ARG A N 18
ATOM 24543 C CA . ARG A 1 3 ? 3.397 -6.525 -6.502 1.00 12.13 3 ARG A CA 18
ATOM 24544 C C . ARG A 1 3 ? 4.625 -6.434 -5.600 1.00 53.24 3 ARG A C 18
ATOM 24545 O O . ARG A 1 3 ? 4.630 -5.697 -4.614 1.00 74.44 3 ARG A O 18
ATOM 24566 N N . MET A 1 4 ? 5.663 -7.188 -5.946 1.00 42.40 4 MET A N 18
ATOM 24567 C CA . MET A 1 4 ? 6.897 -7.191 -5.168 1.00 71.04 4 MET A CA 18
ATOM 24568 C C . MET A 1 4 ? 8.115 -7.100 -6.081 1.00 64.55 4 MET A C 18
ATOM 24569 O O . MET A 1 4 ? 8.542 -8.099 -6.662 1.00 45.35 4 MET A O 18
ATOM 24583 N N . ILE A 1 5 ? 8.670 -5.899 -6.203 1.00 72.14 5 ILE A N 18
ATOM 24584 C CA . ILE A 1 5 ? 9.839 -5.680 -7.045 1.00 43.03 5 ILE A CA 18
ATOM 24585 C C . ILE A 1 5 ? 10.853 -4.775 -6.354 1.00 11.35 5 ILE A C 18
ATOM 24586 O O . ILE A 1 5 ? 10.570 -4.197 -5.304 1.00 2.35 5 ILE A O 18
ATOM 24602 N N . HIS A 1 6 ? 12.035 -4.654 -6.950 1.00 33.40 6 HIS A N 18
ATOM 24603 C CA . HIS A 1 6 ? 13.091 -3.817 -6.392 1.00 53.24 6 HIS A CA 18
ATOM 24604 C C . HIS A 1 6 ? 13.185 -2.491 -7.142 1.00 24.21 6 HIS A C 18
ATOM 24605 O O . HIS A 1 6 ? 13.781 -2.416 -8.217 1.00 61.33 6 HIS A O 18
ATOM 24619 N N . CYS A 1 7 ? 12.594 -1.449 -6.568 1.00 62.30 7 CYS A N 18
ATOM 24620 C CA . CYS A 1 7 ? 12.611 -0.127 -7.183 1.00 14.42 7 CYS A CA 18
ATOM 24621 C C . CYS A 1 7 ? 13.997 0.204 -7.725 1.00 63.31 7 CYS A C 18
ATOM 24622 O O . CYS A 1 7 ? 14.921 0.489 -6.963 1.00 52.15 7 CYS A O 18
ATOM 24630 N N . ALA A 1 8 ? 14.136 0.161 -9.046 1.00 52.22 8 ALA A N 18
ATOM 24631 C CA . ALA A 1 8 ? 15.410 0.456 -9.691 1.00 15.23 8 ALA A CA 18
ATOM 24632 C C . ALA A 1 8 ? 15.707 1.952 -9.660 1.00 71.51 8 ALA A C 18
ATOM 24633 O O . ALA A 1 8 ? 16.821 2.380 -9.961 1.00 42.02 8 ALA A O 18
ATOM 24640 N N . LYS A 1 9 ? 14.703 2.742 -9.295 1.00 43.23 9 LYS A N 18
ATOM 24641 C CA . LYS A 1 9 ? 14.856 4.191 -9.225 1.00 24.54 9 LYS A CA 18
ATOM 24642 C C . LYS A 1 9 ? 15.610 4.597 -7.962 1.00 55.00 9 LYS A C 18
ATOM 24643 O O . LYS A 1 9 ? 16.030 5.746 -7.820 1.00 52.24 9 LYS A O 18
ATOM 24662 N N . LEU A 1 10 ? 15.778 3.648 -7.048 1.00 1.01 10 LEU A N 18
ATOM 24663 C CA . LEU A 1 10 ? 16.483 3.907 -5.797 1.00 54.10 10 LEU A CA 18
ATOM 24664 C C . LEU A 1 10 ? 17.460 2.780 -5.479 1.00 42.22 10 LEU A C 18
ATOM 24665 O O . LEU A 1 10 ? 18.644 3.019 -5.246 1.00 2.24 10 LEU A O 18
ATOM 24681 N N . GLY A 1 11 ? 16.956 1.550 -5.474 1.00 61.25 11 GLY A N 18
ATOM 24682 C CA . GLY A 1 11 ? 17.799 0.404 -5.187 1.00 32.15 11 GLY A CA 18
ATOM 24683 C C . GLY A 1 11 ? 17.309 -0.390 -3.992 1.00 22.31 11 GLY A C 18
ATOM 24684 O O . GLY A 1 11 ? 18.083 -1.100 -3.349 1.00 31.11 11 GLY A O 18
ATOM 24688 N N . LYS A 1 12 ? 16.020 -0.270 -3.692 1.00 24.32 12 LYS A N 18
ATOM 24689 C CA . LYS A 1 12 ? 15.427 -0.982 -2.566 1.00 30.00 12 LYS A CA 18
ATOM 24690 C C . LYS A 1 12 ? 14.275 -1.869 -3.029 1.00 5.11 12 LYS A C 18
ATOM 24691 O O . LYS A 1 12 ? 14.112 -2.116 -4.223 1.00 43.43 12 LYS A O 18
ATOM 24710 N N . GLU A 1 13 ? 13.480 -2.343 -2.076 1.00 33.54 13 GLU A N 18
ATOM 24711 C CA . GLU A 1 13 ? 12.343 -3.202 -2.388 1.00 22.14 13 GLU A CA 18
ATOM 24712 C C . GLU A 1 13 ? 11.028 -2.445 -2.226 1.00 44.51 13 GLU A C 18
ATOM 24713 O O . GLU A 1 13 ? 10.645 -2.076 -1.117 1.00 14.34 13 GLU A O 18
ATOM 24725 N N . ALA A 1 14 ? 10.343 -2.216 -3.342 1.00 3.23 14 ALA A N 18
ATOM 24726 C CA . ALA A 1 14 ? 9.071 -1.504 -3.325 1.00 5.13 14 ALA A CA 18
ATOM 24727 C C . ALA A 1 14 ? 8.005 -2.267 -4.103 1.00 40.44 14 ALA A C 18
ATOM 24728 O O . ALA A 1 14 ? 8.245 -3.376 -4.578 1.00 45.25 14 ALA A O 18
ATOM 24735 N N . GLU A 1 15 ? 6.827 -1.664 -4.229 1.00 75.42 15 GLU A N 18
ATOM 24736 C CA . GLU A 1 15 ? 5.723 -2.289 -4.949 1.00 62.24 15 GLU A CA 18
ATOM 24737 C C . GLU A 1 15 ? 5.968 -2.255 -6.455 1.00 70.33 15 GLU A C 18
ATOM 24738 O O . GLU A 1 15 ? 6.739 -1.435 -6.952 1.00 24.54 15 GLU A O 18
ATOM 24750 N N . GLY A 1 16 ? 5.305 -3.154 -7.177 1.00 52.32 16 GLY A N 18
ATOM 24751 C CA . GLY A 1 16 ? 5.464 -3.211 -8.619 1.00 12.34 16 GLY A CA 18
ATOM 24752 C C . GLY A 1 16 ? 4.246 -2.692 -9.357 1.00 50.12 16 GLY A C 18
ATOM 24753 O O . GLY A 1 16 ? 3.114 -2.865 -8.902 1.00 44.33 16 GLY A O 18
ATOM 24757 N N . LEU A 1 17 ? 4.476 -2.053 -10.499 1.00 3.13 17 LEU A N 18
ATOM 24758 C CA . LEU A 1 17 ? 3.389 -1.505 -11.302 1.00 34.11 17 LEU A CA 18
ATOM 24759 C C . LEU A 1 17 ? 2.317 -2.560 -11.559 1.00 41.31 17 LEU A C 18
ATOM 24760 O O . LEU A 1 17 ? 1.125 -2.255 -11.581 1.00 55.34 17 LEU A O 18
ATOM 24776 N N . ASP A 1 18 ? 2.750 -3.801 -11.751 1.00 0.14 18 ASP A N 18
ATOM 24777 C CA . ASP A 1 18 ? 1.828 -4.902 -12.003 1.00 13.02 18 ASP A CA 18
ATOM 24778 C C . ASP A 1 18 ? 0.935 -4.599 -13.202 1.00 71.11 18 ASP A C 18
ATOM 24779 O O . ASP A 1 18 ? -0.179 -5.114 -13.306 1.00 3.11 18 ASP A O 18
ATOM 24788 N N . PHE A 1 19 ? 1.431 -3.760 -14.105 1.00 55.23 19 PHE A N 18
ATOM 24789 C CA . PHE A 1 19 ? 0.677 -3.386 -15.297 1.00 30.43 19 PHE A CA 18
ATOM 24790 C C . PHE A 1 19 ? 1.595 -3.287 -16.512 1.00 34.03 19 PHE A C 18
ATOM 24791 O O . PHE A 1 19 ? 2.044 -2.207 -16.896 1.00 14.24 19 PHE A O 18
ATOM 24808 N N . PRO A 1 20 ? 1.881 -4.441 -17.132 1.00 62.30 20 PRO A N 18
ATOM 24809 C CA . PRO A 1 20 ? 2.748 -4.512 -18.312 1.00 55.34 20 PRO A CA 18
ATOM 24810 C C . PRO A 1 20 ? 2.097 -3.897 -19.547 1.00 12.43 20 PRO A C 18
ATOM 24811 O O . PRO A 1 20 ? 1.113 -4.409 -20.080 1.00 33.40 20 PRO A O 18
ATOM 24822 N N . PRO A 1 21 ? 2.658 -2.771 -20.013 1.00 75.04 21 PRO A N 18
ATOM 24823 C CA . PRO A 1 21 ? 2.148 -2.062 -21.191 1.00 62.42 21 PRO A CA 18
ATOM 24824 C C . PRO A 1 21 ? 2.391 -2.835 -22.483 1.00 22.41 21 PRO A C 18
ATOM 24825 O O . PRO A 1 21 ? 1.858 -2.486 -23.537 1.00 62.41 21 PRO A O 18
ATOM 24836 N N . LEU A 1 22 ? 3.198 -3.887 -22.395 1.00 2.14 22 LEU A N 18
ATOM 24837 C CA . LEU A 1 22 ? 3.512 -4.711 -23.557 1.00 54.41 22 LEU A CA 18
ATOM 24838 C C . LEU A 1 22 ? 2.999 -6.135 -23.370 1.00 12.24 22 LEU A C 18
ATOM 24839 O O . LEU A 1 22 ? 2.672 -6.562 -22.262 1.00 71.42 22 LEU A O 18
ATOM 24855 N N . PRO A 1 23 ? 2.928 -6.889 -24.476 1.00 71.14 23 PRO A N 18
ATOM 24856 C CA . PRO A 1 23 ? 2.458 -8.278 -24.459 1.00 45.33 23 PRO A CA 18
ATOM 24857 C C . PRO A 1 23 ? 3.443 -9.214 -23.766 1.00 55.21 23 PRO A C 18
ATOM 24858 O O . PRO A 1 23 ? 3.176 -10.405 -23.609 1.00 41.41 23 PRO A O 18
ATOM 24869 N N . GLY A 1 24 ? 4.582 -8.667 -23.352 1.00 53.24 24 GLY A N 18
ATOM 24870 C CA . GLY A 1 24 ? 5.588 -9.468 -22.680 1.00 41.24 24 GLY A CA 18
ATOM 24871 C C . GLY A 1 24 ? 6.959 -9.326 -23.312 1.00 11.44 24 GLY A C 18
ATOM 24872 O O . GLY A 1 24 ? 7.827 -10.177 -23.123 1.00 31.01 24 GLY A O 18
ATOM 24876 N N . GLU A 1 25 ? 7.153 -8.247 -24.065 1.00 21.34 25 GLU A N 18
ATOM 24877 C CA . GLU A 1 25 ? 8.428 -7.999 -24.728 1.00 12.03 25 GLU A CA 18
ATOM 24878 C C . GLU A 1 25 ? 9.291 -7.044 -23.908 1.00 32.45 25 GLU A C 18
ATOM 24879 O O . GLU A 1 25 ? 10.239 -7.463 -23.242 1.00 44.34 25 GLU A O 18
ATOM 24891 N N . LEU A 1 26 ? 8.956 -5.760 -23.960 1.00 74.03 26 LEU A N 18
ATOM 24892 C CA . LEU A 1 26 ? 9.699 -4.744 -23.223 1.00 64.32 26 LEU A CA 18
ATOM 24893 C C . LEU A 1 26 ? 9.008 -4.413 -21.904 1.00 62.33 26 LEU A C 18
ATOM 24894 O O . LEU A 1 26 ? 9.631 -4.433 -20.843 1.00 74.43 26 LEU A O 18
ATOM 24910 N N . GLY A 1 27 ? 7.716 -4.110 -21.979 1.00 34.40 27 GLY A N 18
ATOM 24911 C CA . GLY A 1 27 ? 6.961 -3.782 -20.784 1.00 54.41 27 GLY A CA 18
ATOM 24912 C C . GLY A 1 27 ? 7.182 -4.780 -19.665 1.00 71.13 27 GLY A C 18
ATOM 24913 O O . GLY A 1 27 ? 7.223 -4.410 -18.492 1.00 33.44 27 GLY A O 18
ATOM 24917 N N . LYS A 1 28 ? 7.324 -6.050 -20.028 1.00 32.53 28 LYS A N 18
ATOM 24918 C CA . LYS A 1 28 ? 7.542 -7.107 -19.047 1.00 14.24 28 LYS A CA 18
ATOM 24919 C C . LYS A 1 28 ? 8.713 -6.766 -18.131 1.00 40.20 28 LYS A C 18
ATOM 24920 O O . LYS A 1 28 ? 8.756 -7.193 -16.977 1.00 71.02 28 LYS A O 18
ATOM 24939 N N . ARG A 1 29 ? 9.660 -5.993 -18.652 1.00 63.25 29 ARG A N 18
ATOM 24940 C CA . ARG A 1 29 ? 10.832 -5.595 -17.881 1.00 52.14 29 ARG A CA 18
ATOM 24941 C C . ARG A 1 29 ? 10.601 -4.251 -17.196 1.00 75.40 29 ARG A C 18
ATOM 24942 O O . ARG A 1 29 ? 11.287 -3.907 -16.233 1.00 32.33 29 ARG A O 18
ATOM 24963 N N . LEU A 1 30 ? 9.631 -3.496 -17.699 1.00 54.21 30 LEU A N 18
ATOM 24964 C CA . LEU A 1 30 ? 9.308 -2.189 -17.136 1.00 65.20 30 LEU A CA 18
ATOM 24965 C C . LEU A 1 30 ? 8.483 -2.334 -15.862 1.00 0.14 30 LEU A C 18
ATOM 24966 O O . LEU A 1 30 ? 8.874 -1.851 -14.799 1.00 13.34 30 LEU A O 18
ATOM 24982 N N . TYR A 1 31 ? 7.341 -3.003 -15.975 1.00 65.43 31 TYR A N 18
ATOM 24983 C CA . TYR A 1 31 ? 6.461 -3.212 -14.832 1.00 54.13 31 TYR A CA 18
ATOM 24984 C C . TYR A 1 31 ? 7.175 -3.984 -13.727 1.00 43.42 31 TYR A C 18
ATOM 24985 O O . TYR A 1 31 ? 6.754 -3.966 -12.571 1.00 42.32 31 TYR A O 18
ATOM 25003 N N . GLU A 1 32 ? 8.260 -4.660 -14.093 1.00 33.10 32 GLU A N 18
ATOM 25004 C CA . GLU A 1 32 ? 9.034 -5.439 -13.133 1.00 55.40 32 GLU A CA 18
ATOM 25005 C C . GLU A 1 32 ? 10.271 -4.669 -12.680 1.00 62.24 32 GLU A C 18
ATOM 25006 O O . GLU A 1 32 ? 11.067 -5.166 -11.883 1.00 51.12 32 GLU A O 18
ATOM 25018 N N . SER A 1 33 ? 10.427 -3.454 -13.196 1.00 15.24 33 SER A N 18
ATOM 25019 C CA . SER A 1 33 ? 11.569 -2.617 -12.849 1.00 0.34 33 SER A CA 18
ATOM 25020 C C . SER A 1 33 ? 11.116 -1.353 -12.124 1.00 42.31 33 SER A C 18
ATOM 25021 O O . SER A 1 33 ? 11.748 -0.914 -11.162 1.00 75.44 33 SER A O 18
ATOM 25029 N N . VAL A 1 34 ? 10.017 -0.771 -12.593 1.00 50.24 34 VAL A N 18
ATOM 25030 C CA . VAL A 1 34 ? 9.477 0.442 -11.991 1.00 4.31 34 VAL A CA 18
ATOM 25031 C C . VAL A 1 34 ? 8.729 0.129 -10.700 1.00 61.01 34 VAL A C 18
ATOM 25032 O O . VAL A 1 34 ? 8.299 -1.003 -10.479 1.00 24.12 34 VAL A O 18
ATOM 25045 N N . SER A 1 35 ? 8.576 1.140 -9.851 1.00 23.12 35 SER A N 18
ATOM 25046 C CA . SER A 1 35 ? 7.882 0.972 -8.579 1.00 63.14 35 SER A CA 18
ATOM 25047 C C . SER A 1 35 ? 6.841 2.069 -8.380 1.00 31.12 35 SER A C 18
ATOM 25048 O O . SER A 1 35 ? 6.842 3.078 -9.084 1.00 41.54 35 SER A O 18
ATOM 25056 N N . LYS A 1 36 ? 5.952 1.863 -7.414 1.00 1.32 36 LYS A N 18
ATOM 25057 C CA . LYS A 1 36 ? 4.905 2.833 -7.118 1.00 55.52 36 LYS A CA 18
ATOM 25058 C C . LYS A 1 36 ? 5.505 4.183 -6.738 1.00 14.32 36 LYS A C 18
ATOM 25059 O O . LYS A 1 36 ? 4.837 5.214 -6.819 1.00 71.20 36 LYS A O 18
ATOM 25078 N N . GLN A 1 37 ? 6.768 4.169 -6.324 1.00 73.24 37 GLN A N 18
ATOM 25079 C CA . GLN A 1 37 ? 7.457 5.393 -5.933 1.00 32.33 37 GLN A CA 18
ATOM 25080 C C . GLN A 1 37 ? 8.040 6.102 -7.150 1.00 41.41 37 GLN A C 18
ATOM 25081 O O . GLN A 1 37 ? 7.853 7.306 -7.328 1.00 23.33 37 GLN A O 18
ATOM 25095 N N . ALA A 1 38 ? 8.748 5.349 -7.985 1.00 73.14 38 ALA A N 18
ATOM 25096 C CA . ALA A 1 38 ? 9.357 5.906 -9.187 1.00 30.32 38 ALA A CA 18
ATOM 25097 C C . ALA A 1 38 ? 8.296 6.293 -10.211 1.00 41.23 38 ALA A C 18
ATOM 25098 O O . ALA A 1 38 ? 8.540 7.122 -11.088 1.00 1.31 38 ALA A O 18
ATOM 25105 N N . TRP A 1 39 ? 7.120 5.688 -10.095 1.00 53.02 39 TRP A N 18
ATOM 25106 C CA . TRP A 1 39 ? 6.021 5.970 -11.013 1.00 25.02 39 TRP A CA 18
ATOM 25107 C C . TRP A 1 39 ? 5.766 7.470 -11.111 1.00 60.25 39 TRP A C 18
ATOM 25108 O O . TRP A 1 39 ? 5.328 7.966 -12.149 1.00 12.01 39 TRP A O 18
ATOM 25129 N N . GLN A 1 40 ? 6.043 8.186 -10.026 1.00 71.34 40 GLN A N 18
ATOM 25130 C CA . GLN A 1 40 ? 5.842 9.629 -9.992 1.00 51.55 40 GLN A CA 18
ATOM 25131 C C . GLN A 1 40 ? 6.809 10.336 -10.937 1.00 1.14 40 GLN A C 18
ATOM 25132 O O . GLN A 1 40 ? 6.412 11.211 -11.707 1.00 63.50 40 GLN A O 18
ATOM 25146 N N . ASP A 1 41 ? 8.079 9.952 -10.871 1.00 31.32 41 ASP A N 18
ATOM 25147 C CA . ASP A 1 41 ? 9.103 10.548 -11.720 1.00 62.05 41 ASP A CA 18
ATOM 25148 C C . ASP A 1 41 ? 8.759 10.367 -13.196 1.00 15.45 41 ASP A C 18
ATOM 25149 O O . ASP A 1 41 ? 9.126 11.191 -14.034 1.00 33.51 41 ASP A O 18
ATOM 25158 N N . TRP A 1 42 ? 8.053 9.286 -13.504 1.00 73.34 42 TRP A N 18
ATOM 25159 C CA . TRP A 1 42 ? 7.660 8.997 -14.879 1.00 34.41 42 TRP A CA 18
ATOM 25160 C C . TRP A 1 42 ? 6.638 10.013 -15.378 1.00 61.40 42 TRP A C 18
ATOM 25161 O O . TRP A 1 42 ? 6.747 10.520 -16.495 1.00 72.54 42 TRP A O 18
ATOM 25182 N N . LEU A 1 43 ? 5.646 10.306 -14.544 1.00 45.44 43 LEU A N 18
ATOM 25183 C CA . LEU A 1 43 ? 4.605 11.263 -14.902 1.00 12.24 43 LEU A CA 18
ATOM 25184 C C . LEU A 1 43 ? 5.191 12.657 -15.100 1.00 52.41 43 LEU A C 18
ATOM 25185 O O . LEU A 1 43 ? 4.602 13.500 -15.779 1.00 23.54 43 LEU A O 18
ATOM 25201 N N . LYS A 1 44 ? 6.355 12.894 -14.506 1.00 2.25 44 LYS A N 18
ATOM 25202 C CA . LYS A 1 44 ? 7.024 14.185 -14.619 1.00 63.30 44 LYS A CA 18
ATOM 25203 C C . LYS A 1 44 ? 7.637 14.360 -16.005 1.00 31.01 44 LYS A C 18
ATOM 25204 O O . LYS A 1 44 ? 7.492 15.411 -16.628 1.00 41.22 44 LYS A O 18
ATOM 25223 N N . GLN A 1 45 ? 8.319 13.323 -16.481 1.00 4.53 45 GLN A N 18
ATOM 25224 C CA . GLN A 1 45 ? 8.953 13.364 -17.793 1.00 53.15 45 GLN A CA 18
ATOM 25225 C C . GLN A 1 45 ? 7.924 13.162 -18.901 1.00 15.22 45 GLN A C 18
ATOM 25226 O O . GLN A 1 45 ? 8.050 13.726 -19.987 1.00 75.25 45 GLN A O 18
ATOM 25240 N N . GLN A 1 46 ? 6.907 12.355 -18.617 1.00 32.32 46 GLN A N 18
ATOM 25241 C CA . GLN A 1 46 ? 5.857 12.078 -19.590 1.00 12.01 46 GLN A CA 18
ATOM 25242 C C . GLN A 1 46 ? 5.266 13.374 -20.137 1.00 25.51 46 GLN A C 18
ATOM 25243 O O . GLN A 1 46 ? 5.110 13.535 -21.348 1.00 1.12 46 GLN A O 18
ATOM 25257 N N . THR A 1 47 ? 4.939 14.296 -19.237 1.00 23.43 47 THR A N 18
ATOM 25258 C CA . THR A 1 47 ? 4.365 15.576 -19.629 1.00 13.34 47 THR A CA 18
ATOM 25259 C C . THR A 1 47 ? 5.394 16.445 -20.343 1.00 11.35 47 THR A C 18
ATOM 25260 O O . THR A 1 47 ? 5.115 17.014 -21.398 1.00 31.43 47 THR A O 18
ATOM 25271 N N . MET A 1 48 ? 6.585 16.543 -19.760 1.00 54.34 48 MET A N 18
ATOM 25272 C CA . MET A 1 48 ? 7.656 17.342 -20.343 1.00 43.23 48 MET A CA 18
ATOM 25273 C C . MET A 1 48 ? 7.945 16.903 -21.775 1.00 74.13 48 MET A C 18
ATOM 25274 O O . MET A 1 48 ? 8.160 17.734 -22.659 1.00 32.21 48 MET A O 18
ATOM 25288 N N . LEU A 1 49 ? 7.948 15.593 -21.998 1.00 52.43 49 LEU A N 18
ATOM 25289 C CA . LEU A 1 49 ? 8.210 15.044 -23.324 1.00 21.41 49 LEU A CA 18
ATOM 25290 C C . LEU A 1 49 ? 7.061 15.351 -24.278 1.00 52.42 49 LEU A C 18
ATOM 25291 O O . LEU A 1 49 ? 7.272 15.884 -25.368 1.00 52.40 49 LEU A O 18
ATOM 25307 N N . ILE A 1 50 ? 5.845 15.014 -23.860 1.00 43.25 50 ILE A N 18
ATOM 25308 C CA . ILE A 1 50 ? 4.663 15.258 -24.677 1.00 34.32 50 ILE A CA 18
ATOM 25309 C C . ILE A 1 50 ? 4.525 16.738 -25.018 1.00 21.34 50 ILE A C 18
ATOM 25310 O O . ILE A 1 50 ? 4.094 17.095 -26.113 1.00 44.30 50 ILE A O 18
ATOM 25326 N N . ASN A 1 51 ? 4.896 17.594 -24.071 1.00 51.13 51 ASN A N 18
ATOM 25327 C CA . ASN A 1 51 ? 4.815 19.036 -24.272 1.00 2.55 51 ASN A CA 18
ATOM 25328 C C . ASN A 1 51 ? 5.974 19.532 -25.131 1.00 3.00 51 ASN A C 18
ATOM 25329 O O . ASN A 1 51 ? 5.805 20.421 -25.965 1.00 2.13 51 ASN A O 18
ATOM 25340 N N . GLU A 1 52 ? 7.151 18.950 -24.921 1.00 72.42 52 GLU A N 18
ATOM 25341 C CA . GLU A 1 52 ? 8.338 19.333 -25.677 1.00 34.41 52 GLU A CA 18
ATOM 25342 C C . GLU A 1 52 ? 8.209 18.918 -27.140 1.00 35.43 52 GLU A C 18
ATOM 25343 O O . GLU A 1 52 ? 8.168 19.761 -28.034 1.00 3.41 52 GLU A O 18
ATOM 25355 N N . ASN A 1 53 ? 8.145 17.611 -27.375 1.00 33.15 53 ASN A N 18
ATOM 25356 C CA . ASN A 1 53 ? 8.021 17.083 -28.728 1.00 65.23 53 ASN A CA 18
ATOM 25357 C C . ASN A 1 53 ? 6.646 17.394 -29.311 1.00 2.43 53 ASN A C 18
ATOM 25358 O O . ASN A 1 53 ? 6.439 17.308 -30.521 1.00 63.32 53 ASN A O 18
ATOM 25369 N N . ARG A 1 54 ? 5.710 17.758 -28.441 1.00 33.04 54 ARG A N 18
ATOM 25370 C CA . ARG A 1 54 ? 4.354 18.082 -28.868 1.00 41.01 54 ARG A CA 18
ATOM 25371 C C . ARG A 1 54 ? 3.677 16.867 -29.496 1.00 41.32 54 ARG A C 18
ATOM 25372 O O . ARG A 1 54 ? 3.108 16.954 -30.585 1.00 53.30 54 ARG A O 18
ATOM 25393 N N . LEU A 1 55 ? 3.743 15.736 -28.804 1.00 23.24 55 LEU A N 18
ATOM 25394 C CA . LEU A 1 55 ? 3.137 14.502 -29.293 1.00 42.42 55 LEU A CA 18
ATOM 25395 C C . LEU A 1 55 ? 1.635 14.491 -29.027 1.00 63.23 55 LEU A C 18
ATOM 25396 O O . LEU A 1 55 ? 1.129 15.284 -28.235 1.00 3.12 55 LEU A O 18
ATOM 25412 N N . ASN A 1 56 ? 0.928 13.584 -29.694 1.00 45.11 56 ASN A N 18
ATOM 25413 C CA . ASN A 1 56 ? -0.516 13.468 -29.528 1.00 62.25 56 ASN A CA 18
ATOM 25414 C C . ASN A 1 56 ? -0.873 12.221 -28.725 1.00 64.22 56 ASN A C 18
ATOM 25415 O O . ASN A 1 56 ? -1.034 11.136 -29.283 1.00 64.13 56 ASN A O 18
ATOM 25426 N N . MET A 1 57 ? -0.995 12.384 -27.412 1.00 51.50 57 MET A N 18
ATOM 25427 C CA . MET A 1 57 ? -1.335 11.272 -26.532 1.00 42.31 57 MET A CA 18
ATOM 25428 C C . MET A 1 57 ? -2.582 10.547 -27.029 1.00 5.32 57 MET A C 18
ATOM 25429 O O . MET A 1 57 ? -2.731 9.342 -26.828 1.00 53.45 57 MET A O 18
ATOM 25443 N N . ALA A 1 58 ? -3.473 11.289 -27.677 1.00 14.30 58 ALA A N 18
ATOM 25444 C CA . ALA A 1 58 ? -4.706 10.716 -28.203 1.00 41.34 58 ALA A CA 18
ATOM 25445 C C . ALA A 1 58 ? -4.417 9.498 -29.074 1.00 20.24 58 ALA A C 18
ATOM 25446 O O . ALA A 1 58 ? -5.239 8.587 -29.176 1.00 53.43 58 ALA A O 18
ATOM 25453 N N . ASP A 1 59 ? -3.245 9.488 -29.699 1.00 21.23 59 ASP A N 18
ATOM 25454 C CA . ASP A 1 59 ? -2.847 8.380 -30.560 1.00 53.54 59 ASP A CA 18
ATOM 25455 C C . ASP A 1 59 ? -1.712 7.581 -29.929 1.00 21.02 59 ASP A C 18
ATOM 25456 O O . ASP A 1 59 ? -1.006 8.056 -29.039 1.00 30.53 59 ASP A O 18
ATOM 25465 N N . PRO A 1 60 ? -1.531 6.338 -30.398 1.00 30.50 60 PRO A N 18
ATOM 25466 C CA . PRO A 1 60 ? -0.483 5.446 -29.893 1.00 31.51 60 PRO A CA 18
ATOM 25467 C C . PRO A 1 60 ? 0.914 5.906 -30.295 1.00 73.15 60 PRO A C 18
ATOM 25468 O O . PRO A 1 60 ? 1.915 5.382 -29.807 1.00 10.22 60 PRO A O 18
ATOM 25479 N N . ARG A 1 61 ? 0.974 6.888 -31.189 1.00 15.35 61 ARG A N 18
ATOM 25480 C CA . ARG A 1 61 ? 2.248 7.418 -31.657 1.00 3.51 61 ARG A CA 18
ATOM 25481 C C . ARG A 1 61 ? 3.036 8.036 -30.505 1.00 44.05 61 ARG A C 18
ATOM 25482 O O . ARG A 1 61 ? 4.256 7.889 -30.426 1.00 14.33 61 ARG A O 18
ATOM 25503 N N . ALA A 1 62 ? 2.331 8.727 -29.616 1.00 40.42 62 ALA A N 18
ATOM 25504 C CA . ALA A 1 62 ? 2.964 9.366 -28.469 1.00 30.22 62 ALA A CA 18
ATOM 25505 C C . ALA A 1 62 ? 3.225 8.358 -27.355 1.00 31.14 62 ALA A C 18
ATOM 25506 O O . ALA A 1 62 ? 4.058 8.589 -26.478 1.00 51.21 62 ALA A O 18
ATOM 25513 N N . ARG A 1 63 ? 2.507 7.240 -27.394 1.00 42.02 63 ARG A N 18
ATOM 25514 C CA . ARG A 1 63 ? 2.660 6.198 -26.386 1.00 62.23 63 ARG A CA 18
ATOM 25515 C C . ARG A 1 63 ? 3.796 5.248 -26.755 1.00 20.33 63 ARG A C 18
ATOM 25516 O O . ARG A 1 63 ? 4.448 4.677 -25.881 1.00 34.32 63 ARG A O 18
ATOM 25537 N N . GLN A 1 64 ? 4.026 5.084 -28.054 1.00 11.15 64 GLN A N 18
ATOM 25538 C CA . GLN A 1 64 ? 5.082 4.202 -28.537 1.00 11.33 64 GLN A CA 18
ATOM 25539 C C . GLN A 1 64 ? 6.448 4.867 -28.405 1.00 64.24 64 GLN A C 18
ATOM 25540 O O . GLN A 1 64 ? 7.471 4.190 -28.297 1.00 21.25 64 GLN A O 18
ATOM 25554 N N . TYR A 1 65 ? 6.458 6.195 -28.417 1.00 23.02 65 TYR A N 18
ATOM 25555 C CA . TYR A 1 65 ? 7.700 6.951 -28.302 1.00 13.11 65 TYR A CA 18
ATOM 25556 C C . TYR A 1 65 ? 8.182 6.990 -26.855 1.00 13.31 65 TYR A C 18
ATOM 25557 O O . TYR A 1 65 ? 9.378 6.881 -26.583 1.00 62.02 65 TYR A O 18
ATOM 25575 N N . LEU A 1 66 ? 7.242 7.147 -25.929 1.00 73.44 66 LEU A N 18
ATOM 25576 C CA . LEU A 1 66 ? 7.568 7.200 -24.509 1.00 23.34 66 LEU A CA 18
ATOM 25577 C C . LEU A 1 66 ? 8.333 5.952 -24.079 1.00 32.25 66 LEU A C 18
ATOM 25578 O O . LEU A 1 66 ? 9.169 6.004 -23.178 1.00 5.43 66 LEU A O 18
ATOM 25594 N N . MET A 1 67 ? 8.041 4.831 -24.731 1.00 13.25 67 MET A N 18
ATOM 25595 C CA . MET A 1 67 ? 8.704 3.570 -24.418 1.00 14.55 67 MET A CA 18
ATOM 25596 C C . MET A 1 67 ? 10.218 3.706 -24.545 1.00 75.15 67 MET A C 18
ATOM 25597 O O . MET A 1 67 ? 10.973 2.998 -23.879 1.00 62.14 67 MET A O 18
ATOM 25611 N N . LYS A 1 68 ? 10.655 4.619 -25.406 1.00 12.23 68 LYS A N 18
ATOM 25612 C CA . LYS A 1 68 ? 12.078 4.849 -25.621 1.00 25.21 68 LYS A CA 18
ATOM 25613 C C . LYS A 1 68 ? 12.681 5.646 -24.469 1.00 3.12 68 LYS A C 18
ATOM 25614 O O . LYS A 1 68 ? 13.889 5.601 -24.237 1.00 41.41 68 LYS A O 18
ATOM 25633 N N . GLN A 1 69 ? 11.832 6.373 -23.750 1.00 50.10 69 GLN A N 18
ATOM 25634 C CA . GLN A 1 69 ? 12.282 7.179 -22.622 1.00 3.24 69 GLN A CA 18
ATOM 25635 C C . GLN A 1 69 ? 12.259 6.369 -21.330 1.00 21.31 69 GLN A C 18
ATOM 25636 O O . GLN A 1 69 ? 12.928 6.714 -20.355 1.00 15.11 69 GLN A O 18
ATOM 25650 N N . THR A 1 70 ? 11.485 5.288 -21.329 1.00 14.12 70 THR A N 18
ATOM 25651 C CA . THR A 1 70 ? 11.373 4.429 -20.157 1.00 12.12 70 THR A CA 18
ATOM 25652 C C . THR A 1 70 ? 12.509 3.414 -20.109 1.00 21.03 70 THR A C 18
ATOM 25653 O O . THR A 1 70 ? 13.164 3.251 -19.080 1.00 33.53 70 THR A O 18
ATOM 25664 N N . GLU A 1 71 ? 12.738 2.735 -21.229 1.00 10.24 71 GLU A N 18
ATOM 25665 C CA . GLU A 1 71 ? 13.796 1.736 -21.312 1.00 63.44 71 GLU A CA 18
ATOM 25666 C C . GLU A 1 71 ? 15.168 2.379 -21.133 1.00 2.30 71 GLU A C 18
ATOM 25667 O O . GLU A 1 71 ? 15.903 2.053 -20.200 1.00 52.33 71 GLU A O 18
ATOM 25679 N N . LYS A 1 72 ? 15.508 3.295 -22.034 1.00 15.44 72 LYS A N 18
ATOM 25680 C CA . LYS A 1 72 ? 16.790 3.987 -21.977 1.00 30.25 72 LYS A CA 18
ATOM 25681 C C . LYS A 1 72 ? 17.003 4.626 -20.608 1.00 22.30 72 LYS A C 18
ATOM 25682 O O . LYS A 1 72 ? 18.137 4.874 -20.198 1.00 44.22 72 LYS A O 18
ATOM 25701 N N . TYR A 1 73 ? 15.907 4.888 -19.905 1.00 71.24 73 TYR A N 18
ATOM 25702 C CA . TYR A 1 73 ? 15.974 5.499 -18.583 1.00 63.41 73 TYR A CA 18
ATOM 25703 C C . TYR A 1 73 ? 16.958 4.751 -17.687 1.00 54.43 73 TYR A C 18
ATOM 25704 O O . TYR A 1 73 ? 18.041 5.251 -17.382 1.00 15.32 73 TYR A O 18
ATOM 25722 N N . PHE A 1 74 ? 16.572 3.550 -17.270 1.00 3.10 74 PHE A N 18
ATOM 25723 C CA . PHE A 1 74 ? 17.419 2.732 -16.409 1.00 15.22 74 PHE A CA 18
ATOM 25724 C C . PHE A 1 74 ? 18.206 1.714 -17.228 1.00 75.35 74 PHE A C 18
ATOM 25725 O O . PHE A 1 74 ? 19.404 1.524 -17.019 1.00 32.13 74 PHE A O 18
ATOM 25742 N N . PHE A 1 75 ? 17.523 1.060 -18.163 1.00 14.43 75 PHE A N 18
ATOM 25743 C CA . PHE A 1 75 ? 18.156 0.060 -19.014 1.00 22.24 75 PHE A CA 18
ATOM 25744 C C . PHE A 1 75 ? 19.155 0.710 -19.967 1.00 14.01 75 PHE A C 18
ATOM 25745 O O . PHE A 1 75 ? 19.952 0.027 -20.609 1.00 13.42 75 PHE A O 18
ATOM 25762 N N . GLY A 1 76 ? 19.104 2.036 -20.054 1.00 33.11 76 GLY A N 18
ATOM 25763 C CA . GLY A 1 76 ? 20.007 2.757 -20.931 1.00 64.00 76 GLY A CA 18
ATOM 25764 C C . GLY A 1 76 ? 20.692 3.915 -20.233 1.00 24.13 76 GLY A C 18
ATOM 25765 O O . GLY A 1 76 ? 21.190 3.768 -19.117 1.00 33.21 76 GLY A O 18
ATOM 25769 N N . GLU A 1 77 ? 20.720 5.069 -20.892 1.00 14.12 77 GLU A N 18
ATOM 25770 C CA . GLU A 1 77 ? 21.352 6.256 -20.327 1.00 75.31 77 GLU A CA 18
ATOM 25771 C C . GLU A 1 77 ? 20.303 7.238 -19.814 1.00 10.43 77 GLU A C 18
ATOM 25772 O O . GLU A 1 77 ? 20.500 7.897 -18.794 1.00 4.04 77 GLU A O 18
ATOM 25784 N N . GLY A 1 78 ? 19.187 7.331 -20.530 1.00 55.50 78 GLY A N 18
ATOM 25785 C CA . GLY A 1 78 ? 18.123 8.236 -20.133 1.00 25.14 78 GLY A CA 18
ATOM 25786 C C . GLY A 1 78 ? 18.600 9.669 -20.002 1.00 21.12 78 GLY A C 18
ATOM 25787 O O . GLY A 1 78 ? 18.948 10.117 -18.910 1.00 3.01 78 GLY A O 18
ATOM 25791 N N . ALA A 1 79 ? 18.617 10.389 -21.118 1.00 44.35 79 ALA A N 18
ATOM 25792 C CA . ALA A 1 79 ? 19.055 11.780 -21.124 1.00 34.22 79 ALA A CA 18
ATOM 25793 C C . ALA A 1 79 ? 18.323 12.590 -20.059 1.00 33.51 79 ALA A C 18
ATOM 25794 O O . ALA A 1 79 ? 17.116 12.814 -20.157 1.00 2.24 79 ALA A O 18
ATOM 25801 N N . ASP A 1 80 ? 19.060 13.024 -19.043 1.00 14.42 80 ASP A N 18
ATOM 25802 C CA . ASP A 1 80 ? 18.480 13.810 -17.959 1.00 62.22 80 ASP A CA 18
ATOM 25803 C C . ASP A 1 80 ? 17.978 15.156 -18.472 1.00 4.10 80 ASP A C 18
ATOM 25804 O O . ASP A 1 80 ? 18.356 15.597 -19.557 1.00 23.10 80 ASP A O 18
ATOM 25813 N N . GLN A 1 81 ? 17.125 15.803 -17.685 1.00 32.44 81 GLN A N 18
ATOM 25814 C CA . GLN A 1 81 ? 16.570 17.098 -18.061 1.00 22.33 81 GLN A CA 18
ATOM 25815 C C . GLN A 1 81 ? 17.628 18.192 -17.962 1.00 13.23 81 GLN A C 18
ATOM 25816 O O . GLN A 1 81 ? 18.797 17.916 -17.697 1.00 44.42 81 GLN A O 18
ATOM 25830 N N . ALA A 1 82 ? 17.208 19.435 -18.176 1.00 70.24 82 ALA A N 18
ATOM 25831 C CA . ALA A 1 82 ? 18.119 20.571 -18.110 1.00 34.12 82 ALA A CA 18
ATOM 25832 C C . ALA A 1 82 ? 17.363 21.865 -17.826 1.00 74.51 82 ALA A C 18
ATOM 25833 O O . ALA A 1 82 ? 16.593 22.340 -18.660 1.00 54.33 82 ALA A O 18
ATOM 25840 N N . SER A 1 83 ? 17.587 22.429 -16.644 1.00 20.54 83 SER A N 18
ATOM 25841 C CA . SER A 1 83 ? 16.923 23.665 -16.248 1.00 42.23 83 SER A CA 18
ATOM 25842 C C . SER A 1 83 ? 15.412 23.550 -16.423 1.00 51.54 83 SER A C 18
ATOM 25843 O O . SER A 1 83 ? 14.795 24.347 -17.130 1.00 2.15 83 SER A O 18
ATOM 25851 N N . GLY A 1 84 ? 14.821 22.552 -15.774 1.00 62.42 84 GLY A N 18
ATOM 25852 C CA . GLY A 1 84 ? 13.387 22.350 -15.870 1.00 64.54 84 GLY A CA 18
ATOM 25853 C C . GLY A 1 84 ? 12.730 22.202 -14.512 1.00 41.45 84 GLY A C 18
ATOM 25854 O O . GLY A 1 84 ? 12.701 21.111 -13.944 1.00 62.51 84 GLY A O 18
ATOM 25858 N N . TYR A 1 85 ? 12.203 23.304 -13.990 1.00 75.21 85 TYR A N 18
ATOM 25859 C CA . TYR A 1 85 ? 11.546 23.294 -12.688 1.00 62.41 85 TYR A CA 18
ATOM 25860 C C . TYR A 1 85 ? 10.153 23.908 -12.776 1.00 14.33 85 TYR A C 18
ATOM 25861 O O . TYR A 1 85 ? 9.767 24.456 -13.808 1.00 54.24 85 TYR A O 18
ATOM 25879 N N . VAL A 1 86 ? 9.401 23.813 -11.683 1.00 44.42 86 VAL A N 18
ATOM 25880 C CA . VAL A 1 86 ? 8.051 24.361 -11.634 1.00 30.10 86 VAL A CA 18
ATOM 25881 C C . VAL A 1 86 ? 7.175 23.762 -12.728 1.00 72.23 86 VAL A C 18
ATOM 25882 O O . VAL A 1 86 ? 6.856 24.408 -13.726 1.00 50.53 86 VAL A O 18
ATOM 25895 N N . PRO A 1 87 ? 6.775 22.496 -12.539 1.00 34.30 87 PRO A N 18
ATOM 25896 C CA . PRO A 1 87 ? 5.928 21.781 -13.499 1.00 43.12 87 PRO A CA 18
ATOM 25897 C C . PRO A 1 87 ? 4.506 22.328 -13.538 1.00 14.52 87 PRO A C 18
ATOM 25898 O O . PRO A 1 87 ? 4.091 23.107 -12.679 1.00 40.53 87 PRO A O 18
ATOM 25909 N N . PRO A 1 88 ? 3.738 21.913 -14.556 1.00 61.32 88 PRO A N 18
ATOM 25910 C CA . PRO A 1 88 ? 2.349 22.349 -14.730 1.00 64.51 88 PRO A CA 18
ATOM 25911 C C . PRO A 1 88 ? 1.423 21.769 -13.667 1.00 15.53 88 PRO A C 18
ATOM 25912 O O . PRO A 1 88 ? 0.590 22.479 -13.103 1.00 31.32 88 PRO A O 18
ATOM 25923 N N . ALA A 1 89 ? 1.573 20.477 -13.397 1.00 62.24 89 ALA A N 18
ATOM 25924 C CA . ALA A 1 89 ? 0.751 19.804 -12.400 1.00 21.54 89 ALA A CA 18
ATOM 25925 C C . ALA A 1 89 ? 1.296 18.414 -12.086 1.00 4.42 89 ALA A C 18
ATOM 25926 O O . ALA A 1 89 ? 1.993 17.813 -12.903 1.00 34.52 89 ALA A O 18
ATOM 25933 N N . GLN A 1 90 ? 0.976 17.912 -10.898 1.00 14.44 90 GLN A N 18
ATOM 25934 C CA . GLN A 1 90 ? 1.435 16.594 -10.476 1.00 44.35 90 GLN A CA 18
ATOM 25935 C C . GLN A 1 90 ? 0.260 15.639 -10.299 1.00 31.04 90 GLN A C 18
ATOM 25936 O O . GLN A 1 90 ? -0.248 15.464 -9.192 1.00 74.51 90 GLN A O 18
ATOM 25950 N N . GLY A 1 91 ? -0.168 15.023 -11.397 1.00 2.41 91 GLY A N 18
ATOM 25951 C CA . GLY A 1 91 ? -1.281 14.094 -11.341 1.00 22.25 91 GLY A CA 18
ATOM 25952 C C . GLY A 1 91 ? -0.852 12.660 -11.583 1.00 3.33 91 GLY A C 18
ATOM 25953 O O . GLY A 1 91 ? -1.515 11.922 -12.311 1.00 23.45 91 GLY A O 18
ATOM 25957 N N . MET A 1 1 ? -0.511 -0.132 -1.059 1.00 43.00 1 MET A N 19
ATOM 25958 C CA . MET A 1 1 ? 0.726 -0.861 -1.317 1.00 34.12 1 MET A CA 19
ATOM 25959 C C . MET A 1 1 ? 0.490 -1.999 -2.305 1.00 52.22 1 MET A C 19
ATOM 25960 O O . MET A 1 1 ? 0.465 -3.169 -1.925 1.00 2.23 1 MET A O 19
ATOM 25974 N N . ALA A 1 2 ? 0.317 -1.647 -3.575 1.00 73.01 2 ALA A N 19
ATOM 25975 C CA . ALA A 1 2 ? 0.085 -2.639 -4.618 1.00 14.13 2 ALA A CA 19
ATOM 25976 C C . ALA A 1 2 ? 1.204 -3.674 -4.650 1.00 0.04 2 ALA A C 19
ATOM 25977 O O . ALA A 1 2 ? 0.999 -4.835 -4.297 1.00 35.42 2 ALA A O 19
ATOM 25984 N N . ARG A 1 3 ? 2.388 -3.245 -5.075 1.00 71.52 3 ARG A N 19
ATOM 25985 C CA . ARG A 1 3 ? 3.539 -4.136 -5.155 1.00 23.20 3 ARG A CA 19
ATOM 25986 C C . ARG A 1 3 ? 4.697 -3.605 -4.315 1.00 11.03 3 ARG A C 19
ATOM 25987 O O . ARG A 1 3 ? 4.529 -2.675 -3.527 1.00 11.32 3 ARG A O 19
ATOM 26008 N N . MET A 1 4 ? 5.871 -4.203 -4.489 1.00 32.15 4 MET A N 19
ATOM 26009 C CA . MET A 1 4 ? 7.056 -3.789 -3.747 1.00 22.44 4 MET A CA 19
ATOM 26010 C C . MET A 1 4 ? 8.243 -3.591 -4.684 1.00 53.35 4 MET A C 19
ATOM 26011 O O . MET A 1 4 ? 8.897 -4.554 -5.085 1.00 3.15 4 MET A O 19
ATOM 26025 N N . ILE A 1 5 ? 8.514 -2.337 -5.031 1.00 75.02 5 ILE A N 19
ATOM 26026 C CA . ILE A 1 5 ? 9.622 -2.014 -5.921 1.00 54.52 5 ILE A CA 19
ATOM 26027 C C . ILE A 1 5 ? 10.311 -0.722 -5.494 1.00 31.11 5 ILE A C 19
ATOM 26028 O O . ILE A 1 5 ? 9.823 -0.005 -4.620 1.00 31.02 5 ILE A O 19
ATOM 26044 N N . HIS A 1 6 ? 11.448 -0.430 -6.118 1.00 30.34 6 HIS A N 19
ATOM 26045 C CA . HIS A 1 6 ? 12.204 0.777 -5.804 1.00 20.12 6 HIS A CA 19
ATOM 26046 C C . HIS A 1 6 ? 11.960 1.859 -6.852 1.00 34.25 6 HIS A C 19
ATOM 26047 O O . HIS A 1 6 ? 12.512 1.807 -7.951 1.00 51.42 6 HIS A O 19
ATOM 26061 N N . CYS A 1 7 ? 11.129 2.835 -6.504 1.00 3.54 7 CYS A N 19
ATOM 26062 C CA . CYS A 1 7 ? 10.811 3.929 -7.415 1.00 34.11 7 CYS A CA 19
ATOM 26063 C C . CYS A 1 7 ? 12.076 4.486 -8.059 1.00 72.03 7 CYS A C 19
ATOM 26064 O O . CYS A 1 7 ? 12.865 5.171 -7.410 1.00 24.44 7 CYS A O 19
ATOM 26072 N N . ALA A 1 8 ? 12.262 4.186 -9.340 1.00 63.05 8 ALA A N 19
ATOM 26073 C CA . ALA A 1 8 ? 13.431 4.657 -10.073 1.00 23.11 8 ALA A CA 19
ATOM 26074 C C . ALA A 1 8 ? 13.428 6.177 -10.194 1.00 13.02 8 ALA A C 19
ATOM 26075 O O . ALA A 1 8 ? 14.436 6.784 -10.557 1.00 35.11 8 ALA A O 19
ATOM 26082 N N . LYS A 1 9 ? 12.288 6.787 -9.888 1.00 11.51 9 LYS A N 19
ATOM 26083 C CA . LYS A 1 9 ? 12.152 8.237 -9.961 1.00 42.44 9 LYS A CA 19
ATOM 26084 C C . LYS A 1 9 ? 12.576 8.891 -8.650 1.00 24.30 9 LYS A C 19
ATOM 26085 O O . LYS A 1 9 ? 13.538 9.660 -8.610 1.00 72.22 9 LYS A O 19
ATOM 26104 N N . LEU A 1 10 ? 11.855 8.579 -7.579 1.00 3.12 10 LEU A N 19
ATOM 26105 C CA . LEU A 1 10 ? 12.158 9.135 -6.264 1.00 62.14 10 LEU A CA 19
ATOM 26106 C C . LEU A 1 10 ? 13.508 8.635 -5.760 1.00 2.31 10 LEU A C 19
ATOM 26107 O O . LEU A 1 10 ? 14.431 9.420 -5.546 1.00 65.32 10 LEU A O 19
ATOM 26123 N N . GLY A 1 11 ? 13.616 7.323 -5.573 1.00 40.23 11 GLY A N 19
ATOM 26124 C CA . GLY A 1 11 ? 14.857 6.741 -5.098 1.00 3.15 11 GLY A CA 19
ATOM 26125 C C . GLY A 1 11 ? 14.671 5.938 -3.826 1.00 30.14 11 GLY A C 19
ATOM 26126 O O . GLY A 1 11 ? 15.617 5.741 -3.062 1.00 54.11 11 GLY A O 19
ATOM 26130 N N . LYS A 1 12 ? 13.448 5.473 -3.595 1.00 53.31 12 LYS A N 19
ATOM 26131 C CA . LYS A 1 12 ? 13.139 4.687 -2.407 1.00 13.14 12 LYS A CA 19
ATOM 26132 C C . LYS A 1 12 ? 12.179 3.549 -2.741 1.00 42.41 12 LYS A C 19
ATOM 26133 O O . LYS A 1 12 ? 11.897 3.288 -3.910 1.00 21.52 12 LYS A O 19
ATOM 26152 N N . GLU A 1 13 ? 11.681 2.878 -1.707 1.00 54.54 13 GLU A N 19
ATOM 26153 C CA . GLU A 1 13 ? 10.752 1.770 -1.894 1.00 22.54 13 GLU A CA 19
ATOM 26154 C C . GLU A 1 13 ? 9.317 2.275 -2.013 1.00 45.44 13 GLU A C 19
ATOM 26155 O O . GLU A 1 13 ? 8.798 2.922 -1.104 1.00 60.40 13 GLU A O 19
ATOM 26167 N N . ALA A 1 14 ? 8.683 1.977 -3.143 1.00 24.34 14 ALA A N 19
ATOM 26168 C CA . ALA A 1 14 ? 7.309 2.399 -3.382 1.00 0.33 14 ALA A CA 19
ATOM 26169 C C . ALA A 1 14 ? 6.498 1.285 -4.033 1.00 75.33 14 ALA A C 19
ATOM 26170 O O . ALA A 1 14 ? 7.054 0.291 -4.498 1.00 71.52 14 ALA A O 19
ATOM 26177 N N . GLU A 1 15 ? 5.180 1.458 -4.063 1.00 32.13 15 GLU A N 19
ATOM 26178 C CA . GLU A 1 15 ? 4.293 0.465 -4.656 1.00 74.45 15 GLU A CA 19
ATOM 26179 C C . GLU A 1 15 ? 4.454 0.429 -6.173 1.00 60.45 15 GLU A C 19
ATOM 26180 O O . GLU A 1 15 ? 4.367 1.457 -6.843 1.00 2.35 15 GLU A O 19
ATOM 26192 N N . GLY A 1 16 ? 4.690 -0.765 -6.710 1.00 23.14 16 GLY A N 19
ATOM 26193 C CA . GLY A 1 16 ? 4.861 -0.914 -8.143 1.00 1.10 16 GLY A CA 19
ATOM 26194 C C . GLY A 1 16 ? 3.631 -1.489 -8.817 1.00 10.22 16 GLY A C 19
ATOM 26195 O O . GLY A 1 16 ? 2.684 -1.904 -8.147 1.00 60.14 16 GLY A O 19
ATOM 26199 N N . LEU A 1 17 ? 3.643 -1.512 -10.145 1.00 34.30 17 LEU A N 19
ATOM 26200 C CA . LEU A 1 17 ? 2.518 -2.039 -10.911 1.00 22.23 17 LEU A CA 19
ATOM 26201 C C . LEU A 1 17 ? 2.495 -3.564 -10.864 1.00 54.33 17 LEU A C 19
ATOM 26202 O O . LEU A 1 17 ? 3.309 -4.187 -10.183 1.00 45.45 17 LEU A O 19
ATOM 26218 N N . ASP A 1 18 ? 1.557 -4.158 -11.594 1.00 40.01 18 ASP A N 19
ATOM 26219 C CA . ASP A 1 18 ? 1.429 -5.610 -11.639 1.00 41.01 18 ASP A CA 19
ATOM 26220 C C . ASP A 1 18 ? 0.996 -6.075 -13.026 1.00 43.41 18 ASP A C 19
ATOM 26221 O O . ASP A 1 18 ? 0.206 -7.009 -13.161 1.00 23.33 18 ASP A O 19
ATOM 26230 N N . PHE A 1 19 ? 1.518 -5.415 -14.055 1.00 61.11 19 PHE A N 19
ATOM 26231 C CA . PHE A 1 19 ? 1.184 -5.759 -15.432 1.00 42.03 19 PHE A CA 19
ATOM 26232 C C . PHE A 1 19 ? 1.855 -4.799 -16.411 1.00 24.44 19 PHE A C 19
ATOM 26233 O O . PHE A 1 19 ? 2.235 -3.682 -16.061 1.00 51.52 19 PHE A O 19
ATOM 26250 N N . PRO A 1 20 ? 2.006 -5.245 -17.666 1.00 64.55 20 PRO A N 19
ATOM 26251 C CA . PRO A 1 20 ? 2.632 -4.443 -18.722 1.00 10.13 20 PRO A CA 19
ATOM 26252 C C . PRO A 1 20 ? 1.765 -3.261 -19.142 1.00 4.44 20 PRO A C 19
ATOM 26253 O O . PRO A 1 20 ? 0.546 -3.368 -19.269 1.00 35.24 20 PRO A O 19
ATOM 26264 N N . PRO A 1 21 ? 2.408 -2.104 -19.363 1.00 72.21 21 PRO A N 19
ATOM 26265 C CA . PRO A 1 21 ? 1.715 -0.879 -19.773 1.00 75.42 21 PRO A CA 19
ATOM 26266 C C . PRO A 1 21 ? 1.177 -0.967 -21.197 1.00 51.24 21 PRO A C 19
ATOM 26267 O O . PRO A 1 21 ? 0.013 -0.656 -21.453 1.00 13.23 21 PRO A O 19
ATOM 26278 N N . LEU A 1 22 ? 2.031 -1.392 -22.122 1.00 12.00 22 LEU A N 19
ATOM 26279 C CA . LEU A 1 22 ? 1.641 -1.521 -23.522 1.00 21.01 22 LEU A CA 19
ATOM 26280 C C . LEU A 1 22 ? 2.402 -2.658 -24.196 1.00 41.14 22 LEU A C 19
ATOM 26281 O O . LEU A 1 22 ? 1.828 -3.672 -24.595 1.00 10.52 22 LEU A O 19
ATOM 26297 N N . PRO A 1 23 ? 3.726 -2.489 -24.326 1.00 43.44 23 PRO A N 19
ATOM 26298 C CA . PRO A 1 23 ? 4.595 -3.491 -24.950 1.00 21.42 23 PRO A CA 19
ATOM 26299 C C . PRO A 1 23 ? 4.740 -4.745 -24.094 1.00 5.00 23 PRO A C 19
ATOM 26300 O O . PRO A 1 23 ? 3.973 -4.961 -23.157 1.00 4.13 23 PRO A O 19
ATOM 26311 N N . GLY A 1 24 ? 5.731 -5.569 -24.423 1.00 32.13 24 GLY A N 19
ATOM 26312 C CA . GLY A 1 24 ? 5.959 -6.791 -23.674 1.00 33.03 24 GLY A CA 19
ATOM 26313 C C . GLY A 1 24 ? 7.346 -6.848 -23.066 1.00 21.31 24 GLY A C 19
ATOM 26314 O O . GLY A 1 24 ? 7.542 -7.443 -22.007 1.00 30.13 24 GLY A O 19
ATOM 26318 N N . GLU A 1 25 ? 8.311 -6.230 -23.739 1.00 4.21 25 GLU A N 19
ATOM 26319 C CA . GLU A 1 25 ? 9.688 -6.216 -23.259 1.00 2.22 25 GLU A CA 19
ATOM 26320 C C . GLU A 1 25 ? 9.947 -4.993 -22.383 1.00 72.13 25 GLU A C 19
ATOM 26321 O O . GLU A 1 25 ? 10.101 -5.108 -21.167 1.00 10.24 25 GLU A O 19
ATOM 26333 N N . LEU A 1 26 ? 9.994 -3.823 -23.011 1.00 34.04 26 LEU A N 19
ATOM 26334 C CA . LEU A 1 26 ? 10.234 -2.578 -22.290 1.00 10.40 26 LEU A CA 19
ATOM 26335 C C . LEU A 1 26 ? 9.161 -2.345 -21.231 1.00 70.31 26 LEU A C 19
ATOM 26336 O O . LEU A 1 26 ? 9.443 -1.832 -20.149 1.00 71.12 26 LEU A O 19
ATOM 26352 N N . GLY A 1 27 ? 7.929 -2.729 -21.550 1.00 75.14 27 GLY A N 19
ATOM 26353 C CA . GLY A 1 27 ? 6.832 -2.556 -20.615 1.00 62.35 27 GLY A CA 19
ATOM 26354 C C . GLY A 1 27 ? 6.952 -3.463 -19.407 1.00 24.31 27 GLY A C 19
ATOM 26355 O O . GLY A 1 27 ? 6.855 -3.008 -18.267 1.00 62.11 27 GLY A O 19
ATOM 26359 N N . LYS A 1 28 ? 7.163 -4.752 -19.655 1.00 10.43 28 LYS A N 19
ATOM 26360 C CA . LYS A 1 28 ? 7.296 -5.726 -18.579 1.00 23.44 28 LYS A CA 19
ATOM 26361 C C . LYS A 1 28 ? 8.354 -5.284 -17.572 1.00 35.31 28 LYS A C 19
ATOM 26362 O O . LYS A 1 28 ? 8.283 -5.629 -16.392 1.00 64.42 28 LYS A O 19
ATOM 26381 N N . ARG A 1 29 ? 9.331 -4.518 -18.045 1.00 70.21 29 ARG A N 19
ATOM 26382 C CA . ARG A 1 29 ? 10.402 -4.029 -17.186 1.00 3.02 29 ARG A CA 19
ATOM 26383 C C . ARG A 1 29 ? 10.049 -2.666 -16.599 1.00 12.41 29 ARG A C 19
ATOM 26384 O O . ARG A 1 29 ? 10.641 -2.231 -15.610 1.00 14.01 29 ARG A O 19
ATOM 26405 N N . LEU A 1 30 ? 9.081 -1.995 -17.215 1.00 22.23 30 LEU A N 19
ATOM 26406 C CA . LEU A 1 30 ? 8.649 -0.680 -16.754 1.00 35.40 30 LEU A CA 19
ATOM 26407 C C . LEU A 1 30 ? 7.758 -0.801 -15.522 1.00 31.24 30 LEU A C 19
ATOM 26408 O O . LEU A 1 30 ? 7.943 -0.086 -14.537 1.00 24.04 30 LEU A O 19
ATOM 26424 N N . TYR A 1 31 ? 6.793 -1.711 -15.583 1.00 35.52 31 TYR A N 19
ATOM 26425 C CA . TYR A 1 31 ? 5.873 -1.926 -14.472 1.00 31.11 31 TYR A CA 19
ATOM 26426 C C . TYR A 1 31 ? 6.602 -2.511 -13.266 1.00 41.11 31 TYR A C 19
ATOM 26427 O O . TYR A 1 31 ? 6.111 -2.446 -12.140 1.00 5.14 31 TYR A O 19
ATOM 26445 N N . GLU A 1 32 ? 7.777 -3.081 -13.513 1.00 22.40 32 GLU A N 19
ATOM 26446 C CA . GLU A 1 32 ? 8.575 -3.678 -12.448 1.00 34.11 32 GLU A CA 19
ATOM 26447 C C . GLU A 1 32 ? 9.708 -2.746 -12.029 1.00 53.31 32 GLU A C 19
ATOM 26448 O O . GLU A 1 32 ? 10.509 -3.078 -11.155 1.00 73.24 32 GLU A O 19
ATOM 26460 N N . SER A 1 33 ? 9.768 -1.577 -12.659 1.00 62.15 33 SER A N 19
ATOM 26461 C CA . SER A 1 33 ? 10.805 -0.598 -12.356 1.00 42.32 33 SER A CA 19
ATOM 26462 C C . SER A 1 33 ? 10.194 0.688 -11.808 1.00 2.30 33 SER A C 19
ATOM 26463 O O . SER A 1 33 ? 10.719 1.288 -10.869 1.00 70.25 33 SER A O 19
ATOM 26471 N N . VAL A 1 34 ? 9.081 1.107 -12.401 1.00 73.22 34 VAL A N 19
ATOM 26472 C CA . VAL A 1 34 ? 8.396 2.321 -11.973 1.00 22.20 34 VAL A CA 19
ATOM 26473 C C . VAL A 1 34 ? 7.379 2.021 -10.878 1.00 31.12 34 VAL A C 19
ATOM 26474 O O . VAL A 1 34 ? 6.891 0.897 -10.760 1.00 61.24 34 VAL A O 19
ATOM 26487 N N . SER A 1 35 ? 7.063 3.034 -10.078 1.00 15.21 35 SER A N 19
ATOM 26488 C CA . SER A 1 35 ? 6.105 2.879 -8.989 1.00 60.42 35 SER A CA 19
ATOM 26489 C C . SER A 1 35 ? 4.824 3.655 -9.278 1.00 33.05 35 SER A C 19
ATOM 26490 O O . SER A 1 35 ? 4.631 4.171 -10.378 1.00 54.15 35 SER A O 19
ATOM 26498 N N . LYS A 1 36 ? 3.950 3.733 -8.280 1.00 11.53 36 LYS A N 19
ATOM 26499 C CA . LYS A 1 36 ? 2.687 4.447 -8.423 1.00 15.23 36 LYS A CA 19
ATOM 26500 C C . LYS A 1 36 ? 2.902 5.955 -8.351 1.00 4.44 36 LYS A C 19
ATOM 26501 O O . LYS A 1 36 ? 2.099 6.731 -8.867 1.00 52.30 36 LYS A O 19
ATOM 26520 N N . GLN A 1 37 ? 3.993 6.363 -7.708 1.00 75.44 37 GLN A N 19
ATOM 26521 C CA . GLN A 1 37 ? 4.313 7.778 -7.570 1.00 43.34 37 GLN A CA 19
ATOM 26522 C C . GLN A 1 37 ? 4.804 8.357 -8.894 1.00 33.25 37 GLN A C 19
ATOM 26523 O O . GLN A 1 37 ? 4.260 9.343 -9.390 1.00 63.23 37 GLN A O 19
ATOM 26537 N N . ALA A 1 38 ? 5.834 7.737 -9.459 1.00 25.12 38 ALA A N 19
ATOM 26538 C CA . ALA A 1 38 ? 6.397 8.189 -10.725 1.00 40.41 38 ALA A CA 19
ATOM 26539 C C . ALA A 1 38 ? 5.446 7.902 -11.882 1.00 64.42 38 ALA A C 19
ATOM 26540 O O . ALA A 1 38 ? 5.549 8.510 -12.948 1.00 31.43 38 ALA A O 19
ATOM 26547 N N . TRP A 1 39 ? 4.523 6.972 -11.666 1.00 25.42 39 TRP A N 19
ATOM 26548 C CA . TRP A 1 39 ? 3.555 6.603 -12.692 1.00 52.01 39 TRP A CA 19
ATOM 26549 C C . TRP A 1 39 ? 2.853 7.838 -13.247 1.00 63.30 39 TRP A C 19
ATOM 26550 O O . TRP A 1 39 ? 2.449 7.862 -14.409 1.00 42.22 39 TRP A O 19
ATOM 26571 N N . GLN A 1 40 ? 2.713 8.860 -12.409 1.00 75.12 40 GLN A N 19
ATOM 26572 C CA . GLN A 1 40 ? 2.059 10.098 -12.818 1.00 31.51 40 GLN A CA 19
ATOM 26573 C C . GLN A 1 40 ? 3.050 11.038 -13.495 1.00 53.44 40 GLN A C 19
ATOM 26574 O O . GLN A 1 40 ? 2.681 11.813 -14.378 1.00 52.31 40 GLN A O 19
ATOM 26588 N N . ASP A 1 41 ? 4.308 10.966 -13.076 1.00 62.44 41 ASP A N 19
ATOM 26589 C CA . ASP A 1 41 ? 5.353 11.810 -13.643 1.00 51.53 41 ASP A CA 19
ATOM 26590 C C . ASP A 1 41 ? 5.652 11.411 -15.085 1.00 1.21 41 ASP A C 19
ATOM 26591 O O . ASP A 1 41 ? 5.844 12.267 -15.949 1.00 73.31 41 ASP A O 19
ATOM 26600 N N . TRP A 1 42 ? 5.692 10.108 -15.336 1.00 34.30 42 TRP A N 19
ATOM 26601 C CA . TRP A 1 42 ? 5.969 9.595 -16.673 1.00 51.21 42 TRP A CA 19
ATOM 26602 C C . TRP A 1 42 ? 4.942 10.108 -17.676 1.00 74.34 42 TRP A C 19
ATOM 26603 O O . TRP A 1 42 ? 5.248 10.289 -18.856 1.00 12.44 42 TRP A O 19
ATOM 26624 N N . LEU A 1 43 ? 3.723 10.339 -17.202 1.00 54.42 43 LEU A N 19
ATOM 26625 C CA . LEU A 1 43 ? 2.649 10.832 -18.059 1.00 23.13 43 LEU A CA 19
ATOM 26626 C C . LEU A 1 43 ? 2.861 12.302 -18.406 1.00 12.00 43 LEU A C 19
ATOM 26627 O O . LEU A 1 43 ? 2.488 12.756 -19.488 1.00 63.43 43 LEU A O 19
ATOM 26643 N N . LYS A 1 44 ? 3.463 13.042 -17.481 1.00 43.15 44 LYS A N 19
ATOM 26644 C CA . LYS A 1 44 ? 3.729 14.461 -17.690 1.00 33.43 44 LYS A CA 19
ATOM 26645 C C . LYS A 1 44 ? 4.566 14.679 -18.946 1.00 73.11 44 LYS A C 19
ATOM 26646 O O . LYS A 1 44 ? 4.164 15.410 -19.851 1.00 14.15 44 LYS A O 19
ATOM 26665 N N . GLN A 1 45 ? 5.730 14.039 -18.995 1.00 35.12 45 GLN A N 19
ATOM 26666 C CA . GLN A 1 45 ? 6.622 14.163 -20.141 1.00 52.54 45 GLN A CA 19
ATOM 26667 C C . GLN A 1 45 ? 5.962 13.623 -21.406 1.00 21.13 45 GLN A C 19
ATOM 26668 O O . GLN A 1 45 ? 6.216 14.112 -22.506 1.00 60.43 45 GLN A O 19
ATOM 26682 N N . GLN A 1 46 ? 5.115 12.612 -21.240 1.00 3.04 46 GLN A N 19
ATOM 26683 C CA . GLN A 1 46 ? 4.420 12.005 -22.369 1.00 24.14 46 GLN A CA 19
ATOM 26684 C C . GLN A 1 46 ? 3.726 13.067 -23.215 1.00 60.52 46 GLN A C 19
ATOM 26685 O O . GLN A 1 46 ? 3.798 13.042 -24.444 1.00 63.43 46 GLN A O 19
ATOM 26699 N N . THR A 1 47 ? 3.052 14.000 -22.550 1.00 20.42 47 THR A N 19
ATOM 26700 C CA . THR A 1 47 ? 2.343 15.069 -23.241 1.00 1.23 47 THR A CA 19
ATOM 26701 C C . THR A 1 47 ? 3.317 16.089 -23.820 1.00 54.14 47 THR A C 19
ATOM 26702 O O . THR A 1 47 ? 3.127 16.579 -24.933 1.00 52.21 47 THR A O 19
ATOM 26713 N N . MET A 1 48 ? 4.359 16.404 -23.059 1.00 65.22 48 MET A N 19
ATOM 26714 C CA . MET A 1 48 ? 5.364 17.365 -23.499 1.00 62.25 48 MET A CA 19
ATOM 26715 C C . MET A 1 48 ? 6.060 16.881 -24.767 1.00 64.15 48 MET A C 19
ATOM 26716 O O . MET A 1 48 ? 6.336 17.667 -25.675 1.00 24.11 48 MET A O 19
ATOM 26730 N N . LEU A 1 49 ? 6.342 15.584 -24.824 1.00 61.11 49 LEU A N 19
ATOM 26731 C CA . LEU A 1 49 ? 7.007 14.995 -25.982 1.00 12.15 49 LEU A CA 19
ATOM 26732 C C . LEU A 1 49 ? 6.078 14.975 -27.191 1.00 33.40 49 LEU A C 19
ATOM 26733 O O . LEU A 1 49 ? 6.475 15.342 -28.297 1.00 54.21 49 LEU A O 19
ATOM 26749 N N . ILE A 1 50 ? 4.840 14.545 -26.972 1.00 74.31 50 ILE A N 19
ATOM 26750 C CA . ILE A 1 50 ? 3.853 14.480 -28.044 1.00 24.15 50 ILE A CA 19
ATOM 26751 C C . ILE A 1 50 ? 3.506 15.873 -28.556 1.00 44.43 50 ILE A C 19
ATOM 26752 O O . ILE A 1 50 ? 3.256 16.064 -29.746 1.00 24.43 50 ILE A O 19
ATOM 26768 N N . ASN A 1 51 ? 3.495 16.846 -27.650 1.00 71.41 51 ASN A N 19
ATOM 26769 C CA . ASN A 1 51 ? 3.180 18.223 -28.011 1.00 11.12 51 ASN A CA 19
ATOM 26770 C C . ASN A 1 51 ? 4.382 18.904 -28.659 1.00 15.11 51 ASN A C 19
ATOM 26771 O O . ASN A 1 51 ? 4.235 19.660 -29.619 1.00 23.02 51 ASN A O 19
ATOM 26782 N N . GLU A 1 52 ? 5.569 18.630 -28.127 1.00 35.41 52 GLU A N 19
ATOM 26783 C CA . GLU A 1 52 ? 6.795 19.216 -28.654 1.00 1.31 52 GLU A CA 19
ATOM 26784 C C . GLU A 1 52 ? 7.137 18.627 -30.019 1.00 50.25 52 GLU A C 19
ATOM 26785 O O . GLU A 1 52 ? 7.380 19.358 -30.979 1.00 74.20 52 GLU A O 19
ATOM 26797 N N . ASN A 1 53 ? 7.154 17.301 -30.098 1.00 23.44 53 ASN A N 19
ATOM 26798 C CA . ASN A 1 53 ? 7.468 16.612 -31.345 1.00 15.43 53 ASN A CA 19
ATOM 26799 C C . ASN A 1 53 ? 6.250 16.570 -32.263 1.00 41.23 53 ASN A C 19
ATOM 26800 O O . ASN A 1 53 ? 6.368 16.279 -33.454 1.00 11.43 53 ASN A O 19
ATOM 26811 N N . ARG A 1 54 ? 5.082 16.863 -31.702 1.00 13.11 54 ARG A N 19
ATOM 26812 C CA . ARG A 1 54 ? 3.842 16.858 -32.470 1.00 5.21 54 ARG A CA 19
ATOM 26813 C C . ARG A 1 54 ? 3.597 15.489 -33.098 1.00 4.23 54 ARG A C 19
ATOM 26814 O O . ARG A 1 54 ? 3.225 15.388 -34.268 1.00 11.45 54 ARG A O 19
ATOM 26835 N N . LEU A 1 55 ? 3.809 14.438 -32.314 1.00 3.14 55 LEU A N 19
ATOM 26836 C CA . LEU A 1 55 ? 3.612 13.074 -32.792 1.00 40.22 55 LEU A CA 19
ATOM 26837 C C . LEU A 1 55 ? 2.127 12.745 -32.903 1.00 13.45 55 LEU A C 19
ATOM 26838 O O . LEU A 1 55 ? 1.276 13.518 -32.464 1.00 53.01 55 LEU A O 19
ATOM 26854 N N . ASN A 1 56 ? 1.823 11.592 -33.490 1.00 2.24 56 ASN A N 19
ATOM 26855 C CA . ASN A 1 56 ? 0.440 11.160 -33.656 1.00 23.00 56 ASN A CA 19
ATOM 26856 C C . ASN A 1 56 ? 0.142 9.943 -32.786 1.00 24.23 56 ASN A C 19
ATOM 26857 O O . ASN A 1 56 ? 0.333 8.803 -33.209 1.00 10.11 56 ASN A O 19
ATOM 26868 N N . MET A 1 57 ? -0.327 10.194 -31.568 1.00 22.42 57 MET A N 19
ATOM 26869 C CA . MET A 1 57 ? -0.653 9.118 -30.638 1.00 41.15 57 MET A CA 19
ATOM 26870 C C . MET A 1 57 ? -1.589 8.104 -31.288 1.00 22.41 57 MET A C 19
ATOM 26871 O O . MET A 1 57 ? -1.570 6.921 -30.947 1.00 41.24 57 MET A O 19
ATOM 26885 N N . ALA A 1 58 ? -2.407 8.574 -32.224 1.00 5.11 58 ALA A N 19
ATOM 26886 C CA . ALA A 1 58 ? -3.348 7.707 -32.922 1.00 11.34 58 ALA A CA 19
ATOM 26887 C C . ALA A 1 58 ? -2.645 6.481 -33.494 1.00 51.32 58 ALA A C 19
ATOM 26888 O O . ALA A 1 58 ? -3.243 5.412 -33.617 1.00 2.01 58 ALA A O 19
ATOM 26895 N N . ASP A 1 59 ? -1.374 6.644 -33.844 1.00 22.43 59 ASP A N 19
ATOM 26896 C CA . ASP A 1 59 ? -0.589 5.549 -34.403 1.00 40.44 59 ASP A CA 19
ATOM 26897 C C . ASP A 1 59 ? 0.496 5.105 -33.428 1.00 64.31 59 ASP A C 19
ATOM 26898 O O . ASP A 1 59 ? 0.875 5.831 -32.509 1.00 50.20 59 ASP A O 19
ATOM 26907 N N . PRO A 1 60 ? 1.009 3.882 -33.630 1.00 62.22 60 PRO A N 19
ATOM 26908 C CA . PRO A 1 60 ? 2.058 3.312 -32.778 1.00 54.55 60 PRO A CA 19
ATOM 26909 C C . PRO A 1 60 ? 3.399 4.013 -32.964 1.00 63.22 60 PRO A C 19
ATOM 26910 O O . PRO A 1 60 ? 4.337 3.792 -32.197 1.00 53.41 60 PRO A O 19
ATOM 26921 N N . ARG A 1 61 ? 3.484 4.858 -33.987 1.00 21.43 61 ARG A N 19
ATOM 26922 C CA . ARG A 1 61 ? 4.712 5.590 -34.273 1.00 71.30 61 ARG A CA 19
ATOM 26923 C C . ARG A 1 61 ? 5.062 6.534 -33.126 1.00 61.44 61 ARG A C 19
ATOM 26924 O O . ARG A 1 61 ? 6.229 6.681 -32.765 1.00 22.31 61 ARG A O 19
ATOM 26945 N N . ALA A 1 62 ? 4.043 7.171 -32.559 1.00 61.22 62 ALA A N 19
ATOM 26946 C CA . ALA A 1 62 ? 4.243 8.099 -31.453 1.00 71.11 62 ALA A CA 19
ATOM 26947 C C . ALA A 1 62 ? 4.409 7.353 -30.134 1.00 31.14 62 ALA A C 19
ATOM 26948 O O . ALA A 1 62 ? 4.937 7.897 -29.164 1.00 44.31 62 ALA A O 19
ATOM 26955 N N . ARG A 1 63 ? 3.954 6.105 -30.104 1.00 34.44 63 ARG A N 19
ATOM 26956 C CA . ARG A 1 63 ? 4.050 5.285 -28.902 1.00 22.11 63 ARG A CA 19
ATOM 26957 C C . ARG A 1 63 ? 5.416 4.611 -28.812 1.00 5.45 63 ARG A C 19
ATOM 26958 O O . ARG A 1 63 ? 5.932 4.377 -27.719 1.00 35.42 63 ARG A O 19
ATOM 26979 N N . GLN A 1 64 ? 5.996 4.304 -29.967 1.00 63.52 64 GLN A N 19
ATOM 26980 C CA . GLN A 1 64 ? 7.302 3.656 -30.018 1.00 12.03 64 GLN A CA 19
ATOM 26981 C C . GLN A 1 64 ? 8.419 4.663 -29.766 1.00 0.20 64 GLN A C 19
ATOM 26982 O O . GLN A 1 64 ? 9.502 4.302 -29.306 1.00 23.40 64 GLN A O 19
ATOM 26996 N N . TYR A 1 65 ? 8.149 5.927 -30.071 1.00 14.53 65 TYR A N 19
ATOM 26997 C CA . TYR A 1 65 ? 9.132 6.987 -29.880 1.00 61.21 65 TYR A CA 19
ATOM 26998 C C . TYR A 1 65 ? 9.251 7.361 -28.406 1.00 13.41 65 TYR A C 19
ATOM 26999 O O . TYR A 1 65 ? 10.343 7.644 -27.910 1.00 74.45 65 TYR A O 19
ATOM 27017 N N . LEU A 1 66 ? 8.119 7.361 -27.710 1.00 4.24 66 LEU A N 19
ATOM 27018 C CA . LEU A 1 66 ? 8.094 7.700 -26.291 1.00 2.01 66 LEU A CA 19
ATOM 27019 C C . LEU A 1 66 ? 8.763 6.611 -25.459 1.00 31.52 66 LEU A C 19
ATOM 27020 O O . LEU A 1 66 ? 9.415 6.895 -24.455 1.00 13.15 66 LEU A O 19
ATOM 27036 N N . MET A 1 67 ? 8.598 5.363 -25.885 1.00 62.42 67 MET A N 19
ATOM 27037 C CA . MET A 1 67 ? 9.189 4.231 -25.181 1.00 61.50 67 MET A CA 19
ATOM 27038 C C . MET A 1 67 ? 10.704 4.383 -25.081 1.00 14.00 67 MET A C 19
ATOM 27039 O O . MET A 1 67 ? 11.339 3.809 -24.196 1.00 14.53 67 MET A O 19
ATOM 27053 N N . LYS A 1 68 ? 11.277 5.159 -25.994 1.00 42.21 68 LYS A N 19
ATOM 27054 C CA . LYS A 1 68 ? 12.717 5.388 -26.009 1.00 1.42 68 LYS A CA 19
ATOM 27055 C C . LYS A 1 68 ? 13.109 6.456 -24.992 1.00 35.10 68 LYS A C 19
ATOM 27056 O O . LYS A 1 68 ? 14.267 6.542 -24.585 1.00 14.12 68 LYS A O 19
ATOM 27075 N N . GLN A 1 69 ? 12.135 7.265 -24.586 1.00 24.02 69 GLN A N 19
ATOM 27076 C CA . GLN A 1 69 ? 12.380 8.326 -23.616 1.00 33.23 69 GLN A CA 19
ATOM 27077 C C . GLN A 1 69 ? 12.275 7.794 -22.190 1.00 40.40 69 GLN A C 19
ATOM 27078 O O . GLN A 1 69 ? 12.820 8.382 -21.255 1.00 14.22 69 GLN A O 19
ATOM 27092 N N . THR A 1 70 ? 11.571 6.678 -22.030 1.00 11.12 70 THR A N 19
ATOM 27093 C CA . THR A 1 70 ? 11.393 6.068 -20.718 1.00 42.12 70 THR A CA 19
ATOM 27094 C C . THR A 1 70 ? 12.501 5.063 -20.425 1.00 3.34 70 THR A C 19
ATOM 27095 O O . THR A 1 70 ? 13.039 5.025 -19.318 1.00 74.33 70 THR A O 19
ATOM 27106 N N . GLU A 1 71 ? 12.839 4.253 -21.423 1.00 34.54 71 GLU A N 19
ATOM 27107 C CA . GLU A 1 71 ? 13.884 3.247 -21.269 1.00 53.24 71 GLU A CA 19
ATOM 27108 C C . GLU A 1 71 ? 15.211 3.896 -20.887 1.00 13.04 71 GLU A C 19
ATOM 27109 O O . GLU A 1 71 ? 15.765 3.621 -19.822 1.00 45.33 71 GLU A O 19
ATOM 27121 N N . LYS A 1 72 ? 15.715 4.758 -21.763 1.00 2.55 72 LYS A N 19
ATOM 27122 C CA . LYS A 1 72 ? 16.976 5.448 -21.518 1.00 44.24 72 LYS A CA 19
ATOM 27123 C C . LYS A 1 72 ? 16.875 6.349 -20.292 1.00 24.14 72 LYS A C 19
ATOM 27124 O O . LYS A 1 72 ? 17.889 6.784 -19.744 1.00 53.31 72 LYS A O 19
ATOM 27143 N N . TYR A 1 73 ? 15.648 6.623 -19.864 1.00 50.23 73 TYR A N 19
ATOM 27144 C CA . TYR A 1 73 ? 15.415 7.473 -18.702 1.00 62.24 73 TYR A CA 19
ATOM 27145 C C . TYR A 1 73 ? 16.078 6.889 -17.459 1.00 24.12 73 TYR A C 19
ATOM 27146 O O . TYR A 1 73 ? 17.028 7.459 -16.921 1.00 41.25 73 TYR A O 19
ATOM 27164 N N . PHE A 1 74 ? 15.571 5.747 -17.007 1.00 22.23 74 PHE A N 19
ATOM 27165 C CA . PHE A 1 74 ? 16.113 5.084 -15.826 1.00 71.12 74 PHE A CA 19
ATOM 27166 C C . PHE A 1 74 ? 17.181 4.067 -16.216 1.00 25.31 74 PHE A C 19
ATOM 27167 O O . PHE A 1 74 ? 18.283 4.065 -15.666 1.00 41.21 74 PHE A O 19
ATOM 27184 N N . PHE A 1 75 ? 16.847 3.202 -17.168 1.00 64.00 75 PHE A N 19
ATOM 27185 C CA . PHE A 1 75 ? 17.777 2.178 -17.631 1.00 53.01 75 PHE A CA 19
ATOM 27186 C C . PHE A 1 75 ? 18.970 2.809 -18.342 1.00 63.55 75 PHE A C 19
ATOM 27187 O O . PHE A 1 75 ? 20.086 2.295 -18.280 1.00 24.20 75 PHE A O 19
ATOM 27204 N N . GLY A 1 76 ? 18.725 3.926 -19.020 1.00 4.22 76 GLY A N 19
ATOM 27205 C CA . GLY A 1 76 ? 19.788 4.609 -19.734 1.00 64.21 76 GLY A CA 19
ATOM 27206 C C . GLY A 1 76 ? 20.702 3.649 -20.470 1.00 21.43 76 GLY A C 19
ATOM 27207 O O . GLY A 1 76 ? 21.914 3.854 -20.524 1.00 1.24 76 GLY A O 19
ATOM 27211 N N . GLU A 1 77 ? 20.120 2.596 -21.036 1.00 53.31 77 GLU A N 19
ATOM 27212 C CA . GLU A 1 77 ? 20.891 1.600 -21.770 1.00 24.14 77 GLU A CA 19
ATOM 27213 C C . GLU A 1 77 ? 21.596 2.231 -22.967 1.00 72.13 77 GLU A C 19
ATOM 27214 O O . GLU A 1 77 ? 22.540 1.664 -23.515 1.00 71.15 77 GLU A O 19
ATOM 27226 N N . GLY A 1 78 ? 21.128 3.409 -23.368 1.00 42.33 78 GLY A N 19
ATOM 27227 C CA . GLY A 1 78 ? 21.724 4.098 -24.498 1.00 53.13 78 GLY A CA 19
ATOM 27228 C C . GLY A 1 78 ? 21.780 5.600 -24.298 1.00 23.51 78 GLY A C 19
ATOM 27229 O O . GLY A 1 78 ? 21.513 6.366 -25.222 1.00 52.44 78 GLY A O 19
ATOM 27233 N N . ALA A 1 79 ? 22.128 6.020 -23.086 1.00 41.52 79 ALA A N 19
ATOM 27234 C CA . ALA A 1 79 ? 22.219 7.440 -22.768 1.00 21.14 79 ALA A CA 19
ATOM 27235 C C . ALA A 1 79 ? 23.074 7.670 -21.526 1.00 13.12 79 ALA A C 19
ATOM 27236 O O . ALA A 1 79 ? 23.518 6.720 -20.881 1.00 71.24 79 ALA A O 19
ATOM 27243 N N . ASP A 1 80 ? 23.301 8.937 -21.196 1.00 74.21 80 ASP A N 19
ATOM 27244 C CA . ASP A 1 80 ? 24.102 9.292 -20.031 1.00 21.23 80 ASP A CA 19
ATOM 27245 C C . ASP A 1 80 ? 23.290 9.147 -18.748 1.00 14.12 80 ASP A C 19
ATOM 27246 O O . ASP A 1 80 ? 22.169 9.646 -18.653 1.00 12.42 80 ASP A O 19
ATOM 27255 N N . GLN A 1 81 ? 23.863 8.460 -17.765 1.00 15.12 81 GLN A N 19
ATOM 27256 C CA . GLN A 1 81 ? 23.190 8.249 -16.488 1.00 71.55 81 GLN A CA 19
ATOM 27257 C C . GLN A 1 81 ? 23.191 9.525 -15.655 1.00 14.45 81 GLN A C 19
ATOM 27258 O O . GLN A 1 81 ? 23.866 10.498 -15.991 1.00 32.30 81 GLN A O 19
ATOM 27272 N N . ALA A 1 82 ? 22.429 9.515 -14.565 1.00 40.44 82 ALA A N 19
ATOM 27273 C CA . ALA A 1 82 ? 22.343 10.672 -13.683 1.00 2.04 82 ALA A CA 19
ATOM 27274 C C . ALA A 1 82 ? 21.516 10.355 -12.441 1.00 65.11 82 ALA A C 19
ATOM 27275 O O . ALA A 1 82 ? 20.350 9.976 -12.541 1.00 33.31 82 ALA A O 19
ATOM 27282 N N . SER A 1 83 ? 22.129 10.512 -11.272 1.00 11.01 83 SER A N 19
ATOM 27283 C CA . SER A 1 83 ? 21.450 10.238 -10.011 1.00 23.14 83 SER A CA 19
ATOM 27284 C C . SER A 1 83 ? 21.998 11.123 -8.895 1.00 50.44 83 SER A C 19
ATOM 27285 O O . SER A 1 83 ? 23.160 11.527 -8.922 1.00 31.12 83 SER A O 19
ATOM 27293 N N . GLY A 1 84 ? 21.151 11.422 -7.915 1.00 73.11 84 GLY A N 19
ATOM 27294 C CA . GLY A 1 84 ? 21.567 12.258 -6.804 1.00 34.41 84 GLY A CA 19
ATOM 27295 C C . GLY A 1 84 ? 20.561 12.257 -5.670 1.00 21.23 84 GLY A C 19
ATOM 27296 O O . GLY A 1 84 ? 19.646 11.434 -5.643 1.00 31.42 84 GLY A O 19
ATOM 27300 N N . TYR A 1 85 ? 20.731 13.180 -4.730 1.00 22.11 85 TYR A N 19
ATOM 27301 C CA . TYR A 1 85 ? 19.833 13.280 -3.585 1.00 64.13 85 TYR A CA 19
ATOM 27302 C C . TYR A 1 85 ? 18.405 13.568 -4.037 1.00 10.20 85 TYR A C 19
ATOM 27303 O O . TYR A 1 85 ? 18.151 13.809 -5.217 1.00 41.22 85 TYR A O 19
ATOM 27321 N N . VAL A 1 86 ? 17.475 13.542 -3.088 1.00 14.31 86 VAL A N 19
ATOM 27322 C CA . VAL A 1 86 ? 16.071 13.802 -3.386 1.00 2.43 86 VAL A CA 19
ATOM 27323 C C . VAL A 1 86 ? 15.258 13.959 -2.106 1.00 12.21 86 VAL A C 19
ATOM 27324 O O . VAL A 1 86 ? 15.366 13.166 -1.171 1.00 22.13 86 VAL A O 19
ATOM 27337 N N . PRO A 1 87 ? 14.422 15.007 -2.061 1.00 54.11 87 PRO A N 19
ATOM 27338 C CA . PRO A 1 87 ? 13.572 15.293 -0.901 1.00 72.42 87 PRO A CA 19
ATOM 27339 C C . PRO A 1 87 ? 12.454 14.269 -0.735 1.00 61.34 87 PRO A C 19
ATOM 27340 O O . PRO A 1 87 ? 12.182 13.462 -1.625 1.00 32.24 87 PRO A O 19
ATOM 27351 N N . PRO A 1 88 ? 11.790 14.300 0.429 1.00 13.13 88 PRO A N 19
ATOM 27352 C CA . PRO A 1 88 ? 10.690 13.382 0.738 1.00 32.42 88 PRO A CA 19
ATOM 27353 C C . PRO A 1 88 ? 9.444 13.669 -0.093 1.00 11.04 88 PRO A C 19
ATOM 27354 O O . PRO A 1 88 ? 9.479 14.473 -1.024 1.00 22.40 88 PRO A O 19
ATOM 27365 N N . ALA A 1 89 ? 8.344 13.008 0.251 1.00 75.41 89 ALA A N 19
ATOM 27366 C CA . ALA A 1 89 ? 7.086 13.194 -0.462 1.00 10.30 89 ALA A CA 19
ATOM 27367 C C . ALA A 1 89 ? 5.894 12.871 0.433 1.00 43.11 89 ALA A C 19
ATOM 27368 O O . ALA A 1 89 ? 5.828 11.796 1.028 1.00 72.12 89 ALA A O 19
ATOM 27375 N N . GLN A 1 90 ? 4.957 13.809 0.524 1.00 73.34 90 GLN A N 19
ATOM 27376 C CA . GLN A 1 90 ? 3.768 13.623 1.348 1.00 63.22 90 GLN A CA 19
ATOM 27377 C C . GLN A 1 90 ? 2.875 12.527 0.776 1.00 62.22 90 GLN A C 19
ATOM 27378 O O . GLN A 1 90 ? 2.201 11.812 1.516 1.00 11.22 90 GLN A O 19
ATOM 27392 N N . GLY A 1 91 ? 2.876 12.400 -0.548 1.00 14.31 91 GLY A N 19
ATOM 27393 C CA . GLY A 1 91 ? 2.061 11.390 -1.197 1.00 21.53 91 GLY A CA 19
ATOM 27394 C C . GLY A 1 91 ? 0.862 11.981 -1.910 1.00 50.53 91 GLY A C 19
ATOM 27395 O O . GLY A 1 91 ? 0.462 13.112 -1.633 1.00 44.33 91 GLY A O 19
ATOM 27399 N N . MET A 1 1 ? -1.191 0.083 0.049 1.00 23.20 1 MET A N 20
ATOM 27400 C CA . MET A 1 1 ? 0.147 -0.150 -0.483 1.00 51.03 1 MET A CA 20
ATOM 27401 C C . MET A 1 1 ? 0.079 -0.673 -1.915 1.00 10.33 1 MET A C 20
ATOM 27402 O O . MET A 1 1 ? -0.307 -1.817 -2.150 1.00 34.23 1 MET A O 20
ATOM 27416 N N . ALA A 1 2 ? 0.456 0.173 -2.867 1.00 45.55 2 ALA A N 20
ATOM 27417 C CA . ALA A 1 2 ? 0.440 -0.204 -4.275 1.00 72.32 2 ALA A CA 20
ATOM 27418 C C . ALA A 1 2 ? 1.469 -1.292 -4.564 1.00 42.40 2 ALA A C 20
ATOM 27419 O O . ALA A 1 2 ? 1.120 -2.459 -4.739 1.00 62.20 2 ALA A O 20
ATOM 27426 N N . ARG A 1 3 ? 2.738 -0.900 -4.613 1.00 64.33 3 ARG A N 20
ATOM 27427 C CA . ARG A 1 3 ? 3.818 -1.842 -4.883 1.00 42.01 3 ARG A CA 20
ATOM 27428 C C . ARG A 1 3 ? 5.106 -1.406 -4.189 1.00 75.23 3 ARG A C 20
ATOM 27429 O O . ARG A 1 3 ? 5.127 -0.409 -3.468 1.00 74.14 3 ARG A O 20
ATOM 27450 N N . MET A 1 4 ? 6.176 -2.161 -4.412 1.00 64.02 4 MET A N 20
ATOM 27451 C CA . MET A 1 4 ? 7.468 -1.852 -3.809 1.00 33.01 4 MET A CA 20
ATOM 27452 C C . MET A 1 4 ? 8.593 -1.999 -4.828 1.00 61.40 4 MET A C 20
ATOM 27453 O O . MET A 1 4 ? 9.032 -3.111 -5.125 1.00 53.04 4 MET A O 20
ATOM 27467 N N . ILE A 1 5 ? 9.055 -0.873 -5.359 1.00 43.25 5 ILE A N 20
ATOM 27468 C CA . ILE A 1 5 ? 10.130 -0.878 -6.344 1.00 52.13 5 ILE A CA 20
ATOM 27469 C C . ILE A 1 5 ? 11.067 0.308 -6.142 1.00 31.14 5 ILE A C 20
ATOM 27470 O O . ILE A 1 5 ? 10.780 1.213 -5.357 1.00 70.13 5 ILE A O 20
ATOM 27486 N N . HIS A 1 6 ? 12.188 0.298 -6.855 1.00 64.32 6 HIS A N 20
ATOM 27487 C CA . HIS A 1 6 ? 13.168 1.374 -6.756 1.00 13.03 6 HIS A CA 20
ATOM 27488 C C . HIS A 1 6 ? 12.996 2.372 -7.897 1.00 12.23 6 HIS A C 20
ATOM 27489 O O . HIS A 1 6 ? 13.426 2.122 -9.023 1.00 73.34 6 HIS A O 20
ATOM 27503 N N . CYS A 1 7 ? 12.365 3.502 -7.598 1.00 11.14 7 CYS A N 20
ATOM 27504 C CA . CYS A 1 7 ? 12.135 4.538 -8.599 1.00 33.51 7 CYS A CA 20
ATOM 27505 C C . CYS A 1 7 ? 13.397 4.795 -9.415 1.00 4.23 7 CYS A C 20
ATOM 27506 O O . CYS A 1 7 ? 14.408 5.254 -8.884 1.00 2.41 7 CYS A O 20
ATOM 27514 N N . ALA A 1 8 ? 13.332 4.495 -10.708 1.00 31.24 8 ALA A N 20
ATOM 27515 C CA . ALA A 1 8 ? 14.469 4.694 -11.597 1.00 5.22 8 ALA A CA 20
ATOM 27516 C C . ALA A 1 8 ? 14.578 6.152 -12.031 1.00 22.03 8 ALA A C 20
ATOM 27517 O O . ALA A 1 8 ? 15.485 6.523 -12.776 1.00 5.02 8 ALA A O 20
ATOM 27524 N N . LYS A 1 9 ? 13.647 6.975 -11.561 1.00 3.34 9 LYS A N 20
ATOM 27525 C CA . LYS A 1 9 ? 13.638 8.394 -11.899 1.00 60.50 9 LYS A CA 20
ATOM 27526 C C . LYS A 1 9 ? 14.260 9.224 -10.781 1.00 33.14 9 LYS A C 20
ATOM 27527 O O . LYS A 1 9 ? 14.605 10.390 -10.978 1.00 24.43 9 LYS A O 20
ATOM 27546 N N . LEU A 1 10 ? 14.400 8.617 -9.608 1.00 24.35 10 LEU A N 20
ATOM 27547 C CA . LEU A 1 10 ? 14.983 9.300 -8.457 1.00 75.24 10 LEU A CA 20
ATOM 27548 C C . LEU A 1 10 ? 16.184 8.530 -7.917 1.00 55.04 10 LEU A C 20
ATOM 27549 O O . LEU A 1 10 ? 17.286 9.067 -7.822 1.00 2.20 10 LEU A O 20
ATOM 27565 N N . GLY A 1 11 ? 15.962 7.267 -7.567 1.00 34.31 11 GLY A N 20
ATOM 27566 C CA . GLY A 1 11 ? 17.035 6.443 -7.043 1.00 22.31 11 GLY A CA 20
ATOM 27567 C C . GLY A 1 11 ? 16.726 5.897 -5.663 1.00 5.02 11 GLY A C 20
ATOM 27568 O O . GLY A 1 11 ? 17.611 5.383 -4.978 1.00 31.22 11 GLY A O 20
ATOM 27572 N N . LYS A 1 12 ? 15.468 6.010 -5.252 1.00 20.14 12 LYS A N 20
ATOM 27573 C CA . LYS A 1 12 ? 15.043 5.525 -3.944 1.00 25.51 12 LYS A CA 20
ATOM 27574 C C . LYS A 1 12 ? 13.962 4.458 -4.084 1.00 40.03 12 LYS A C 20
ATOM 27575 O O . LYS A 1 12 ? 13.706 3.963 -5.181 1.00 74.40 12 LYS A O 20
ATOM 27594 N N . GLU A 1 13 ? 13.331 4.111 -2.967 1.00 32.11 13 GLU A N 20
ATOM 27595 C CA . GLU A 1 13 ? 12.277 3.104 -2.967 1.00 74.54 13 GLU A CA 20
ATOM 27596 C C . GLU A 1 13 ? 10.898 3.758 -2.947 1.00 4.31 13 GLU A C 20
ATOM 27597 O O . GLU A 1 13 ? 10.512 4.386 -1.961 1.00 62.32 13 GLU A O 20
ATOM 27609 N N . ALA A 1 14 ? 10.162 3.607 -4.043 1.00 12.43 14 ALA A N 20
ATOM 27610 C CA . ALA A 1 14 ? 8.827 4.182 -4.151 1.00 14.02 14 ALA A CA 20
ATOM 27611 C C . ALA A 1 14 ? 7.802 3.121 -4.537 1.00 32.24 14 ALA A C 20
ATOM 27612 O O . ALA A 1 14 ? 8.159 1.985 -4.848 1.00 52.22 14 ALA A O 20
ATOM 27619 N N . GLU A 1 15 ? 6.527 3.499 -4.513 1.00 25.23 15 GLU A N 20
ATOM 27620 C CA . GLU A 1 15 ? 5.451 2.578 -4.859 1.00 25.42 15 GLU A CA 20
ATOM 27621 C C . GLU A 1 15 ? 5.383 2.363 -6.368 1.00 42.32 15 GLU A C 20
ATOM 27622 O O . GLU A 1 15 ? 5.177 3.306 -7.131 1.00 61.13 15 GLU A O 20
ATOM 27634 N N . GLY A 1 16 ? 5.559 1.115 -6.791 1.00 75.05 16 GLY A N 20
ATOM 27635 C CA . GLY A 1 16 ? 5.514 0.799 -8.207 1.00 62.41 16 GLY A CA 20
ATOM 27636 C C . GLY A 1 16 ? 4.098 0.736 -8.743 1.00 53.11 16 GLY A C 20
ATOM 27637 O O . GLY A 1 16 ? 3.138 0.649 -7.975 1.00 45.41 16 GLY A O 20
ATOM 27641 N N . LEU A 1 17 ? 3.964 0.782 -10.064 1.00 22.31 17 LEU A N 20
ATOM 27642 C CA . LEU A 1 17 ? 2.654 0.731 -10.703 1.00 14.33 17 LEU A CA 20
ATOM 27643 C C . LEU A 1 17 ? 2.056 -0.669 -10.609 1.00 15.22 17 LEU A C 20
ATOM 27644 O O . LEU A 1 17 ? 2.561 -1.523 -9.881 1.00 22.04 17 LEU A O 20
ATOM 27660 N N . ASP A 1 18 ? 0.978 -0.897 -11.351 1.00 70.03 18 ASP A N 20
ATOM 27661 C CA . ASP A 1 18 ? 0.313 -2.195 -11.355 1.00 14.34 18 ASP A CA 20
ATOM 27662 C C . ASP A 1 18 ? -0.240 -2.519 -12.739 1.00 41.41 18 ASP A C 20
ATOM 27663 O O . ASP A 1 18 ? -1.291 -3.146 -12.868 1.00 73.03 18 ASP A O 20
ATOM 27672 N N . PHE A 1 19 ? 0.475 -2.086 -13.772 1.00 43.41 19 PHE A N 20
ATOM 27673 C CA . PHE A 1 19 ? 0.056 -2.328 -15.148 1.00 14.44 19 PHE A CA 20
ATOM 27674 C C . PHE A 1 19 ? 1.032 -1.694 -16.134 1.00 4.33 19 PHE A C 20
ATOM 27675 O O . PHE A 1 19 ? 1.550 -0.598 -15.916 1.00 52.14 19 PHE A O 20
ATOM 27692 N N . PRO A 1 20 ? 1.292 -2.399 -17.245 1.00 21.14 20 PRO A N 20
ATOM 27693 C CA . PRO A 1 20 ? 2.208 -1.926 -18.287 1.00 10.02 20 PRO A CA 20
ATOM 27694 C C . PRO A 1 20 ? 1.645 -0.736 -19.056 1.00 44.32 20 PRO A C 20
ATOM 27695 O O . PRO A 1 20 ? 0.459 -0.681 -19.382 1.00 65.03 20 PRO A O 20
ATOM 27706 N N . PRO A 1 21 ? 2.515 0.241 -19.355 1.00 14.34 21 PRO A N 20
ATOM 27707 C CA . PRO A 1 21 ? 2.127 1.448 -20.090 1.00 53.44 21 PRO A CA 20
ATOM 27708 C C . PRO A 1 21 ? 1.802 1.157 -21.551 1.00 54.35 21 PRO A C 20
ATOM 27709 O O . PRO A 1 21 ? 1.022 1.875 -22.180 1.00 20.14 21 PRO A O 20
ATOM 27720 N N . LEU A 1 22 ? 2.403 0.101 -22.087 1.00 72.13 22 LEU A N 20
ATOM 27721 C CA . LEU A 1 22 ? 2.177 -0.286 -23.476 1.00 14.24 22 LEU A CA 20
ATOM 27722 C C . LEU A 1 22 ? 2.245 -1.801 -23.637 1.00 31.01 22 LEU A C 20
ATOM 27723 O O . LEU A 1 22 ? 3.058 -2.481 -23.010 1.00 13.33 22 LEU A O 20
ATOM 27739 N N . PRO A 1 23 ? 1.373 -2.345 -24.499 1.00 42.53 23 PRO A N 20
ATOM 27740 C CA . PRO A 1 23 ? 1.317 -3.785 -24.766 1.00 14.15 23 PRO A CA 20
ATOM 27741 C C . PRO A 1 23 ? 2.536 -4.281 -25.534 1.00 45.35 23 PRO A C 20
ATOM 27742 O O . PRO A 1 23 ? 2.495 -4.430 -26.755 1.00 13.50 23 PRO A O 20
ATOM 27753 N N . GLY A 1 24 ? 3.623 -4.535 -24.812 1.00 30.55 24 GLY A N 20
ATOM 27754 C CA . GLY A 1 24 ? 4.839 -5.012 -25.443 1.00 64.32 24 GLY A CA 20
ATOM 27755 C C . GLY A 1 24 ? 5.783 -5.673 -24.458 1.00 64.25 24 GLY A C 20
ATOM 27756 O O . GLY A 1 24 ? 5.372 -6.079 -23.372 1.00 41.20 24 GLY A O 20
ATOM 27760 N N . GLU A 1 25 ? 7.052 -5.783 -24.840 1.00 21.11 25 GLU A N 20
ATOM 27761 C CA . GLU A 1 25 ? 8.056 -6.402 -23.982 1.00 71.34 25 GLU A CA 20
ATOM 27762 C C . GLU A 1 25 ? 8.719 -5.363 -23.083 1.00 42.02 25 GLU A C 20
ATOM 27763 O O . GLU A 1 25 ? 9.229 -5.688 -22.010 1.00 34.31 25 GLU A O 20
ATOM 27775 N N . LEU A 1 26 ? 8.710 -4.112 -23.529 1.00 13.42 26 LEU A N 20
ATOM 27776 C CA . LEU A 1 26 ? 9.310 -3.023 -22.766 1.00 25.13 26 LEU A CA 20
ATOM 27777 C C . LEU A 1 26 ? 8.360 -2.530 -21.680 1.00 14.31 26 LEU A C 20
ATOM 27778 O O . LEU A 1 26 ? 8.755 -2.349 -20.529 1.00 62.31 26 LEU A O 20
ATOM 27794 N N . GLY A 1 27 ? 7.102 -2.315 -22.054 1.00 71.14 27 GLY A N 20
ATOM 27795 C CA . GLY A 1 27 ? 6.114 -1.847 -21.101 1.00 15.25 27 GLY A CA 20
ATOM 27796 C C . GLY A 1 27 ? 6.066 -2.701 -19.849 1.00 14.41 27 GLY A C 20
ATOM 27797 O O . GLY A 1 27 ? 6.014 -2.180 -18.734 1.00 45.03 27 GLY A O 20
ATOM 27801 N N . LYS A 1 28 ? 6.081 -4.017 -20.031 1.00 55.44 28 LYS A N 20
ATOM 27802 C CA . LYS A 1 28 ? 6.038 -4.946 -18.909 1.00 0.24 28 LYS A CA 20
ATOM 27803 C C . LYS A 1 28 ? 7.168 -4.662 -17.924 1.00 44.04 28 LYS A C 20
ATOM 27804 O O . LYS A 1 28 ? 7.066 -4.978 -16.739 1.00 13.10 28 LYS A O 20
ATOM 27823 N N . ARG A 1 29 ? 8.245 -4.063 -18.423 1.00 71.34 29 ARG A N 20
ATOM 27824 C CA . ARG A 1 29 ? 9.394 -3.737 -17.588 1.00 11.15 29 ARG A CA 20
ATOM 27825 C C . ARG A 1 29 ? 9.279 -2.319 -17.034 1.00 72.44 29 ARG A C 20
ATOM 27826 O O . ARG A 1 29 ? 9.936 -1.969 -16.053 1.00 51.03 29 ARG A O 20
ATOM 27847 N N . LEU A 1 30 ? 8.440 -1.508 -17.670 1.00 65.41 30 LEU A N 20
ATOM 27848 C CA . LEU A 1 30 ? 8.239 -0.128 -17.242 1.00 60.34 30 LEU A CA 20
ATOM 27849 C C . LEU A 1 30 ? 7.575 -0.075 -15.870 1.00 51.23 30 LEU A C 20
ATOM 27850 O O . LEU A 1 30 ? 8.088 0.555 -14.945 1.00 63.30 30 LEU A O 20
ATOM 27866 N N . TYR A 1 31 ? 6.432 -0.741 -15.746 1.00 4.34 31 TYR A N 20
ATOM 27867 C CA . TYR A 1 31 ? 5.698 -0.769 -14.486 1.00 73.15 31 TYR A CA 20
ATOM 27868 C C . TYR A 1 31 ? 6.543 -1.386 -13.376 1.00 40.03 31 TYR A C 20
ATOM 27869 O O . TYR A 1 31 ? 6.255 -1.211 -12.193 1.00 3.12 31 TYR A O 20
ATOM 27887 N N . GLU A 1 32 ? 7.588 -2.108 -13.769 1.00 32.32 32 GLU A N 20
ATOM 27888 C CA . GLU A 1 32 ? 8.475 -2.752 -12.807 1.00 44.33 32 GLU A CA 20
ATOM 27889 C C . GLU A 1 32 ? 9.662 -1.852 -12.475 1.00 41.45 32 GLU A C 20
ATOM 27890 O O . GLU A 1 32 ? 10.484 -2.180 -11.620 1.00 70.21 32 GLU A O 20
ATOM 27902 N N . SER A 1 33 ? 9.744 -0.715 -13.159 1.00 45.33 33 SER A N 20
ATOM 27903 C CA . SER A 1 33 ? 10.832 0.231 -12.941 1.00 44.41 33 SER A CA 20
ATOM 27904 C C . SER A 1 33 ? 10.291 1.642 -12.730 1.00 2.21 33 SER A C 20
ATOM 27905 O O . SER A 1 33 ? 11.054 2.597 -12.581 1.00 25.41 33 SER A O 20
ATOM 27913 N N . VAL A 1 34 ? 8.968 1.766 -12.719 1.00 12.05 34 VAL A N 20
ATOM 27914 C CA . VAL A 1 34 ? 8.323 3.059 -12.525 1.00 14.13 34 VAL A CA 20
ATOM 27915 C C . VAL A 1 34 ? 7.565 3.102 -11.203 1.00 14.43 34 VAL A C 20
ATOM 27916 O O . VAL A 1 34 ? 6.967 2.111 -10.785 1.00 60.51 34 VAL A O 20
ATOM 27929 N N . SER A 1 35 ? 7.593 4.259 -10.548 1.00 61.11 35 SER A N 20
ATOM 27930 C CA . SER A 1 35 ? 6.911 4.431 -9.271 1.00 2.32 35 SER A CA 20
ATOM 27931 C C . SER A 1 35 ? 5.852 5.525 -9.364 1.00 12.22 35 SER A C 20
ATOM 27932 O O . SER A 1 35 ? 5.637 6.110 -10.426 1.00 22.21 35 SER A O 20
ATOM 27940 N N . LYS A 1 36 ? 5.191 5.797 -8.243 1.00 43.14 36 LYS A N 20
ATOM 27941 C CA . LYS A 1 36 ? 4.154 6.821 -8.195 1.00 44.12 36 LYS A CA 20
ATOM 27942 C C . LYS A 1 36 ? 4.745 8.206 -8.441 1.00 62.32 36 LYS A C 20
ATOM 27943 O O . LYS A 1 36 ? 4.029 9.141 -8.797 1.00 10.01 36 LYS A O 20
ATOM 27962 N N . GLN A 1 37 ? 6.055 8.328 -8.251 1.00 31.44 37 GLN A N 20
ATOM 27963 C CA . GLN A 1 37 ? 6.741 9.598 -8.453 1.00 12.30 37 GLN A CA 20
ATOM 27964 C C . GLN A 1 37 ? 7.039 9.827 -9.931 1.00 71.31 37 GLN A C 20
ATOM 27965 O O . GLN A 1 37 ? 6.590 10.809 -10.520 1.00 54.23 37 GLN A O 20
ATOM 27979 N N . ALA A 1 38 ? 7.800 8.913 -10.524 1.00 71.33 38 ALA A N 20
ATOM 27980 C CA . ALA A 1 38 ? 8.157 9.014 -11.934 1.00 34.31 38 ALA A CA 20
ATOM 27981 C C . ALA A 1 38 ? 6.920 8.915 -12.821 1.00 65.15 38 ALA A C 20
ATOM 27982 O O . ALA A 1 38 ? 6.963 9.264 -14.001 1.00 55.21 38 ALA A O 20
ATOM 27989 N N . TRP A 1 39 ? 5.823 8.437 -12.247 1.00 73.32 39 TRP A N 20
ATOM 27990 C CA . TRP A 1 39 ? 4.574 8.291 -12.988 1.00 4.44 39 TRP A CA 20
ATOM 27991 C C . TRP A 1 39 ? 4.211 9.588 -13.702 1.00 42.32 39 TRP A C 20
ATOM 27992 O O . TRP A 1 39 ? 3.612 9.567 -14.777 1.00 2.40 39 TRP A O 20
ATOM 28013 N N . GLN A 1 40 ? 4.578 10.714 -13.099 1.00 12.33 40 GLN A N 20
ATOM 28014 C CA . GLN A 1 40 ? 4.289 12.020 -13.679 1.00 2.40 40 GLN A CA 20
ATOM 28015 C C . GLN A 1 40 ? 5.328 12.389 -14.733 1.00 54.23 40 GLN A C 20
ATOM 28016 O O . GLN A 1 40 ? 4.983 12.810 -15.838 1.00 32.41 40 GLN A O 20
ATOM 28030 N N . ASP A 1 41 ? 6.599 12.229 -14.385 1.00 5.31 41 ASP A N 20
ATOM 28031 C CA . ASP A 1 41 ? 7.689 12.545 -15.302 1.00 32.23 41 ASP A CA 20
ATOM 28032 C C . ASP A 1 41 ? 7.542 11.769 -16.607 1.00 44.11 41 ASP A C 20
ATOM 28033 O O . ASP A 1 41 ? 7.984 12.223 -17.663 1.00 23.43 41 ASP A O 20
ATOM 28042 N N . TRP A 1 42 ? 6.921 10.598 -16.527 1.00 12.33 42 TRP A N 20
ATOM 28043 C CA . TRP A 1 42 ? 6.717 9.759 -17.702 1.00 63.10 42 TRP A CA 20
ATOM 28044 C C . TRP A 1 42 ? 5.715 10.395 -18.659 1.00 10.35 42 TRP A C 20
ATOM 28045 O O . TRP A 1 42 ? 5.810 10.227 -19.875 1.00 74.01 42 TRP A O 20
ATOM 28066 N N . LEU A 1 43 ? 4.756 11.127 -18.103 1.00 34.24 43 LEU A N 20
ATOM 28067 C CA . LEU A 1 43 ? 3.735 11.789 -18.907 1.00 40.43 43 LEU A CA 20
ATOM 28068 C C . LEU A 1 43 ? 4.239 13.132 -19.428 1.00 72.42 43 LEU A C 20
ATOM 28069 O O . LEU A 1 43 ? 3.664 13.707 -20.352 1.00 73.14 43 LEU A O 20
ATOM 28085 N N . LYS A 1 44 ? 5.318 13.625 -18.831 1.00 21.15 44 LYS A N 20
ATOM 28086 C CA . LYS A 1 44 ? 5.903 14.898 -19.235 1.00 60.33 44 LYS A CA 20
ATOM 28087 C C . LYS A 1 44 ? 6.486 14.806 -20.642 1.00 33.10 44 LYS A C 20
ATOM 28088 O O . LYS A 1 44 ? 6.053 15.516 -21.550 1.00 21.55 44 LYS A O 20
ATOM 28107 N N . GLN A 1 45 ? 7.468 13.927 -20.815 1.00 34.13 45 GLN A N 20
ATOM 28108 C CA . GLN A 1 45 ? 8.108 13.743 -22.112 1.00 30.34 45 GLN A CA 20
ATOM 28109 C C . GLN A 1 45 ? 7.140 13.122 -23.113 1.00 61.33 45 GLN A C 20
ATOM 28110 O O . GLN A 1 45 ? 7.183 13.429 -24.304 1.00 43.41 45 GLN A O 20
ATOM 28124 N N . GLN A 1 46 ? 6.269 12.246 -22.622 1.00 52.32 46 GLN A N 20
ATOM 28125 C CA . GLN A 1 46 ? 5.291 11.581 -23.476 1.00 2.53 46 GLN A CA 20
ATOM 28126 C C . GLN A 1 46 ? 4.524 12.596 -24.317 1.00 14.02 46 GLN A C 20
ATOM 28127 O O . GLN A 1 46 ? 4.355 12.418 -25.524 1.00 33.24 46 GLN A O 20
ATOM 28141 N N . THR A 1 47 ? 4.059 13.662 -23.672 1.00 24.11 47 THR A N 20
ATOM 28142 C CA . THR A 1 47 ? 3.308 14.704 -24.360 1.00 3.43 47 THR A CA 20
ATOM 28143 C C . THR A 1 47 ? 4.240 15.650 -25.109 1.00 1.12 47 THR A C 20
ATOM 28144 O O . THR A 1 47 ? 3.934 16.089 -26.217 1.00 65.43 47 THR A O 20
ATOM 28155 N N . MET A 1 48 ? 5.378 15.960 -24.496 1.00 41.24 48 MET A N 20
ATOM 28156 C CA . MET A 1 48 ? 6.356 16.853 -25.108 1.00 13.34 48 MET A CA 20
ATOM 28157 C C . MET A 1 48 ? 6.805 16.321 -26.464 1.00 71.45 48 MET A C 20
ATOM 28158 O O . MET A 1 48 ? 6.968 17.082 -27.419 1.00 3.23 48 MET A O 20
ATOM 28172 N N . LEU A 1 49 ? 7.003 15.010 -26.544 1.00 65.50 49 LEU A N 20
ATOM 28173 C CA . LEU A 1 49 ? 7.434 14.375 -27.785 1.00 24.22 49 LEU A CA 20
ATOM 28174 C C . LEU A 1 49 ? 6.311 14.378 -28.817 1.00 2.12 49 LEU A C 20
ATOM 28175 O O . LEU A 1 49 ? 6.532 14.687 -29.988 1.00 43.11 49 LEU A O 20
ATOM 28191 N N . ILE A 1 50 ? 5.107 14.035 -28.374 1.00 34.54 50 ILE A N 20
ATOM 28192 C CA . ILE A 1 50 ? 3.949 14.001 -29.258 1.00 54.32 50 ILE A CA 20
ATOM 28193 C C . ILE A 1 50 ? 3.655 15.384 -29.831 1.00 74.40 50 ILE A C 20
ATOM 28194 O O . ILE A 1 50 ? 3.155 15.510 -30.948 1.00 42.21 50 ILE A O 20
ATOM 28210 N N . ASN A 1 51 ? 3.970 16.418 -29.058 1.00 33.21 51 ASN A N 20
ATOM 28211 C CA . ASN A 1 51 ? 3.740 17.792 -29.489 1.00 5.11 51 ASN A CA 20
ATOM 28212 C C . ASN A 1 51 ? 4.949 18.334 -30.246 1.00 23.40 51 ASN A C 20
ATOM 28213 O O . ASN A 1 51 ? 4.816 19.200 -31.110 1.00 35.52 51 ASN A O 20
ATOM 28224 N N . GLU A 1 52 ? 6.128 17.816 -29.915 1.00 44.21 52 GLU A N 20
ATOM 28225 C CA . GLU A 1 52 ? 7.361 18.248 -30.564 1.00 54.30 52 GLU A CA 20
ATOM 28226 C C . GLU A 1 52 ? 7.538 17.554 -31.911 1.00 43.34 52 GLU A C 20
ATOM 28227 O O . GLU A 1 52 ? 8.278 18.028 -32.773 1.00 14.42 52 GLU A O 20
ATOM 28239 N N . ASN A 1 53 ? 6.855 16.428 -32.085 1.00 32.32 53 ASN A N 20
ATOM 28240 C CA . ASN A 1 53 ? 6.937 15.667 -33.326 1.00 65.13 53 ASN A CA 20
ATOM 28241 C C . ASN A 1 53 ? 5.573 15.579 -34.002 1.00 75.31 53 ASN A C 20
ATOM 28242 O O . ASN A 1 53 ? 5.464 15.153 -35.152 1.00 63.31 53 ASN A O 20
ATOM 28253 N N . ARG A 1 54 ? 4.533 15.985 -33.280 1.00 24.10 54 ARG A N 20
ATOM 28254 C CA . ARG A 1 54 ? 3.175 15.951 -33.809 1.00 44.42 54 ARG A CA 20
ATOM 28255 C C . ARG A 1 54 ? 2.806 14.545 -34.271 1.00 24.40 54 ARG A C 20
ATOM 28256 O O . ARG A 1 54 ? 2.178 14.367 -35.315 1.00 53.23 54 ARG A O 20
ATOM 28277 N N . LEU A 1 55 ? 3.202 13.548 -33.487 1.00 73.31 55 LEU A N 20
ATOM 28278 C CA . LEU A 1 55 ? 2.913 12.156 -33.815 1.00 62.22 55 LEU A CA 20
ATOM 28279 C C . LEU A 1 55 ? 1.410 11.895 -33.811 1.00 3.45 55 LEU A C 20
ATOM 28280 O O . LEU A 1 55 ? 0.612 12.816 -33.645 1.00 15.21 55 LEU A O 20
ATOM 28296 N N . ASN A 1 56 ? 1.033 10.634 -33.992 1.00 31.15 56 ASN A N 20
ATOM 28297 C CA . ASN A 1 56 ? -0.374 10.252 -34.006 1.00 75.24 56 ASN A CA 20
ATOM 28298 C C . ASN A 1 56 ? -0.697 9.316 -32.845 1.00 45.40 56 ASN A C 20
ATOM 28299 O O . ASN A 1 56 ? -0.621 8.095 -32.979 1.00 5.51 56 ASN A O 20
ATOM 28310 N N . MET A 1 57 ? -1.057 9.899 -31.706 1.00 21.40 57 MET A N 20
ATOM 28311 C CA . MET A 1 57 ? -1.392 9.117 -30.521 1.00 74.14 57 MET A CA 20
ATOM 28312 C C . MET A 1 57 ? -2.435 8.053 -30.850 1.00 12.15 57 MET A C 20
ATOM 28313 O O . MET A 1 57 ? -2.487 7.003 -30.210 1.00 10.35 57 MET A O 20
ATOM 28327 N N . ALA A 1 58 ? -3.264 8.332 -31.850 1.00 51.12 58 ALA A N 20
ATOM 28328 C CA . ALA A 1 58 ? -4.304 7.398 -32.264 1.00 11.23 58 ALA A CA 20
ATOM 28329 C C . ALA A 1 58 ? -3.730 6.005 -32.498 1.00 4.23 58 ALA A C 20
ATOM 28330 O O . ALA A 1 58 ? -4.417 5.001 -32.312 1.00 23.31 58 ALA A O 20
ATOM 28337 N N . ASP A 1 59 ? -2.467 5.952 -32.907 1.00 2.32 59 ASP A N 20
ATOM 28338 C CA . ASP A 1 59 ? -1.800 4.682 -33.166 1.00 64.20 59 ASP A CA 20
ATOM 28339 C C . ASP A 1 59 ? -0.667 4.450 -32.171 1.00 20.21 59 ASP A C 20
ATOM 28340 O O . ASP A 1 59 ? -0.131 5.384 -31.574 1.00 32.21 59 ASP A O 20
ATOM 28349 N N . PRO A 1 60 ? -0.293 3.175 -31.986 1.00 32.02 60 PRO A N 20
ATOM 28350 C CA . PRO A 1 60 ? 0.779 2.790 -31.063 1.00 12.41 60 PRO A CA 20
ATOM 28351 C C . PRO A 1 60 ? 2.154 3.224 -31.559 1.00 0.33 60 PRO A C 20
ATOM 28352 O O . PRO A 1 60 ? 3.106 3.306 -30.783 1.00 5.10 60 PRO A O 20
ATOM 28363 N N . ARG A 1 61 ? 2.250 3.502 -32.855 1.00 22.31 61 ARG A N 20
ATOM 28364 C CA . ARG A 1 61 ? 3.510 3.927 -33.454 1.00 33.33 61 ARG A CA 20
ATOM 28365 C C . ARG A 1 61 ? 4.119 5.087 -32.672 1.00 63.21 61 ARG A C 20
ATOM 28366 O O . ARG A 1 61 ? 5.309 5.078 -32.356 1.00 54.32 61 ARG A O 20
ATOM 28387 N N . ALA A 1 62 ? 3.296 6.083 -32.364 1.00 51.41 62 ALA A N 20
ATOM 28388 C CA . ALA A 1 62 ? 3.753 7.249 -31.619 1.00 2.54 62 ALA A CA 20
ATOM 28389 C C . ALA A 1 62 ? 4.333 6.845 -30.267 1.00 74.44 62 ALA A C 20
ATOM 28390 O O . ALA A 1 62 ? 5.257 7.481 -29.762 1.00 10.42 62 ALA A O 20
ATOM 28397 N N . ARG A 1 63 ? 3.783 5.783 -29.687 1.00 71.33 63 ARG A N 20
ATOM 28398 C CA . ARG A 1 63 ? 4.244 5.294 -28.393 1.00 44.54 63 ARG A CA 20
ATOM 28399 C C . ARG A 1 63 ? 5.434 4.354 -28.560 1.00 63.11 63 ARG A C 20
ATOM 28400 O O . ARG A 1 63 ? 6.186 4.116 -27.615 1.00 42.42 63 ARG A O 20
ATOM 28421 N N . GLN A 1 64 ? 5.597 3.822 -29.767 1.00 41.12 64 GLN A N 20
ATOM 28422 C CA . GLN A 1 64 ? 6.695 2.907 -30.056 1.00 73.25 64 GLN A CA 20
ATOM 28423 C C . GLN A 1 64 ? 7.968 3.674 -30.398 1.00 53.13 64 GLN A C 20
ATOM 28424 O O . GLN A 1 64 ? 9.069 3.128 -30.336 1.00 63.34 64 GLN A O 20
ATOM 28438 N N . TYR A 1 65 ? 7.809 4.942 -30.759 1.00 51.53 65 TYR A N 20
ATOM 28439 C CA . TYR A 1 65 ? 8.945 5.784 -31.114 1.00 4.31 65 TYR A CA 20
ATOM 28440 C C . TYR A 1 65 ? 9.467 6.538 -29.894 1.00 72.21 65 TYR A C 20
ATOM 28441 O O . TYR A 1 65 ? 10.672 6.742 -29.744 1.00 22.11 65 TYR A O 20
ATOM 28459 N N . LEU A 1 66 ? 8.550 6.949 -29.025 1.00 23.54 66 LEU A N 20
ATOM 28460 C CA . LEU A 1 66 ? 8.916 7.679 -27.816 1.00 55.40 66 LEU A CA 20
ATOM 28461 C C . LEU A 1 66 ? 9.425 6.728 -26.738 1.00 13.44 66 LEU A C 20
ATOM 28462 O O . LEU A 1 66 ? 10.253 7.102 -25.908 1.00 11.14 66 LEU A O 20
ATOM 28478 N N . MET A 1 67 ? 8.925 5.497 -26.758 1.00 11.13 67 MET A N 20
ATOM 28479 C CA . MET A 1 67 ? 9.332 4.491 -25.783 1.00 42.53 67 MET A CA 20
ATOM 28480 C C . MET A 1 67 ? 10.842 4.277 -25.822 1.00 71.22 67 MET A C 20
ATOM 28481 O O . MET A 1 67 ? 11.451 3.892 -24.824 1.00 33.42 67 MET A O 20
ATOM 28495 N N . LYS A 1 68 ? 11.441 4.528 -26.981 1.00 41.12 68 LYS A N 20
ATOM 28496 C CA . LYS A 1 68 ? 12.880 4.364 -27.151 1.00 31.42 68 LYS A CA 20
ATOM 28497 C C . LYS A 1 68 ? 13.646 5.387 -26.319 1.00 43.01 68 LYS A C 20
ATOM 28498 O O . LYS A 1 68 ? 14.797 5.159 -25.945 1.00 55.45 68 LYS A O 20
ATOM 28517 N N . GLN A 1 69 ? 13.001 6.513 -26.032 1.00 74.23 69 GLN A N 20
ATOM 28518 C CA . GLN A 1 69 ? 13.622 7.570 -25.244 1.00 25.01 69 GLN A CA 20
ATOM 28519 C C . GLN A 1 69 ? 13.576 7.238 -23.756 1.00 1.40 69 GLN A C 20
ATOM 28520 O O . GLN A 1 69 ? 14.334 7.795 -22.960 1.00 53.04 69 GLN A O 20
ATOM 28534 N N . THR A 1 70 ? 12.681 6.328 -23.385 1.00 62.21 70 THR A N 20
ATOM 28535 C CA . THR A 1 70 ? 12.535 5.923 -21.993 1.00 15.02 70 THR A CA 20
ATOM 28536 C C . THR A 1 70 ? 13.446 4.746 -21.663 1.00 51.34 70 THR A C 20
ATOM 28537 O O . THR A 1 70 ? 14.104 4.732 -20.623 1.00 74.35 70 THR A O 20
ATOM 28548 N N . GLU A 1 71 ? 13.480 3.762 -22.556 1.00 42.13 71 GLU A N 20
ATOM 28549 C CA . GLU A 1 71 ? 14.312 2.581 -22.359 1.00 20.14 71 GLU A CA 20
ATOM 28550 C C . GLU A 1 71 ? 15.788 2.960 -22.290 1.00 45.51 71 GLU A C 20
ATOM 28551 O O . GLU A 1 71 ? 16.469 2.677 -21.304 1.00 43.22 71 GLU A O 20
ATOM 28563 N N . LYS A 1 72 ? 16.278 3.603 -23.345 1.00 55.12 72 LYS A N 20
ATOM 28564 C CA . LYS A 1 72 ? 17.672 4.023 -23.407 1.00 4.21 72 LYS A CA 20
ATOM 28565 C C . LYS A 1 72 ? 18.020 4.929 -22.230 1.00 25.21 72 LYS A C 20
ATOM 28566 O O . LYS A 1 72 ? 19.193 5.120 -21.907 1.00 41.32 72 LYS A O 20
ATOM 28585 N N . TYR A 1 73 ? 16.995 5.482 -21.592 1.00 22.02 73 TYR A N 20
ATOM 28586 C CA . TYR A 1 73 ? 17.193 6.368 -20.451 1.00 2.11 73 TYR A CA 20
ATOM 28587 C C . TYR A 1 73 ? 17.753 5.602 -19.257 1.00 22.35 73 TYR A C 20
ATOM 28588 O O . TYR A 1 73 ? 18.921 5.754 -18.898 1.00 43.04 73 TYR A O 20
ATOM 28606 N N . PHE A 1 74 ? 16.911 4.776 -18.644 1.00 11.30 74 PHE A N 20
ATOM 28607 C CA . PHE A 1 74 ? 17.320 3.985 -17.489 1.00 52.13 74 PHE A CA 20
ATOM 28608 C C . PHE A 1 74 ? 17.736 2.580 -17.913 1.00 22.40 74 PHE A C 20
ATOM 28609 O O . PHE A 1 74 ? 18.781 2.078 -17.497 1.00 73.54 74 PHE A O 20
ATOM 28626 N N . PHE A 1 75 ? 16.911 1.949 -18.742 1.00 40.34 75 PHE A N 20
ATOM 28627 C CA . PHE A 1 75 ? 17.192 0.601 -19.222 1.00 15.01 75 PHE A CA 20
ATOM 28628 C C . PHE A 1 75 ? 18.385 0.599 -20.172 1.00 45.11 75 PHE A C 20
ATOM 28629 O O . PHE A 1 75 ? 18.868 -0.457 -20.578 1.00 23.23 75 PHE A O 20
ATOM 28646 N N . GLY A 1 76 ? 18.857 1.792 -20.524 1.00 34.24 76 GLY A N 20
ATOM 28647 C CA . GLY A 1 76 ? 19.989 1.906 -21.424 1.00 1.23 76 GLY A CA 20
ATOM 28648 C C . GLY A 1 76 ? 21.175 2.595 -20.778 1.00 64.34 76 GLY A C 20
ATOM 28649 O O . GLY A 1 76 ? 21.823 2.032 -19.896 1.00 75.00 76 GLY A O 20
ATOM 28653 N N . GLU A 1 77 ? 21.462 3.815 -21.221 1.00 10.23 77 GLU A N 20
ATOM 28654 C CA . GLU A 1 77 ? 22.581 4.579 -20.681 1.00 54.32 77 GLU A CA 20
ATOM 28655 C C . GLU A 1 77 ? 22.542 4.597 -19.156 1.00 11.22 77 GLU A C 20
ATOM 28656 O O . GLU A 1 77 ? 23.580 4.665 -18.498 1.00 75.14 77 GLU A O 20
ATOM 28668 N N . GLY A 1 78 ? 21.336 4.536 -18.599 1.00 53.43 78 GLY A N 20
ATOM 28669 C CA . GLY A 1 78 ? 21.183 4.548 -17.156 1.00 62.52 78 GLY A CA 20
ATOM 28670 C C . GLY A 1 78 ? 21.382 5.928 -16.563 1.00 12.22 78 GLY A C 20
ATOM 28671 O O . GLY A 1 78 ? 22.508 6.416 -16.473 1.00 52.53 78 GLY A O 20
ATOM 28675 N N . ALA A 1 79 ? 20.285 6.560 -16.158 1.00 31.22 79 ALA A N 20
ATOM 28676 C CA . ALA A 1 79 ? 20.344 7.892 -15.570 1.00 13.32 79 ALA A CA 20
ATOM 28677 C C . ALA A 1 79 ? 19.552 7.953 -14.268 1.00 3.22 79 ALA A C 20
ATOM 28678 O O . ALA A 1 79 ? 18.333 7.786 -14.263 1.00 74.42 79 ALA A O 20
ATOM 28685 N N . ASP A 1 80 ? 20.254 8.193 -13.165 1.00 54.35 80 ASP A N 20
ATOM 28686 C CA . ASP A 1 80 ? 19.616 8.277 -11.857 1.00 30.34 80 ASP A CA 20
ATOM 28687 C C . ASP A 1 80 ? 20.373 9.237 -10.944 1.00 35.43 80 ASP A C 20
ATOM 28688 O O . ASP A 1 80 ? 21.540 9.543 -11.182 1.00 43.21 80 ASP A O 20
ATOM 28697 N N . GLN A 1 81 ? 19.698 9.707 -9.900 1.00 3.44 81 GLN A N 20
ATOM 28698 C CA . GLN A 1 81 ? 20.307 10.634 -8.953 1.00 21.05 81 GLN A CA 20
ATOM 28699 C C . GLN A 1 81 ? 19.989 10.232 -7.516 1.00 72.33 81 GLN A C 20
ATOM 28700 O O . GLN A 1 81 ? 19.119 10.820 -6.875 1.00 12.10 81 GLN A O 20
ATOM 28714 N N . ALA A 1 82 ? 20.699 9.225 -7.018 1.00 1.34 82 ALA A N 20
ATOM 28715 C CA . ALA A 1 82 ? 20.493 8.746 -5.657 1.00 23.43 82 ALA A CA 20
ATOM 28716 C C . ALA A 1 82 ? 20.871 9.813 -4.635 1.00 63.03 82 ALA A C 20
ATOM 28717 O O . ALA A 1 82 ? 22.047 10.138 -4.469 1.00 31.32 82 ALA A O 20
ATOM 28724 N N . SER A 1 83 ? 19.867 10.356 -3.954 1.00 61.23 83 SER A N 20
ATOM 28725 C CA . SER A 1 83 ? 20.094 11.390 -2.952 1.00 42.40 83 SER A CA 20
ATOM 28726 C C . SER A 1 83 ? 18.873 11.552 -2.052 1.00 23.24 83 SER A C 20
ATOM 28727 O O . SER A 1 83 ? 17.744 11.647 -2.530 1.00 13.35 83 SER A O 20
ATOM 28735 N N . GLY A 1 84 ? 19.110 11.581 -0.743 1.00 41.35 84 GLY A N 20
ATOM 28736 C CA . GLY A 1 84 ? 18.021 11.731 0.204 1.00 23.03 84 GLY A CA 20
ATOM 28737 C C . GLY A 1 84 ? 17.415 10.401 0.606 1.00 61.13 84 GLY A C 20
ATOM 28738 O O . GLY A 1 84 ? 17.444 9.440 -0.164 1.00 0.13 84 GLY A O 20
ATOM 28742 N N . TYR A 1 85 ? 16.866 10.344 1.814 1.00 61.51 85 TYR A N 20
ATOM 28743 C CA . TYR A 1 85 ? 16.254 9.120 2.318 1.00 61.10 85 TYR A CA 20
ATOM 28744 C C . TYR A 1 85 ? 14.894 9.410 2.946 1.00 61.42 85 TYR A C 20
ATOM 28745 O O . TYR A 1 85 ? 14.491 10.565 3.077 1.00 40.43 85 TYR A O 20
ATOM 28763 N N . VAL A 1 86 ? 14.191 8.350 3.333 1.00 11.24 86 VAL A N 20
ATOM 28764 C CA . VAL A 1 86 ? 12.877 8.489 3.950 1.00 73.25 86 VAL A CA 20
ATOM 28765 C C . VAL A 1 86 ? 11.881 9.123 2.985 1.00 45.34 86 VAL A C 20
ATOM 28766 O O . VAL A 1 86 ? 11.496 10.284 3.126 1.00 50.04 86 VAL A O 20
ATOM 28779 N N . PRO A 1 87 ? 11.454 8.345 1.979 1.00 13.13 87 PRO A N 20
ATOM 28780 C CA . PRO A 1 87 ? 10.496 8.810 0.971 1.00 64.40 87 PRO A CA 20
ATOM 28781 C C . PRO A 1 87 ? 9.098 9.004 1.546 1.00 55.11 87 PRO A C 20
ATOM 28782 O O . PRO A 1 87 ? 8.793 8.577 2.660 1.00 42.31 87 PRO A O 20
ATOM 28793 N N . PRO A 1 88 ? 8.224 9.663 0.770 1.00 43.21 88 PRO A N 20
ATOM 28794 C CA . PRO A 1 88 ? 6.843 9.928 1.182 1.00 54.24 88 PRO A CA 20
ATOM 28795 C C . PRO A 1 88 ? 5.997 8.660 1.224 1.00 21.14 88 PRO A C 20
ATOM 28796 O O . PRO A 1 88 ? 6.476 7.573 0.903 1.00 33.43 88 PRO A O 20
ATOM 28807 N N . ALA A 1 89 ? 4.738 8.807 1.623 1.00 73.15 89 ALA A N 20
ATOM 28808 C CA . ALA A 1 89 ? 3.825 7.673 1.705 1.00 42.24 89 ALA A CA 20
ATOM 28809 C C . ALA A 1 89 ? 2.407 8.132 2.028 1.00 4.11 89 ALA A C 20
ATOM 28810 O O . ALA A 1 89 ? 2.150 9.327 2.172 1.00 63.11 89 ALA A O 20
ATOM 28817 N N . GLN A 1 90 ? 1.492 7.175 2.140 1.00 12.22 90 GLN A N 20
ATOM 28818 C CA . GLN A 1 90 ? 0.100 7.483 2.445 1.00 35.34 90 GLN A CA 20
ATOM 28819 C C . GLN A 1 90 ? -0.384 6.679 3.648 1.00 15.40 90 GLN A C 20
ATOM 28820 O O . GLN A 1 90 ? -0.066 5.499 3.788 1.00 41.31 90 GLN A O 20
ATOM 28834 N N . GLY A 1 91 ? -1.156 7.328 4.515 1.00 34.20 91 GLY A N 20
ATOM 28835 C CA . GLY A 1 91 ? -1.671 6.658 5.695 1.00 54.10 91 GLY A CA 20
ATOM 28836 C C . GLY A 1 91 ? -3.095 6.170 5.510 1.00 44.21 91 GLY A C 20
ATOM 28837 O O . GLY A 1 91 ? -3.447 5.651 4.451 1.00 22.41 91 GLY A O 20
#

CATH classification: 1.10.3880.10

B-factor: mean 37.7, std 23.15, range [0.03, 75.55]

Secondary structure (DSSP, 8-state):
----B--TTTTS-B----S-SSSSHHHHHHTTT--TTHHHHHHHHHHHHHHHHT--TTSTHHHHHHHHHHIIIIIII--------------

Solvent-accessible surface area: 6858 Å² total; per-residue (Å²): 167,72,77,165,11,113,1,18,59,25,62,134,156,18,40,2,45,67,150,95,33,18,114,49,133,30,0,118,114,9,35,76,14,24,0,91,51,5,76,108,64,23,63,134,53,38,74,120,25,28,101,128,53,197,41,83,125,98,72,65,168,2,127,104,75,4,10,121,66,16,52,122,79,76,61,35,127,40,37,106,124,100,79,58,195,134,74,129,72,182,124

InterPro domains:
  IPR007457 Fe(II) trafficking protein YggX [MF_00686] (1-88)
  IPR007457 Fe(II) trafficking protein YggX [NF003817] (1-89)
  IPR007457 Fe(II) trafficking protein YggX [PF04362] (1-88)
  IPR007457 Fe(II) trafficking protein YggX [PIRSF029827] (1-89)
  IPR007457 Fe(II) trafficking protein YggX [PTHR36965] (1-89)
  IPR036766 Fe(II) trafficking protein YggX superfamily [G3DSA:1.10.3880.10] (1-91)
  IPR036766 Fe(II) trafficking protein YggX superfamily [SSF111148] (1-89)

Radius of gyration: 13.32 Å; Cα contacts (8 Å, |Δi|>4): 116; chains: 1; bounding box: 30×26×33 Å

Foldseek 3Di:
DQAWAQALAAGHIAHFHDDFPDPDDLSVVDSRRHHPVCVVVVVVVLVVQCVVVVDDPVDCVSVVVCVVVVCCDCVNPRDYHDDDDDDDDDD

Organism: Burkholderia pseudomallei (strain 1710b) (NCBI:txid320372)

Sequence (91 aa):
MARMIHCAKLGKEAEGLDFPPLPGELGKRLYESVSKQAWQDWLKQQTMLINENRLNMADPRARQYLMKQTEKYFFGEGADQASGYVPPAQGMARMIHCAKLGKEAEGLDFPPLPGELGKRLYESVSKQAWQDWLKQQTMLINENRLNMADPRARQYLMKQTEKYFFGEGADQASGYVPPAQGMARMIHCAKLGKEAEGLDFPPLPGELGKRLYESVSKQAWQDWLKQQTMLINENRLNMADPRARQYLMKQTEKYFFGEGADQASGYVPPAQGMARMIHCAKLGKEAEGLDFPPLPGELGKRLYESVSKQAWQDWLKQQTMLINENRLNMADPRARQYLMKQTEKYFFGEGADQASGYVPPAQGMARMIHCAKLGKEAEGLDFPPLPGELGKRLYESVSKQAWQDWLKQQTMLINENRLNMADPRARQYLMKQTEKYFFGEGADQASGYVPPAQGMARMIHCAKLGKEAEGLDFPPLPGELGKRLYESVSKQAWQDWLKQQTMLINENRLNMADPRARQYLMKQTEKYFFGEGADQASGYVPPAQGMARMIHCAKLGKEAEGLDFPPLPGELGKRLYESVSKQAWQDWLKQQTMLINENRLNMADPRARQYLMKQTEKYFFGEGADQASGYVPPAQGMARMIHCAKLGKEAEGLDFPPLPGELGKRLYESVSKQAWQDWLKQQTMLINENRLNMADPRARQYLMKQTEKYFFGEGADQASGYVPPAQGMARMIHCAKLGKEAEGLDFPPLPGELGKRLYESVSKQAWQDWLKQQTMLINENRLNMADPRARQYLMKQTEKYFFGEGADQASGYVPPAQGMARMIHCAKLGKEAEGLDFPPLPGELGKRLYESVSKQAWQDWLKQQTMLINENRLNMADPRARQYLMKQTEKYFFGEGADQASGYVPPAQGMARMIHCAKLGKEAEGLDFPPLPGELGKRLYESVSKQAWQDWLKQQTMLINENRLNMADPRARQYLMKQTEKYFFGEGADQASGYVPPAQGMARMIHCAKLGKEAEGLDFPPLPGELGKRLYESVSKQAWQDWLKQQTMLINENRLNMADPRARQYLMKQTEKYFFGEGADQASGYVPPAQGMARMIHCAKLGKEAEGLDFPPLPGELGKRLYESVSKQAWQDWLKQQTMLINENRLNMADPRARQYLMKQTEKYFFGEGADQASGYVPPAQGMARMIHCAKLGKEAEGLDFPPLPGELGKRLYESVSKQAWQDWLKQQTMLINENRLNMADPRARQYLMKQTEKYFFGEGADQASGYVPPAQGMARMIHCAKLGKEAEGLDFPPLPGELGKRLYESVSKQAWQDWLKQQTMLINENRLNMADPRARQYLMKQTEKYFFGEGADQASGYVPPAQGMARMIHCAKLGKEAEGLDFPPLPGELGKRLYESVSKQAWQDWLKQQTMLINENRLNMADPRARQYLMKQTEKYFFGEGADQASGYVPPAQGMARMIHCAKLGKEAEGLDFPPLPGELGKRLYESVSKQAWQDWLKQQTMLINENRLNMADPRARQYLMKQTEKYFFGEGADQASGYVPPAQGMARMIHCAKLGKEAEGLDFPPLPGELGKRLYESVSKQAWQDWLKQQTMLINENRLNMADPRARQYLMKQTEKYFFGEGADQASGYVPPAQGMARMIHCAKLGKEAEGLDFPPLPGELGKRLYESVSKQAWQDWLKQQTMLINENRLNMADPRARQYLMKQTEKYFFGEGADQASGYVPPAQGMARMIHCAKLGKEAEGLDFPPLPGELGKRLYESVSKQAWQDWLKQQTMLINENRLNMADPRARQYLMKQTEKYFFGEGADQASGYVPPAQG